Protein 3HM8 (pdb70)

Structure (mmCIF, N/CA/C/O backbone):
data_3HM8
#
_entry.id   3HM8
#
_cell.length_a   83.904
_cell.length_b   83.904
_cell.length_c   323.327
_cell.angle_alpha   90.00
_cell.angle_beta   90.00
_cell.angle_gamma   90.00
#
_symmetry.space_group_name_H-M   'P 41'
#
loop_
_entity.id
_entity.type
_entity.pdbx_description
1 polymer Hexokinase-3
2 non-polymer alpha-D-glucopyranose
3 non-polymer 6-O-phosphono-beta-D-glucopyranose
#
loop_
_atom_site.group_PDB
_atom_site.id
_atom_site.type_symbol
_atom_site.label_atom_id
_atom_site.label_alt_id
_atom_site.label_comp_id
_atom_site.label_asym_id
_atom_site.label_entity_id
_atom_site.label_seq_id
_atom_site.pdbx_PDB_ins_code
_atom_site.Cartn_x
_atom_site.Cartn_y
_atom_site.Cartn_z
_atom_site.occupancy
_atom_site.B_iso_or_equiv
_atom_site.auth_seq_id
_atom_site.auth_comp_id
_atom_site.auth_asym_id
_atom_site.auth_atom_id
_atom_site.pdbx_PDB_model_num
ATOM 1 N N . SER A 1 2 ? 18.463 -33.509 -44.711 1.00 81.56 479 SER A N 1
ATOM 2 C CA . SER A 1 2 ? 19.598 -32.645 -44.234 1.00 80.22 479 SER A CA 1
ATOM 3 C C . SER A 1 2 ? 19.148 -31.187 -44.247 1.00 77.48 479 SER A C 1
ATOM 4 O O . SER A 1 2 ? 18.807 -30.635 -43.195 1.00 76.32 479 SER A O 1
ATOM 6 N N . ARG A 1 3 ? 19.142 -30.563 -45.436 1.00 76.61 480 ARG A N 1
ATOM 7 C CA . ARG A 1 3 ? 18.603 -29.201 -45.579 1.00 74.30 480 ARG A CA 1
ATOM 8 C C . ARG A 1 3 ? 17.061 -29.224 -45.435 1.00 74.13 480 ARG A C 1
ATOM 9 O O . ARG A 1 3 ? 16.446 -28.183 -45.216 1.00 72.39 480 ARG A O 1
ATOM 12 N N . ARG A 1 4 ? 16.452 -30.416 -45.561 1.00 76.15 481 ARG A N 1
ATOM 13 C CA . ARG A 1 4 ? 15.004 -30.581 -45.358 1.00 76.45 481 ARG A CA 1
ATOM 14 C C . ARG A 1 4 ? 14.647 -30.243 -43.916 1.00 75.71 481 ARG A C 1
ATOM 15 O O . ARG A 1 4 ? 13.732 -29.451 -43.666 1.00 74.60 481 ARG A O 1
ATOM 18 N N . LEU A 1 5 ? 15.376 -30.844 -42.968 1.00 76.59 482 LEU A N 1
ATOM 19 C CA . LEU A 1 5 ? 15.178 -30.563 -41.533 1.00 75.91 482 LEU A CA 1
ATOM 20 C C . LEU A 1 5 ? 15.351 -29.068 -41.245 1.00 73.27 482 LEU A C 1
ATOM 21 O O . LEU A 1 5 ? 14.533 -28.472 -40.553 1.00 72.30 482 LEU A O 1
ATOM 26 N N . LEU A 1 6 ? 16.416 -28.469 -41.786 1.00 72.30 483 LEU A N 1
ATOM 27 C CA . LEU A 1 6 ? 16.683 -27.035 -41.586 1.00 70.05 483 LEU A CA 1
ATOM 28 C C . LEU A 1 6 ? 15.484 -26.173 -41.952 1.00 68.80 483 LEU A C 1
ATOM 29 O O . LEU A 1 6 ? 15.135 -25.249 -41.216 1.00 67.41 483 LEU A O 1
ATOM 34 N N . GLU A 1 7 ? 14.862 -26.468 -43.092 1.00 69.47 484 GLU A N 1
ATOM 35 C CA . GLU A 1 7 ? 13.702 -25.698 -43.539 1.00 68.70 484 GLU A CA 1
ATOM 36 C C . GLU A 1 7 ? 12.495 -26.019 -42.676 1.00 69.12 484 GLU A C 1
ATOM 37 O O . GLU A 1 7 ? 11.765 -25.105 -42.275 1.00 67.95 484 GLU A O 1
ATOM 43 N N . GLU A 1 8 ? 12.284 -27.310 -42.379 1.00 71.05 485 GLU A N 1
ATOM 44 C CA . GLU A 1 8 ? 11.196 -27.722 -41.467 1.00 71.97 485 GLU A CA 1
ATOM 45 C C . GLU A 1 8 ? 11.281 -26.911 -40.164 1.00 70.41 485 GLU A C 1
ATOM 46 O O . GLU A 1 8 ? 10.276 -26.360 -39.690 1.00 69.88 485 GLU A O 1
ATOM 52 N N . THR A 1 9 ? 12.491 -26.837 -39.605 1.00 69.86 486 THR A N 1
ATOM 53 C CA . THR A 1 9 ? 12.734 -26.115 -38.365 1.00 68.59 486 THR A CA 1
ATOM 54 C C . THR A 1 9 ? 12.425 -24.634 -38.494 1.00 66.47 486 THR A C 1
ATOM 55 O O . THR A 1 9 ? 11.765 -24.072 -37.628 1.00 65.90 486 THR A O 1
ATOM 59 N N . LEU A 1 10 ? 12.895 -24.004 -39.572 1.00 65.56 487 LEU A N 1
ATOM 60 C CA . LEU A 1 10 ? 12.702 -22.542 -39.769 1.00 63.69 487 LEU A CA 1
ATOM 61 C C . LEU A 1 10 ? 11.307 -22.146 -40.287 1.00 63.44 487 LEU A C 1
ATOM 62 O O . LEU A 1 10 ? 10.975 -20.964 -40.323 1.00 61.78 487 LEU A O 1
ATOM 67 N N . ALA A 1 11 ? 10.508 -23.147 -40.675 1.00 65.03 488 ALA A N 1
ATOM 68 C CA . ALA A 1 11 ? 9.162 -22.930 -41.235 1.00 65.43 488 ALA A CA 1
ATOM 69 C C . ALA A 1 11 ? 8.285 -21.919 -40.440 1.00 64.43 488 ALA A C 1
ATOM 70 O O . ALA A 1 11 ? 7.718 -20.998 -41.030 1.00 63.66 488 ALA A O 1
ATOM 72 N N . PRO A 1 12 ? 8.181 -22.094 -39.104 1.00 64.54 489 PRO A N 1
ATOM 73 C CA . PRO A 1 12 ? 7.364 -21.185 -38.279 1.00 63.75 489 PRO A CA 1
ATOM 74 C C . PRO A 1 12 ? 7.822 -19.724 -38.269 1.00 61.88 489 PRO A C 1
ATOM 75 O O . PRO A 1 12 ? 7.031 -18.843 -37.956 1.00 61.45 489 PRO A O 1
ATOM 79 N N . PHE A 1 13 ? 9.084 -19.475 -38.608 1.00 61.22 490 PHE A N 1
ATOM 80 C CA . PHE A 1 13 ? 9.618 -18.100 -38.654 1.00 59.68 490 PHE A CA 1
ATOM 81 C C . PHE A 1 13 ? 9.318 -17.406 -39.975 1.00 59.56 490 PHE A C 1
ATOM 82 O O . PHE A 1 13 ? 9.666 -16.232 -40.159 1.00 58.79 490 PHE A O 1
ATOM 90 N N . ARG A 1 14 ? 8.680 -18.125 -40.897 1.00 60.58 491 ARG A N 1
ATOM 91 C CA . ARG A 1 14 ? 8.350 -17.579 -42.197 1.00 60.66 491 ARG A CA 1
ATOM 92 C C . ARG A 1 14 ? 6.853 -17.394 -42.266 1.00 61.29 491 ARG A C 1
ATOM 93 O O . ARG A 1 14 ? 6.121 -18.292 -42.653 1.00 62.78 491 ARG A O 1
ATOM 101 N N . LEU A 1 15 ? 6.403 -16.212 -41.874 1.00 60.48 492 LEU A N 1
ATOM 102 C CA . LEU A 1 15 ? 4.976 -15.925 -41.794 1.00 61.22 492 LEU A CA 1
ATOM 103 C C . LEU A 1 15 ? 4.412 -15.415 -43.103 1.00 61.85 492 LEU A C 1
ATOM 104 O O . LEU A 1 15 ? 4.914 -14.451 -43.664 1.00 61.22 492 LEU A O 1
ATOM 109 N N . ASN A 1 16 ? 3.356 -16.066 -43.586 1.00 63.39 493 ASN A N 1
ATOM 110 C CA . ASN A 1 16 ? 2.710 -15.643 -44.819 1.00 64.41 493 ASN A CA 1
ATOM 111 C C . ASN A 1 16 ? 1.825 -14.423 -44.566 1.00 64.27 493 ASN A C 1
ATOM 112 O O . ASN A 1 16 ? 1.630 -14.008 -43.427 1.00 63.35 493 ASN A O 1
ATOM 117 N N . HIS A 1 17 ? 1.293 -13.862 -45.638 1.00 65.32 494 HIS A N 1
ATOM 118 C CA . HIS A 1 17 ? 0.463 -12.663 -45.566 1.00 65.67 494 HIS A CA 1
ATOM 119 C C . HIS A 1 17 ? -0.723 -12.794 -44.618 1.00 66.46 494 HIS A C 1
ATOM 120 O O . HIS A 1 17 ? -0.957 -11.904 -43.799 1.00 65.74 494 HIS A O 1
ATOM 127 N N . ASP A 1 18 ? -1.468 -13.898 -44.731 1.00 68.08 495 ASP A N 1
ATOM 128 C CA . ASP A 1 18 ? -2.665 -14.113 -43.888 1.00 69.28 495 ASP A CA 1
ATOM 129 C C . ASP A 1 18 ? -2.325 -14.147 -42.405 1.00 67.87 495 ASP A C 1
ATOM 130 O O . ASP A 1 18 ? -3.034 -13.548 -41.584 1.00 68.00 495 ASP A O 1
ATOM 135 N N . GLN A 1 19 ? -1.243 -14.850 -42.069 1.00 66.73 496 GLN A N 1
ATOM 136 C CA . GLN A 1 19 ? -0.768 -14.928 -40.692 1.00 65.43 496 GLN A CA 1
ATOM 137 C C . GLN A 1 19 ? -0.459 -13.543 -40.153 1.00 63.85 496 GLN A C 1
ATOM 138 O O . GLN A 1 19 ? -0.947 -13.174 -39.082 1.00 63.73 496 GLN A O 1
ATOM 144 N N . LEU A 1 20 ? 0.346 -12.780 -40.900 1.00 62.87 497 LEU A N 1
ATOM 145 C CA . LEU A 1 20 ? 0.725 -11.415 -40.502 1.00 61.61 497 LEU A CA 1
ATOM 146 C C . LEU A 1 20 ? -0.497 -10.510 -40.345 1.00 62.45 497 LEU A C 1
ATOM 147 O O . LEU A 1 20 ? -0.557 -9.697 -39.414 1.00 61.81 497 LEU A O 1
ATOM 152 N N . ALA A 1 21 ? -1.465 -10.649 -41.248 1.00 64.10 498 ALA A N 1
ATOM 153 C CA . ALA A 1 21 ? -2.706 -9.876 -41.167 1.00 65.26 498 ALA A CA 1
ATOM 154 C C . ALA A 1 21 ? -3.431 -10.173 -39.849 1.00 65.59 498 ALA A C 1
ATOM 155 O O . ALA A 1 21 ? -3.967 -9.253 -39.207 1.00 65.73 498 ALA A O 1
ATOM 157 N N . ALA A 1 22 ? -3.445 -11.456 -39.452 1.00 65.91 499 ALA A N 1
ATOM 158 C CA . ALA A 1 22 ? -4.083 -11.886 -38.189 1.00 66.34 499 ALA A CA 1
ATOM 159 C C . ALA A 1 22 ? -3.423 -11.240 -36.970 1.00 64.58 499 ALA A C 1
ATOM 160 O O . ALA A 1 22 ? -4.103 -10.872 -36.007 1.00 64.85 499 ALA A O 1
ATOM 162 N N . VAL A 1 23 ? -2.096 -11.108 -37.018 1.00 62.94 500 VAL A N 1
ATOM 163 C CA . VAL A 1 23 ? -1.346 -10.456 -35.944 1.00 61.35 500 VAL A CA 1
ATOM 164 C C . VAL A 1 23 ? -1.779 -9.004 -35.833 1.00 61.20 500 VAL A C 1
ATOM 165 O O . VAL A 1 23 ? -2.082 -8.527 -34.755 1.00 61.16 500 VAL A O 1
ATOM 169 N N . GLN A 1 24 ? -1.806 -8.313 -36.960 1.00 61.54 501 GLN A N 1
ATOM 170 C CA . GLN A 1 24 ? -2.321 -6.954 -37.018 1.00 61.93 501 GLN A CA 1
ATOM 171 C C . GLN A 1 24 ? -3.749 -6.909 -36.460 1.00 63.42 501 GLN A C 1
ATOM 172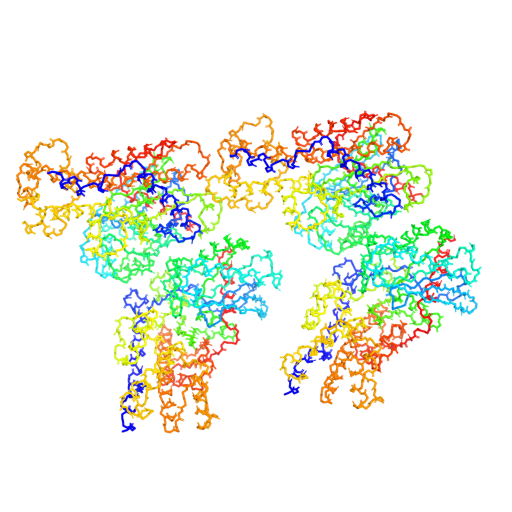 O O . GLN A 1 24 ? -4.067 -6.068 -35.622 1.00 63.23 501 GLN A O 1
ATOM 178 N N . ALA A 1 25 ? -4.595 -7.828 -36.940 1.00 64.97 502 ALA A N 1
ATOM 179 C CA . ALA A 1 25 ? -5.999 -7.921 -36.511 1.00 66.86 502 ALA A CA 1
ATOM 180 C C . ALA A 1 25 ? -6.127 -8.042 -35.002 1.00 66.55 502 ALA A C 1
ATOM 181 O O . ALA A 1 25 ? -6.941 -7.354 -34.365 1.00 67.36 502 ALA A O 1
ATOM 183 N N . GLN A 1 26 ? -5.319 -8.914 -34.429 1.00 65.68 503 GLN A N 1
ATOM 184 C CA . GLN A 1 26 ? -5.382 -9.178 -33.005 1.00 65.56 503 GLN A CA 1
ATOM 185 C C . GLN A 1 26 ? -4.754 -8.074 -32.159 1.00 63.87 503 GLN A C 1
ATOM 186 O O . GLN A 1 26 ? -5.171 -7.880 -31.014 1.00 64.19 503 GLN A O 1
ATOM 192 N N . MET A 1 27 ? -3.773 -7.342 -32.696 1.00 62.32 504 MET A N 1
ATOM 193 C CA . MET A 1 27 ? -3.245 -6.194 -31.956 1.00 61.24 504 MET A CA 1
ATOM 194 C C . MET A 1 27 ? -4.316 -5.084 -31.970 1.00 62.33 504 MET A C 1
ATOM 195 O O . MET A 1 27 ? -4.568 -4.398 -30.977 1.00 62.15 504 MET A O 1
ATOM 200 N N . ARG A 1 28 ? -4.937 -4.933 -33.112 1.00 63.45 505 ARG A N 1
ATOM 201 C CA . ARG A 1 28 ? -5.967 -3.959 -33.294 1.00 64.89 505 ARG A CA 1
ATOM 202 C C . ARG A 1 28 ? -7.095 -4.179 -32.270 1.00 66.11 505 ARG A C 1
ATOM 203 O O . ARG A 1 28 ? -7.674 -3.218 -31.748 1.00 66.60 505 ARG A O 1
ATOM 211 N N . LYS A 1 29 ? -7.392 -5.454 -32.000 1.00 66.62 506 LYS A N 1
ATOM 212 C CA . LYS A 1 29 ? -8.402 -5.848 -31.012 1.00 67.97 506 LYS A CA 1
ATOM 213 C C . LYS A 1 29 ? -7.913 -5.535 -29.598 1.00 66.83 506 LYS A C 1
ATOM 214 O O . LYS A 1 29 ? -8.650 -4.969 -28.784 1.00 67.66 506 LYS A O 1
ATOM 220 N N . ALA A 1 30 ? -6.664 -5.907 -29.317 1.00 65.05 507 ALA A N 1
ATOM 221 C CA . ALA A 1 30 ? -6.039 -5.638 -28.015 1.00 64.01 507 ALA A CA 1
ATOM 222 C C . ALA A 1 30 ? -6.032 -4.142 -27.688 1.00 63.74 507 ALA A C 1
ATOM 223 O O . ALA A 1 30 ? -6.217 -3.753 -26.534 1.00 64.03 507 ALA A O 1
ATOM 225 N N . MET A 1 31 ? -5.811 -3.311 -28.703 1.00 63.51 508 MET A N 1
ATOM 226 C CA . MET A 1 31 ? -5.826 -1.862 -28.522 1.00 63.55 508 MET A CA 1
ATOM 227 C C . MET A 1 31 ? -7.228 -1.400 -28.137 1.00 65.39 508 MET A C 1
ATOM 228 O O . MET A 1 31 ? -7.408 -0.667 -27.163 1.00 65.59 508 MET A O 1
ATOM 233 N N . ALA A 1 32 ? -8.217 -1.835 -28.913 1.00 66.93 509 ALA A N 1
ATOM 234 C CA . ALA A 1 32 ? -9.608 -1.468 -28.668 1.00 68.99 509 ALA A CA 1
ATOM 235 C C . ALA A 1 32 ? -9.989 -1.776 -27.236 1.00 69.37 509 ALA A C 1
ATOM 236 O O . ALA A 1 32 ? -10.435 -0.895 -26.502 1.00 70.05 509 ALA A O 1
ATOM 238 N N . LYS A 1 33 ? -9.799 -3.032 -26.842 1.00 69.03 510 LYS A N 1
ATOM 239 C CA . LYS A 1 33 ? -10.160 -3.480 -25.497 1.00 69.49 510 LYS A CA 1
ATOM 240 C C . LYS A 1 33 ? -9.454 -2.690 -24.394 1.00 68.23 510 LYS A C 1
ATOM 241 O O . LYS A 1 33 ? -10.104 -2.198 -23.479 1.00 69.21 510 LYS A O 1
ATOM 246 N N . GLY A 1 34 ? -8.130 -2.576 -24.489 1.00 66.26 511 GLY A N 1
ATOM 247 C CA . GLY A 1 34 ? -7.343 -1.830 -23.506 1.00 65.25 511 GLY A CA 1
ATOM 248 C C . GLY A 1 34 ? -7.894 -0.436 -23.224 1.00 66.08 511 GLY A C 1
ATOM 249 O O . GLY A 1 34 ? -8.022 -0.028 -22.064 1.00 66.49 511 GLY A O 1
ATOM 250 N N . LEU A 1 35 ? -8.226 0.286 -24.290 1.00 66.62 512 LEU A N 1
ATOM 251 C CA . LEU A 1 35 ? -8.764 1.658 -24.190 1.00 67.67 512 LEU A CA 1
ATOM 252 C C . LEU A 1 35 ? -10.136 1.731 -23.505 1.00 69.63 512 LEU A C 1
ATOM 253 O O . LEU A 1 35 ? -10.404 2.677 -22.759 1.00 70.23 512 LEU A O 1
ATOM 258 N N . ARG A 1 36 ? -10.991 0.733 -23.762 1.00 70.73 513 ARG A N 1
ATOM 259 C CA . ARG A 1 36 ? -12.340 0.675 -23.163 1.00 72.98 513 ARG A CA 1
ATOM 260 C C . ARG A 1 36 ? -12.275 0.154 -21.720 1.00 72.89 513 ARG A C 1
ATOM 261 O O . ARG A 1 36 ? -13.290 0.137 -21.006 1.00 74.71 513 ARG A O 1
ATOM 269 N N . GLY A 1 37 ? -11.078 -0.274 -21.297 1.00 71.03 514 GLY A N 1
ATOM 270 C CA . GLY A 1 37 ? -10.858 -0.760 -19.936 1.00 70.92 514 GLY A CA 1
ATOM 271 C C . GLY A 1 37 ? -11.066 -2.262 -19.776 1.00 71.43 514 GLY A C 1
ATOM 272 O O . GLY A 1 37 ? -11.013 -2.785 -18.661 1.00 71.87 514 GLY A O 1
ATOM 273 N N . GLU A 1 38 ? -11.308 -2.957 -20.877 1.00 71.65 515 GLU A N 1
ATOM 274 C CA . GLU A 1 38 ? -11.447 -4.395 -20.835 1.00 72.27 515 GLU A CA 1
ATOM 275 C C . GLU A 1 38 ? -10.058 -5.041 -20.718 1.00 70.27 515 GLU A C 1
ATOM 276 O O . GLU A 1 38 ? -9.028 -4.348 -20.785 1.00 68.36 515 GLU A O 1
ATOM 282 N N . ALA A 1 39 ? -10.037 -6.363 -20.545 1.00 70.80 516 ALA A N 1
ATOM 283 C CA . ALA A 1 39 ? -8.786 -7.111 -20.382 1.00 69.29 516 ALA A CA 1
ATOM 284 C C . ALA A 1 39 ? -8.003 -7.201 -21.689 1.00 67.84 516 ALA A C 1
ATOM 285 O O . ALA A 1 39 ? -8.439 -7.834 -22.640 1.00 68.63 516 ALA A O 1
ATOM 287 N N . SER A 1 40 ? -6.843 -6.554 -21.714 1.00 65.99 517 SER A N 1
ATOM 288 C CA . SER A 1 40 ? -5.944 -6.571 -22.867 1.00 64.56 517 SER A CA 1
ATOM 289 C C . SER A 1 40 ? -4.548 -6.917 -22.386 1.00 63.08 517 SER A C 1
ATOM 290 O O . SER A 1 40 ? -4.252 -6.772 -21.216 1.00 63.21 517 SER A O 1
ATOM 293 N N . SER A 1 41 ? -3.693 -7.387 -23.284 1.00 62.03 518 SER A N 1
ATOM 294 C CA . SER A 1 41 ? -2.286 -7.605 -22.948 1.00 60.76 518 SER A CA 1
ATOM 295 C C . SER A 1 41 ? -1.493 -6.313 -23.243 1.00 59.56 518 SER A C 1
ATOM 296 O O . SER A 1 41 ? -0.312 -6.188 -22.884 1.00 58.77 518 SER A O 1
ATOM 299 N N . LEU A 1 42 ? -2.154 -5.357 -23.904 1.00 59.77 519 LEU A N 1
ATOM 300 C CA . LEU A 1 42 ? -1.610 -4.022 -24.089 1.00 58.99 519 LEU A CA 1
ATOM 301 C C . LEU A 1 42 ? -2.166 -3.194 -22.968 1.00 59.59 519 LEU A C 1
ATOM 302 O O . LEU A 1 42 ? -3.378 -3.102 -22.816 1.00 60.74 519 LEU A O 1
ATOM 307 N N . ARG A 1 43 ? -1.292 -2.592 -22.168 1.00 59.12 520 ARG A N 1
ATOM 308 C CA . ARG A 1 43 ? -1.751 -1.765 -21.045 1.00 59.82 520 ARG A CA 1
ATOM 309 C C . ARG A 1 43 ? -2.414 -0.471 -21.561 1.00 60.36 520 ARG A C 1
ATOM 310 O O . ARG A 1 43 ? -3.341 0.041 -20.932 1.00 61.52 520 ARG A O 1
ATOM 312 N N . MET A 1 44 ? -1.935 0.037 -22.707 1.00 59.81 521 MET A N 1
ATOM 313 C CA . MET A 1 44 ? -2.488 1.264 -23.328 1.00 60.54 521 MET A CA 1
ATOM 314 C C . MET A 1 44 ? -2.478 2.414 -22.306 1.00 60.92 521 MET A C 1
ATOM 315 O O . MET A 1 44 ? -3.510 2.983 -21.979 1.00 61.89 521 MET A O 1
ATOM 320 N N . LEU A 1 45 ? -1.283 2.730 -21.817 1.00 60.28 522 LEU A N 1
ATOM 321 C CA . LEU A 1 45 ? -1.100 3.687 -20.722 1.00 60.80 522 LEU A CA 1
ATOM 322 C C . LEU A 1 45 ? -1.150 5.130 -21.188 1.00 61.43 522 LEU A C 1
ATOM 323 O O . LEU A 1 45 ? -0.401 5.507 -22.068 1.00 61.16 522 LEU A O 1
ATOM 328 N N . PRO A 1 46 ? -2.039 5.941 -20.603 1.00 62.62 523 PRO A N 1
ATOM 329 C CA . PRO A 1 46 ? -2.045 7.366 -20.921 1.00 63.72 523 PRO A CA 1
ATOM 330 C C . PRO A 1 46 ? -0.755 8.020 -20.489 1.00 63.50 523 PRO A C 1
ATOM 331 O O . PRO A 1 46 ? -0.283 7.738 -19.403 1.00 63.49 523 PRO A O 1
ATOM 335 N N . THR A 1 47 ? -0.194 8.883 -21.330 1.00 63.85 524 THR A N 1
ATOM 336 C CA . THR A 1 47 ? 1.075 9.567 -21.022 1.00 64.01 524 THR A CA 1
ATOM 337 C C . THR A 1 47 ? 0.878 11.017 -20.650 1.00 65.67 524 THR A C 1
ATOM 338 O O . THR A 1 47 ? 1.821 11.678 -20.241 1.00 66.20 524 THR A O 1
ATOM 342 N N . PHE A 1 48 ? -0.349 11.510 -20.811 1.00 66.76 525 PHE A N 1
ATOM 343 C CA . PHE A 1 48 ? -0.692 12.919 -20.560 1.00 68.65 525 PHE A CA 1
ATOM 344 C C . PHE A 1 48 ? 0.120 13.916 -21.381 1.00 69.55 525 PHE A C 1
ATOM 345 O O . PHE A 1 48 ? 0.371 15.028 -20.943 1.00 71.08 525 PHE A O 1
ATOM 353 N N . VAL A 1 49 ? 0.513 13.481 -22.585 1.00 68.85 526 VAL A N 1
ATOM 354 C CA . VAL A 1 49 ? 1.124 14.333 -23.595 1.00 69.77 526 VAL A CA 1
ATOM 355 C C . VAL A 1 49 ? 0.001 14.526 -24.592 1.00 70.68 526 VAL A C 1
ATOM 356 O O . VAL A 1 49 ? -0.326 13.613 -25.346 1.00 69.62 526 VAL A O 1
ATOM 360 N N . ARG A 1 50 ? -0.595 15.720 -24.589 1.00 72.90 527 ARG A N 1
ATOM 361 C CA . ARG A 1 50 ? -1.809 15.991 -25.385 1.00 74.24 527 ARG A CA 1
ATOM 362 C C . ARG A 1 50 ? -1.573 16.652 -26.732 1.00 75.63 527 ARG A C 1
ATOM 363 O O . ARG A 1 50 ? -2.526 16.940 -27.449 1.00 77.16 527 ARG A O 1
ATOM 371 N N . ALA A 1 51 ? -0.316 16.893 -27.081 1.00 75.45 528 ALA A N 1
ATOM 372 C CA . ALA A 1 51 ? 0.010 17.507 -28.364 1.00 76.83 528 ALA A CA 1
ATOM 373 C C . ALA A 1 51 ? 1.476 17.309 -28.708 1.00 76.03 528 ALA A C 1
ATOM 374 O O . ALA A 1 51 ? 2.345 17.316 -27.818 1.00 75.50 528 ALA A O 1
ATOM 376 N N . THR A 1 52 ? 1.748 17.126 -30.002 1.00 76.12 529 THR A N 1
ATOM 377 C CA . THR A 1 52 ? 3.108 17.077 -30.501 1.00 75.73 529 THR A CA 1
ATOM 378 C C . THR A 1 52 ? 3.630 18.518 -30.389 1.00 78.25 529 THR A C 1
ATOM 379 O O . THR A 1 52 ? 2.826 19.450 -30.232 1.00 80.14 529 THR A O 1
ATOM 383 N N . PRO A 1 53 ? 4.965 18.714 -30.463 1.00 78.45 530 PRO A N 1
ATOM 384 C CA . PRO A 1 53 ? 5.541 20.054 -30.249 1.00 81.14 530 PRO A CA 1
ATOM 385 C C . PRO A 1 53 ? 4.749 21.215 -30.899 1.00 84.05 530 PRO A C 1
ATOM 386 O O . PRO A 1 53 ? 4.747 21.372 -32.112 1.00 85.12 530 PRO A O 1
ATOM 390 N N . ASP A 1 54 ? 4.088 22.005 -30.054 1.00 85.56 531 ASP A N 1
ATOM 391 C CA . ASP A 1 54 ? 3.247 23.126 -30.491 1.00 88.50 531 ASP A CA 1
ATOM 392 C C . ASP A 1 54 ? 4.084 24.369 -30.636 1.00 91.41 531 ASP A C 1
ATOM 393 O O . ASP A 1 54 ? 4.263 25.129 -29.667 1.00 92.70 531 ASP A O 1
ATOM 395 N N . GLY A 1 55 ? 4.600 24.575 -31.843 1.00 92.58 532 GLY A N 1
ATOM 396 C CA . GLY A 1 55 ? 5.400 25.751 -32.160 1.00 95.84 532 GLY A CA 1
ATOM 397 C C . GLY A 1 55 ? 6.590 25.946 -31.236 1.00 95.86 532 GLY A C 1
ATOM 398 O O . GLY A 1 55 ? 7.364 25.014 -31.004 1.00 93.46 532 GLY A O 1
ATOM 399 N N . SER A 1 56 ? 6.723 27.161 -30.701 1.00 98.85 533 SER A N 1
ATOM 400 C CA . SER A 1 56 ? 7.856 27.519 -29.842 1.00 99.62 533 SER A CA 1
ATOM 401 C C . SER A 1 56 ? 7.606 27.166 -28.360 1.00 97.82 533 SER A C 1
ATOM 402 O O . SER A 1 56 ? 6.536 27.450 -27.788 1.00 97.89 533 SER A O 1
ATOM 405 N N . GLU A 1 57 ? 8.620 26.541 -27.761 1.00 96.23 534 GLU A N 1
ATOM 406 C CA . GLU A 1 57 ? 8.592 26.076 -26.377 1.00 94.48 534 GLU A CA 1
ATOM 407 C C . GLU A 1 57 ? 10.009 26.202 -25.833 1.00 95.22 534 GLU A C 1
ATOM 408 O O . GLU A 1 57 ? 10.814 25.290 -25.985 1.00 93.24 534 GLU A O 1
ATOM 414 N N . ARG A 1 58 ? 10.317 27.329 -25.204 1.00 98.29 535 ARG A N 1
ATOM 415 C CA . ARG A 1 58 ? 11.689 27.593 -24.741 1.00 99.76 535 ARG A CA 1
ATOM 416 C C . ARG A 1 58 ? 11.993 26.965 -23.359 1.00 98.03 535 ARG A C 1
ATOM 417 O O . ARG A 1 58 ? 11.096 26.416 -22.691 1.00 95.85 535 ARG A O 1
ATOM 419 N N . GLY A 1 59 ? 13.271 27.047 -22.956 1.00 99.20 536 GLY A N 1
ATOM 420 C CA . GLY A 1 59 ? 13.732 26.570 -21.634 1.00 98.19 536 GLY A CA 1
ATOM 421 C C . GLY A 1 59 ? 15.041 25.785 -21.671 1.00 97.29 536 GLY A C 1
ATOM 422 O O . GLY A 1 59 ? 15.395 25.205 -22.688 1.00 96.07 536 GLY A O 1
ATOM 423 N N . ASP A 1 60 ? 15.754 25.785 -20.544 1.00 98.10 537 ASP A N 1
ATOM 424 C CA . ASP A 1 60 ? 16.987 25.010 -20.382 1.00 97.49 537 ASP A CA 1
ATOM 425 C C . ASP A 1 60 ? 16.655 23.882 -19.410 1.00 94.45 537 ASP A C 1
ATOM 426 O O . ASP A 1 60 ? 16.260 24.139 -18.280 1.00 94.95 537 ASP A O 1
ATOM 431 N N . PHE A 1 6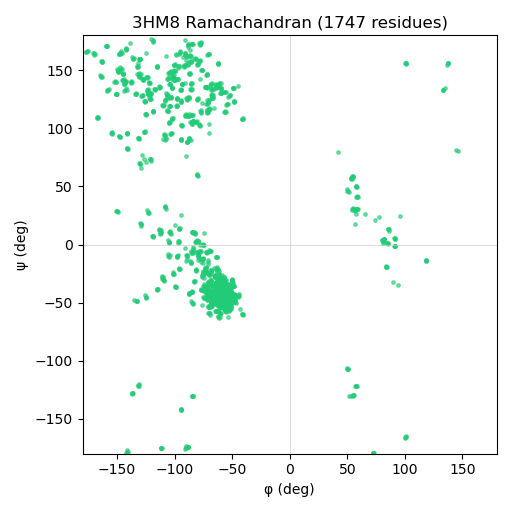1 ? 16.816 22.638 -19.853 1.00 91.61 538 PHE A N 1
ATOM 432 C CA . PHE A 1 61 ? 16.382 21.460 -19.079 1.00 88.65 538 PHE A CA 1
ATOM 433 C C . PHE A 1 61 ? 17.481 20.416 -18.896 1.00 87.65 538 PHE A C 1
ATOM 434 O O . PHE A 1 61 ? 18.273 20.176 -19.806 1.00 87.85 538 PHE A O 1
ATOM 442 N N . LEU A 1 62 ? 17.522 19.796 -17.717 1.00 86.77 539 LEU A N 1
ATOM 443 C CA . LEU A 1 62 ? 18.384 18.646 -17.501 1.00 85.57 539 LEU A CA 1
ATOM 444 C C . LEU A 1 62 ? 17.546 17.483 -17.974 1.00 82.25 539 LEU A C 1
ATOM 445 O O . LEU A 1 62 ? 16.311 17.595 -18.025 1.00 81.11 539 LEU A O 1
ATOM 448 N N . ALA A 1 63 ? 18.182 16.370 -18.330 1.00 80.81 540 ALA A N 1
ATOM 449 C CA . ALA A 1 63 ? 17.436 15.228 -18.855 1.00 77.75 540 ALA A CA 1
ATOM 450 C C . ALA A 1 63 ? 18.094 13.898 -18.560 1.00 76.46 540 ALA A C 1
ATOM 451 O O . ALA A 1 63 ? 19.285 13.711 -18.812 1.00 77.40 540 ALA A O 1
ATOM 453 N N . LEU A 1 64 ? 17.301 12.973 -18.020 1.00 74.46 541 LEU A N 1
ATOM 454 C CA . LEU A 1 64 ? 17.751 11.613 -17.760 1.00 73.09 541 LEU A CA 1
ATOM 455 C C . LEU A 1 64 ? 17.240 10.735 -18.860 1.00 70.87 541 LEU A C 1
ATOM 456 O O . LEU A 1 64 ? 16.174 10.994 -19.429 1.00 69.94 541 LEU A O 1
ATOM 461 N N . ASP A 1 65 ? 18.003 9.691 -19.165 1.00 70.26 542 ASP A N 1
ATOM 462 C CA . ASP A 1 65 ? 17.619 8.729 -20.184 1.00 68.31 542 ASP A CA 1
ATOM 463 C C . ASP A 1 65 ? 18.027 7.344 -19.693 1.00 67.44 542 ASP A C 1
ATOM 464 O O . ASP A 1 65 ? 19.190 6.925 -19.860 1.00 68.25 542 ASP A O 1
ATOM 469 N N . LEU A 1 66 ? 17.065 6.640 -19.087 1.00 66.00 543 LEU A N 1
ATOM 470 C CA . LEU A 1 66 ? 17.330 5.356 -18.460 1.00 65.44 543 LEU A CA 1
ATOM 471 C C . LEU A 1 66 ? 16.474 4.259 -19.034 1.00 63.47 543 LEU A C 1
ATOM 472 O O . LEU A 1 66 ? 15.280 4.461 -19.301 1.00 62.45 543 LEU A O 1
ATOM 477 N N . GLY A 1 67 ? 17.100 3.088 -19.213 1.00 63.14 544 GLY A N 1
ATOM 478 C CA . GLY A 1 67 ? 16.405 1.862 -19.653 1.00 61.54 544 GLY A CA 1
ATOM 479 C C . GLY A 1 67 ? 16.892 1.313 -20.980 1.00 60.88 544 GLY A C 1
ATOM 480 O O . GLY A 1 67 ? 16.571 0.174 -21.349 1.00 59.70 544 GLY A O 1
ATOM 481 N N . GLY A 1 68 ? 17.666 2.123 -21.703 1.00 61.80 545 GLY A N 1
ATOM 482 C CA . GLY A 1 68 ? 18.270 1.689 -22.966 1.00 61.59 545 GLY A CA 1
ATOM 483 C C . GLY A 1 68 ? 19.645 1.084 -22.746 1.00 62.64 545 GLY A C 1
ATOM 484 O O . GLY A 1 68 ? 20.098 0.924 -21.603 1.00 63.51 545 GLY A O 1
ATOM 485 N N . THR A 1 69 ? 20.311 0.743 -23.847 1.00 62.74 546 THR A N 1
ATOM 486 C CA . THR A 1 69 ? 21.686 0.213 -23.791 1.00 64.01 546 THR A CA 1
ATOM 487 C C . THR A 1 69 ? 22.603 1.215 -23.076 1.00 66.10 546 THR A C 1
ATOM 488 O O . THR A 1 69 ? 23.580 0.821 -22.437 1.00 67.58 546 THR A O 1
ATOM 492 N N . ASN A 1 70 ? 22.274 2.508 -23.197 1.00 66.47 547 ASN A N 1
ATOM 493 C CA . ASN A 1 70 ? 23.023 3.576 -22.534 1.00 68.68 547 ASN A CA 1
ATOM 494 C C . ASN A 1 70 ? 22.191 4.343 -21.528 1.00 68.81 547 ASN A C 1
ATOM 495 O O . ASN A 1 70 ? 21.039 4.724 -21.822 1.00 67.91 547 ASN A O 1
ATOM 500 N N . PHE A 1 71 ? 22.763 4.566 -20.341 1.00 70.26 548 PHE A N 1
ATOM 501 C CA . PHE A 1 71 ? 22.193 5.507 -19.393 1.00 70.82 548 PHE A CA 1
ATOM 502 C C . PHE A 1 71 ? 22.929 6.827 -19.638 1.00 73.16 548 PHE A C 1
ATOM 503 O O . PHE A 1 71 ? 24.183 6.853 -19.726 1.00 74.96 548 PHE A O 1
ATOM 511 N N . ARG A 1 72 ? 22.178 7.922 -19.742 1.00 73.23 549 ARG A N 1
ATOM 512 C CA . ARG A 1 72 ? 22.789 9.206 -20.081 1.00 75.40 549 ARG A CA 1
ATOM 513 C C . ARG A 1 72 ? 22.166 10.374 -19.345 1.00 76.37 549 ARG A C 1
ATOM 514 O O . ARG A 1 72 ? 20.943 10.433 -19.160 1.00 74.93 549 ARG A O 1
ATOM 516 N N . VAL A 1 73 ? 23.027 11.299 -18.914 1.00 79.09 550 VAL A N 1
ATOM 517 C CA . VAL A 1 73 ? 22.598 12.577 -18.349 1.00 80.55 550 VAL A CA 1
ATOM 518 C C . VAL A 1 73 ? 22.794 13.599 -19.460 1.00 81.86 550 VAL A C 1
ATOM 519 O O . VAL A 1 73 ? 23.767 13.522 -20.220 1.00 82.78 550 VAL A O 1
ATOM 523 N N . LEU A 1 74 ? 21.868 14.550 -19.551 1.00 82.04 551 LEU A N 1
ATOM 524 C CA . LEU A 1 74 ? 21.800 15.457 -20.682 1.00 83.03 551 LEU A CA 1
ATOM 525 C C . LEU A 1 74 ? 21.398 16.846 -20.280 1.00 85.13 551 LEU A C 1
ATOM 526 O O . LEU A 1 74 ? 20.513 17.013 -19.440 1.00 84.51 551 LEU A O 1
ATOM 531 N N . LEU A 1 75 ? 22.047 17.844 -20.884 1.00 87.80 552 LEU A N 1
ATOM 532 C CA . LEU A 1 75 ? 21.608 19.224 -20.778 1.00 89.99 552 LEU A CA 1
ATOM 533 C C . LEU A 1 75 ? 20.986 19.557 -22.118 1.00 89.49 552 LEU A C 1
ATOM 534 O O . LEU A 1 75 ? 21.605 19.345 -23.149 1.00 89.75 552 LEU A O 1
ATOM 539 N N . VAL A 1 76 ? 19.761 20.075 -22.099 1.00 88.95 553 VAL A N 1
ATOM 540 C CA . VAL A 1 76 ? 19.040 20.405 -23.325 1.00 88.62 553 VAL A CA 1
ATOM 541 C C . VAL A 1 76 ? 18.600 21.868 -23.292 1.00 91.43 553 VAL A C 1
ATOM 542 O O . VAL A 1 76 ? 17.748 22.244 -22.494 1.00 91.35 553 VAL A O 1
ATOM 546 N N . ARG A 1 77 ? 19.189 22.690 -24.161 1.00 94.16 554 ARG A N 1
ATOM 547 C CA . ARG A 1 77 ? 18.843 24.124 -24.242 1.00 97.35 554 ARG A CA 1
ATOM 548 C C . ARG A 1 77 ? 17.936 24.408 -25.433 1.00 97.03 554 ARG A C 1
ATOM 549 O O . ARG A 1 77 ? 18.384 24.375 -26.582 1.00 97.62 554 ARG A O 1
ATOM 557 N N . VAL A 1 78 ? 16.662 24.694 -25.152 1.00 96.34 555 VAL A N 1
ATOM 558 C CA . VAL A 1 78 ? 15.669 24.944 -26.197 1.00 96.11 555 VAL A CA 1
ATOM 559 C C . VAL A 1 78 ? 15.364 26.424 -26.322 1.00 99.76 555 VAL A C 1
ATOM 560 O O . VAL A 1 78 ? 14.894 27.049 -25.376 1.00 100.84 555 VAL A O 1
ATOM 564 N N . THR A 1 79 ? 15.638 26.971 -27.503 1.00 101.86 556 THR A N 1
ATOM 565 C CA . THR A 1 79 ? 15.396 28.385 -27.806 1.00 105.82 556 THR A CA 1
ATOM 566 C C . THR A 1 79 ? 14.783 28.427 -29.213 1.00 105.92 556 THR A C 1
ATOM 567 O O . THR A 1 79 ? 13.798 27.722 -29.470 1.00 103.07 556 THR A O 1
ATOM 571 N N . THR A 1 80 ? 15.347 29.246 -30.116 1.00 109.31 557 THR A N 1
ATOM 572 C CA . THR A 1 80 ? 14.980 29.196 -31.528 1.00 109.51 557 THR A CA 1
ATOM 573 C C . THR A 1 80 ? 15.377 27.794 -32.017 1.00 106.00 557 THR A C 1
ATOM 574 O O . THR A 1 80 ? 14.600 27.112 -32.699 1.00 103.82 557 THR A O 1
ATOM 576 N N . GLY A 1 81 ? 16.595 27.374 -31.645 1.00 105.71 558 GLY A N 1
ATOM 577 C CA . GLY A 1 81 ? 17.097 26.030 -31.935 1.00 102.40 558 GLY A CA 1
ATOM 578 C C . GLY A 1 81 ? 17.230 25.201 -30.661 1.00 99.65 558 GLY A C 1
ATOM 579 O O . GLY A 1 81 ? 16.843 25.644 -29.568 1.00 100.00 558 GLY A O 1
ATOM 580 N N . VAL A 1 82 ? 17.784 23.997 -30.816 1.00 97.03 559 VAL A N 1
ATOM 581 C CA . VAL A 1 82 ? 17.988 23.046 -29.712 1.00 94.39 559 VAL A CA 1
ATOM 582 C C . VAL A 1 82 ? 19.466 22.657 -29.599 1.00 95.08 559 VAL A C 1
ATOM 583 O O . VAL A 1 82 ? 20.084 22.270 -30.591 1.00 95.20 559 VAL A O 1
ATOM 587 N N . GLN A 1 83 ? 20.023 22.756 -28.390 1.00 95.73 560 GLN A N 1
ATOM 588 C CA . GLN A 1 83 ? 21.439 22.438 -28.157 1.00 96.80 560 GLN A CA 1
ATOM 589 C C . GLN A 1 83 ? 21.576 21.421 -27.034 1.00 94.31 560 GLN A C 1
ATOM 590 O O . GLN A 1 83 ? 21.110 21.657 -25.914 1.00 94.10 560 GLN A O 1
ATOM 596 N N . ILE A 1 84 ? 22.225 20.293 -27.340 1.00 92.56 561 ILE A N 1
ATOM 597 C CA . ILE A 1 84 ? 22.356 19.188 -26.399 1.00 90.23 561 ILE A CA 1
ATOM 598 C C . ILE A 1 84 ? 23.790 18.815 -26.085 1.00 91.59 561 ILE A C 1
ATOM 599 O O . ILE A 1 84 ? 24.596 18.603 -26.985 1.00 92.39 561 ILE A O 1
ATOM 604 N N . THR A 1 85 ? 24.091 18.731 -24.793 1.00 92.05 562 THR A N 1
ATOM 605 C CA . THR A 1 85 ? 25.337 18.155 -24.314 1.00 92.96 562 THR A CA 1
ATOM 606 C C . THR A 1 85 ? 24.943 16.911 -23.534 1.00 89.85 562 THR A C 1
ATOM 607 O O . THR A 1 85 ? 23.833 16.836 -23.003 1.00 87.95 562 THR A O 1
ATOM 611 N N . SER A 1 86 ? 25.835 15.934 -23.461 1.00 89.50 563 SER A N 1
ATOM 612 C CA . SER A 1 86 ? 25.511 14.689 -22.763 1.00 86.83 563 SER A CA 1
ATOM 613 C C . SER A 1 86 ? 26.738 13.909 -22.336 1.00 87.81 563 SER A C 1
ATOM 614 O O . SER A 1 86 ? 27.867 14.239 -22.712 1.00 90.40 563 SER A O 1
ATOM 617 N N . GLU A 1 87 ? 26.495 12.871 -21.543 1.00 85.93 564 GLU A N 1
ATOM 618 C CA . GLU A 1 87 ? 27.541 11.973 -21.083 1.00 86.70 564 GLU A CA 1
ATOM 619 C C . GLU A 1 87 ? 26.904 10.644 -20.667 1.00 83.69 564 GLU A C 1
ATOM 620 O O . GLU A 1 87 ? 25.902 10.626 -19.938 1.00 82.24 564 GLU A O 1
ATOM 626 N N . ILE A 1 88 ? 27.483 9.542 -21.144 1.00 82.88 565 ILE A N 1
ATOM 627 C CA . ILE A 1 88 ? 27.000 8.212 -20.814 1.00 80.41 565 ILE A CA 1
ATOM 628 C C . ILE A 1 88 ? 27.650 7.743 -19.517 1.00 81.80 565 ILE A C 1
ATOM 629 O O . ILE A 1 88 ? 28.809 8.088 -19.229 1.00 84.57 565 ILE A O 1
ATOM 634 N N . TYR A 1 89 ? 26.897 6.960 -18.738 1.00 80.02 566 TYR A N 1
ATOM 635 C CA . TYR A 1 89 ? 27.417 6.342 -17.514 1.00 81.15 566 TYR A CA 1
ATOM 636 C C . TYR A 1 89 ? 27.049 4.851 -17.488 1.00 79.00 566 TYR A C 1
ATOM 637 O O . TYR A 1 89 ? 26.047 4.434 -18.088 1.00 76.36 566 TYR A O 1
ATOM 646 N N . SER A 1 90 ? 27.866 4.061 -16.788 1.00 80.36 567 SER A N 1
ATOM 647 C CA . SER A 1 90 ? 27.680 2.610 -16.719 1.00 78.95 567 SER A CA 1
ATOM 648 C C . SER A 1 90 ? 26.703 2.190 -15.611 1.00 77.93 567 SER A C 1
ATOM 649 O O . SER A 1 90 ? 26.736 2.722 -14.508 1.00 79.50 567 SER A O 1
ATOM 651 N N . ILE A 1 91 ? 25.835 1.232 -15.930 1.00 75.59 568 ILE A N 1
ATOM 652 C CA . ILE A 1 91 ? 24.921 0.611 -14.953 1.00 74.65 568 ILE A CA 1
ATOM 653 C C . ILE A 1 91 ? 25.038 -0.913 -15.105 1.00 74.02 568 ILE A C 1
ATOM 654 O O . ILE A 1 91 ? 24.337 -1.510 -15.914 1.00 72.07 568 ILE A O 1
ATOM 659 N N . PRO A 1 92 ? 25.938 -1.541 -14.342 1.00 76.06 569 PRO A N 1
ATOM 660 C CA . PRO A 1 92 ? 26.089 -3.000 -14.431 1.00 75.96 569 PRO A CA 1
ATOM 661 C C . PRO A 1 92 ? 24.819 -3.770 -14.028 1.00 74.27 569 PRO A C 1
ATOM 662 O O . PRO A 1 92 ? 23.994 -3.243 -13.275 1.00 73.88 569 PRO A O 1
ATOM 666 N N . GLU A 1 93 ? 24.682 -5.008 -14.532 1.00 73.48 570 GLU A N 1
ATOM 667 C CA . GLU A 1 93 ? 23.548 -5.900 -14.179 1.00 72.28 570 GLU A CA 1
ATOM 668 C C . GLU A 1 93 ? 23.365 -5.949 -12.656 1.00 73.77 570 GLU A C 1
ATOM 669 O O . GLU A 1 93 ? 22.235 -6.055 -12.159 1.00 72.87 570 GLU A O 1
ATOM 671 N N . THR A 1 94 ? 24.494 -5.878 -11.934 1.00 76.24 571 THR A N 1
ATOM 672 C CA . THR A 1 94 ? 24.515 -5.790 -10.474 1.00 78.10 571 THR A CA 1
ATOM 673 C C . THR A 1 94 ? 23.626 -4.655 -9.990 1.00 77.28 571 THR A C 1
ATOM 674 O O . THR A 1 94 ? 22.764 -4.860 -9.145 1.00 77.31 571 THR A O 1
ATOM 678 N N . VAL A 1 95 ? 23.845 -3.460 -10.536 1.00 76.82 572 VAL A N 1
ATOM 679 C CA . VAL A 1 95 ? 23.078 -2.274 -10.149 1.00 76.16 572 VAL A CA 1
ATOM 680 C C . VAL A 1 95 ? 21.670 -2.320 -10.723 1.00 73.46 572 VAL A C 1
ATOM 681 O O . VAL A 1 95 ? 20.712 -1.948 -10.057 1.00 73.10 572 VAL A O 1
ATOM 685 N N . ALA A 1 96 ? 21.557 -2.779 -11.962 1.00 71.85 573 ALA A N 1
ATOM 686 C CA . ALA A 1 96 ? 20.268 -2.859 -12.649 1.00 69.50 573 ALA A CA 1
ATOM 687 C C . ALA A 1 96 ? 19.292 -3.841 -11.970 1.00 69.14 573 ALA A C 1
ATOM 688 O O . ALA A 1 96 ? 18.071 -3.628 -11.973 1.00 67.79 573 ALA A O 1
ATOM 690 N N . GLN A 1 97 ? 19.838 -4.908 -11.395 1.00 70.47 574 GLN A N 1
ATOM 691 C CA . GLN A 1 97 ? 19.032 -5.935 -10.736 1.00 70.58 574 GLN A CA 1
ATOM 692 C C . GLN A 1 97 ? 19.263 -5.952 -9.215 1.00 72.73 574 GLN A C 1
ATOM 693 O O . GLN A 1 97 ? 18.808 -6.873 -8.513 1.00 73.35 574 GLN A O 1
ATOM 699 N N . GLY A 1 98 ? 19.960 -4.937 -8.711 1.00 73.96 575 GLY A N 1
ATOM 700 C CA . GLY A 1 98 ? 20.285 -4.852 -7.293 1.00 76.30 575 GLY A CA 1
ATOM 701 C C . GLY A 1 98 ? 19.173 -4.238 -6.472 1.00 76.03 575 GLY A C 1
ATOM 702 O O . GLY A 1 98 ? 18.008 -4.654 -6.577 1.00 74.78 575 GLY A O 1
ATOM 703 N N . SER A 1 99 ? 19.532 -3.248 -5.647 1.00 77.48 576 SER A N 1
ATOM 704 C CA . SER A 1 99 ? 18.572 -2.560 -4.791 1.00 77.45 576 SER A CA 1
ATOM 705 C C . SER A 1 99 ? 18.168 -1.241 -5.410 1.00 76.13 576 SER A C 1
ATOM 706 O O . SER A 1 99 ? 19.001 -0.545 -5.997 1.00 76.44 576 SER A O 1
ATOM 709 N N . GLY A 1 100 ? 16.889 -0.897 -5.275 1.00 74.87 577 GLY A N 1
ATOM 710 C CA . GLY A 1 100 ? 16.385 0.383 -5.733 1.00 73.85 577 GLY A CA 1
ATOM 711 C C . GLY A 1 100 ? 17.186 1.530 -5.151 1.00 75.75 577 GLY A C 1
ATOM 712 O O . GLY A 1 100 ? 17.514 2.481 -5.861 1.00 75.42 577 GLY A O 1
ATOM 713 N N . GLN A 1 101 ? 17.506 1.438 -3.852 1.00 77.93 578 GLN A N 1
ATOM 714 C CA . GLN A 1 101 ? 18.312 2.467 -3.176 1.00 80.21 578 GLN A CA 1
ATOM 715 C C . GLN A 1 101 ? 19.631 2.697 -3.929 1.00 80.98 578 GLN A C 1
ATOM 716 O O . GLN A 1 101 ? 19.949 3.832 -4.293 1.00 81.45 578 GLN A O 1
ATOM 718 N N . GLN A 1 102 ? 20.385 1.618 -4.172 1.00 81.29 579 GLN A N 1
ATOM 719 C CA . GLN A 1 102 ? 21.666 1.721 -4.908 1.00 82.21 579 GLN A CA 1
ATOM 720 C C . GLN A 1 102 ? 21.485 2.269 -6.315 1.00 80.13 579 GLN A C 1
ATOM 721 O O . GLN A 1 102 ? 22.276 3.097 -6.766 1.00 81.12 579 GLN A O 1
ATOM 727 N N . LEU A 1 103 ? 20.445 1.802 -7.003 1.00 77.54 580 LEU A N 1
ATOM 728 C CA . LEU A 1 103 ? 20.172 2.225 -8.377 1.00 75.65 580 LEU A CA 1
ATOM 729 C C . LEU A 1 103 ? 20.052 3.745 -8.486 1.00 76.07 580 LEU A C 1
ATOM 730 O O . LEU A 1 103 ? 20.781 4.379 -9.239 1.00 76.53 580 LEU A O 1
ATOM 735 N N . PHE A 1 104 ? 19.134 4.323 -7.725 1.00 76.09 581 PHE A N 1
ATOM 736 C CA . PHE A 1 104 ? 18.906 5.764 -7.790 1.00 76.67 581 PHE A CA 1
ATOM 737 C C . PHE A 1 104 ? 19.995 6.565 -7.090 1.00 79.53 581 PHE A C 1
ATOM 738 O O . PHE A 1 104 ? 20.215 7.727 -7.429 1.00 80.46 581 PHE A O 1
ATOM 746 N N . ASP A 1 105 ? 20.673 5.956 -6.116 1.00 81.19 582 ASP A N 1
ATOM 747 C CA . ASP A 1 105 ? 21.862 6.580 -5.530 1.00 84.23 582 ASP A CA 1
ATOM 748 C C . ASP A 1 105 ? 22.866 6.828 -6.652 1.00 84.61 582 ASP A C 1
ATOM 749 O O . ASP A 1 105 ? 23.390 7.933 -6.807 1.00 86.25 582 ASP A O 1
ATOM 754 N N . HIS A 1 106 ? 23.112 5.782 -7.435 1.00 83.17 583 HIS A N 1
ATOM 755 C CA . HIS A 1 106 ? 24.010 5.851 -8.580 1.00 83.29 583 HIS A CA 1
ATOM 756 C C . HIS A 1 106 ? 23.547 6.911 -9.579 1.00 82.20 583 HIS A C 1
ATOM 757 O O . HIS A 1 106 ? 24.335 7.719 -10.041 1.00 83.69 583 HIS A O 1
ATOM 764 N N . ILE A 1 107 ? 22.257 6.897 -9.898 1.00 79.80 584 ILE A N 1
ATOM 765 C CA . ILE A 1 107 ? 21.677 7.864 -10.837 1.00 78.86 584 ILE A CA 1
ATOM 766 C C . ILE A 1 107 ? 21.961 9.297 -10.396 1.00 81.15 584 ILE A C 1
ATOM 767 O O . ILE A 1 107 ? 22.392 10.125 -11.190 1.00 81.86 584 ILE A O 1
ATOM 772 N N . VAL A 1 108 ? 21.714 9.573 -9.125 1.00 82.41 585 VAL A N 1
ATOM 773 C CA . VAL A 1 108 ? 21.956 10.898 -8.573 1.00 85.00 585 VAL A CA 1
ATOM 774 C C . VAL A 1 108 ? 23.443 11.258 -8.669 1.00 87.87 585 VAL A C 1
ATOM 775 O O . VAL A 1 108 ? 23.793 12.346 -9.134 1.00 89.34 585 VAL A O 1
ATOM 779 N N . ASP A 1 109 ? 24.312 10.336 -8.235 1.00 88.81 586 ASP A N 1
ATOM 780 C CA . ASP A 1 109 ? 25.776 10.542 -8.309 1.00 91.62 586 ASP A CA 1
ATOM 781 C C . ASP A 1 109 ? 26.189 11.040 -9.694 1.00 91.50 586 ASP A C 1
ATOM 782 O O . ASP A 1 109 ? 27.002 11.958 -9.819 1.00 94.31 586 ASP A O 1
ATOM 787 N N . CYS A 1 110 ? 25.622 10.427 -10.728 1.00 88.52 587 CYS A N 1
ATOM 788 C CA . CYS A 1 110 ? 25.907 10.809 -12.102 1.00 88.21 587 CYS A CA 1
ATOM 789 C C . CYS A 1 110 ? 25.447 12.221 -12.398 1.00 88.97 587 CYS A C 1
ATOM 790 O O . CYS A 1 110 ? 26.152 12.973 -13.066 1.00 90.86 587 CYS A O 1
ATOM 793 N N . ILE A 1 111 ? 24.264 12.579 -11.902 1.00 87.73 588 ILE A N 1
ATOM 794 C CA . ILE A 1 111 ? 23.719 13.919 -12.117 1.00 88.53 588 ILE A CA 1
ATOM 795 C C . ILE A 1 111 ? 24.663 14.948 -11.495 1.00 92.40 588 ILE A C 1
ATOM 796 O O . ILE A 1 111 ? 25.063 15.911 -12.150 1.00 94.17 588 ILE A O 1
ATOM 801 N N . VAL A 1 112 ? 25.022 14.729 -10.230 1.00 93.91 589 VAL A N 1
ATOM 802 C CA . VAL A 1 112 ? 25.981 15.586 -9.536 1.00 97.77 589 VAL A CA 1
ATOM 803 C C . VAL A 1 112 ? 27.269 15.688 -10.354 1.00 99.79 589 VAL A C 1
ATOM 804 O O . VAL A 1 112 ? 27.772 16.783 -10.599 1.00 102.65 589 VAL A O 1
ATOM 806 N N . ASP A 1 113 ? 27.791 14.541 -10.780 1.00 98.54 590 ASP A N 1
ATOM 807 C CA . ASP A 1 113 ? 28.999 14.499 -11.606 1.00 100.29 590 ASP A CA 1
ATOM 808 C C . ASP A 1 113 ? 28.825 15.370 -12.850 1.00 100.24 590 ASP A C 1
ATOM 809 O O . ASP A 1 113 ? 29.616 16.272 -13.101 1.00 103.39 590 ASP A O 1
ATOM 814 N N . PHE A 1 114 ? 27.774 15.090 -13.610 1.00 96.91 591 PHE A N 1
ATOM 815 C CA . PHE A 1 114 ? 27.468 15.828 -14.833 1.00 96.64 591 PHE A CA 1
ATOM 816 C C . PHE A 1 114 ? 27.345 17.313 -14.544 1.00 99.34 591 PHE A C 1
ATOM 817 O O . PHE A 1 114 ? 28.036 18.121 -15.152 1.00 101.97 591 PHE A O 1
ATOM 825 N N . GLN A 1 115 ? 26.465 17.661 -13.609 1.00 98.92 592 GLN A N 1
ATOM 826 C CA . GLN A 1 115 ? 26.257 19.058 -13.208 1.00 101.61 592 GLN A CA 1
ATOM 827 C C . GLN A 1 115 ? 27.575 19.760 -12.883 1.00 106.00 592 GLN A C 1
ATOM 828 O O . GLN A 1 115 ? 27.811 20.883 -13.327 1.00 108.52 592 GLN A O 1
ATOM 834 N N . GLN A 1 116 ? 28.423 19.082 -12.105 1.00 107.08 593 GLN A N 1
ATOM 835 C CA . GLN A 1 116 ? 29.740 19.616 -11.716 1.00 111.49 593 GLN A CA 1
ATOM 836 C C . GLN A 1 116 ? 30.644 19.838 -12.932 1.00 113.05 593 GLN A C 1
ATOM 837 O O . GLN A 1 116 ? 31.408 20.804 -12.978 1.00 116.92 593 GLN A O 1
ATOM 839 N N . LYS A 1 117 ? 30.549 18.937 -13.910 1.00 110.13 594 LYS A N 1
ATOM 840 C CA . LYS A 1 117 ? 31.338 19.040 -15.142 1.00 111.30 594 LYS A CA 1
ATOM 841 C C . LYS A 1 117 ? 30.807 20.111 -16.108 1.00 111.75 594 LYS A C 1
ATOM 842 O O . LYS A 1 117 ? 31.556 20.619 -16.942 1.00 114.19 594 LYS A O 1
ATOM 848 N N . GLN A 1 118 ? 29.524 20.451 -15.983 1.00 109.69 595 GLN A N 1
ATOM 849 C CA . GLN A 1 118 ? 28.883 21.433 -16.870 1.00 109.98 595 GLN A CA 1
ATOM 850 C C . GLN A 1 118 ? 28.797 22.843 -16.277 1.00 113.47 595 GLN A C 1
ATOM 851 O O . GLN A 1 118 ? 28.454 23.788 -16.984 1.00 114.70 595 GLN A O 1
ATOM 857 N N . GLY A 1 119 ? 29.104 22.985 -14.987 1.00 115.27 596 GLY A N 1
ATOM 858 C CA . GLY A 1 119 ? 28.974 24.276 -14.301 1.00 118.56 596 GLY A CA 1
ATOM 859 C C . GLY A 1 119 ? 27.542 24.558 -13.855 1.00 116.40 596 GLY A C 1
ATOM 860 O O . GLY A 1 119 ? 27.256 25.645 -13.347 1.00 118.87 596 GLY A O 1
ATOM 861 N N . LEU A 1 120 ? 26.642 23.577 -14.048 1.00 111.99 597 LEU A N 1
ATOM 862 C CA . LEU A 1 120 ? 25.242 23.692 -13.619 1.00 109.75 597 LEU A CA 1
ATOM 863 C C . LEU A 1 120 ? 25.211 23.929 -12.115 1.00 111.34 597 LEU A C 1
ATOM 864 O O . LEU A 1 120 ? 24.579 24.882 -11.644 1.00 112.87 597 LEU A O 1
ATOM 866 N N . SER A 1 121 ? 25.904 23.049 -11.376 1.00 111.20 598 SER A N 1
ATOM 867 C CA . SER A 1 121 ? 26.134 23.191 -9.910 1.00 113.18 598 SER A CA 1
ATOM 868 C C . SER A 1 121 ? 24.871 23.476 -9.049 1.00 112.01 598 SER A C 1
ATOM 869 O O . SER A 1 121 ? 24.045 22.580 -8.823 1.00 108.48 598 SER A O 1
ATOM 871 N N . GLY A 1 122 ? 24.742 24.723 -8.575 1.00 115.10 599 GLY A N 1
ATOM 872 C CA . GLY A 1 122 ? 23.634 25.120 -7.699 1.00 114.67 599 GLY A CA 1
ATOM 873 C C . GLY A 1 122 ? 22.275 25.205 -8.377 1.00 111.79 599 GLY A C 1
ATOM 874 O O . GLY A 1 122 ? 21.256 24.830 -7.783 1.00 109.60 599 GLY A O 1
ATOM 875 N N . GLN A 1 123 ? 22.258 25.704 -9.619 1.00 112.03 600 GLN A N 1
ATOM 876 C CA . GLN A 1 123 ? 21.014 25.836 -10.392 1.00 109.59 600 GLN A CA 1
ATOM 877 C C . GLN A 1 123 ? 20.303 24.490 -10.495 1.00 105.08 600 GLN A C 1
ATOM 878 O O . GLN A 1 123 ? 20.826 23.564 -11.115 1.00 103.42 600 GLN A O 1
ATOM 880 N N . SER A 1 124 ? 19.116 24.383 -9.876 1.00 103.41 601 SER A N 1
ATOM 881 C CA . SER A 1 124 ? 18.303 23.148 -9.942 1.00 99.33 601 SER A CA 1
ATOM 882 C C . SER A 1 124 ? 17.300 23.278 -11.091 1.00 97.43 601 SER A C 1
ATOM 883 O O . SER A 1 124 ? 16.281 23.969 -10.967 1.00 97.73 601 SER A O 1
ATOM 886 N N . LEU A 1 125 ? 17.593 22.614 -12.205 1.00 95.60 602 LEU A N 1
ATOM 887 C CA . LEU A 1 125 ? 16.787 22.750 -13.421 1.00 94.18 602 LEU A CA 1
ATOM 888 C C . LEU A 1 125 ? 15.635 21.749 -13.513 1.00 90.70 602 LEU A C 1
ATOM 889 O O . LEU A 1 125 ? 15.629 20.734 -12.805 1.00 89.03 602 LEU A O 1
ATOM 894 N N . PRO A 1 126 ? 14.642 22.038 -14.386 1.00 89.83 603 PRO A N 1
ATOM 895 C CA . PRO A 1 126 ? 13.584 21.076 -14.591 1.00 86.67 603 PRO A CA 1
ATOM 896 C C . PRO A 1 126 ? 14.146 19.853 -15.281 1.00 84.41 603 PRO A C 1
ATOM 897 O O . PRO A 1 126 ? 14.806 19.978 -16.318 1.00 84.87 603 PRO A O 1
ATOM 901 N N . LEU A 1 127 ? 13.899 18.682 -14.713 1.00 82.23 604 LEU A N 1
ATOM 902 C CA . LEU A 1 127 ? 14.415 17.448 -15.276 1.00 80.17 604 LEU A CA 1
ATOM 903 C C . LEU A 1 127 ? 13.390 16.813 -16.212 1.00 77.74 604 LEU A C 1
ATOM 904 O O . LEU A 1 127 ? 12.201 16.795 -15.920 1.00 76.93 604 LEU A O 1
ATOM 909 N N . GLY A 1 128 ? 13.874 16.306 -17.346 1.00 76.82 605 GLY A N 1
ATOM 910 C CA . GLY A 1 128 ? 13.051 15.568 -18.299 1.00 74.50 605 GLY A CA 1
ATOM 911 C C . GLY A 1 128 ? 13.485 14.130 -18.214 1.00 72.56 605 GLY A C 1
ATOM 912 O O . GLY A 1 128 ? 14.455 13.726 -18.860 1.00 72.46 605 GLY A O 1
ATOM 913 N N . PHE A 1 129 ? 12.773 13.352 -17.407 1.00 71.22 606 PHE A N 1
ATOM 914 C CA . PHE A 1 129 ? 13.159 11.973 -17.150 1.00 69.73 606 PHE A CA 1
ATOM 915 C C . PHE A 1 129 ? 12.620 11.026 -18.209 1.00 67.72 606 PHE A C 1
ATOM 916 O O . PHE A 1 129 ? 11.417 10.719 -18.225 1.00 66.88 606 PHE A O 1
ATOM 924 N N . THR A 1 130 ? 13.500 10.558 -19.096 1.00 67.31 607 THR A N 1
ATOM 925 C CA . THR A 1 130 ? 13.123 9.516 -20.039 1.00 65.41 607 THR A CA 1
ATOM 926 C C . THR A 1 130 ? 13.341 8.208 -19.289 1.00 64.29 607 THR A C 1
ATOM 927 O O . THR A 1 130 ? 14.476 7.834 -18.978 1.00 64.61 607 THR A O 1
ATOM 931 N N . PHE A 1 131 ? 12.243 7.535 -18.989 1.00 63.04 608 PHE A N 1
ATOM 932 C CA . PHE A 1 131 ? 12.265 6.332 -18.185 1.00 62.51 608 PHE A CA 1
ATOM 933 C C . PHE A 1 131 ? 11.549 5.243 -18.961 1.00 60.86 608 PHE A C 1
ATOM 934 O O . PHE A 1 131 ? 10.318 5.142 -18.928 1.00 60.33 608 PHE A O 1
ATOM 942 N N . SER A 1 132 ? 12.329 4.423 -19.655 1.00 60.33 609 SER A N 1
ATOM 943 C CA . SER A 1 132 ? 11.783 3.473 -20.632 1.00 59.11 609 SER A CA 1
ATOM 944 C C . SER A 1 132 ? 11.214 2.169 -20.049 1.00 58.39 609 SER A C 1
ATOM 945 O O . SER A 1 132 ? 11.664 1.066 -20.381 1.00 57.91 609 SER A O 1
ATOM 948 N N . PHE A 1 133 ? 10.212 2.320 -19.188 1.00 58.51 610 PHE A N 1
ATOM 949 C CA . PHE A 1 133 ? 9.517 1.200 -18.575 1.00 58.06 610 PHE A CA 1
ATOM 950 C C . PHE A 1 133 ? 8.066 1.590 -18.372 1.00 58.04 610 PHE A C 1
ATOM 951 O O . PHE A 1 133 ? 7.731 2.760 -18.464 1.00 58.49 610 PHE A O 1
ATOM 959 N N . PRO A 1 134 ? 7.196 0.611 -18.086 1.00 57.82 611 PRO A N 1
ATOM 960 C CA . PRO A 1 134 ? 5.772 0.879 -17.940 1.00 58.00 611 PRO A CA 1
ATOM 961 C C . PRO A 1 134 ? 5.420 1.626 -16.678 1.00 59.02 611 PRO A C 1
ATOM 962 O O . PRO A 1 134 ? 5.757 1.176 -15.584 1.00 59.61 611 PRO A O 1
ATOM 966 N N . CYS A 1 135 ? 4.739 2.763 -16.830 1.00 59.53 612 CYS A N 1
ATOM 967 C CA . CYS A 1 135 ? 4.315 3.574 -15.682 1.00 60.55 612 CYS A CA 1
ATOM 968 C C . CYS A 1 135 ? 2.871 3.950 -15.773 1.00 60.87 612 CYS A C 1
ATOM 969 O O . CYS A 1 135 ? 2.349 4.203 -16.858 1.00 60.67 612 CYS A O 1
ATOM 972 N N . ARG A 1 136 ? 2.222 3.990 -14.627 1.00 61.69 613 ARG A N 1
ATOM 973 C CA . ARG A 1 136 ? 0.895 4.490 -14.539 1.00 62.39 613 ARG A CA 1
ATOM 974 C C . ARG A 1 136 ? 1.040 5.973 -14.257 1.00 63.39 613 ARG A C 1
ATOM 975 O O . ARG A 1 136 ? 1.507 6.363 -13.181 1.00 64.15 613 ARG A O 1
ATOM 983 N N . GLN A 1 137 ? 0.663 6.803 -15.213 1.00 63.58 614 GLN A N 1
ATOM 984 C CA . GLN A 1 137 ? 0.756 8.239 -15.026 1.00 64.82 614 GLN A CA 1
ATOM 985 C C . GLN A 1 137 ? -0.614 8.862 -14.994 1.00 66.02 614 GLN A C 1
ATOM 986 O O . GLN A 1 137 ? -1.464 8.517 -15.804 1.00 65.98 614 GLN A O 1
ATOM 992 N N . LEU A 1 138 ? -0.831 9.778 -14.052 1.00 67.36 615 LEU A N 1
ATOM 993 C CA . LEU A 1 138 ? -2.044 10.589 -14.035 1.00 68.77 615 LEU A CA 1
ATOM 994 C C . LEU A 1 138 ? -1.672 12.054 -14.303 1.00 69.88 615 LEU A C 1
ATOM 995 O O . LEU A 1 138 ? -2.485 12.956 -14.134 1.00 71.53 615 LEU A O 1
ATOM 1000 N N . GLY A 1 139 ? -0.429 12.264 -14.738 1.00 69.31 616 GLY A N 1
ATOM 1001 C CA . GLY A 1 139 ? 0.085 13.582 -15.083 1.00 70.46 616 GLY A CA 1
ATOM 1002 C C . GLY A 1 139 ? 1.489 13.441 -15.641 1.00 69.64 616 GLY A C 1
ATOM 1003 O O . GLY A 1 139 ? 2.102 12.386 -15.520 1.00 68.21 616 GLY A O 1
ATOM 1004 N N . LEU A 1 140 ? 1.998 14.500 -16.258 1.00 70.74 617 LEU A N 1
ATOM 1005 C CA . LEU A 1 140 ? 3.365 14.495 -16.788 1.00 70.37 617 LEU A CA 1
ATOM 1006 C C . LEU A 1 140 ? 4.397 14.369 -15.665 1.00 70.57 617 LEU A C 1
ATOM 1007 O O . LEU A 1 140 ? 5.428 13.702 -15.824 1.00 69.64 617 LEU A O 1
ATOM 1012 N N . ASP A 1 141 ? 4.095 15.009 -14.528 1.00 71.90 618 ASP A N 1
ATOM 1013 C CA . ASP A 1 141 ? 5.014 15.100 -13.382 1.00 72.56 618 ASP A CA 1
ATOM 1014 C C . ASP A 1 141 ? 5.036 13.879 -12.447 1.00 71.37 618 ASP A C 1
ATOM 1015 O O . ASP A 1 141 ? 5.636 13.939 -11.367 1.00 72.16 618 ASP A O 1
ATOM 1020 N N . GLN A 1 142 ? 4.393 12.783 -12.852 1.00 69.74 619 GLN A N 1
ATOM 1021 C CA . GLN A 1 142 ? 4.301 11.586 -12.006 1.00 68.94 619 GLN A CA 1
ATOM 1022 C C . GLN A 1 142 ? 4.240 10.289 -12.820 1.00 67.11 619 GLN A C 1
ATOM 1023 O O . GLN A 1 142 ? 3.718 10.269 -13.932 1.00 66.68 619 GLN A O 1
ATOM 1029 N N . GLY A 1 143 ? 4.768 9.211 -12.254 1.00 66.34 620 GLY A N 1
ATOM 1030 C CA . GLY A 1 143 ? 4.771 7.933 -12.934 1.00 64.77 620 GLY A CA 1
ATOM 1031 C C . GLY A 1 143 ? 5.120 6.787 -12.022 1.00 64.49 620 GLY A C 1
ATOM 1032 O O . GLY A 1 143 ? 6.277 6.649 -11.601 1.00 64.68 620 GLY A O 1
ATOM 1033 N N . ILE A 1 144 ? 4.120 5.959 -11.720 1.00 64.14 621 ILE A N 1
ATOM 1034 C CA . ILE A 1 144 ? 4.308 4.814 -10.853 1.00 64.21 621 ILE A CA 1
ATOM 1035 C C . ILE A 1 144 ? 4.762 3.637 -11.670 1.00 62.99 621 ILE A C 1
ATOM 1036 O O . ILE A 1 144 ? 3.995 3.124 -12.470 1.00 62.38 621 ILE A O 1
ATOM 1041 N N . LEU A 1 145 ? 6.010 3.206 -11.474 1.00 62.93 622 LEU A N 1
ATOM 1042 C CA . LEU A 1 145 ? 6.544 2.029 -12.169 1.00 62.02 622 LEU A CA 1
ATOM 1043 C C . LEU A 1 145 ? 5.642 0.831 -11.927 1.00 61.91 622 LEU A C 1
ATOM 1044 O O . LEU A 1 145 ? 5.432 0.431 -10.783 1.00 62.72 622 LEU A O 1
ATOM 1049 N N . LEU A 1 146 ? 5.104 0.263 -12.999 1.00 61.02 623 LEU A N 1
ATOM 1050 C CA . LEU A 1 146 ? 4.255 -0.912 -12.879 1.00 61.14 623 LEU A CA 1
ATOM 1051 C C . LEU A 1 146 ? 5.132 -2.155 -12.826 1.00 61.17 623 LEU A C 1
ATOM 1052 O O . LEU A 1 146 ? 4.986 -2.986 -11.926 1.00 62.32 623 LEU A O 1
ATOM 1057 N N . ASN A 1 147 ? 6.049 -2.276 -13.782 1.00 60.27 624 ASN A N 1
ATOM 1058 C CA . ASN A 1 147 ? 6.944 -3.429 -13.863 1.00 60.31 624 ASN A CA 1
ATOM 1059 C C . ASN A 1 147 ? 8.265 -3.066 -14.437 1.00 59.93 624 ASN A C 1
ATOM 1060 O O . ASN A 1 147 ? 8.353 -2.178 -15.257 1.00 59.34 624 ASN A O 1
ATOM 1065 N N . TRP A 1 148 ? 9.312 -3.757 -14.008 1.00 60.66 625 TRP A N 1
ATOM 1066 C CA . TRP A 1 148 ? 10.584 -3.671 -14.701 1.00 60.35 625 TRP A CA 1
ATOM 1067 C C . TRP A 1 148 ? 10.443 -4.595 -15.887 1.00 59.57 625 TRP A C 1
ATOM 1068 O O . TRP A 1 148 ? 9.638 -5.539 -15.860 1.00 59.74 625 TRP A O 1
ATOM 1079 N N . THR A 1 149 ? 11.218 -4.325 -16.929 1.00 59.02 626 THR A N 1
ATOM 1080 C CA . THR A 1 149 ? 11.237 -5.146 -18.132 1.00 58.14 626 THR A CA 1
ATOM 1081 C C . THR A 1 149 ? 12.671 -5.213 -18.619 1.00 58.28 626 THR A C 1
ATOM 1082 O O . THR A 1 149 ? 13.561 -4.643 -18.007 1.00 59.21 626 THR A O 1
ATOM 1086 N N . LYS A 1 150 ? 12.896 -5.907 -19.720 1.00 57.74 627 LYS A N 1
ATOM 1087 C CA . LYS A 1 150 ? 14.232 -6.026 -20.288 1.00 58.01 627 LYS A CA 1
ATOM 1088 C C . LYS A 1 150 ? 15.203 -6.651 -19.251 1.00 59.33 627 LYS A C 1
ATOM 1089 O O . LYS A 1 150 ? 14.954 -7.756 -18.771 1.00 59.71 627 LYS A O 1
ATOM 1095 N N . GLY A 1 151 ? 16.282 -5.947 -18.904 1.00 60.24 628 GLY A N 1
ATOM 1096 C CA . GLY A 1 151 ? 17.305 -6.495 -18.005 1.00 61.84 628 GLY A CA 1
ATOM 1097 C C . GLY A 1 151 ? 17.295 -5.967 -16.578 1.00 62.97 628 GLY A C 1
ATOM 1098 O O . GLY A 1 151 ? 18.235 -6.232 -15.809 1.00 64.46 628 GLY A O 1
ATOM 1099 N N . PHE A 1 152 ? 16.240 -5.231 -16.214 1.00 62.35 629 PHE A N 1
ATOM 1100 C CA . PHE A 1 152 ? 16.127 -4.644 -14.874 1.00 63.35 629 PHE A CA 1
ATOM 1101 C C . PHE A 1 152 ? 15.267 -5.492 -13.920 1.00 63.71 629 PHE A C 1
ATOM 1102 O O . PHE A 1 152 ? 14.257 -6.084 -14.324 1.00 62.85 629 PHE A O 1
ATOM 1110 N N . LYS A 1 153 ? 15.693 -5.543 -12.659 1.00 65.26 630 LYS A N 1
ATOM 1111 C CA . LYS A 1 153 ? 14.948 -6.225 -11.590 1.00 65.98 630 LYS A CA 1
ATOM 1112 C C . LYS A 1 153 ? 15.228 -5.544 -10.228 1.00 67.57 630 LYS A C 1
ATOM 1113 O O . LYS A 1 153 ? 15.173 -6.198 -9.187 1.00 69.05 630 LYS A O 1
ATOM 1115 N N . ALA A 1 154 ? 15.523 -4.232 -10.248 1.00 67.52 631 ALA A N 1
ATOM 1116 C CA . ALA A 1 154 ? 15.864 -3.479 -9.021 1.00 69.08 631 ALA A CA 1
ATOM 1117 C C . ALA A 1 154 ? 14.748 -3.585 -7.989 1.00 69.53 631 ALA A C 1
ATOM 1118 O O . ALA A 1 154 ? 13.575 -3.382 -8.303 1.00 68.35 631 ALA A O 1
ATOM 1120 N N . SER A 1 155 ? 15.120 -3.903 -6.755 1.00 71.54 632 SER A N 1
ATOM 1121 C CA . SER A 1 155 ? 14.141 -4.172 -5.696 1.00 72.21 632 SER A CA 1
ATOM 1122 C C . SER A 1 155 ? 13.526 -2.904 -5.107 1.00 72.34 632 SER A C 1
ATOM 1123 O O . SER A 1 155 ? 14.092 -1.822 -5.217 1.00 72.52 632 SER A O 1
ATOM 1126 N N . ASP A 1 156 ? 12.353 -3.071 -4.487 1.00 72.48 633 ASP A N 1
ATOM 1127 C CA . ASP A 1 156 ? 11.630 -1.990 -3.787 1.00 72.91 633 ASP A CA 1
ATOM 1128 C C . ASP A 1 156 ? 11.310 -0.765 -4.677 1.00 71.38 633 ASP A C 1
ATOM 1129 O O . ASP A 1 156 ? 11.201 0.357 -4.182 1.00 71.96 633 ASP A O 1
ATOM 1134 N N . CYS A 1 157 ? 11.151 -1.002 -5.979 1.00 69.57 634 CYS A N 1
ATOM 1135 C CA . CYS A 1 157 ? 10.890 0.067 -6.947 1.00 68.28 634 CYS A CA 1
ATOM 1136 C C . CYS A 1 157 ? 9.526 -0.019 -7.581 1.00 66.87 634 CYS A C 1
ATOM 1137 O O . CYS A 1 157 ? 8.889 0.999 -7.813 1.00 66.34 634 CYS A O 1
ATOM 1140 N N . GLU A 1 158 ? 9.080 -1.238 -7.874 1.00 66.37 635 GLU A N 1
ATOM 1141 C CA . GLU A 1 158 ? 7.786 -1.442 -8.509 1.00 65.30 635 GLU A CA 1
ATOM 1142 C C . GLU A 1 158 ? 6.682 -0.952 -7.586 1.00 65.96 635 GLU A C 1
ATOM 1143 O O . GLU A 1 158 ? 6.707 -1.210 -6.400 1.00 67.33 635 GLU A O 1
ATOM 1149 N N . GLY A 1 159 ? 5.726 -0.227 -8.148 1.00 65.30 636 GLY A N 1
ATOM 1150 C CA . GLY A 1 159 ? 4.638 0.348 -7.381 1.00 66.10 636 GLY A CA 1
ATOM 1151 C C . GLY A 1 159 ? 5.010 1.673 -6.770 1.00 66.91 636 GLY A C 1
ATOM 1152 O O . GLY A 1 159 ? 4.208 2.274 -6.065 1.00 67.87 636 GLY A O 1
ATOM 1153 N N . GLN A 1 160 ? 6.231 2.131 -7.034 1.00 66.87 637 GLN A N 1
ATOM 1154 C CA . GLN A 1 160 ? 6.708 3.413 -6.522 1.00 67.96 637 GLN A CA 1
ATOM 1155 C C . GLN A 1 160 ? 6.645 4.445 -7.599 1.00 67.26 637 GLN A C 1
ATOM 1156 O O . GLN A 1 160 ? 6.879 4.135 -8.752 1.00 66.34 637 GLN A O 1
ATOM 1162 N N . ASP A 1 161 ? 6.328 5.682 -7.229 1.00 68.20 638 ASP A N 1
ATOM 1163 C CA . ASP A 1 161 ? 6.418 6.792 -8.160 1.00 67.90 638 ASP A CA 1
ATOM 1164 C C . ASP A 1 161 ? 7.905 7.036 -8.369 1.00 68.20 638 ASP A C 1
ATOM 1165 O O . ASP A 1 161 ? 8.627 7.281 -7.417 1.00 69.58 638 ASP A O 1
ATOM 1170 N N . VAL A 1 162 ? 8.357 6.962 -9.612 1.00 67.20 639 VAL A N 1
ATOM 1171 C CA . VAL A 1 162 ? 9.788 7.126 -9.918 1.00 67.73 639 VAL A CA 1
ATOM 1172 C C . VAL A 1 162 ? 10.310 8.543 -9.603 1.00 69.37 639 VAL A C 1
ATOM 1173 O O . VAL A 1 162 ? 11.499 8.728 -9.334 1.00 70.55 639 VAL A O 1
ATOM 1177 N N . VAL A 1 163 ? 9.422 9.531 -9.637 1.00 69.73 640 VAL A N 1
ATOM 1178 C CA . VAL A 1 163 ? 9.785 10.883 -9.243 1.00 71.54 640 VAL A CA 1
ATOM 1179 C C . VAL A 1 163 ? 10.149 10.876 -7.750 1.00 73.14 640 VAL A C 1
ATOM 1180 O O . VAL A 1 163 ? 11.110 11.529 -7.338 1.00 74.93 640 VAL A O 1
ATOM 1184 N N . SER A 1 164 ? 9.385 10.130 -6.946 1.00 72.76 641 SER A N 1
ATOM 1185 C CA . SER A 1 164 ? 9.690 9.984 -5.513 1.00 74.32 641 SER A CA 1
ATOM 1186 C C . SER A 1 164 ? 11.000 9.238 -5.330 1.00 74.67 641 SER A C 1
ATOM 1187 O O . SER A 1 164 ? 11.875 9.682 -4.577 1.00 76.61 641 SER A O 1
ATOM 1190 N N . LEU A 1 165 ? 11.135 8.104 -6.024 1.00 72.99 642 LEU A N 1
ATOM 1191 C CA . LEU A 1 165 ? 12.357 7.299 -5.959 1.00 73.23 642 LEU A CA 1
ATOM 1192 C C . LEU A 1 165 ? 13.591 8.166 -6.181 1.00 74.66 642 LEU A C 1
ATOM 1193 O O . LEU A 1 165 ? 14.638 7.937 -5.569 1.00 76.12 642 LEU A O 1
ATOM 1198 N N . LEU A 1 166 ? 13.459 9.165 -7.050 1.00 74.48 643 LEU A N 1
ATOM 1199 C CA . LEU A 1 166 ? 14.543 10.098 -7.317 1.00 76.13 643 LEU A CA 1
ATOM 1200 C C . LEU A 1 166 ? 14.742 11.073 -6.132 1.00 78.59 643 LEU A C 1
ATOM 1201 O O . LEU A 1 166 ? 15.874 11.295 -5.703 1.00 80.47 643 LEU A O 1
ATOM 1206 N N . ARG A 1 167 ? 13.644 11.645 -5.615 1.00 78.76 644 ARG A N 1
ATOM 1207 C CA . ARG A 1 167 ? 13.719 12.559 -4.438 1.00 81.22 644 ARG A CA 1
ATOM 1208 C C . ARG A 1 167 ? 14.456 11.921 -3.292 1.00 82.45 644 ARG A C 1
ATOM 1209 O O . ARG A 1 167 ? 15.426 12.472 -2.776 1.00 84.74 644 ARG A O 1
ATOM 1217 N N . GLU A 1 168 ? 13.977 10.748 -2.898 1.00 81.23 645 GLU A N 1
ATOM 1218 C CA . GLU A 1 168 ? 14.565 9.977 -1.808 1.00 82.45 645 GLU A CA 1
ATOM 1219 C C . GLU A 1 168 ? 16.072 9.784 -2.000 1.00 83.66 645 GLU A C 1
ATOM 1220 O O . GLU A 1 168 ? 16.829 9.861 -1.039 1.00 86.01 645 GLU A O 1
ATOM 1226 N N . ALA A 1 169 ? 16.497 9.545 -3.241 1.00 82.28 646 ALA A N 1
ATOM 1227 C CA . ALA A 1 169 ? 17.920 9.406 -3.558 1.00 83.47 646 ALA A CA 1
ATOM 1228 C C . ALA A 1 169 ? 18.647 10.769 -3.473 1.00 85.96 646 ALA A C 1
ATOM 1229 O O . ALA A 1 169 ? 19.753 10.855 -2.924 1.00 88.24 646 ALA A O 1
ATOM 1231 N N . ILE A 1 170 ? 18.019 11.822 -4.024 1.00 85.61 647 ILE A N 1
ATOM 1232 C CA . ILE A 1 170 ? 18.583 13.188 -3.987 1.00 88.01 647 ILE A CA 1
ATOM 1233 C C . ILE A 1 170 ? 18.830 13.634 -2.563 1.00 90.71 647 ILE A C 1
ATOM 1234 O O . ILE A 1 170 ? 19.896 14.166 -2.245 1.00 93.39 647 ILE A O 1
ATOM 1239 N N . THR A 1 171 ? 17.841 13.421 -1.706 1.00 90.17 648 THR A N 1
ATOM 1240 C CA . THR A 1 171 ? 17.972 13.765 -0.298 1.00 92.72 648 THR A CA 1
ATOM 1241 C C . THR A 1 171 ? 19.081 12.918 0.367 1.00 94.21 648 THR A C 1
ATOM 1242 O O . THR A 1 171 ? 19.895 13.454 1.119 1.00 97.20 648 THR A O 1
ATOM 1246 N N . ARG A 1 172 ? 19.114 11.609 0.074 1.00 92.36 649 ARG A N 1
ATOM 1247 C CA . ARG A 1 172 ? 20.178 10.709 0.601 1.00 93.79 649 ARG A CA 1
ATOM 1248 C C . ARG A 1 172 ? 21.577 11.152 0.168 1.00 95.84 649 ARG A C 1
ATOM 1249 O O . ARG A 1 172 ? 22.425 11.426 1.005 1.00 98.80 649 ARG A O 1
ATOM 1257 N N . ARG A 1 173 ? 21.806 11.215 -1.151 1.00 94.43 650 ARG A N 1
ATOM 1258 C CA . ARG A 1 173 ? 23.096 11.677 -1.698 1.00 96.36 650 ARG A CA 1
ATOM 1259 C C . ARG A 1 173 ? 23.297 13.189 -1.465 1.00 98.91 650 ARG A C 1
ATOM 1260 O O . ARG A 1 173 ? 24.359 13.728 -1.780 1.00 101.19 650 ARG A O 1
ATOM 1262 N N . GLN A 1 174 ? 22.262 13.853 -0.919 1.00 98.69 651 GLN A N 1
ATOM 1263 C CA . GLN A 1 174 ? 22.292 15.278 -0.564 1.00 101.21 651 GLN A CA 1
ATOM 1264 C C . GLN A 1 174 ? 22.629 16.155 -1.752 1.00 101.49 651 GLN A C 1
ATOM 1265 O O . GLN A 1 174 ? 23.505 17.014 -1.679 1.00 104.60 651 GLN A O 1
ATOM 1271 N N . ALA A 1 175 ? 21.913 15.927 -2.849 1.00 98.48 652 ALA A N 1
ATOM 1272 C CA . ALA A 1 175 ? 22.116 16.674 -4.082 1.00 98.49 652 ALA A CA 1
ATOM 1273 C C . ALA A 1 175 ? 21.246 17.920 -4.076 1.00 99.13 652 ALA A C 1
ATOM 1274 O O . ALA A 1 175 ? 20.597 18.230 -3.068 1.00 99.76 652 ALA A O 1
ATOM 1276 N N . VAL A 1 176 ? 21.240 18.638 -5.204 1.00 99.17 653 VAL A N 1
ATOM 1277 C CA . VAL A 1 176 ? 20.429 19.846 -5.349 1.00 99.88 653 VAL A CA 1
ATOM 1278 C C . VAL A 1 176 ? 18.950 19.433 -5.484 1.00 96.67 653 VAL A C 1
ATOM 1279 O O . VAL A 1 176 ? 18.619 18.498 -6.219 1.00 93.62 653 VAL A O 1
ATOM 1283 N N . GLU A 1 177 ? 18.084 20.144 -4.760 1.00 97.51 654 GLU A N 1
ATOM 1284 C CA . GLU A 1 177 ? 16.649 19.853 -4.704 1.00 95.15 654 GLU A CA 1
ATOM 1285 C C . GLU A 1 177 ? 16.040 19.664 -6.087 1.00 92.62 654 GLU A C 1
ATOM 1286 O O . GLU A 1 177 ? 16.308 20.448 -7.000 1.00 93.45 654 GLU A O 1
ATOM 1292 N N . LEU A 1 178 ? 15.222 18.617 -6.238 1.00 89.68 655 LEU A N 1
ATOM 1293 C CA . LEU A 1 178 ? 14.554 18.356 -7.511 1.00 87.40 655 LEU A CA 1
ATOM 1294 C C . LEU A 1 178 ? 13.521 19.458 -7.770 1.00 88.09 655 LEU A C 1
ATOM 1295 O O . LEU A 1 178 ? 12.754 19.822 -6.874 1.00 88.76 655 LEU A O 1
ATOM 1297 N N . ASN A 1 179 ? 13.527 19.989 -8.997 1.00 88.15 656 ASN A N 1
ATOM 1298 C CA . ASN A 1 179 ? 12.578 21.017 -9.428 1.00 88.84 656 ASN A CA 1
ATOM 1299 C C . ASN A 1 179 ? 11.384 20.305 -10.123 1.00 86.01 656 ASN A C 1
ATOM 1300 O O . ASN A 1 179 ? 10.959 19.232 -9.667 1.00 84.04 656 ASN A O 1
ATOM 1305 N N . VAL A 1 180 ? 10.842 20.879 -11.202 1.00 85.91 657 VAL A N 1
ATOM 1306 C CA . VAL A 1 180 ? 9.777 20.231 -11.946 1.00 83.44 657 VAL A CA 1
ATOM 1307 C C . VAL A 1 180 ? 10.368 19.052 -12.705 1.00 81.21 657 VAL A C 1
ATOM 1308 O O . VAL A 1 180 ? 11.211 19.234 -13.567 1.00 81.70 657 VAL A O 1
ATOM 1310 N N . VAL A 1 181 ? 9.929 17.844 -12.361 1.00 79.06 658 VAL A N 1
ATOM 1311 C CA . VAL A 1 181 ? 10.360 16.621 -13.048 1.00 76.94 658 VAL A CA 1
ATOM 1312 C C . VAL A 1 181 ? 9.220 16.103 -13.929 1.00 75.06 658 VAL A C 1
ATOM 1313 O O . VAL A 1 181 ? 8.057 16.187 -13.553 1.00 74.95 658 VAL A O 1
ATOM 1317 N N . ALA A 1 182 ? 9.568 15.574 -15.101 1.00 73.81 659 ALA A N 1
ATOM 1318 C CA . ALA A 1 182 ? 8.588 15.041 -16.042 1.00 72.10 659 ALA A CA 1
ATOM 1319 C C . ALA A 1 182 ? 8.981 13.623 -16.454 1.00 70.02 659 ALA A C 1
ATOM 1320 O O . ALA A 1 182 ? 10.119 13.378 -16.867 1.00 69.91 659 ALA A O 1
ATOM 1322 N N . ILE A 1 183 ? 8.032 12.695 -16.336 1.00 68.50 660 ILE A N 1
ATOM 1323 C CA . ILE A 1 183 ? 8.261 11.306 -16.695 1.00 66.73 660 ILE A CA 1
ATOM 1324 C C . ILE A 1 183 ? 7.738 11.016 -18.084 1.00 65.78 660 ILE A C 1
ATOM 1325 O O . ILE A 1 183 ? 6.557 11.262 -18.377 1.00 65.81 660 ILE A O 1
ATOM 1330 N N . VAL A 1 184 ? 8.625 10.488 -18.938 1.00 65.09 661 VAL A N 1
ATOM 1331 C CA . VAL A 1 184 ? 8.276 10.125 -20.308 1.00 64.15 661 VAL A CA 1
ATOM 1332 C C . VAL A 1 184 ? 8.888 8.780 -20.686 1.00 62.71 661 VAL A C 1
ATOM 1333 O O . VAL A 1 184 ? 10.038 8.477 -20.324 1.00 62.96 661 VAL A O 1
ATOM 1337 N N . ASN A 1 185 ? 8.112 7.971 -21.401 1.00 61.50 662 ASN A N 1
ATOM 1338 C CA . ASN A 1 185 ? 8.599 6.704 -21.932 1.00 60.26 662 ASN A CA 1
ATOM 1339 C C . ASN A 1 185 ? 9.471 7.037 -23.129 1.00 60.46 662 ASN A C 1
ATOM 1340 O O . ASN A 1 185 ? 9.239 8.050 -23.800 1.00 61.52 662 ASN A O 1
ATOM 1345 N N . ASP A 1 186 ? 10.470 6.209 -23.405 1.00 59.82 663 ASP A N 1
ATOM 1346 C CA . ASP A 1 186 ? 11.363 6.469 -24.543 1.00 60.16 663 ASP A CA 1
ATOM 1347 C C . ASP A 1 186 ? 10.611 6.578 -25.870 1.00 59.87 663 ASP A C 1
ATOM 1348 O O . ASP A 1 186 ? 10.991 7.357 -26.726 1.00 60.93 663 ASP A O 1
ATOM 1353 N N . THR A 1 187 ? 9.548 5.797 -26.035 1.00 58.85 664 THR A N 1
ATOM 1354 C CA . THR A 1 187 ? 8.727 5.880 -27.244 1.00 58.68 664 THR A CA 1
ATOM 1355 C C . THR A 1 187 ? 8.207 7.292 -27.382 1.00 60.01 664 THR A C 1
ATOM 1356 O O . THR A 1 187 ? 8.356 7.909 -28.423 1.00 60.72 664 THR A O 1
ATOM 1360 N N . VAL A 1 188 ? 7.597 7.800 -26.308 1.00 60.56 665 VAL A N 1
ATOM 1361 C CA . VAL A 1 188 ? 7.046 9.163 -26.288 1.00 62.07 665 VAL A CA 1
ATOM 1362 C C . VAL A 1 188 ? 8.147 10.181 -26.499 1.00 63.47 665 VAL A C 1
ATOM 1363 O O . VAL A 1 188 ? 7.967 11.143 -27.245 1.00 64.79 665 VAL A O 1
ATOM 1367 N N . GLY A 1 189 ? 9.291 9.966 -25.842 1.00 63.41 666 GLY A N 1
ATOM 1368 C CA . GLY A 1 189 ? 10.453 10.848 -25.996 1.00 64.77 666 GLY A CA 1
ATOM 1369 C C . GLY A 1 189 ? 10.904 10.933 -27.448 1.00 65.11 666 GLY A C 1
ATOM 1370 O O . GLY A 1 189 ? 11.142 12.013 -27.962 1.00 66.84 666 GLY A O 1
ATOM 1371 N N . THR A 1 190 ? 11.010 9.783 -28.110 1.00 63.64 667 THR A N 1
ATOM 1372 C CA . THR A 1 190 ? 11.435 9.744 -29.508 1.00 63.90 667 THR A CA 1
ATOM 1373 C C . THR A 1 190 ? 10.410 10.434 -30.395 1.00 64.70 667 THR A C 1
ATOM 1374 O O . THR A 1 190 ? 10.762 11.285 -31.201 1.00 66.25 667 THR A O 1
ATOM 1378 N N . MET A 1 191 ? 9.139 10.065 -30.239 1.00 63.97 668 MET A N 1
ATOM 1379 C CA . MET A 1 191 ? 8.048 10.687 -31.005 1.00 64.86 668 MET A CA 1
ATOM 1380 C C . MET A 1 191 ? 8.155 12.208 -30.958 1.00 66.99 668 MET A C 1
ATOM 1381 O O . MET A 1 191 ? 8.072 12.871 -31.977 1.00 68.45 668 MET A O 1
ATOM 1386 N N . MET A 1 192 ? 8.339 12.746 -29.764 1.00 67.48 669 MET A N 1
ATOM 1387 C CA . MET A 1 192 ? 8.425 14.190 -29.583 1.00 69.81 669 MET A CA 1
ATOM 1388 C C . MET A 1 192 ? 9.711 14.800 -30.184 1.00 71.29 669 MET A C 1
ATOM 1389 O O . MET A 1 192 ? 9.704 15.951 -30.617 1.00 73.46 669 MET A O 1
ATOM 1394 N N . SER A 1 193 ? 10.801 14.031 -30.206 1.00 70.31 670 SER A N 1
ATOM 1395 C CA . SER A 1 193 ? 12.073 14.509 -30.785 1.00 71.83 670 SER A CA 1
ATOM 1396 C C . SER A 1 193 ? 11.943 14.670 -32.293 1.00 72.61 670 SER A C 1
ATOM 1397 O O . SER A 1 193 ? 12.304 15.709 -32.861 1.00 74.92 670 SER A O 1
ATOM 1400 N N . CYS A 1 194 ? 11.428 13.630 -32.936 1.00 70.86 671 CYS A N 1
ATOM 1401 C CA . CYS A 1 194 ? 11.186 13.656 -34.371 1.00 71.48 671 CYS A CA 1
ATOM 1402 C C . CYS A 1 194 ? 10.021 14.581 -34.703 1.00 72.96 671 CYS A C 1
ATOM 1403 O O . CYS A 1 194 ? 9.941 15.106 -35.806 1.00 74.70 671 CYS A O 1
ATOM 1406 N N . GLY A 1 195 ? 9.121 14.777 -33.739 1.00 72.67 672 GLY A N 1
ATOM 1407 C CA . GLY A 1 195 ? 8.011 15.722 -33.887 1.00 74.35 672 GLY A CA 1
ATOM 1408 C C . GLY A 1 195 ? 8.455 17.190 -33.925 1.00 77.20 672 GLY A C 1
ATOM 1409 O O . GLY A 1 195 ? 7.735 18.037 -34.441 1.00 79.15 672 GLY A O 1
ATOM 1410 N N . TYR A 1 196 ? 9.642 17.481 -33.377 1.00 77.73 673 TYR A N 1
ATOM 1411 C CA . TYR A 1 196 ? 10.180 18.857 -33.329 1.00 80.71 673 TYR A CA 1
ATOM 1412 C C . TYR A 1 196 ? 10.182 19.512 -34.696 1.00 82.98 673 TYR A C 1
ATOM 1413 O O . TYR A 1 196 ? 9.810 20.687 -34.823 1.00 85.65 673 TYR A O 1
ATOM 1422 N N . GLU A 1 197 ? 10.596 18.756 -35.718 1.00 82.10 674 GLU A N 1
ATOM 1423 C CA . GLU A 1 197 ? 10.637 19.278 -37.080 1.00 84.32 674 GLU A CA 1
ATOM 1424 C C . GLU A 1 197 ? 9.829 18.449 -38.093 1.00 83.02 674 GLU A C 1
ATOM 1425 O O . GLU A 1 197 ? 10.166 18.406 -39.270 1.00 84.17 674 GLU A O 1
ATOM 1431 N N . ASP A 1 198 ? 8.757 17.803 -37.624 1.00 81.02 675 ASP A N 1
ATOM 1432 C CA . ASP A 1 198 ? 7.832 17.068 -38.507 1.00 79.99 675 ASP A CA 1
ATOM 1433 C C . ASP A 1 198 ? 6.458 16.966 -37.854 1.00 79.27 675 ASP A C 1
ATOM 1434 O O . ASP A 1 198 ? 6.226 16.067 -37.054 1.00 76.85 675 ASP A O 1
ATOM 1439 N N . PRO A 1 199 ? 5.541 17.891 -38.201 1.00 81.60 676 PRO A N 1
ATOM 1440 C CA . PRO A 1 199 ? 4.177 17.952 -37.635 1.00 81.62 676 PRO A CA 1
ATOM 1441 C C . PRO A 1 199 ? 3.346 16.668 -37.786 1.00 79.51 676 PRO A C 1
ATOM 1442 O O . PRO A 1 199 ? 2.499 16.387 -36.943 1.00 78.70 676 PRO A O 1
ATOM 1446 N N . ARG A 1 200 ? 3.591 15.901 -38.848 1.00 78.91 677 ARG A N 1
ATOM 1447 C CA . ARG A 1 200 ? 2.862 14.640 -39.080 1.00 77.06 677 ARG A CA 1
ATOM 1448 C C . ARG A 1 200 ? 3.419 13.462 -38.241 1.00 74.07 677 ARG A C 1
ATOM 1449 O O . ARG A 1 200 ? 2.959 12.308 -38.389 1.00 72.45 677 ARG A O 1
ATOM 1457 N N . CYS A 1 201 ? 4.399 13.735 -37.371 1.00 73.47 678 CYS A N 1
ATOM 1458 C CA . CYS A 1 201 ? 4.949 12.693 -36.512 1.00 70.99 678 CYS A CA 1
ATOM 1459 C C . CYS A 1 201 ? 4.051 12.494 -35.306 1.00 70.08 678 CYS A C 1
ATOM 1460 O O . CYS A 1 201 ? 4.043 13.317 -34.398 1.00 70.78 678 CYS A O 1
ATOM 1463 N N . GLU A 1 202 ? 3.296 11.391 -35.314 1.00 68.74 679 GLU A N 1
ATOM 1464 C CA . GLU A 1 202 ? 2.351 11.065 -34.248 1.00 68.02 679 GLU A CA 1
ATOM 1465 C C . GLU A 1 202 ? 2.522 9.651 -33.709 1.00 65.73 679 GLU A C 1
ATOM 1466 O O . GLU A 1 202 ? 1.622 9.120 -33.067 1.00 65.23 679 GLU A O 1
ATOM 1472 N N . ILE A 1 203 ? 3.671 9.040 -33.972 1.00 64.57 680 ILE A N 1
ATOM 1473 C CA . ILE A 1 203 ? 3.953 7.704 -33.468 1.00 62.69 680 ILE A CA 1
ATOM 1474 C C . ILE A 1 203 ? 5.410 7.592 -33.086 1.00 61.98 680 ILE A C 1
ATOM 1475 O O . ILE A 1 203 ? 6.289 7.999 -33.832 1.00 62.61 680 ILE A O 1
ATOM 1480 N N . GLY A 1 204 ? 5.660 7.045 -31.917 1.00 60.97 681 GLY A N 1
ATOM 1481 C CA . GLY A 1 204 ? 7.006 6.748 -31.490 1.00 60.29 681 GLY A CA 1
ATOM 1482 C C . GLY A 1 204 ? 7.182 5.252 -31.576 1.00 58.78 681 GLY A C 1
ATOM 1483 O O . GLY A 1 204 ? 6.341 4.497 -31.074 1.00 58.21 681 GLY A O 1
ATOM 1484 N N . LEU A 1 205 ? 8.252 4.811 -32.215 1.00 58.37 682 LEU A N 1
ATOM 1485 C CA . LEU A 1 205 ? 8.569 3.385 -32.279 1.00 57.28 682 LEU A CA 1
ATOM 1486 C C . LEU A 1 205 ? 9.952 3.137 -31.746 1.00 57.13 682 LEU A C 1
ATOM 1487 O O . LEU A 1 205 ? 10.893 3.824 -32.120 1.00 57.99 682 LEU A O 1
ATOM 1492 N N . ILE A 1 206 ? 10.080 2.149 -30.874 1.00 56.39 683 ILE A N 1
ATOM 1493 C CA . ILE A 1 206 ? 11.387 1.732 -30.386 1.00 56.25 683 ILE A CA 1
ATOM 1494 C C . ILE A 1 206 ? 11.624 0.285 -30.731 1.00 55.48 683 ILE A C 1
ATOM 1495 O O . ILE A 1 206 ? 10.762 -0.575 -30.483 1.00 54.96 683 ILE A O 1
ATOM 1500 N N . VAL A 1 207 ? 12.778 0.007 -31.314 1.00 55.57 684 VAL A N 1
ATOM 1501 C CA . VAL A 1 207 ? 13.211 -1.381 -31.530 1.00 55.02 684 VAL A CA 1
ATOM 1502 C C . VAL A 1 207 ? 14.707 -1.432 -31.282 1.00 55.52 684 VAL A C 1
ATOM 1503 O O . VAL A 1 207 ? 15.524 -1.340 -32.222 1.00 55.71 684 VAL A O 1
ATOM 1507 N N . GLY A 1 208 ? 15.054 -1.554 -30.001 1.00 55.59 685 GLY A N 1
ATOM 1508 C CA . GLY A 1 208 ? 16.444 -1.702 -29.566 1.00 56.33 685 GLY A CA 1
ATOM 1509 C C . GLY A 1 208 ? 16.511 -2.858 -28.604 1.00 56.04 685 GLY A C 1
ATOM 1510 O O . GLY A 1 208 ? 16.155 -3.988 -28.962 1.00 55.26 685 GLY A O 1
ATOM 1511 N N . THR A 1 209 ? 16.955 -2.593 -27.373 1.00 56.76 686 THR A N 1
ATOM 1512 C CA . THR A 1 209 ? 17.002 -3.646 -26.346 1.00 56.82 686 THR A CA 1
ATOM 1513 C C . THR A 1 209 ? 15.620 -4.278 -26.234 1.00 55.84 686 THR A C 1
ATOM 1514 O O . THR A 1 209 ? 15.477 -5.489 -26.292 1.00 55.47 686 THR A O 1
ATOM 1518 N N . GLY A 1 210 ? 14.615 -3.417 -26.072 1.00 55.58 687 GLY A N 1
ATOM 1519 C CA . GLY A 1 210 ? 13.234 -3.822 -26.037 1.00 54.91 687 GLY A CA 1
ATOM 1520 C C . GLY A 1 210 ? 12.496 -3.157 -27.173 1.00 54.56 687 GLY A C 1
ATOM 1521 O O . GLY A 1 210 ? 13.072 -2.338 -27.902 1.00 55.03 687 GLY A O 1
ATOM 1522 N N . THR A 1 211 ? 11.223 -3.497 -27.341 1.00 54.13 688 THR A N 1
ATOM 1523 C CA . THR A 1 211 ? 10.414 -2.865 -28.369 1.00 53.91 688 THR A CA 1
ATOM 1524 C C . THR A 1 211 ? 9.094 -2.382 -27.803 1.00 54.03 688 THR A C 1
ATOM 1525 O O . THR A 1 211 ? 8.544 -2.984 -26.876 1.00 54.18 688 THR A O 1
ATOM 1529 N N . ASN A 1 212 ? 8.592 -1.287 -28.368 1.00 54.32 689 ASN A N 1
ATOM 1530 C CA . ASN A 1 212 ? 7.382 -0.658 -27.883 1.00 54.55 689 ASN A CA 1
ATOM 1531 C C . ASN A 1 212 ? 6.979 0.395 -28.857 1.00 55.03 689 ASN A C 1
ATOM 1532 O O . ASN A 1 212 ? 7.776 0.785 -29.707 1.00 55.15 689 ASN A O 1
ATOM 1537 N N . ALA A 1 213 ? 5.738 0.862 -28.747 1.00 55.60 690 ALA A N 1
ATOM 1538 C CA . ALA A 1 213 ? 5.241 1.943 -29.597 1.00 56.41 690 ALA A CA 1
ATOM 1539 C C . ALA A 1 213 ? 4.241 2.818 -28.868 1.00 57.11 690 ALA A C 1
ATOM 1540 O O . ALA A 1 213 ? 3.562 2.371 -27.943 1.00 57.02 690 ALA A O 1
ATOM 1542 N N . CYS A 1 214 ? 4.159 4.072 -29.285 1.00 58.06 691 CYS A N 1
ATOM 1543 C CA . CYS A 1 214 ? 3.142 4.995 -28.759 1.00 59.19 691 CYS A CA 1
ATOM 1544 C C . CYS A 1 214 ? 2.573 5.763 -29.902 1.00 60.14 691 CYS A C 1
ATOM 1545 O O . CYS A 1 214 ? 3.182 5.818 -30.963 1.00 60.25 691 CYS A O 1
ATOM 1548 N N . TYR A 1 215 ? 1.407 6.356 -29.703 1.00 61.17 692 TYR A N 1
ATOM 1549 C CA . TYR A 1 215 ? 0.744 7.091 -30.774 1.00 62.54 692 TYR A CA 1
ATOM 1550 C C . TYR A 1 215 ? -0.335 7.980 -30.241 1.00 63.92 692 TYR A C 1
ATOM 1551 O O . TYR A 1 215 ? -0.847 7.737 -29.162 1.00 63.81 692 TYR A O 1
ATOM 1560 N N . MET A 1 216 ? -0.700 9.008 -31.008 1.00 65.60 693 MET A N 1
ATOM 1561 C CA . MET A 1 216 ? -1.737 9.967 -30.580 1.00 67.33 693 MET A CA 1
ATOM 1562 C C . MET A 1 216 ? -3.132 9.390 -30.774 1.00 67.85 693 MET A C 1
ATOM 1563 O O . MET A 1 216 ? -3.639 9.337 -31.887 1.00 68.90 693 MET A O 1
ATOM 1568 N N . GLU A 1 217 ? -3.747 8.957 -29.687 1.00 67.42 694 GLU A N 1
ATOM 1569 C CA . GLU A 1 217 ? -5.101 8.431 -29.728 1.00 68.35 694 GLU A CA 1
ATOM 1570 C C . GLU A 1 217 ? -6.060 9.582 -29.460 1.00 70.61 694 GLU A C 1
ATOM 1571 O O . GLU A 1 217 ? -5.693 10.559 -28.809 1.00 71.12 694 GLU A O 1
ATOM 1577 N N . GLU A 1 218 ? -7.288 9.468 -29.956 1.00 72.22 695 GLU A N 1
ATOM 1578 C CA . GLU A 1 218 ? -8.297 10.495 -29.734 1.00 74.59 695 GLU A CA 1
ATOM 1579 C C . GLU A 1 218 ? -8.751 10.401 -28.288 1.00 74.49 695 GLU A C 1
ATOM 1580 O O . GLU A 1 218 ? -9.000 9.315 -27.789 1.00 73.56 695 GLU A O 1
ATOM 1586 N N . LEU A 1 219 ? -8.866 11.543 -27.618 1.00 75.71 696 LEU A N 1
ATOM 1587 C CA . LEU A 1 219 ? -9.174 11.556 -26.187 1.00 75.65 696 LEU A CA 1
ATOM 1588 C C . LEU A 1 219 ? -10.512 10.873 -25.872 1.00 76.70 696 LEU A C 1
ATOM 1589 O O . LEU A 1 219 ? -10.650 10.230 -24.828 1.00 76.05 696 LEU A O 1
ATOM 1594 N N . ARG A 1 220 ? -11.490 11.010 -26.771 1.00 78.55 697 ARG A N 1
ATOM 1595 C CA . ARG A 1 220 ? -12.811 10.375 -26.581 1.00 79.91 697 ARG A CA 1
ATOM 1596 C C . ARG A 1 220 ? -12.720 8.855 -26.437 1.00 78.20 697 ARG A C 1
ATOM 1597 O O . ARG A 1 220 ? -13.563 8.242 -25.801 1.00 78.81 697 ARG A O 1
ATOM 1605 N N . ASN A 1 221 ? -11.690 8.265 -27.036 1.00 76.24 698 ASN A N 1
ATOM 1606 C CA . ASN A 1 221 ? -11.507 6.812 -27.030 1.00 74.84 698 ASN A CA 1
ATOM 1607 C C . ASN A 1 221 ? -10.754 6.271 -25.816 1.00 72.92 698 ASN A C 1
ATOM 1608 O O . ASN A 1 221 ? -10.773 5.064 -25.573 1.00 72.12 698 ASN A O 1
ATOM 1613 N N . VAL A 1 222 ? -10.093 7.154 -25.061 1.00 72.40 699 VAL A N 1
ATOM 1614 C CA . VAL A 1 222 ? -9.367 6.748 -23.838 1.00 70.88 699 VAL A CA 1
ATOM 1615 C C . VAL A 1 222 ? -10.314 6.817 -22.616 1.00 72.16 699 VAL A C 1
ATOM 1616 O O . VAL A 1 222 ? -10.389 7.844 -21.923 1.00 72.91 699 VAL A O 1
ATOM 1620 N N . ALA A 1 223 ? -11.026 5.713 -22.369 1.00 72.53 700 ALA A N 1
ATOM 1621 C CA . ALA A 1 223 ? -12.045 5.640 -21.308 1.00 74.04 700 ALA A CA 1
ATOM 1622 C C . ALA A 1 223 ? -11.497 5.870 -19.889 1.00 73.42 700 ALA A C 1
ATOM 1623 O O . ALA A 1 223 ? -12.210 6.381 -19.025 1.00 75.04 700 ALA A O 1
ATOM 1625 N N . GLY A 1 224 ? -10.241 5.497 -19.657 1.00 71.48 701 GLY A N 1
ATOM 1626 C CA . GLY A 1 224 ? -9.611 5.662 -18.336 1.00 70.89 701 GLY A CA 1
ATOM 1627 C C . GLY A 1 224 ? -9.470 7.110 -17.886 1.00 71.64 701 GLY A C 1
ATOM 1628 O O . GLY A 1 224 ? -9.559 7.410 -16.691 1.00 72.37 701 GLY A O 1
ATOM 1629 N N . VAL A 1 225 ? -9.262 8.004 -18.848 1.00 71.79 702 VAL A N 1
ATOM 1630 C CA . VAL A 1 225 ? -9.050 9.427 -18.591 1.00 72.60 702 VAL A CA 1
ATOM 1631 C C . VAL A 1 225 ? -10.361 10.222 -18.826 1.00 74.98 702 VAL A C 1
ATOM 1632 O O . VAL A 1 225 ? -11.227 9.775 -19.578 1.00 75.82 702 VAL A O 1
ATOM 1636 N N . PRO A 1 226 ? -10.514 11.398 -18.171 1.00 76.32 703 PRO A N 1
ATOM 1637 C CA . PRO A 1 226 ? -11.713 12.183 -18.410 1.00 78.70 703 PRO A CA 1
ATOM 1638 C C . PRO A 1 226 ? -11.513 13.082 -19.615 1.00 79.42 703 PRO A C 1
ATOM 1639 O O . PRO A 1 226 ? -10.365 13.294 -20.040 1.00 78.18 703 PRO A O 1
ATOM 1643 N N . GLY A 1 227 ? -12.615 13.602 -20.164 1.00 81.67 704 GLY A N 1
ATOM 1644 C CA . GLY A 1 227 ? -12.567 14.531 -21.315 1.00 82.91 704 GLY A CA 1
ATOM 1645 C C . GLY A 1 227 ? -12.866 13.875 -22.655 1.00 82.84 704 GLY A C 1
ATOM 1646 O O . GLY A 1 227 ? -12.691 12.664 -22.820 1.00 81.29 704 GLY A O 1
ATOM 1647 N N . ASP A 1 228 ? -13.315 14.689 -23.614 1.00 84.87 705 ASP A N 1
ATOM 1648 C CA . ASP A 1 228 ? -13.666 14.208 -24.971 1.00 85.32 705 ASP A CA 1
ATOM 1649 C C . ASP A 1 228 ? -12.931 14.981 -26.073 1.00 85.57 705 ASP A C 1
ATOM 1650 O O . ASP A 1 228 ? -12.448 14.389 -27.023 1.00 84.50 705 ASP A O 1
ATOM 1655 N N . SER A 1 229 ? -12.858 16.305 -25.936 1.00 87.34 706 SER A N 1
ATOM 1656 C CA . SER A 1 229 ? -12.160 17.159 -26.907 1.00 87.99 706 SER A CA 1
ATOM 1657 C C . SER A 1 229 ? -10.641 16.941 -26.874 1.00 85.40 706 SER A C 1
ATOM 1658 O O . SER A 1 229 ? -10.020 16.985 -25.807 1.00 84.30 706 SER A O 1
ATOM 1660 N N . GLY A 1 230 ? -10.055 16.704 -28.045 1.00 84.73 707 GLY A N 1
ATOM 1661 C CA . GLY A 1 230 ? -8.603 16.566 -28.184 1.00 82.60 707 GLY A CA 1
ATOM 1662 C C . GLY A 1 230 ? -8.097 15.148 -28.285 1.00 79.75 707 GLY A C 1
ATOM 1663 O O . GLY A 1 230 ? -8.860 14.212 -28.525 1.00 79.41 707 GLY A O 1
ATOM 1664 N N . ARG A 1 231 ? -6.787 15.005 -28.100 1.00 77.93 708 ARG A N 1
ATOM 1665 C CA . ARG A 1 231 ? -6.109 13.715 -28.186 1.00 75.40 708 ARG A CA 1
ATOM 1666 C C . ARG A 1 231 ? -5.005 13.599 -27.149 1.00 73.70 708 ARG A C 1
ATOM 1667 O O . ARG A 1 231 ? -4.643 14.581 -26.494 1.00 74.57 708 ARG A O 1
ATOM 1675 N N . MET A 1 232 ? -4.478 12.385 -27.003 1.00 71.46 709 MET A N 1
ATOM 1676 C CA . MET A 1 232 ? -3.411 12.117 -26.051 1.00 69.98 709 MET A CA 1
ATOM 1677 C C . MET A 1 232 ? -2.560 10.962 -26.501 1.00 68.09 709 MET A C 1
ATOM 1678 O O . MET A 1 232 ? -3.070 9.955 -27.012 1.00 67.59 709 MET A O 1
ATOM 1683 N N . CYS A 1 233 ? -1.254 11.095 -26.305 1.00 67.29 710 CYS A N 1
ATOM 1684 C CA . CYS A 1 233 ? -0.345 10.040 -26.656 1.00 65.52 710 CYS A CA 1
ATOM 1685 C C . CYS A 1 233 ? -0.589 8.860 -25.739 1.00 64.04 710 CYS A C 1
ATOM 1686 O O . CYS A 1 233 ? -0.810 9.034 -24.546 1.00 64.16 710 CYS A O 1
ATOM 1689 N N . ILE A 1 234 ? -0.554 7.665 -26.300 1.00 62.77 711 ILE A N 1
ATOM 1690 C CA . ILE A 1 234 ? -0.714 6.456 -25.517 1.00 61.81 711 ILE A CA 1
ATOM 1691 C C . ILE A 1 234 ? 0.471 5.523 -25.666 1.00 60.31 711 ILE A C 1
ATOM 1692 O O . ILE A 1 234 ? 0.850 5.163 -26.763 1.00 59.79 711 ILE A O 1
ATOM 1697 N N . ASN A 1 235 ? 1.053 5.142 -24.537 1.00 59.82 712 ASN A N 1
ATOM 1698 C CA . ASN A 1 235 ? 2.104 4.148 -24.521 1.00 58.70 712 ASN A CA 1
ATOM 1699 C C . ASN A 1 235 ? 1.440 2.780 -24.505 1.00 58.20 712 ASN A C 1
ATOM 1700 O O . ASN A 1 235 ? 0.897 2.348 -23.489 1.00 58.29 712 ASN A O 1
ATOM 1705 N N . MET A 1 236 ? 1.496 2.108 -25.641 1.00 57.79 713 MET A N 1
ATOM 1706 C CA . MET A 1 236 ? 0.863 0.812 -25.801 1.00 57.66 713 MET A CA 1
ATOM 1707 C C . MET A 1 236 ? 1.479 -0.243 -24.905 1.00 56.90 713 MET A C 1
ATOM 1708 O O . MET A 1 236 ? 0.777 -1.125 -24.423 1.00 57.13 713 MET A O 1
ATOM 1713 N N . GLU A 1 237 ? 2.794 -0.137 -24.687 1.00 56.27 714 GLU A N 1
ATOM 1714 C CA . GLU A 1 237 ? 3.562 -1.174 -24.016 1.00 55.91 714 GLU A CA 1
ATOM 1715 C C . GLU A 1 237 ? 3.293 -2.490 -24.738 1.00 55.83 714 GLU A C 1
ATOM 1716 O O . GLU A 1 237 ? 2.850 -3.473 -24.132 1.00 56.38 714 GLU A O 1
ATOM 1722 N N . TRP A 1 238 ? 3.552 -2.512 -26.042 1.00 55.54 715 TRP A N 1
ATOM 1723 C CA . TRP A 1 238 ? 3.245 -3.697 -26.822 1.00 55.58 715 TRP A CA 1
ATOM 1724 C C . TRP A 1 238 ? 4.245 -4.828 -26.642 1.00 55.23 715 TRP A C 1
ATOM 1725 O O . TRP A 1 238 ? 4.041 -5.906 -27.172 1.00 55.57 715 TRP A O 1
ATOM 1736 N N . GLY A 1 239 ? 5.324 -4.589 -25.908 1.00 54.87 716 GLY A N 1
ATOM 1737 C CA . GLY A 1 239 ? 6.260 -5.648 -25.626 1.00 54.67 716 GLY A CA 1
ATOM 1738 C C . GLY A 1 239 ? 5.520 -6.797 -24.945 1.00 55.19 716 GLY A C 1
ATOM 1739 O O . GLY A 1 239 ? 5.789 -7.964 -25.210 1.00 55.29 716 GLY A O 1
ATOM 1740 N N . ALA A 1 240 ? 4.577 -6.448 -24.071 1.00 55.59 717 ALA A N 1
ATOM 1741 C CA . ALA A 1 240 ? 3.805 -7.431 -23.311 1.00 56.48 717 ALA A CA 1
ATOM 1742 C C . ALA A 1 240 ? 2.593 -7.963 -24.073 1.00 56.93 717 ALA A C 1
ATOM 1743 O O . ALA A 1 240 ? 1.747 -8.634 -23.499 1.00 57.71 717 ALA A O 1
ATOM 1745 N N . PHE A 1 241 ? 2.517 -7.655 -25.362 1.00 56.50 718 PHE A N 1
ATOM 1746 C CA . PHE A 1 241 ? 1.455 -8.150 -26.214 1.00 57.24 718 PHE A CA 1
ATOM 1747 C C . PHE A 1 241 ? 1.529 -9.667 -26.208 1.00 57.83 718 PHE A C 1
ATOM 1748 O O . PHE A 1 241 ? 2.615 -10.240 -26.302 1.00 57.49 718 PHE A O 1
ATOM 1756 N N . GLY A 1 242 ? 0.379 -10.317 -26.064 1.00 59.06 719 GLY A N 1
ATOM 1757 C CA . GLY A 1 242 ? 0.324 -11.778 -26.041 1.00 60.12 719 GLY A CA 1
ATOM 1758 C C . GLY A 1 242 ? 0.696 -12.434 -24.714 1.00 60.73 719 GLY A C 1
ATOM 1759 O O . GLY A 1 242 ? 0.748 -13.677 -24.626 1.00 61.76 719 GLY A O 1
ATOM 1760 N N . ASP A 1 243 ? 0.957 -11.627 -23.678 1.00 60.26 720 ASP A N 1
ATOM 1761 C CA . ASP A 1 243 ? 1.275 -12.169 -22.348 1.00 60.99 720 ASP A CA 1
ATOM 1762 C C . ASP A 1 243 ? 0.089 -12.931 -21.793 1.00 62.83 720 ASP A C 1
ATOM 1763 O O . ASP A 1 243 ? 0.245 -13.767 -20.922 1.00 63.99 720 ASP A O 1
ATOM 1768 N N . ASP A 1 244 ? -1.103 -12.629 -22.309 1.00 63.42 721 ASP A N 1
ATOM 1769 C CA . ASP A 1 244 ? -2.319 -13.379 -21.971 1.00 65.40 721 ASP A CA 1
ATOM 1770 C C . ASP A 1 244 ? -2.374 -14.762 -22.676 1.00 66.52 721 ASP A C 1
ATOM 1771 O O . ASP A 1 244 ? -3.327 -15.516 -22.483 1.00 68.57 721 ASP A O 1
ATOM 1776 N N . GLY A 1 245 ? -1.355 -15.078 -23.482 1.00 65.44 722 GLY A N 1
ATOM 1777 C CA . GLY A 1 245 ? -1.292 -16.341 -24.212 1.00 66.58 722 GLY A CA 1
ATOM 1778 C C . GLY A 1 245 ? -2.008 -16.290 -25.553 1.00 66.90 722 GLY A C 1
ATOM 1779 O O . GLY A 1 245 ? -2.234 -17.331 -26.197 1.00 68.31 722 GLY A O 1
ATOM 1780 N N . SER A 1 246 ? -2.363 -15.087 -25.986 1.00 65.82 723 SER A N 1
ATOM 1781 C CA . SER A 1 246 ? -3.085 -14.914 -27.235 1.00 66.20 723 SER A CA 1
ATOM 1782 C C . SER A 1 246 ? -2.184 -15.096 -28.474 1.00 65.14 723 SER A C 1
ATOM 1783 O O . SER A 1 246 ? -2.687 -15.189 -29.587 1.00 65.74 723 SER A O 1
ATOM 1786 N N . LEU A 1 247 ? -0.862 -15.143 -28.276 1.00 63.80 724 LEU A N 1
ATOM 1787 C CA . LEU A 1 247 ? 0.076 -15.404 -29.378 1.00 62.96 724 LEU A CA 1
ATOM 1788 C C . LEU A 1 247 ? 0.710 -16.813 -29.288 1.00 63.84 724 LEU A C 1
ATOM 1789 O O . LEU A 1 247 ? 1.864 -17.023 -29.698 1.00 62.78 724 LEU A O 1
ATOM 1794 N N . ALA A 1 248 ? -0.055 -17.772 -28.752 1.00 65.80 725 ALA A N 1
ATOM 1795 C CA . ALA A 1 248 ? 0.386 -19.173 -28.700 1.00 67.08 725 ALA A CA 1
ATOM 1796 C C . ALA A 1 248 ? 0.546 -19.673 -30.135 1.00 67.33 725 ALA A C 1
ATOM 1797 O O . ALA A 1 248 ? 1.434 -20.499 -30.436 1.00 67.40 725 ALA A O 1
ATOM 1799 N N . MET A 1 249 ? -0.323 -19.156 -31.016 1.00 67.48 726 MET A N 1
ATOM 1800 C CA . MET A 1 249 ? -0.270 -19.442 -32.440 1.00 67.69 726 MET A CA 1
ATOM 1801 C C . MET A 1 249 ? 1.161 -19.260 -32.983 1.00 65.96 726 MET A C 1
ATOM 1802 O O . MET A 1 249 ? 1.630 -20.080 -33.763 1.00 66.64 726 MET A O 1
ATOM 1804 N N . LEU A 1 250 ? 1.846 -18.191 -32.550 1.00 64.02 727 LEU A N 1
ATOM 1805 C CA . LEU A 1 250 ? 3.197 -17.853 -33.065 1.00 62.46 727 LEU A CA 1
ATOM 1806 C C . LEU A 1 250 ? 4.381 -18.498 -32.358 1.00 62.31 727 LEU A C 1
ATOM 1807 O O . LEU A 1 250 ? 5.337 -18.911 -33.014 1.00 62.08 727 LEU A O 1
ATOM 1812 N N . SER A 1 251 ? 4.328 -18.562 -31.028 1.00 62.55 728 SER A N 1
ATOM 1813 C CA . SER A 1 251 ? 5.462 -19.044 -30.240 1.00 62.63 728 SER A CA 1
ATOM 1814 C C . SER A 1 251 ? 6.017 -20.341 -30.760 1.00 63.75 728 SER A C 1
ATOM 1815 O O . SER A 1 251 ? 5.294 -21.331 -30.892 1.00 65.57 728 SER A O 1
ATOM 1818 N N . THR A 1 252 ? 7.300 -20.327 -31.067 1.00 62.95 729 THR A N 1
ATOM 1819 C CA . THR A 1 252 ? 8.002 -21.519 -31.434 1.00 64.17 729 THR A CA 1
ATOM 1820 C C . THR A 1 252 ? 8.518 -22.142 -30.141 1.00 65.17 729 THR A C 1
ATOM 1821 O O . THR A 1 252 ? 8.420 -21.539 -29.067 1.00 64.66 729 THR A O 1
ATOM 1825 N N . ARG A 1 253 ? 9.063 -23.344 -30.242 1.00 66.71 730 ARG A N 1
ATOM 1826 C CA . ARG A 1 253 ? 9.702 -23.981 -29.097 1.00 67.99 730 ARG A CA 1
ATOM 1827 C C . ARG A 1 253 ? 10.888 -23.151 -28.631 1.00 66.73 730 ARG A C 1
ATOM 1828 O O . ARG A 1 253 ? 11.227 -23.147 -27.446 1.00 67.41 730 ARG A O 1
ATOM 1836 N N . PHE A 1 254 ? 11.512 -22.448 -29.576 1.00 65.25 731 PHE A N 1
ATOM 1837 C CA . PHE A 1 254 ? 12.697 -21.629 -29.304 1.00 64.21 731 PHE A CA 1
ATOM 1838 C C . PHE A 1 254 ? 12.328 -20.379 -28.555 1.00 62.87 731 PHE A C 1
ATOM 1839 O O . PHE A 1 254 ? 13.070 -19.946 -27.673 1.00 62.76 731 PHE A O 1
ATOM 1847 N N . ASP A 1 255 ? 11.178 -19.800 -28.910 1.00 62.03 732 ASP A N 1
ATOM 1848 C CA . ASP A 1 255 ? 10.620 -18.662 -28.178 1.00 61.15 732 ASP A CA 1
ATOM 1849 C C . ASP A 1 255 ? 10.346 -19.075 -26.723 1.00 62.30 732 ASP A C 1
ATOM 1850 O O . ASP A 1 255 ? 10.661 -18.335 -25.780 1.00 61.86 732 ASP A O 1
ATOM 1855 N N . ALA A 1 256 ? 9.763 -20.264 -26.558 1.00 63.93 733 ALA A N 1
ATOM 1856 C CA . ALA A 1 256 ? 9.477 -20.815 -25.246 1.00 65.32 733 ALA A CA 1
ATOM 1857 C C . ALA A 1 256 ? 10.763 -20.937 -24.428 1.00 65.87 733 ALA A C 1
ATOM 1858 O O . ALA A 1 256 ? 10.842 -20.420 -23.311 1.00 65.95 733 ALA A O 1
ATOM 1860 N N . SER A 1 257 ? 11.768 -21.613 -25.002 1.00 66.47 734 SER A N 1
ATOM 1861 C CA . SER A 1 257 ? 13.070 -21.825 -24.342 1.00 67.23 734 SER A CA 1
ATOM 1862 C C . SER A 1 257 ? 13.670 -20.493 -23.850 1.00 65.83 734 SER A C 1
ATOM 1863 O O . SER A 1 257 ? 14.138 -20.397 -22.710 1.00 66.69 734 SER A O 1
ATOM 1865 N N . VAL A 1 258 ? 13.644 -19.478 -24.710 1.00 63.97 735 VAL A N 1
ATOM 1866 C CA . VAL A 1 258 ? 14.146 -18.136 -24.352 1.00 62.91 735 VAL A CA 1
ATOM 1867 C C . VAL A 1 258 ? 13.380 -17.526 -23.176 1.00 62.94 735 VAL A C 1
ATOM 1868 O O . VAL A 1 258 ? 13.984 -17.043 -22.200 1.00 63.48 735 VAL A O 1
ATOM 1872 N N . ASP A 1 259 ? 12.055 -17.545 -23.277 1.00 62.62 736 ASP A N 1
ATOM 1873 C CA . ASP A 1 259 ? 11.193 -16.934 -22.265 1.00 62.47 736 ASP A CA 1
ATOM 1874 C C . ASP A 1 259 ? 11.445 -17.534 -20.895 1.00 64.08 736 ASP A C 1
ATOM 1875 O O . ASP A 1 259 ? 11.714 -16.815 -19.925 1.00 63.94 736 ASP A O 1
ATOM 1880 N N . GLN A 1 260 ? 11.362 -18.856 -20.826 1.00 65.78 737 GLN A N 1
ATOM 1881 C CA . GLN A 1 260 ? 11.580 -19.586 -19.574 1.00 67.93 737 GLN A CA 1
ATOM 1882 C C . GLN A 1 260 ? 12.967 -19.330 -18.993 1.00 68.19 737 GLN A C 1
ATOM 1883 O O . GLN A 1 260 ? 13.136 -19.298 -17.778 1.00 69.40 737 GLN A O 1
ATOM 1889 N N . ALA A 1 261 ? 13.949 -19.132 -19.867 1.00 67.35 738 ALA A N 1
ATOM 1890 C CA . ALA A 1 261 ? 15.323 -18.849 -19.444 1.00 67.90 738 ALA A CA 1
ATOM 1891 C C . ALA A 1 261 ? 15.577 -17.372 -19.066 1.00 66.61 738 ALA A C 1
ATOM 1892 O O . ALA A 1 261 ? 16.705 -17.007 -18.734 1.00 67.09 738 ALA A O 1
ATOM 1894 N N . SER A 1 262 ? 14.540 -16.532 -19.113 1.00 65.21 739 SER A N 1
ATOM 1895 C CA . SER A 1 262 ? 14.705 -15.100 -18.852 1.00 64.13 739 SER A CA 1
ATOM 1896 C C . SER A 1 262 ? 14.397 -14.690 -17.416 1.00 64.90 739 SER A C 1
ATOM 1897 O O . SER A 1 262 ? 13.778 -15.430 -16.657 1.00 66.02 739 SER A O 1
ATOM 1900 N N . ILE A 1 263 ? 14.856 -13.482 -17.077 1.00 64.50 740 ILE A N 1
ATOM 1901 C CA . ILE A 1 263 ? 14.546 -12.800 -15.815 1.00 64.97 740 ILE A CA 1
ATOM 1902 C C . ILE A 1 263 ? 13.046 -12.790 -15.542 1.00 64.51 740 ILE A C 1
ATOM 1903 O O . ILE A 1 263 ? 12.613 -13.017 -14.419 1.00 65.70 740 ILE A O 1
ATOM 1908 N N . ASN A 1 264 ? 12.267 -12.516 -16.589 1.00 62.97 741 ASN A N 1
ATOM 1909 C CA . ASN A 1 264 ? 10.833 -12.327 -16.475 1.00 62.57 741 ASN A CA 1
ATOM 1910 C C . ASN A 1 264 ? 10.037 -13.324 -17.321 1.00 62.51 741 ASN A C 1
ATOM 1911 O O . ASN A 1 264 ? 9.442 -12.955 -18.344 1.00 61.17 741 ASN A O 1
ATOM 1916 N N . PRO A 1 265 ? 10.016 -14.598 -16.895 1.00 64.11 742 PRO A N 1
ATOM 1917 C CA . PRO A 1 265 ? 9.294 -15.612 -17.654 1.00 64.55 742 PRO A CA 1
ATOM 1918 C C . PRO A 1 265 ? 7.817 -15.281 -17.770 1.00 64.18 742 PRO A C 1
ATOM 1919 O O . PRO A 1 265 ? 7.217 -14.828 -16.805 1.00 64.69 742 PRO A O 1
ATOM 1923 N N . GLY A 1 266 ? 7.248 -15.501 -18.952 1.00 63.54 743 GLY A N 1
ATOM 1924 C CA . GLY A 1 266 ? 5.833 -15.224 -19.196 1.00 63.40 743 GLY A CA 1
ATOM 1925 C C . GLY A 1 266 ? 5.550 -13.780 -19.535 1.00 61.78 743 GLY A C 1
ATOM 1926 O O . GLY A 1 266 ? 4.510 -13.479 -20.084 1.00 61.65 743 GLY A O 1
ATOM 1927 N N . LYS A 1 267 ? 6.491 -12.893 -19.214 1.00 61.03 744 LYS A N 1
ATOM 1928 C CA . LYS A 1 267 ? 6.338 -11.452 -19.425 1.00 59.85 744 LYS A CA 1
ATOM 1929 C C . LYS A 1 267 ? 6.997 -10.971 -20.727 1.00 58.58 744 LYS A C 1
ATOM 1930 O O . LYS A 1 267 ? 7.965 -11.571 -21.202 1.00 58.68 744 LYS A O 1
ATOM 1936 N N . GLN A 1 268 ? 6.465 -9.885 -21.298 1.00 57.71 745 GLN A N 1
ATOM 1937 C CA . GLN A 1 268 ? 7.031 -9.284 -22.513 1.00 56.64 745 GLN A CA 1
ATOM 1938 C C . GLN A 1 268 ? 7.249 -10.314 -23.635 1.00 56.61 745 GLN A C 1
ATOM 1939 O O . GLN A 1 268 ? 8.290 -10.330 -24.259 1.00 56.17 745 GLN A O 1
ATOM 1945 N N . ARG A 1 269 ? 6.247 -11.159 -23.883 1.00 57.26 746 ARG A N 1
ATOM 1946 C CA . ARG A 1 269 ? 6.373 -12.242 -24.882 1.00 57.49 746 ARG A CA 1
ATOM 1947 C C . ARG A 1 269 ? 6.574 -11.743 -26.299 1.00 56.63 746 ARG A C 1
ATOM 1948 O O . ARG A 1 269 ? 7.428 -12.251 -27.022 1.00 56.63 746 ARG A O 1
ATOM 1956 N N . PHE A 1 270 ? 5.786 -10.752 -26.697 1.00 56.21 747 PHE A N 1
ATOM 1957 C CA . PHE A 1 270 ? 5.889 -10.177 -28.050 1.00 55.53 747 PHE A CA 1
ATOM 1958 C C . PHE A 1 270 ? 7.250 -9.516 -28.257 1.00 54.74 747 PHE A C 1
ATOM 1959 O O . PHE A 1 270 ? 7.817 -9.583 -29.340 1.00 54.55 747 PHE A O 1
ATOM 1967 N N . GLU A 1 271 ? 7.757 -8.885 -27.208 1.00 54.51 748 GLU A N 1
ATOM 1968 C CA . GLU A 1 271 ? 9.059 -8.255 -27.234 1.00 54.25 748 GLU A CA 1
ATOM 1969 C C . GLU A 1 271 ? 10.162 -9.277 -27.467 1.00 54.58 748 GLU A C 1
ATOM 1970 O O . GLU A 1 271 ? 11.151 -8.991 -28.159 1.00 54.38 748 GLU A O 1
ATOM 1976 N N . LYS A 1 272 ? 9.989 -10.469 -26.884 1.00 55.17 749 LYS A N 1
ATOM 1977 C CA . LYS A 1 272 ? 11.004 -11.530 -26.943 1.00 55.59 749 LYS A CA 1
ATOM 1978 C C . LYS A 1 272 ? 11.122 -12.175 -28.315 1.00 55.55 749 LYS A C 1
ATOM 1979 O O . LYS A 1 272 ? 12.025 -13.000 -28.536 1.00 56.20 749 LYS A O 1
ATOM 1985 N N . MET A 1 273 ? 10.221 -11.801 -29.234 1.00 54.95 750 MET A N 1
ATOM 1986 C CA . MET A 1 273 ? 10.254 -12.295 -30.607 1.00 55.05 750 MET A CA 1
ATOM 1987 C C . MET A 1 273 ? 10.770 -11.253 -31.577 1.00 54.34 750 MET A C 1
ATOM 1988 O O . MET A 1 273 ? 10.833 -11.509 -32.769 1.00 54.51 750 MET A O 1
ATOM 1993 N N . ILE A 1 274 ? 11.152 -10.086 -31.067 1.00 53.95 751 ILE A N 1
ATOM 1994 C CA . ILE A 1 274 ? 11.492 -8.942 -31.920 1.00 53.59 751 ILE A CA 1
ATOM 1995 C C . ILE A 1 274 ? 12.787 -8.203 -31.560 1.00 53.68 751 ILE A C 1
ATOM 1996 O O . ILE A 1 274 ? 13.594 -7.949 -32.424 1.00 53.86 751 ILE A O 1
ATOM 2001 N N . SER A 1 275 ? 12.969 -7.868 -30.283 1.00 53.79 752 SER A N 1
ATOM 2002 C CA . SER A 1 275 ? 14.021 -6.932 -29.869 1.00 54.13 752 SER A CA 1
ATOM 2003 C C . SER A 1 275 ? 15.437 -7.506 -29.706 1.00 54.85 752 SER A C 1
ATOM 2004 O O . SER A 1 275 ? 15.627 -8.704 -29.543 1.00 55.13 752 SER A O 1
ATOM 2007 N N . GLY A 1 276 ? 16.421 -6.596 -29.737 1.00 55.43 753 GLY A N 1
ATOM 2008 C CA . GLY A 1 276 ? 17.857 -6.933 -29.724 1.00 56.32 753 GLY A CA 1
ATOM 2009 C C . GLY A 1 276 ? 18.340 -7.779 -28.569 1.00 57.10 753 GLY A C 1
ATOM 2010 O O . GLY A 1 276 ? 19.260 -8.609 -28.727 1.00 57.96 753 GLY A O 1
ATOM 2011 N N . MET A 1 277 ? 17.729 -7.579 -27.405 1.00 57.03 754 MET A N 1
ATOM 2012 C CA . MET A 1 277 ? 18.089 -8.329 -26.200 1.00 57.80 754 MET A CA 1
ATOM 2013 C C . MET A 1 277 ? 17.837 -9.817 -26.365 1.00 57.91 754 MET A C 1
ATOM 2014 O O . MET A 1 277 ? 18.576 -10.633 -25.814 1.00 59.06 754 MET A O 1
ATOM 2019 N N . TYR A 1 278 ? 16.800 -10.160 -27.134 1.00 56.95 755 TYR A N 1
ATOM 2020 C CA . TYR A 1 278 ? 16.317 -11.530 -27.209 1.00 57.19 755 TYR A CA 1
ATOM 2021 C C . TYR A 1 278 ? 16.572 -12.291 -28.526 1.00 57.09 755 TYR A C 1
ATOM 2022 O O . TYR A 1 278 ? 16.734 -13.502 -28.500 1.00 57.88 755 TYR A O 1
ATOM 2031 N N . LEU A 1 279 ? 16.611 -11.597 -29.665 1.00 56.42 756 LEU A N 1
ATOM 2032 C CA . LEU A 1 279 ? 16.751 -12.289 -30.976 1.0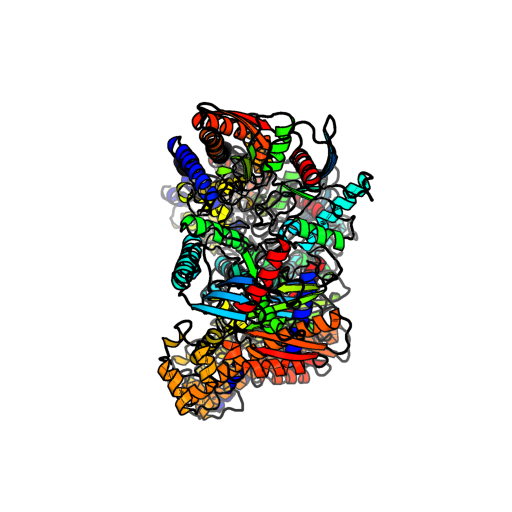0 56.39 756 LEU A CA 1
ATOM 2033 C C . LEU A 1 279 ? 17.957 -13.202 -31.011 1.00 57.41 756 LEU A C 1
ATOM 2034 O O . LEU A 1 279 ? 17.849 -14.364 -31.377 1.00 57.97 756 LEU A O 1
ATOM 2039 N N . GLY A 1 280 ? 19.102 -12.667 -30.619 1.00 57.99 757 GLY A N 1
ATOM 2040 C CA . GLY A 1 280 ? 20.330 -13.427 -30.583 1.00 59.33 757 GLY A CA 1
ATOM 2041 C C . GLY A 1 280 ? 20.195 -14.757 -29.871 1.00 60.23 757 GLY A C 1
ATOM 2042 O O . GLY A 1 280 ? 20.857 -15.721 -30.225 1.00 61.25 757 GLY A O 1
ATOM 2043 N N . GLU A 1 281 ? 19.337 -14.805 -28.861 1.00 60.04 758 GLU A N 1
ATOM 2044 C CA . GLU A 1 281 ? 19.095 -16.042 -28.123 1.00 61.24 758 GLU A CA 1
ATOM 2045 C C . GLU A 1 281 ? 18.192 -16.991 -28.911 1.00 61.08 758 GLU A C 1
ATOM 2046 O O . GLU A 1 281 ? 18.399 -18.209 -28.900 1.00 62.39 758 GLU A O 1
ATOM 2052 N N . ILE A 1 282 ? 17.200 -16.437 -29.599 1.00 59.73 759 ILE A N 1
ATOM 2053 C CA . ILE A 1 282 ? 16.300 -17.253 -30.418 1.00 59.68 759 ILE A CA 1
ATOM 2054 C C . ILE A 1 282 ? 17.147 -18.061 -31.400 1.00 60.40 759 ILE A C 1
ATOM 2055 O O . ILE A 1 282 ? 16.907 -19.250 -31.623 1.00 61.40 759 ILE A O 1
ATOM 2060 N N . VAL A 1 283 ? 18.143 -17.398 -31.978 1.00 60.05 760 VAL A N 1
ATOM 2061 C CA . VAL A 1 283 ? 19.078 -18.036 -32.883 1.00 60.88 760 VAL A CA 1
ATOM 2062 C C . VAL A 1 283 ? 19.835 -19.149 -32.181 1.00 62.56 760 VAL A C 1
ATOM 2063 O O . VAL A 1 283 ? 19.888 -20.267 -32.655 1.00 63.45 760 VAL A O 1
ATOM 2067 N N . ARG A 1 284 ? 20.414 -18.821 -31.038 1.00 63.07 761 ARG A N 1
ATOM 2068 C CA . ARG A 1 284 ? 21.243 -19.752 -30.314 1.00 64.98 761 ARG A CA 1
ATOM 2069 C C . ARG A 1 284 ? 20.526 -21.071 -30.041 1.00 66.09 761 ARG A C 1
ATOM 2070 O O . ARG A 1 284 ? 21.104 -22.138 -30.228 1.00 67.84 761 ARG A O 1
ATOM 2078 N N . HIS A 1 285 ? 19.277 -21.001 -29.602 1.00 65.37 762 HIS A N 1
ATOM 2079 C CA . HIS A 1 285 ? 18.505 -22.220 -29.322 1.00 66.58 762 HIS A CA 1
ATOM 2080 C C . HIS A 1 285 ? 18.262 -23.013 -30.588 1.00 66.85 762 HIS A C 1
ATOM 2081 O O . HIS A 1 285 ? 18.326 -24.254 -30.583 1.00 68.46 762 HIS A O 1
ATOM 2088 N N . ILE A 1 286 ? 17.985 -22.303 -31.675 1.00 65.26 763 ILE A N 1
ATOM 2089 C CA . ILE A 1 286 ? 17.797 -22.949 -32.967 1.00 65.59 763 ILE A CA 1
ATOM 2090 C C . ILE A 1 286 ? 19.052 -23.743 -33.312 1.00 67.02 763 ILE A C 1
ATOM 2091 O O . ILE A 1 286 ? 18.975 -24.912 -33.633 1.00 68.45 763 ILE A O 1
ATOM 2096 N N . LEU A 1 287 ? 20.200 -23.085 -33.219 1.00 66.83 764 LEU A N 1
ATOM 2097 C CA . LEU A 1 287 ? 21.481 -23.708 -33.504 1.00 68.41 764 LEU A CA 1
ATOM 2098 C C . LEU A 1 287 ? 21.699 -24.937 -32.623 1.00 70.64 764 LEU A C 1
ATOM 2099 O O . LEU A 1 287 ? 22.160 -25.974 -33.097 1.00 72.15 764 LEU A O 1
ATOM 2104 N N . LEU A 1 288 ? 21.365 -24.808 -31.342 1.00 70.86 765 LEU A N 1
ATOM 2105 C CA . LEU A 1 288 ? 21.463 -25.927 -30.400 1.00 73.23 765 LEU A CA 1
ATOM 2106 C C . LEU A 1 288 ? 20.572 -27.093 -30.846 1.00 74.27 765 LEU A C 1
ATOM 2107 O O . LEU A 1 288 ? 21.001 -28.242 -30.855 1.00 76.41 765 LEU A O 1
ATOM 2112 N N . HIS A 1 289 ? 19.331 -26.787 -31.209 1.00 72.90 766 HIS A N 1
ATOM 2113 C CA . HIS A 1 289 ? 18.410 -27.816 -31.671 1.00 73.95 766 HIS A CA 1
ATOM 2114 C C . HIS A 1 289 ? 18.965 -28.501 -32.914 1.00 74.77 766 HIS A C 1
ATOM 2115 O O . HIS A 1 289 ? 18.951 -29.726 -33.012 1.00 76.89 766 HIS A O 1
ATOM 2122 N N . LEU A 1 290 ? 19.456 -27.695 -33.853 1.00 73.18 767 LEU A N 1
ATOM 2123 C CA . LEU A 1 290 ? 20.005 -28.194 -35.108 1.00 73.76 767 LEU A CA 1
ATOM 2124 C C . LEU A 1 290 ? 21.198 -29.117 -34.895 1.00 76.11 767 LEU A C 1
ATOM 2125 O O . LEU A 1 290 ? 21.310 -30.153 -35.543 1.00 77.78 767 LEU A O 1
ATOM 2130 N N . THR A 1 291 ? 22.086 -28.738 -33.986 1.00 76.39 768 THR A N 1
ATOM 2131 C CA . THR A 1 291 ? 23.260 -29.549 -33.693 1.00 78.83 768 THR A CA 1
ATOM 2132 C C . THR A 1 291 ? 22.846 -30.909 -33.172 1.00 81.23 768 THR A C 1
ATOM 2133 O O . THR A 1 291 ? 23.399 -31.914 -33.589 1.00 83.37 768 THR A O 1
ATOM 2137 N N . SER A 1 292 ? 21.867 -30.930 -32.261 1.00 81.09 769 SER A N 1
ATOM 2138 C CA . SER A 1 292 ? 21.360 -32.184 -31.677 1.00 83.69 769 SER A CA 1
ATOM 2139 C C . SER A 1 292 ? 20.664 -33.068 -32.723 1.00 84.52 769 SER A C 1
ATOM 2140 O O . SER A 1 292 ? 20.624 -34.292 -32.578 1.00 87.39 769 SER A O 1
ATOM 2143 N N . LEU A 1 293 ? 20.121 -32.450 -33.770 1.00 82.37 770 LEU A N 1
ATOM 2144 C CA . LEU A 1 293 ? 19.517 -33.207 -34.876 1.00 83.14 770 LEU A CA 1
ATOM 2145 C C . LEU A 1 293 ? 20.577 -33.743 -35.841 1.00 84.33 770 LEU A C 1
ATOM 2146 O O . LEU A 1 293 ? 20.262 -34.546 -36.712 1.00 85.61 770 LEU A O 1
ATOM 2151 N N . GLY A 1 294 ? 21.827 -33.288 -35.684 1.00 84.11 771 GLY A N 1
ATOM 2152 C CA . GLY A 1 294 ? 22.949 -33.741 -36.521 1.00 85.46 771 GLY A CA 1
ATOM 2153 C C . GLY A 1 294 ? 23.162 -32.897 -37.763 1.00 83.34 771 GLY A C 1
ATOM 2154 O O . GLY A 1 294 ? 24.079 -33.149 -38.542 1.00 84.28 771 GLY A O 1
ATOM 2155 N N . VAL A 1 295 ? 22.313 -31.894 -37.938 1.00 80.81 772 VAL A N 1
ATOM 2156 C CA . VAL A 1 295 ? 22.371 -30.997 -39.078 1.00 78.91 772 VAL A CA 1
ATOM 2157 C C . VAL A 1 295 ? 23.605 -30.113 -39.046 1.00 78.18 772 VAL A C 1
ATOM 2158 O O . VAL A 1 295 ? 24.357 -30.044 -40.014 1.00 78.41 772 VAL A O 1
ATOM 2162 N N . LEU A 1 296 ? 23.800 -29.441 -37.921 1.00 77.55 773 LEU A N 1
ATOM 2163 C CA . LEU A 1 296 ? 24.870 -28.470 -37.770 1.00 76.88 773 LEU A CA 1
ATOM 2164 C C . LEU A 1 296 ? 26.007 -29.064 -36.949 1.00 79.16 773 LEU A C 1
ATOM 2165 O O . LEU A 1 296 ? 25.778 -29.900 -36.096 1.00 80.70 773 LEU A O 1
ATOM 2170 N N . PHE A 1 297 ? 27.234 -28.637 -37.232 1.00 79.78 774 PHE A N 1
ATOM 2171 C CA . PHE A 1 297 ? 28.446 -29.118 -36.511 1.00 82.42 774 PHE A CA 1
ATOM 2172 C C . PHE A 1 297 ? 28.667 -30.645 -36.529 1.00 85.44 774 PHE A C 1
ATOM 2173 O O . PHE A 1 297 ? 29.441 -31.172 -35.721 1.00 87.60 774 PHE A O 1
ATOM 2181 N N . ARG A 1 298 ? 27.997 -31.340 -37.456 1.00 85.89 775 ARG A N 1
ATOM 2182 C CA . ARG A 1 298 ? 28.091 -32.807 -37.575 1.00 88.97 775 ARG A CA 1
ATOM 2183 C C . ARG A 1 298 ? 27.697 -33.533 -36.285 1.00 90.86 775 ARG A C 1
ATOM 2184 O O . ARG A 1 298 ? 28.161 -34.648 -36.036 1.00 93.86 775 ARG A O 1
ATOM 2186 N N . GLY A 1 299 ? 26.842 -32.901 -35.469 1.00 89.48 776 GLY A N 1
ATOM 2187 C CA . GLY A 1 299 ? 26.453 -33.459 -34.157 1.00 91.21 776 GLY A CA 1
ATOM 2188 C C . GLY A 1 299 ? 27.372 -33.034 -32.995 1.00 92.29 776 GLY A C 1
ATOM 2189 O O . GLY A 1 299 ? 26.908 -32.890 -31.854 1.00 92.31 776 GLY A O 1
ATOM 2190 N N . GLN A 1 300 ? 28.675 -32.840 -33.290 1.00 93.47 777 GLN A N 1
ATOM 2191 C CA . GLN A 1 300 ? 29.702 -32.448 -32.277 1.00 94.66 777 GLN A CA 1
ATOM 2192 C C . GLN A 1 300 ? 29.238 -31.299 -31.319 1.00 92.30 777 GLN A C 1
ATOM 2193 O O . GLN A 1 300 ? 28.637 -30.304 -31.762 1.00 89.32 777 GLN A O 1
ATOM 2195 N N . GLN A 1 301 ? 29.533 -31.466 -30.015 1.00 93.72 778 GLN A N 1
ATOM 2196 C CA . GLN A 1 301 ? 29.103 -30.510 -28.957 1.00 91.66 778 GLN A CA 1
ATOM 2197 C C . GLN A 1 301 ? 30.068 -29.294 -28.721 1.00 90.42 778 GLN A C 1
ATOM 2198 O O . GLN A 1 301 ? 31.162 -29.386 -28.137 1.00 92.62 778 GLN A O 1
ATOM 2201 N N . ILE A 1 302 ? 29.578 -28.191 -29.224 1.00 86.62 779 ILE A N 1
ATOM 2202 C CA . ILE A 1 302 ? 30.090 -26.844 -29.107 1.00 85.12 779 ILE A CA 1
ATOM 2203 C C . ILE A 1 302 ? 29.520 -26.291 -27.809 1.00 84.44 779 ILE A C 1
ATOM 2204 O O . ILE A 1 302 ? 28.436 -25.710 -27.788 1.00 81.99 779 ILE A O 1
ATOM 2206 N N . GLN A 1 303 ? 30.259 -26.495 -26.723 1.00 86.78 780 GLN A N 1
ATOM 2207 C CA . GLN A 1 303 ? 29.862 -26.034 -25.383 1.00 86.76 780 GLN A CA 1
ATOM 2208 C C . GLN A 1 303 ? 29.633 -24.529 -25.387 1.00 84.05 780 GLN A C 1
ATOM 2209 O O . GLN A 1 303 ? 28.731 -24.025 -24.729 1.00 82.58 780 GLN A O 1
ATOM 2215 N N . ARG A 1 304 ? 30.466 -23.828 -26.149 1.00 83.67 781 ARG A N 1
ATOM 2216 C CA . ARG A 1 304 ? 30.347 -22.387 -26.355 1.00 81.44 781 ARG A CA 1
ATOM 2217 C C . ARG A 1 304 ? 28.927 -21.959 -26.752 1.00 78.41 781 ARG A C 1
ATOM 2218 O O . ARG A 1 304 ? 28.493 -20.847 -26.434 1.00 76.67 781 ARG A O 1
ATOM 2226 N N . LEU A 1 305 ? 28.217 -22.847 -27.446 1.00 77.96 782 LEU A N 1
ATOM 2227 C CA . LEU A 1 305 ? 26.842 -22.585 -27.862 1.00 75.50 782 LEU A CA 1
ATOM 2228 C C . LEU A 1 305 ? 25.899 -22.552 -26.643 1.00 75.19 782 LEU A C 1
ATOM 2229 O O . LEU A 1 305 ? 24.829 -21.973 -26.711 1.00 73.23 782 LEU A O 1
ATOM 2234 N N . GLN A 1 306 ? 26.308 -23.180 -25.537 1.00 77.42 783 GLN A N 1
ATOM 2235 C CA . GLN A 1 306 ? 25.548 -23.122 -24.278 1.00 77.60 783 GLN A CA 1
ATOM 2236 C C . GLN A 1 306 ? 25.667 -21.755 -23.586 1.00 76.55 783 GLN A C 1
ATOM 2237 O O . GLN A 1 306 ? 24.832 -21.414 -22.747 1.00 75.97 783 GLN A O 1
ATOM 2243 N N . THR A 1 307 ? 26.699 -20.982 -23.931 1.00 76.55 784 THR A N 1
ATOM 2244 C CA . THR A 1 307 ? 26.913 -19.663 -23.331 1.00 75.88 784 THR A CA 1
ATOM 2245 C C . THR A 1 307 ? 25.829 -18.669 -23.732 1.00 73.13 784 THR A C 1
ATOM 2246 O O . THR A 1 307 ? 25.575 -18.470 -24.913 1.00 71.66 784 THR A O 1
ATOM 2250 N N . ARG A 1 308 ? 25.201 -18.043 -22.737 1.00 72.72 785 ARG A N 1
ATOM 2251 C CA . ARG A 1 308 ? 24.127 -17.071 -22.984 1.00 70.48 785 ARG A CA 1
ATOM 2252 C C . ARG A 1 308 ? 24.644 -15.760 -23.555 1.00 69.34 785 ARG A C 1
ATOM 2253 O O . ARG A 1 308 ? 25.738 -15.312 -23.234 1.00 70.65 785 ARG A O 1
ATOM 2261 N N . ASP A 1 309 ? 23.831 -15.163 -24.412 1.00 67.23 786 ASP A N 1
ATOM 2262 C CA . ASP A 1 309 ? 24.072 -13.822 -24.959 1.00 66.33 786 ASP A CA 1
ATOM 2263 C C . ASP A 1 309 ? 25.393 -13.627 -25.737 1.00 67.29 786 ASP A C 1
ATOM 2264 O O . ASP A 1 309 ? 26.060 -12.601 -25.596 1.00 67.73 786 ASP A O 1
ATOM 2269 N N . ILE A 1 310 ? 25.748 -14.616 -26.556 1.00 67.70 787 ILE A N 1
ATOM 2270 C CA . ILE A 1 310 ? 26.903 -14.498 -27.462 1.00 68.57 787 ILE A CA 1
ATOM 2271 C C . ILE A 1 310 ? 26.522 -13.764 -28.762 1.00 66.99 787 ILE A C 1
ATOM 2272 O O . ILE A 1 310 ? 27.354 -13.068 -29.346 1.00 67.73 787 ILE A O 1
ATOM 2277 N N . PHE A 1 311 ? 25.275 -13.916 -29.211 1.00 65.27 788 PHE A N 1
ATOM 2278 C CA . PHE A 1 311 ? 24.810 -13.240 -30.433 1.00 63.84 788 PHE A CA 1
ATOM 2279 C C . PHE A 1 311 ? 24.116 -11.916 -30.103 1.00 62.79 788 PHE A C 1
ATOM 2280 O O . PHE A 1 311 ? 22.886 -11.860 -29.898 1.00 61.51 788 PHE A O 1
ATOM 2288 N N . LYS A 1 312 ? 24.913 -10.848 -30.061 1.00 63.43 789 LYS A N 1
ATOM 2289 C CA . LYS A 1 312 ? 24.406 -9.515 -29.761 1.00 62.70 789 LYS A CA 1
ATOM 2290 C C . LYS A 1 312 ? 23.993 -8.763 -31.033 1.00 61.65 789 LYS A C 1
ATOM 2291 O O . LYS A 1 312 ? 24.364 -9.153 -32.161 1.00 61.68 789 LYS A O 1
ATOM 2297 N N . THR A 1 313 ? 23.222 -7.688 -30.842 1.00 60.72 790 THR A N 1
ATOM 2298 C CA . THR A 1 313 ? 22.738 -6.865 -31.946 1.00 59.92 790 THR A CA 1
ATOM 2299 C C . THR A 1 313 ? 23.871 -6.452 -32.885 1.00 61.19 790 THR A C 1
ATOM 2300 O O . THR A 1 313 ? 23.761 -6.625 -34.101 1.00 60.99 790 THR A O 1
ATOM 2304 N N . LYS A 1 314 ? 24.956 -5.906 -32.321 1.00 62.69 791 LYS A N 1
ATOM 2305 C CA . LYS A 1 314 ? 26.122 -5.505 -33.126 1.00 64.17 791 LYS A CA 1
ATOM 2306 C C . LYS A 1 314 ? 26.538 -6.656 -34.029 1.00 64.37 791 LYS A C 1
ATOM 2307 O O . LYS A 1 314 ? 26.858 -6.449 -35.198 1.00 64.82 791 LYS A O 1
ATOM 2309 N N . PHE A 1 315 ? 26.521 -7.873 -33.482 1.00 64.25 792 PHE A N 1
ATOM 2310 C CA . PHE A 1 315 ? 26.847 -9.067 -34.262 1.00 64.52 792 PHE A CA 1
ATOM 2311 C C . PHE A 1 315 ? 25.754 -9.417 -35.282 1.00 62.88 792 PHE A C 1
ATOM 2312 O O . PHE A 1 315 ? 26.042 -9.579 -36.463 1.00 63.18 792 PHE A O 1
ATOM 2320 N N . LEU A 1 316 ? 24.512 -9.540 -34.830 1.00 61.37 793 LEU A N 1
ATOM 2321 C CA . LEU A 1 316 ? 23.406 -9.886 -35.752 1.00 60.31 793 LEU A CA 1
ATOM 2322 C C . LEU A 1 316 ? 23.310 -8.933 -36.970 1.00 60.22 793 LEU A C 1
ATOM 2323 O O . LEU A 1 316 ? 22.930 -9.346 -38.078 1.00 59.95 793 LEU A O 1
ATOM 2328 N N . SER A 1 317 ? 23.646 -7.670 -36.754 1.00 60.65 794 SER A N 1
ATOM 2329 C CA . SER A 1 317 ? 23.655 -6.698 -37.826 1.00 60.94 794 SER A CA 1
ATOM 2330 C C . SER A 1 317 ? 24.867 -6.919 -38.748 1.00 62.22 794 SER A C 1
ATOM 2331 O O . SER A 1 317 ? 24.755 -6.764 -39.962 1.00 62.28 794 SER A O 1
ATOM 2334 N N . GLU A 1 318 ? 26.011 -7.287 -38.176 1.00 63.37 795 GLU A N 1
ATOM 2335 C CA . GLU A 1 318 ? 27.226 -7.538 -38.986 1.00 64.99 795 GLU A CA 1
ATOM 2336 C C . GLU A 1 318 ? 27.136 -8.826 -39.810 1.00 64.72 795 GLU A C 1
ATOM 2337 O O . GLU A 1 318 ? 27.487 -8.828 -40.991 1.00 65.31 795 GLU A O 1
ATOM 2343 N N . ILE A 1 319 ? 26.666 -9.913 -39.186 1.00 64.04 796 ILE A N 1
ATOM 2344 C CA . ILE A 1 319 ? 26.570 -11.230 -39.856 1.00 64.00 796 ILE A CA 1
ATOM 2345 C C . ILE A 1 319 ? 25.784 -11.163 -41.160 1.00 63.31 796 ILE A C 1
ATOM 2346 O O . ILE A 1 319 ? 26.172 -11.786 -42.157 1.00 63.93 796 ILE A O 1
ATOM 2348 N N . GLU A 1 320 ? 24.687 -10.395 -41.150 1.00 62.20 797 GLU A N 1
ATOM 2349 C CA . GLU A 1 320 ? 23.786 -10.288 -42.320 1.00 61.62 797 GLU A CA 1
ATOM 2350 C C . GLU A 1 320 ? 24.175 -9.246 -43.382 1.00 62.32 797 GLU A C 1
ATOM 2351 O O . GLU A 1 320 ? 23.536 -9.173 -44.427 1.00 62.16 797 GLU A O 1
ATOM 2357 N N . SER A 1 321 ? 25.218 -8.452 -43.125 1.00 63.43 798 SER A N 1
ATOM 2358 C CA . SER A 1 321 ? 25.707 -7.479 -44.122 1.00 64.53 798 SER A CA 1
ATOM 2359 C C . SER A 1 321 ? 25.988 -8.161 -45.456 1.00 65.25 798 SER A C 1
ATOM 2360 O O . SER A 1 321 ? 26.721 -9.152 -45.509 1.00 65.96 798 SER A O 1
ATOM 2363 N N . ASP A 1 322 ? 25.409 -7.631 -46.534 1.00 65.39 799 ASP A N 1
ATOM 2364 C CA . ASP A 1 322 ? 25.604 -8.217 -47.879 1.00 66.32 799 ASP A CA 1
ATOM 2365 C C . ASP A 1 322 ? 27.026 -7.991 -48.422 1.00 68.14 799 ASP A C 1
ATOM 2366 O O . ASP A 1 322 ? 27.433 -8.641 -49.385 1.00 68.97 799 ASP A O 1
ATOM 2371 N N . SER A 1 323 ? 27.767 -7.072 -47.792 1.00 69.03 800 SER A N 1
ATOM 2372 C CA . SER A 1 323 ? 29.171 -6.803 -48.155 1.00 71.26 800 SER A CA 1
ATOM 2373 C C . SER A 1 323 ? 30.161 -7.865 -47.604 1.00 71.83 800 SER A C 1
ATOM 2374 O O . SER A 1 323 ? 31.378 -7.761 -47.827 1.00 73.59 800 SER A O 1
ATOM 2377 N N . LEU A 1 324 ? 29.642 -8.867 -46.883 1.00 70.30 801 LEU A N 1
ATOM 2378 C CA . LEU A 1 324 ? 30.479 -9.945 -46.358 1.00 70.91 801 LEU A CA 1
ATOM 2379 C C . LEU A 1 324 ? 30.560 -11.108 -47.318 1.00 71.15 801 LEU A C 1
ATOM 2380 O O . LEU A 1 324 ? 29.567 -11.487 -47.933 1.00 70.05 801 LEU A O 1
ATOM 2385 N N . ALA A 1 325 ? 31.759 -11.668 -47.440 1.00 72.85 802 ALA A N 1
ATOM 2386 C CA . ALA A 1 325 ? 31.965 -12.912 -48.159 1.00 73.31 802 ALA A CA 1
ATOM 2387 C C . ALA A 1 325 ? 31.867 -14.002 -47.119 1.00 72.81 802 ALA A C 1
ATOM 2388 O O . ALA A 1 325 ? 31.989 -13.741 -45.920 1.00 72.57 802 ALA A O 1
ATOM 2390 N N . LEU A 1 326 ? 31.650 -15.226 -47.567 1.00 72.84 803 LEU A N 1
ATOM 2391 C CA . LEU A 1 326 ? 31.473 -16.345 -46.644 1.00 72.47 803 LEU A CA 1
ATOM 2392 C C . LEU A 1 326 ? 32.689 -16.528 -45.730 1.00 74.04 803 LEU A C 1
ATOM 2393 O O . LEU A 1 326 ? 32.514 -16.780 -44.546 1.00 73.74 803 LEU A O 1
ATOM 2398 N N . ARG A 1 327 ? 33.911 -16.393 -46.270 1.00 75.97 804 ARG A N 1
ATOM 2399 C CA . ARG A 1 327 ? 35.138 -16.510 -45.434 1.00 77.93 804 ARG A CA 1
ATOM 2400 C C . ARG A 1 327 ? 35.084 -15.511 -44.276 1.00 77.39 804 ARG A C 1
ATOM 2401 O O . ARG A 1 327 ? 35.522 -15.812 -43.166 1.00 78.08 804 ARG A O 1
ATOM 2403 N N . GLN A 1 328 ? 34.531 -14.326 -44.548 1.00 76.29 805 GLN A N 1
ATOM 2404 C CA . GLN A 1 328 ? 34.403 -13.270 -43.539 1.00 75.85 805 GLN A CA 1
ATOM 2405 C C . GLN A 1 328 ? 33.312 -13.577 -42.517 1.00 73.59 805 GLN A C 1
ATOM 2406 O O . GLN A 1 328 ? 33.460 -13.242 -41.352 1.00 73.77 805 GLN A O 1
ATOM 2412 N N . VAL A 1 329 ? 32.215 -14.205 -42.955 1.00 71.78 806 VAL A N 1
ATOM 2413 C CA . VAL A 1 329 ? 31.151 -14.659 -42.023 1.00 69.96 806 VAL A CA 1
ATOM 2414 C C . VAL A 1 329 ? 31.720 -15.681 -41.059 1.00 71.17 806 VAL A C 1
ATOM 2415 O O . VAL A 1 329 ? 31.483 -15.612 -39.857 1.00 70.83 806 VAL A O 1
ATOM 2419 N N . ARG A 1 330 ? 32.478 -16.635 -41.601 1.00 72.75 807 ARG A N 1
ATOM 2420 C CA . ARG A 1 330 ? 33.124 -17.661 -40.796 1.00 74.21 807 ARG A CA 1
ATOM 2421 C C . ARG A 1 330 ? 34.159 -17.049 -39.866 1.00 75.73 807 ARG A C 1
ATOM 2422 O O . ARG A 1 330 ? 34.313 -17.494 -38.732 1.00 76.39 807 ARG A O 1
ATOM 2430 N N . ALA A 1 331 ? 34.876 -16.031 -40.352 1.00 76.50 808 ALA A N 1
ATOM 2431 C CA . ALA A 1 331 ? 35.863 -15.334 -39.530 1.00 78.14 808 ALA A CA 1
ATOM 2432 C C . ALA A 1 331 ? 35.183 -14.816 -38.281 1.00 76.91 808 ALA A C 1
ATOM 2433 O O . ALA A 1 331 ? 35.618 -15.108 -37.182 1.00 78.04 808 ALA A O 1
ATOM 2435 N N . ILE A 1 332 ? 34.095 -14.059 -38.467 1.00 74.72 809 ILE A N 1
ATOM 2436 C CA . ILE A 1 332 ? 33.327 -13.483 -37.348 1.00 73.47 809 ILE A CA 1
ATOM 2437 C C . ILE A 1 332 ? 32.918 -14.535 -36.311 1.00 73.39 809 ILE A C 1
ATOM 2438 O O . ILE A 1 332 ? 33.045 -14.305 -35.103 1.00 74.04 809 ILE A O 1
ATOM 2443 N N . LEU A 1 333 ? 32.423 -15.680 -36.781 1.00 72.98 810 LEU A N 1
ATOM 2444 C CA . LEU A 1 333 ? 32.013 -16.775 -35.875 1.00 73.08 810 LEU A CA 1
ATOM 2445 C C . LEU A 1 333 ? 33.243 -17.497 -35.226 1.00 75.99 810 LEU A C 1
ATOM 2446 O O . LEU A 1 333 ? 33.181 -17.900 -34.062 1.00 76.63 810 LEU A O 1
ATOM 2451 N N . GLU A 1 334 ? 34.345 -17.639 -35.971 1.00 77.97 811 GLU A N 1
ATOM 2452 C CA . GLU A 1 334 ? 35.614 -18.151 -35.383 1.00 81.31 811 GLU A CA 1
ATOM 2453 C C . GLU A 1 334 ? 36.139 -17.129 -34.358 1.00 82.24 811 GLU A C 1
ATOM 2454 O O . GLU A 1 334 ? 36.948 -17.459 -33.490 1.00 84.57 811 GLU A O 1
ATOM 2460 N N . ASP A 1 335 ? 35.657 -15.890 -34.485 1.00 80.67 812 ASP A N 1
ATOM 2461 C CA . ASP A 1 335 ? 36.058 -14.779 -33.637 1.00 81.58 812 ASP A CA 1
ATOM 2462 C C . ASP A 1 335 ? 35.161 -14.654 -32.403 1.00 80.11 812 ASP A C 1
ATOM 2463 O O . ASP A 1 335 ? 35.495 -13.932 -31.458 1.00 80.89 812 ASP A O 1
ATOM 2468 N N . LEU A 1 336 ? 34.018 -15.349 -32.428 1.00 78.09 813 LEU A N 1
ATOM 2469 C CA . LEU A 1 336 ? 33.124 -15.468 -31.263 1.00 76.89 813 LEU A CA 1
ATOM 2470 C C . LEU A 1 336 ? 33.290 -16.833 -30.615 1.00 78.24 813 LEU A C 1
ATOM 2471 O O . LEU A 1 336 ? 32.510 -17.190 -29.747 1.00 77.52 813 LEU A O 1
ATOM 2476 N N . GLY A 1 337 ? 34.301 -17.600 -31.041 1.00 80.36 814 GLY A N 1
ATOM 2477 C CA . GLY A 1 337 ? 34.520 -18.944 -30.512 1.00 81.95 814 GLY A CA 1
ATOM 2478 C C . GLY A 1 337 ? 33.562 -19.980 -31.101 1.00 80.58 814 GLY A C 1
ATOM 2479 O O . GLY A 1 337 ? 33.303 -21.011 -30.488 1.00 81.45 814 GLY A O 1
ATOM 2480 N N . LEU A 1 338 ? 33.035 -19.705 -32.290 1.00 78.60 815 LEU A N 1
ATOM 2481 C CA . LEU A 1 338 ? 32.220 -20.681 -33.017 1.00 77.62 815 LEU A CA 1
ATOM 2482 C C . LEU A 1 338 ? 32.767 -20.888 -34.417 1.00 77.97 815 LEU A C 1
ATOM 2483 O O . LEU A 1 338 ? 32.182 -20.410 -35.387 1.00 76.00 815 LEU A O 1
ATOM 2488 N N . PRO A 1 339 ? 33.905 -21.599 -34.529 1.00 80.42 816 PRO A N 1
ATOM 2489 C CA . PRO A 1 339 ? 34.448 -21.899 -35.830 1.00 81.07 816 PRO A CA 1
ATOM 2490 C C . PRO A 1 339 ? 33.517 -22.792 -36.621 1.00 79.99 816 PRO A C 1
ATOM 2491 O O . PRO A 1 339 ? 32.981 -23.760 -36.083 1.00 80.43 816 PRO A O 1
ATOM 2495 N N . LEU A 1 340 ? 33.334 -22.469 -37.887 1.00 78.83 817 LEU A N 1
ATOM 2496 C CA . LEU A 1 340 ? 32.379 -23.156 -38.715 1.00 77.75 817 LEU A CA 1
ATOM 2497 C C . LEU A 1 340 ? 32.973 -23.548 -39.996 1.00 78.73 817 LEU A C 1
ATOM 2498 O O . LEU A 1 340 ? 33.932 -22.937 -40.445 1.00 79.65 817 LEU A O 1
ATOM 2503 N N . THR A 1 341 ? 32.393 -24.570 -40.612 1.00 78.73 818 THR A N 1
ATOM 2504 C CA . THR A 1 341 ? 32.686 -24.873 -41.989 1.00 79.20 818 THR A CA 1
ATOM 2505 C C . THR A 1 341 ? 31.729 -24.006 -42.791 1.00 76.69 818 THR A C 1
ATOM 2506 O O . THR A 1 341 ? 30.782 -23.424 -42.240 1.00 74.71 818 THR A O 1
ATOM 2510 N N . SER A 1 342 ? 31.971 -23.912 -44.085 1.00 76.84 819 SER A N 1
ATOM 2511 C CA . SER A 1 342 ? 31.139 -23.121 -44.942 1.00 74.91 819 SER A CA 1
ATOM 2512 C C . SER A 1 342 ? 29.675 -23.521 -44.787 1.00 73.52 819 SER A C 1
ATOM 2513 O O . SER A 1 342 ? 28.853 -22.712 -44.346 1.00 71.67 819 SER A O 1
ATOM 2516 N N . ASP A 1 343 ? 29.360 -24.772 -45.130 1.00 74.56 820 ASP A N 1
ATOM 2517 C CA . ASP A 1 343 ? 27.977 -25.285 -45.044 1.00 73.70 820 ASP A CA 1
ATOM 2518 C C . ASP A 1 343 ? 27.283 -24.892 -43.750 1.00 72.35 820 ASP A C 1
ATOM 2519 O O . ASP A 1 343 ? 26.131 -24.488 -43.773 1.00 70.67 820 ASP A O 1
ATOM 2524 N N . ASP A 1 344 ? 27.995 -25.018 -42.626 1.00 73.26 821 ASP A N 1
ATOM 2525 C CA . ASP A 1 344 ? 27.456 -24.630 -41.317 1.00 72.26 821 ASP A CA 1
ATOM 2526 C C . ASP A 1 344 ? 27.232 -23.135 -41.286 1.00 70.24 821 ASP A C 1
ATOM 2527 O O . ASP A 1 344 ? 26.150 -22.661 -40.917 1.00 68.60 821 ASP A O 1
ATOM 2532 N N . ALA A 1 345 ? 28.263 -22.395 -41.680 1.00 70.44 822 ALA A N 1
ATOM 2533 C CA . ALA A 1 345 ? 28.192 -20.954 -41.738 1.00 69.02 822 ALA A CA 1
ATOM 2534 C C . ALA A 1 345 ? 26.962 -20.479 -42.542 1.00 67.21 822 ALA A C 1
ATOM 2535 O O . ALA A 1 345 ? 26.286 -19.537 -42.149 1.00 65.42 822 ALA A O 1
ATOM 2537 N N . LEU A 1 346 ? 26.684 -21.145 -43.657 1.00 67.70 823 LEU A N 1
ATOM 2538 C CA . LEU A 1 346 ? 25.521 -20.820 -44.467 1.00 66.58 823 LEU A CA 1
ATOM 2539 C C . LEU A 1 346 ? 24.227 -21.032 -43.679 1.00 65.76 823 LEU A C 1
ATOM 2540 O O . LEU A 1 346 ? 23.346 -20.157 -43.665 1.00 64.57 823 LEU A O 1
ATOM 2545 N N . MET A 1 347 ? 24.107 -22.177 -43.022 1.00 66.77 824 MET A N 1
ATOM 2546 C CA . MET A 1 347 ? 22.909 -22.462 -42.229 1.00 66.27 824 MET A CA 1
ATOM 2547 C C . MET A 1 347 ? 22.742 -21.450 -41.104 1.00 64.92 824 MET A C 1
ATOM 2548 O O . MET A 1 347 ? 21.625 -20.995 -40.837 1.00 63.73 824 MET A O 1
ATOM 2553 N N . VAL A 1 348 ? 23.845 -21.091 -40.448 1.00 65.27 825 VAL A N 1
ATOM 2554 C CA . VAL A 1 348 ? 23.794 -20.103 -39.363 1.00 64.21 825 VAL A CA 1
ATOM 2555 C C . VAL A 1 348 ? 23.235 -18.795 -39.892 1.00 62.81 825 VAL A C 1
ATOM 2556 O O . VAL A 1 348 ? 22.345 -18.192 -39.294 1.00 61.59 825 VAL A O 1
ATOM 2560 N N . LEU A 1 349 ? 23.762 -18.369 -41.031 1.00 63.12 826 LEU A N 1
ATOM 2561 C CA . LEU A 1 349 ? 23.357 -17.119 -41.629 1.00 62.15 826 LEU A CA 1
ATOM 2562 C C . LEU A 1 349 ? 21.898 -17.158 -42.059 1.00 61.24 826 LEU A C 1
ATOM 2563 O O . LEU A 1 349 ? 21.181 -16.170 -41.938 1.00 60.25 826 LEU A O 1
ATOM 2568 N N . GLU A 1 350 ? 21.460 -18.299 -42.552 1.00 61.97 827 GLU A N 1
ATOM 2569 C CA . GLU A 1 350 ? 20.070 -18.476 -42.900 1.00 61.51 827 GLU A CA 1
ATOM 2570 C C . GLU A 1 350 ? 19.194 -18.322 -41.651 1.00 60.79 827 GLU A C 1
ATOM 2571 O O . GLU A 1 350 ? 18.173 -17.624 -41.680 1.00 59.86 827 GLU A O 1
ATOM 2577 N N . VAL A 1 351 ? 19.607 -18.963 -40.559 1.00 61.41 828 VAL A N 1
ATOM 2578 C CA . VAL A 1 351 ? 18.873 -18.892 -39.280 1.00 60.95 828 VAL A CA 1
ATOM 2579 C C . VAL A 1 351 ? 18.685 -17.445 -38.833 1.00 59.67 828 VAL A C 1
ATOM 2580 O O . VAL A 1 351 ? 17.606 -17.066 -38.407 1.00 59.02 828 VAL A O 1
ATOM 2584 N N . CYS A 1 352 ? 19.744 -16.650 -38.934 1.00 59.67 829 CYS A N 1
ATOM 2585 C CA . CYS A 1 352 ? 19.690 -15.225 -38.562 1.00 58.82 829 CYS A CA 1
ATOM 2586 C C . CYS A 1 352 ? 18.696 -14.445 -39.373 1.00 57.97 829 CYS A C 1
ATOM 2587 O O . CYS A 1 352 ? 17.899 -13.683 -38.829 1.00 57.22 829 CYS A O 1
ATOM 2590 N N . GLN A 1 353 ? 18.752 -14.637 -40.679 1.00 58.27 830 GLN A N 1
ATOM 2591 C CA . GLN A 1 353 ? 17.834 -13.998 -41.574 1.00 57.90 830 GLN A CA 1
ATOM 2592 C C . GLN A 1 353 ? 16.423 -14.373 -41.180 1.00 57.39 830 GLN A C 1
ATOM 2593 O O . GLN A 1 353 ? 15.570 -13.501 -41.020 1.00 56.79 830 GLN A O 1
ATOM 2599 N N . ALA A 1 354 ? 16.184 -15.670 -41.008 1.00 57.87 831 ALA A N 1
ATOM 2600 C CA . ALA A 1 354 ? 14.858 -16.175 -40.648 1.00 57.94 831 ALA A CA 1
ATOM 2601 C C . ALA A 1 354 ? 14.286 -15.475 -39.420 1.00 57.28 831 ALA A C 1
ATOM 2602 O O . ALA A 1 354 ? 13.118 -15.024 -39.425 1.00 56.93 831 ALA A O 1
ATOM 2604 N N . VAL A 1 355 ? 15.108 -15.386 -38.374 1.00 57.16 832 VAL A N 1
ATOM 2605 C CA . VAL A 1 355 ? 14.686 -14.790 -37.103 1.00 56.61 832 VAL A CA 1
ATOM 2606 C C . VAL A 1 355 ? 14.469 -13.288 -37.216 1.00 55.84 832 VAL A C 1
ATOM 2607 O O . VAL A 1 355 ? 13.395 -12.774 -36.834 1.00 55.50 832 VAL A O 1
ATOM 2611 N N . SER A 1 356 ? 15.478 -12.583 -37.735 1.00 55.73 833 SER A N 1
ATOM 2612 C CA . SER A 1 356 ? 15.396 -11.128 -37.887 1.00 55.23 833 SER A CA 1
ATOM 2613 C C . SER A 1 356 ? 14.243 -10.735 -38.835 1.00 55.11 833 SER A C 1
ATOM 2614 O O . SER A 1 356 ? 13.620 -9.673 -38.677 1.00 54.56 833 SER A O 1
ATOM 2617 N N . GLN A 1 357 ? 13.964 -11.597 -39.816 1.00 55.61 834 GLN A N 1
ATOM 2618 C CA . GLN A 1 357 ? 12.870 -11.350 -40.749 1.00 55.83 834 GLN A CA 1
ATOM 2619 C C . GLN A 1 357 ? 11.546 -11.321 -40.004 1.00 55.59 834 GLN A C 1
ATOM 2620 O O . GLN A 1 357 ? 10.808 -10.341 -40.076 1.00 55.57 834 GLN A O 1
ATOM 2626 N N . ARG A 1 358 ? 11.252 -12.399 -39.287 1.00 55.62 835 ARG A N 1
ATOM 2627 C CA . ARG A 1 358 ? 10.036 -12.466 -38.492 1.00 55.60 835 ARG A CA 1
ATOM 2628 C C . ARG A 1 358 ? 9.949 -11.250 -37.570 1.00 54.91 835 ARG A C 1
ATOM 2629 O O . ARG A 1 358 ? 8.886 -10.620 -37.444 1.00 54.90 835 ARG A O 1
ATOM 2637 N N . ALA A 1 359 ? 11.076 -10.923 -36.937 1.00 54.51 836 ALA A N 1
ATOM 2638 C CA . ALA A 1 359 ? 11.161 -9.771 -36.046 1.00 54.02 836 ALA A CA 1
ATOM 2639 C C . ALA A 1 359 ? 10.682 -8.490 -36.742 1.00 53.88 836 ALA A C 1
ATOM 2640 O O . ALA A 1 359 ? 9.825 -7.760 -36.226 1.00 53.63 836 ALA A O 1
ATOM 2642 N N . ALA A 1 360 ? 11.234 -8.235 -37.917 1.00 54.16 837 ALA A N 1
ATOM 2643 C CA . ALA A 1 360 ? 10.859 -7.063 -38.703 1.00 54.43 837 ALA A CA 1
ATOM 2644 C C . ALA A 1 360 ? 9.397 -7.117 -39.111 1.00 54.75 837 ALA A C 1
ATOM 2645 O O . ALA A 1 360 ? 8.692 -6.113 -39.048 1.00 54.75 837 ALA A O 1
ATOM 2647 N N . GLN A 1 361 ? 8.947 -8.295 -39.523 1.00 55.06 838 GLN A N 1
ATOM 2648 C CA . GLN A 1 361 ? 7.583 -8.465 -40.003 1.00 55.84 838 GLN A CA 1
ATOM 2649 C C . GLN A 1 361 ? 6.556 -8.272 -38.908 1.00 55.82 838 GLN A C 1
ATOM 2650 O O . GLN A 1 361 ? 5.529 -7.603 -39.116 1.00 56.07 838 GLN A O 1
ATOM 2656 N N . LEU A 1 362 ? 6.830 -8.854 -37.737 1.00 55.43 839 LEU A N 1
ATOM 2657 C CA . LEU A 1 362 ? 5.922 -8.722 -36.593 1.00 55.47 839 LEU A CA 1
ATOM 2658 C C . LEU A 1 362 ? 5.760 -7.244 -36.249 1.00 55.22 839 LEU A C 1
ATOM 2659 O O . LEU A 1 362 ? 4.638 -6.728 -36.190 1.00 55.74 839 LEU A O 1
ATOM 2664 N N . CYS A 1 363 ? 6.896 -6.580 -36.039 1.00 54.59 840 CYS A N 1
ATOM 2665 C CA . CYS A 1 363 ? 6.945 -5.154 -35.781 1.00 54.47 840 CYS A CA 1
ATOM 2666 C C . CYS A 1 363 ? 6.170 -4.384 -36.842 1.00 55.26 840 CYS A C 1
ATOM 2667 O O . CYS A 1 363 ? 5.452 -3.414 -36.535 1.00 55.54 840 CYS A O 1
ATOM 2670 N N . GLY A 1 364 ? 6.314 -4.822 -38.099 1.00 55.75 841 GLY A N 1
ATOM 2671 C CA . GLY A 1 364 ? 5.588 -4.228 -39.228 1.00 56.68 841 GLY A CA 1
ATOM 2672 C C . GLY A 1 364 ? 4.083 -4.335 -39.032 1.00 57.42 841 GLY A C 1
ATOM 2673 O O . GLY A 1 364 ? 3.368 -3.315 -39.100 1.00 58.15 841 GLY A O 1
ATOM 2674 N N . ALA A 1 365 ? 3.605 -5.568 -38.782 1.00 57.28 842 ALA A N 1
ATOM 2675 C CA . ALA A 1 365 ? 2.187 -5.829 -38.481 1.00 58.06 842 ALA A CA 1
ATOM 2676 C C . ALA A 1 365 ? 1.713 -4.919 -37.358 1.00 58.07 842 ALA A C 1
ATOM 2677 O O . ALA A 1 365 ? 0.566 -4.424 -37.367 1.00 59.03 842 ALA A O 1
ATOM 2679 N N . GLY A 1 366 ? 2.599 -4.698 -36.387 1.00 56.99 843 GLY A N 1
ATOM 2680 C CA . GLY A 1 366 ? 2.316 -3.801 -35.288 1.00 57.00 843 GLY A CA 1
ATOM 2681 C C . GLY A 1 366 ? 2.074 -2.399 -35.795 1.00 57.70 843 GLY A C 1
ATOM 2682 O O . GLY A 1 366 ? 0.965 -1.853 -35.652 1.00 58.62 843 GLY A O 1
ATOM 2683 N N . VAL A 1 367 ? 3.107 -1.819 -36.405 1.00 57.35 844 VAL A N 1
ATOM 2684 C CA . VAL A 1 367 ? 3.018 -0.451 -36.912 1.00 58.17 844 VAL A CA 1
ATOM 2685 C C . VAL A 1 367 ? 1.800 -0.325 -37.817 1.00 59.52 844 VAL A C 1
ATOM 2686 O O . VAL A 1 367 ? 1.134 0.710 -37.831 1.00 60.44 844 VAL A O 1
ATOM 2690 N N . ALA A 1 368 ? 1.519 -1.396 -38.566 1.00 59.67 845 ALA A N 1
ATOM 2691 C CA . ALA A 1 368 ? 0.355 -1.457 -39.445 1.00 61.12 845 ALA A CA 1
ATOM 2692 C C . ALA A 1 368 ? -0.922 -1.214 -38.672 1.00 61.98 845 ALA A C 1
ATOM 2693 O O . ALA A 1 368 ? -1.759 -0.409 -39.084 1.00 63.37 845 ALA A O 1
ATOM 2695 N N . ALA A 1 369 ? -1.073 -1.911 -37.544 1.00 61.29 846 ALA A N 1
ATOM 2696 C CA . ALA A 1 369 ? -2.287 -1.783 -36.727 1.00 62.12 846 ALA A CA 1
ATOM 2697 C C . ALA A 1 369 ? -2.453 -0.361 -36.199 1.00 62.42 846 ALA A C 1
ATOM 2698 O O . ALA A 1 369 ? -3.553 0.170 -36.184 1.00 63.89 846 ALA A O 1
ATOM 2700 N N . VAL A 1 370 ? -1.348 0.246 -35.782 1.00 61.31 847 VAL A N 1
ATOM 2701 C CA . VAL A 1 370 ? -1.373 1.598 -35.231 1.00 61.75 847 VAL A CA 1
ATOM 2702 C C . VAL A 1 370 ? -1.819 2.614 -36.278 1.00 63.43 847 VAL A C 1
ATOM 2703 O O . VAL A 1 370 ? -2.799 3.347 -36.082 1.00 64.65 847 VAL A O 1
ATOM 2707 N N . VAL A 1 371 ? -1.099 2.651 -37.391 1.00 63.44 848 VAL A N 1
ATOM 2708 C CA . VAL A 1 371 ? -1.402 3.595 -38.450 1.00 65.11 848 VAL A CA 1
ATOM 2709 C C . VAL A 1 371 ? -2.840 3.451 -38.912 1.00 66.79 848 VAL A C 1
ATOM 2710 O O . VAL A 1 371 ? -3.500 4.449 -39.217 1.00 68.42 848 VAL A O 1
ATOM 2714 N N . GLU A 1 372 ? -3.325 2.211 -38.956 1.00 66.51 849 GLU A N 1
ATOM 2715 C CA . GLU A 1 372 ? -4.705 1.949 -39.334 1.00 68.36 849 GLU A CA 1
ATOM 2716 C C . GLU A 1 372 ? -5.648 2.476 -38.284 1.00 69.10 849 GLU A C 1
ATOM 2717 O O . GLU A 1 372 ? -6.639 3.133 -38.616 1.00 71.20 849 GLU A O 1
ATOM 2723 N N . LYS A 1 373 ? -5.341 2.196 -37.018 1.00 67.62 850 LYS A N 1
ATOM 2724 C CA . LYS A 1 373 ? -6.153 2.690 -35.908 1.00 68.30 850 LYS A CA 1
ATOM 2725 C C . LYS A 1 373 ? -6.296 4.199 -36.022 1.00 69.57 850 LYS A C 1
ATOM 2726 O O . LYS A 1 373 ? -7.406 4.716 -35.996 1.00 71.52 850 LYS A O 1
ATOM 2732 N N . ILE A 1 374 ? -5.168 4.900 -36.164 1.00 68.70 851 ILE A N 1
ATOM 2733 C CA . ILE A 1 374 ? -5.185 6.369 -36.265 1.00 70.03 851 ILE A CA 1
ATOM 2734 C C . ILE A 1 374 ? -6.044 6.828 -37.443 1.00 72.46 851 ILE A C 1
ATOM 2735 O O . ILE A 1 374 ? -6.833 7.763 -37.317 1.00 74.28 851 ILE A O 1
ATOM 2740 N N . ARG A 1 375 ? -5.877 6.160 -38.585 1.00 72.58 852 ARG A N 1
ATOM 2741 C CA . ARG A 1 375 ? -6.622 6.492 -39.797 1.00 74.93 852 ARG A CA 1
ATOM 2742 C C . ARG A 1 375 ? -8.107 6.287 -39.598 1.00 76.72 852 ARG A C 1
ATOM 2743 O O . ARG A 1 375 ? -8.900 7.171 -39.892 1.00 79.04 852 ARG A O 1
ATOM 2751 N N . GLU A 1 376 ? -8.477 5.111 -39.102 1.00 75.90 853 GLU A N 1
ATOM 2752 C CA . GLU A 1 376 ? -9.873 4.793 -38.851 1.00 77.83 853 GLU A CA 1
ATOM 2753 C C . GLU A 1 376 ? -10.464 5.680 -37.752 1.00 78.52 853 GLU A C 1
ATOM 2754 O O . GLU A 1 376 ? -11.632 6.084 -37.838 1.00 81.00 853 GLU A O 1
ATOM 2760 N N . ASN A 1 377 ? -9.666 5.981 -36.724 1.00 76.57 854 ASN A N 1
ATOM 2761 C CA . ASN A 1 377 ? -10.100 6.888 -35.648 1.00 77.19 854 ASN A CA 1
ATOM 2762 C C . ASN A 1 377 ? -10.562 8.224 -36.184 1.00 79.61 854 ASN A C 1
ATOM 2763 O O . ASN A 1 377 ? -11.534 8.781 -35.703 1.00 81.56 854 ASN A O 1
ATOM 2768 N N . ARG A 1 378 ? -9.854 8.731 -37.186 1.00 79.82 855 ARG A N 1
ATOM 2769 C CA . ARG A 1 378 ? -10.145 10.036 -37.759 1.00 82.31 855 ARG A CA 1
ATOM 2770 C C . ARG A 1 378 ? -11.036 9.953 -39.005 1.00 84.88 855 ARG A C 1
ATOM 2771 O O . ARG A 1 378 ? -11.164 10.931 -39.746 1.00 87.10 855 ARG A O 1
ATOM 2779 N N . GLY A 1 379 ? -11.654 8.784 -39.219 1.00 84.82 856 GLY A N 1
ATOM 2780 C CA . GLY A 1 379 ? -12.577 8.559 -40.339 1.00 87.40 856 GLY A CA 1
ATOM 2781 C C . GLY A 1 379 ? -12.016 8.892 -41.710 1.00 88.25 856 GLY A C 1
ATOM 2782 O O . GLY A 1 379 ? -12.766 9.282 -42.611 1.00 91.16 856 GLY A O 1
ATOM 2783 N N . LEU A 1 380 ? -10.704 8.735 -41.873 1.00 85.93 857 LEU A N 1
ATOM 2784 C CA . LEU A 1 380 ? -10.036 9.084 -43.129 1.00 86.65 857 LEU A CA 1
ATOM 2785 C C . LEU A 1 380 ? -10.029 7.918 -44.109 1.00 86.40 857 LEU A C 1
ATOM 2786 O O . LEU A 1 380 ? -10.127 6.756 -43.703 1.00 84.84 857 LEU A O 1
ATOM 2791 N N . GLU A 1 381 ? -9.919 8.245 -45.401 1.00 88.19 858 GLU A N 1
ATOM 2792 C CA . GLU A 1 381 ? -9.764 7.241 -46.472 1.00 88.18 858 GLU A CA 1
ATOM 2793 C C . GLU A 1 381 ? -8.251 7.067 -46.824 1.00 85.82 858 GLU A C 1
ATOM 2794 O O . GLU A 1 381 ? -7.848 6.042 -47.391 1.00 84.68 858 GLU A O 1
ATOM 2800 N N . GLU A 1 382 ? -7.440 8.077 -46.470 1.00 85.23 859 GLU A N 1
ATOM 2801 C CA . GLU A 1 382 ? -5.982 8.036 -46.618 1.00 83.12 859 GLU A CA 1
ATOM 2802 C C . GLU A 1 382 ? -5.332 8.778 -45.465 1.00 81.70 859 GLU A C 1
ATOM 2803 O O . GLU A 1 382 ? -5.882 9.763 -44.972 1.00 83.09 859 GLU A O 1
ATOM 2809 N N . LEU A 1 383 ? -4.155 8.308 -45.042 1.00 79.12 860 LEU A N 1
ATOM 2810 C CA . LEU A 1 383 ? -3.423 8.939 -43.949 1.00 77.81 860 LEU A CA 1
ATOM 2811 C C . LEU A 1 383 ? -1.959 9.136 -44.277 1.00 76.87 860 LEU A C 1
ATOM 2812 O O . LEU A 1 383 ? -1.292 8.214 -44.720 1.00 75.69 860 LEU A O 1
ATOM 2817 N N . ALA A 1 384 ? -1.473 10.353 -44.065 1.00 77.87 861 ALA A N 1
ATOM 2818 C CA . ALA A 1 384 ? -0.058 10.662 -44.174 1.00 77.15 861 ALA A CA 1
ATOM 2819 C C . ALA A 1 384 ? 0.411 10.839 -42.749 1.00 75.63 861 ALA A C 1
ATOM 2820 O O . ALA A 1 384 ? -0.042 11.750 -42.058 1.00 76.78 861 ALA A O 1
ATOM 2822 N N . VAL A 1 385 ? 1.308 9.961 -42.299 1.00 73.28 862 VAL A N 1
ATOM 2823 C CA . VAL A 1 385 ? 1.801 10.012 -40.928 1.00 71.64 862 VAL A CA 1
ATOM 2824 C C . VAL A 1 385 ? 3.247 9.592 -40.842 1.00 70.17 862 VAL A C 1
ATOM 2825 O O . VAL A 1 385 ? 3.666 8.673 -41.523 1.00 69.31 862 VAL A O 1
ATOM 2829 N N . SER A 1 386 ? 4.002 10.275 -39.990 1.00 70.10 863 SER A N 1
ATOM 2830 C CA . SER A 1 386 ? 5.410 9.972 -39.791 1.00 68.94 863 SER A CA 1
ATOM 2831 C C . SER A 1 386 ? 5.609 9.231 -38.466 1.00 66.79 863 SER A C 1
ATOM 2832 O O . SER A 1 386 ? 4.874 9.441 -37.514 1.00 66.57 863 SER A O 1
ATOM 2835 N N . VAL A 1 387 ? 6.610 8.359 -38.428 1.00 65.34 864 VAL A N 1
ATOM 2836 C CA . VAL A 1 387 ? 6.919 7.570 -37.247 1.00 63.51 864 VAL A CA 1
ATOM 2837 C C . VAL A 1 387 ? 8.323 7.895 -36.758 1.00 63.51 864 VAL A C 1
ATOM 2838 O O . VAL A 1 387 ? 9.289 7.636 -37.457 1.00 63.72 864 VAL A O 1
ATOM 2842 N N . GLY A 1 388 ? 8.427 8.470 -35.561 1.00 63.58 865 GLY A N 1
ATOM 2843 C CA . GLY A 1 388 ? 9.713 8.742 -34.949 1.00 63.61 865 GLY A CA 1
ATOM 2844 C C . GLY A 1 388 ? 10.226 7.434 -34.397 1.00 61.84 865 GLY A C 1
ATOM 2845 O O . GLY A 1 388 ? 9.636 6.879 -33.481 1.00 60.93 865 GLY A O 1
ATOM 2846 N N . VAL A 1 389 ? 11.321 6.931 -34.944 1.00 61.66 866 VAL A N 1
ATOM 2847 C CA . VAL A 1 389 ? 11.827 5.618 -34.548 1.00 60.22 866 VAL A CA 1
ATOM 2848 C C . VAL A 1 389 ? 13.281 5.663 -34.063 1.00 60.53 866 VAL A C 1
ATOM 2849 O O . VAL A 1 389 ? 14.087 6.441 -34.570 1.00 61.92 866 VAL A O 1
ATOM 2853 N N . ASP A 1 390 ? 13.588 4.824 -33.065 1.00 59.55 867 ASP A N 1
ATOM 2854 C CA . ASP A 1 390 ? 14.944 4.693 -32.502 1.00 59.96 867 ASP A CA 1
ATOM 2855 C C . ASP A 1 390 ? 15.185 3.258 -32.024 1.00 58.56 867 ASP A C 1
ATOM 2856 O O . ASP A 1 390 ? 14.249 2.474 -31.851 1.00 57.42 867 ASP A O 1
ATOM 2861 N N . GLY A 1 391 ? 16.443 2.922 -31.809 1.00 58.99 868 GLY A N 1
ATOM 2862 C CA . GLY A 1 391 ? 16.823 1.588 -31.370 1.00 58.19 868 GLY A CA 1
ATOM 2863 C C . GLY A 1 391 ? 17.997 1.131 -32.179 1.00 58.79 868 GLY A C 1
ATOM 2864 O O . GLY A 1 391 ? 18.005 1.294 -33.398 1.00 58.98 868 GLY A O 1
ATOM 2865 N N . THR A 1 392 ? 19.001 0.560 -31.513 1.00 59.29 869 THR A N 1
ATOM 2866 C CA . THR A 1 392 ? 20.223 0.106 -32.205 1.00 60.16 869 THR A CA 1
ATOM 2867 C C . THR A 1 392 ? 19.940 -0.970 -33.246 1.00 59.14 869 THR A C 1
ATOM 2868 O O . THR A 1 392 ? 20.496 -0.925 -34.344 1.00 59.81 869 THR A O 1
ATOM 2872 N N . LEU A 1 393 ? 19.073 -1.930 -32.908 1.00 57.81 870 LEU A N 1
ATOM 2873 C CA . LEU A 1 393 ? 18.685 -2.983 -33.863 1.00 57.03 870 LEU A CA 1
ATOM 2874 C C . LEU A 1 393 ? 18.117 -2.357 -35.121 1.00 56.98 870 LEU A C 1
ATOM 2875 O O . LEU A 1 393 ? 18.600 -2.609 -36.207 1.00 57.37 870 LEU A O 1
ATOM 2880 N N . TYR A 1 394 ? 17.090 -1.527 -34.956 1.00 56.83 871 TYR A N 1
ATOM 2881 C CA . TYR A 1 394 ? 16.480 -0.829 -36.070 1.00 57.05 871 TYR A CA 1
ATOM 2882 C C . TYR A 1 394 ? 17.525 -0.031 -36.811 1.00 58.47 871 TYR A C 1
ATOM 2883 O O . TYR A 1 394 ? 17.669 -0.172 -38.021 1.00 59.06 871 TYR A O 1
ATOM 2892 N N . LYS A 1 395 ? 18.262 0.799 -36.074 1.00 59.43 872 LYS A N 1
ATOM 2893 C CA . LYS A 1 395 ? 19.286 1.693 -36.657 1.00 61.12 872 LYS A CA 1
ATOM 2894 C C . LYS A 1 395 ? 20.409 0.976 -37.396 1.00 61.66 872 LYS A C 1
ATOM 2895 O O . LYS A 1 395 ? 20.867 1.475 -38.414 1.00 62.93 872 LYS A O 1
ATOM 2898 N N . LEU A 1 396 ? 20.847 -0.188 -36.891 1.00 60.98 873 LEU A N 1
ATOM 2899 C CA . LEU A 1 396 ? 22.018 -0.901 -37.468 1.00 61.77 873 LEU A CA 1
ATOM 2900 C C . LEU A 1 396 ? 21.736 -2.059 -38.416 1.00 60.99 873 LEU A C 1
ATOM 2901 O O . LEU A 1 396 ? 22.490 -2.257 -39.372 1.00 61.89 873 LEU A O 1
ATOM 2906 N N . HIS A 1 397 ? 20.673 -2.825 -38.159 1.00 59.54 874 HIS A N 1
ATOM 2907 C CA . HIS A 1 397 ? 20.415 -4.059 -38.930 1.00 58.93 874 HIS A CA 1
ATOM 2908 C C . HIS A 1 397 ? 20.234 -3.822 -40.453 1.00 59.44 874 HIS A C 1
ATOM 2909 O O . HIS A 1 397 ? 19.448 -2.951 -40.863 1.00 59.68 874 HIS A O 1
ATOM 2916 N N . PRO A 1 398 ? 20.961 -4.602 -41.287 1.00 59.83 875 PRO A N 1
ATOM 2917 C CA . PRO A 1 398 ? 20.945 -4.459 -42.742 1.00 60.51 875 PRO A CA 1
ATOM 2918 C C . PRO A 1 398 ? 19.554 -4.406 -43.372 1.00 59.95 875 PRO A C 1
ATOM 2919 O O . PRO A 1 398 ? 19.312 -3.574 -44.233 1.00 60.86 875 PRO A O 1
ATOM 2923 N N . ARG A 1 399 ? 18.654 -5.294 -42.940 1.00 58.85 876 ARG A N 1
ATOM 2924 C CA . ARG A 1 399 ? 17.330 -5.421 -43.566 1.00 58.41 876 ARG A CA 1
ATOM 2925 C C . ARG A 1 399 ? 16.133 -4.939 -42.726 1.00 57.65 876 ARG A C 1
ATOM 2926 O O . ARG A 1 399 ? 15.141 -4.494 -43.293 1.00 57.86 876 ARG A O 1
ATOM 2928 N N . PHE A 1 400 ? 16.239 -5.014 -41.394 1.00 57.01 877 PHE A N 1
ATOM 2929 C CA . PHE A 1 400 ? 15.092 -4.739 -40.482 1.00 56.36 877 PHE A CA 1
ATOM 2930 C C . PHE A 1 400 ? 14.203 -3.549 -40.876 1.00 56.75 877 PHE A C 1
ATOM 2931 O O . PHE A 1 400 ? 12.998 -3.721 -41.118 1.00 56.50 877 PHE A O 1
ATOM 2939 N N . SER A 1 401 ? 14.794 -2.357 -40.940 1.00 57.46 878 SER A N 1
ATOM 2940 C CA . SER A 1 401 ? 14.033 -1.148 -41.225 1.00 58.04 878 SER A CA 1
ATOM 2941 C C . SER A 1 401 ? 13.285 -1.266 -42.539 1.00 58.59 878 SER A C 1
ATOM 2942 O O . SER A 1 401 ? 12.111 -0.913 -42.614 1.00 58.90 878 SER A O 1
ATOM 2945 N N . SER A 1 402 ? 13.971 -1.762 -43.572 1.00 59.08 879 SER A N 1
ATOM 2946 C CA . SER A 1 402 ? 13.354 -1.967 -44.901 1.00 59.84 879 SER A CA 1
ATOM 2947 C C . SER A 1 402 ? 12.204 -2.949 -44.861 1.00 59.18 879 SER A C 1
ATOM 2948 O O . SER A 1 402 ? 11.128 -2.682 -45.396 1.00 59.90 879 SER A O 1
ATOM 2951 N N . LEU A 1 403 ? 12.435 -4.091 -44.227 1.00 58.13 880 LEU A N 1
ATOM 2952 C CA . LEU A 1 403 ? 11.435 -5.148 -44.176 1.00 57.59 880 LEU A CA 1
ATOM 2953 C C . LEU A 1 403 ? 10.189 -4.682 -43.414 1.00 57.36 880 LEU A C 1
ATOM 2954 O O . LEU A 1 403 ? 9.096 -5.162 -43.679 1.00 57.60 880 LEU A O 1
ATOM 2957 N N . VAL A 1 404 ? 10.363 -3.748 -42.474 1.00 57.07 881 VAL A N 1
ATOM 2958 C CA . VAL A 1 404 ? 9.224 -3.169 -41.745 1.00 57.18 881 VAL A CA 1
ATOM 2959 C C . VAL A 1 404 ? 8.403 -2.311 -42.703 1.00 58.37 881 VAL A C 1
ATOM 2960 O O . VAL A 1 404 ? 7.216 -2.581 -42.941 1.00 58.65 881 VAL A O 1
ATOM 2964 N N . ALA A 1 405 ? 9.062 -1.287 -43.250 1.00 59.12 882 ALA A N 1
ATOM 2965 C CA . ALA A 1 405 ? 8.464 -0.370 -44.220 1.00 60.53 882 ALA A CA 1
ATOM 2966 C C . ALA A 1 405 ? 7.651 -1.115 -45.279 1.00 61.13 882 ALA A C 1
ATOM 2967 O O . ALA A 1 405 ? 6.543 -0.696 -45.639 1.00 62.25 882 ALA A O 1
ATOM 2969 N N . ALA A 1 406 ? 8.208 -2.219 -45.765 1.00 60.65 883 ALA A N 1
ATOM 2970 C CA . ALA A 1 406 ? 7.546 -3.069 -46.760 1.00 61.32 883 ALA A CA 1
ATOM 2971 C C . ALA A 1 406 ? 6.265 -3.682 -46.217 1.00 61.11 883 ALA A C 1
ATOM 2972 O O . ALA A 1 406 ? 5.248 -3.760 -46.917 1.00 62.19 883 ALA A O 1
ATOM 2974 N N . THR A 1 407 ? 6.319 -4.118 -44.967 1.00 59.83 884 THR A N 1
ATOM 2975 C CA . THR A 1 407 ? 5.195 -4.774 -44.350 1.00 59.81 884 THR A CA 1
ATOM 2976 C C . THR A 1 407 ? 4.073 -3.791 -44.079 1.00 60.66 884 THR A C 1
ATOM 2977 O O . THR A 1 407 ? 2.891 -4.152 -44.132 1.00 61.34 884 THR A O 1
ATOM 2981 N N . VAL A 1 408 ? 4.448 -2.546 -43.790 1.00 60.74 885 VAL A N 1
ATOM 2982 C CA . VAL A 1 408 ? 3.482 -1.489 -43.519 1.00 61.66 885 VAL A CA 1
ATOM 2983 C C . VAL A 1 408 ? 2.713 -1.151 -44.789 1.00 63.42 885 VAL A C 1
ATOM 2984 O O . VAL A 1 408 ? 1.522 -0.810 -44.731 1.00 64.39 885 VAL A O 1
ATOM 2988 N N . ARG A 1 409 ? 3.397 -1.249 -45.931 1.00 63.85 886 ARG A N 1
ATOM 2989 C CA . ARG A 1 409 ? 2.756 -1.049 -47.231 1.00 65.72 886 ARG A CA 1
ATOM 2990 C C . ARG A 1 409 ? 1.796 -2.197 -47.504 1.00 66.13 886 ARG A C 1
ATOM 2991 O O . ARG A 1 409 ? 0.617 -1.990 -47.787 1.00 67.52 886 ARG A O 1
ATOM 2999 N N . GLU A 1 410 ? 2.319 -3.410 -47.401 1.00 65.11 887 GLU A N 1
ATOM 3000 C CA . GLU A 1 410 ? 1.533 -4.621 -47.607 1.00 65.66 887 GLU A CA 1
ATOM 3001 C C . GLU A 1 410 ? 0.229 -4.618 -46.780 1.00 66.20 887 GLU A C 1
ATOM 3002 O O . GLU A 1 410 ? -0.834 -4.964 -47.291 1.00 67.69 887 GLU A O 1
ATOM 3006 N N . LEU A 1 411 ? 0.329 -4.208 -45.510 1.00 65.11 888 LEU A N 1
ATOM 3007 C CA . LEU A 1 411 ? -0.790 -4.321 -44.546 1.00 65.43 888 LEU A CA 1
ATOM 3008 C C . LEU A 1 411 ? -1.594 -3.024 -44.277 1.00 66.49 888 LEU A C 1
ATOM 3009 O O . LEU A 1 411 ? -2.764 -3.087 -43.861 1.00 67.46 888 LEU A O 1
ATOM 3014 N N . ALA A 1 412 ? -0.979 -1.867 -44.503 1.00 66.40 889 ALA A N 1
ATOM 3015 C CA . ALA A 1 412 ? -1.675 -0.580 -44.355 1.00 67.50 889 ALA A CA 1
ATOM 3016 C C . ALA A 1 412 ? -1.408 0.250 -45.603 1.00 68.96 889 ALA A C 1
ATOM 3017 O O . ALA A 1 412 ? -0.673 1.250 -45.556 1.00 68.81 889 ALA A O 1
ATOM 3019 N N . PRO A 1 413 ? -2.002 -0.166 -46.739 1.00 70.56 890 PRO A N 1
ATOM 3020 C CA . PRO A 1 413 ? -1.759 0.513 -48.000 1.00 72.03 890 PRO A CA 1
ATOM 3021 C C . PRO A 1 413 ? -2.404 1.884 -48.062 1.00 73.95 890 PRO A C 1
ATOM 3022 O O . PRO A 1 413 ? -1.803 2.814 -48.610 1.00 74.71 890 PRO A O 1
ATOM 3026 N N . ARG A 1 414 ? -3.618 2.017 -47.508 1.00 74.89 891 ARG A N 1
ATOM 3027 C CA . ARG A 1 414 ? -4.324 3.301 -47.533 1.00 76.87 891 ARG A CA 1
ATOM 3028 C C . ARG A 1 414 ? -3.561 4.380 -46.722 1.00 75.99 891 ARG A C 1
ATOM 3029 O O . ARG A 1 414 ? -3.889 5.547 -46.806 1.00 77.63 891 ARG A O 1
ATOM 3031 N N . CYS A 1 415 ? -2.540 3.971 -45.950 1.00 73.42 892 CYS A N 1
ATOM 3032 C CA . CYS A 1 415 ? -1.704 4.916 -45.197 1.00 72.62 892 CYS A CA 1
ATOM 3033 C C . CYS A 1 415 ? -0.362 5.120 -45.851 1.00 72.12 892 CYS A C 1
ATOM 3034 O O . CYS A 1 415 ? 0.258 4.152 -46.301 1.00 71.15 892 CYS A O 1
ATOM 3037 N N . VAL A 1 416 ? 0.094 6.377 -45.891 1.00 73.08 893 VAL A N 1
ATOM 3038 C CA . VAL A 1 416 ? 1.424 6.728 -46.394 1.00 72.94 893 VAL A CA 1
ATOM 3039 C C . VAL A 1 416 ? 2.327 6.995 -45.192 1.00 71.32 893 VAL A C 1
ATOM 3040 O O . VAL A 1 416 ? 2.338 8.107 -44.641 1.00 71.96 893 VAL A O 1
ATOM 3044 N N . VAL A 1 417 ? 3.085 5.965 -44.788 1.00 69.21 894 VAL A N 1
ATOM 3045 C CA . VAL A 1 417 ? 3.922 6.037 -43.582 1.00 67.64 894 VAL A CA 1
ATOM 3046 C C . VAL A 1 417 ? 5.373 6.343 -43.862 1.00 67.48 894 VAL A C 1
ATOM 3047 O O . VAL A 1 417 ? 6.036 5.588 -44.540 1.00 67.04 894 VAL A O 1
ATOM 3051 N N . THR A 1 418 ? 5.853 7.460 -43.322 1.00 68.21 895 THR A N 1
ATOM 3052 C CA . THR A 1 418 ? 7.259 7.841 -43.397 1.00 68.39 895 THR A CA 1
ATOM 3053 C C . THR A 1 418 ? 7.911 7.543 -42.066 1.00 66.72 895 THR A C 1
ATOM 3054 O O . THR A 1 418 ? 7.350 7.845 -41.036 1.00 66.39 895 THR A O 1
ATOM 3058 N N . PHE A 1 419 ? 9.102 6.949 -42.094 1.00 65.89 896 PHE A N 1
ATOM 3059 C CA . PHE A 1 419 ? 9.844 6.640 -40.867 1.00 64.47 896 PHE A CA 1
ATOM 3060 C C . PHE A 1 419 ? 10.987 7.615 -40.676 1.00 65.70 896 PHE A C 1
ATOM 3061 O O . PHE A 1 419 ? 11.813 7.802 -41.568 1.00 66.74 896 PHE A O 1
ATOM 3069 N N . LEU A 1 420 ? 11.023 8.235 -39.505 1.00 65.76 897 LEU A N 1
ATOM 3070 C CA . LEU A 1 420 ? 12.049 9.187 -39.160 1.00 67.08 897 LEU A CA 1
ATOM 3071 C C . LEU A 1 420 ? 12.943 8.533 -38.154 1.00 65.84 897 LEU A C 1
ATOM 3072 O O . LEU A 1 420 ? 12.472 8.057 -37.139 1.00 64.85 897 LEU A O 1
ATOM 3077 N N . GLN A 1 421 ? 14.234 8.490 -38.421 1.00 66.43 898 GLN A N 1
ATOM 3078 C CA . GLN A 1 421 ? 15.170 7.952 -37.451 1.00 65.68 898 GLN A CA 1
ATOM 3079 C C . GLN A 1 421 ? 15.648 9.091 -36.563 1.00 67.17 898 GLN A C 1
ATOM 3080 O O . GLN A 1 421 ? 16.137 10.108 -37.058 1.00 69.19 898 GLN A O 1
ATOM 3086 N N . SER A 1 422 ? 15.505 8.920 -35.250 1.00 66.32 899 SER A N 1
ATOM 3087 C CA . SER A 1 422 ? 15.872 9.973 -34.311 1.00 67.88 899 SER A CA 1
ATOM 3088 C C . SER A 1 422 ? 17.380 10.166 -34.245 1.00 69.26 899 SER A C 1
ATOM 3089 O O . SER A 1 422 ? 18.112 9.262 -33.842 1.00 68.51 899 SER A O 1
ATOM 3092 N N . GLU A 1 423 ? 17.837 11.350 -34.644 1.00 71.67 900 GLU A N 1
ATOM 3093 C CA . GLU A 1 423 ? 19.265 11.663 -34.644 1.00 73.46 900 GLU A CA 1
ATOM 3094 C C . GLU A 1 423 ? 19.768 12.077 -33.239 1.00 74.29 900 GLU A C 1
ATOM 3095 O O . GLU A 1 423 ? 20.970 11.980 -32.962 1.00 75.51 900 GLU A O 1
ATOM 3097 N N . ASP A 1 424 ? 18.855 12.521 -32.358 1.00 73.82 901 ASP A N 1
ATOM 3098 C CA . ASP A 1 424 ? 19.257 13.100 -31.043 1.00 74.93 901 ASP A CA 1
ATOM 3099 C C . ASP A 1 424 ? 18.734 12.390 -29.785 1.00 73.02 901 ASP A C 1
ATOM 3100 O O . ASP A 1 424 ? 18.913 12.894 -28.675 1.00 73.83 901 ASP A O 1
ATOM 3105 N N . GLY A 1 425 ? 18.093 11.232 -29.955 1.00 70.69 902 GLY A N 1
ATOM 3106 C CA . GLY A 1 425 ? 17.579 10.460 -28.821 1.00 68.93 902 GLY A CA 1
ATOM 3107 C C . GLY A 1 425 ? 16.355 11.084 -28.164 1.00 68.87 902 GLY A C 1
ATOM 3108 O O . GLY A 1 425 ? 15.871 12.139 -28.589 1.00 70.25 902 GLY A O 1
ATOM 3109 N N . SER A 1 426 ? 15.867 10.424 -27.114 1.00 67.50 903 SER A N 1
ATOM 3110 C CA . SER A 1 426 ? 14.647 10.841 -26.406 1.00 67.08 903 SER A CA 1
ATOM 3111 C C . SER A 1 426 ? 14.797 12.104 -25.561 1.00 68.99 903 SER A C 1
ATOM 3112 O O . SER A 1 426 ? 13.803 12.796 -25.298 1.00 69.30 903 SER A O 1
ATOM 3115 N N . GLY A 1 427 ? 16.024 12.404 -25.134 1.00 70.40 904 GLY A N 1
ATOM 3116 C CA . GLY A 1 427 ? 16.282 13.595 -24.305 1.00 72.67 904 GLY A CA 1
ATOM 3117 C C . GLY A 1 427 ? 15.705 14.887 -24.891 1.00 74.22 904 GLY A C 1
ATOM 3118 O O . GLY A 1 427 ? 15.196 15.750 -24.161 1.00 75.30 904 GLY A O 1
ATOM 3119 N N . LYS A 1 428 ? 15.791 15.004 -26.213 1.00 74.41 905 LYS A N 1
ATOM 3120 C CA . LYS A 1 428 ? 15.272 16.154 -26.943 1.00 76.10 905 LYS A CA 1
ATOM 3121 C C . LYS A 1 428 ? 13.751 16.272 -26.754 1.00 75.16 905 LYS A C 1
ATOM 3122 O O . LYS A 1 428 ? 13.240 17.344 -26.432 1.00 76.74 905 LYS A O 1
ATOM 3128 N N . GLY A 1 429 ? 13.039 15.161 -26.949 1.00 72.70 906 GLY A N 1
ATOM 3129 C CA . GLY A 1 429 ? 11.590 15.139 -26.782 1.00 71.85 906 GLY A CA 1
ATOM 3130 C C . GLY A 1 429 ? 11.191 15.333 -25.334 1.00 71.87 906 GLY A C 1
ATOM 3131 O O . GLY A 1 429 ? 10.271 16.098 -25.027 1.00 72.76 906 GLY A O 1
ATOM 3132 N N . ALA A 1 430 ? 11.887 14.635 -24.440 1.00 71.06 907 ALA A N 1
ATOM 3133 C CA . ALA A 1 430 ? 11.632 14.749 -23.000 1.00 71.19 907 ALA A CA 1
ATOM 3134 C C . ALA A 1 430 ? 11.636 16.230 -22.580 1.00 73.70 907 ALA A C 1
ATOM 3135 O O . ALA A 1 430 ? 10.729 16.692 -21.882 1.00 73.97 907 ALA A O 1
ATOM 3137 N N . ALA A 1 431 ? 12.665 16.955 -23.025 1.00 75.56 908 ALA A N 1
ATOM 3138 C CA . ALA A 1 431 ? 12.817 18.368 -22.712 1.00 78.39 908 ALA A CA 1
ATOM 3139 C C . ALA A 1 431 ? 11.610 19.167 -23.164 1.00 79.25 908 ALA A C 1
ATOM 3140 O O . ALA A 1 431 ? 11.129 20.042 -22.439 1.00 80.80 908 ALA A O 1
ATOM 3142 N N . LEU A 1 432 ? 11.126 18.862 -24.365 1.00 78.44 909 LEU A N 1
ATOM 3143 C CA . LEU A 1 432 ? 9.950 19.538 -24.926 1.00 79.31 909 LEU A CA 1
ATOM 3144 C C . LEU A 1 432 ? 8.704 19.269 -24.107 1.00 78.21 909 LEU A C 1
ATOM 3145 O O . LEU A 1 432 ? 7.866 20.156 -23.939 1.00 79.79 909 LEU A O 1
ATOM 3150 N N . VAL A 1 433 ? 8.577 18.046 -23.602 1.00 75.70 910 VAL A N 1
ATOM 3151 C CA . VAL A 1 433 ? 7.438 17.688 -22.767 1.00 74.73 910 VAL A CA 1
ATOM 3152 C C . VAL A 1 433 ? 7.519 18.445 -21.449 1.00 76.20 910 VAL A C 1
ATOM 3153 O O . VAL A 1 433 ? 6.536 19.038 -21.003 1.00 77.04 910 VAL A O 1
ATOM 3157 N N . THR A 1 434 ? 8.704 18.422 -20.838 1.00 76.66 911 THR A N 1
ATOM 3158 C CA . THR A 1 434 ? 8.957 19.143 -19.578 1.00 78.28 911 THR A CA 1
ATOM 3159 C C . THR A 1 434 ? 8.598 20.625 -19.707 1.00 81.01 911 THR A C 1
ATOM 3160 O O . THR A 1 434 ? 8.086 21.222 -18.764 1.00 82.19 911 THR A O 1
ATOM 3164 N N . ALA A 1 435 ? 8.865 21.205 -20.878 1.00 82.16 912 ALA A N 1
ATOM 3165 C CA . ALA A 1 435 ? 8.496 22.601 -21.159 1.00 85.08 912 ALA A CA 1
ATOM 3166 C C . ALA A 1 435 ? 7.009 22.838 -20.868 1.00 85.13 912 ALA A C 1
ATOM 3167 O O . ALA A 1 435 ? 6.637 23.857 -20.280 1.00 87.31 912 ALA A O 1
ATOM 3169 N N . VAL A 1 436 ? 6.174 21.884 -21.284 1.00 82.89 913 VAL A N 1
ATOM 3170 C CA . VAL A 1 436 ? 4.733 21.941 -21.036 1.00 82.83 913 VAL A CA 1
ATOM 3171 C C . VAL A 1 436 ? 4.456 21.753 -19.557 1.00 82.44 913 VAL A C 1
ATOM 3172 O O . VAL A 1 436 ? 3.625 22.447 -18.984 1.00 83.92 913 VAL A O 1
ATOM 3176 N N . ALA A 1 437 ? 5.161 20.800 -18.945 1.00 80.67 914 ALA A N 1
ATOM 3177 C CA . ALA A 1 437 ? 5.011 20.504 -17.508 1.00 80.27 914 ALA A CA 1
ATOM 3178 C C . ALA A 1 437 ? 5.292 21.737 -16.641 1.00 82.87 914 ALA A C 1
ATOM 3179 O O . ALA A 1 437 ? 4.674 21.907 -15.588 1.00 83.35 914 ALA A O 1
ATOM 3181 N N . CYS A 1 438 ? 6.225 22.582 -17.092 1.00 84.69 915 CYS A N 1
ATOM 3182 C CA . CYS A 1 438 ? 6.540 23.836 -16.408 1.00 87.70 915 CYS A CA 1
ATOM 3183 C C . CYS A 1 438 ? 5.409 24.838 -16.598 1.00 89.63 915 CYS A C 1
ATOM 3184 O O . CYS A 1 438 ? 4.967 25.478 -15.644 1.00 91.15 915 CYS A O 1
ATOM 3187 N N . ARG A 1 439 ? 4.948 24.975 -17.840 1.00 89.79 916 ARG A N 1
ATOM 3188 C CA . ARG A 1 439 ? 3.800 25.829 -18.148 1.00 91.66 916 ARG A CA 1
ATOM 3189 C C . ARG A 1 439 ? 2.599 25.372 -17.312 1.00 90.66 916 ARG A C 1
ATOM 3190 O O . ARG A 1 439 ? 1.878 26.202 -16.744 1.00 92.80 916 ARG A O 1
ATOM 3192 N N . LEU A 1 440 ? 2.405 24.045 -17.237 1.00 87.69 917 LEU A N 1
ATOM 3193 C CA . LEU A 1 440 ? 1.299 23.427 -16.466 1.00 86.59 917 LEU A CA 1
ATOM 3194 C C . LEU A 1 440 ? 1.354 23.730 -14.949 1.00 87.54 917 LEU A C 1
ATOM 3195 O O . LEU A 1 440 ? 0.318 23.698 -14.263 1.00 87.89 917 LEU A O 1
ATOM 3197 N N . ALA A 1 441 ? 2.552 24.014 -14.432 1.00 88.20 918 ALA A N 1
ATOM 3198 C CA . ALA A 1 441 ? 2.721 24.374 -13.021 1.00 89.30 918 ALA A CA 1
ATOM 3199 C C . ALA A 1 441 ? 2.483 25.874 -12.809 1.00 92.69 918 ALA A C 1
ATOM 3200 O O . ALA A 1 441 ? 1.852 26.269 -11.824 1.00 93.99 918 ALA A O 1
ATOM 3202 N N . GLN A 1 442 ? 2.987 26.702 -13.735 1.00 94.41 919 GLN A N 1
ATOM 3203 C CA . GLN A 1 442 ? 2.859 28.174 -13.631 1.00 98.02 919 GLN A CA 1
ATOM 3204 C C . GLN A 1 442 ? 1.414 28.637 -13.865 1.00 99.08 919 GLN A C 1
ATOM 3205 O O . GLN A 1 442 ? 0.658 28.867 -12.909 1.00 99.82 919 GLN A O 1
ATOM 3207 N N . SER B 1 2 ? 27.321 10.446 27.793 1.00 111.29 479 SER B N 1
ATOM 3208 C CA . SER B 1 2 ? 26.338 11.310 27.073 1.00 107.94 479 SER B CA 1
ATOM 3209 C C . SER B 1 2 ? 26.787 12.783 27.080 1.00 103.12 479 SER B C 1
ATOM 3210 O O . SER B 1 2 ? 27.142 13.337 26.034 1.00 101.24 479 SER B O 1
ATOM 3212 N N . ARG B 1 3 ? 26.769 13.405 28.264 1.00 101.34 480 ARG B N 1
ATOM 3213 C CA . ARG B 1 3 ? 27.211 14.800 28.422 1.00 97.31 480 ARG B CA 1
ATOM 3214 C C . ARG B 1 3 ? 28.753 14.914 28.369 1.00 97.56 480 ARG B C 1
ATOM 3215 O O . ARG B 1 3 ? 29.294 16.022 28.197 1.00 94.53 480 ARG B O 1
ATOM 3218 N N . ARG B 1 4 ? 29.451 13.774 28.520 1.00 101.43 481 ARG B N 1
ATOM 3219 C CA . ARG B 1 4 ? 30.923 13.729 28.416 1.00 102.48 481 ARG B CA 1
ATOM 3220 C C . ARG B 1 4 ? 31.349 14.124 27.002 1.00 101.19 481 ARG B C 1
ATOM 3221 O O . ARG B 1 4 ? 32.220 14.999 26.822 1.00 99.30 481 ARG B O 1
ATOM 3223 N N . LEU B 1 5 ? 30.729 13.483 26.004 1.00 102.51 482 LEU B N 1
ATOM 3224 C CA . LEU B 1 5 ? 30.982 13.801 24.594 1.00 101.54 482 LEU B CA 1
ATOM 3225 C C . LEU B 1 5 ? 30.702 15.286 24.301 1.00 96.76 482 LEU B C 1
ATOM 3226 O O . LEU B 1 5 ? 31.514 15.962 23.658 1.00 95.37 482 LEU B O 1
ATOM 3228 N N . LEU B 1 6 ? 29.560 15.788 24.781 1.00 94.60 483 LEU B N 1
ATOM 3229 C CA . LEU B 1 6 ? 29.185 17.198 24.582 1.00 90.40 483 LEU B CA 1
ATOM 3230 C C . LEU B 1 6 ? 30.285 18.152 25.029 1.00 88.54 483 LEU B C 1
ATOM 3231 O O . LEU B 1 6 ? 30.607 19.110 24.317 1.00 86.20 483 LEU B O 1
ATOM 3236 N N . GLU B 1 7 ? 30.855 17.893 26.208 1.00 89.85 484 GLU B N 1
ATOM 3237 C CA . GLU B 1 7 ? 31.922 18.745 26.743 1.00 88.66 484 GLU B CA 1
ATOM 3238 C C . GLU B 1 7 ? 33.214 18.547 25.949 1.00 89.89 484 GLU B C 1
ATOM 3239 O O . GLU B 1 7 ? 33.898 19.529 25.612 1.00 87.96 484 GLU B O 1
ATOM 3245 N N . GLU B 1 8 ? 33.542 17.287 25.648 1.00 93.44 485 GLU B N 1
ATOM 3246 C CA . GLU B 1 8 ? 34.709 16.974 24.804 1.00 95.43 485 GLU B CA 1
ATOM 3247 C C . GLU B 1 8 ? 34.647 17.770 23.494 1.00 93.02 485 GLU B C 1
ATOM 3248 O O . GLU B 1 8 ? 35.637 18.378 23.073 1.00 92.53 485 GLU B O 1
ATOM 3250 N N . THR B 1 9 ? 33.473 17.766 22.868 1.00 91.81 486 THR B N 1
ATOM 3251 C CA . THR B 1 9 ? 33.249 18.499 21.617 1.00 89.67 486 THR B CA 1
ATOM 3252 C C . THR B 1 9 ? 33.410 20.020 21.779 1.00 85.83 486 THR B C 1
ATOM 3253 O O . THR B 1 9 ? 34.060 20.662 20.954 1.00 84.97 486 THR B O 1
ATOM 3257 N N . LEU B 1 10 ? 32.820 20.580 22.838 1.00 83.83 487 LEU B N 1
ATOM 3258 C CA . LEU B 1 10 ? 32.871 22.034 23.074 1.00 80.57 487 LEU B CA 1
ATOM 3259 C C . LEU B 1 10 ? 34.200 22.539 23.696 1.00 80.62 487 LEU B C 1
ATOM 3260 O O . LEU B 1 10 ? 34.427 23.762 23.773 1.00 78.04 487 LEU B O 1
ATOM 3265 N N . ALA B 1 11 ? 35.060 21.606 24.124 1.00 83.54 488 ALA B N 1
ATOM 3266 C CA . ALA B 1 11 ? 36.336 21.936 24.781 1.00 84.34 488 ALA B CA 1
ATOM 3267 C C . ALA B 1 11 ? 37.181 23.013 24.054 1.00 82.93 488 ALA B C 1
ATOM 3268 O O . ALA B 1 11 ? 37.658 23.949 24.693 1.00 81.66 488 ALA B O 1
ATOM 3270 N N . PRO B 1 12 ? 37.366 22.879 22.720 1.00 83.38 489 PRO B N 1
ATOM 3271 C CA . PRO B 1 12 ? 38.153 23.872 21.961 1.00 82.34 489 PRO B CA 1
ATOM 3272 C C . PRO B 1 12 ? 37.571 25.291 21.931 1.00 78.79 489 PRO B C 1
ATOM 3273 O O . PRO B 1 12 ? 38.306 26.237 21.670 1.00 78.18 489 PRO B O 1
ATOM 3277 N N . PHE B 1 13 ? 36.273 25.432 22.189 1.00 77.03 490 PHE B N 1
ATOM 3278 C CA . PHE B 1 13 ? 35.623 26.750 22.206 1.00 74.06 490 PHE B CA 1
ATOM 3279 C C . PHE B 1 13 ? 35.777 27.458 23.549 1.00 73.37 490 PHE B C 1
ATOM 3280 O O . PHE B 1 13 ? 35.345 28.619 23.711 1.00 71.42 490 PHE B O 1
ATOM 3288 N N . ARG B 1 14 ? 36.390 26.767 24.510 1.00 75.27 491 ARG B N 1
ATOM 3289 C CA . ARG B 1 14 ? 36.603 27.312 25.836 1.00 75.11 491 ARG B CA 1
ATOM 3290 C C . ARG B 1 14 ? 38.090 27.633 25.996 1.00 76.52 491 ARG B C 1
ATOM 3291 O O . ARG B 1 14 ? 38.896 26.788 26.405 1.00 79.18 491 ARG B O 1
ATOM 3299 N N . LEU B 1 15 ? 38.445 28.868 25.656 1.00 75.05 492 LEU B N 1
ATOM 3300 C CA . LEU B 1 15 ? 39.833 29.286 25.673 1.00 76.49 492 LEU B CA 1
ATOM 3301 C C . LEU B 1 15 ? 40.250 29.815 27.034 1.00 77.08 492 LEU B C 1
ATOM 3302 O O . LEU B 1 15 ? 39.606 30.707 27.582 1.00 75.44 492 LEU B O 1
ATOM 3307 N N . ASN B 1 16 ? 41.335 29.258 27.574 1.00 79.84 493 ASN B N 1
ATOM 3308 C CA . ASN B 1 16 ? 41.868 29.715 28.847 1.00 81.03 493 ASN B CA 1
ATOM 3309 C C . ASN B 1 16 ? 42.650 31.030 28.663 1.00 80.64 493 ASN B C 1
ATOM 3310 O O . ASN B 1 16 ? 42.870 31.492 27.540 1.00 79.51 493 ASN B O 1
ATOM 3315 N N . HIS B 1 17 ? 43.059 31.614 29.772 1.00 81.77 494 HIS B N 1
ATOM 3316 C CA . HIS B 1 17 ? 43.782 32.876 29.762 1.00 82.05 494 HIS B CA 1
ATOM 3317 C C . HIS B 1 17 ? 45.050 32.860 28.887 1.00 83.83 494 HIS B C 1
ATOM 3318 O O . HIS B 1 17 ? 45.269 33.776 28.099 1.00 82.81 494 HIS B O 1
ATOM 3325 N N . ASP B 1 18 ? 45.875 31.821 29.038 1.00 86.75 495 ASP B N 1
ATOM 3326 C CA . ASP B 1 18 ? 47.140 31.713 28.279 1.00 89.12 495 ASP B CA 1
ATOM 3327 C C . ASP B 1 18 ? 46.904 31.666 26.777 1.00 87.51 495 ASP B C 1
ATOM 3328 O O . ASP B 1 18 ? 47.615 32.325 26.011 1.00 88.03 495 ASP B O 1
ATOM 3333 N N . GLN B 1 19 ? 45.912 30.885 26.362 1.00 85.90 496 GLN B N 1
ATOM 3334 C CA . GLN B 1 19 ? 45.537 30.794 24.958 1.00 84.42 496 GLN B CA 1
ATOM 3335 C C . GLN B 1 19 ? 45.138 32.164 24.415 1.00 81.73 496 GLN B C 1
ATOM 3336 O O . GLN B 1 19 ? 45.643 32.593 23.374 1.00 81.88 496 GLN B O 1
ATOM 3342 N N . LEU B 1 20 ? 44.230 32.842 25.126 1.00 79.58 497 LEU B N 1
ATOM 3343 C CA . LEU B 1 20 ? 43.753 34.181 24.719 1.00 77.29 497 LEU B CA 1
ATOM 3344 C C . LEU B 1 20 ? 44.889 35.206 24.656 1.00 78.67 497 LEU B C 1
ATOM 3345 O O . LEU B 1 20 ? 44.925 36.055 23.757 1.00 77.78 497 LEU B O 1
ATOM 3350 N N . ALA B 1 21 ? 45.812 35.125 25.609 1.00 81.11 498 ALA B N 1
ATOM 3351 C CA . ALA B 1 21 ? 46.987 35.988 25.608 1.00 83.07 498 ALA B CA 1
ATOM 3352 C C . ALA B 1 21 ? 47.820 35.769 24.333 1.00 84.36 498 ALA B C 1
ATOM 3353 O O . ALA B 1 21 ? 48.298 36.731 23.725 1.00 84.67 498 ALA B O 1
ATOM 3355 N N . ALA B 1 22 ? 47.984 34.503 23.938 1.00 85.42 499 ALA B N 1
ATOM 3356 C CA . ALA B 1 22 ? 48.736 34.155 22.720 1.00 87.01 499 ALA B CA 1
ATOM 3357 C C . ALA B 1 22 ? 48.092 34.755 21.466 1.00 84.57 499 ALA B C 1
ATOM 3358 O O . ALA B 1 22 ? 48.791 35.185 20.555 1.00 85.66 499 ALA B O 1
ATOM 3360 N N . VAL B 1 23 ? 46.757 34.772 21.429 1.00 81.57 500 VAL B N 1
ATOM 3361 C CA . VAL B 1 23 ? 46.018 35.374 20.313 1.00 79.29 500 VAL B CA 1
ATOM 3362 C C . VAL B 1 23 ? 46.322 36.853 20.245 1.00 78.95 500 VAL B C 1
ATOM 3363 O O . VAL B 1 23 ? 46.648 37.377 19.180 1.00 79.33 500 VAL B O 1
ATOM 3367 N N . GLN B 1 24 ? 46.216 37.525 21.385 1.00 78.67 501 GLN B N 1
ATOM 3368 C CA . GLN B 1 24 ? 46.610 38.930 21.491 1.00 79.09 501 GLN B CA 1
ATOM 3369 C C . GLN B 1 24 ? 48.073 39.118 21.024 1.00 82.08 501 GLN B C 1
ATOM 3370 O O . GLN B 1 24 ? 48.376 40.007 20.221 1.00 82.21 501 GLN B O 1
ATOM 3376 N N . ALA B 1 25 ? 48.961 38.266 21.540 1.00 84.63 502 ALA B N 1
ATOM 3377 C CA . ALA B 1 25 ? 50.393 38.307 21.200 1.00 88.11 502 ALA B CA 1
ATOM 3378 C C . ALA B 1 25 ? 50.635 38.206 19.698 1.00 88.51 502 ALA B C 1
ATOM 3379 O O . ALA B 1 25 ? 51.437 38.953 19.132 1.00 90.19 502 ALA B O 1
ATOM 3381 N N . GLN B 1 26 ? 49.939 37.277 19.061 1.00 87.29 503 GLN B N 1
ATOM 3382 C CA . GLN B 1 26 ? 50.122 37.032 17.645 1.00 88.00 503 GLN B CA 1
ATOM 3383 C C . GLN B 1 26 ? 49.451 38.095 16.763 1.00 85.62 503 GLN B C 1
ATOM 3384 O O . GLN B 1 26 ? 49.914 38.331 15.640 1.00 86.83 503 GLN B O 1
ATOM 3390 N N . MET B 1 27 ? 48.382 38.740 17.250 1.00 82.56 504 MET B N 1
ATOM 3391 C CA . MET B 1 27 ? 47.799 39.846 16.487 1.00 80.92 504 MET B CA 1
ATOM 3392 C C . MET B 1 27 ? 48.743 41.039 16.585 1.00 82.71 504 MET B C 1
ATOM 3393 O O . MET B 1 27 ? 48.987 41.749 15.614 1.00 83.17 504 MET B O 1
ATOM 3398 N N . ARG B 1 28 ? 49.269 41.240 17.773 1.00 83.88 505 ARG B N 1
ATOM 3399 C CA . ARG B 1 28 ? 50.203 42.302 18.026 1.00 86.12 505 ARG B CA 1
ATOM 3400 C C . ARG B 1 28 ? 51.408 42.196 17.061 1.00 89.08 505 ARG B C 1
ATOM 3401 O O . ARG B 1 28 ? 51.920 43.208 16.562 1.00 90.29 505 ARG B O 1
ATOM 3409 N N . LYS B 1 29 ? 51.841 40.956 16.813 1.00 90.41 506 LYS B N 1
ATOM 3410 C CA . LYS B 1 29 ? 52.945 40.661 15.893 1.00 93.54 506 LYS B CA 1
ATOM 3411 C C . LYS B 1 29 ? 52.522 40.951 14.455 1.00 92.55 506 LYS B C 1
ATOM 3412 O O . LYS B 1 29 ? 53.257 41.583 13.697 1.00 94.59 506 LYS B O 1
ATOM 3418 N N . ALA B 1 30 ? 51.329 40.481 14.091 1.00 89.65 507 ALA B N 1
ATOM 3419 C CA . ALA B 1 30 ? 50.769 40.716 12.757 1.00 88.63 507 ALA B CA 1
ATOM 3420 C C . ALA B 1 30 ? 50.673 42.216 12.446 1.00 88.23 507 ALA B C 1
ATOM 3421 O O . ALA B 1 30 ? 50.929 42.642 11.315 1.00 89.48 507 ALA B O 1
ATOM 3423 N N . MET B 1 31 ? 50.305 43.008 13.449 1.00 86.89 508 MET B N 1
ATOM 3424 C CA . MET B 1 31 ? 50.195 44.449 13.281 1.00 86.83 508 MET B CA 1
ATOM 3425 C C . MET B 1 31 ? 51.560 45.039 12.992 1.00 90.47 508 MET B C 1
ATOM 3426 O O . MET B 1 31 ? 51.734 45.790 12.031 1.00 91.52 508 MET B O 1
ATOM 3431 N N . ALA B 1 32 ? 52.533 44.693 13.830 1.00 92.75 509 ALA B N 1
ATOM 3432 C CA . ALA B 1 32 ? 53.895 45.191 13.674 1.00 96.52 509 ALA B CA 1
ATOM 3433 C C . ALA B 1 32 ? 54.370 44.929 12.263 1.00 98.21 509 ALA B C 1
ATOM 3434 O O . ALA B 1 32 ? 54.732 45.853 11.556 1.00 99.75 509 ALA B O 1
ATOM 3436 N N . LYS B 1 33 ? 54.343 43.660 11.856 1.00 98.17 510 LYS B N 1
ATOM 3437 C CA . LYS B 1 33 ? 54.828 43.261 10.530 1.00 100.24 510 LYS B CA 1
ATOM 3438 C C . LYS B 1 33 ? 54.126 44.010 9.393 1.00 98.84 510 LYS B C 1
ATOM 3439 O O . LYS B 1 33 ? 54.786 44.593 8.531 1.00 101.28 510 LYS B O 1
ATOM 3444 N N . GLY B 1 34 ? 52.797 43.992 9.400 1.00 95.16 511 GLY B N 1
ATOM 3445 C CA . GLY B 1 34 ? 52.017 44.683 8.378 1.00 93.88 511 GLY B CA 1
ATOM 3446 C C . GLY B 1 34 ? 52.470 46.124 8.157 1.00 95.51 511 GLY B C 1
ATOM 3447 O O . GLY B 1 34 ? 52.637 46.561 7.019 1.00 97.03 511 GLY B O 1
ATOM 3448 N N . LEU B 1 35 ? 52.671 46.854 9.253 1.00 95.53 512 LEU B N 1
ATOM 3449 C CA . LEU B 1 35 ? 53.089 48.267 9.198 1.00 97.34 512 LEU B CA 1
ATOM 3450 C C . LEU B 1 35 ? 54.496 48.479 8.610 1.00 101.62 512 LEU B C 1
ATOM 3451 O O . LEU B 1 35 ? 54.741 49.469 7.906 1.00 103.26 512 LEU B O 1
ATOM 3456 N N . ARG B 1 36 ? 55.408 47.552 8.900 1.00 103.59 513 ARG B N 1
ATOM 3457 C CA . ARG B 1 36 ? 56.789 47.636 8.394 1.00 108.09 513 ARG B CA 1
ATOM 3458 C C . ARG B 1 36 ? 56.866 47.149 6.942 1.00 109.23 513 ARG B C 1
ATOM 3459 O O . ARG B 1 36 ? 57.918 47.247 6.310 1.00 113.17 513 ARG B O 1
ATOM 3467 N N . GLY B 1 37 ? 55.751 46.620 6.424 1.00 106.16 514 GLY B N 1
ATOM 3468 C CA . GLY B 1 37 ? 55.673 46.142 5.045 1.00 107.13 514 GLY B CA 1
ATOM 3469 C C . GLY B 1 37 ? 56.022 44.672 4.880 1.00 108.30 514 GLY B C 1
ATOM 3470 O O . GLY B 1 37 ? 56.101 44.175 3.754 1.00 109.88 514 GLY B O 1
ATOM 3471 N N . GLU B 1 38 ? 56.233 43.971 5.998 1.00 107.88 515 GLU B N 1
ATOM 3472 C CA . GLU B 1 38 ? 56.488 42.536 5.963 1.00 109.01 515 GLU B CA 1
ATOM 3473 C C . GLU B 1 38 ? 55.174 41.766 5.762 1.00 105.43 515 GLU B C 1
ATOM 3474 O O . GLU B 1 38 ? 54.089 42.354 5.782 1.00 101.96 515 GLU B O 1
ATOM 3480 N N . ALA B 1 39 ? 55.287 40.453 5.567 1.00 106.56 516 ALA B N 1
ATOM 3481 C CA . ALA B 1 39 ? 54.127 39.607 5.314 1.00 103.91 516 ALA B CA 1
ATOM 3482 C C . ALA B 1 39 ? 53.283 39.432 6.570 1.00 100.30 516 ALA B C 1
ATOM 3483 O O . ALA B 1 39 ? 53.724 38.830 7.549 1.00 101.06 516 ALA B O 1
ATOM 3485 N N . SER B 1 40 ? 52.069 39.972 6.523 1.00 96.74 517 SER B N 1
ATOM 3486 C CA . SER B 1 40 ? 51.101 39.860 7.602 1.00 93.28 517 SER B CA 1
ATOM 3487 C C . SER B 1 40 ? 49.765 39.394 7.017 1.00 90.74 517 SER B C 1
ATOM 3488 O O . SER B 1 40 ? 49.529 39.529 5.815 1.00 91.43 517 SER B O 1
ATOM 3491 N N . SER B 1 41 ? 48.901 38.840 7.859 1.00 88.16 518 SER B N 1
ATOM 3492 C CA . SER B 1 41 ? 47.544 38.499 7.431 1.00 85.75 518 SER B CA 1
ATOM 3493 C C . SER B 1 41 ? 46.618 39.713 7.673 1.00 83.04 518 SER B C 1
ATOM 3494 O O . SER B 1 41 ? 45.457 39.736 7.219 1.00 81.30 518 SER B O 1
ATOM 3497 N N . LEU B 1 42 ? 47.143 40.715 8.392 1.00 83.11 519 LEU B N 1
ATOM 3498 C CA . LEU B 1 42 ? 46.471 41.996 8.557 1.00 81.27 519 LEU B CA 1
ATOM 3499 C C . LEU B 1 42 ? 47.039 42.889 7.480 1.00 83.19 519 LEU B C 1
ATOM 3500 O O . LEU B 1 42 ? 48.257 43.085 7.414 1.00 85.61 519 LEU B O 1
ATOM 3505 N N . ARG B 1 43 ? 46.171 43.430 6.626 1.00 82.35 520 ARG B N 1
ATOM 3506 C CA . ARG B 1 43 ? 46.626 44.316 5.547 1.00 84.35 520 ARG B CA 1
ATOM 3507 C C . ARG B 1 43 ? 47.140 45.650 6.127 1.00 85.01 520 ARG B C 1
ATOM 3508 O O . ARG B 1 43 ? 48.060 46.244 5.577 1.00 87.68 520 ARG B O 1
ATOM 3510 N N . MET B 1 44 ? 46.538 46.098 7.240 1.00 83.01 521 MET B N 1
ATOM 3511 C CA . MET B 1 44 ? 46.931 47.350 7.911 1.00 83.77 521 MET B CA 1
ATOM 3512 C C . MET B 1 44 ? 46.877 48.513 6.909 1.00 85.08 521 MET B C 1
ATOM 3513 O O . MET B 1 44 ? 47.875 49.199 6.667 1.00 87.57 521 MET B O 1
ATOM 3518 N N . LEU B 1 45 ? 45.695 48.720 6.340 1.00 83.59 522 LEU B N 1
ATOM 3519 C CA . LEU B 1 45 ? 45.505 49.675 5.248 1.00 84.98 522 LEU B CA 1
ATOM 3520 C C . LEU B 1 45 ? 45.404 51.112 5.743 1.00 85.63 522 LEU B C 1
ATOM 3521 O O . LEU B 1 45 ? 44.575 51.410 6.598 1.00 83.98 522 LEU B O 1
ATOM 3526 N N . PRO B 1 46 ? 46.257 52.012 5.215 1.00 88.47 523 PRO B N 1
ATOM 3527 C CA . PRO B 1 46 ? 46.114 53.435 5.542 1.00 89.70 523 PRO B CA 1
ATOM 3528 C C . PRO B 1 46 ? 44.792 53.995 5.030 1.00 88.79 523 PRO B C 1
ATOM 3529 O O . PRO B 1 46 ? 44.409 53.711 3.895 1.00 89.09 523 PRO B O 1
ATOM 3533 N N . THR B 1 47 ? 44.108 54.781 5.851 1.00 88.19 524 THR B N 1
ATOM 3534 C CA . THR B 1 47 ? 42.814 55.350 5.470 1.00 87.70 524 THR B CA 1
ATOM 3535 C C . THR B 1 47 ? 42.905 56.811 5.108 1.00 90.56 524 THR B C 1
ATOM 3536 O O . THR B 1 47 ? 41.935 57.386 4.619 1.00 90.90 524 THR B O 1
ATOM 3540 N N . PHE B 1 48 ? 44.070 57.410 5.362 1.00 92.91 525 PHE B N 1
ATOM 3541 C CA . PHE B 1 48 ? 44.302 58.844 5.152 1.00 96.16 525 PHE B CA 1
ATOM 3542 C C . PHE B 1 48 ? 43.347 59.763 5.943 1.00 96.31 525 PHE B C 1
ATOM 3543 O O . PHE B 1 48 ? 43.021 60.869 5.512 1.00 98.70 525 PHE B O 1
ATOM 3551 N N . VAL B 1 49 ? 42.920 59.273 7.107 1.00 93.99 526 VAL B N 1
ATOM 3552 C CA . VAL B 1 49 ? 42.175 60.051 8.072 1.00 94.28 526 VAL B CA 1
ATOM 3553 C C . VAL B 1 49 ? 43.200 60.336 9.156 1.00 95.71 526 VAL B C 1
ATOM 3554 O O . VAL B 1 49 ? 43.540 59.451 9.941 1.00 93.87 526 VAL B O 1
ATOM 3558 N N . ARG B 1 50 ? 43.695 61.570 9.194 1.00 99.32 527 ARG B N 1
ATOM 3559 C CA . ARG B 1 50 ? 44.826 61.932 10.071 1.00 101.50 527 ARG B CA 1
ATOM 3560 C C . ARG B 1 50 ? 44.446 62.563 11.408 1.00 102.41 527 ARG B C 1
ATOM 3561 O O . ARG B 1 50 ? 45.325 62.941 12.188 1.00 104.71 527 ARG B O 1
ATOM 3569 N N . ALA B 1 51 ? 43.151 62.678 11.677 1.00 101.07 528 ALA B N 1
ATOM 3570 C CA . ALA B 1 51 ? 42.687 63.241 12.939 1.00 102.02 528 ALA B CA 1
ATOM 3571 C C . ALA B 1 51 ? 41.225 62.907 13.182 1.00 99.61 528 ALA B C 1
ATOM 3572 O O . ALA B 1 51 ? 40.419 62.850 12.243 1.00 98.79 528 ALA B O 1
ATOM 3574 N N . THR B 1 52 ? 40.889 62.678 14.449 1.00 98.78 529 THR B N 1
ATOM 3575 C CA . THR B 1 52 ? 39.509 62.500 14.856 1.00 97.11 529 THR B CA 1
ATOM 3576 C C . THR B 1 52 ? 38.869 63.888 14.715 1.00 100.59 529 THR B C 1
ATOM 3577 O O . THR B 1 52 ? 39.596 64.894 14.605 1.00 104.07 529 THR B O 1
ATOM 3581 N N . PRO B 1 53 ? 37.522 63.961 14.711 1.00 100.01 530 PRO B N 1
ATOM 3582 C CA . PRO B 1 53 ? 36.846 65.250 14.471 1.00 103.69 530 PRO B CA 1
ATOM 3583 C C . PRO B 1 53 ? 37.498 66.464 15.173 1.00 108.13 530 PRO B C 1
ATOM 3584 O O . PRO B 1 53 ? 37.416 66.605 16.391 1.00 109.04 530 PRO B O 1
ATOM 3588 N N . ASP B 1 54 ? 38.138 67.319 14.376 1.00 111.21 531 ASP B N 1
ATOM 3589 C CA . ASP B 1 54 ? 38.846 68.499 14.881 1.00 115.89 531 ASP B CA 1
ATOM 3590 C C . ASP B 1 54 ? 37.899 69.678 14.997 1.00 119.74 531 ASP B C 1
ATOM 3591 O O . ASP B 1 54 ? 37.731 70.456 14.038 1.00 122.28 531 ASP B O 1
ATOM 3593 N N . GLY B 1 55 ? 37.281 69.807 16.174 1.00 120.39 532 GLY B N 1
ATOM 3594 C CA . GLY B 1 55 ? 36.360 70.904 16.459 1.00 124.55 532 GLY B CA 1
ATOM 3595 C C . GLY B 1 55 ? 35.220 71.011 15.458 1.00 124.34 532 GLY B C 1
ATOM 3596 O O . GLY B 1 55 ? 34.544 70.015 15.163 1.00 120.25 532 GLY B O 1
ATOM 3597 N N . SER B 1 56 ? 35.020 72.226 14.932 1.00 129.08 533 SER B N 1
ATOM 3598 C CA . SER B 1 56 ? 33.925 72.512 13.997 1.00 129.98 533 SER B CA 1
ATOM 3599 C C . SER B 1 56 ? 34.296 72.189 12.538 1.00 128.29 533 SER B C 1
ATOM 3600 O O . SER B 1 56 ? 35.375 72.562 12.046 1.00 129.64 533 SER B O 1
ATOM 3602 N N . GLU B 1 57 ? 33.378 71.490 11.866 1.00 125.46 534 GLU B N 1
ATOM 3603 C CA . GLU B 1 57 ? 33.539 71.054 10.482 1.00 123.73 534 GLU B CA 1
ATOM 3604 C C . GLU B 1 57 ? 32.155 71.052 9.840 1.00 124.06 534 GLU B C 1
ATOM 3605 O O . GLU B 1 57 ? 31.432 70.061 9.915 1.00 120.38 534 GLU B O 1
ATOM 3611 N N . ARG B 1 58 ? 31.787 72.162 9.211 1.00 128.77 535 ARG B N 1
ATOM 3612 C CA . ARG B 1 58 ? 30.433 72.316 8.658 1.00 130.13 535 ARG B CA 1
ATOM 3613 C C . ARG B 1 58 ? 30.272 71.709 7.248 1.00 128.18 535 ARG B C 1
ATOM 3614 O O . ARG B 1 58 ? 31.252 71.279 6.624 1.00 126.24 535 ARG B O 1
ATOM 3616 N N . GLY B 1 59 ? 29.020 71.681 6.768 1.00 129.01 536 GLY B N 1
ATOM 3617 C CA . GLY B 1 59 ? 28.686 71.199 5.416 1.00 127.97 536 GLY B CA 1
ATOM 3618 C C . GLY B 1 59 ? 27.445 70.316 5.363 1.00 125.55 536 GLY B C 1
ATOM 3619 O O . GLY B 1 59 ? 27.059 69.708 6.368 1.00 122.98 536 GLY B O 1
ATOM 3620 N N . ASP B 1 60 ? 26.822 70.254 4.180 1.00 126.64 537 ASP B N 1
ATOM 3621 C CA . ASP B 1 60 ? 25.679 69.367 3.919 1.00 124.64 537 ASP B CA 1
ATOM 3622 C C . ASP B 1 60 ? 26.167 68.269 2.958 1.00 120.91 537 ASP B C 1
ATOM 3623 O O . ASP B 1 60 ? 26.605 68.567 1.848 1.00 122.58 537 ASP B O 1
ATOM 3625 N N . PHE B 1 61 ? 26.088 67.008 3.391 1.00 116.23 538 PHE B N 1
ATOM 3626 C CA . PHE B 1 61 ? 26.670 65.885 2.639 1.00 112.65 538 PHE B CA 1
ATOM 3627 C C . PHE B 1 61 ? 25.687 64.755 2.383 1.00 110.23 538 PHE B C 1
ATOM 3628 O O . PHE B 1 61 ? 24.872 64.427 3.243 1.00 109.23 538 PHE B O 1
ATOM 3636 N N . LEU B 1 62 ? 25.771 64.156 1.196 1.00 109.61 539 LEU B N 1
ATOM 3637 C CA . LEU B 1 62 ? 25.036 62.934 0.911 1.00 107.10 539 LEU B CA 1
ATOM 3638 C C . LEU B 1 62 ? 25.950 61.829 1.422 1.00 102.65 539 LEU B C 1
ATOM 3639 O O . LEU B 1 62 ? 27.163 62.034 1.543 1.00 102.06 539 LEU B O 1
ATOM 3642 N N . ALA B 1 63 ? 25.392 60.666 1.730 1.00 99.79 540 ALA B N 1
ATOM 3643 C CA . ALA B 1 63 ? 26.199 59.585 2.288 1.00 95.72 540 ALA B CA 1
ATOM 3644 C C . ALA B 1 63 ? 25.670 58.208 1.938 1.00 93.40 540 ALA B C 1
ATOM 3645 O O . ALA B 1 63 ? 24.486 57.918 2.117 1.00 93.61 540 ALA B O 1
ATOM 3647 N N . LEU B 1 64 ? 26.565 57.366 1.433 1.00 91.51 541 LEU B N 1
ATOM 3648 C CA . LEU B 1 64 ? 26.250 55.978 1.131 1.00 89.34 541 LEU B CA 1
ATOM 3649 C C . LEU B 1 64 ? 26.765 55.131 2.254 1.00 86.03 541 LEU B C 1
ATOM 3650 O O . LEU B 1 64 ? 27.767 55.474 2.897 1.00 85.31 541 LEU B O 1
ATOM 3655 N N . ASP B 1 65 ? 26.085 54.020 2.498 1.00 84.35 542 ASP B N 1
ATOM 3656 C CA . ASP B 1 65 ? 26.495 53.075 3.534 1.00 81.34 542 ASP B CA 1
ATOM 3657 C C . ASP B 1 65 ? 26.246 51.665 3.003 1.00 80.04 542 ASP B C 1
ATOM 3658 O O . ASP B 1 65 ? 25.127 51.139 3.090 1.00 80.10 542 ASP B O 1
ATOM 3663 N N . LEU B 1 66 ? 27.298 51.064 2.448 1.00 79.19 543 LEU B N 1
ATOM 3664 C CA . LEU B 1 66 ? 27.189 49.775 1.790 1.00 78.63 543 LEU B CA 1
ATOM 3665 C C . LEU B 1 66 ? 28.099 48.740 2.405 1.00 76.35 543 LEU B C 1
ATOM 3666 O O . LEU B 1 66 ? 29.254 49.032 2.742 1.00 75.78 543 LEU B O 1
ATOM 3671 N N . GLY B 1 67 ? 27.567 47.521 2.541 1.00 75.33 544 GLY B N 1
ATOM 3672 C CA . GLY B 1 67 ? 28.336 46.363 3.022 1.00 73.58 544 GLY B CA 1
ATOM 3673 C C . GLY B 1 67 ? 27.828 45.749 4.314 1.00 71.69 544 GLY B C 1
ATOM 3674 O O . GLY B 1 67 ? 28.236 44.644 4.687 1.00 70.39 544 GLY B O 1
ATOM 3675 N N . GLY B 1 68 ? 26.941 46.462 4.999 1.00 71.80 545 GLY B N 1
ATOM 3676 C CA . GLY B 1 68 ? 26.309 45.946 6.201 1.00 70.47 545 GLY B CA 1
ATOM 3677 C C . GLY B 1 68 ? 25.022 45.205 5.874 1.00 71.13 545 GLY B C 1
ATOM 3678 O O . GLY B 1 68 ? 24.689 44.988 4.707 1.00 72.42 545 GLY B O 1
ATOM 3679 N N . THR B 1 69 ? 24.300 44.815 6.922 1.00 70.46 546 THR B N 1
ATOM 3680 C CA . THR B 1 69 ? 22.983 44.180 6.778 1.00 71.33 546 THR B CA 1
ATOM 3681 C C . THR B 1 69 ? 22.022 45.109 6.022 1.00 73.70 546 THR B C 1
ATOM 3682 O O . THR B 1 69 ? 21.115 44.637 5.326 1.00 75.38 546 THR B O 1
ATOM 3686 N N . ASN B 1 70 ? 22.227 46.427 6.171 1.00 74.27 547 ASN B N 1
ATOM 3687 C CA . ASN B 1 70 ? 21.427 47.434 5.469 1.00 76.84 547 ASN B CA 1
ATOM 3688 C C . ASN B 1 70 ? 22.252 48.294 4.533 1.00 77.91 547 ASN B C 1
ATOM 3689 O O . ASN B 1 70 ? 23.336 48.781 4.911 1.00 77.16 547 ASN B O 1
ATOM 3694 N N . PHE B 1 71 ? 21.744 48.481 3.313 1.00 80.05 548 PHE B N 1
ATOM 3695 C CA . PHE B 1 71 ? 22.286 49.483 2.411 1.00 81.67 548 PHE B CA 1
ATOM 3696 C C . PHE B 1 71 ? 21.429 50.724 2.610 1.00 84.03 548 PHE B C 1
ATOM 3697 O O . PHE B 1 71 ? 20.186 50.635 2.621 1.00 85.48 548 PHE B O 1
ATOM 3705 N N . ARG B 1 72 ? 22.074 51.881 2.758 1.00 84.69 549 ARG B N 1
ATOM 3706 C CA . ARG B 1 72 ? 21.346 53.095 3.090 1.00 87.10 549 ARG B CA 1
ATOM 3707 C C . ARG B 1 72 ? 21.903 54.337 2.421 1.00 89.26 549 ARG B C 1
ATOM 3708 O O . ARG B 1 72 ? 23.125 54.520 2.345 1.00 88.26 549 ARG B O 1
ATOM 3716 N N . VAL B 1 73 ? 20.990 55.183 1.934 1.00 92.55 550 VAL B N 1
ATOM 3717 C CA . VAL B 1 73 ? 21.339 56.495 1.415 1.00 95.26 550 VAL B CA 1
ATOM 3718 C C . VAL B 1 73 ? 20.986 57.471 2.524 1.00 96.47 550 VAL B C 1
ATOM 3719 O O . VAL B 1 73 ? 19.980 57.286 3.226 1.00 96.66 550 VAL B O 1
ATOM 3723 N N . LEU B 1 74 ? 21.810 58.505 2.682 1.00 97.53 551 LEU B N 1
ATOM 3724 C CA . LEU B 1 74 ? 21.711 59.405 3.826 1.00 98.58 551 LEU B CA 1
ATOM 3725 C C . LEU B 1 74 ? 22.007 60.839 3.468 1.00 102.20 551 LEU B C 1
ATOM 3726 O O . LEU B 1 74 ? 22.919 61.107 2.691 1.00 102.54 551 LEU B O 1
ATOM 3731 N N . LEU B 1 75 ? 21.235 61.759 4.041 1.00 105.22 552 LEU B N 1
ATOM 3732 C CA . LEU B 1 75 ? 21.548 63.183 3.975 1.00 108.99 552 LEU B CA 1
ATOM 3733 C C . LEU B 1 75 ? 22.060 63.550 5.357 1.00 108.20 552 LEU B C 1
ATOM 3734 O O . LEU B 1 75 ? 21.394 63.271 6.353 1.00 107.57 552 LEU B O 1
ATOM 3736 N N . VAL B 1 76 ? 23.240 64.165 5.419 1.00 108.48 553 VAL B N 1
ATOM 3737 C CA . VAL B 1 76 ? 23.853 64.534 6.692 1.00 108.02 553 VAL B CA 1
ATOM 3738 C C . VAL B 1 76 ? 24.173 66.029 6.704 1.00 112.55 553 VAL B C 1
ATOM 3739 O O . VAL B 1 76 ? 25.054 66.484 5.975 1.00 113.54 553 VAL B O 1
ATOM 3743 N N . ARG B 1 77 ? 23.452 66.784 7.534 1.00 115.61 554 ARG B N 1
ATOM 3744 C CA . ARG B 1 77 ? 23.664 68.235 7.656 1.00 120.55 554 ARG B CA 1
ATOM 3745 C C . ARG B 1 77 ? 24.472 68.563 8.906 1.00 120.28 554 ARG B C 1
ATOM 3746 O O . ARG B 1 77 ? 23.968 68.449 10.023 1.00 120.18 554 ARG B O 1
ATOM 3754 N N . VAL B 1 78 ? 25.724 68.976 8.713 1.00 120.51 555 VAL B N 1
ATOM 3755 C CA . VAL B 1 78 ? 26.612 69.296 9.829 1.00 120.55 555 VAL B CA 1
ATOM 3756 C C . VAL B 1 78 ? 26.776 70.803 9.987 1.00 126.25 555 VAL B C 1
ATOM 3757 O O . VAL B 1 78 ? 27.259 71.478 9.081 1.00 128.73 555 VAL B O 1
ATOM 3761 N N . THR B 1 79 ? 26.370 71.312 11.150 1.00 128.58 556 THR B N 1
ATOM 3762 C CA . THR B 1 79 ? 26.466 72.738 11.485 1.00 134.52 556 THR B CA 1
ATOM 3763 C C . THR B 1 79 ? 26.983 72.817 12.927 1.00 134.49 556 THR B C 1
ATOM 3764 O O . THR B 1 79 ? 28.010 72.209 13.240 1.00 131.04 556 THR B O 1
ATOM 3768 N N . THR B 1 80 ? 26.290 73.562 13.799 1.00 138.62 557 THR B N 1
ATOM 3769 C CA . THR B 1 80 ? 26.571 73.517 15.229 1.00 138.56 557 THR B CA 1
ATOM 3770 C C . THR B 1 80 ? 26.261 72.071 15.685 1.00 132.71 557 THR B C 1
ATOM 3771 O O . THR B 1 80 ? 27.036 71.455 16.418 1.00 129.73 557 THR B O 1
ATOM 3773 N N . GLY B 1 81 ? 25.118 71.553 15.227 1.00 131.50 558 GLY B N 1
ATOM 3774 C CA . GLY B 1 81 ? 24.718 70.170 15.480 1.00 126.21 558 GLY B CA 1
ATOM 3775 C C . GLY B 1 81 ? 24.736 69.354 14.198 1.00 122.59 558 GLY B C 1
ATOM 3776 O O . GLY B 1 81 ? 25.146 69.849 13.138 1.00 123.97 558 GLY B O 1
ATOM 3777 N N . VAL B 1 82 ? 24.288 68.102 14.301 1.00 118.22 559 VAL B N 1
ATOM 3778 C CA . VAL B 1 82 ? 24.246 67.161 13.169 1.00 114.64 559 VAL B CA 1
ATOM 3779 C C . VAL B 1 82 ? 22.821 66.640 12.954 1.00 114.52 559 VAL B C 1
ATOM 3780 O O . VAL B 1 82 ? 22.183 66.174 13.897 1.00 113.79 559 VAL B O 1
ATOM 3784 N N . GLN B 1 83 ? 22.330 66.716 11.713 1.00 115.51 560 GLN B N 1
ATOM 3785 C CA . GLN B 1 83 ? 20.963 66.274 11.381 1.00 115.94 560 GLN B CA 1
ATOM 3786 C C . GLN B 1 83 ? 20.995 65.264 10.246 1.00 112.63 560 GLN B C 1
ATOM 3787 O O . GLN B 1 83 ? 21.511 65.553 9.166 1.00 113.20 560 GLN B O 1
ATOM 3789 N N . ILE B 1 84 ? 20.436 64.080 10.498 1.00 109.47 561 ILE B N 1
ATOM 3790 C CA . ILE B 1 84 ? 20.470 62.981 9.534 1.00 106.28 561 ILE B CA 1
ATOM 3791 C C . ILE B 1 84 ? 19.093 62.483 9.124 1.00 107.17 561 ILE B C 1
ATOM 3792 O O . ILE B 1 84 ? 18.248 62.192 9.971 1.00 107.36 561 ILE B O 1
ATOM 3797 N N . THR B 1 85 ? 18.884 62.392 7.813 1.00 107.98 562 THR B N 1
ATOM 3798 C CA . THR B 1 85 ? 17.725 61.722 7.250 1.00 108.40 562 THR B CA 1
ATOM 3799 C C . THR B 1 85 ? 18.285 60.534 6.487 1.00 104.54 562 THR B C 1
ATOM 3800 O O . THR B 1 85 ? 19.441 60.568 6.038 1.00 102.97 562 THR B O 1
ATOM 3804 N N . SER B 1 86 ? 17.488 59.482 6.339 1.00 103.27 563 SER B N 1
ATOM 3805 C CA . SER B 1 86 ? 17.958 58.287 5.648 1.00 99.96 563 SER B CA 1
ATOM 3806 C C . SER B 1 86 ? 16.838 57.403 5.139 1.00 100.39 563 SER B C 1
ATOM 3807 O O . SER B 1 86 ? 15.664 57.604 5.459 1.00 102.87 563 SER B O 1
ATOM 3810 N N . GLU B 1 87 ? 17.223 56.418 4.341 1.00 98.28 564 GLU B N 1
ATOM 3811 C CA . GLU B 1 87 ? 16.294 55.424 3.832 1.00 98.57 564 GLU B CA 1
ATOM 3812 C C . GLU B 1 87 ? 17.070 54.167 3.445 1.00 95.04 564 GLU B C 1
ATOM 3813 O O . GLU B 1 87 ? 18.118 54.249 2.788 1.00 94.15 564 GLU B O 1
ATOM 3819 N N . ILE B 1 88 ? 16.552 53.012 3.859 1.00 93.34 565 ILE B N 1
ATOM 3820 C CA . ILE B 1 88 ? 17.173 51.733 3.543 1.00 90.47 565 ILE B CA 1
ATOM 3821 C C . ILE B 1 88 ? 16.656 51.233 2.202 1.00 92.37 565 ILE B C 1
ATOM 3822 O O . ILE B 1 88 ? 15.500 51.497 1.834 1.00 95.42 565 ILE B O 1
ATOM 3827 N N . TYR B 1 89 ? 17.517 50.519 1.471 1.00 90.83 566 TYR B N 1
ATOM 3828 C CA . TYR B 1 89 ? 17.132 49.881 0.211 1.00 92.55 566 TYR B CA 1
ATOM 3829 C C . TYR B 1 89 ? 17.619 48.434 0.202 1.00 89.98 566 TYR B C 1
ATOM 3830 O O . TYR B 1 89 ? 18.590 48.095 0.866 1.00 87.00 566 TYR B O 1
ATOM 3839 N N . SER B 1 90 ? 16.933 47.591 -0.562 1.00 91.59 567 SER B N 1
ATOM 3840 C CA . SER B 1 90 ? 17.249 46.168 -0.633 1.00 89.98 567 SER B CA 1
ATOM 3841 C C . SER B 1 90 ? 18.339 45.860 -1.672 1.00 89.90 567 SER B C 1
ATOM 3842 O O . SER B 1 90 ? 18.340 46.426 -2.772 1.00 92.49 567 SER B O 1
ATOM 3844 N N . ILE B 1 91 ? 19.263 44.965 -1.307 1.00 87.30 568 ILE B N 1
ATOM 3845 C CA . ILE B 1 91 ? 20.289 44.440 -2.230 1.00 87.37 568 ILE B CA 1
ATOM 3846 C C . ILE B 1 91 ? 20.298 42.908 -2.096 1.00 86.58 568 ILE B C 1
ATOM 3847 O O . ILE B 1 91 ? 21.005 42.356 -1.243 1.00 84.04 568 ILE B O 1
ATOM 3852 N N . PRO B 1 92 ? 19.502 42.216 -2.927 1.00 89.13 569 PRO B N 1
ATOM 3853 C CA . PRO B 1 92 ? 19.478 40.745 -2.874 1.00 89.07 569 PRO B CA 1
ATOM 3854 C C . PRO B 1 92 ? 20.836 40.090 -3.205 1.00 88.15 569 PRO B C 1
ATOM 3855 O O . PRO B 1 92 ? 21.659 40.691 -3.904 1.00 88.66 569 PRO B O 1
ATOM 3859 N N . GLU B 1 93 ? 21.049 38.866 -2.704 1.00 87.17 570 GLU B N 1
ATOM 3860 C CA . GLU B 1 93 ? 22.277 38.088 -2.988 1.00 86.83 570 GLU B CA 1
ATOM 3861 C C . GLU B 1 93 ? 22.560 38.087 -4.492 1.00 89.83 570 GLU B C 1
ATOM 3862 O O . GLU B 1 93 ? 23.722 38.114 -4.913 1.00 89.84 570 GLU B O 1
ATOM 3864 N N . THR B 1 94 ? 21.481 38.057 -5.286 1.00 92.66 571 THR B N 1
ATOM 3865 C CA . THR B 1 94 ? 21.549 38.172 -6.737 1.00 96.01 571 THR B CA 1
ATOM 3866 C C . THR B 1 94 ? 22.373 39.393 -7.147 1.00 95.70 571 THR B C 1
ATOM 3867 O O . THR B 1 94 ? 23.323 39.276 -7.928 1.00 96.96 571 THR B O 1
ATOM 3871 N N . VAL B 1 95 ? 22.002 40.559 -6.613 1.00 94.36 572 VAL B N 1
ATOM 3872 C CA . VAL B 1 95 ? 22.682 41.818 -6.939 1.00 94.21 572 VAL B CA 1
ATOM 3873 C C . VAL B 1 95 ? 24.045 41.887 -6.273 1.00 91.40 572 VAL B C 1
ATOM 3874 O O . VAL B 1 95 ? 25.003 42.365 -6.863 1.00 92.08 572 VAL B O 1
ATOM 3878 N N . ALA B 1 96 ? 24.119 41.405 -5.040 1.00 88.62 573 ALA B N 1
ATOM 3879 C CA . ALA B 1 96 ? 25.360 41.424 -4.268 1.00 86.08 573 ALA B CA 1
ATOM 3880 C C . ALA B 1 96 ? 26.449 40.549 -4.886 1.00 86.99 573 ALA B C 1
ATOM 3881 O O . ALA B 1 96 ? 27.642 40.877 -4.794 1.00 86.17 573 ALA B O 1
ATOM 3883 N N . GLN B 1 97 ? 26.038 39.445 -5.514 1.00 88.93 574 GLN B N 1
ATOM 3884 C CA . GLN B 1 97 ? 26.976 38.502 -6.139 1.00 90.44 574 GLN B CA 1
ATOM 3885 C C . GLN B 1 97 ? 26.858 38.490 -7.674 1.00 94.19 574 GLN B C 1
ATOM 3886 O O . GLN B 1 97 ? 27.448 37.630 -8.349 1.00 96.12 574 GLN B O 1
ATOM 3892 N N . GLY B 1 98 ? 26.107 39.448 -8.215 1.00 95.39 575 GLY B N 1
ATOM 3893 C CA . GLY B 1 98 ? 25.872 39.529 -9.645 1.00 99.23 575 GLY B CA 1
ATOM 3894 C C . GLY B 1 98 ? 26.972 40.260 -10.373 1.00 100.33 575 GLY B C 1
ATOM 3895 O O . GLY B 1 98 ? 28.154 39.962 -10.187 1.00 99.63 575 GLY B O 1
ATOM 3896 N N . SER B 1 99 ? 26.581 41.221 -11.211 1.00 102.45 576 SER B N 1
ATOM 3897 C CA . SER B 1 99 ? 27.528 41.998 -11.995 1.00 103.95 576 SER B CA 1
ATOM 3898 C C . SER B 1 99 ? 27.770 43.335 -11.347 1.00 101.87 576 SER B C 1
ATOM 3899 O O . SER B 1 99 ? 26.844 43.943 -10.813 1.00 100.89 576 SER B O 1
ATOM 3902 N N . GLY B 1 100 ? 29.019 43.796 -11.400 1.00 101.51 577 GLY B N 1
ATOM 3903 C CA . GLY B 1 100 ? 29.376 45.110 -10.896 1.00 100.14 577 GLY B CA 1
ATOM 3904 C C . GLY B 1 100 ? 28.512 46.190 -11.515 1.00 102.30 577 GLY B C 1
ATOM 3905 O O . GLY B 1 100 ? 28.048 47.092 -10.822 1.00 100.95 577 GLY B O 1
ATOM 3906 N N . GLN B 1 101 ? 28.292 46.095 -12.826 1.00 106.00 578 GLN B N 1
ATOM 3907 C CA . GLN B 1 101 ? 27.448 47.059 -13.539 1.00 108.79 578 GLN B CA 1
ATOM 3908 C C . GLN B 1 101 ? 26.080 47.162 -12.871 1.00 107.84 578 GLN B C 1
ATOM 3909 O O . GLN B 1 101 ? 25.647 48.252 -12.522 1.00 107.83 578 GLN B O 1
ATOM 3911 N N . GLN B 1 102 ? 25.410 46.020 -12.686 1.00 107.41 579 GLN B N 1
ATOM 3912 C CA . GLN B 1 102 ? 24.072 45.990 -12.043 1.00 106.76 579 GLN B CA 1
ATOM 3913 C C . GLN B 1 102 ? 24.106 46.523 -10.612 1.00 103.05 579 GLN B C 1
ATOM 3914 O O . GLN B 1 102 ? 23.218 47.264 -10.199 1.00 103.20 579 GLN B O 1
ATOM 3916 N N . LEU B 1 103 ? 25.139 46.141 -9.865 1.00 100.10 580 LEU B N 1
ATOM 3917 C CA . LEU B 1 103 ? 25.287 46.561 -8.473 1.00 96.70 580 LEU B CA 1
ATOM 3918 C C . LEU B 1 103 ? 25.265 48.077 -8.345 1.00 97.26 580 LEU B C 1
ATOM 3919 O O . LEU B 1 103 ? 24.429 48.624 -7.639 1.00 96.69 580 LEU B O 1
ATOM 3924 N N . PHE B 1 104 ? 26.181 48.750 -9.037 1.00 98.67 581 PHE B N 1
ATOM 3925 C CA . PHE B 1 104 ? 26.277 50.214 -8.950 1.00 99.63 581 PHE B CA 1
ATOM 3926 C C . PHE B 1 104 ? 25.172 50.939 -9.709 1.00 103.04 581 PHE B C 1
ATOM 3927 O O . PHE B 1 104 ? 24.841 52.080 -9.376 1.00 103.81 581 PHE B O 1
ATOM 3935 N N . ASP B 1 105 ? 24.605 50.287 -10.726 1.00 105.46 582 ASP B N 1
ATOM 3936 C CA . ASP B 1 105 ? 23.405 50.809 -11.384 1.00 108.87 582 ASP B CA 1
ATOM 3937 C C . ASP B 1 105 ? 22.319 50.943 -10.323 1.00 107.55 582 ASP B C 1
ATOM 3938 O O . ASP B 1 105 ? 21.689 51.990 -10.189 1.00 109.23 582 ASP B O 1
ATOM 3943 N N . HIS B 1 106 ? 22.120 49.867 -9.568 1.00 104.77 583 HIS B N 1
ATOM 3944 C CA . HIS B 1 106 ? 21.147 49.838 -8.486 1.00 103.35 583 HIS B CA 1
ATOM 3945 C C . HIS B 1 106 ? 21.440 50.910 -7.436 1.00 101.62 583 HIS B C 1
ATOM 3946 O O . HIS B 1 106 ? 20.544 51.617 -6.997 1.00 102.64 583 HIS B O 1
ATOM 3953 N N . ILE B 1 107 ? 22.703 51.016 -7.046 1.00 99.33 584 ILE B N 1
ATOM 3954 C CA . ILE B 1 107 ? 23.132 52.015 -6.062 1.00 97.97 584 ILE B CA 1
ATOM 3955 C C . ILE B 1 107 ? 22.756 53.422 -6.514 1.00 101.28 584 ILE B C 1
ATOM 3956 O O . ILE B 1 107 ? 22.192 54.198 -5.747 1.00 101.49 584 ILE B O 1
ATOM 3961 N N . VAL B 1 108 ? 23.070 53.738 -7.766 1.00 104.08 585 VAL B N 1
ATOM 3962 C CA . VAL B 1 108 ? 22.745 55.037 -8.325 1.00 107.81 585 VAL B CA 1
ATOM 3963 C C . VAL B 1 108 ? 21.228 55.255 -8.310 1.00 110.20 585 VAL B C 1
ATOM 3964 O O . VAL B 1 108 ? 20.757 56.288 -7.843 1.00 111.72 585 VAL B O 1
ATOM 3966 N N . ASP B 1 109 ? 20.472 54.273 -8.813 1.00 110.87 586 ASP B N 1
ATOM 3967 C CA . ASP B 1 109 ? 18.991 54.353 -8.835 1.00 113.37 586 ASP B CA 1
ATOM 3968 C C . ASP B 1 109 ? 18.444 54.793 -7.475 1.00 111.97 586 ASP B C 1
ATOM 3969 O O . ASP B 1 109 ? 17.540 55.628 -7.395 1.00 114.96 586 ASP B O 1
ATOM 3974 N N . CYS B 1 110 ? 19.002 54.224 -6.412 1.00 107.78 587 CYS B N 1
ATOM 3975 C CA . CYS B 1 110 ? 18.592 54.559 -5.053 1.00 106.31 587 CYS B CA 1
ATOM 3976 C C . CYS B 1 110 ? 18.904 56.002 -4.710 1.00 107.69 587 CYS B C 1
ATOM 3977 O O . CYS B 1 110 ? 18.096 56.681 -4.083 1.00 109.30 587 CYS B O 1
ATOM 3980 N N . ILE B 1 111 ? 20.079 56.467 -5.120 1.00 107.40 588 ILE B N 1
ATOM 3981 C CA . ILE B 1 111 ? 20.489 57.846 -4.855 1.00 109.04 588 ILE B CA 1
ATOM 3982 C C . ILE B 1 111 ? 19.499 58.807 -5.532 1.00 114.00 588 ILE B C 1
ATOM 3983 O O . ILE B 1 111 ? 18.972 59.724 -4.897 1.00 115.80 588 ILE B O 1
ATOM 3988 N N . VAL B 1 112 ? 19.249 58.580 -6.819 1.00 116.47 589 VAL B N 1
ATOM 3989 C CA . VAL B 1 112 ? 18.268 59.365 -7.566 1.00 121.48 589 VAL B CA 1
ATOM 3990 C C . VAL B 1 112 ? 16.923 59.343 -6.838 1.00 122.54 589 VAL B C 1
ATOM 3991 O O . VAL B 1 112 ? 16.309 60.387 -6.628 1.00 125.97 589 VAL B O 1
ATOM 3993 N N . ASP B 1 113 ? 16.481 58.143 -6.452 1.00 119.95 590 ASP B N 1
ATOM 3994 C CA . ASP B 1 113 ? 15.226 57.971 -5.708 1.00 120.71 590 ASP B CA 1
ATOM 3995 C C . ASP B 1 113 ? 15.239 58.830 -4.449 1.00 120.25 590 ASP B C 1
ATOM 3996 O O . ASP B 1 113 ? 14.349 59.651 -4.242 1.00 123.87 590 ASP B O 1
ATOM 4001 N N . PHE B 1 114 ? 16.261 58.633 -3.625 1.00 116.16 591 PHE B N 1
ATOM 4002 C CA . PHE B 1 114 ? 16.423 59.376 -2.375 1.00 115.52 591 PHE B CA 1
ATOM 4003 C C . PHE B 1 114 ? 16.440 60.875 -2.638 1.00 119.73 591 PHE B C 1
ATOM 4004 O O . PHE B 1 114 ? 15.647 61.621 -2.058 1.00 122.56 591 PHE B O 1
ATOM 4012 N N . GLN B 1 115 ? 17.343 61.308 -3.517 1.00 120.47 592 GLN B N 1
ATOM 4013 C CA . GLN B 1 115 ? 17.452 62.722 -3.887 1.00 124.81 592 GLN B CA 1
ATOM 4014 C C . GLN B 1 115 ? 16.096 63.305 -4.278 1.00 129.94 592 GLN B C 1
ATOM 4015 O O . GLN B 1 115 ? 15.727 64.385 -3.819 1.00 133.18 592 GLN B O 1
ATOM 4021 N N . GLN B 1 116 ? 15.365 62.576 -5.127 1.00 130.95 593 GLN B N 1
ATOM 4022 C CA . GLN B 1 116 ? 14.035 62.999 -5.593 1.00 136.10 593 GLN B CA 1
ATOM 4023 C C . GLN B 1 116 ? 13.033 63.119 -4.436 1.00 136.82 593 GLN B C 1
ATOM 4024 O O . GLN B 1 116 ? 12.179 64.013 -4.430 1.00 141.70 593 GLN B O 1
ATOM 4026 N N . LYS B 1 117 ? 13.144 62.215 -3.466 1.00 132.24 594 LYS B N 1
ATOM 4027 C CA . LYS B 1 117 ? 12.270 62.225 -2.282 1.00 132.58 594 LYS B CA 1
ATOM 4028 C C . LYS B 1 117 ? 12.640 63.333 -1.283 1.00 133.46 594 LYS B C 1
ATOM 4029 O O . LYS B 1 117 ? 11.791 63.768 -0.502 1.00 135.94 594 LYS B O 1
ATOM 4035 N N . GLN B 1 118 ? 13.899 63.782 -1.314 1.00 131.80 595 GLN B N 1
ATOM 4036 C CA . GLN B 1 118 ? 14.395 64.799 -0.373 1.00 132.54 595 GLN B CA 1
ATOM 4037 C C . GLN B 1 118 ? 14.397 66.223 -0.939 1.00 138.04 595 GLN B C 1
ATOM 4038 O O . GLN B 1 118 ? 14.615 67.180 -0.196 1.00 139.89 595 GLN B O 1
ATOM 4040 N N . GLY B 1 119 ? 14.155 66.363 -2.247 1.00 140.94 596 GLY B N 1
ATOM 4041 C CA . GLY B 1 119 ? 14.214 67.669 -2.913 1.00 146.28 596 GLY B CA 1
ATOM 4042 C C . GLY B 1 119 ? 15.642 68.078 -3.268 1.00 144.93 596 GLY B C 1
ATOM 4043 O O . GLY B 1 119 ? 15.864 69.190 -3.754 1.00 149.22 596 GLY B O 1
ATOM 4044 N N . LEU B 1 120 ? 16.611 67.178 -3.024 1.00 139.29 597 LEU B N 1
ATOM 4045 C CA . LEU B 1 120 ? 18.019 67.425 -3.363 1.00 137.77 597 LEU B CA 1
ATOM 4046 C C . LEU B 1 120 ? 18.125 67.688 -4.865 1.00 140.93 597 LEU B C 1
ATOM 4047 O O . LEU B 1 120 ? 18.701 68.699 -5.288 1.00 144.14 597 LEU B O 1
ATOM 4049 N N . SER B 1 121 ? 17.558 66.765 -5.654 1.00 140.30 598 SER B N 1
ATOM 4050 C CA . SER B 1 121 ? 17.411 66.908 -7.128 1.00 143.76 598 SER B CA 1
ATOM 4051 C C . SER B 1 121 ? 18.697 67.318 -7.895 1.00 144.04 598 SER B C 1
ATOM 4052 O O . SER B 1 121 ? 19.616 66.499 -8.059 1.00 139.93 598 SER B O 1
ATOM 4054 N N . GLY B 1 122 ? 18.744 68.580 -8.357 1.00 149.14 599 GLY B N 1
ATOM 4055 C CA . GLY B 1 122 ? 19.869 69.098 -9.156 1.00 150.42 599 GLY B CA 1
ATOM 4056 C C . GLY B 1 122 ? 21.173 69.310 -8.386 1.00 147.41 599 GLY B C 1
ATOM 4057 O O . GLY B 1 122 ? 22.264 69.063 -8.920 1.00 145.86 599 GLY B O 1
ATOM 4058 N N . GLN B 1 123 ? 21.067 69.772 -7.138 1.00 146.91 600 GLN B N 1
ATOM 4059 C CA . GLN B 1 123 ? 22.245 69.992 -6.288 1.00 144.27 600 GLN B CA 1
ATOM 4060 C C . GLN B 1 123 ? 23.065 68.702 -6.147 1.00 138.22 600 GLN B C 1
ATOM 4061 O O . GLN B 1 123 ? 22.584 67.719 -5.571 1.00 134.64 600 GLN B O 1
ATOM 4063 N N . SER B 1 124 ? 24.294 68.708 -6.682 1.00 137.50 601 SER B N 1
ATOM 4064 C CA . SER B 1 124 ? 25.206 67.541 -6.578 1.00 132.26 601 SER B CA 1
ATOM 4065 C C . SER B 1 124 ? 26.115 67.730 -5.357 1.00 129.71 601 SER B C 1
ATOM 4066 O O . SER B 1 124 ? 27.086 68.489 -5.404 1.00 131.36 601 SER B O 1
ATOM 4069 N N . LEU B 1 125 ? 25.796 67.038 -4.271 1.00 125.97 602 LEU B N 1
ATOM 4070 C CA . LEU B 1 125 ? 26.504 67.231 -3.005 1.00 124.00 602 LEU B CA 1
ATOM 4071 C C . LEU B 1 125 ? 27.737 66.330 -2.859 1.00 119.88 602 LEU B C 1
ATOM 4072 O O . LEU B 1 125 ? 27.870 65.327 -3.577 1.00 117.80 602 LEU B O 1
ATOM 4074 N N . PRO B 1 126 ? 28.653 66.691 -1.926 1.00 119.02 603 PRO B N 1
ATOM 4075 C CA . PRO B 1 126 ? 29.782 65.822 -1.661 1.00 115.22 603 PRO B CA 1
ATOM 4076 C C . PRO B 1 126 ? 29.285 64.547 -1.021 1.00 110.85 603 PRO B C 1
ATOM 4077 O O . PRO B 1 126 ? 28.551 64.606 -0.027 1.00 110.26 603 PRO B O 1
ATOM 4081 N N . LEU B 1 127 ? 29.667 63.406 -1.583 1.00 108.16 604 LEU B N 1
ATOM 4082 C CA . LEU B 1 127 ? 29.221 62.125 -1.065 1.00 104.24 604 LEU B CA 1
ATOM 4083 C C . LEU B 1 127 ? 30.228 61.563 -0.068 1.00 101.01 604 LEU B C 1
ATOM 4084 O O . LEU B 1 127 ? 31.434 61.639 -0.285 1.00 101.08 604 LEU B O 1
ATOM 4089 N N . GLY B 1 128 ? 29.714 61.008 1.026 1.00 98.47 605 GLY B N 1
ATOM 4090 C CA . GLY B 1 128 ? 30.535 60.322 2.021 1.00 95.32 605 GLY B CA 1
ATOM 4091 C C . GLY B 1 128 ? 30.248 58.842 1.900 1.00 92.11 605 GLY B C 1
ATOM 4092 O O . GLY B 1 128 ? 29.292 58.334 2.496 1.00 90.69 605 GLY B O 1
ATOM 4093 N N . PHE B 1 129 ? 31.072 58.147 1.123 1.00 91.27 606 PHE B N 1
ATOM 4094 C CA . PHE B 1 129 ? 30.831 56.746 0.825 1.00 88.90 606 PHE B CA 1
ATOM 4095 C C . PHE B 1 129 ? 31.380 55.819 1.895 1.00 85.76 606 PHE B C 1
ATOM 4096 O O . PHE B 1 129 ? 32.586 55.585 1.958 1.00 85.33 606 PHE B O 1
ATOM 4104 N N . THR B 1 130 ? 30.496 55.284 2.732 1.00 83.98 607 THR B N 1
ATOM 4105 C CA . THR B 1 130 ? 30.900 54.268 3.685 1.00 81.08 607 THR B CA 1
ATOM 4106 C C . THR B 1 130 ? 30.841 52.953 2.913 1.00 79.79 607 THR B C 1
ATOM 4107 O O . THR B 1 130 ? 29.765 52.487 2.531 1.00 79.61 607 THR B O 1
ATOM 4111 N N . PHE B 1 131 ? 32.011 52.378 2.676 1.00 79.17 608 PHE B N 1
ATOM 4112 C CA . PHE B 1 131 ? 32.153 51.182 1.864 1.00 78.78 608 PHE B CA 1
ATOM 4113 C C . PHE B 1 131 ? 32.910 50.150 2.683 1.00 76.61 608 PHE B C 1
ATOM 4114 O O . PHE B 1 131 ? 34.138 50.147 2.736 1.00 76.85 608 PHE B O 1
ATOM 4122 N N . SER B 1 132 ? 32.164 49.266 3.316 1.00 74.91 609 SER B N 1
ATOM 4123 C CA . SER B 1 132 ? 32.725 48.347 4.313 1.00 73.11 609 SER B CA 1
ATOM 4124 C C . SER B 1 132 ? 33.452 47.113 3.753 1.00 72.98 609 SER B C 1
ATOM 4125 O O . SER B 1 132 ? 33.093 45.961 4.051 1.00 71.81 609 SER B O 1
ATOM 4128 N N . PHE B 1 133 ? 34.482 47.373 2.951 1.00 74.48 610 PHE B N 1
ATOM 4129 C CA . PHE B 1 133 ? 35.318 46.327 2.369 1.00 74.95 610 PHE B CA 1
ATOM 4130 C C . PHE B 1 133 ? 36.746 46.843 2.269 1.00 76.17 610 PHE B C 1
ATOM 4131 O O . PHE B 1 133 ? 36.975 48.047 2.375 1.00 76.88 610 PHE B O 1
ATOM 4139 N N . PRO B 1 134 ? 37.713 45.937 2.058 1.00 76.77 611 PRO B N 1
ATOM 4140 C CA . PRO B 1 134 ? 39.114 46.330 2.002 1.00 78.22 611 PRO B CA 1
ATOM 4141 C C . PRO B 1 134 ? 39.474 47.134 0.756 1.00 80.76 611 PRO B C 1
ATOM 4142 O O . PRO B 1 134 ? 39.250 46.680 -0.364 1.00 82.10 611 PRO B O 1
ATOM 4146 N N . CYS B 1 135 ? 40.036 48.322 0.961 1.00 81.78 612 CYS B N 1
ATOM 4147 C CA . CYS B 1 135 ? 40.457 49.178 -0.141 1.00 84.35 612 CYS B CA 1
ATOM 4148 C C . CYS B 1 135 ? 41.852 49.678 0.054 1.00 85.92 612 CYS B C 1
ATOM 4149 O O . CYS B 1 135 ? 42.284 49.950 1.174 1.00 85.07 612 CYS B O 1
ATOM 4152 N N . ARG B 1 136 ? 42.562 49.799 -1.053 1.00 88.61 613 ARG B N 1
ATOM 4153 C CA . ARG B 1 136 ? 43.851 50.421 -1.056 1.00 90.82 613 ARG B CA 1
ATOM 4154 C C . ARG B 1 136 ? 43.599 51.888 -1.334 1.00 92.25 613 ARG B C 1
ATOM 4155 O O . ARG B 1 136 ? 43.181 52.257 -2.438 1.00 93.83 613 ARG B O 1
ATOM 4163 N N . GLN B 1 137 ? 43.833 52.729 -0.343 1.00 92.04 614 GLN B N 1
ATOM 4164 C CA . GLN B 1 137 ? 43.630 54.156 -0.517 1.00 93.85 614 GLN B CA 1
ATOM 4165 C C . GLN B 1 137 ? 44.953 54.897 -0.460 1.00 96.70 614 GLN B C 1
ATOM 4166 O O . GLN B 1 137 ? 45.792 54.618 0.399 1.00 96.57 614 GLN B O 1
ATOM 4172 N N . LEU B 1 138 ? 45.141 55.833 -1.381 1.00 99.62 615 LEU B N 1
ATOM 4173 C CA . LEU B 1 138 ? 46.274 56.755 -1.318 1.00 102.75 615 LEU B CA 1
ATOM 4174 C C . LEU B 1 138 ? 45.745 58.181 -1.058 1.00 103.93 615 LEU B C 1
ATOM 4175 O O . LEU B 1 138 ? 46.474 59.165 -1.192 1.00 107.14 615 LEU B O 1
ATOM 4177 N N . GLY B 1 139 ? 44.470 58.268 -0.682 1.00 101.67 616 GLY B N 1
ATOM 4178 C CA . GLY B 1 139 ? 43.822 59.531 -0.363 1.00 102.72 616 GLY B CA 1
ATOM 4179 C C . GLY B 1 139 ? 42.403 59.250 0.089 1.00 99.91 616 GLY B C 1
ATOM 4180 O O . GLY B 1 139 ? 41.893 58.134 -0.098 1.00 97.37 616 GLY B O 1
ATOM 4181 N N . LEU B 1 140 ? 41.763 60.250 0.689 1.00 100.60 617 LEU B N 1
ATOM 4182 C CA . LEU B 1 140 ? 40.367 60.117 1.133 1.00 98.49 617 LEU B CA 1
ATOM 4183 C C . LEU B 1 140 ? 39.426 59.919 -0.059 1.00 98.74 617 LEU B C 1
ATOM 4184 O O . LEU B 1 140 ? 38.449 59.170 0.024 1.00 96.39 617 LEU B O 1
ATOM 4189 N N . ASP B 1 141 ? 39.748 60.594 -1.166 1.00 101.89 618 ASP B N 1
ATOM 4190 C CA . ASP B 1 141 ? 38.900 60.624 -2.377 1.00 103.06 618 ASP B CA 1
ATOM 4191 C C . ASP B 1 141 ? 39.041 59.421 -3.336 1.00 102.03 618 ASP B C 1
ATOM 4192 O O . ASP B 1 141 ? 38.501 59.446 -4.447 1.00 103.48 618 ASP B O 1
ATOM 4197 N N . GLN B 1 142 ? 39.753 58.382 -2.908 1.00 99.90 619 GLN B N 1
ATOM 4198 C CA . GLN B 1 142 ? 40.003 57.220 -3.760 1.00 99.40 619 GLN B CA 1
ATOM 4199 C C . GLN B 1 142 ? 40.134 55.941 -2.952 1.00 96.16 619 GLN B C 1
ATOM 4200 O O . GLN B 1 142 ? 40.595 55.963 -1.802 1.00 95.06 619 GLN B O 1
ATOM 4206 N N . GLY B 1 143 ? 39.739 54.825 -3.555 1.00 95.07 620 GLY B N 1
ATOM 4207 C CA . GLY B 1 143 ? 39.807 53.535 -2.882 1.00 92.24 620 GLY B CA 1
ATOM 4208 C C . GLY B 1 143 ? 39.628 52.379 -3.835 1.00 92.30 620 GLY B C 1
ATOM 4209 O O . GLY B 1 143 ? 38.525 52.155 -4.346 1.00 92.05 620 GLY B O 1
ATOM 4210 N N . ILE B 1 144 ? 40.713 51.640 -4.070 1.00 92.95 621 ILE B N 1
ATOM 4211 C CA . ILE B 1 144 ? 40.686 50.484 -4.962 1.00 93.62 621 ILE B CA 1
ATOM 4212 C C . ILE B 1 144 ? 40.299 49.243 -4.187 1.00 90.87 621 ILE B C 1
ATOM 4213 O O . ILE B 1 144 ? 41.078 48.770 -3.360 1.00 89.94 621 ILE B O 1
ATOM 4218 N N . LEU B 1 145 ? 39.094 48.718 -4.453 1.00 89.87 622 LEU B N 1
ATOM 4219 C CA . LEU B 1 145 ? 38.613 47.496 -3.804 1.00 87.53 622 LEU B CA 1
ATOM 4220 C C . LEU B 1 145 ? 39.625 46.393 -4.003 1.00 88.41 622 LEU B C 1
ATOM 4221 O O . LEU B 1 145 ? 39.937 46.039 -5.134 1.00 90.78 622 LEU B O 1
ATOM 4226 N N . LEU B 1 146 ? 40.144 45.853 -2.907 1.00 86.77 623 LEU B N 1
ATOM 4227 C CA . LEU B 1 146 ? 41.102 44.760 -2.985 1.00 87.89 623 LEU B CA 1
ATOM 4228 C C . LEU B 1 146 ? 40.352 43.447 -3.111 1.00 87.33 623 LEU B C 1
ATOM 4229 O O . LEU B 1 146 ? 40.639 42.652 -3.991 1.00 89.69 623 LEU B O 1
ATOM 4234 N N . ASN B 1 147 ? 39.383 43.230 -2.225 1.00 84.68 624 ASN B N 1
ATOM 4235 C CA . ASN B 1 147 ? 38.586 42.000 -2.214 1.00 84.07 624 ASN B CA 1
ATOM 4236 C C . ASN B 1 147 ? 37.194 42.251 -1.735 1.00 81.94 624 ASN B C 1
ATOM 4237 O O . ASN B 1 147 ? 36.973 43.135 -0.929 1.00 80.30 624 ASN B O 1
ATOM 4242 N N . TRP B 1 148 ? 36.243 41.468 -2.230 1.00 82.36 625 TRP B N 1
ATOM 4243 C CA . TRP B 1 148 ? 34.936 41.428 -1.618 1.00 80.41 625 TRP B CA 1
ATOM 4244 C C . TRP B 1 148 ? 35.083 40.514 -0.427 1.00 78.72 625 TRP B C 1
ATOM 4245 O O . TRP B 1 148 ? 35.960 39.649 -0.411 1.00 79.70 625 TRP B O 1
ATOM 4256 N N . THR B 1 149 ? 34.227 40.706 0.570 1.00 76.59 626 THR B N 1
ATOM 4257 C CA . THR B 1 149 ? 34.208 39.865 1.759 1.00 74.87 626 THR B CA 1
ATOM 4258 C C . THR B 1 149 ? 32.758 39.646 2.145 1.00 73.73 626 THR B C 1
ATOM 4259 O O . THR B 1 149 ? 31.861 40.122 1.456 1.00 74.50 626 THR B O 1
ATOM 4263 N N . LYS B 1 150 ? 32.524 38.923 3.235 1.00 72.31 627 LYS B N 1
ATOM 4264 C CA . LYS B 1 150 ? 31.165 38.675 3.714 1.00 71.40 627 LYS B CA 1
ATOM 4265 C C . LYS B 1 150 ? 30.325 37.989 2.611 1.00 73.16 627 LYS B C 1
ATOM 4266 O O . LYS B 1 150 ? 30.708 36.917 2.140 1.00 74.45 627 LYS B O 1
ATOM 4272 N N . GLY B 1 151 ? 29.209 38.604 2.196 1.00 73.56 628 GLY B N 1
ATOM 4273 C CA . GLY B 1 151 ? 28.295 37.981 1.222 1.00 75.63 628 GLY B CA 1
ATOM 4274 C C . GLY B 1 151 ? 2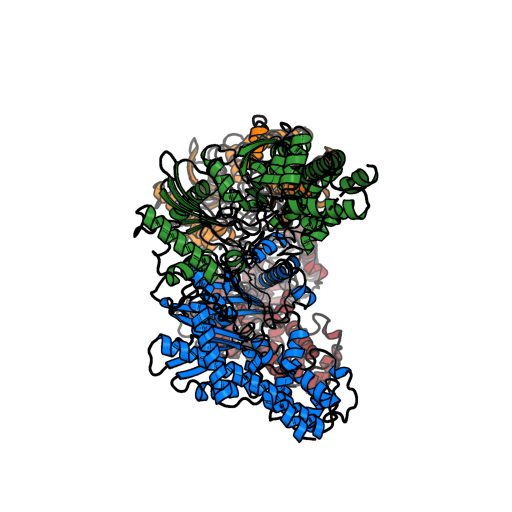8.355 38.514 -0.195 1.00 77.79 628 GLY B C 1
ATOM 4275 O O . GLY B 1 151 ? 27.508 38.171 -1.018 1.00 79.59 628 GLY B O 1
ATOM 4276 N N . PHE B 1 152 ? 29.357 39.345 -0.485 1.00 77.87 629 PHE B N 1
ATOM 4277 C CA . PHE B 1 152 ? 29.500 39.962 -1.810 1.00 80.04 629 PHE B CA 1
ATOM 4278 C C . PHE B 1 152 ? 30.479 39.205 -2.709 1.00 82.00 629 PHE B C 1
ATOM 4279 O O . PHE B 1 152 ? 31.499 38.694 -2.246 1.00 81.46 629 PHE B O 1
ATOM 4287 N N . LYS B 1 153 ? 30.140 39.138 -3.995 1.00 84.62 630 LYS B N 1
ATOM 4288 C CA . LYS B 1 153 ? 31.006 38.549 -5.018 1.00 87.16 630 LYS B CA 1
ATOM 4289 C C . LYS B 1 153 ? 30.770 39.221 -6.391 1.00 89.92 630 LYS B C 1
ATOM 4290 O O . LYS B 1 153 ? 30.971 38.595 -7.433 1.00 92.85 630 LYS B O 1
ATOM 4292 N N . ALA B 1 154 ? 30.357 40.500 -6.377 1.00 89.34 631 ALA B N 1
ATOM 4293 C CA . ALA B 1 154 ? 30.043 41.245 -7.610 1.00 91.98 631 ALA B CA 1
ATOM 4294 C C . ALA B 1 154 ? 31.234 41.246 -8.574 1.00 94.40 631 ALA B C 1
ATOM 4295 O O . ALA B 1 154 ? 32.371 41.541 -8.181 1.00 93.53 631 ALA B O 1
ATOM 4297 N N . SER B 1 155 ? 30.965 40.917 -9.835 1.00 97.77 632 SER B N 1
ATOM 4298 C CA . SER B 1 155 ? 32.025 40.753 -10.829 1.00 100.55 632 SER B CA 1
ATOM 4299 C C . SER B 1 155 ? 32.555 42.079 -11.374 1.00 101.67 632 SER B C 1
ATOM 4300 O O . SER B 1 155 ? 31.878 43.107 -11.308 1.00 101.20 632 SER B O 1
ATOM 4303 N N . ASP B 1 156 ? 33.778 42.028 -11.912 1.00 103.51 633 ASP B N 1
ATOM 4304 C CA . ASP B 1 156 ? 34.440 43.189 -12.551 1.00 105.22 633 ASP B CA 1
ATOM 4305 C C . ASP B 1 156 ? 34.570 44.420 -11.634 1.00 102.57 633 ASP B C 1
ATOM 4306 O O . ASP B 1 156 ? 34.579 45.560 -12.112 1.00 103.89 633 ASP B O 1
ATOM 4308 N N . CYS B 1 157 ? 34.681 44.175 -10.323 1.00 99.16 634 CYS B N 1
ATOM 4309 C CA . CYS B 1 157 ? 34.788 45.245 -9.321 1.00 96.68 634 CYS B CA 1
ATOM 4310 C C . CYS B 1 157 ? 36.118 45.256 -8.591 1.00 95.47 634 CYS B C 1
ATOM 4311 O O . CYS B 1 157 ? 36.642 46.317 -8.286 1.00 95.12 634 CYS B O 1
ATOM 4314 N N . GLU B 1 158 ? 36.653 44.075 -8.296 1.00 95.03 635 GLU B N 1
ATOM 4315 C CA . GLU B 1 158 ? 37.916 43.975 -7.580 1.00 94.30 635 GLU B CA 1
ATOM 4316 C C . GLU B 1 158 ? 39.041 44.567 -8.426 1.00 97.12 635 GLU B C 1
ATOM 4317 O O . GLU B 1 158 ? 39.126 44.309 -9.617 1.00 100.08 635 GLU B O 1
ATOM 4323 N N . GLY B 1 159 ? 39.890 45.374 -7.794 1.00 96.49 636 GLY B N 1
ATOM 4324 C CA . GLY B 1 159 ? 40.972 46.061 -8.490 1.00 99.30 636 GLY B CA 1
ATOM 4325 C C . GLY B 1 159 ? 40.527 47.375 -9.113 1.00 100.58 636 GLY B C 1
ATOM 4326 O O . GLY B 1 159 ? 41.324 48.061 -9.752 1.00 103.21 636 GLY B O 1
ATOM 4327 N N . GLN B 1 160 ? 39.253 47.723 -8.923 1.00 99.05 637 GLN B N 1
ATOM 4328 C CA . GLN B 1 160 ? 38.693 48.964 -9.437 1.00 100.42 637 GLN B CA 1
ATOM 4329 C C . GLN B 1 160 ? 38.588 49.978 -8.333 1.00 98.43 637 GLN B C 1
ATOM 4330 O O . GLN B 1 160 ? 38.305 49.629 -7.196 1.00 95.66 637 GLN B O 1
ATOM 4336 N N . ASP B 1 161 ? 38.814 51.240 -8.672 1.00 100.35 638 ASP B N 1
ATOM 4337 C CA . ASP B 1 161 ? 38.561 52.325 -7.748 1.00 99.12 638 ASP B CA 1
ATOM 4338 C C . ASP B 1 161 ? 37.047 52.426 -7.640 1.00 97.96 638 ASP B C 1
ATOM 4339 O O . ASP B 1 161 ? 36.368 52.624 -8.631 1.00 99.93 638 ASP B O 1
ATOM 4344 N N . VAL B 1 162 ? 36.525 52.283 -6.433 1.00 95.04 639 VAL B N 1
ATOM 4345 C CA . VAL B 1 162 ? 35.079 52.308 -6.229 1.00 94.17 639 VAL B CA 1
ATOM 4346 C C . VAL B 1 162 ? 34.465 53.676 -6.570 1.00 96.29 639 VAL B C 1
ATOM 4347 O O . VAL B 1 162 ? 33.291 53.752 -6.930 1.00 97.01 639 VAL B O 1
ATOM 4351 N N . VAL B 1 163 ? 35.257 54.744 -6.452 1.00 97.66 640 VAL B N 1
ATOM 4352 C CA . VAL B 1 163 ? 34.803 56.073 -6.848 1.00 100.29 640 VAL B CA 1
ATOM 4353 C C . VAL B 1 163 ? 34.537 56.072 -8.362 1.00 103.45 640 VAL B C 1
ATOM 4354 O O . VAL B 1 163 ? 33.554 56.657 -8.825 1.00 105.38 640 VAL B O 1
ATOM 4358 N N . SER B 1 164 ? 35.410 55.408 -9.126 1.00 104.36 641 SER B N 1
ATOM 4359 C CA . SER B 1 164 ? 35.209 55.262 -10.580 1.00 107.46 641 SER B CA 1
ATOM 4360 C C . SER B 1 164 ? 33.986 54.404 -10.856 1.00 106.71 641 SER B C 1
ATOM 4361 O O . SER B 1 164 ? 33.131 54.780 -11.657 1.00 109.21 641 SER B O 1
ATOM 4364 N N . LEU B 1 165 ? 33.904 53.250 -10.184 1.00 103.61 642 LEU B N 1
ATOM 4365 C CA . LEU B 1 165 ? 32.761 52.339 -10.338 1.00 102.80 642 LEU B CA 1
ATOM 4366 C C . LEU B 1 165 ? 31.442 53.084 -10.178 1.00 103.34 642 LEU B C 1
ATOM 4367 O O . LEU B 1 165 ? 30.458 52.759 -10.840 1.00 104.76 642 LEU B O 1
ATOM 4372 N N . LEU B 1 166 ? 31.432 54.085 -9.298 1.00 102.56 643 LEU B N 1
ATOM 4373 C CA . LEU B 1 166 ? 30.251 54.919 -9.087 1.00 103.61 643 LEU B CA 1
ATOM 4374 C C . LEU B 1 166 ? 30.037 55.905 -10.267 1.00 107.94 643 LEU B C 1
ATOM 4375 O O . LEU B 1 166 ? 28.915 56.045 -10.760 1.00 109.83 643 LEU B O 1
ATOM 4380 N N . ARG B 1 167 ? 31.113 56.578 -10.708 1.00 109.76 644 ARG B N 1
ATOM 4381 C CA . ARG B 1 167 ? 31.042 57.510 -11.861 1.00 114.12 644 ARG B CA 1
ATOM 4382 C C . ARG B 1 167 ? 30.446 56.816 -13.077 1.00 116.14 644 ARG B C 1
ATOM 4383 O O . ARG B 1 167 ? 29.466 57.287 -13.658 1.00 118.83 644 ARG B O 1
ATOM 4385 N N . GLU B 1 168 ? 31.050 55.689 -13.448 1.00 115.15 645 GLU B N 1
ATOM 4386 C CA . GLU B 1 168 ? 30.600 54.882 -14.584 1.00 117.19 645 GLU B CA 1
ATOM 4387 C C . GLU B 1 168 ? 29.106 54.556 -14.496 1.00 117.08 645 GLU B C 1
ATOM 4388 O O . GLU B 1 168 ? 28.410 54.577 -15.504 1.00 120.36 645 GLU B O 1
ATOM 4394 N N . ALA B 1 169 ? 28.625 54.265 -13.289 1.00 113.61 646 ALA B N 1
ATOM 4395 C CA . ALA B 1 169 ? 27.202 53.997 -13.067 1.00 113.51 646 ALA B CA 1
ATOM 4396 C C . ALA B 1 169 ? 26.367 55.280 -13.180 1.00 116.27 646 ALA B C 1
ATOM 4397 O O . ALA B 1 169 ? 25.297 55.275 -13.793 1.00 118.81 646 ALA B O 1
ATOM 4399 N N . ILE B 1 170 ? 26.860 56.372 -12.581 1.00 116.08 647 ILE B N 1
ATOM 4400 C CA . ILE B 1 170 ? 26.176 57.689 -12.643 1.00 119.11 647 ILE B CA 1
ATOM 4401 C C . ILE B 1 170 ? 25.974 58.130 -14.079 1.00 123.84 647 ILE B C 1
ATOM 4402 O O . ILE B 1 170 ? 24.886 58.552 -14.459 1.00 126.68 647 ILE B O 1
ATOM 4407 N N . THR B 1 171 ? 27.035 58.030 -14.872 1.00 124.91 648 THR B N 1
ATOM 4408 C CA . THR B 1 171 ? 26.969 58.381 -16.279 1.00 129.56 648 THR B CA 1
ATOM 4409 C C . THR B 1 171 ? 25.985 57.448 -17.015 1.00 130.86 648 THR B C 1
ATOM 4410 O O . THR B 1 171 ? 25.187 57.914 -17.822 1.00 134.90 648 THR B O 1
ATOM 4414 N N . ARG B 1 172 ? 26.044 56.140 -16.725 1.00 127.81 649 ARG B N 1
ATOM 4415 C CA . ARG B 1 172 ? 25.103 55.158 -17.329 1.00 129.04 649 ARG B CA 1
ATOM 4416 C C . ARG B 1 172 ? 23.648 55.466 -16.984 1.00 129.99 649 ARG B C 1
ATOM 4417 O O . ARG B 1 172 ? 22.821 55.670 -17.872 1.00 133.97 649 ARG B O 1
ATOM 4425 N N . ARG B 1 173 ? 23.341 55.496 -15.692 1.00 126.62 650 ARG B N 1
ATOM 4426 C CA . ARG B 1 173 ? 21.984 55.831 -15.233 1.00 127.57 650 ARG B CA 1
ATOM 4427 C C . ARG B 1 173 ? 21.656 57.321 -15.481 1.00 131.27 650 ARG B C 1
ATOM 4428 O O . ARG B 1 173 ? 20.530 57.755 -15.255 1.00 133.12 650 ARG B O 1
ATOM 4430 N N . GLN B 1 174 ? 22.659 58.082 -15.941 1.00 132.63 651 GLN B N 1
ATOM 4431 C CA . GLN B 1 174 ? 22.514 59.506 -16.290 1.00 136.63 651 GLN B CA 1
ATOM 4432 C C . GLN B 1 174 ? 22.030 60.339 -15.108 1.00 135.77 651 GLN B C 1
ATOM 4433 O O . GLN B 1 174 ? 21.088 61.122 -15.224 1.00 139.27 651 GLN B O 1
ATOM 4435 N N . ALA B 1 175 ? 22.697 60.159 -13.972 1.00 131.44 652 ALA B N 1
ATOM 4436 C CA . ALA B 1 175 ? 22.358 60.865 -12.745 1.00 130.35 652 ALA B CA 1
ATOM 4437 C C . ALA B 1 175 ? 23.107 62.187 -12.681 1.00 132.38 652 ALA B C 1
ATOM 4438 O O . ALA B 1 175 ? 23.789 62.572 -13.638 1.00 134.83 652 ALA B O 1
ATOM 4440 N N . VAL B 1 176 ? 22.978 62.882 -11.551 1.00 131.62 653 VAL B N 1
ATOM 4441 C CA . VAL B 1 176 ? 23.669 64.150 -11.343 1.00 133.62 653 VAL B CA 1
ATOM 4442 C C . VAL B 1 176 ? 25.158 63.866 -11.122 1.00 130.55 653 VAL B C 1
ATOM 4443 O O . VAL B 1 176 ? 25.515 62.948 -10.379 1.00 125.99 653 VAL B O 1
ATOM 4447 N N . GLU B 1 177 ? 26.011 64.662 -11.779 1.00 133.35 654 GLU B N 1
ATOM 4448 C CA . GLU B 1 177 ? 27.476 64.487 -11.737 1.00 131.44 654 GLU B CA 1
ATOM 4449 C C . GLU B 1 177 ? 28.014 64.334 -10.311 1.00 127.41 654 GLU B C 1
ATOM 4450 O O . GLU B 1 177 ? 27.631 65.085 -9.412 1.00 127.83 654 GLU B O 1
ATOM 4452 N N . LEU B 1 178 ? 28.900 63.356 -10.111 1.00 123.76 655 LEU B N 1
ATOM 4453 C CA . LEU B 1 178 ? 29.500 63.134 -8.803 1.00 120.11 655 LEU B CA 1
ATOM 4454 C C . LEU B 1 178 ? 30.414 64.322 -8.465 1.00 122.12 655 LEU B C 1
ATOM 4455 O O . LEU B 1 178 ? 31.203 64.769 -9.304 1.00 124.69 655 LEU B O 1
ATOM 4457 N N . ASN B 1 179 ? 30.287 64.828 -7.239 1.00 121.27 656 ASN B N 1
ATOM 4458 C CA . ASN B 1 179 ? 31.115 65.931 -6.747 1.00 123.10 656 ASN B CA 1
ATOM 4459 C C . ASN B 1 179 ? 32.313 65.306 -5.982 1.00 119.52 656 ASN B C 1
ATOM 4460 O O . ASN B 1 179 ? 32.843 64.267 -6.406 1.00 117.27 656 ASN B O 1
ATOM 4465 N N . VAL B 1 180 ? 32.740 65.920 -4.874 1.00 119.25 657 VAL B N 1
ATOM 4466 C CA . VAL B 1 180 ? 33.802 65.362 -4.065 1.00 116.14 657 VAL B CA 1
ATOM 4467 C C . VAL B 1 180 ? 33.270 64.124 -3.355 1.00 111.61 657 VAL B C 1
ATOM 4468 O O . VAL B 1 180 ? 32.358 64.223 -2.537 1.00 110.83 657 VAL B O 1
ATOM 4470 N N . VAL B 1 181 ? 33.836 62.960 -3.686 1.00 109.03 658 VAL B N 1
ATOM 4471 C CA . VAL B 1 181 ? 33.470 61.692 -3.041 1.00 104.88 658 VAL B CA 1
ATOM 4472 C C . VAL B 1 181 ? 34.594 61.273 -2.087 1.00 102.53 658 VAL B C 1
ATOM 4473 O O . VAL B 1 181 ? 35.776 61.484 -2.385 1.00 103.69 658 VAL B O 1
ATOM 4477 N N . ALA B 1 182 ? 34.215 60.690 -0.944 1.00 99.48 659 ALA B N 1
ATOM 4478 C CA . ALA B 1 182 ? 35.173 60.228 0.066 1.00 97.22 659 ALA B CA 1
ATOM 4479 C C . ALA B 1 182 ? 34.885 58.773 0.443 1.00 93.47 659 ALA B C 1
ATOM 4480 O O . ALA B 1 182 ? 33.751 58.429 0.787 1.00 92.09 659 ALA B O 1
ATOM 4482 N N . ILE B 1 183 ? 35.916 57.931 0.373 1.00 92.14 660 ILE B N 1
ATOM 4483 C CA . ILE B 1 183 ? 35.786 56.521 0.703 1.00 89.08 660 ILE B CA 1
ATOM 4484 C C . ILE B 1 183 ? 36.241 56.257 2.118 1.00 87.09 660 ILE B C 1
ATOM 4485 O O . ILE B 1 183 ? 37.355 56.602 2.489 1.00 87.89 660 ILE B O 1
ATOM 4490 N N . VAL B 1 184 ? 35.366 55.635 2.904 1.00 84.84 661 VAL B N 1
ATOM 4491 C CA . VAL B 1 184 ? 35.666 55.283 4.293 1.00 82.84 661 VAL B CA 1
ATOM 4492 C C . VAL B 1 184 ? 35.155 53.887 4.610 1.00 80.02 661 VAL B C 1
ATOM 4493 O O . VAL B 1 184 ? 34.075 53.504 4.175 1.00 79.67 661 VAL B O 1
ATOM 4497 N N . ASN B 1 185 ? 35.945 53.131 5.359 1.00 78.48 662 ASN B N 1
ATOM 4498 C CA . ASN B 1 185 ? 35.534 51.819 5.838 1.00 76.09 662 ASN B CA 1
ATOM 4499 C C . ASN B 1 185 ? 34.563 52.054 6.991 1.00 75.03 662 ASN B C 1
ATOM 4500 O O . ASN B 1 185 ? 34.668 53.059 7.696 1.00 76.13 662 ASN B O 1
ATOM 4505 N N . ASP B 1 186 ? 33.617 51.143 7.187 1.00 73.38 663 ASP B N 1
ATOM 4506 C CA . ASP B 1 186 ? 32.633 51.306 8.265 1.00 72.60 663 ASP B CA 1
ATOM 4507 C C . ASP B 1 186 ? 33.290 51.460 9.630 1.00 72.08 663 ASP B C 1
ATOM 4508 O O . ASP B 1 186 ? 32.789 52.213 10.469 1.00 72.80 663 ASP B O 1
ATOM 4513 N N . THR B 1 187 ? 34.408 50.759 9.858 1.00 71.27 664 THR B N 1
ATOM 4514 C CA . THR B 1 187 ? 35.144 50.895 11.122 1.00 71.02 664 THR B CA 1
ATOM 4515 C C . THR B 1 187 ? 35.533 52.352 11.313 1.00 73.10 664 THR B C 1
ATOM 4516 O O . THR B 1 187 ? 35.266 52.941 12.356 1.00 73.47 664 THR B O 1
ATOM 4520 N N . VAL B 1 188 ? 36.159 52.925 10.289 1.00 74.73 665 VAL B N 1
ATOM 4521 C CA . VAL B 1 188 ? 36.580 54.324 10.321 1.00 77.26 665 VAL B CA 1
ATOM 4522 C C . VAL B 1 188 ? 35.367 55.247 10.467 1.00 78.35 665 VAL B C 1
ATOM 4523 O O . VAL B 1 188 ? 35.408 56.220 11.234 1.00 80.00 665 VAL B O 1
ATOM 4527 N N . GLY B 1 189 ? 34.295 54.942 9.735 1.00 77.77 666 GLY B N 1
ATOM 4528 C CA . GLY B 1 189 ? 33.059 55.718 9.822 1.00 78.91 666 GLY B CA 1
ATOM 4529 C C . GLY B 1 189 ? 32.518 55.739 11.243 1.00 78.29 666 GLY B C 1
ATOM 4530 O O . GLY B 1 189 ? 32.149 56.785 11.754 1.00 80.31 666 GLY B O 1
ATOM 4531 N N . THR B 1 190 ? 32.477 54.575 11.883 1.00 75.86 667 THR B N 1
ATOM 4532 C CA . THR B 1 190 ? 31.963 54.476 13.248 1.00 75.35 667 THR B CA 1
ATOM 4533 C C . THR B 1 190 ? 32.854 55.242 14.207 1.00 76.68 667 THR B C 1
ATOM 4534 O O . THR B 1 190 ? 32.369 56.040 15.001 1.00 78.22 667 THR B O 1
ATOM 4538 N N . MET B 1 191 ? 34.159 54.992 14.128 1.00 76.50 668 MET B N 1
ATOM 4539 C CA . MET B 1 191 ? 35.135 55.693 14.975 1.00 78.16 668 MET B CA 1
ATOM 4540 C C . MET B 1 191 ? 34.890 57.194 14.951 1.00 81.12 668 MET B C 1
ATOM 4541 O O . MET B 1 191 ? 34.831 57.834 15.992 1.00 82.62 668 MET B O 1
ATOM 4546 N N . MET B 1 192 ? 34.744 57.739 13.750 1.00 82.29 669 MET B N 1
ATOM 4547 C CA . MET B 1 192 ? 34.541 59.171 13.573 1.00 85.64 669 MET B CA 1
ATOM 4548 C C . MET B 1 192 ? 33.175 59.659 14.093 1.00 86.64 669 MET B C 1
ATOM 4549 O O . MET B 1 192 ? 33.059 60.803 14.539 1.00 89.66 669 MET B O 1
ATOM 4554 N N . SER B 1 193 ? 32.153 58.799 14.033 1.00 84.49 670 SER B N 1
ATOM 4555 C CA . SER B 1 193 ? 30.813 59.152 14.530 1.00 85.52 670 SER B CA 1
ATOM 4556 C C . SER B 1 193 ? 30.842 59.303 16.038 1.00 86.10 670 SER B C 1
ATOM 4557 O O . SER B 1 193 ? 30.372 60.303 16.587 1.00 89.05 670 SER B O 1
ATOM 4560 N N . CYS B 1 194 ? 31.398 58.301 16.706 1.00 83.70 671 CYS B N 1
ATOM 4561 C CA . CYS B 1 194 ? 31.535 58.318 18.151 1.00 84.13 671 CYS B CA 1
ATOM 4562 C C . CYS B 1 194 ? 32.587 59.344 18.570 1.00 86.86 671 CYS B C 1
ATOM 4563 O O . CYS B 1 194 ? 32.543 59.859 19.686 1.00 88.90 671 CYS B O 1
ATOM 4566 N N . GLY B 1 195 ? 33.528 59.637 17.668 1.00 87.35 672 GLY B N 1
ATOM 4567 C CA . GLY B 1 195 ? 34.542 60.667 17.902 1.00 90.29 672 GLY B CA 1
ATOM 4568 C C . GLY B 1 195 ? 33.971 62.074 17.931 1.00 94.16 672 GLY B C 1
ATOM 4569 O O . GLY B 1 195 ? 34.578 62.967 18.512 1.00 97.26 672 GLY B O 1
ATOM 4570 N N . TYR B 1 196 ? 32.800 62.272 17.306 1.00 94.42 673 TYR B N 1
ATOM 4571 C CA . TYR B 1 196 ? 32.146 63.596 17.239 1.00 98.49 673 TYR B CA 1
ATOM 4572 C C . TYR B 1 196 ? 31.992 64.239 18.612 1.00 101.21 673 TYR B C 1
ATOM 4573 O O . TYR B 1 196 ? 32.237 65.442 18.768 1.00 105.27 673 TYR B O 1
ATOM 4582 N N . GLU B 1 197 ? 31.587 63.442 19.601 1.00 99.28 674 GLU B N 1
ATOM 4583 C CA . GLU B 1 197 ? 31.400 63.948 20.964 1.00 101.92 674 GLU B CA 1
ATOM 4584 C C . GLU B 1 197 ? 32.234 63.190 22.020 1.00 100.20 674 GLU B C 1
ATOM 4585 O O . GLU B 1 197 ? 31.843 63.123 23.187 1.00 101.22 674 GLU B O 1
ATOM 4587 N N . ASP B 1 198 ? 33.376 62.627 21.605 1.00 98.05 675 ASP B N 1
ATOM 4588 C CA . ASP B 1 198 ? 34.306 61.950 22.534 1.00 96.77 675 ASP B CA 1
ATOM 4589 C C . ASP B 1 198 ? 35.725 61.980 21.955 1.00 96.74 675 ASP B C 1
ATOM 4590 O O . ASP B 1 198 ? 36.087 61.117 21.155 1.00 93.64 675 ASP B O 1
ATOM 4595 N N . PRO B 1 199 ? 36.531 62.985 22.367 1.00 100.49 676 PRO B N 1
ATOM 4596 C CA . PRO B 1 199 ? 37.914 63.172 21.899 1.00 101.40 676 PRO B CA 1
ATOM 4597 C C . PRO B 1 199 ? 38.838 61.956 22.095 1.00 98.63 676 PRO B C 1
ATOM 4598 O O . PRO B 1 199 ? 39.759 61.762 21.303 1.00 98.24 676 PRO B O 1
ATOM 4602 N N . ARG B 1 200 ? 38.594 61.153 23.138 1.00 97.10 677 ARG B N 1
ATOM 4603 C CA . ARG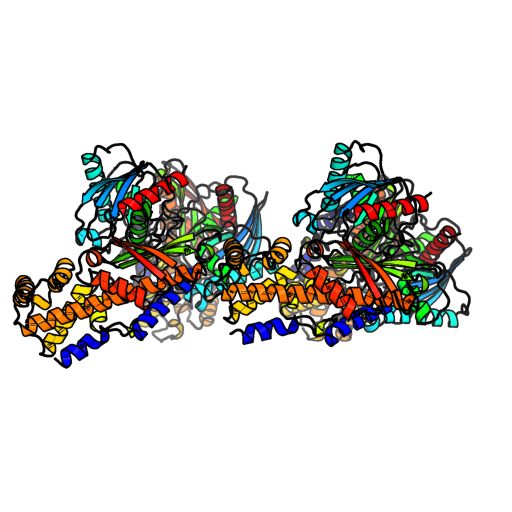 B 1 200 ? 39.418 59.958 23.409 1.00 94.74 677 ARG B CA 1
ATOM 4604 C C . ARG B 1 200 ? 39.037 58.756 22.518 1.00 90.54 677 ARG B C 1
ATOM 4605 O O . ARG B 1 200 ? 39.599 57.666 22.671 1.00 88.49 677 ARG B O 1
ATOM 4613 N N . CYS B 1 201 ? 38.091 58.948 21.596 1.00 89.57 678 CYS B N 1
ATOM 4614 C CA . CYS B 1 201 ? 37.689 57.872 20.700 1.00 86.10 678 CYS B CA 1
ATOM 4615 C C . CYS B 1 201 ? 38.673 57.769 19.556 1.00 85.88 678 CYS B C 1
ATOM 4616 O O . CYS B 1 201 ? 38.667 58.602 18.650 1.00 87.28 678 CYS B O 1
ATOM 4619 N N . GLU B 1 202 ? 39.519 56.734 19.606 1.00 84.37 679 GLU B N 1
ATOM 4620 C CA . GLU B 1 202 ? 40.560 56.514 18.590 1.00 84.43 679 GLU B CA 1
ATOM 4621 C C . GLU B 1 202 ? 40.559 55.108 18.018 1.00 81.40 679 GLU B C 1
ATOM 4622 O O . GLU B 1 202 ? 41.548 54.682 17.414 1.00 81.47 679 GLU B O 1
ATOM 4628 N N . ILE B 1 203 ? 39.456 54.386 18.206 1.00 79.00 680 ILE B N 1
ATOM 4629 C CA . ILE B 1 203 ? 39.328 53.050 17.676 1.00 76.45 680 ILE B CA 1
ATOM 4630 C C . ILE B 1 203 ? 37.918 52.841 17.203 1.00 74.85 680 ILE B C 1
ATOM 4631 O O . ILE B 1 203 ? 36.966 53.203 17.892 1.00 74.92 680 ILE B O 1
ATOM 4636 N N . GLY B 1 204 ? 37.787 52.266 16.017 1.00 73.80 681 GLY B N 1
ATOM 4637 C CA . GLY B 1 204 ? 36.501 51.853 15.497 1.00 72.26 681 GLY B CA 1
ATOM 4638 C C . GLY B 1 204 ? 36.460 50.345 15.557 1.00 70.05 681 GLY B C 1
ATOM 4639 O O . GLY B 1 204 ? 37.399 49.691 15.121 1.00 69.91 681 GLY B O 1
ATOM 4640 N N . LEU B 1 205 ? 35.386 49.795 16.112 1.00 68.70 682 LEU B N 1
ATOM 4641 C CA . LEU B 1 205 ? 35.192 48.348 16.139 1.00 66.99 682 LEU B CA 1
ATOM 4642 C C . LEU B 1 205 ? 33.880 48.001 15.501 1.00 66.22 682 LEU B C 1
ATOM 4643 O O . LEU B 1 205 ? 32.857 48.616 15.804 1.00 66.68 682 LEU B O 1
ATOM 4648 N N . ILE B 1 206 ? 33.894 47.012 14.616 1.00 65.49 683 ILE B N 1
ATOM 4649 C CA . ILE B 1 206 ? 32.658 46.493 14.041 1.00 64.76 683 ILE B CA 1
ATOM 4650 C C . ILE B 1 206 ? 32.529 45.022 14.364 1.00 63.57 683 ILE B C 1
ATOM 4651 O O . ILE B 1 206 ? 33.471 44.247 14.151 1.00 63.49 683 ILE B O 1
ATOM 4656 N N . VAL B 1 207 ? 31.369 44.638 14.889 1.00 62.92 684 VAL B N 1
ATOM 4657 C CA . VAL B 1 207 ? 31.036 43.216 15.071 1.00 62.04 684 VAL B CA 1
ATOM 4658 C C . VAL B 1 207 ? 29.560 43.025 14.718 1.00 61.93 684 VAL B C 1
ATOM 4659 O O . VAL B 1 207 ? 28.692 43.014 15.591 1.00 61.57 684 VAL B O 1
ATOM 4663 N N . GLY B 1 208 ? 29.306 42.901 13.414 1.00 62.34 685 GLY B N 1
ATOM 4664 C CA . GLY B 1 208 ? 27.972 42.646 12.870 1.00 62.72 685 GLY B CA 1
ATOM 4665 C C . GLY B 1 208 ? 28.084 41.513 11.878 1.00 62.87 685 GLY B C 1
ATOM 4666 O O . GLY B 1 208 ? 28.535 40.419 12.243 1.00 62.28 685 GLY B O 1
ATOM 4667 N N . THR B 1 209 ? 27.692 41.756 10.622 1.00 63.84 686 THR B N 1
ATOM 4668 C CA . THR B 1 209 ? 27.804 40.718 9.591 1.00 64.52 686 THR B CA 1
ATOM 4669 C C . THR B 1 209 ? 29.233 40.223 9.579 1.00 64.29 686 THR B C 1
ATOM 4670 O O . THR B 1 209 ? 29.489 39.026 9.656 1.00 64.24 686 THR B O 1
ATOM 4674 N N . GLY B 1 210 ? 30.160 41.172 9.482 1.00 64.48 687 GLY B N 1
ATOM 4675 C CA . GLY B 1 210 ? 31.582 40.889 9.534 1.00 64.57 687 GLY B CA 1
ATOM 4676 C C . GLY B 1 210 ? 32.184 41.611 10.715 1.00 63.88 687 GLY B C 1
ATOM 4677 O O . GLY B 1 210 ? 31.502 42.394 11.389 1.00 63.48 687 GLY B O 1
ATOM 4678 N N . THR B 1 211 ? 33.463 41.359 10.976 1.00 64.13 688 THR B N 1
ATOM 4679 C CA . THR B 1 211 ? 34.150 42.031 12.061 1.00 63.76 688 THR B CA 1
ATOM 4680 C C . THR B 1 211 ? 35.450 42.630 11.583 1.00 64.91 688 THR B C 1
ATOM 4681 O O . THR B 1 211 ? 36.110 42.089 10.693 1.00 65.97 688 THR B O 1
ATOM 4685 N N . ASN B 1 212 ? 35.812 43.757 12.182 1.00 65.16 689 ASN B N 1
ATOM 4686 C CA . ASN B 1 212 ? 36.999 44.500 11.790 1.00 66.49 689 ASN B CA 1
ATOM 4687 C C . ASN B 1 212 ? 37.272 45.589 12.818 1.00 66.76 689 ASN B C 1
ATOM 4688 O O . ASN B 1 212 ? 36.409 45.910 13.639 1.00 66.01 689 ASN B O 1
ATOM 4693 N N . ALA B 1 213 ? 38.468 46.149 12.780 1.00 68.20 690 ALA B N 1
ATOM 4694 C CA . ALA B 1 213 ? 38.812 47.243 13.665 1.00 69.11 690 ALA B CA 1
ATOM 4695 C C . ALA B 1 213 ? 39.797 48.222 13.018 1.00 71.11 690 ALA B C 1
ATOM 4696 O O . ALA B 1 213 ? 40.600 47.851 12.157 1.00 72.00 690 ALA B O 1
ATOM 4698 N N . CYS B 1 214 ? 39.719 49.476 13.435 1.00 72.13 691 CYS B N 1
ATOM 4699 C CA . CYS B 1 214 ? 40.660 50.492 12.985 1.00 74.44 691 CYS B CA 1
ATOM 4700 C C . CYS B 1 214 ? 41.079 51.310 14.177 1.00 75.61 691 CYS B C 1
ATOM 4701 O O . CYS B 1 214 ? 40.384 51.331 15.192 1.00 74.83 691 CYS B O 1
ATOM 4704 N N . TYR B 1 215 ? 42.211 51.984 14.069 1.00 77.83 692 TYR B N 1
ATOM 4705 C CA . TYR B 1 215 ? 42.732 52.751 15.190 1.00 79.54 692 TYR B CA 1
ATOM 4706 C C . TYR B 1 215 ? 43.765 53.746 14.733 1.00 82.45 692 TYR B C 1
ATOM 4707 O O . TYR B 1 215 ? 44.370 53.570 13.678 1.00 83.12 692 TYR B O 1
ATOM 4716 N N . MET B 1 216 ? 43.981 54.787 15.537 1.00 84.55 693 MET B N 1
ATOM 4717 C CA . MET B 1 216 ? 44.955 55.846 15.193 1.00 87.87 693 MET B CA 1
ATOM 4718 C C . MET B 1 216 ? 46.384 55.397 15.471 1.00 89.34 693 MET B C 1
ATOM 4719 O O . MET B 1 216 ? 46.829 55.390 16.611 1.00 90.38 693 MET B O 1
ATOM 4724 N N . GLU B 1 217 ? 47.096 55.021 14.419 1.00 89.83 694 GLU B N 1
ATOM 4725 C CA . GLU B 1 217 ? 48.490 54.616 14.537 1.00 91.90 694 GLU B CA 1
ATOM 4726 C C . GLU B 1 217 ? 49.359 55.850 14.349 1.00 95.77 694 GLU B C 1
ATOM 4727 O O . GLU B 1 217 ? 48.950 56.800 13.683 1.00 96.69 694 GLU B O 1
ATOM 4733 N N . GLU B 1 218 ? 50.557 55.838 14.932 1.00 98.41 695 GLU B N 1
ATOM 4734 C CA . GLU B 1 218 ? 51.492 56.958 14.786 1.00 102.55 695 GLU B CA 1
ATOM 4735 C C . GLU B 1 218 ? 52.040 56.929 13.364 1.00 103.73 695 GLU B C 1
ATOM 4736 O O . GLU B 1 218 ? 52.411 55.867 12.858 1.00 102.87 695 GLU B O 1
ATOM 4742 N N . LEU B 1 219 ? 52.094 58.090 12.720 1.00 106.05 696 LEU B N 1
ATOM 4743 C CA . LEU B 1 219 ? 52.491 58.156 11.319 1.00 107.32 696 LEU B CA 1
ATOM 4744 C C . LEU B 1 219 ? 53.896 57.589 11.083 1.00 109.83 696 LEU B C 1
ATOM 4745 O O . LEU B 1 219 ? 54.143 56.964 10.049 1.00 109.77 696 LEU B O 1
ATOM 4750 N N . ARG B 1 220 ? 54.806 57.802 12.040 1.00 112.39 697 ARG B N 1
ATOM 4751 C CA . ARG B 1 220 ? 56.186 57.288 11.932 1.00 115.25 697 ARG B CA 1
ATOM 4752 C C . ARG B 1 220 ? 56.242 55.768 11.760 1.00 112.89 697 ARG B C 1
ATOM 4753 O O . ARG B 1 220 ? 57.177 55.241 11.156 1.00 114.84 697 ARG B O 1
ATOM 4761 N N . ASN B 1 221 ? 55.233 55.075 12.294 1.00 108.98 698 ASN B N 1
ATOM 4762 C CA . ASN B 1 221 ? 55.175 53.610 12.257 1.00 106.78 698 ASN B CA 1
ATOM 4763 C C . ASN B 1 221 ? 54.565 53.027 10.974 1.00 104.62 698 ASN B C 1
ATOM 4764 O O . ASN B 1 221 ? 54.732 51.835 10.703 1.00 103.80 698 ASN B O 1
ATOM 4769 N N . VAL B 1 222 ? 53.864 53.859 10.194 1.00 104.05 699 VAL B N 1
ATOM 4770 C CA . VAL B 1 222 ? 53.261 53.411 8.922 1.00 102.47 699 VAL B CA 1
ATOM 4771 C C . VAL B 1 222 ? 54.287 53.589 7.787 1.00 106.04 699 VAL B C 1
ATOM 4772 O O . VAL B 1 222 ? 54.333 54.636 7.129 1.00 107.88 699 VAL B O 1
ATOM 4776 N N . ALA B 1 223 ? 55.103 52.551 7.569 1.00 107.25 700 ALA B N 1
ATOM 4777 C CA . ALA B 1 223 ? 56.193 52.588 6.574 1.00 111.01 700 ALA B CA 1
ATOM 4778 C C . ALA B 1 223 ? 55.720 52.783 5.127 1.00 111.00 700 ALA B C 1
ATOM 4779 O O . ALA B 1 223 ? 56.441 53.358 4.320 1.00 114.51 700 ALA B O 1
ATOM 4781 N N . GLY B 1 224 ? 54.517 52.303 4.807 1.00 107.54 701 GLY B N 1
ATOM 4782 C CA . GLY B 1 224 ? 53.959 52.430 3.446 1.00 107.54 701 GLY B CA 1
ATOM 4783 C C . GLY B 1 224 ? 53.710 53.873 2.996 1.00 108.93 701 GLY B C 1
ATOM 4784 O O . GLY B 1 224 ? 53.832 54.197 1.809 1.00 111.00 701 GLY B O 1
ATOM 4785 N N . VAL B 1 225 ? 53.366 54.731 3.954 1.00 108.15 702 VAL B N 1
ATOM 4786 C CA . VAL B 1 225 ? 53.041 56.138 3.698 1.00 109.45 702 VAL B CA 1
ATOM 4787 C C . VAL B 1 225 ? 54.246 57.037 4.032 1.00 113.56 702 VAL B C 1
ATOM 4788 O O . VAL B 1 225 ? 55.084 56.659 4.852 1.00 114.54 702 VAL B O 1
ATOM 4792 N N . PRO B 1 226 ? 54.343 58.230 3.391 1.00 116.35 703 PRO B N 1
ATOM 4793 C CA . PRO B 1 226 ? 55.449 59.125 3.720 1.00 120.52 703 PRO B CA 1
ATOM 4794 C C . PRO B 1 226 ? 55.098 60.000 4.922 1.00 120.32 703 PRO B C 1
ATOM 4795 O O . PRO B 1 226 ? 53.922 60.131 5.265 1.00 117.42 703 PRO B O 1
ATOM 4799 N N . GLY B 1 227 ? 56.109 60.584 5.557 1.00 123.75 704 GLY B N 1
ATOM 4800 C CA . GLY B 1 227 ? 55.897 61.478 6.706 1.00 124.41 704 GLY B CA 1
ATOM 4801 C C . GLY B 1 227 ? 56.157 60.826 8.053 1.00 123.14 704 GLY B C 1
ATOM 4802 O O . GLY B 1 227 ? 56.064 59.603 8.196 1.00 120.42 704 GLY B O 1
ATOM 4803 N N . ASP B 1 228 ? 56.483 61.657 9.043 1.00 125.58 705 ASP B N 1
ATOM 4804 C CA . ASP B 1 228 ? 56.794 61.192 10.410 1.00 125.16 705 ASP B CA 1
ATOM 4805 C C . ASP B 1 228 ? 55.914 61.878 11.463 1.00 124.15 705 ASP B C 1
ATOM 4806 O O . ASP B 1 228 ? 55.391 61.213 12.361 1.00 121.27 705 ASP B O 1
ATOM 4811 N N . SER B 1 229 ? 55.756 63.204 11.351 1.00 126.95 706 SER B N 1
ATOM 4812 C CA . SER B 1 229 ? 54.928 63.981 12.289 1.00 126.74 706 SER B CA 1
ATOM 4813 C C . SER B 1 229 ? 53.431 63.628 12.158 1.00 122.07 706 SER B C 1
ATOM 4814 O O . SER B 1 229 ? 52.877 63.629 11.051 1.00 120.94 706 SER B O 1
ATOM 4816 N N . GLY B 1 230 ? 52.792 63.322 13.291 1.00 119.73 707 GLY B N 1
ATOM 4817 C CA . GLY B 1 230 ? 51.350 63.055 13.331 1.00 115.74 707 GLY B CA 1
ATOM 4818 C C . GLY B 1 230 ? 50.955 61.592 13.364 1.00 111.14 707 GLY B C 1
ATOM 4819 O O . GLY B 1 230 ? 51.777 60.711 13.622 1.00 110.85 707 GLY B O 1
ATOM 4820 N N . ARG B 1 231 ? 49.677 61.348 13.097 1.00 107.86 708 ARG B N 1
ATOM 4821 C CA . ARG B 1 231 ? 49.102 59.997 13.125 1.00 103.67 708 ARG B CA 1
ATOM 4822 C C . ARG B 1 231 ? 48.081 59.795 12.013 1.00 101.30 708 ARG B C 1
ATOM 4823 O O . ARG B 1 231 ? 47.666 60.749 11.347 1.00 102.84 708 ARG B O 1
ATOM 4831 N N . MET B 1 232 ? 47.686 58.544 11.816 1.00 97.84 709 MET B N 1
ATOM 4832 C CA . MET B 1 232 ? 46.718 58.204 10.798 1.00 95.72 709 MET B CA 1
ATOM 4833 C C . MET B 1 232 ? 45.939 56.976 11.184 1.00 92.00 709 MET B C 1
ATOM 4834 O O . MET B 1 232 ? 46.495 56.020 11.723 1.00 91.20 709 MET B O 1
ATOM 4839 N N . CYS B 1 233 ? 44.647 56.994 10.899 1.00 90.13 710 CYS B N 1
ATOM 4840 C CA . CYS B 1 233 ? 43.812 55.855 11.175 1.00 86.81 710 CYS B CA 1
ATOM 4841 C C . CYS B 1 233 ? 44.192 54.718 10.247 1.00 85.57 710 CYS B C 1
ATOM 4842 O O . CYS B 1 233 ? 44.428 54.933 9.055 1.00 86.67 710 CYS B O 1
ATOM 4845 N N . ILE B 1 234 ? 44.252 53.510 10.798 1.00 83.52 711 ILE B N 1
ATOM 4846 C CA . ILE B 1 234 ? 44.577 52.325 10.018 1.00 82.71 711 ILE B CA 1
ATOM 4847 C C . ILE B 1 234 ? 43.483 51.298 10.083 1.00 79.79 711 ILE B C 1
ATOM 4848 O O . ILE B 1 234 ? 43.071 50.895 11.160 1.00 78.26 711 ILE B O 1
ATOM 4853 N N . ASN B 1 235 ? 43.007 50.881 8.914 1.00 79.37 712 ASN B N 1
ATOM 4854 C CA . ASN B 1 235 ? 42.046 49.796 8.826 1.00 77.13 712 ASN B CA 1
ATOM 4855 C C . ASN B 1 235 ? 42.821 48.489 8.851 1.00 76.96 712 ASN B C 1
ATOM 4856 O O . ASN B 1 235 ? 43.471 48.118 7.870 1.00 78.29 712 ASN B O 1
ATOM 4861 N N . MET B 1 236 ? 42.748 47.799 9.976 1.00 75.59 713 MET B N 1
ATOM 4862 C CA . MET B 1 236 ? 43.495 46.571 10.163 1.00 75.87 713 MET B CA 1
ATOM 4863 C C . MET B 1 236 ? 43.046 45.483 9.223 1.00 75.21 713 MET B C 1
ATOM 4864 O O . MET B 1 236 ? 43.862 44.681 8.774 1.00 76.40 713 MET B O 1
ATOM 4869 N N . GLU B 1 237 ? 41.737 45.468 8.925 1.00 73.64 714 GLU B N 1
ATOM 4870 C CA . GLU B 1 237 ? 41.104 44.377 8.186 1.00 73.09 714 GLU B CA 1
ATOM 4871 C C . GLU B 1 237 ? 41.454 43.091 8.908 1.00 72.83 714 GLU B C 1
ATOM 4872 O O . GLU B 1 237 ? 42.045 42.170 8.331 1.00 74.29 714 GLU B O 1
ATOM 4878 N N . TRP B 1 238 ? 41.100 43.024 10.186 1.00 71.48 715 TRP B N 1
ATOM 4879 C CA . TRP B 1 238 ? 41.464 41.855 10.973 1.00 71.49 715 TRP B CA 1
ATOM 4880 C C . TRP B 1 238 ? 40.582 40.637 10.710 1.00 70.67 715 TRP B C 1
ATOM 4881 O O . TRP B 1 238 ? 40.861 39.564 11.228 1.00 71.17 715 TRP B O 1
ATOM 4892 N N . GLY B 1 239 ? 39.524 40.795 9.915 1.00 69.83 716 GLY B N 1
ATOM 4893 C CA . GLY B 1 239 ? 38.701 39.662 9.556 1.00 69.35 716 GLY B CA 1
ATOM 4894 C C . GLY B 1 239 ? 39.571 38.589 8.915 1.00 71.28 716 GLY B C 1
ATOM 4895 O O . GLY B 1 239 ? 39.386 37.384 9.160 1.00 71.40 716 GLY B O 1
ATOM 4896 N N . ALA B 1 240 ? 40.538 39.039 8.103 1.00 73.00 717 ALA B N 1
ATOM 4897 C CA . ALA B 1 240 ? 41.460 38.145 7.383 1.00 75.35 717 ALA B CA 1
ATOM 4898 C C . ALA B 1 240 ? 42.657 37.717 8.226 1.00 76.49 717 ALA B C 1
ATOM 4899 O O . ALA B 1 240 ? 43.598 37.124 7.705 1.00 78.83 717 ALA B O 1
ATOM 4901 N N . PHE B 1 241 ? 42.620 38.016 9.521 1.00 75.04 718 PHE B N 1
ATOM 4902 C CA . PHE B 1 241 ? 43.663 37.589 10.437 1.00 76.35 718 PHE B CA 1
ATOM 4903 C C . PHE B 1 241 ? 43.726 36.050 10.406 1.00 77.59 718 PHE B C 1
ATOM 4904 O O . PHE B 1 241 ? 42.693 35.373 10.418 1.00 76.56 718 PHE B O 1
ATOM 4912 N N . GLY B 1 242 ? 44.933 35.509 10.335 1.00 80.26 719 GLY B N 1
ATOM 4913 C CA . GLY B 1 242 ? 45.116 34.063 10.304 1.00 82.17 719 GLY B CA 1
ATOM 4914 C C . GLY B 1 242 ? 44.906 33.402 8.950 1.00 83.78 719 GLY B C 1
ATOM 4915 O O . GLY B 1 242 ? 45.019 32.174 8.834 1.00 85.69 719 GLY B O 1
ATOM 4916 N N . ASP B 1 243 ? 44.611 34.197 7.918 1.00 83.34 720 ASP B N 1
ATOM 4917 C CA . ASP B 1 243 ? 44.434 33.652 6.565 1.00 85.22 720 ASP B CA 1
ATOM 4918 C C . ASP B 1 243 ? 45.718 32.994 6.080 1.00 89.13 720 ASP B C 1
ATOM 4919 O O . ASP B 1 243 ? 45.687 32.147 5.193 1.00 91.45 720 ASP B O 1
ATOM 4924 N N . ASP B 1 244 ? 46.846 33.397 6.671 1.00 90.28 721 ASP B N 1
ATOM 4925 C CA . ASP B 1 244 ? 48.153 32.760 6.405 1.00 94.39 721 ASP B CA 1
ATOM 4926 C C . ASP B 1 244 ? 48.286 31.376 7.088 1.00 95.95 721 ASP B C 1
ATOM 4927 O O . ASP B 1 244 ? 49.313 30.715 6.953 1.00 99.68 721 ASP B O 1
ATOM 4932 N N . GLY B 1 245 ? 47.240 30.956 7.813 1.00 93.44 722 GLY B N 1
ATOM 4933 C CA . GLY B 1 245 ? 47.231 29.679 8.524 1.00 94.85 722 GLY B CA 1
ATOM 4934 C C . GLY B 1 245 ? 47.858 29.771 9.914 1.00 94.85 722 GLY B C 1
ATOM 4935 O O . GLY B 1 245 ? 48.140 28.739 10.547 1.00 96.90 722 GLY B O 1
ATOM 4936 N N . SER B 1 246 ? 48.073 31.001 10.395 1.00 92.84 723 SER B N 1
ATOM 4937 C CA . SER B 1 246 ? 48.700 31.220 11.702 1.00 92.91 723 SER B CA 1
ATOM 4938 C C . SER B 1 246 ? 47.743 30.934 12.877 1.00 90.28 723 SER B C 1
ATOM 4939 O O . SER B 1 246 ? 48.186 30.850 14.026 1.00 90.79 723 SER B O 1
ATOM 4942 N N . LEU B 1 247 ? 46.441 30.784 12.591 1.00 87.76 724 LEU B N 1
ATOM 4943 C CA . LEU B 1 247 ? 45.460 30.426 13.626 1.00 85.54 724 LEU B CA 1
ATOM 4944 C C . LEU B 1 247 ? 44.956 28.988 13.468 1.00 86.94 724 LEU B C 1
ATOM 4945 O O . LEU B 1 247 ? 43.805 28.686 13.782 1.00 84.81 724 LEU B O 1
ATOM 4950 N N . ALA B 1 248 ? 45.835 28.103 12.978 1.00 90.80 725 ALA B N 1
ATOM 4951 C CA . ALA B 1 248 ? 45.533 26.665 12.890 1.00 92.98 725 ALA B CA 1
ATOM 4952 C C . ALA B 1 248 ? 45.332 26.127 14.308 1.00 92.70 725 ALA B C 1
ATOM 4953 O O . ALA B 1 248 ? 44.521 25.221 14.538 1.00 92.70 725 ALA B O 1
ATOM 4955 N N . MET B 1 249 ? 46.086 26.706 15.252 1.00 92.66 726 MET B N 1
ATOM 4956 C CA . MET B 1 249 ? 45.962 26.394 16.664 1.00 92.33 726 MET B CA 1
ATOM 4957 C C . MET B 1 249 ? 44.498 26.428 17.111 1.00 88.93 726 MET B C 1
ATOM 4958 O O . MET B 1 249 ? 44.059 25.555 17.850 1.00 89.63 726 MET B O 1
ATOM 4960 N N . LEU B 1 250 ? 43.750 27.434 16.642 1.00 85.68 727 LEU B N 1
ATOM 4961 C CA . LEU B 1 250 ? 42.339 27.649 17.071 1.00 82.49 727 LEU B CA 1
ATOM 4962 C C . LEU B 1 250 ? 41.261 26.914 16.282 1.00 82.29 727 LEU B C 1
ATOM 4963 O O . LEU B 1 250 ? 40.303 26.398 16.872 1.00 81.44 727 LEU B O 1
ATOM 4968 N N . SER B 1 251 ? 41.403 26.884 14.956 1.00 83.28 728 SER B N 1
ATOM 4969 C CA . SER B 1 251 ? 40.370 26.312 14.080 1.00 83.29 728 SER B CA 1
ATOM 4970 C C . SER B 1 251 ? 39.909 24.960 14.540 1.00 84.97 728 SER B C 1
ATOM 4971 O O . SER B 1 251 ? 40.713 24.028 14.683 1.00 88.25 728 SER B O 1
ATOM 4974 N N . THR B 1 252 ? 38.610 24.858 14.778 1.00 83.08 729 THR B N 1
ATOM 4975 C CA . THR B 1 252 ? 37.995 23.602 15.087 1.00 84.80 729 THR B CA 1
ATOM 4976 C C . THR B 1 252 ? 37.627 22.960 13.755 1.00 86.77 729 THR B C 1
ATOM 4977 O O . THR B 1 252 ? 37.751 23.589 12.695 1.00 86.26 729 THR B O 1
ATOM 4981 N N . ARG B 1 253 ? 37.178 21.710 13.801 1.00 89.23 730 ARG B N 1
ATOM 4982 C CA . ARG B 1 253 ? 36.670 21.043 12.601 1.00 91.35 730 ARG B CA 1
ATOM 4983 C C . ARG B 1 253 ? 35.448 21.788 12.056 1.00 88.61 730 ARG B C 1
ATOM 4984 O O . ARG B 1 253 ? 35.199 21.795 10.853 1.00 89.66 730 ARG B O 1
ATOM 4992 N N . PHE B 1 254 ? 34.700 22.416 12.965 1.00 85.49 731 PHE B N 1
ATOM 4993 C CA . PHE B 1 254 ? 33.472 23.132 12.629 1.00 83.04 731 PHE B CA 1
ATOM 4994 C C . PHE B 1 254 ? 33.786 24.425 11.922 1.00 81.03 731 PHE B C 1
ATOM 4995 O O . PHE B 1 254 ? 33.084 24.817 10.996 1.00 80.53 731 PHE B O 1
ATOM 5003 N N . ASP B 1 255 ? 34.847 25.091 12.364 1.00 80.17 732 ASP B N 1
ATOM 5004 C CA . ASP B 1 255 ? 35.345 26.289 11.683 1.00 78.93 732 ASP B CA 1
ATOM 5005 C C . ASP B 1 255 ? 35.742 25.931 10.254 1.00 81.42 732 ASP B C 1
ATOM 5006 O O . ASP B 1 255 ? 35.428 26.664 9.312 1.00 80.65 732 ASP B O 1
ATOM 5011 N N . ALA B 1 256 ? 36.430 24.790 10.109 1.00 84.69 733 ALA B N 1
ATOM 5012 C CA . ALA B 1 256 ? 36.852 24.277 8.807 1.00 87.70 733 ALA B CA 1
ATOM 5013 C C . ALA B 1 256 ? 35.643 24.038 7.897 1.00 88.14 733 ALA B C 1
ATOM 5014 O O . ALA B 1 256 ? 35.601 24.532 6.763 1.00 88.53 733 ALA B O 1
ATOM 5016 N N . SER B 1 257 ? 34.663 23.283 8.406 1.00 88.33 734 SER B N 1
ATOM 5017 C CA . SER B 1 257 ? 33.435 22.974 7.654 1.00 88.98 734 SER B CA 1
ATOM 5018 C C . SER B 1 257 ? 32.765 24.265 7.137 1.00 86.21 734 SER B C 1
ATOM 5019 O O . SER B 1 257 ? 32.391 24.345 5.970 1.00 87.55 734 SER B O 1
ATOM 5021 N N . VAL B 1 258 ? 32.635 25.266 8.011 1.00 82.79 735 VAL B N 1
ATOM 5022 C CA . VAL B 1 258 ? 32.044 26.565 7.640 1.00 80.42 735 VAL B CA 1
ATOM 5023 C C . VAL B 1 258 ? 32.818 27.265 6.527 1.00 81.11 735 VAL B C 1
ATOM 5024 O O . VAL B 1 258 ? 32.236 27.715 5.533 1.00 81.54 735 VAL B O 1
ATOM 5028 N N . ASP B 1 259 ? 34.131 27.356 6.709 1.00 81.57 736 ASP B N 1
ATOM 5029 C CA . ASP B 1 259 ? 35.007 28.051 5.763 1.00 82.21 736 ASP B CA 1
ATOM 5030 C C . ASP B 1 259 ? 34.907 27.447 4.373 1.00 85.28 736 ASP B C 1
ATOM 5031 O O . ASP B 1 259 ? 34.648 28.149 3.393 1.00 85.17 736 ASP B O 1
ATOM 5036 N N . GLN B 1 260 ? 35.110 26.135 4.301 1.00 88.31 737 GLN B N 1
ATOM 5037 C CA . GLN B 1 260 ? 35.044 25.401 3.036 1.00 91.98 737 GLN B CA 1
ATOM 5038 C C . GLN B 1 260 ? 33.681 25.568 2.366 1.00 91.69 737 GLN B C 1
ATOM 5039 O O . GLN B 1 260 ? 33.598 25.627 1.145 1.00 93.85 737 GLN B O 1
ATOM 5041 N N . ALA B 1 261 ? 32.621 25.656 3.173 1.00 89.34 738 ALA B N 1
ATOM 5042 C CA . ALA B 1 261 ? 31.257 25.820 2.656 1.00 89.17 738 ALA B CA 1
ATOM 5043 C C . ALA B 1 261 ? 30.898 27.276 2.295 1.00 86.70 738 ALA B C 1
ATOM 5044 O O . ALA B 1 261 ? 29.769 27.544 1.903 1.00 86.59 738 ALA B O 1
ATOM 5046 N N . SER B 1 262 ? 31.848 28.204 2.418 1.00 85.12 739 SER B N 1
ATOM 5047 C CA . SER B 1 262 ? 31.569 29.627 2.159 1.00 83.07 739 SER B CA 1
ATOM 5048 C C . SER B 1 262 ? 31.925 30.089 0.750 1.00 84.99 739 SER B C 1
ATOM 5049 O O . SER B 1 262 ? 32.632 29.409 0.015 1.00 87.78 739 SER B O 1
ATOM 5052 N N . ILE B 1 263 ? 31.404 31.267 0.404 1.00 83.72 740 ILE B N 1
ATOM 5053 C CA . ILE B 1 263 ? 31.732 31.987 -0.832 1.00 85.18 740 ILE B CA 1
ATOM 5054 C C . ILE B 1 263 ? 33.227 32.153 -1.014 1.00 85.93 740 ILE B C 1
ATOM 5055 O O . ILE B 1 263 ? 33.750 32.007 -2.124 1.00 88.77 740 ILE B O 1
ATOM 5060 N N . ASN B 1 264 ? 33.912 32.462 0.085 1.00 83.68 741 ASN B N 1
ATOM 5061 C CA . ASN B 1 264 ? 35.336 32.769 0.059 1.00 84.25 741 ASN B CA 1
ATOM 5062 C C . ASN B 1 264 ? 36.148 31.830 0.955 1.00 84.59 741 ASN B C 1
ATOM 5063 O O . ASN B 1 264 ? 36.620 32.235 2.030 1.00 82.44 741 ASN B O 1
ATOM 5068 N N . PRO B 1 265 ? 36.323 30.564 0.514 1.00 87.54 742 PRO B N 1
ATOM 5069 C CA . PRO B 1 265 ? 37.079 29.600 1.312 1.00 88.51 742 PRO B CA 1
ATOM 5070 C C . PRO B 1 265 ? 38.512 30.049 1.521 1.00 88.97 742 PRO B C 1
ATOM 5071 O O . PRO B 1 265 ? 39.139 30.559 0.594 1.00 90.60 742 PRO B O 1
ATOM 5075 N N . GLY B 1 266 ? 39.020 29.866 2.737 1.00 87.86 743 GLY B N 1
ATOM 5076 C CA . GLY B 1 266 ? 40.384 30.270 3.082 1.00 88.40 743 GLY B CA 1
ATOM 5077 C C . GLY B 1 266 ? 40.507 31.741 3.468 1.00 85.64 743 GLY B C 1
ATOM 5078 O O . GLY B 1 266 ? 41.479 32.132 4.112 1.00 85.62 743 GLY B O 1
ATOM 5079 N N . LYS B 1 267 ? 39.521 32.552 3.083 1.00 83.74 744 LYS B N 1
ATOM 5080 C CA . LYS B 1 267 ? 39.557 33.988 3.319 1.00 81.59 744 LYS B CA 1
ATOM 5081 C C . LYS B 1 267 ? 38.770 34.371 4.573 1.00 78.46 744 LYS B C 1
ATOM 5082 O O . LYS B 1 267 ? 37.844 33.668 4.970 1.00 77.77 744 LYS B O 1
ATOM 5084 N N . GLN B 1 268 ? 39.151 35.490 5.188 1.00 76.95 745 GLN B N 1
ATOM 5085 C CA . GLN B 1 268 ? 38.456 36.021 6.373 1.00 74.22 745 GLN B CA 1
ATOM 5086 C C . GLN B 1 268 ? 38.268 34.964 7.482 1.00 73.68 745 GLN B C 1
ATOM 5087 O O . GLN B 1 268 ? 37.204 34.854 8.065 1.00 72.04 745 GLN B O 1
ATOM 5093 N N . ARG B 1 269 ? 39.316 34.204 7.770 1.00 75.37 746 ARG B N 1
ATOM 5094 C CA . ARG B 1 269 ? 39.221 33.100 8.745 1.00 75.46 746 ARG B CA 1
ATOM 5095 C C . ARG B 1 269 ? 38.869 33.562 10.154 1.00 73.22 746 ARG B C 1
ATOM 5096 O O . ARG B 1 269 ? 38.002 32.972 10.812 1.00 72.41 746 ARG B O 1
ATOM 5104 N N . PHE B 1 270 ? 39.541 34.614 10.613 1.00 72.60 747 PHE B N 1
ATOM 5105 C CA . PHE B 1 270 ? 39.311 35.157 11.957 1.00 70.73 747 PHE B CA 1
ATOM 5106 C C . PHE B 1 270 ? 37.895 35.689 12.091 1.00 68.53 747 PHE B C 1
ATOM 5107 O O . PHE B 1 270 ? 37.277 35.556 13.140 1.00 67.38 747 PHE B O 1
ATOM 5115 N N . GLU B 1 271 ? 37.397 36.289 11.015 1.00 68.31 748 GLU B N 1
ATOM 5116 C CA . GLU B 1 271 ? 36.029 36.796 10.950 1.00 66.88 748 GLU B CA 1
ATOM 5117 C C . GLU B 1 271 ? 35.002 35.668 11.084 1.00 66.76 748 GLU B C 1
ATOM 5118 O O . GLU B 1 271 ? 33.946 35.840 11.684 1.00 65.51 748 GLU B O 1
ATOM 5124 N N . LYS B 1 272 ? 35.329 34.513 10.518 1.00 68.36 749 LYS B N 1
ATOM 5125 C CA . LYS B 1 272 ? 34.423 33.371 10.507 1.00 68.74 749 LYS B CA 1
ATOM 5126 C C . LYS B 1 272 ? 34.285 32.696 11.873 1.00 68.23 749 LYS B C 1
ATOM 5127 O O . LYS B 1 272 ? 33.440 31.789 12.043 1.00 68.73 749 LYS B O 1
ATOM 5133 N N . MET B 1 273 ? 35.095 33.132 12.843 1.00 67.47 750 MET B N 1
ATOM 5134 C CA . MET B 1 273 ? 35.010 32.618 14.208 1.00 67.22 750 MET B CA 1
ATOM 5135 C C . MET B 1 273 ? 34.356 33.621 15.165 1.00 65.26 750 MET B C 1
ATOM 5136 O O . MET B 1 273 ? 34.273 33.368 16.360 1.00 65.09 750 MET B O 1
ATOM 5141 N N . ILE B 1 274 ? 33.885 34.748 14.640 1.00 64.27 751 ILE B N 1
ATOM 5142 C CA . ILE B 1 274 ? 33.395 35.840 15.478 1.00 62.90 751 ILE B CA 1
ATOM 5143 C C . ILE B 1 274 ? 32.074 36.479 15.047 1.00 62.21 751 ILE B C 1
ATOM 5144 O O . ILE B 1 274 ? 31.192 36.657 15.873 1.00 61.62 751 ILE B O 1
ATOM 5149 N N . SER B 1 275 ? 31.945 36.819 13.758 1.00 62.61 752 SER B N 1
ATOM 5150 C CA . SER B 1 275 ? 30.833 37.671 13.276 1.00 62.32 752 SER B CA 1
ATOM 5151 C C . SER B 1 275 ? 29.490 36.964 13.017 1.00 62.68 752 SER B C 1
ATOM 5152 O O . SER B 1 275 ? 29.426 35.746 12.829 1.00 63.45 752 SER B O 1
ATOM 5155 N N . GLY B 1 276 ? 28.425 37.775 12.997 1.00 62.54 753 GLY B N 1
ATOM 5156 C CA . GLY B 1 276 ? 27.024 37.302 12.879 1.00 62.98 753 GLY B CA 1
ATOM 5157 C C . GLY B 1 276 ? 26.705 36.431 11.689 1.00 64.26 753 GLY B C 1
ATOM 5158 O O . GLY B 1 276 ? 25.872 35.511 11.785 1.00 65.13 753 GLY B O 1
ATOM 5159 N N . MET B 1 277 ? 27.359 36.708 10.568 1.00 64.82 754 MET B N 1
ATOM 5160 C CA . MET B 1 277 ? 27.145 35.954 9.345 1.00 66.35 754 MET B CA 1
ATOM 5161 C C . MET B 1 277 ? 27.521 34.490 9.519 1.00 67.08 754 MET B C 1
ATOM 5162 O O . MET B 1 277 ? 26.901 33.612 8.914 1.00 68.74 754 MET B O 1
ATOM 5167 N N . TYR B 1 278 ? 28.525 34.228 10.350 1.00 66.27 755 TYR B N 1
ATOM 5168 C CA . TYR B 1 278 ? 29.122 32.899 10.434 1.00 67.42 755 TYR B CA 1
ATOM 5169 C C . TYR B 1 278 ? 28.845 32.096 11.716 1.00 67.02 755 TYR B C 1
ATOM 5170 O O . TYR B 1 278 ? 28.784 30.872 11.663 1.00 68.43 755 TYR B O 1
ATOM 5179 N N . LEU B 1 279 ? 28.677 32.769 12.856 1.00 65.45 756 LEU B N 1
ATOM 5180 C CA . LEU B 1 279 ? 28.512 32.054 14.143 1.00 65.23 756 LEU B CA 1
ATOM 5181 C C . LEU B 1 279 ? 27.390 31.046 14.082 1.00 66.33 756 LEU B C 1
ATOM 5182 O O . LEU B 1 279 ? 27.574 29.895 14.437 1.00 67.56 756 LEU B O 1
ATOM 5187 N N . GLY B 1 280 ? 26.230 31.485 13.619 1.00 66.38 757 GLY B N 1
ATOM 5188 C CA . GLY B 1 280 ? 25.075 30.617 13.493 1.00 67.81 757 GLY B CA 1
ATOM 5189 C C . GLY B 1 280 ? 25.360 29.319 12.772 1.00 69.86 757 GLY B C 1
ATOM 5190 O O . GLY B 1 280 ? 24.745 28.299 13.055 1.00 71.22 757 GLY B O 1
ATOM 5191 N N . GLU B 1 281 ? 26.292 29.357 11.831 1.00 70.39 758 GLU B N 1
ATOM 5192 C CA . GLU B 1 281 ? 26.685 28.151 11.100 1.00 72.86 758 GLU B CA 1
ATOM 5193 C C . GLU B 1 281 ? 27.598 27.268 11.943 1.00 73.38 758 GLU B C 1
ATOM 5194 O O . GLU B 1 281 ? 27.476 26.033 11.913 1.00 75.58 758 GLU B O 1
ATOM 5200 N N . ILE B 1 282 ? 28.505 27.897 12.696 1.00 71.65 759 ILE B N 1
ATOM 5201 C CA . ILE B 1 282 ? 29.427 27.155 13.568 1.00 72.28 759 ILE B CA 1
ATOM 5202 C C . ILE B 1 282 ? 28.603 26.266 14.483 1.00 72.97 759 ILE B C 1
ATOM 5203 O O . ILE B 1 282 ? 28.941 25.103 14.713 1.00 75.01 759 ILE B O 1
ATOM 5208 N N . VAL B 1 283 ? 27.515 26.831 14.998 1.00 71.55 760 VAL B N 1
ATOM 5209 C CA . VAL B 1 283 ? 26.579 26.101 15.835 1.00 72.34 760 VAL B CA 1
ATOM 5210 C C . VAL B 1 283 ? 25.962 24.926 15.078 1.00 74.96 760 VAL B C 1
ATOM 5211 O O . VAL B 1 283 ? 25.966 23.794 15.554 1.00 76.71 760 VAL B O 1
ATOM 5215 N N . ARG B 1 284 ? 25.439 25.218 13.894 1.00 75.39 761 ARG B N 1
ATOM 5216 C CA . ARG B 1 284 ? 24.739 24.227 13.096 1.00 78.18 761 ARG B CA 1
ATOM 5217 C C . ARG B 1 284 ? 25.574 22.971 12.854 1.00 80.86 761 ARG B C 1
ATOM 5218 O O . ARG B 1 284 ? 25.074 21.847 12.990 1.00 83.46 761 ARG B O 1
ATOM 5226 N N . HIS B 1 285 ? 26.839 23.157 12.502 1.00 80.66 762 HIS B N 1
ATOM 5227 C CA . HIS B 1 285 ? 27.734 22.020 12.264 1.00 83.46 762 HIS B CA 1
ATOM 5228 C C . HIS B 1 285 ? 27.962 21.227 13.548 1.00 84.12 762 HIS B C 1
ATOM 5229 O O . HIS B 1 285 ? 28.012 19.987 13.528 1.00 87.06 762 HIS B O 1
ATOM 5236 N N . ILE B 1 286 ? 28.105 21.944 14.661 1.00 81.46 763 ILE B N 1
ATOM 5237 C CA . ILE B 1 286 ? 28.270 21.304 15.955 1.00 82.09 763 ILE B CA 1
ATOM 5238 C C . ILE B 1 286 ? 27.071 20.402 16.203 1.00 83.90 763 ILE B C 1
ATOM 5239 O O . ILE B 1 286 ? 27.226 19.223 16.510 1.00 86.63 763 ILE B O 1
ATOM 5244 N N . LEU B 1 287 ? 25.879 20.967 16.045 1.00 82.65 764 LEU B N 1
ATOM 5245 C CA . LEU B 1 287 ? 24.639 20.227 16.236 1.00 84.49 764 LEU B CA 1
ATOM 5246 C C . LEU B 1 287 ? 24.590 19.009 15.328 1.00 88.30 764 LEU B C 1
ATOM 5247 O O . LEU B 1 287 ? 24.186 17.920 15.761 1.00 90.91 764 LEU B O 1
ATOM 5252 N N . LEU B 1 288 ? 25.000 19.190 14.069 1.00 88.82 765 LEU B N 1
ATOM 5253 C CA . LEU B 1 288 ? 25.064 18.073 13.112 1.00 92.83 765 LEU B CA 1
ATOM 5254 C C . LEU B 1 288 ? 26.015 16.979 13.615 1.00 95.41 765 LEU B C 1
ATOM 5255 O O . LEU B 1 288 ? 25.674 15.801 13.612 1.00 98.92 765 LEU B O 1
ATOM 5260 N N . HIS B 1 289 ? 27.204 17.380 14.049 1.00 93.95 766 HIS B N 1
ATOM 5261 C CA . HIS B 1 289 ? 28.176 16.429 14.565 1.00 96.48 766 HIS B CA 1
ATOM 5262 C C . HIS B 1 289 ? 27.592 15.677 15.763 1.00 97.59 766 HIS B C 1
ATOM 5263 O O . HIS B 1 289 ? 27.693 14.451 15.848 1.00 101.35 766 HIS B O 1
ATOM 5270 N N . LEU B 1 290 ? 26.979 16.430 16.676 1.00 94.49 767 LEU B N 1
ATOM 5271 C CA . LEU B 1 290 ? 26.384 15.870 17.888 1.00 95.27 767 LEU B CA 1
ATOM 5272 C C . LEU B 1 290 ? 25.324 14.838 17.579 1.00 98.57 767 LEU B C 1
ATOM 5273 O O . LEU B 1 290 ? 25.277 13.776 18.203 1.00 101.60 767 LEU B O 1
ATOM 5278 N N . THR B 1 291 ? 24.466 15.154 16.619 1.00 98.33 768 THR B N 1
ATOM 5279 C CA . THR B 1 291 ? 23.387 14.244 16.235 1.00 101.77 768 THR B CA 1
ATOM 5280 C C . THR B 1 291 ? 23.943 12.914 15.718 1.00 106.40 768 THR B C 1
ATOM 5281 O O . THR B 1 291 ? 23.458 11.846 16.091 1.00 109.77 768 THR B O 1
ATOM 5285 N N . SER B 1 292 ? 24.969 12.995 14.870 1.00 106.80 769 SER B N 1
ATOM 5286 C CA . SER B 1 292 ? 25.616 11.806 14.311 1.00 111.52 769 SER B CA 1
ATOM 5287 C C . SER B 1 292 ? 26.303 10.973 15.399 1.00 113.54 769 SER B C 1
ATOM 5288 O O . SER B 1 292 ? 26.437 9.763 15.255 1.00 118.37 769 SER B O 1
ATOM 5291 N N . LEU B 1 293 ? 26.736 11.623 16.482 1.00 110.28 770 LEU B N 1
ATOM 5292 C CA . LEU B 1 293 ? 27.329 10.909 17.615 1.00 112.11 770 LEU B CA 1
ATOM 5293 C C . LEU B 1 293 ? 26.250 10.241 18.494 1.00 113.76 770 LEU B C 1
ATOM 5294 O O . LEU B 1 293 ? 26.571 9.416 19.360 1.00 116.41 770 LEU B O 1
ATOM 5299 N N . GLY B 1 294 ? 24.981 10.599 18.266 1.00 112.47 771 GLY B N 1
ATOM 5300 C CA . GLY B 1 294 ? 23.857 10.036 19.020 1.00 114.10 771 GLY B CA 1
ATOM 5301 C C . GLY B 1 294 ? 23.495 10.848 20.255 1.00 110.50 771 GLY B C 1
ATOM 5302 O O . GLY B 1 294 ? 22.548 10.507 20.974 1.00 111.56 771 GLY B O 1
ATOM 5303 N N . VAL B 1 295 ? 24.249 11.921 20.500 1.00 106.58 772 VAL B N 1
ATOM 5304 C CA . VAL B 1 295 ? 24.027 12.794 21.657 1.00 103.28 772 VAL B CA 1
ATOM 5305 C C . VAL B 1 295 ? 22.723 13.569 21.546 1.00 101.08 772 VAL B C 1
ATOM 5306 O O . VAL B 1 295 ? 21.893 13.551 22.461 1.00 101.13 772 VAL B O 1
ATOM 5310 N N . LEU B 1 296 ? 22.552 14.244 20.418 1.00 99.50 773 LEU B N 1
ATOM 5311 C CA . LEU B 1 296 ? 21.413 15.125 20.210 1.00 97.42 773 LEU B CA 1
ATOM 5312 C C . LEU B 1 296 ? 20.410 14.532 19.223 1.00 100.28 773 LEU B C 1
ATOM 5313 O O . LEU B 1 296 ? 20.749 13.629 18.466 1.00 103.32 773 LEU B O 1
ATOM 5318 N N . PHE B 1 297 ? 19.180 15.065 19.231 1.00 99.69 774 PHE B N 1
ATOM 5319 C CA . PHE B 1 297 ? 18.085 14.634 18.305 1.00 102.50 774 PHE B CA 1
ATOM 5320 C C . PHE B 1 297 ? 17.987 13.111 18.105 1.00 107.46 774 PHE B C 1
ATOM 5321 O O . PHE B 1 297 ? 18.439 12.569 17.088 1.00 109.59 774 PHE B O 1
ATOM 5329 N N . ARG B 1 298 ? 17.378 12.438 19.073 1.00 109.57 775 ARG B N 1
ATOM 5330 C CA . ARG B 1 298 ? 17.299 10.989 19.066 1.00 114.62 775 ARG B CA 1
ATOM 5331 C C . ARG B 1 298 ? 16.364 10.399 17.977 1.00 118.50 775 ARG B C 1
ATOM 5332 O O . ARG B 1 298 ? 15.153 10.303 18.183 1.00 120.31 775 ARG B O 1
ATOM 5334 N N . GLY B 1 299 ? 16.935 10.014 16.825 1.00 120.21 776 GLY B N 1
ATOM 5335 C CA . GLY B 1 299 ? 16.188 9.238 15.793 1.00 124.67 776 GLY B CA 1
ATOM 5336 C C . GLY B 1 299 ? 15.489 9.959 14.638 1.00 123.91 776 GLY B C 1
ATOM 5337 O O . GLY B 1 299 ? 15.425 9.418 13.523 1.00 127.12 776 GLY B O 1
ATOM 5338 N N . GLN B 1 300 ? 14.952 11.158 14.887 1.00 119.95 777 GLN B N 1
ATOM 5339 C CA . GLN B 1 300 ? 14.280 11.927 13.825 1.00 119.23 777 GLN B CA 1
ATOM 5340 C C . GLN B 1 300 ? 15.350 12.526 12.928 1.00 116.90 777 GLN B C 1
ATOM 5341 O O . GLN B 1 300 ? 16.214 13.260 13.402 1.00 112.96 777 GLN B O 1
ATOM 5343 N N . GLN B 1 301 ? 15.301 12.197 11.637 1.00 119.68 778 GLN B N 1
ATOM 5344 C CA . GLN B 1 301 ? 16.285 12.693 10.675 1.00 118.18 778 GLN B CA 1
ATOM 5345 C C . GLN B 1 301 ? 16.039 14.180 10.470 1.00 113.85 778 GLN B C 1
ATOM 5346 O O . GLN B 1 301 ? 15.083 14.551 9.770 1.00 114.92 778 GLN B O 1
ATOM 5348 N N . ILE B 1 302 ? 16.879 15.053 11.063 1.00 109.25 779 ILE B N 1
ATOM 5349 C CA . ILE B 1 302 ? 16.563 16.461 11.006 1.00 105.38 779 ILE B CA 1
ATOM 5350 C C . ILE B 1 302 ? 17.192 17.067 9.771 1.00 104.60 779 ILE B C 1
ATOM 5351 O O . ILE B 1 302 ? 18.219 17.757 9.847 1.00 101.49 779 ILE B O 1
ATOM 5353 N N . GLN B 1 303 ? 16.566 16.803 8.624 1.00 107.65 780 GLN B N 1
ATOM 5354 C CA . GLN B 1 303 ? 17.033 17.337 7.340 1.00 107.63 780 GLN B CA 1
ATOM 5355 C C . GLN B 1 303 ? 17.142 18.870 7.413 1.00 103.11 780 GLN B C 1
ATOM 5356 O O . GLN B 1 303 ? 18.061 19.472 6.861 1.00 101.35 780 GLN B O 1
ATOM 5358 N N . ARG B 1 304 ? 16.190 19.479 8.110 1.00 101.57 781 ARG B N 1
ATOM 5359 C CA . ARG B 1 304 ? 16.167 20.916 8.343 1.00 97.68 781 ARG B CA 1
ATOM 5360 C C . ARG B 1 304 ? 17.503 21.452 8.869 1.00 94.10 781 ARG B C 1
ATOM 5361 O O . ARG B 1 304 ? 17.868 22.623 8.625 1.00 91.38 781 ARG B O 1
ATOM 5369 N N . LEU B 1 305 ? 18.230 20.603 9.594 1.00 94.34 782 LEU B N 1
ATOM 5370 C CA . LEU B 1 305 ? 19.544 20.979 10.123 1.00 91.56 782 LEU B CA 1
ATOM 5371 C C . LEU B 1 305 ? 20.568 21.141 8.979 1.00 91.83 782 LEU B C 1
ATOM 5372 O O . LEU B 1 305 ? 21.566 21.836 9.139 1.00 89.26 782 LEU B O 1
ATOM 5377 N N . GLN B 1 306 ? 20.306 20.490 7.833 1.00 95.25 783 GLN B N 1
ATOM 5378 C CA . GLN B 1 306 ? 21.156 20.632 6.636 1.00 96.15 783 GLN B CA 1
ATOM 5379 C C . GLN B 1 306 ? 20.978 21.996 5.968 1.00 93.94 783 GLN B C 1
ATOM 5380 O O . GLN B 1 306 ? 21.840 22.424 5.204 1.00 93.69 783 GLN B O 1
ATOM 5386 N N . THR B 1 307 ? 19.862 22.673 6.251 1.00 92.80 784 THR B N 1
ATOM 5387 C CA . THR B 1 307 ? 19.579 23.993 5.660 1.00 91.19 784 THR B CA 1
ATOM 5388 C C . THR B 1 307 ? 20.550 25.071 6.149 1.00 87.45 784 THR B C 1
ATOM 5389 O O . THR B 1 307 ? 20.709 25.276 7.350 1.00 85.20 784 THR B O 1
ATOM 5393 N N . ARG B 1 308 ? 21.189 25.758 5.211 1.00 87.15 785 ARG B N 1
ATOM 5394 C CA . ARG B 1 308 ? 22.161 26.801 5.557 1.00 84.29 785 ARG B CA 1
ATOM 5395 C C . ARG B 1 308 ? 21.491 28.058 6.128 1.00 81.64 785 ARG B C 1
ATOM 5396 O O . ARG B 1 308 ? 20.378 28.416 5.746 1.00 82.65 785 ARG B O 1
ATOM 5404 N N . ASP B 1 309 ? 22.190 28.705 7.048 1.00 78.73 786 ASP B N 1
ATOM 5405 C CA . ASP B 1 309 ? 21.791 30.006 7.603 1.00 76.57 786 ASP B CA 1
ATOM 5406 C C . ASP B 1 309 ? 20.397 30.076 8.277 1.00 76.83 786 ASP B C 1
ATOM 5407 O O . ASP B 1 309 ? 19.660 31.057 8.102 1.00 76.58 786 ASP B O 1
ATOM 5412 N N . ILE B 1 310 ? 20.057 29.033 9.044 1.00 77.51 787 ILE B N 1
ATOM 5413 C CA . ILE B 1 310 ? 18.822 29.028 9.860 1.00 77.79 787 ILE B CA 1
ATOM 5414 C C . ILE B 1 310 ? 19.043 29.753 11.211 1.00 75.31 787 ILE B C 1
ATOM 5415 O O . ILE B 1 310 ? 18.112 30.358 11.759 1.00 75.27 787 ILE B O 1
ATOM 5420 N N . PHE B 1 311 ? 20.269 29.696 11.740 1.00 73.65 788 PHE B N 1
ATOM 5421 C CA . PHE B 1 311 ? 20.588 30.385 12.996 1.00 71.48 788 PHE B CA 1
ATOM 5422 C C . PHE B 1 311 ? 21.188 31.773 12.723 1.00 69.82 788 PHE B C 1
ATOM 5423 O O . PHE B 1 311 ? 22.403 31.935 12.592 1.00 68.72 788 PHE B O 1
ATOM 5431 N N . LYS B 1 312 ? 20.308 32.771 12.645 1.00 69.89 789 LYS B N 1
ATOM 5432 C CA . LYS B 1 312 ? 20.717 34.155 12.406 1.00 68.75 789 LYS B CA 1
ATOM 5433 C C . LYS B 1 312 ? 20.957 34.909 13.721 1.00 67.10 789 LYS B C 1
ATOM 5434 O O . LYS B 1 312 ? 20.525 34.462 14.800 1.00 67.09 789 LYS B O 1
ATOM 5440 N N . THR B 1 313 ? 21.652 36.045 13.621 1.00 65.91 790 THR B N 1
ATOM 5441 C CA . THR B 1 313 ? 21.982 36.873 14.781 1.00 64.67 790 THR B CA 1
ATOM 5442 C C . THR B 1 313 ? 20.758 37.185 15.637 1.00 65.47 790 THR B C 1
ATOM 5443 O O . THR B 1 313 ? 20.798 37.009 16.858 1.00 65.13 790 THR B O 1
ATOM 5447 N N . LYS B 1 314 ? 19.672 37.647 14.997 1.00 66.87 791 LYS B N 1
ATOM 5448 C CA . LYS B 1 314 ? 18.414 37.934 15.712 1.00 68.05 791 LYS B CA 1
ATOM 5449 C C . LYS B 1 314 ? 18.022 36.724 16.560 1.00 68.43 791 LYS B C 1
ATOM 5450 O O . LYS B 1 314 ? 17.608 36.875 17.715 1.00 68.76 791 LYS B O 1
ATOM 5452 N N . PHE B 1 315 ? 18.171 35.524 15.988 1.00 68.75 792 PHE B N 1
ATOM 5453 C CA . PHE B 1 315 ? 17.889 34.280 16.720 1.00 69.30 792 PHE B CA 1
ATOM 5454 C C . PHE B 1 315 ? 18.926 33.996 17.828 1.00 67.77 792 PHE B C 1
ATOM 5455 O O . PHE B 1 315 ? 18.549 33.782 18.985 1.00 68.13 792 PHE B O 1
ATOM 5463 N N . LEU B 1 316 ? 20.215 33.986 17.479 1.00 66.39 793 LEU B N 1
ATOM 5464 C CA . LEU B 1 316 ? 21.266 33.709 18.477 1.00 65.46 793 LEU B CA 1
ATOM 5465 C C . LEU B 1 316 ? 21.160 34.629 19.709 1.00 64.97 793 LEU B C 1
ATOM 5466 O O . LEU B 1 316 ? 21.448 34.207 20.841 1.00 64.90 793 LEU B O 1
ATOM 5471 N N . SER B 1 317 ? 20.752 35.876 19.483 1.00 64.93 794 SER B N 1
ATOM 5472 C CA . SER B 1 317 ? 20.582 36.830 20.569 1.00 64.95 794 SER B CA 1
ATOM 5473 C C . SER B 1 317 ? 19.319 36.534 21.375 1.00 66.26 794 SER B C 1
ATOM 5474 O O . SER B 1 317 ? 19.297 36.743 22.586 1.00 66.40 794 SER B O 1
ATOM 5477 N N . GLU B 1 318 ? 18.276 36.046 20.712 1.00 67.42 795 GLU B N 1
ATOM 5478 C CA . GLU B 1 318 ? 17.036 35.669 21.419 1.00 69.19 795 GLU B CA 1
ATOM 5479 C C . GLU B 1 318 ? 17.160 34.379 22.215 1.00 69.40 795 GLU B C 1
ATOM 5480 O O . GLU B 1 318 ? 16.724 34.329 23.363 1.00 70.18 795 GLU B O 1
ATOM 5486 N N . ILE B 1 319 ? 17.757 33.344 21.610 1.00 69.08 796 ILE B N 1
ATOM 5487 C CA . ILE B 1 319 ? 17.906 32.017 22.263 1.00 69.68 796 ILE B CA 1
ATOM 5488 C C . ILE B 1 319 ? 18.615 32.104 23.622 1.00 69.11 796 ILE B C 1
ATOM 5489 O O . ILE B 1 319 ? 18.210 31.407 24.573 1.00 70.26 796 ILE B O 1
ATOM 5491 N N . GLU B 1 320 ? 19.651 32.959 23.718 1.00 67.53 797 GLU B N 1
ATOM 5492 C CA . GLU B 1 320 ? 20.441 33.091 24.950 1.00 67.10 797 GLU B CA 1
ATOM 5493 C C . GLU B 1 320 ? 19.848 34.036 26.014 1.00 67.75 797 GLU B C 1
ATOM 5494 O O . GLU B 1 320 ? 20.369 34.094 27.120 1.00 67.97 797 GLU B O 1
ATOM 5496 N N . SER B 1 321 ? 18.775 34.770 25.693 1.00 68.51 798 SER B N 1
ATOM 5497 C CA . SER B 1 321 ? 18.148 35.682 26.674 1.00 69.62 798 SER B CA 1
ATOM 5498 C C . SER B 1 321 ? 17.841 34.927 27.973 1.00 70.93 798 SER B C 1
ATOM 5499 O O . SER B 1 321 ? 17.213 33.869 27.948 1.00 71.91 798 SER B O 1
ATOM 5502 N N . ASP B 1 322 ? 18.292 35.480 29.105 1.00 71.28 799 ASP B N 1
ATOM 5503 C CA . ASP B 1 322 ? 18.055 34.866 30.413 1.00 72.70 799 ASP B CA 1
ATOM 5504 C C . ASP B 1 322 ? 16.572 34.993 30.789 1.00 74.93 799 ASP B C 1
ATOM 5505 O O . ASP B 1 322 ? 16.105 34.324 31.723 1.00 76.54 799 ASP B O 1
ATOM 5507 N N . SER B 1 323 ? 15.848 35.852 30.035 1.00 75.23 800 SER B N 1
ATOM 5508 C CA . SER B 1 323 ? 14.409 36.091 30.211 1.00 77.65 800 SER B CA 1
ATOM 5509 C C . SER B 1 323 ? 13.522 35.157 29.342 1.00 78.24 800 SER B C 1
ATOM 5510 O O . SER B 1 323 ? 12.286 35.208 29.430 1.00 80.25 800 SER B O 1
ATOM 5513 N N . LEU B 1 324 ? 14.156 34.322 28.510 1.00 76.54 801 LEU B N 1
ATOM 5514 C CA . LEU B 1 324 ? 13.433 33.282 27.758 1.00 77.38 801 LEU B CA 1
ATOM 5515 C C . LEU B 1 324 ? 13.336 32.004 28.559 1.00 78.47 801 LEU B C 1
ATOM 5516 O O . LEU B 1 324 ? 14.356 31.473 29.014 1.00 77.35 801 LEU B O 1
ATOM 5521 N N . ALA B 1 325 ? 12.106 31.509 28.725 1.00 80.90 802 ALA B N 1
ATOM 5522 C CA . ALA B 1 325 ? 11.869 30.242 29.392 1.00 82.30 802 ALA B CA 1
ATOM 5523 C C . ALA B 1 325 ? 12.197 29.125 28.414 1.00 81.80 802 ALA B C 1
ATOM 5524 O O . ALA B 1 325 ? 11.927 29.246 27.221 1.00 81.53 802 ALA B O 1
ATOM 5526 N N . LEU B 1 326 ? 12.780 28.040 28.924 1.00 81.98 803 LEU B N 1
ATOM 5527 C CA . LEU B 1 326 ? 13.168 26.891 28.089 1.00 81.96 803 LEU B CA 1
ATOM 5528 C C . LEU B 1 326 ? 11.998 26.401 27.219 1.00 84.06 803 LEU B C 1
ATOM 5529 O O . LEU B 1 326 ? 12.209 26.017 26.076 1.00 83.76 803 LEU B O 1
ATOM 5534 N N . ARG B 1 327 ? 10.774 26.419 27.767 1.00 86.47 804 ARG B N 1
ATOM 5535 C CA . ARG B 1 327 ? 9.578 26.020 27.003 1.00 88.98 804 ARG B CA 1
ATOM 5536 C C . ARG B 1 327 ? 9.436 26.890 25.750 1.00 87.91 804 ARG B C 1
ATOM 5537 O O . ARG B 1 327 ? 9.131 26.378 24.672 1.00 89.00 804 ARG B O 1
ATOM 5539 N N . GLN B 1 328 ? 9.662 28.200 25.897 1.00 86.09 805 GLN B N 1
ATOM 5540 C CA . GLN B 1 328 ? 9.601 29.121 24.764 1.00 85.02 805 GLN B CA 1
ATOM 5541 C C . GLN B 1 328 ? 10.755 28.833 23.783 1.00 82.70 805 GLN B C 1
ATOM 5542 O O . GLN B 1 328 ? 10.547 28.835 22.577 1.00 82.94 805 GLN B O 1
ATOM 5544 N N . VAL B 1 329 ? 11.963 28.577 24.306 1.00 80.75 806 VAL B N 1
ATOM 5545 C CA . VAL B 1 329 ? 13.126 28.209 23.447 1.00 78.92 806 VAL B CA 1
ATOM 5546 C C . VAL B 1 329 ? 12.829 26.925 22.642 1.00 80.80 806 VAL B C 1
ATOM 5547 O O . VAL B 1 329 ? 13.212 26.812 21.488 1.00 80.45 806 VAL B O 1
ATOM 5549 N N . ARG B 1 330 ? 12.143 25.971 23.264 1.00 83.23 807 ARG B N 1
ATOM 5550 C CA . ARG B 1 330 ? 11.762 24.720 22.585 1.00 85.65 807 ARG B CA 1
ATOM 5551 C C . ARG B 1 330 ? 10.720 24.965 21.499 1.00 87.32 807 ARG B C 1
ATOM 5552 O O . ARG B 1 330 ? 10.729 24.296 20.468 1.00 88.56 807 ARG B O 1
ATOM 5560 N N . ALA B 1 331 ? 9.817 25.920 21.742 1.00 87.77 808 ALA B N 1
ATOM 5561 C CA . ALA B 1 331 ? 8.783 26.277 20.762 1.00 89.58 808 ALA B CA 1
ATOM 5562 C C . ALA B 1 331 ? 9.433 26.949 19.558 1.00 87.67 808 ALA B C 1
ATOM 5563 O O . ALA B 1 331 ? 9.190 26.541 18.434 1.00 88.99 808 ALA B O 1
ATOM 5565 N N . ILE B 1 332 ? 10.264 27.976 19.807 1.00 84.63 809 ILE B N 1
ATOM 5566 C CA . ILE B 1 332 ? 11.033 28.645 18.744 1.00 82.61 809 ILE B CA 1
ATOM 5567 C C . ILE B 1 332 ? 11.633 27.613 17.800 1.00 82.98 809 ILE B C 1
ATOM 5568 O O . ILE B 1 332 ? 11.402 27.661 16.606 1.00 83.93 809 ILE B O 1
ATOM 5573 N N . LEU B 1 333 ? 12.399 26.671 18.354 1.00 82.53 810 LEU B N 1
ATOM 5574 C CA . LEU B 1 333 ? 13.071 25.653 17.544 1.00 83.08 810 LEU B CA 1
ATOM 5575 C C . LEU B 1 333 ? 12.108 24.681 16.857 1.00 86.82 810 LEU B C 1
ATOM 5576 O O . LEU B 1 333 ? 12.374 24.275 15.744 1.00 87.76 810 LEU B O 1
ATOM 5581 N N . GLU B 1 334 ? 11.000 24.307 17.506 1.00 89.36 811 GLU B N 1
ATOM 5582 C CA . GLU B 1 334 ? 9.959 23.504 16.821 1.00 93.38 811 GLU B CA 1
ATOM 5583 C C . GLU B 1 334 ? 9.327 24.391 15.748 1.00 94.22 811 GLU B C 1
ATOM 5584 O O . GLU B 1 334 ? 8.964 23.924 14.673 1.00 96.31 811 GLU B O 1
ATOM 5586 N N . ASP B 1 335 ? 9.218 25.687 16.060 1.00 92.76 812 ASP B N 1
ATOM 5587 C CA . ASP B 1 335 ? 8.717 26.697 15.113 1.00 93.42 812 ASP B CA 1
ATOM 5588 C C . ASP B 1 335 ? 9.612 26.704 13.867 1.00 92.34 812 ASP B C 1
ATOM 5589 O O . ASP B 1 335 ? 9.129 26.944 12.769 1.00 94.31 812 ASP B O 1
ATOM 5594 N N . LEU B 1 336 ? 10.919 26.433 14.054 1.00 89.69 813 LEU B N 1
ATOM 5595 C CA . LEU B 1 336 ? 11.869 26.274 12.928 1.00 88.87 813 LEU B CA 1
ATOM 5596 C C . LEU B 1 336 ? 12.044 24.800 12.522 1.00 91.07 813 LEU B C 1
ATOM 5597 O O . LEU B 1 336 ? 13.079 24.438 11.971 1.00 90.31 813 LEU B O 1
ATOM 5602 N N . GLY B 1 337 ? 11.042 23.957 12.792 1.00 93.93 814 GLY B N 1
ATOM 5603 C CA . GLY B 1 337 ? 11.112 22.531 12.427 1.00 96.72 814 GLY B CA 1
ATOM 5604 C C . GLY B 1 337 ? 12.183 21.698 13.149 1.00 95.65 814 GLY B C 1
ATOM 5605 O O . GLY B 1 337 ? 12.657 20.684 12.615 1.00 97.39 814 GLY B O 1
ATOM 5606 N N . LEU B 1 338 ? 12.560 22.124 14.361 1.00 92.95 815 LEU B N 1
ATOM 5607 C CA . LEU B 1 338 ? 13.527 21.396 15.201 1.00 91.95 815 LEU B CA 1
ATOM 5608 C C . LEU B 1 338 ? 12.968 21.179 16.608 1.00 92.34 815 LEU B C 1
ATOM 5609 O O . LEU B 1 338 ? 13.492 21.733 17.578 1.00 89.74 815 LEU B O 1
ATOM 5614 N N . PRO B 1 339 ? 11.892 20.377 16.731 1.00 95.86 816 PRO B N 1
ATOM 5615 C CA . PRO B 1 339 ? 11.386 20.082 18.070 1.00 96.49 816 PRO B CA 1
ATOM 5616 C C . PRO B 1 339 ? 12.438 19.342 18.923 1.00 95.73 816 PRO B C 1
ATOM 5617 O O . PRO B 1 339 ? 13.107 18.420 18.434 1.00 97.06 816 PRO B O 1
ATOM 5621 N N . LEU B 1 340 ? 12.569 19.759 20.179 1.00 93.84 817 LEU B N 1
ATOM 5622 C CA . LEU B 1 340 ? 13.575 19.227 21.090 1.00 92.93 817 LEU B CA 1
ATOM 5623 C C . LEU B 1 340 ? 12.969 18.839 22.385 1.00 94.28 817 LEU B C 1
ATOM 5624 O O . LEU B 1 340 ? 11.891 19.305 22.726 1.00 94.80 817 LEU B O 1
ATOM 5629 N N . THR B 1 341 ? 13.670 17.982 23.121 1.00 95.06 818 THR B N 1
ATOM 5630 C CA . THR B 1 341 ? 13.323 17.713 24.509 1.00 96.03 818 THR B CA 1
ATOM 5631 C C . THR B 1 341 ? 14.123 18.746 25.319 1.00 92.64 818 THR B C 1
ATOM 5632 O O . THR B 1 341 ? 15.119 19.290 24.827 1.00 89.98 818 THR B O 1
ATOM 5636 N N . SER B 1 342 ? 13.685 19.014 26.546 1.00 92.87 819 SER B N 1
ATOM 5637 C CA . SER B 1 342 ? 14.338 20.013 27.407 1.00 89.91 819 SER B CA 1
ATOM 5638 C C . SER B 1 342 ? 15.817 19.772 27.528 1.00 88.47 819 SER B C 1
ATOM 5639 O O . SER B 1 342 ? 16.605 20.684 27.334 1.00 85.58 819 SER B O 1
ATOM 5642 N N . ASP B 1 343 ? 16.193 18.539 27.848 1.00 90.82 820 ASP B N 1
ATOM 5643 C CA . ASP B 1 343 ? 17.604 18.173 27.958 1.00 90.42 820 ASP B CA 1
ATOM 5644 C C . ASP B 1 343 ? 18.348 18.552 26.692 1.00 88.51 820 ASP B C 1
ATOM 5645 O O . ASP B 1 343 ? 19.431 19.144 26.746 1.00 86.16 820 ASP B O 1
ATOM 5650 N N . ASP B 1 344 ? 17.756 18.211 25.549 1.00 89.72 821 ASP B N 1
ATOM 5651 C CA . ASP B 1 344 ? 18.347 18.528 24.253 1.00 88.37 821 ASP B CA 1
ATOM 5652 C C . ASP B 1 344 ? 18.441 20.034 24.070 1.00 84.63 821 ASP B C 1
ATOM 5653 O O . ASP B 1 344 ? 19.480 20.544 23.706 1.00 82.53 821 ASP B O 1
ATOM 5658 N N . ALA B 1 345 ? 17.338 20.729 24.339 1.00 84.13 822 ALA B N 1
ATOM 5659 C CA . ALA B 1 345 ? 17.276 22.180 24.236 1.00 81.20 822 ALA B CA 1
ATOM 5660 C C . ALA B 1 345 ? 18.357 22.833 25.084 1.00 79.07 822 ALA B C 1
ATOM 5661 O O . ALA B 1 345 ? 19.033 23.759 24.632 1.00 76.80 822 ALA B O 1
ATOM 5663 N N . LEU B 1 346 ? 18.527 22.354 26.313 1.00 80.01 823 LEU B N 1
ATOM 5664 C CA . LEU B 1 346 ? 19.570 22.887 27.181 1.00 78.35 823 LEU B CA 1
ATOM 5665 C C . LEU B 1 346 ? 20.945 22.732 26.525 1.00 77.46 823 LEU B C 1
ATOM 5666 O O . LEU B 1 346 ? 21.773 23.644 26.599 1.00 75.39 823 LEU B O 1
ATOM 5671 N N . MET B 1 347 ? 21.179 21.581 25.881 1.00 79.41 824 MET B N 1
ATOM 5672 C CA . MET B 1 347 ? 22.450 21.329 25.174 1.00 79.13 824 MET B CA 1
ATOM 5673 C C . MET B 1 347 ? 22.644 22.298 24.000 1.00 77.03 824 MET B C 1
ATOM 5674 O O . MET B 1 347 ? 23.719 22.885 23.839 1.00 75.36 824 MET B O 1
ATOM 5679 N N . VAL B 1 348 ? 21.600 22.461 23.188 1.00 77.20 825 VAL B N 1
ATOM 5680 C CA . VAL B 1 348 ? 21.623 23.423 22.083 1.00 75.43 825 VAL B CA 1
ATOM 5681 C C . VAL B 1 348 ? 22.005 24.795 22.617 1.00 72.82 825 VAL B C 1
ATOM 5682 O O . VAL B 1 348 ? 22.832 25.500 22.049 1.00 71.03 825 VAL B O 1
ATOM 5686 N N . LEU B 1 349 ? 21.393 25.145 23.729 1.00 72.83 826 LEU B N 1
ATOM 5687 C CA . LEU B 1 349 ? 21.588 26.428 24.342 1.00 71.13 826 LEU B CA 1
ATOM 5688 C C . LEU B 1 349 ? 23.043 26.577 24.865 1.00 70.46 826 LEU B C 1
ATOM 5689 O O . LEU B 1 349 ? 23.631 27.666 24.816 1.00 68.55 826 LEU B O 1
ATOM 5694 N N . GLU B 1 350 ? 23.605 25.470 25.353 1.00 72.38 827 GLU B N 1
ATOM 5695 C CA . GLU B 1 350 ? 25.001 25.418 25.796 1.00 72.33 827 GLU B CA 1
ATOM 5696 C C . GLU B 1 350 ? 25.953 25.648 24.617 1.00 71.56 827 GLU B C 1
ATOM 5697 O O . GLU B 1 350 ? 26.920 26.394 24.731 1.00 70.40 827 GLU B O 1
ATOM 5703 N N . VAL B 1 351 ? 25.663 24.998 23.488 1.00 72.58 828 VAL B N 1
ATOM 5704 C CA . VAL B 1 351 ? 26.468 25.144 22.264 1.00 72.18 828 VAL B CA 1
ATOM 5705 C C . VAL B 1 351 ? 26.569 26.606 21.860 1.00 69.88 828 VAL B C 1
ATOM 5706 O O . VAL B 1 351 ? 27.661 27.096 21.539 1.00 69.19 828 VAL B O 1
ATOM 5710 N N . CYS B 1 352 ? 25.429 27.301 21.882 1.00 69.02 829 CYS B N 1
ATOM 5711 C CA . CYS B 1 352 ? 25.374 28.723 21.527 1.00 67.15 829 CYS B CA 1
ATOM 5712 C C . CYS B 1 352 ? 26.241 29.560 22.412 1.00 66.06 829 CYS B C 1
ATOM 5713 O O . CYS B 1 352 ? 27.003 30.392 21.926 1.00 65.18 829 CYS B O 1
ATOM 5716 N N . GLN B 1 353 ? 26.118 29.348 23.722 1.00 66.49 830 GLN B N 1
ATOM 5717 C CA . GLN B 1 353 ? 26.923 30.073 24.689 1.00 65.89 830 GLN B CA 1
ATOM 5718 C C . GLN B 1 353 ? 28.389 29.838 24.393 1.00 65.97 830 GLN B C 1
ATOM 5719 O O . GLN B 1 353 ? 29.165 30.769 24.332 1.00 65.08 830 GLN B O 1
ATOM 5721 N N . ALA B 1 354 ? 28.749 28.577 24.194 1.00 67.43 831 ALA B N 1
ATOM 5722 C CA . ALA B 1 354 ? 30.130 28.189 23.900 1.00 68.30 831 ALA B CA 1
ATOM 5723 C C . ALA B 1 354 ? 30.718 28.948 22.716 1.00 67.37 831 ALA B C 1
ATOM 5724 O O . ALA B 1 354 ? 31.828 29.495 22.790 1.00 67.22 831 ALA B O 1
ATOM 5726 N N . VAL B 1 355 ? 29.966 28.974 21.627 1.00 67.00 832 VAL B N 1
ATOM 5727 C CA . VAL B 1 355 ? 30.408 29.620 20.396 1.00 66.33 832 VAL B CA 1
ATOM 5728 C C . VAL B 1 355 ? 30.483 31.126 20.543 1.00 64.68 832 VAL B C 1
ATOM 5729 O O . VAL B 1 355 ? 31.529 31.723 20.256 1.00 64.61 832 VAL B O 1
ATOM 5733 N N . SER B 1 356 ? 29.381 31.739 20.993 1.00 63.71 833 SER B N 1
ATOM 5734 C CA . SER B 1 356 ? 29.318 33.189 21.165 1.00 62.48 833 SER B CA 1
ATOM 5735 C C . SER B 1 356 ? 30.365 33.670 22.190 1.00 62.58 833 SER B C 1
ATOM 5736 O O . SER B 1 356 ? 30.901 34.774 22.067 1.00 61.93 833 SER B O 1
ATOM 5739 N N . GLN B 1 357 ? 30.655 32.834 23.189 1.00 63.52 834 GLN B N 1
ATOM 5740 C CA . GLN B 1 357 ? 31.656 33.164 24.188 1.00 64.02 834 GLN B CA 1
ATOM 5741 C C . GLN B 1 357 ? 33.002 33.325 23.523 1.00 64.36 834 GLN B C 1
ATOM 5742 O O . GLN B 1 357 ? 33.628 34.383 23.632 1.00 64.23 834 GLN B O 1
ATOM 5748 N N . ARG B 1 358 ? 33.447 32.282 22.829 1.00 65.14 835 ARG B N 1
ATOM 5749 C CA . ARG B 1 358 ? 34.719 32.333 22.120 1.00 65.87 835 ARG B CA 1
ATOM 5750 C C . ARG B 1 358 ? 34.768 33.561 21.223 1.00 64.71 835 ARG B C 1
ATOM 5751 O O . ARG B 1 358 ? 35.776 34.272 21.172 1.00 64.97 835 ARG B O 1
ATOM 5759 N N . ALA B 1 359 ? 33.663 33.801 20.523 1.00 63.69 836 ALA B N 1
ATOM 5760 C CA . ALA B 1 359 ? 33.534 34.954 19.642 1.00 62.80 836 ALA B CA 1
ATOM 5761 C C . ALA B 1 359 ? 33.856 36.251 20.374 1.00 62.24 836 ALA B C 1
ATOM 5762 O O . ALA B 1 359 ? 34.675 37.037 19.921 1.00 62.33 836 ALA B O 1
ATOM 5764 N N . ALA B 1 360 ? 33.206 36.453 21.511 1.00 61.97 837 ALA B N 1
ATOM 5765 C CA . ALA B 1 360 ? 33.419 37.645 22.325 1.00 61.99 837 ALA B CA 1
ATOM 5766 C C . ALA B 1 360 ? 34.859 37.725 22.831 1.00 63.06 837 ALA B C 1
ATOM 5767 O O . ALA B 1 360 ? 35.477 38.795 22.835 1.00 63.06 837 ALA B O 1
ATOM 5769 N N . GLN B 1 361 ? 35.383 36.583 23.252 1.00 64.03 838 GLN B N 1
ATOM 5770 C CA . GLN B 1 361 ? 36.719 36.516 23.819 1.00 65.57 838 GLN B CA 1
ATOM 5771 C C . GLN B 1 361 ? 37.795 36.808 22.794 1.00 66.19 838 GLN B C 1
ATOM 5772 O O . GLN B 1 361 ? 38.745 37.556 23.080 1.00 66.97 838 GLN B O 1
ATOM 5778 N N . LEU B 1 362 ? 37.653 36.227 21.601 1.00 65.95 839 LEU B N 1
ATOM 5779 C CA . LEU B 1 362 ? 38.618 36.460 20.526 1.00 66.73 839 LEU B CA 1
ATOM 5780 C C . LEU B 1 362 ? 38.651 37.953 20.205 1.00 66.12 839 LEU B C 1
ATOM 5781 O O . LEU B 1 362 ? 39.709 38.584 20.216 1.00 67.24 839 LEU B O 1
ATOM 5786 N N . CYS B 1 363 ? 37.480 38.502 19.934 1.00 64.61 840 CYS B N 1
ATOM 5787 C CA . CYS B 1 363 ? 37.320 39.922 19.690 1.00 64.30 840 CYS B CA 1
ATOM 5788 C C . CYS B 1 363 ? 37.947 40.751 20.818 1.00 65.20 840 CYS B C 1
ATOM 5789 O O . CYS B 1 363 ? 38.576 41.786 20.578 1.00 65.92 840 CYS B O 1
ATOM 5792 N N . GLY B 1 364 ? 37.767 40.288 22.050 1.00 65.46 841 GLY B N 1
ATOM 5793 C CA . GLY B 1 364 ? 38.367 40.933 23.216 1.00 66.61 841 GLY B CA 1
ATOM 5794 C C . GLY B 1 364 ? 39.881 40.959 23.114 1.00 68.36 841 GLY B C 1
ATOM 5795 O O . GLY B 1 364 ? 40.502 42.028 23.234 1.00 69.41 841 GLY B O 1
ATOM 5796 N N . ALA B 1 365 ? 40.475 39.776 22.886 1.00 68.86 842 ALA B N 1
ATOM 5797 C CA . ALA B 1 365 ? 41.932 39.648 22.686 1.00 70.85 842 ALA B CA 1
ATOM 5798 C C . ALA B 1 365 ? 42.402 40.625 21.611 1.00 71.17 842 ALA B C 1
ATOM 5799 O O . ALA B 1 365 ? 43.490 41.221 21.711 1.00 72.93 842 ALA B O 1
ATOM 5801 N N . GLY B 1 366 ? 41.570 40.780 20.582 1.00 69.58 843 GLY B N 1
ATOM 5802 C CA . GLY B 1 366 ? 41.841 41.704 19.508 1.00 69.88 843 GLY B CA 1
ATOM 5803 C C . GLY B 1 366 ? 41.908 43.115 20.019 1.00 70.47 843 GLY B C 1
ATOM 5804 O O . GLY B 1 366 ? 42.958 43.778 19.921 1.00 72.37 843 GLY B O 1
ATOM 5805 N N . VAL B 1 367 ? 40.797 43.583 20.580 1.00 69.16 844 VAL B N 1
ATOM 5806 C CA . VAL B 1 367 ? 40.736 44.942 21.105 1.00 69.95 844 VAL B CA 1
ATOM 5807 C C . VAL B 1 367 ? 41.871 45.162 22.098 1.00 72.07 844 VAL B C 1
ATOM 5808 O O . VAL B 1 367 ? 42.426 46.252 22.180 1.00 73.61 844 VAL B O 1
ATOM 5812 N N . ALA B 1 368 ? 42.207 44.108 22.845 1.00 72.32 845 ALA B N 1
ATOM 5813 C CA . ALA B 1 368 ? 43.310 44.140 23.796 1.00 74.56 845 ALA B CA 1
ATOM 5814 C C . ALA B 1 368 ? 44.608 44.509 23.121 1.00 76.56 845 ALA B C 1
ATOM 5815 O O . ALA B 1 368 ? 45.336 45.374 23.599 1.00 78.56 845 ALA B O 1
ATOM 5817 N N . ALA B 1 369 ? 44.896 43.846 22.004 1.00 76.21 846 ALA B N 1
ATOM 5818 C CA . ALA B 1 369 ? 46.135 44.089 21.269 1.00 78.31 846 ALA B CA 1
ATOM 5819 C C . ALA B 1 369 ? 46.208 45.517 20.751 1.00 78.90 846 ALA B C 1
ATOM 5820 O O . ALA B 1 369 ? 47.267 46.138 20.783 1.00 81.48 846 ALA B O 1
ATOM 5822 N N . VAL B 1 370 ? 45.080 46.032 20.275 1.00 76.94 847 VAL B N 1
ATOM 5823 C CA . VAL B 1 370 ? 45.019 47.394 19.737 1.00 77.66 847 VAL B CA 1
ATOM 5824 C C . VAL B 1 370 ? 45.301 48.430 20.817 1.00 79.51 847 VAL B C 1
ATOM 5825 O O . VAL B 1 370 ? 46.217 49.243 20.690 1.00 81.79 847 VAL B O 1
ATOM 5829 N N . VAL B 1 371 ? 44.511 48.391 21.883 1.00 78.66 848 VAL B N 1
ATOM 5830 C CA . VAL B 1 371 ? 44.670 49.349 22.981 1.00 80.68 848 VAL B CA 1
ATOM 5831 C C . VAL B 1 371 ? 46.090 49.331 23.550 1.00 83.52 848 VAL B C 1
ATOM 5832 O O . VAL B 1 371 ? 46.620 50.367 23.919 1.00 85.90 848 VAL B O 1
ATOM 5836 N N . GLU B 1 372 ? 46.690 48.144 23.611 1.00 83.50 849 GLU B N 1
ATOM 5837 C CA . GLU B 1 372 ? 48.066 47.996 24.073 1.00 86.49 849 GLU B CA 1
ATOM 5838 C C . GLU B 1 372 ? 49.028 48.607 23.074 1.00 88.40 849 GLU B C 1
ATOM 5839 O O . GLU B 1 372 ? 49.946 49.328 23.460 1.00 91.58 849 GLU B O 1
ATOM 5845 N N . LYS B 1 373 ? 48.818 48.323 21.791 1.00 86.82 850 LYS B N 1
ATOM 5846 C CA . LYS B 1 373 ? 49.647 48.901 20.739 1.00 88.70 850 LYS B CA 1
ATOM 5847 C C . LYS B 1 373 ? 49.640 50.408 20.861 1.00 90.32 850 LYS B C 1
ATOM 5848 O O . LYS B 1 373 ? 50.689 51.016 20.888 1.00 93.55 850 LYS B O 1
ATOM 5854 N N . ILE B 1 374 ? 48.451 51.004 20.947 1.00 88.49 851 ILE B N 1
ATOM 5855 C CA . ILE B 1 374 ? 48.327 52.470 21.067 1.00 90.27 851 ILE B CA 1
ATOM 5856 C C . ILE B 1 374 ? 49.059 52.983 22.311 1.00 93.45 851 ILE B C 1
ATOM 5857 O O . ILE B 1 374 ? 49.778 53.992 22.255 1.00 96.54 851 ILE B O 1
ATOM 5862 N N . ARG B 1 375 ? 48.874 52.284 23.430 1.00 92.87 852 ARG B N 1
ATOM 5863 C CA . ARG B 1 375 ? 49.507 52.666 24.687 1.00 95.91 852 ARG B CA 1
ATOM 5864 C C . ARG B 1 375 ? 51.024 52.602 24.567 1.00 99.22 852 ARG B C 1
ATOM 5865 O O . ARG B 1 375 ? 51.725 53.570 24.880 1.00 102.54 852 ARG B O 1
ATOM 5873 N N . GLU B 1 376 ? 51.522 51.457 24.111 1.00 98.48 853 GLU B N 1
ATOM 5874 C CA . GLU B 1 376 ? 52.958 51.258 23.944 1.00 101.86 853 GLU B CA 1
ATOM 5875 C C . GLU B 1 376 ? 53.545 52.223 22.891 1.00 103.74 853 GLU B C 1
ATOM 5876 O O . GLU B 1 376 ? 54.657 52.719 23.058 1.00 107.61 853 GLU B O 1
ATOM 5882 N N . ASN B 1 377 ? 52.791 52.478 21.817 1.00 101.28 854 ASN B N 1
ATOM 5883 C CA . ASN B 1 377 ? 53.209 53.435 20.783 1.00 103.05 854 ASN B CA 1
ATOM 5884 C C . ASN B 1 377 ? 53.524 54.809 21.352 1.00 106.43 854 ASN B C 1
ATOM 5885 O O . ASN B 1 377 ? 54.483 55.465 20.931 1.00 109.88 854 ASN B O 1
ATOM 5890 N N . ARG B 1 378 ? 52.712 55.236 22.312 1.00 105.77 855 ARG B N 1
ATOM 5891 C CA . ARG B 1 378 ? 52.849 56.559 22.917 1.00 109.04 855 ARG B CA 1
ATOM 5892 C C . ARG B 1 378 ? 53.652 56.531 24.221 1.00 112.22 855 ARG B C 1
ATOM 5893 O O . ARG B 1 378 ? 53.630 57.491 24.977 1.00 114.87 855 ARG B O 1
ATOM 5901 N N . GLY B 1 379 ? 54.356 55.419 24.467 1.00 112.27 856 GLY B N 1
ATOM 5902 C CA . GLY B 1 379 ? 55.212 55.252 25.653 1.00 115.61 856 GLY B CA 1
ATOM 5903 C C . GLY B 1 379 ? 54.536 55.503 26.993 1.00 115.75 856 GLY B C 1
ATOM 5904 O O . GLY B 1 379 ? 55.183 55.923 27.952 1.00 119.57 856 GLY B O 1
ATOM 5905 N N . LEU B 1 380 ? 53.236 55.237 27.062 1.00 111.94 857 LEU B N 1
ATOM 5906 C CA . LEU B 1 380 ? 52.454 55.501 28.272 1.00 111.98 857 LEU B CA 1
ATOM 5907 C C . LEU B 1 380 ? 52.479 54.320 29.238 1.00 111.14 857 LEU B C 1
ATOM 5908 O O . LEU B 1 380 ? 52.700 53.181 28.832 1.00 109.18 857 LEU B O 1
ATOM 5913 N N . GLU B 1 381 ? 52.256 54.616 30.520 1.00 112.99 858 GLU B N 1
ATOM 5914 C CA . GLU B 1 381 ? 52.121 53.586 31.560 1.00 112.40 858 GLU B CA 1
ATOM 5915 C C . GLU B 1 381 ? 50.622 53.275 31.807 1.00 108.52 858 GLU B C 1
ATOM 5916 O O . GLU B 1 381 ? 50.284 52.222 32.330 1.00 106.77 858 GLU B O 1
ATOM 5918 N N . GLU B 1 382 ? 49.748 54.210 31.423 1.00 107.55 859 GLU B N 1
ATOM 5919 C CA . GLU B 1 382 ? 48.300 54.028 31.494 1.00 104.10 859 GLU B CA 1
ATOM 5920 C C . GLU B 1 382 ? 47.650 54.725 30.310 1.00 102.32 859 GLU B C 1
ATOM 5921 O O . GLU B 1 382 ? 48.140 55.758 29.856 1.00 104.69 859 GLU B O 1
ATOM 5923 N N . LEU B 1 383 ? 46.551 54.161 29.803 1.00 98.43 860 LEU B N 1
ATOM 5924 C CA . LEU B 1 383 ? 45.841 54.751 28.658 1.00 96.75 860 LEU B CA 1
ATOM 5925 C C . LEU B 1 383 ? 44.346 54.809 28.882 1.00 94.66 860 LEU B C 1
ATOM 5926 O O . LEU B 1 383 ? 43.734 53.819 29.258 1.00 92.40 860 LEU B O 1
ATOM 5931 N N . ALA B 1 384 ? 43.771 55.987 28.649 1.00 95.95 861 ALA B N 1
ATOM 5932 C CA . ALA B 1 384 ? 42.333 56.177 28.668 1.00 94.37 861 ALA B CA 1
ATOM 5933 C C . ALA B 1 384 ? 41.940 56.335 27.218 1.00 92.47 861 ALA B C 1
ATOM 5934 O O . ALA B 1 384 ? 42.347 57.302 26.571 1.00 94.52 861 ALA B O 1
ATOM 5936 N N . VAL B 1 385 ? 41.163 55.384 26.698 1.00 88.88 862 VAL B N 1
ATOM 5937 C CA . VAL B 1 385 ? 40.760 55.413 25.297 1.00 86.94 862 VAL B CA 1
ATOM 5938 C C . VAL B 1 385 ? 39.357 54.874 25.118 1.00 84.28 862 VAL B C 1
ATOM 5939 O O . VAL B 1 385 ? 38.963 53.918 25.783 1.00 82.70 862 VAL B O 1
ATOM 5943 N N . SER B 1 386 ? 38.606 55.497 24.212 1.00 84.10 863 SER B N 1
ATOM 5944 C CA . SER B 1 386 ? 37.244 55.083 23.912 1.00 81.87 863 SER B CA 1
ATOM 5945 C C . SER B 1 386 ? 37.206 54.349 22.565 1.00 79.30 863 SER B C 1
ATOM 5946 O O . SER B 1 386 ? 37.993 54.648 21.654 1.00 79.71 863 SER B O 1
ATOM 5949 N N . VAL B 1 387 ? 36.287 53.386 22.456 1.00 76.80 864 VAL B N 1
ATOM 5950 C CA . VAL B 1 387 ? 36.132 52.586 21.253 1.00 74.48 864 VAL B CA 1
ATOM 5951 C C . VAL B 1 387 ? 34.748 52.788 20.680 1.00 73.86 864 VAL B C 1
ATOM 5952 O O . VAL B 1 387 ? 33.767 52.435 21.306 1.00 73.38 864 VAL B O 1
ATOM 5956 N N . GLY B 1 388 ? 34.673 53.367 19.487 1.00 74.37 865 GLY B N 1
ATOM 5957 C CA . GLY B 1 388 ? 33.402 53.526 18.786 1.00 73.95 865 GLY B CA 1
ATOM 5958 C C . GLY B 1 388 ? 33.050 52.182 18.191 1.00 71.34 865 GLY B C 1
ATOM 5959 O O . GLY B 1 388 ? 33.756 51.685 17.329 1.00 70.57 865 GLY B O 1
ATOM 5960 N N . VAL B 1 389 ? 31.960 51.588 18.654 1.00 70.36 866 VAL B N 1
ATOM 5961 C CA . VAL B 1 389 ? 31.589 50.241 18.219 1.00 68.28 866 VAL B CA 1
ATOM 5962 C C . VAL B 1 389 ? 30.167 50.159 17.648 1.00 68.04 866 VAL B C 1
ATOM 5963 O O . VAL B 1 389 ? 29.258 50.842 18.117 1.00 69.23 866 VAL B O 1
ATOM 5967 N N . ASP B 1 390 ? 30.004 49.315 16.624 1.00 66.89 867 ASP B N 1
ATOM 5968 C CA . ASP B 1 390 ? 28.704 49.077 15.981 1.00 66.85 867 ASP B CA 1
ATOM 5969 C C . ASP B 1 390 ? 28.630 47.632 15.489 1.00 65.07 867 ASP B C 1
ATOM 5970 O O . ASP B 1 390 ? 29.639 46.939 15.404 1.00 64.15 867 ASP B O 1
ATOM 5975 N N . GLY B 1 391 ? 27.431 47.189 15.170 1.00 65.02 868 GLY B N 1
ATOM 5976 C CA . GLY B 1 391 ? 27.208 45.833 14.702 1.00 63.98 868 GLY B CA 1
ATOM 5977 C C . GLY B 1 391 ? 26.045 45.239 15.434 1.00 63.86 868 GLY B C 1
ATOM 5978 O O . GLY B 1 391 ? 25.971 45.340 16.647 1.00 63.71 868 GLY B O 1
ATOM 5979 N N . THR B 1 392 ? 25.128 44.619 14.695 1.00 64.25 869 THR B N 1
ATOM 5980 C CA . THR B 1 392 ? 23.907 44.045 15.294 1.00 64.69 869 THR B CA 1
ATOM 5981 C C . THR B 1 392 ? 24.227 42.974 16.338 1.00 63.45 869 THR B C 1
ATOM 5982 O O . THR B 1 392 ? 23.603 42.943 17.406 1.00 63.86 869 THR B O 1
ATOM 5986 N N . LEU B 1 393 ? 25.191 42.107 16.039 1.00 62.29 870 LEU B N 1
ATOM 5987 C CA . LEU B 1 393 ? 25.602 41.083 16.993 1.00 61.53 870 LEU B CA 1
ATOM 5988 C C . LEU B 1 393 ? 26.019 41.728 18.292 1.00 61.44 870 LEU B C 1
ATOM 5989 O O . LEU B 1 393 ? 25.495 41.401 19.334 1.00 61.60 870 LEU B O 1
ATOM 5994 N N . TYR B 1 394 ? 26.971 42.656 18.215 1.00 61.64 871 TYR B N 1
ATOM 5995 C CA . TYR B 1 394 ? 27.449 43.383 19.390 1.00 61.91 871 TYR B CA 1
ATOM 5996 C C . TYR B 1 394 ? 26.286 44.095 20.080 1.00 62.99 871 TYR B C 1
ATOM 5997 O O . TYR B 1 394 ? 26.084 43.946 21.281 1.00 63.39 871 TYR B O 1
ATOM 6006 N N . LYS B 1 395 ? 25.530 44.864 19.298 1.00 63.82 872 LYS B N 1
ATOM 6007 C CA . LYS B 1 395 ? 24.415 45.643 19.810 1.00 65.37 872 LYS B CA 1
ATOM 6008 C C . LYS B 1 395 ? 23.323 44.802 20.476 1.00 65.58 872 LYS B C 1
ATOM 6009 O O . LYS B 1 395 ? 22.770 45.222 21.486 1.00 66.88 872 LYS B O 1
ATOM 6012 N N . LEU B 1 396 ? 23.015 43.624 19.920 1.00 64.73 873 LEU B N 1
ATOM 6013 C CA . LEU B 1 396 ? 21.869 42.808 20.411 1.00 65.31 873 LEU B CA 1
ATOM 6014 C C . LEU B 1 396 ? 22.193 41.673 21.365 1.00 64.55 873 LEU B C 1
ATOM 6015 O O . LEU B 1 396 ? 21.415 41.404 22.271 1.00 65.46 873 LEU B O 1
ATOM 6020 N N . HIS B 1 397 ? 23.324 41.000 21.165 1.00 63.30 874 HIS B N 1
ATOM 6021 C CA . HIS B 1 397 ? 23.631 39.771 21.928 1.00 62.78 874 HIS B CA 1
ATOM 6022 C C . HIS B 1 397 ? 23.711 40.000 23.445 1.00 63.37 874 HIS B C 1
ATOM 6023 O O . HIS B 1 397 ? 24.408 40.922 23.898 1.00 63.76 874 HIS B O 1
ATOM 6030 N N . PRO B 1 398 ? 23.002 39.154 24.235 1.00 63.91 875 PRO B N 1
ATOM 6031 C CA . PRO B 1 398 ? 22.912 39.273 25.703 1.00 64.81 875 PRO B CA 1
ATOM 6032 C C . PRO B 1 398 ? 24.250 39.433 26.437 1.00 64.53 875 PRO B C 1
ATOM 6033 O O . PRO B 1 398 ? 24.364 40.276 27.331 1.00 65.69 875 PRO B O 1
ATOM 6037 N N . ARG B 1 399 ? 25.244 38.641 26.062 1.00 63.54 876 ARG B N 1
ATOM 6038 C CA . ARG B 1 399 ? 26.519 38.652 26.770 1.00 63.57 876 ARG B CA 1
ATOM 6039 C C . ARG B 1 399 ? 27.718 39.248 26.007 1.00 62.94 876 ARG B C 1
ATOM 6040 O O . ARG B 1 399 ? 28.619 39.778 26.638 1.00 63.51 876 ARG B O 1
ATOM 6043 N N . PHE B 1 400 ? 27.710 39.176 24.672 1.00 62.09 877 PHE B N 1
ATOM 6044 C CA . PHE B 1 400 ? 28.882 39.553 23.847 1.00 61.73 877 PHE B CA 1
ATOM 6045 C C . PHE B 1 400 ? 29.642 40.819 24.320 1.00 62.33 877 PHE B C 1
ATOM 6046 O O . PHE B 1 400 ? 30.849 40.756 24.643 1.00 62.49 877 PHE B O 1
ATOM 6054 N N . SER B 1 401 ? 28.941 41.948 24.354 1.00 62.79 878 SER B N 1
ATOM 6055 C CA . SER B 1 401 ? 29.567 43.215 24.700 1.00 63.63 878 SER B CA 1
ATOM 6056 C C . SER B 1 401 ? 30.239 43.141 26.062 1.00 64.55 878 SER B C 1
ATOM 6057 O O . SER B 1 401 ? 31.379 43.578 26.219 1.00 65.41 878 SER B O 1
ATOM 6060 N N . SER B 1 402 ? 29.535 42.585 27.038 1.00 64.90 879 SER B N 1
ATOM 6061 C CA . SER B 1 402 ? 30.084 42.417 28.393 1.00 66.12 879 SER B CA 1
ATOM 6062 C C . SER B 1 402 ? 31.319 41.543 28.399 1.00 65.87 879 SER B C 1
ATOM 6063 O O . SER B 1 402 ? 32.344 41.909 28.970 1.00 67.07 879 SER B O 1
ATOM 6066 N N . LEU B 1 403 ? 31.222 40.381 27.756 1.00 64.75 880 LEU B N 1
ATOM 6067 C CA . LEU B 1 403 ? 32.320 39.417 27.759 1.00 64.73 880 LEU B CA 1
ATOM 6068 C C . LEU B 1 403 ? 33.572 40.006 27.087 1.00 64.89 880 LEU B C 1
ATOM 6069 O O . LEU B 1 403 ? 34.680 39.620 27.423 1.00 65.74 880 LEU B O 1
ATOM 6072 N N . VAL B 1 404 ? 33.381 40.939 26.144 1.00 64.30 881 VAL B N 1
ATOM 6073 C CA . VAL B 1 404 ? 34.507 41.616 25.492 1.00 64.78 881 VAL B CA 1
ATOM 6074 C C . VAL B 1 404 ? 35.184 42.532 26.487 1.00 66.42 881 VAL B C 1
ATOM 6075 O O . VAL B 1 404 ? 36.381 42.383 26.773 1.00 67.35 881 VAL B O 1
ATOM 6079 N N . ALA B 1 405 ? 34.398 43.480 27.014 1.00 66.94 882 ALA B N 1
ATOM 6080 C CA . ALA B 1 405 ? 34.849 44.428 28.031 1.00 68.77 882 ALA B CA 1
ATOM 6081 C C . ALA B 1 405 ? 35.659 43.731 29.128 1.00 69.90 882 ALA B C 1
ATOM 6082 O O . ALA B 1 405 ? 36.708 44.213 29.540 1.00 71.64 882 ALA B O 1
ATOM 6084 N N . ALA B 1 406 ? 35.160 42.592 29.585 1.00 69.26 883 ALA B N 1
ATOM 6085 C CA . ALA B 1 406 ? 35.832 41.797 30.611 1.00 70.50 883 ALA B CA 1
ATOM 6086 C C . ALA B 1 406 ? 37.202 41.302 30.149 1.00 70.92 883 ALA B C 1
ATOM 6087 O O . ALA B 1 406 ? 38.163 41.293 30.910 1.00 72.67 883 ALA B O 1
ATOM 6089 N N . THR B 1 407 ? 37.274 40.883 28.899 1.00 69.47 884 THR B N 1
ATOM 6090 C CA . THR B 1 407 ? 38.486 40.342 28.354 1.00 70.11 884 THR B CA 1
ATOM 6091 C C . THR B 1 407 ? 39.530 41.437 28.164 1.00 71.53 884 THR B C 1
ATOM 6092 O O . THR B 1 407 ? 40.736 41.195 28.299 1.00 73.08 884 THR B O 1
ATOM 6096 N N . VAL B 1 408 ? 39.063 42.640 27.854 1.00 71.18 885 VAL B N 1
ATOM 6097 C CA . VAL B 1 408 ? 39.949 43.773 27.658 1.00 72.66 885 VAL B CA 1
ATOM 6098 C C . VAL B 1 408 ? 40.609 44.155 28.986 1.00 75.12 885 VAL B C 1
ATOM 6099 O O . VAL B 1 408 ? 41.764 44.572 29.016 1.00 76.93 885 VAL B O 1
ATOM 6103 N N . ARG B 1 409 ? 39.863 44.004 30.080 1.00 75.31 886 ARG B N 1
ATOM 6104 C CA . ARG B 1 409 ? 40.399 44.251 31.415 1.00 77.78 886 ARG B CA 1
ATOM 6105 C C . ARG B 1 409 ? 41.431 43.186 31.741 1.00 78.91 886 ARG B C 1
ATOM 6106 O O . ARG B 1 409 ? 42.554 43.491 32.107 1.00 81.22 886 ARG B O 1
ATOM 6114 N N . GLU B 1 410 ? 41.027 41.928 31.591 1.00 77.64 887 GLU B N 1
ATOM 6115 C CA . GLU B 1 410 ? 41.902 40.772 31.840 1.00 78.89 887 GLU B CA 1
ATOM 6116 C C . GLU B 1 410 ? 43.247 40.881 31.103 1.00 80.18 887 GLU B C 1
ATOM 6117 O O . GLU B 1 410 ? 44.298 40.588 31.678 1.00 82.62 887 GLU B O 1
ATOM 6123 N N . LEU B 1 411 ? 43.199 41.313 29.837 1.00 78.76 888 LEU B N 1
ATOM 6124 C CA . LEU B 1 411 ? 44.383 41.308 28.959 1.00 79.87 888 LEU B CA 1
ATOM 6125 C C . LEU B 1 411 ? 45.087 42.667 28.784 1.00 81.44 888 LEU B C 1
ATOM 6126 O O . LEU B 1 411 ? 46.288 42.711 28.491 1.00 83.44 888 LEU B O 1
ATOM 6131 N N . ALA B 1 412 ? 44.351 43.763 28.959 1.00 80.80 889 ALA B N 1
ATOM 6132 C CA . ALA B 1 412 ? 44.932 45.119 28.867 1.00 82.49 889 ALA B CA 1
ATOM 6133 C C . ALA B 1 412 ? 44.509 45.898 30.097 1.00 83.84 889 ALA B C 1
ATOM 6134 O O . ALA B 1 412 ? 43.685 46.825 30.006 1.00 83.15 889 ALA B O 1
ATOM 6136 N N . PRO B 1 413 ? 45.068 45.526 31.266 1.00 86.04 890 PRO B N 1
ATOM 6137 C CA . PRO B 1 413 ? 44.689 46.162 32.513 1.00 87.62 890 PRO B CA 1
ATOM 6138 C C . PRO B 1 413 ? 45.212 47.576 32.629 1.00 90.19 890 PRO B C 1
ATOM 6139 O O . PRO B 1 413 ? 44.511 48.443 33.138 1.00 90.75 890 PRO B O 1
ATOM 6143 N N . ARG B 1 414 ? 46.433 47.818 32.158 1.00 92.06 891 ARG B N 1
ATOM 6144 C CA . ARG B 1 414 ? 47.012 49.161 32.236 1.00 94.97 891 ARG B CA 1
ATOM 6145 C C . ARG B 1 414 ? 46.215 50.187 31.390 1.00 93.59 891 ARG B C 1
ATOM 6146 O O . ARG B 1 414 ? 46.450 51.386 31.512 1.00 96.00 891 ARG B O 1
ATOM 6148 N N . CYS B 1 415 ? 45.283 49.709 30.545 1.00 89.95 892 CYS B N 1
ATOM 6149 C CA . CYS B 1 415 ? 44.417 50.594 29.742 1.00 88.63 892 CYS B CA 1
ATOM 6150 C C . CYS B 1 415 ? 43.014 50.664 30.314 1.00 87.23 892 CYS B C 1
ATOM 6151 O O . CYS B 1 415 ? 42.460 49.642 30.725 1.00 85.60 892 CYS B O 1
ATOM 6154 N N . VAL B 1 416 ? 42.442 51.869 30.331 1.00 88.27 893 VAL B N 1
ATOM 6155 C CA . VAL B 1 416 ? 41.053 52.084 30.753 1.00 87.39 893 VAL B CA 1
ATOM 6156 C C . VAL B 1 416 ? 40.214 52.292 29.491 1.00 85.09 893 VAL B C 1
ATOM 6157 O O . VAL B 1 416 ? 40.136 53.410 28.957 1.00 86.21 893 VAL B O 1
ATOM 6161 N N . VAL B 1 417 ? 39.589 51.209 29.017 1.00 82.01 894 VAL B N 1
ATOM 6162 C CA . VAL B 1 417 ? 38.836 51.230 27.752 1.00 79.80 894 VAL B CA 1
ATOM 6163 C C . VAL B 1 417 ? 37.333 51.403 27.928 1.00 78.91 894 VAL B C 1
ATOM 6164 O O . VAL B 1 417 ? 36.675 50.565 28.547 1.00 77.85 894 VAL B O 1
ATOM 6168 N N . THR B 1 418 ? 36.800 52.491 27.373 1.00 79.76 895 THR B N 1
ATOM 6169 C CA . THR B 1 418 ? 35.361 52.745 27.361 1.00 79.37 895 THR B CA 1
ATOM 6170 C C . THR B 1 418 ? 34.829 52.415 25.986 1.00 77.12 895 THR B C 1
ATOM 6171 O O . THR B 1 418 ? 35.429 52.799 24.987 1.00 77.11 895 THR B O 1
ATOM 6175 N N . PHE B 1 419 ? 33.698 51.703 25.932 1.00 75.39 896 PHE B N 1
ATOM 6176 C CA . PHE B 1 419 ? 33.072 51.352 24.662 1.00 73.36 896 PHE B CA 1
ATOM 6177 C C . PHE B 1 419 ? 31.868 52.237 24.412 1.00 74.54 896 PHE B C 1
ATOM 6178 O O . PHE B 1 419 ? 30.987 52.347 25.250 1.00 75.45 896 PHE B O 1
ATOM 6186 N N . LEU B 1 420 ? 31.849 52.868 23.245 1.00 74.88 897 LEU B N 1
ATOM 6187 C CA . LEU B 1 420 ? 30.764 53.731 22.833 1.00 76.21 897 LEU B CA 1
ATOM 6188 C C . LEU B 1 420 ? 29.997 53.030 21.742 1.00 74.32 897 LEU B C 1
ATOM 6189 O O . LEU B 1 420 ? 30.568 52.654 20.729 1.00 73.26 897 LEU B O 1
ATOM 6194 N N . GLN B 1 421 ? 28.703 52.842 21.939 1.00 74.38 898 GLN B N 1
ATOM 6195 C CA . GLN B 1 421 ? 27.880 52.239 20.911 1.00 73.05 898 GLN B CA 1
ATOM 6196 C C . GLN B 1 421 ? 27.347 53.334 20.015 1.00 74.97 898 GLN B C 1
ATOM 6197 O O . GLN B 1 421 ? 26.708 54.284 20.495 1.00 77.40 898 GLN B O 1
ATOM 6203 N N . SER B 1 422 ? 27.604 53.205 18.715 1.00 74.18 899 SER B N 1
ATOM 6204 C CA . SER B 1 422 ? 27.208 54.226 17.758 1.00 76.28 899 SER B CA 1
ATOM 6205 C C . SER B 1 422 ? 25.693 54.280 17.593 1.00 77.30 899 SER B C 1
ATOM 6206 O O . SER B 1 422 ? 25.073 53.315 17.134 1.00 75.87 899 SER B O 1
ATOM 6209 N N . GLU B 1 423 ? 25.107 55.415 17.970 1.00 80.25 900 GLU B N 1
ATOM 6210 C CA . GLU B 1 423 ? 23.664 55.604 17.880 1.00 81.94 900 GLU B CA 1
ATOM 6211 C C . GLU B 1 423 ? 23.216 55.999 16.455 1.00 83.10 900 GLU B C 1
ATOM 6212 O O . GLU B 1 423 ? 22.051 55.797 16.103 1.00 84.02 900 GLU B O 1
ATOM 6214 N N . ASP B 1 424 ? 24.139 56.543 15.641 1.00 83.33 901 ASP B N 1
ATOM 6215 C CA . ASP B 1 424 ? 23.776 57.098 14.315 1.00 84.97 901 ASP B CA 1
ATOM 6216 C C . ASP B 1 424 ? 24.434 56.444 13.093 1.00 83.00 901 ASP B C 1
ATOM 6217 O O . ASP B 1 424 ? 24.273 56.936 11.973 1.00 84.51 901 ASP B O 1
ATOM 6222 N N . GLY B 1 425 ? 25.165 55.350 13.294 1.00 80.04 902 GLY B N 1
ATOM 6223 C CA . GLY B 1 425 ? 25.820 54.646 12.179 1.00 78.41 902 GLY B CA 1
ATOM 6224 C C . GLY B 1 425 ? 27.035 55.382 11.602 1.00 79.36 902 GLY B C 1
ATOM 6225 O O . GLY B 1 425 ? 27.413 56.481 12.076 1.00 81.41 902 GLY B O 1
ATOM 6226 N N . SER B 1 426 ? 27.641 54.777 10.571 1.00 78.17 903 SER B N 1
ATOM 6227 C CA . SER B 1 426 ? 28.869 55.307 9.940 1.00 78.83 903 SER B CA 1
ATOM 6228 C C . SER B 1 426 ? 28.670 56.559 9.075 1.00 81.84 903 SER B C 1
ATOM 6229 O O . SER B 1 426 ? 29.626 57.310 8.846 1.00 83.13 903 SER B O 1
ATOM 6232 N N . GLY B 1 427 ? 27.444 56.773 8.593 1.00 83.14 904 GLY B N 1
ATOM 6233 C CA . GLY B 1 427 ? 27.134 57.939 7.770 1.00 86.44 904 GLY B CA 1
ATOM 6234 C C . GLY B 1 427 ? 27.555 59.254 8.412 1.00 88.88 904 GLY B C 1
ATOM 6235 O O . GLY B 1 427 ? 28.047 60.162 7.726 1.00 91.31 904 GLY B O 1
ATOM 6236 N N . LYS B 1 428 ? 27.362 59.352 9.729 1.00 88.51 905 LYS B N 1
ATOM 6237 C CA . LYS B 1 428 ? 27.731 60.545 10.495 1.00 91.04 905 LYS B CA 1
ATOM 6238 C C . LYS B 1 428 ? 29.246 60.804 10.403 1.00 90.96 905 LYS B C 1
ATOM 6239 O O . LYS B 1 428 ? 29.677 61.925 10.122 1.00 93.83 905 LYS B O 1
ATOM 6245 N N . GLY B 1 429 ? 30.041 59.756 10.635 1.00 87.87 906 GLY B N 1
ATOM 6246 C CA . GLY B 1 429 ? 31.499 59.851 10.565 1.00 87.73 906 GLY B CA 1
ATOM 6247 C C . GLY B 1 429 ? 31.987 60.079 9.153 1.00 88.77 906 GLY B C 1
ATOM 6248 O O . GLY B 1 429 ? 32.886 60.893 8.919 1.00 90.92 906 GLY B O 1
ATOM 6249 N N . ALA B 1 430 ? 31.395 59.358 8.206 1.00 87.54 907 ALA B N 1
ATOM 6250 C CA . ALA B 1 430 ? 31.722 59.522 6.791 1.00 88.75 907 ALA B CA 1
ATOM 6251 C C . ALA B 1 430 ? 31.613 60.993 6.385 1.00 92.66 907 ALA B C 1
ATOM 6252 O O . ALA B 1 430 ? 32.518 61.542 5.757 1.00 94.30 907 ALA B O 1
ATOM 6254 N N . ALA B 1 431 ? 30.497 61.618 6.762 1.00 94.34 908 ALA B N 1
ATOM 6255 C CA . ALA B 1 431 ? 30.241 63.025 6.460 1.00 98.53 908 ALA B CA 1
ATOM 6256 C C . ALA B 1 431 ? 31.346 63.926 7.001 1.00 100.51 908 ALA B C 1
ATOM 6257 O O . ALA B 1 431 ? 31.797 64.844 6.318 1.00 103.60 908 ALA B O 1
ATOM 6259 N N . LEU B 1 432 ? 31.776 63.653 8.230 1.00 99.01 909 LEU B N 1
ATOM 6260 C CA . LEU B 1 432 ? 32.851 64.419 8.870 1.00 100.90 909 LEU B CA 1
ATOM 6261 C C . LEU B 1 432 ? 34.171 64.280 8.127 1.00 100.76 909 LEU B C 1
ATOM 6262 O O . LEU B 1 432 ? 34.933 65.245 8.017 1.00 103.79 909 LEU B O 1
ATOM 6267 N N . VAL B 1 433 ? 34.440 63.077 7.623 1.00 97.51 910 VAL B N 1
ATOM 6268 C CA . VAL B 1 433 ? 35.657 62.825 6.860 1.00 97.44 910 VAL B CA 1
ATOM 6269 C C . VAL B 1 433 ? 35.588 63.583 5.546 1.00 100.38 910 VAL B C 1
ATOM 6270 O O . VAL B 1 433 ? 36.543 64.262 5.163 1.00 102.84 910 VAL B O 1
ATOM 6274 N N . THR B 1 434 ? 34.448 63.468 4.863 1.00 100.40 911 THR B N 1
ATOM 6275 C CA . THR B 1 434 ? 34.215 64.185 3.602 1.00 103.46 911 THR B CA 1
ATOM 6276 C C . THR B 1 434 ? 34.444 65.690 3.770 1.00 107.81 911 THR B C 1
ATOM 6277 O O . THR B 1 434 ? 34.978 66.343 2.869 1.00 110.69 911 THR B O 1
ATOM 6281 N N . ALA B 1 435 ? 34.044 66.230 4.923 1.00 108.57 912 ALA B N 1
ATOM 6282 C CA . ALA B 1 435 ? 34.269 67.648 5.239 1.00 113.05 912 ALA B CA 1
ATOM 6283 C C . ALA B 1 435 ? 35.745 68.027 5.046 1.00 114.58 912 ALA B C 1
ATOM 6284 O O . ALA B 1 435 ? 36.061 69.090 4.496 1.00 118.61 912 ALA B O 1
ATOM 6286 N N . VAL B 1 436 ? 36.635 67.144 5.502 1.00 111.59 913 VAL B N 1
ATOM 6287 C CA . VAL B 1 436 ? 38.078 67.332 5.352 1.00 112.87 913 VAL B CA 1
ATOM 6288 C C . VAL B 1 436 ? 38.472 67.194 3.888 1.00 113.61 913 VAL B C 1
ATOM 6289 O O . VAL B 1 436 ? 39.282 67.974 3.378 1.00 116.92 913 VAL B O 1
ATOM 6293 N N . ALA B 1 437 ? 37.893 66.189 3.221 1.00 110.74 914 ALA B N 1
ATOM 6294 C CA . ALA B 1 437 ? 38.158 65.930 1.797 1.00 111.35 914 ALA B CA 1
ATOM 6295 C C . ALA B 1 437 ? 37.828 67.141 0.931 1.00 115.74 914 ALA B C 1
ATOM 6296 O O . ALA B 1 437 ? 38.497 67.389 -0.073 1.00 117.87 914 ALA B O 1
ATOM 6298 N N . CYS B 1 438 ? 36.792 67.887 1.327 1.00 117.37 915 CYS B N 1
ATOM 6299 C CA . CYS B 1 438 ? 36.404 69.124 0.636 1.00 122.14 915 CYS B CA 1
ATOM 6300 C C . CYS B 1 438 ? 37.423 70.227 0.907 1.00 125.99 915 CYS B C 1
ATOM 6301 O O . CYS B 1 438 ? 37.855 70.927 -0.019 1.00 129.53 915 CYS B O 1
ATOM 6304 N N . ARG B 1 439 ? 37.797 70.380 2.182 1.00 125.55 916 ARG B N 1
ATOM 6305 C CA . ARG B 1 439 ? 38.847 71.321 2.578 1.00 129.11 916 ARG B CA 1
ATOM 6306 C C . ARG B 1 439 ? 40.145 70.985 1.831 1.00 129.26 916 ARG B C 1
ATOM 6307 O O . ARG B 1 439 ? 40.838 71.882 1.336 1.00 133.48 916 ARG B O 1
ATOM 6309 N N . LEU B 1 440 ? 40.451 69.680 1.750 1.00 124.97 917 LEU B N 1
ATOM 6310 C CA . LEU B 1 440 ? 41.645 69.171 1.045 1.00 124.82 917 LEU B CA 1
ATOM 6311 C C . LEU B 1 440 ? 41.659 69.493 -0.471 1.00 127.52 917 LEU B C 1
ATOM 6312 O O . LEU B 1 440 ? 42.733 69.565 -1.080 1.00 129.52 917 LEU B O 1
ATOM 6314 N N . ALA B 1 441 ? 40.475 69.680 -1.067 1.00 127.91 918 ALA B N 1
ATOM 6315 C CA . ALA B 1 441 ? 40.363 70.052 -2.490 1.00 130.76 918 ALA B CA 1
ATOM 6316 C C . ALA B 1 441 ? 40.482 71.573 -2.684 1.00 136.41 918 ALA B C 1
ATOM 6317 O O . ALA B 1 441 ? 41.130 72.036 -3.631 1.00 139.81 918 ALA B O 1
ATOM 6319 N N . GLN B 1 442 ? 39.857 72.341 -1.785 1.00 137.77 919 GLN B N 1
ATOM 6320 C CA . GLN B 1 442 ? 39.865 73.813 -1.868 1.00 143.48 919 GLN B CA 1
ATOM 6321 C C . GLN B 1 442 ? 41.243 74.394 -1.542 1.00 146.23 919 GLN B C 1
ATOM 6322 O O . GLN B 1 442 ? 42.027 74.704 -2.445 1.00 148.96 919 GLN B O 1
ATOM 6324 N N . ARG C 1 3 ? -1.570 -32.074 30.042 1.00 143.89 480 ARG C N 1
ATOM 6325 C CA . ARG C 1 3 ? -1.609 -30.581 30.043 1.00 138.12 480 ARG C CA 1
ATOM 6326 C C . ARG C 1 3 ? -0.199 -29.950 29.859 1.00 134.52 480 ARG C C 1
ATOM 6327 O O . ARG C 1 3 ? -0.080 -28.751 29.554 1.00 129.42 480 ARG C O 1
ATOM 6330 N N . ARG C 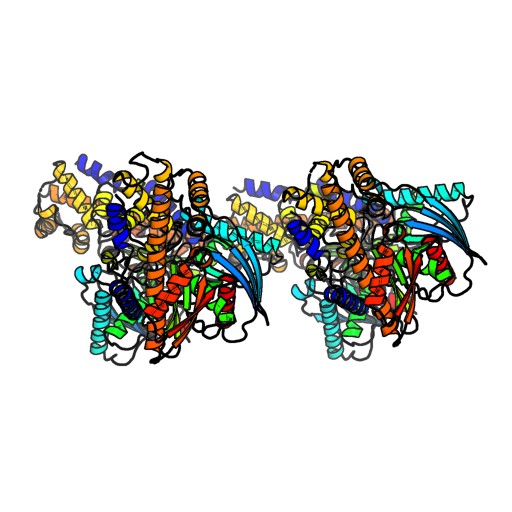1 4 ? 0.854 -30.756 30.049 1.00 137.42 481 ARG C N 1
ATOM 6331 C CA . ARG C 1 4 ? 2.230 -30.303 29.818 1.00 134.75 481 ARG C CA 1
ATOM 6332 C C . ARG C 1 4 ? 2.414 -29.977 28.340 1.00 131.05 481 ARG C C 1
ATOM 6333 O O . ARG C 1 4 ? 2.901 -28.898 28.000 1.00 126.56 481 ARG C O 1
ATOM 6335 N N . LEU C 1 5 ? 2.015 -30.915 27.467 1.00 133.32 482 LEU C N 1
ATOM 6336 C CA . LEU C 1 5 ? 2.074 -30.715 26.008 1.00 130.30 482 LEU C CA 1
ATOM 6337 C C . LEU C 1 5 ? 1.281 -29.463 25.582 1.00 125.11 482 LEU C C 1
ATOM 6338 O O . LEU C 1 5 ? 1.771 -28.648 24.794 1.00 120.93 482 LEU C O 1
ATOM 6340 N N . LEU C 1 6 ? 0.065 -29.319 26.113 1.00 125.75 483 LEU C N 1
ATOM 6341 C CA . LEU C 1 6 ? -0.787 -28.156 25.814 1.00 121.49 483 LEU C CA 1
ATOM 6342 C C . LEU C 1 6 ? -0.068 -26.834 26.067 1.00 117.02 483 LEU C C 1
ATOM 6343 O O . LEU C 1 6 ? -0.127 -25.918 25.243 1.00 112.83 483 LEU C O 1
ATOM 6348 N N . GLU C 1 7 ? 0.606 -26.730 27.207 1.00 118.21 484 GLU C N 1
ATOM 6349 C CA . GLU C 1 7 ? 1.333 -25.498 27.539 1.00 114.53 484 GLU C CA 1
ATOM 6350 C C . GLU C 1 7 ? 2.565 -25.352 26.658 1.00 112.28 484 GLU C C 1
ATOM 6351 O O . GLU C 1 7 ? 2.843 -24.260 26.166 1.00 108.13 484 GLU C O 1
ATOM 6357 N N . GLU C 1 8 ? 3.301 -26.451 26.459 1.00 115.45 485 GLU C N 1
ATOM 6358 C CA . GLU C 1 8 ? 4.464 -26.449 25.559 1.00 114.24 485 GLU C CA 1
ATOM 6359 C C . GLU C 1 8 ? 4.059 -25.892 24.191 1.00 110.57 485 GLU C C 1
ATOM 6360 O O . GLU C 1 8 ? 4.748 -25.036 23.627 1.00 107.27 485 GLU C O 1
ATOM 6366 N N . THR C 1 9 ? 2.933 -26.383 23.673 1.00 111.48 486 THR C N 1
ATOM 6367 C CA . THR C 1 9 ? 2.406 -25.943 22.383 1.00 108.45 486 THR C CA 1
ATOM 6368 C C . THR C 1 9 ? 2.033 -24.456 22.375 1.00 103.74 486 THR C C 1
ATOM 6369 O O . THR C 1 9 ? 2.378 -23.740 21.437 1.00 100.58 486 THR C O 1
ATOM 6373 N N . LEU C 1 10 ? 1.336 -23.997 23.418 1.00 103.66 487 LEU C N 1
ATOM 6374 C CA . LEU C 1 10 ? 0.887 -22.586 23.497 1.00 99.70 487 LEU C CA 1
ATOM 6375 C C . LEU C 1 10 ? 1.983 -21.591 23.945 1.00 97.15 487 LEU C C 1
ATOM 6376 O O . LEU C 1 10 ? 1.777 -20.377 23.892 1.00 93.68 487 LEU C O 1
ATOM 6381 N N . ALA C 1 11 ? 3.134 -22.112 24.376 1.00 99.01 488 ALA C N 1
ATOM 6382 C CA . ALA C 1 11 ? 4.249 -21.284 24.871 1.00 97.34 488 ALA C CA 1
ATOM 6383 C C . ALA C 1 11 ? 4.611 -20.078 23.968 1.00 93.08 488 ALA C C 1
ATOM 6384 O O . ALA C 1 11 ? 4.731 -18.958 24.462 1.00 90.79 488 ALA C O 1
ATOM 6386 N N . PRO C 1 12 ? 4.783 -20.308 22.645 1.00 92.29 489 PRO C N 1
ATOM 6387 C CA . PRO C 1 12 ? 5.131 -19.210 21.712 1.00 88.65 489 PRO C CA 1
ATOM 6388 C C . PRO C 1 12 ? 4.077 -18.094 21.576 1.00 85.69 489 PRO C C 1
ATOM 6389 O O . PRO C 1 12 ? 4.403 -17.005 21.134 1.00 83.01 489 PRO C O 1
ATOM 6393 N N . PHE C 1 13 ? 2.837 -18.372 21.948 1.00 86.75 490 PHE C N 1
ATOM 6394 C CA . PHE C 1 13 ? 1.770 -17.370 21.893 1.00 84.56 490 PHE C CA 1
ATOM 6395 C C . PHE C 1 13 ? 1.739 -16.479 23.122 1.00 84.16 490 PHE C C 1
ATOM 6396 O O . PHE C 1 13 ? 0.958 -15.519 23.178 1.00 82.63 490 PHE C O 1
ATOM 6404 N N . ARG C 1 14 ? 2.589 -16.796 24.103 1.00 85.83 491 ARG C N 1
ATOM 6405 C CA . ARG C 1 14 ? 2.663 -16.051 25.342 1.00 85.83 491 ARG C CA 1
ATOM 6406 C C . ARG C 1 14 ? 3.949 -15.239 25.342 1.00 84.03 491 ARG C C 1
ATOM 6407 O O . ARG C 1 14 ? 5.011 -15.708 25.777 1.00 85.60 491 ARG C O 1
ATOM 6415 N N . LEU C 1 15 ? 3.844 -14.014 24.841 1.00 81.09 492 LEU C N 1
ATOM 6416 C CA . LEU C 1 15 ? 5.008 -13.140 24.693 1.00 79.42 492 LEU C CA 1
ATOM 6417 C C . LEU C 1 15 ? 5.285 -12.321 25.940 1.00 79.61 492 LEU C C 1
ATOM 6418 O O . LEU C 1 15 ? 4.408 -11.621 26.446 1.00 79.21 492 LEU C O 1
ATOM 6423 N N . ASN C 1 16 ? 6.512 -12.411 26.435 1.00 80.61 493 ASN C N 1
ATOM 6424 C CA . ASN C 1 16 ? 6.910 -11.640 27.601 1.00 81.14 493 ASN C CA 1
ATOM 6425 C C . ASN C 1 16 ? 7.192 -10.179 27.211 1.00 78.42 493 ASN C C 1
ATOM 6426 O O . ASN C 1 16 ? 7.212 -9.826 26.033 1.00 76.06 493 ASN C O 1
ATOM 6431 N N . HIS C 1 17 ? 7.410 -9.353 28.223 1.00 78.98 494 HIS C N 1
ATOM 6432 C CA . HIS C 1 17 ? 7.647 -7.928 28.033 1.00 77.25 494 HIS C CA 1
ATOM 6433 C C . HIS C 1 17 ? 8.799 -7.617 27.058 1.00 76.03 494 HIS C C 1
ATOM 6434 O O . HIS C 1 17 ? 8.651 -6.777 26.155 1.00 73.92 494 HIS C O 1
ATOM 6441 N N . ASP C 1 18 ? 9.934 -8.288 27.243 1.00 77.56 495 ASP C N 1
ATOM 6442 C CA . ASP C 1 18 ? 11.105 -8.059 26.388 1.00 77.01 495 ASP C CA 1
ATOM 6443 C C . ASP C 1 18 ? 10.827 -8.372 24.929 1.00 75.37 495 ASP C C 1
ATOM 6444 O O . ASP C 1 18 ? 11.219 -7.627 24.052 1.00 73.98 495 ASP C O 1
ATOM 6449 N N . GLN C 1 19 ? 10.149 -9.484 24.685 1.00 76.02 496 GLN C N 1
ATOM 6450 C CA . GLN C 1 19 ? 9.754 -9.874 23.328 1.00 74.75 496 GLN C CA 1
ATOM 6451 C C . GLN C 1 19 ? 8.872 -8.813 22.687 1.00 72.21 496 GLN C C 1
ATOM 6452 O O . GLN C 1 19 ? 9.138 -8.372 21.568 1.00 70.80 496 GLN C O 1
ATOM 6458 N N . LEU C 1 20 ? 7.824 -8.404 23.403 1.00 71.94 497 LEU C N 1
ATOM 6459 C CA . LEU C 1 20 ? 6.897 -7.370 22.906 1.00 69.93 497 LEU C CA 1
ATOM 6460 C C . LEU C 1 20 ? 7.596 -6.055 22.639 1.00 68.66 497 LEU C C 1
ATOM 6461 O O . LEU C 1 20 ? 7.294 -5.397 21.667 1.00 67.14 497 LEU C O 1
ATOM 6466 N N . ALA C 1 21 ? 8.530 -5.679 23.510 1.00 69.73 498 ALA C N 1
ATOM 6467 C CA . ALA C 1 21 ? 9.334 -4.458 23.314 1.00 69.05 498 ALA C CA 1
ATOM 6468 C C . ALA C 1 21 ? 10.137 -4.534 22.011 1.00 68.40 498 ALA C C 1
ATOM 6469 O O . ALA C 1 21 ? 10.236 -3.552 21.286 1.00 67.39 498 ALA C O 1
ATOM 6471 N N . ALA C 1 22 ? 10.703 -5.710 21.725 1.00 69.39 499 ALA C N 1
ATOM 6472 C CA . ALA C 1 22 ? 11.467 -5.932 20.494 1.00 69.22 499 ALA C CA 1
ATOM 6473 C C . ALA C 1 22 ? 10.593 -5.732 19.261 1.00 67.46 499 ALA C C 1
ATOM 6474 O O . ALA C 1 22 ? 11.039 -5.168 18.276 1.00 66.85 499 ALA C O 1
ATOM 6476 N N . VAL C 1 23 ? 9.346 -6.198 19.325 1.00 66.96 500 VAL C N 1
ATOM 6477 C CA . VAL C 1 23 ? 8.395 -6.024 18.220 1.00 65.45 500 VAL C CA 1
ATOM 6478 C C . VAL C 1 23 ? 8.163 -4.542 17.980 1.00 64.03 500 VAL C C 1
ATOM 6479 O O . VAL C 1 23 ? 8.246 -4.075 16.860 1.00 63.29 500 VAL C O 1
ATOM 6483 N N . GLN C 1 24 ? 7.873 -3.812 19.043 1.00 64.16 501 GLN C N 1
ATOM 6484 C CA . GLN C 1 24 ? 7.748 -2.367 18.972 1.00 63.51 501 GLN C CA 1
ATOM 6485 C C . GLN C 1 24 ? 9.030 -1.753 18.361 1.00 63.75 501 GLN C C 1
ATOM 6486 O O . GLN C 1 24 ? 8.964 -0.929 17.444 1.00 62.88 501 GLN C O 1
ATOM 6492 N N . ALA C 1 25 ? 10.184 -2.171 18.879 1.00 65.06 502 ALA C N 1
ATOM 6493 C CA . ALA C 1 25 ? 11.483 -1.687 18.406 1.00 65.77 502 ALA C CA 1
ATOM 6494 C C . ALA C 1 25 ? 11.651 -1.874 16.903 1.00 65.38 502 ALA C C 1
ATOM 6495 O O . ALA C 1 25 ? 12.085 -0.968 16.184 1.00 65.37 502 ALA C O 1
ATOM 6497 N N . GLN C 1 26 ? 11.309 -3.059 16.433 1.00 65.52 503 GLN C N 1
ATOM 6498 C CA . GLN C 1 26 ? 11.490 -3.407 15.028 1.00 65.50 503 GLN C CA 1
ATOM 6499 C C . GLN C 1 26 ? 10.459 -2.741 14.120 1.00 63.70 503 GLN C C 1
ATOM 6500 O O . GLN C 1 26 ? 10.754 -2.474 12.957 1.00 63.70 503 GLN C O 1
ATOM 6506 N N . MET C 1 27 ? 9.263 -2.457 14.635 1.00 62.50 504 MET C N 1
ATOM 6507 C CA . MET C 1 27 ? 8.293 -1.712 13.825 1.00 61.30 504 MET C CA 1
ATOM 6508 C C . MET C 1 27 ? 8.753 -0.263 13.716 1.00 61.15 504 MET C C 1
ATOM 6509 O O . MET C 1 27 ? 8.657 0.375 12.689 1.00 60.56 504 MET C O 1
ATOM 6514 N N . ARG C 1 28 ? 9.253 0.234 14.809 1.00 61.91 505 ARG C N 1
ATOM 6515 C CA . ARG C 1 28 ? 9.779 1.573 14.870 1.00 62.47 505 ARG C CA 1
ATOM 6516 C C . ARG C 1 28 ? 10.913 1.771 13.828 1.00 63.23 505 ARG C C 1
ATOM 6517 O O . ARG C 1 28 ? 11.028 2.827 13.198 1.00 63.26 505 ARG C O 1
ATOM 6525 N N . LYS C 1 29 ? 11.730 0.733 13.665 1.00 64.01 506 LYS C N 1
ATOM 6526 C CA . LYS C 1 29 ? 12.812 0.718 12.682 1.00 65.15 506 LYS C CA 1
ATOM 6527 C C . LYS C 1 29 ? 12.245 0.649 11.271 1.00 64.50 506 LYS C C 1
ATOM 6528 O O . LYS C 1 29 ? 12.673 1.388 10.391 1.00 65.10 506 LYS C O 1
ATOM 6534 N N . ALA C 1 30 ? 11.274 -0.252 11.065 1.00 63.48 507 ALA C N 1
ATOM 6535 C CA . ALA C 1 30 ? 10.602 -0.398 9.767 1.00 62.82 507 ALA C CA 1
ATOM 6536 C C . ALA C 1 30 ? 9.952 0.922 9.316 1.00 62.19 507 ALA C C 1
ATOM 6537 O O . ALA C 1 30 ? 9.971 1.250 8.143 1.00 62.63 507 ALA C O 1
ATOM 6539 N N . MET C 1 31 ? 9.383 1.665 10.257 1.00 61.58 508 MET C N 1
ATOM 6540 C CA . MET C 1 31 ? 8.771 2.951 9.951 1.00 61.36 508 MET C CA 1
ATOM 6541 C C . MET C 1 31 ? 9.830 3.939 9.510 1.00 62.77 508 MET C C 1
ATOM 6542 O O . MET C 1 31 ? 9.679 4.599 8.489 1.00 63.25 508 MET C O 1
ATOM 6547 N N . ALA C 1 32 ? 10.906 4.047 10.286 1.00 63.84 509 ALA C N 1
ATOM 6548 C CA . ALA C 1 32 ? 12.003 4.970 9.945 1.00 65.56 509 ALA C CA 1
ATOM 6549 C C . ALA C 1 32 ? 12.476 4.708 8.532 1.00 66.39 509 ALA C C 1
ATOM 6550 O O . ALA C 1 32 ? 12.464 5.599 7.707 1.00 67.21 509 ALA C O 1
ATOM 6552 N N . LYS C 1 33 ? 12.874 3.464 8.258 1.00 66.47 510 LYS C N 1
ATOM 6553 C CA . LYS C 1 33 ? 13.402 3.096 6.944 1.00 67.56 510 LYS C CA 1
ATOM 6554 C C . LYS C 1 33 ? 12.427 3.413 5.806 1.00 66.82 510 LYS C C 1
ATOM 6555 O O . LYS C 1 33 ? 12.794 4.077 4.846 1.00 68.17 510 LYS C O 1
ATOM 6560 N N . GLY C 1 34 ? 11.188 2.935 5.923 1.00 65.03 511 GLY C N 1
ATOM 6561 C CA . GLY C 1 34 ? 10.156 3.180 4.904 1.00 64.38 511 GLY C CA 1
ATOM 6562 C C . GLY C 1 34 ? 10.064 4.651 4.504 1.00 65.14 511 GLY C C 1
ATOM 6563 O O . GLY C 1 34 ? 10.010 4.972 3.321 1.00 66.11 511 GLY C O 1
ATOM 6564 N N . LEU C 1 35 ? 10.056 5.539 5.499 1.00 65.04 512 LEU C N 1
ATOM 6565 C CA . LEU C 1 35 ? 9.949 6.989 5.266 1.00 66.11 512 LEU C CA 1
ATOM 6566 C C . LEU C 1 35 ? 11.161 7.602 4.540 1.00 68.42 512 LEU C C 1
ATOM 6567 O O . LEU C 1 35 ? 11.012 8.534 3.742 1.00 69.51 512 LEU C O 1
ATOM 6572 N N . ARG C 1 36 ? 12.350 7.077 4.827 1.00 69.36 513 ARG C N 1
ATOM 6573 C CA . ARG C 1 36 ? 13.588 7.555 4.194 1.00 71.99 513 ARG C CA 1
ATOM 6574 C C . ARG C 1 36 ? 13.756 6.932 2.806 1.00 72.83 513 ARG C C 1
ATOM 6575 O O . ARG C 1 36 ? 14.679 7.287 2.071 1.00 75.38 513 ARG C O 1
ATOM 6583 N N . GLY C 1 37 ? 12.870 5.999 2.454 1.00 71.09 514 GLY C N 1
ATOM 6584 C CA . GLY C 1 37 ? 12.893 5.357 1.142 1.00 71.92 514 GLY C CA 1
ATOM 6585 C C . GLY C 1 37 ? 13.723 4.089 1.094 1.00 72.71 514 GLY C C 1
ATOM 6586 O O . GLY C 1 37 ? 13.898 3.507 0.026 1.00 73.90 514 GLY C O 1
ATOM 6587 N N . GLU C 1 38 ? 14.236 3.659 2.251 1.00 72.36 515 GLU C N 1
ATOM 6588 C CA . GLU C 1 38 ? 14.983 2.408 2.344 1.00 73.23 515 GLU C CA 1
ATOM 6589 C C . GLU C 1 38 ? 14.000 1.208 2.349 1.00 71.35 515 GLU C C 1
ATOM 6590 O O . GLU C 1 38 ? 12.772 1.383 2.429 1.00 69.23 515 GLU C O 1
ATOM 6593 N N . ALA C 1 39 ? 14.552 -0.001 2.265 1.00 72.37 516 ALA C N 1
ATOM 6594 C CA . ALA C 1 39 ? 13.749 -1.217 2.193 1.00 71.23 516 ALA C CA 1
ATOM 6595 C C . ALA C 1 39 ? 13.072 -1.514 3.524 1.00 69.17 516 ALA C C 1
ATOM 6596 O O . ALA C 1 39 ? 13.732 -1.798 4.513 1.00 69.72 516 ALA C O 1
ATOM 6598 N N . SER C 1 40 ? 11.747 -1.435 3.531 1.00 67.19 517 SER C N 1
ATOM 6599 C CA . SER C 1 40 ? 10.940 -1.729 4.706 1.00 65.42 517 SER C CA 1
ATOM 6600 C C . SER C 1 40 ? 9.822 -2.691 4.300 1.00 64.59 517 SER C C 1
ATOM 6601 O O . SER C 1 40 ? 9.489 -2.796 3.121 1.00 65.06 517 SER C O 1
ATOM 6604 N N . SER C 1 41 ? 9.253 -3.394 5.270 1.00 63.66 518 SER C N 1
ATOM 6605 C CA . SER C 1 41 ? 8.084 -4.226 5.011 1.00 63.07 518 SER C CA 1
ATOM 6606 C C . SER C 1 41 ? 6.809 -3.385 5.215 1.00 61.52 518 SER C C 1
ATOM 6607 O O . SER C 1 41 ? 5.691 -3.818 4.867 1.00 61.21 518 SER C O 1
ATOM 6610 N N . LEU C 1 42 ? 6.985 -2.184 5.774 1.00 60.93 519 LEU C N 1
ATOM 6611 C CA . LEU C 1 42 ? 5.918 -1.199 5.860 1.00 59.90 519 LEU C CA 1
ATOM 6612 C C . LEU C 1 42 ? 6.087 -0.311 4.651 1.00 60.34 519 LEU C C 1
ATOM 6613 O O . LEU C 1 42 ? 7.163 0.272 4.454 1.00 61.08 519 LEU C O 1
ATOM 6618 N N . ARG C 1 43 ? 5.040 -0.205 3.831 1.00 60.12 520 ARG C N 1
ATOM 6619 C CA . ARG C 1 43 ? 5.099 0.635 2.637 1.00 60.80 520 ARG C CA 1
ATOM 6620 C C . ARG C 1 43 ? 5.128 2.124 3.035 1.00 60.83 520 ARG C C 1
ATOM 6621 O O . ARG C 1 43 ? 5.763 2.934 2.358 1.00 62.04 520 ARG C O 1
ATOM 6623 N N . MET C 1 44 ? 4.461 2.471 4.139 1.00 60.00 521 MET C N 1
ATOM 6624 C CA . MET C 1 44 ? 4.431 3.864 4.642 1.00 60.28 521 MET C CA 1
ATOM 6625 C C . MET C 1 44 ? 3.928 4.797 3.535 1.00 60.91 521 MET C C 1
ATOM 6626 O O . MET C 1 44 ? 4.605 5.726 3.130 1.00 61.92 521 MET C O 1
ATOM 6631 N N . LEU C 1 45 ? 2.725 4.520 3.060 1.00 60.60 522 LEU C N 1
ATOM 6632 C CA . LEU C 1 45 ? 2.164 5.208 1.897 1.00 61.53 522 LEU C CA 1
ATOM 6633 C C . LEU C 1 45 ? 1.594 6.575 2.250 1.00 62.14 522 LEU C C 1
ATOM 6634 O O . LEU C 1 45 ? 0.770 6.678 3.148 1.00 61.73 522 LEU C O 1
ATOM 6639 N N . PRO C 1 46 ? 2.041 7.636 1.548 1.00 63.51 523 PRO C N 1
ATOM 6640 C CA . PRO C 1 46 ? 1.426 8.949 1.739 1.00 64.69 523 PRO C CA 1
ATOM 6641 C C . PRO C 1 46 ? -0.027 8.926 1.301 1.00 64.84 523 PRO C C 1
ATOM 6642 O O . PRO C 1 46 ? -0.339 8.333 0.279 1.00 65.03 523 PRO C O 1
ATOM 6646 N N . THR C 1 47 ? -0.902 9.557 2.076 1.00 65.29 524 THR C N 1
ATOM 6647 C CA . THR C 1 47 ? -2.335 9.604 1.763 1.00 65.86 524 THR C CA 1
ATOM 6648 C C . THR C 1 47 ? -2.773 10.960 1.257 1.00 67.98 524 THR C C 1
ATOM 6649 O O . THR C 1 47 ? -3.899 11.113 0.800 1.00 68.98 524 THR C O 1
ATOM 6653 N N . PHE C 1 48 ? -1.883 11.942 1.352 1.00 68.98 525 PHE C N 1
ATOM 6654 C CA . PHE C 1 48 ? -2.181 13.325 0.977 1.00 71.49 525 PHE C CA 1
ATOM 6655 C C . PHE C 1 48 ? -3.359 13.946 1.748 1.00 72.66 525 PHE C C 1
ATOM 6656 O O . PHE C 1 48 ? -4.067 14.807 1.246 1.00 74.82 525 PHE C O 1
ATOM 6664 N N . VAL C 1 49 ? -3.529 13.486 2.985 1.00 71.52 526 VAL C N 1
ATOM 6665 C CA . VAL C 1 49 ? -4.445 14.079 3.938 1.00 72.78 526 VAL C CA 1
ATOM 6666 C C . VAL C 1 49 ? -3.527 14.835 4.884 1.00 73.45 526 VAL C C 1
ATOM 6667 O O . VAL C 1 49 ? -2.848 14.222 5.716 1.00 71.83 526 VAL C O 1
ATOM 6671 N N . ARG C 1 50 ? -3.499 16.162 4.754 1.00 76.11 527 ARG C N 1
ATOM 6672 C CA . ARG C 1 50 ? -2.520 16.999 5.484 1.00 77.24 527 ARG C CA 1
ATOM 6673 C C . ARG C 1 50 ? -3.023 17.623 6.781 1.00 78.84 527 ARG C C 1
ATOM 6674 O O . ARG C 1 50 ? -2.291 18.392 7.428 1.00 80.27 527 ARG C O 1
ATOM 6682 N N . ALA C 1 51 ? -4.256 17.307 7.163 1.00 78.99 528 ALA C N 1
ATOM 6683 C CA . ALA C 1 51 ? -4.823 17.830 8.399 1.00 80.71 528 ALA C CA 1
ATOM 6684 C C . ALA C 1 51 ? -6.062 17.047 8.799 1.00 80.29 528 ALA C C 1
ATOM 6685 O O . ALA C 1 51 ? -6.830 16.582 7.939 1.00 80.03 528 ALA C O 1
ATOM 6687 N N . THR C 1 52 ? -6.249 16.896 10.109 1.00 80.51 529 THR C N 1
ATOM 6688 C CA . THR C 1 52 ? -7.463 16.317 10.652 1.00 80.83 529 THR C CA 1
ATOM 6689 C C . THR C 1 52 ? -8.560 17.379 10.444 1.00 84.40 529 THR C C 1
ATOM 6690 O O . THR C 1 52 ? -8.241 18.551 10.199 1.00 86.47 529 THR C O 1
ATOM 6694 N N . PRO C 1 53 ? -9.845 16.982 10.537 1.00 85.42 530 PRO C N 1
ATOM 6695 C CA . PRO C 1 53 ? -10.937 17.918 10.233 1.00 89.17 530 PRO C CA 1
ATOM 6696 C C . PRO C 1 53 ? -10.721 19.351 10.754 1.00 92.56 530 PRO C C 1
ATOM 6697 O O . PRO C 1 53 ? -10.788 19.597 11.957 1.00 93.97 530 PRO C O 1
ATOM 6701 N N . ASP C 1 54 ? -10.463 20.272 9.817 1.00 94.13 531 ASP C N 1
ATOM 6702 C CA . ASP C 1 54 ? -10.190 21.675 10.125 1.00 97.58 531 ASP C CA 1
ATOM 6703 C C . ASP C 1 54 ? -11.484 22.447 10.202 1.00 101.91 531 ASP C C 1
ATOM 6704 O O . ASP C 1 54 ? -11.969 22.967 9.190 1.00 103.81 531 ASP C O 1
ATOM 6706 N N . GLY C 1 55 ? -12.044 22.518 11.407 1.00 103.76 532 GLY C N 1
ATOM 6707 C CA . GLY C 1 55 ? -13.272 23.266 11.655 1.00 108.56 532 GLY C CA 1
ATOM 6708 C C . GLY C 1 55 ? -14.418 22.851 10.750 1.00 109.12 532 GLY C C 1
ATOM 6709 O O . GLY C 1 55 ? -14.704 21.656 10.611 1.00 106.21 532 GLY C O 1
ATOM 6710 N N . SER C 1 56 ? -15.064 23.846 10.126 1.00 113.13 533 SER C N 1
ATOM 6711 C CA . SER C 1 56 ? -16.232 23.616 9.272 1.00 114.55 533 SER C CA 1
ATOM 6712 C C . SER C 1 56 ? -15.840 23.257 7.834 1.00 111.84 533 SER C C 1
ATOM 6713 O O . SER C 1 56 ? -14.980 23.900 7.222 1.00 111.56 533 SER C O 1
ATOM 6715 N N . GLU C 1 57 ? -16.491 22.217 7.317 1.00 110.02 534 GLU C N 1
ATOM 6716 C CA . GLU C 1 57 ? -16.256 21.695 5.979 1.00 107.57 534 GLU C CA 1
ATOM 6717 C C . GLU C 1 57 ? -17.582 21.139 5.477 1.00 108.88 534 GLU C C 1
ATOM 6718 O O . GLU C 1 57 ? -17.919 19.991 5.743 1.00 106.57 534 GLU C O 1
ATOM 6724 N N . ARG C 1 58 ? -18.337 21.959 4.756 1.00 112.91 535 ARG C N 1
ATOM 6725 C CA . ARG C 1 58 ? -19.687 21.571 4.312 1.00 115.08 535 ARG C CA 1
ATOM 6726 C C . ARG C 1 58 ? -19.691 20.767 2.999 1.00 112.59 535 ARG C C 1
ATOM 6727 O O . ARG C 1 58 ? -18.653 20.615 2.347 1.00 109.53 535 ARG C O 1
ATOM 6729 N N . GLY C 1 59 ? -20.875 20.252 2.638 1.00 114.23 536 GLY C N 1
ATOM 6730 C CA . GLY C 1 59 ? -21.083 19.514 1.378 1.00 112.74 536 GLY C CA 1
ATOM 6731 C C . GLY C 1 59 ? -21.935 18.256 1.524 1.00 111.87 536 GLY C C 1
ATOM 6732 O O . GLY C 1 59 ? -22.035 17.684 2.613 1.00 110.81 536 GLY C O 1
ATOM 6733 N N . ASP C 1 60 ? -22.557 17.838 0.415 1.00 112.59 537 ASP C N 1
ATOM 6734 C CA . ASP C 1 60 ? -23.327 16.587 0.351 1.00 111.87 537 ASP C CA 1
ATOM 6735 C C . ASP C 1 60 ? -22.550 15.623 -0.543 1.00 107.62 537 ASP C C 1
ATOM 6736 O O . ASP C 1 60 ? -22.313 15.914 -1.711 1.00 107.79 537 ASP C O 1
ATOM 6741 N N . PHE C 1 61 ? -22.158 14.478 0.014 1.00 104.17 538 PHE C N 1
ATOM 6742 C CA . PHE C 1 61 ? -21.262 13.540 -0.672 1.00 100.09 538 PHE C CA 1
ATOM 6743 C C . PHE C 1 61 ? -21.807 12.127 -0.728 1.00 99.02 538 PHE C C 1
ATOM 6744 O O . PHE C 1 61 ? -22.428 11.658 0.217 1.00 99.88 538 PHE C O 1
ATOM 6752 N N . LEU C 1 62 ? -21.568 11.446 -1.841 1.00 97.53 539 LEU C N 1
ATOM 6753 C CA . LEU C 1 62 ? -21.846 10.020 -1.928 1.00 96.16 539 LEU C CA 1
ATOM 6754 C C . LEU C 1 62 ? -20.576 9.366 -1.388 1.00 91.98 539 LEU C C 1
ATOM 6755 O O . LEU C 1 62 ? -19.512 9.994 -1.394 1.00 90.28 539 LEU C O 1
ATOM 6758 N N . ALA C 1 63 ? -20.673 8.126 -0.918 1.00 90.60 540 ALA C N 1
ATOM 6759 C CA . ALA C 1 63 ? -19.515 7.461 -0.324 1.00 86.93 540 ALA C CA 1
ATOM 6760 C C . ALA C 1 63 ? -19.542 5.956 -0.488 1.00 85.57 540 ALA C C 1
ATOM 6761 O O . ALA C 1 63 ? -20.534 5.307 -0.190 1.00 87.37 540 ALA C O 1
ATOM 6763 N N . LEU C 1 64 ? -18.435 5.413 -0.968 1.00 82.76 541 LEU C N 1
ATOM 6764 C CA . LEU C 1 64 ? -18.262 3.974 -1.095 1.00 81.41 541 LEU C CA 1
ATOM 6765 C C . LEU C 1 64 ? -17.435 3.494 0.059 1.00 79.14 541 LEU C C 1
ATOM 6766 O O . LEU C 1 64 ? -16.592 4.231 0.582 1.00 77.88 541 LEU C O 1
ATOM 6771 N N . ASP C 1 65 ? -17.664 2.259 0.464 1.00 78.99 542 ASP C N 1
ATOM 6772 C CA . ASP C 1 65 ? -16.895 1.658 1.542 1.00 77.11 542 ASP C CA 1
ATOM 6773 C C . ASP C 1 65 ? -16.650 0.206 1.185 1.00 76.33 542 ASP C C 1
ATOM 6774 O O . ASP C 1 65 ? -17.496 -0.648 1.430 1.00 78.07 542 ASP C O 1
ATOM 6779 N N . LEU C 1 66 ? -15.485 -0.066 0.602 1.00 74.04 543 LEU C N 1
ATOM 6780 C CA . LEU C 1 66 ? -15.168 -1.390 0.098 1.00 73.66 543 LEU C CA 1
ATOM 6781 C C . LEU C 1 66 ? -13.922 -1.975 0.725 1.00 71.50 543 LEU C C 1
ATOM 6782 O O . LEU C 1 66 ? -12.930 -1.277 0.919 1.00 69.85 543 LEU C O 1
ATOM 6787 N N . GLY C 1 67 ? -13.986 -3.273 1.027 1.00 71.87 544 GLY C N 1
ATOM 6788 C CA . GLY C 1 67 ? -12.846 -4.030 1.547 1.00 70.27 544 GLY C CA 1
ATOM 6789 C C . GLY C 1 67 ? -13.061 -4.619 2.927 1.00 70.65 544 GLY C C 1
ATOM 6790 O O . GLY C 1 67 ? -12.296 -5.487 3.360 1.00 69.80 544 GLY C O 1
ATOM 6791 N N . GLY C 1 68 ? -14.098 -4.152 3.619 1.00 72.18 545 GLY C N 1
ATOM 6792 C CA . GLY C 1 68 ? -14.461 -4.690 4.927 1.00 73.18 545 GLY C CA 1
ATOM 6793 C C . GLY C 1 68 ? -15.438 -5.844 4.792 1.00 75.62 545 GLY C C 1
ATOM 6794 O O . GLY C 1 68 ? -15.762 -6.274 3.679 1.00 76.28 545 GLY C O 1
ATOM 6795 N N . THR C 1 69 ? -15.908 -6.347 5.936 1.00 77.19 546 THR C N 1
ATOM 6796 C CA . THR C 1 69 ? -16.915 -7.422 5.971 1.00 80.02 546 THR C CA 1
ATOM 6797 C C . THR C 1 69 ? -18.165 -6.981 5.208 1.00 82.25 546 THR C C 1
ATOM 6798 O O . THR C 1 69 ? -18.864 -7.815 4.624 1.00 84.56 546 THR C O 1
ATOM 6802 N N . ASN C 1 70 ? -18.438 -5.665 5.221 1.00 81.98 547 ASN C N 1
ATOM 6803 C CA . ASN C 1 70 ? -19.579 -5.078 4.497 1.00 84.15 547 ASN C CA 1
ATOM 6804 C C . ASN C 1 70 ? -19.155 -4.110 3.408 1.00 82.63 547 ASN C C 1
ATOM 6805 O O . ASN C 1 70 ? -18.291 -3.247 3.642 1.00 80.75 547 ASN C O 1
ATOM 6810 N N . PHE C 1 71 ? -19.750 -4.259 2.220 1.00 83.85 548 PHE C N 1
ATOM 6811 C CA . PHE C 1 71 ? -19.629 -3.261 1.175 1.00 83.15 548 PHE C CA 1
ATOM 6812 C C . PHE C 1 71 ? -20.852 -2.382 1.326 1.00 85.94 548 PHE C C 1
ATOM 6813 O O . PHE C 1 71 ? -21.971 -2.889 1.463 1.00 88.87 548 PHE C O 1
ATOM 6821 N N . ARG C 1 72 ? -20.655 -1.069 1.294 1.00 85.34 549 ARG C N 1
ATOM 6822 C CA . ARG C 1 72 ? -21.742 -0.148 1.573 1.00 88.12 549 ARG C CA 1
ATOM 6823 C C . ARG C 1 72 ? -21.692 1.119 0.724 1.00 88.21 549 ARG C C 1
ATOM 6824 O O . ARG C 1 72 ? -20.617 1.694 0.502 1.00 85.79 549 ARG C O 1
ATOM 6832 N N . VAL C 1 73 ? -22.862 1.540 0.246 1.00 91.39 550 VAL C N 1
ATOM 6833 C CA . VAL C 1 73 ? -23.015 2.820 -0.432 1.00 92.30 550 VAL C CA 1
ATOM 6834 C C . VAL C 1 73 ? -23.633 3.750 0.597 1.00 94.45 550 VAL C C 1
ATOM 6835 O O . VAL C 1 73 ? -24.476 3.331 1.394 1.00 96.65 550 VAL C O 1
ATOM 6839 N N . LEU C 1 74 ? -23.215 5.008 0.578 1.00 94.17 551 LEU C N 1
ATOM 6840 C CA . LEU C 1 74 ? -23.567 5.955 1.625 1.00 95.97 551 LEU C CA 1
ATOM 6841 C C . LEU C 1 74 ? -23.819 7.347 1.094 1.00 98.00 551 LEU C C 1
ATOM 6842 O O . LEU C 1 74 ? -23.114 7.811 0.203 1.00 96.52 551 LEU C O 1
ATOM 6847 N N . LEU C 1 75 ? -24.827 8.010 1.644 1.00 101.75 552 LEU C N 1
ATOM 6848 C CA . LEU C 1 75 ? -25.027 9.431 1.412 1.00 104.13 552 LEU C CA 1
ATOM 6849 C C . LEU C 1 75 ? -24.601 10.115 2.690 1.00 103.99 552 LEU C C 1
ATOM 6850 O O . LEU C 1 75 ? -25.063 9.744 3.764 1.00 105.23 552 LEU C O 1
ATOM 6855 N N . VAL C 1 76 ? -23.724 11.110 2.578 1.00 102.81 553 VAL C N 1
ATOM 6856 C CA . VAL C 1 76 ? -23.220 11.833 3.746 1.00 102.73 553 VAL C CA 1
ATOM 6857 C C . VAL C 1 76 ? -23.457 13.340 3.571 1.00 106.01 553 VAL C C 1
ATOM 6858 O O . VAL C 1 76 ? -22.848 13.969 2.706 1.00 105.23 553 VAL C O 1
ATOM 6862 N N . ARG C 1 77 ? -24.347 13.904 4.390 1.00 110.03 554 ARG C N 1
ATOM 6863 C CA . ARG C 1 77 ? -24.657 15.338 4.338 1.00 113.85 554 ARG C CA 1
ATOM 6864 C C . ARG C 1 77 ? -23.958 16.072 5.470 1.00 113.67 554 ARG C C 1
ATOM 6865 O O . ARG C 1 77 ? -24.341 15.932 6.632 1.00 115.16 554 ARG C O 1
ATOM 6868 N N . VAL C 1 78 ? -22.933 16.856 5.128 1.00 112.17 555 VAL C N 1
ATOM 6869 C CA . VAL C 1 78 ? -22.155 17.605 6.126 1.00 112.01 555 VAL C CA 1
ATOM 6870 C C . VAL C 1 78 ? -22.524 19.085 6.119 1.00 116.73 555 VAL C C 1
ATOM 6871 O O . VAL C 1 78 ? -22.366 19.765 5.109 1.00 117.66 555 VAL C O 1
ATOM 6875 N N . THR C 1 79 ? -23.016 19.567 7.258 1.00 120.00 556 THR C N 1
ATOM 6876 C CA . THR C 1 79 ? -23.409 20.963 7.431 1.00 125.09 556 THR C CA 1
ATOM 6877 C C . THR C 1 79 ? -22.884 21.397 8.804 1.00 125.57 556 THR C C 1
ATOM 6878 O O . THR C 1 79 ? -21.692 21.232 9.078 1.00 121.66 556 THR C O 1
ATOM 6882 N N . THR C 1 80 ? -23.754 21.958 9.658 1.00 130.58 557 THR C N 1
ATOM 6883 C CA . THR C 1 80 ? -23.406 22.198 11.054 1.00 131.32 557 THR C CA 1
ATOM 6884 C C . THR C 1 80 ? -23.167 20.811 11.680 1.00 127.20 557 THR C C 1
ATOM 6885 O O . THR C 1 80 ? -22.184 20.596 12.401 1.00 124.27 557 THR C O 1
ATOM 6887 N N . GLY C 1 81 ? -24.077 19.880 11.380 1.00 127.33 558 GLY C N 1
ATOM 6888 C CA . GLY C 1 81 ? -23.953 18.485 11.805 1.00 123.69 558 GLY C CA 1
ATOM 6889 C C . GLY C 1 81 ? -23.705 17.566 10.617 1.00 119.58 558 GLY C C 1
ATOM 6890 O O . GLY C 1 81 ? -23.540 18.029 9.480 1.00 119.26 558 GLY C O 1
ATOM 6891 N N . VAL C 1 82 ? -23.685 16.260 10.889 1.00 116.74 559 VAL C N 1
ATOM 6892 C CA . VAL C 1 82 ? -23.452 15.229 9.870 1.00 112.91 559 VAL C CA 1
ATOM 6893 C C . VAL C 1 82 ? -24.619 14.234 9.839 1.00 114.64 559 VAL C C 1
ATOM 6894 O O . VAL C 1 82 ? -25.012 13.711 10.877 1.00 115.89 559 VAL C O 1
ATOM 6898 N N . GLN C 1 83 ? -25.162 13.977 8.647 1.00 115.02 560 GLN C N 1
ATOM 6899 C CA . GLN C 1 83 ? -26.300 13.058 8.486 1.00 117.01 560 GLN C CA 1
ATOM 6900 C C . GLN C 1 83 ? -25.968 11.978 7.456 1.00 113.29 560 GLN C C 1
ATOM 6901 O O . GLN C 1 83 ? -25.635 12.288 6.308 1.00 112.04 560 GLN C O 1
ATOM 6907 N N . ILE C 1 84 ? -26.068 10.713 7.873 1.00 111.87 561 ILE C N 1
ATOM 6908 C CA . ILE C 1 84 ? -25.701 9.576 7.025 1.00 108.45 561 ILE C CA 1
ATOM 6909 C C . ILE C 1 84 ? -26.837 8.588 6.786 1.00 110.87 561 ILE C C 1
ATOM 6910 O O . ILE C 1 84 ? -27.486 8.130 7.725 1.00 113.19 561 ILE C O 1
ATOM 6915 N N . THR C 1 85 ? -27.066 8.271 5.516 1.00 110.59 562 THR C N 1
ATOM 6916 C CA . THR C 1 85 ? -27.944 7.185 5.131 1.00 112.15 562 THR C CA 1
ATOM 6917 C C . THR C 1 85 ? -27.049 6.175 4.450 1.00 107.74 562 THR C C 1
ATOM 6918 O O . THR C 1 85 ? -26.007 6.543 3.896 1.00 104.42 562 THR C O 1
ATOM 6922 N N . SER C 1 86 ? -27.431 4.905 4.487 1.00 107.97 563 SER C N 1
ATOM 6923 C CA . SER C 1 86 ? -26.600 3.863 3.882 1.00 104.21 563 SER C CA 1
ATOM 6924 C C . SER C 1 86 ? -27.374 2.597 3.558 1.00 105.97 563 SER C C 1
ATOM 6925 O O . SER C 1 86 ? -28.540 2.441 3.940 1.00 110.03 563 SER C O 1
ATOM 6928 N N . GLU C 1 87 ? -26.703 1.699 2.844 1.00 103.15 564 GLU C N 1
ATOM 6929 C CA . GLU C 1 87 ? -27.254 0.398 2.508 1.00 104.56 564 GLU C CA 1
ATOM 6930 C C . GLU C 1 87 ? -26.114 -0.555 2.183 1.00 100.63 564 GLU C C 1
ATOM 6931 O O . GLU C 1 87 ? -25.209 -0.203 1.425 1.00 97.81 564 GLU C O 1
ATOM 6937 N N . ILE C 1 88 ? -26.161 -1.755 2.765 1.00 100.84 565 ILE C N 1
ATOM 6938 C CA . ILE C 1 88 ? -25.147 -2.779 2.526 1.00 97.73 565 ILE C CA 1
ATOM 6939 C C . ILE C 1 88 ? -25.520 -3.593 1.288 1.00 98.88 565 ILE C C 1
ATOM 6940 O O . ILE C 1 88 ? -26.700 -3.789 1.004 1.00 102.57 565 ILE C O 1
ATOM 6945 N N . TYR C 1 89 ? -24.506 -4.050 0.554 1.00 95.96 566 TYR C N 1
ATOM 6946 C CA . TYR C 1 89 ? -24.702 -4.932 -0.601 1.00 96.89 566 TYR C CA 1
ATOM 6947 C C . TYR C 1 89 ? -23.727 -6.108 -0.518 1.00 94.76 566 TYR C C 1
ATOM 6948 O O . TYR C 1 89 ? -22.652 -5.997 0.073 1.00 91.69 566 TYR C O 1
ATOM 6957 N N . SER C 1 90 ? -24.113 -7.231 -1.117 1.00 96.70 567 SER C N 1
ATOM 6958 C CA . SER C 1 90 ? -23.317 -8.459 -1.063 1.00 95.56 567 SER C CA 1
ATOM 6959 C C . SER C 1 90 ? -22.246 -8.510 -2.150 1.00 93.07 567 SER C C 1
ATOM 6960 O O . SER C 1 90 ? -22.495 -8.127 -3.284 1.00 93.81 567 SER C O 1
ATOM 6962 N N . ILE C 1 91 ? -21.054 -8.981 -1.780 1.00 90.49 568 ILE C N 1
ATOM 6963 C CA . ILE C 1 91 ? -19.959 -9.236 -2.733 1.00 88.55 568 ILE C CA 1
ATOM 6964 C C . ILE C 1 91 ? -19.413 -10.637 -2.460 1.00 88.81 568 ILE C C 1
ATOM 6965 O O . ILE C 1 91 ? -18.529 -10.803 -1.637 1.00 86.96 568 ILE C O 1
ATOM 6970 N N . PRO C 1 92 ? -19.952 -11.654 -3.142 1.00 91.60 569 PRO C N 1
ATOM 6971 C CA . PRO C 1 92 ? -19.458 -13.024 -2.934 1.00 92.49 569 PRO C CA 1
ATOM 6972 C C . PRO C 1 92 ? -17.982 -13.210 -3.316 1.00 89.97 569 PRO C C 1
ATOM 6973 O O . PRO C 1 92 ? -17.459 -12.448 -4.134 1.00 88.25 569 PRO C O 1
ATOM 6977 N N . GLU C 1 93 ? -17.330 -14.225 -2.717 1.00 90.12 570 GLU C N 1
ATOM 6978 C CA . GLU C 1 93 ? -15.922 -14.578 -3.029 1.00 88.38 570 GLU C CA 1
ATOM 6979 C C . GLU C 1 93 ? -15.729 -14.678 -4.546 1.00 89.13 570 GLU C C 1
ATOM 6980 O O . GLU C 1 93 ? -14.674 -14.319 -5.076 1.00 87.30 570 GLU C O 1
ATOM 6982 N N . THR C 1 94 ? -16.763 -15.167 -5.227 1.00 92.16 571 THR C N 1
ATOM 6983 C CA . THR C 1 94 ? -16.807 -15.213 -6.684 1.00 93.45 571 THR C CA 1
ATOM 6984 C C . THR C 1 94 ? -16.485 -13.852 -7.293 1.00 91.06 571 THR C C 1
ATOM 6985 O O . THR C 1 94 ? -15.608 -13.744 -8.137 1.00 90.36 571 THR C O 1
ATOM 6989 N N . VAL C 1 95 ? -17.207 -12.822 -6.851 1.00 90.22 572 VAL C N 1
ATOM 6990 C CA . VAL C 1 95 ? -17.028 -11.462 -7.365 1.00 88.30 572 VAL C CA 1
ATOM 6991 C C . VAL C 1 95 ? -15.736 -10.840 -6.838 1.00 84.92 572 VAL C C 1
ATOM 6992 O O . VAL C 1 95 ? -15.024 -10.150 -7.572 1.00 83.61 572 VAL C O 1
ATOM 6996 N N . ALA C 1 96 ? -15.444 -11.094 -5.561 1.00 83.80 573 ALA C N 1
ATOM 6997 C CA . ALA C 1 96 ? -14.253 -10.558 -4.905 1.00 80.75 573 ALA C CA 1
ATOM 6998 C C . ALA C 1 96 ? -12.955 -11.086 -5.525 1.00 80.14 573 ALA C C 1
ATOM 6999 O O . ALA C 1 96 ? -11.963 -10.375 -5.580 1.00 78.07 573 ALA C O 1
ATOM 7001 N N . GLN C 1 97 ? -12.975 -12.331 -5.989 1.00 82.32 574 GLN C N 1
ATOM 7002 C CA . GLN C 1 97 ? -11.797 -12.962 -6.588 1.00 82.43 574 GLN C CA 1
ATOM 7003 C C . GLN C 1 97 ? -11.980 -13.206 -8.090 1.00 84.54 574 GLN C C 1
ATOM 7004 O O . GLN C 1 97 ? -11.165 -13.897 -8.715 1.00 85.46 574 GLN C O 1
ATOM 7010 N N . GLY C 1 98 ? -13.043 -12.636 -8.665 1.00 85.51 575 GLY C N 1
ATOM 7011 C CA . GLY C 1 98 ? -13.363 -12.826 -10.082 1.00 87.82 575 GLY C CA 1
ATOM 7012 C C . GLY C 1 98 ? -12.628 -11.864 -10.986 1.00 86.64 575 GLY C C 1
ATOM 7013 O O . GLY C 1 98 ? -11.418 -11.711 -10.882 1.00 85.14 575 GLY C O 1
ATOM 7014 N N . SER C 1 99 ? -13.369 -11.214 -11.877 1.00 87.75 576 SER C N 1
ATOM 7015 C CA . SER C 1 99 ? -12.792 -10.266 -12.815 1.00 87.14 576 SER C CA 1
ATOM 7016 C C . SER C 1 99 ? -13.007 -8.854 -12.322 1.00 85.10 576 SER C C 1
ATOM 7017 O O . SER C 1 99 ? -14.072 -8.541 -11.769 1.00 85.37 576 SER C O 1
ATOM 7020 N N . GLY C 1 100 ? -11.999 -8.000 -12.527 1.00 83.38 577 GLY C N 1
ATOM 7021 C CA . GLY C 1 100 ? -12.101 -6.584 -12.194 1.00 81.73 577 GLY C CA 1
ATOM 7022 C C . GLY C 1 100 ? -13.312 -5.935 -12.854 1.00 83.54 577 GLY C C 1
ATOM 7023 O O . GLY C 1 100 ? -14.022 -5.151 -12.231 1.00 82.99 577 GLY C O 1
ATOM 7024 N N . GLN C 1 101 ? -13.551 -6.273 -14.123 1.00 86.02 578 GLN C N 1
ATOM 7025 C CA . GLN C 1 101 ? -14.713 -5.759 -14.853 1.00 88.22 578 GLN C CA 1
ATOM 7026 C C . GLN C 1 101 ? -16.011 -6.056 -14.082 1.00 89.09 578 GLN C C 1
ATOM 7027 O O . GLN C 1 101 ? -16.786 -5.147 -13.818 1.00 89.38 578 GLN C O 1
ATOM 7029 N N . GLN C 1 102 ? -16.227 -7.327 -13.717 1.00 89.85 579 GLN C N 1
ATOM 7030 C CA . GLN C 1 102 ? -17.428 -7.726 -12.950 1.00 91.09 579 GLN C CA 1
ATOM 7031 C C . GLN C 1 102 ? -17.504 -7.029 -11.597 1.00 88.83 579 GLN C C 1
ATOM 7032 O O . GLN C 1 102 ? -18.571 -6.587 -11.179 1.00 89.88 579 GLN C O 1
ATOM 7038 N N . LEU C 1 103 ? -16.370 -6.941 -10.917 1.00 86.07 580 LEU C N 1
ATOM 7039 C CA . LEU C 1 103 ? -16.317 -6.327 -9.594 1.00 84.07 580 LEU C CA 1
ATOM 7040 C C . LEU C 1 103 ? -16.858 -4.903 -9.613 1.00 84.08 580 LEU C C 1
ATOM 7041 O O . LEU C 1 103 ? -17.790 -4.579 -8.884 1.00 84.83 580 LEU C O 1
ATOM 7046 N N . PHE C 1 104 ? -16.278 -4.058 -10.452 1.00 83.60 581 PHE C N 1
ATOM 7047 C CA . PHE C 1 104 ? -16.696 -2.657 -10.512 1.00 83.89 581 PHE C CA 1
ATOM 7048 C C . PHE C 1 104 ? -18.027 -2.465 -11.231 1.00 86.99 581 PHE C C 1
ATOM 7049 O O . PHE C 1 104 ? -18.727 -1.490 -10.967 1.00 87.90 581 PHE C O 1
ATOM 7057 N N . ASP C 1 105 ? -18.375 -3.387 -12.132 1.00 88.93 582 ASP C N 1
ATOM 7058 C CA . ASP C 1 105 ? -19.714 -3.389 -12.731 1.00 92.19 582 ASP C CA 1
ATOM 7059 C C . ASP C 1 105 ? -20.731 -3.497 -11.602 1.00 92.98 582 ASP C C 1
ATOM 7060 O O . ASP C 1 105 ? -21.687 -2.713 -11.527 1.00 94.74 582 ASP C O 1
ATOM 7065 N N . HIS C 1 106 ? -20.504 -4.473 -10.723 1.00 91.88 583 HIS C N 1
ATOM 7066 C CA . HIS C 1 106 ? -21.347 -4.701 -9.559 1.00 92.62 583 HIS C CA 1
ATOM 7067 C C . HIS C 1 106 ? -21.392 -3.466 -8.657 1.00 91.39 583 HIS C C 1
ATOM 7068 O O . HIS C 1 106 ? -22.466 -3.047 -8.219 1.00 93.37 583 HIS C O 1
ATOM 7075 N N . ILE C 1 107 ? -20.222 -2.889 -8.390 1.00 88.37 584 ILE C N 1
ATOM 7076 C CA . ILE C 1 107 ? -20.122 -1.688 -7.556 1.00 87.28 584 ILE C CA 1
ATOM 7077 C C . ILE C 1 107 ? -20.994 -0.565 -8.112 1.00 89.65 584 ILE C C 1
ATOM 7078 O O . ILE C 1 107 ? -21.765 0.058 -7.382 1.00 90.83 584 ILE C O 1
ATOM 7083 N N . VAL C 1 108 ? -20.870 -0.322 -9.408 1.00 90.55 585 VAL C N 1
ATOM 7084 C CA . VAL C 1 108 ? -21.654 0.700 -10.075 1.00 93.16 585 VAL C CA 1
ATOM 7085 C C . VAL C 1 108 ? -23.150 0.391 -9.951 1.00 96.64 585 VAL C C 1
ATOM 7086 O O . VAL C 1 108 ? -23.937 1.265 -9.563 1.00 98.57 585 VAL C O 1
ATOM 7090 N N . ASP C 1 109 ? -23.537 -0.850 -10.277 1.00 97.77 586 ASP C N 1
ATOM 7091 C CA . ASP C 1 109 ? -24.949 -1.280 -10.172 1.00 101.36 586 ASP C CA 1
ATOM 7092 C C . ASP C 1 109 ? -25.554 -0.881 -8.815 1.00 101.94 586 ASP C C 1
ATOM 7093 O O . ASP C 1 109 ? -26.697 -0.390 -8.748 1.00 105.28 586 ASP C O 1
ATOM 7098 N N . CYS C 1 110 ? -24.785 -1.093 -7.747 1.00 98.95 587 CYS C N 1
ATOM 7099 C CA . CYS C 1 110 ? -25.221 -0.749 -6.403 1.00 99.35 587 CYS C CA 1
ATOM 7100 C C . CYS C 1 110 ? -25.419 0.744 -6.239 1.00 100.02 587 CYS C C 1
ATOM 7101 O O . CYS C 1 110 ? -26.389 1.182 -5.617 1.00 102.73 587 CYS C O 1
ATOM 7104 N N . ILE C 1 111 ? -24.502 1.527 -6.799 1.00 97.91 588 ILE C N 1
ATOM 7105 C CA . ILE C 1 111 ? -24.591 2.981 -6.717 1.00 98.71 588 ILE C CA 1
ATOM 7106 C C . ILE C 1 111 ? -25.886 3.443 -7.390 1.00 103.02 588 ILE C C 1
ATOM 7107 O O . ILE C 1 111 ? -26.676 4.179 -6.799 1.00 105.45 588 ILE C O 1
ATOM 7112 N N . VAL C 1 112 ? -26.096 2.994 -8.622 1.00 104.21 589 VAL C N 1
ATOM 7113 C CA . VAL C 1 112 ? -27.322 3.290 -9.352 1.00 108.54 589 VAL C CA 1
ATOM 7114 C C . VAL C 1 112 ? -28.541 2.906 -8.507 1.00 111.56 589 VAL C C 1
ATOM 7115 O O . VAL C 1 112 ? -29.469 3.701 -8.349 1.00 115.01 589 VAL C O 1
ATOM 7117 N N . ASP C 1 113 ? -28.521 1.687 -7.965 1.00 110.62 590 ASP C N 1
ATOM 7118 C CA . ASP C 1 113 ? -29.597 1.196 -7.102 1.00 113.49 590 ASP C CA 1
ATOM 7119 C C . ASP C 1 113 ? -29.820 2.161 -5.938 1.00 114.11 590 ASP C C 1
ATOM 7120 O O . ASP C 1 113 ? -30.936 2.649 -5.729 1.00 118.18 590 ASP C O 1
ATOM 7125 N N . PHE C 1 114 ? -28.752 2.433 -5.195 1.00 110.36 591 PHE C N 1
ATOM 7126 C CA . PHE C 1 114 ? -28.804 3.337 -4.049 1.00 110.69 591 PHE C CA 1
ATOM 7127 C C . PHE C 1 114 ? -29.333 4.700 -4.470 1.00 113.51 591 PHE C C 1
ATOM 7128 O O . PHE C 1 114 ? -30.321 5.183 -3.921 1.00 117.23 591 PHE C O 1
ATOM 7136 N N . GLN C 1 115 ? -28.676 5.308 -5.456 1.00 112.10 592 GLN C N 1
ATOM 7137 C CA . GLN C 1 115 ? -29.093 6.615 -5.979 1.00 114.92 592 GLN C CA 1
ATOM 7138 C C . GLN C 1 115 ? -30.581 6.641 -6.308 1.00 120.16 592 GLN C C 1
ATOM 7139 O O . GLN C 1 115 ? -31.279 7.575 -5.935 1.00 123.49 592 GLN C O 1
ATOM 7145 N N . GLN C 1 116 ? -31.050 5.603 -7.004 1.00 121.12 593 GLN C N 1
ATOM 7146 C CA . GLN C 1 116 ? -32.462 5.480 -7.384 1.00 126.33 593 GLN C CA 1
ATOM 7147 C C . GLN C 1 116 ? -33.378 5.406 -6.158 1.00 129.28 593 GLN C C 1
ATOM 7148 O O . GLN C 1 116 ? -34.482 5.962 -6.159 1.00 134.11 593 GLN C O 1
ATOM 7150 N N . LYS C 1 117 ? -32.913 4.722 -5.120 1.00 126.62 594 LYS C N 1
ATOM 7151 C CA . LYS C 1 117 ? -33.675 4.586 -3.873 1.00 129.30 594 LYS C CA 1
ATOM 7152 C C . LYS C 1 117 ? -33.676 5.865 -3.031 1.00 130.38 594 LYS C C 1
ATOM 7153 O O . LYS C 1 117 ? -34.579 6.070 -2.220 1.00 134.27 594 LYS C O 1
ATOM 7159 N N . GLN C 1 118 ? -32.666 6.713 -3.224 1.00 127.33 595 GLN C N 1
ATOM 7160 C CA . GLN C 1 118 ? -32.518 7.948 -2.440 1.00 128.10 595 GLN C CA 1
ATOM 7161 C C . GLN C 1 118 ? -33.054 9.202 -3.153 1.00 131.80 595 GLN C C 1
ATOM 7162 O O . GLN C 1 118 ? -33.164 10.263 -2.539 1.00 133.74 595 GLN C O 1
ATOM 7168 N N . GLY C 1 119 ? -33.381 9.081 -4.440 1.00 133.03 596 GLY C N 1
ATOM 7169 C CA . GLY C 1 119 ? -33.811 10.232 -5.233 1.00 136.49 596 GLY C CA 1
ATOM 7170 C C . GLY C 1 119 ? -32.639 11.059 -5.755 1.00 133.37 596 GLY C C 1
ATOM 7171 O O . GLY C 1 119 ? -32.849 12.106 -6.377 1.00 136.11 596 GLY C O 1
ATOM 7172 N N . LEU C 1 120 ? -31.404 10.589 -5.501 1.00 127.99 597 LEU C N 1
ATOM 7173 C CA . LEU C 1 120 ? -30.189 11.258 -5.982 1.00 124.87 597 LEU C CA 1
ATOM 7174 C C . LEU C 1 120 ? -30.262 11.351 -7.502 1.00 126.03 597 LEU C C 1
ATOM 7175 O O . LEU C 1 120 ? -30.115 12.438 -8.072 1.00 127.77 597 LEU C O 1
ATOM 7177 N N . SER C 1 121 ? -30.495 10.196 -8.142 1.00 125.43 598 SER C N 1
ATOM 7178 C CA . SER C 1 121 ? -30.756 10.093 -9.604 1.00 127.04 598 SER C CA 1
ATOM 7179 C C . SER C 1 121 ? -29.731 10.815 -10.522 1.00 125.30 598 SER C C 1
ATOM 7180 O O . SER C 1 121 ? -28.593 10.347 -10.681 1.00 121.00 598 SER C O 1
ATOM 7182 N N . GLY C 1 122 ? -30.145 11.946 -11.111 1.00 128.96 599 GLY C N 1
ATOM 7183 C CA . GLY C 1 122 ? -29.307 12.704 -12.055 1.00 128.32 599 GLY C CA 1
ATOM 7184 C C . GLY C 1 122 ? -28.123 13.435 -11.432 1.00 125.36 599 GLY C C 1
ATOM 7185 O O . GLY C 1 122 ? -27.040 13.495 -12.027 1.00 122.73 599 GLY C O 1
ATOM 7186 N N . GLN C 1 123 ? -28.326 13.998 -10.238 1.00 126.09 600 GLN C N 1
ATOM 7187 C CA . GLN C 1 123 ? -27.259 14.714 -9.527 1.00 123.58 600 GLN C CA 1
ATOM 7188 C C . GLN C 1 123 ? -26.034 13.803 -9.340 1.00 117.95 600 GLN C C 1
ATOM 7189 O O . GLN C 1 123 ? -26.115 12.791 -8.646 1.00 115.89 600 GLN C O 1
ATOM 7191 N N . SER C 1 124 ? -24.912 14.165 -9.972 1.00 115.93 601 SER C N 1
ATOM 7192 C CA . SER C 1 124 ? -23.655 13.408 -9.830 1.00 110.92 601 SER C CA 1
ATOM 7193 C C . SER C 1 124 ? -22.816 14.059 -8.728 1.00 108.99 601 SER C C 1
ATOM 7194 O O . SER C 1 124 ? -22.186 15.094 -8.944 1.00 109.57 601 SER C O 1
ATOM 7197 N N . LEU C 1 125 ? -22.810 13.445 -7.550 1.00 106.93 602 LEU C N 1
ATOM 7198 C CA . LEU C 1 125 ? -22.151 14.022 -6.376 1.00 105.55 602 LEU C CA 1
ATOM 7199 C C . LEU C 1 125 ? -20.680 13.630 -6.252 1.00 101.14 602 LEU C C 1
ATOM 7200 O O . LEU C 1 125 ? -20.239 12.662 -6.870 1.00 98.83 602 LEU C O 1
ATOM 7205 N N . PRO C 1 126 ? -19.911 14.392 -5.445 1.00 100.30 603 PRO C N 1
ATOM 7206 C CA . PRO C 1 126 ? -18.542 13.997 -5.188 1.00 96.36 603 PRO C CA 1
ATOM 7207 C C . PRO C 1 126 ? -18.524 12.720 -4.374 1.00 93.54 603 PRO C C 1
ATOM 7208 O O . PRO C 1 126 ? -19.171 12.649 -3.326 1.00 94.35 603 PRO C O 1
ATOM 7212 N N . LEU C 1 127 ? -17.794 11.721 -4.850 1.00 90.65 604 LEU C N 1
ATOM 7213 C CA . LEU C 1 127 ? -17.736 10.439 -4.174 1.00 88.24 604 LEU C CA 1
ATOM 7214 C C . LEU C 1 127 ? -16.544 10.380 -3.216 1.00 85.29 604 LEU C C 1
ATOM 7215 O O . LEU C 1 127 ? -15.457 10.838 -3.543 1.00 84.14 604 LEU C O 1
ATOM 7220 N N . GLY C 1 128 ? -16.774 9.819 -2.032 1.00 84.40 605 GLY C N 1
ATOM 7221 C CA . GLY C 1 128 ? -15.722 9.586 -1.052 1.00 81.67 605 GLY C CA 1
ATOM 7222 C C . GLY C 1 128 ? -15.479 8.095 -0.987 1.00 79.35 605 GLY C C 1
ATOM 7223 O O . GLY C 1 128 ? -16.153 7.378 -0.254 1.00 79.60 605 GLY C O 1
ATOM 7224 N N . PHE C 1 129 ? -14.510 7.629 -1.759 1.00 77.44 606 PHE C N 1
ATOM 7225 C CA . PHE C 1 129 ? -14.257 6.205 -1.889 1.00 75.71 606 PHE C CA 1
ATOM 7226 C C . PHE C 1 129 ? -13.369 5.668 -0.792 1.00 73.42 606 PHE C C 1
ATOM 7227 O O . PHE C 1 129 ? -12.153 5.860 -0.823 1.00 71.95 606 PHE C O 1
ATOM 7235 N N . THR C 1 130 ? -13.963 4.982 0.176 1.00 73.52 607 THR C N 1
ATOM 7236 C CA . THR C 1 130 ? -13.173 4.293 1.187 1.00 71.47 607 THR C CA 1
ATOM 7237 C C . THR C 1 130 ? -12.804 2.960 0.567 1.00 70.26 607 THR C C 1
ATOM 7238 O O . THR C 1 130 ? -13.666 2.105 0.347 1.00 71.18 607 THR C O 1
ATOM 7242 N N . PHE C 1 131 ? -11.524 2.796 0.273 1.00 68.40 608 PHE C N 1
ATOM 7243 C CA . PHE C 1 131 ? -11.023 1.625 -0.428 1.00 67.71 608 PHE C CA 1
ATOM 7244 C C . PHE C 1 131 ? -9.919 1.028 0.415 1.00 65.89 608 PHE C C 1
ATOM 7245 O O . PHE C 1 131 ? -8.765 1.463 0.360 1.00 64.81 608 PHE C O 1
ATOM 7253 N N . SER C 1 132 ? -10.279 0.023 1.201 1.00 65.98 609 SER C N 1
ATOM 7254 C CA . SER C 1 132 ? -9.390 -0.519 2.229 1.00 64.78 609 SER C CA 1
ATOM 7255 C C . SER C 1 132 ? -8.323 -1.505 1.718 1.00 63.88 609 SER C C 1
ATOM 7256 O O . SER C 1 132 ? -8.272 -2.673 2.135 1.00 63.91 609 SER C O 1
ATOM 7259 N N . PHE C 1 133 ? -7.472 -1.005 0.818 1.00 63.35 610 PHE C N 1
ATOM 7260 C CA . PHE C 1 133 ? -6.351 -1.760 0.273 1.00 62.76 610 PHE C CA 1
ATOM 7261 C C . PHE C 1 133 ? -5.198 -0.795 -0.008 1.00 62.07 610 PHE C C 1
ATOM 7262 O O . PHE C 1 133 ? -5.402 0.440 -0.037 1.00 62.11 610 PHE C O 1
ATOM 7270 N N . PRO C 1 134 ? -3.981 -1.340 -0.217 1.00 61.70 611 PRO C N 1
ATOM 7271 C CA . PRO C 1 134 ? -2.800 -0.494 -0.424 1.00 61.29 611 PRO C CA 1
ATOM 7272 C C . PRO C 1 134 ? -2.798 0.225 -1.762 1.00 62.27 611 PRO C C 1
ATOM 7273 O O . PRO C 1 134 ? -2.870 -0.416 -2.813 1.00 63.16 611 PRO C O 1
ATOM 7277 N N . CYS C 1 135 ? -2.708 1.551 -1.717 1.00 62.47 612 CYS C N 1
ATOM 7278 C CA . CYS C 1 135 ? -2.665 2.366 -2.933 1.00 63.62 612 CYS C CA 1
ATOM 7279 C C . CYS C 1 135 ? -1.517 3.333 -2.927 1.00 63.69 612 CYS C C 1
ATOM 7280 O O . CYS C 1 135 ? -1.158 3.888 -1.895 1.00 63.02 612 CYS C O 1
ATOM 7283 N N . ARG C 1 136 ? -0.942 3.532 -4.097 1.00 64.93 613 ARG C N 1
ATOM 7284 C CA . ARG C 1 136 ? 0.048 4.544 -4.283 1.00 65.70 613 ARG C CA 1
ATOM 7285 C C . ARG C 1 136 ? -0.705 5.799 -4.687 1.00 66.90 613 ARG C C 1
ATOM 7286 O O . ARG C 1 136 ? -1.255 5.876 -5.778 1.00 68.16 613 ARG C O 1
ATOM 7294 N N . GLN C 1 137 ? -0.740 6.778 -3.807 1.00 66.84 614 GLN C N 1
ATOM 7295 C CA . GLN C 1 137 ? -1.435 8.016 -4.099 1.00 68.36 614 GLN C CA 1
ATOM 7296 C C . GLN C 1 137 ? -0.463 9.171 -4.214 1.00 69.82 614 GLN C C 1
ATOM 7297 O O . GLN C 1 137 ? 0.445 9.313 -3.388 1.00 69.32 614 GLN C O 1
ATOM 7303 N N . LEU C 1 138 ? -0.647 9.995 -5.245 1.00 71.93 615 LEU C N 1
ATOM 7304 C CA . LEU C 1 138 ? 0.095 11.256 -5.360 1.00 73.83 615 LEU C CA 1
ATOM 7305 C C . LEU C 1 138 ? -0.884 12.433 -5.190 1.00 75.25 615 LEU C C 1
ATOM 7306 O O . LEU C 1 138 ? -0.546 13.587 -5.457 1.00 77.56 615 LEU C O 1
ATOM 7311 N N . GLY C 1 139 ? -2.096 12.117 -4.735 1.00 74.26 616 GLY C N 1
ATOM 7312 C CA . GLY C 1 139 ? -3.129 13.107 -4.490 1.00 75.68 616 GLY C CA 1
ATOM 7313 C C . GLY C 1 139 ? -4.340 12.423 -3.886 1.00 74.43 616 GLY C C 1
ATOM 7314 O O . GLY C 1 139 ? -4.434 11.192 -3.896 1.00 72.53 616 GLY C O 1
ATOM 7315 N N . LEU C 1 140 ? -5.265 13.215 -3.354 1.00 75.75 617 LEU C N 1
ATOM 7316 C CA . LEU C 1 140 ? -6.502 12.674 -2.780 1.00 75.20 617 LEU C CA 1
ATOM 7317 C C . LEU C 1 140 ? -7.380 12.034 -3.840 1.00 75.68 617 LEU C C 1
ATOM 7318 O O . LEU C 1 140 ? -8.050 11.040 -3.573 1.00 74.57 617 LEU C O 1
ATOM 7323 N N . ASP C 1 141 ? -7.362 12.620 -5.044 1.00 77.61 618 ASP C N 1
ATOM 7324 C CA . ASP C 1 141 ? -8.220 12.202 -6.162 1.00 78.66 618 ASP C CA 1
ATOM 7325 C C . ASP C 1 141 ? -7.703 11.012 -6.997 1.00 77.33 618 ASP C C 1
ATOM 7326 O O . ASP C 1 141 ? -8.253 10.728 -8.061 1.00 78.59 618 ASP C O 1
ATOM 7331 N N . GLN C 1 142 ? -6.666 10.323 -6.526 1.00 75.15 619 GLN C N 1
ATOM 7332 C CA . GLN C 1 142 ? -6.078 9.222 -7.283 1.00 74.28 619 GLN C CA 1
ATOM 7333 C C . GLN C 1 142 ? -5.487 8.172 -6.368 1.00 71.84 619 GLN C C 1
ATOM 7334 O O . GLN C 1 142 ? -5.046 8.490 -5.266 1.00 71.04 619 GLN C O 1
ATOM 7340 N N . GLY C 1 143 ? -5.470 6.919 -6.830 1.00 71.04 620 GLY C N 1
ATOM 7341 C CA . GLY C 1 143 ? -4.914 5.822 -6.042 1.00 68.96 620 GLY C CA 1
ATOM 7342 C C . GLY C 1 143 ? -4.720 4.562 -6.836 1.00 68.78 620 GLY C C 1
ATOM 7343 O O . GLY C 1 143 ? -5.689 3.905 -7.202 1.00 69.21 620 GLY C O 1
ATOM 7344 N N . ILE C 1 144 ? -3.461 4.224 -7.095 1.00 68.54 621 ILE C N 1
ATOM 7345 C CA . ILE C 1 144 ? -3.120 3.033 -7.858 1.00 69.01 621 ILE C CA 1
ATOM 7346 C C . ILE C 1 144 ? -3.002 1.844 -6.933 1.00 67.46 621 ILE C C 1
ATOM 7347 O O . ILE C 1 144 ? -2.065 1.776 -6.146 1.00 66.43 621 ILE C O 1
ATOM 7352 N N . LEU C 1 145 ? -3.958 0.905 -7.037 1.00 67.58 622 LEU C N 1
ATOM 7353 C CA . LEU C 1 145 ? -3.950 -0.320 -6.229 1.00 66.54 622 LEU C CA 1
ATOM 7354 C C . LEU C 1 145 ? -2.618 -1.018 -6.397 1.00 66.50 622 LEU C C 1
ATOM 7355 O O . LEU C 1 145 ? -2.239 -1.361 -7.492 1.00 67.80 622 LEU C O 1
ATOM 7360 N N . LEU C 1 146 ? -1.906 -1.217 -5.307 1.00 65.33 623 LEU C N 1
ATOM 7361 C CA . LEU C 1 146 ? -0.632 -1.916 -5.362 1.00 65.69 623 LEU C CA 1
ATOM 7362 C C . LEU C 1 146 ? -0.863 -3.407 -5.274 1.00 66.14 623 LEU C C 1
ATOM 7363 O O . LEU C 1 146 ? -0.325 -4.167 -6.080 1.00 67.77 623 LEU C O 1
ATOM 7368 N N . ASN C 1 147 ? -1.665 -3.825 -4.295 1.00 65.23 624 ASN C N 1
ATOM 7369 C CA . ASN C 1 147 ? -1.983 -5.241 -4.088 1.00 65.88 624 ASN C CA 1
ATOM 7370 C C . ASN C 1 147 ? -3.350 -5.429 -3.515 1.00 65.63 624 ASN C C 1
ATOM 7371 O O . ASN C 1 147 ? -3.824 -4.593 -2.782 1.00 64.65 624 ASN C O 1
ATOM 7376 N N . TRP C 1 148 ? -3.994 -6.537 -3.847 1.00 66.94 625 TRP C N 1
ATOM 7377 C CA . TRP C 1 148 ? -5.176 -6.941 -3.117 1.00 67.02 625 TRP C CA 1
ATOM 7378 C C . TRP C 1 148 ? -4.661 -7.598 -1.859 1.00 66.56 625 TRP C C 1
ATOM 7379 O O . TRP C 1 148 ? -3.531 -8.111 -1.831 1.00 66.84 625 TRP C O 1
ATOM 7390 N N . THR C 1 149 ? -5.477 -7.596 -0.822 1.00 66.25 626 THR C N 1
ATOM 7391 C CA . THR C 1 149 ? -5.136 -8.243 0.435 1.00 65.92 626 THR C CA 1
ATOM 7392 C C . THR C 1 149 ? -6.394 -8.901 0.963 1.00 67.09 626 THR C C 1
ATOM 7393 O O . THR C 1 149 ? -7.423 -8.875 0.299 1.00 68.24 626 THR C O 1
ATOM 7397 N N . LYS C 1 150 ? -6.317 -9.500 2.145 1.00 67.26 627 LYS C N 1
ATOM 7398 C CA . LYS C 1 150 ? -7.484 -10.130 2.765 1.00 68.73 627 LYS C CA 1
ATOM 7399 C C . LYS C 1 150 ? -8.085 -11.198 1.824 1.00 70.87 627 LYS C C 1
ATOM 7400 O O . LYS C 1 150 ? -7.381 -12.130 1.436 1.00 71.71 627 LYS C O 1
ATOM 7406 N N . GLY C 1 151 ? -9.361 -11.059 1.450 1.00 72.09 628 GLY C N 1
ATOM 7407 C CA . GLY C 1 151 ? -10.040 -12.074 0.631 1.00 74.56 628 GLY C CA 1
ATOM 7408 C C . GLY C 1 151 ? -10.242 -11.722 -0.829 1.00 74.88 628 GLY C C 1
ATOM 7409 O O . GLY C 1 151 ? -10.970 -12.419 -1.532 1.00 77.06 628 GLY C O 1
ATOM 7410 N N . PHE C 1 152 ? -9.601 -10.651 -1.292 1.00 73.01 629 PHE C N 1
ATOM 7411 C CA . PHE C 1 152 ? -9.754 -10.195 -2.681 1.00 73.38 629 PHE C CA 1
ATOM 7412 C C . PHE C 1 152 ? -8.615 -10.666 -3.579 1.00 73.55 629 PHE C C 1
ATOM 7413 O O . PHE C 1 152 ? -7.464 -10.719 -3.159 1.00 72.52 629 PHE C O 1
ATOM 7421 N N . LYS C 1 153 ? -8.964 -11.010 -4.817 1.00 75.24 630 LYS C N 1
ATOM 7422 C CA . LYS C 1 153 ? -7.991 -11.390 -5.848 1.00 75.95 630 LYS C CA 1
ATOM 7423 C C . LYS C 1 153 ? -8.500 -11.009 -7.255 1.00 77.25 630 LYS C C 1
ATOM 7424 O O . LYS C 1 153 ? -8.131 -11.646 -8.245 1.00 79.08 630 LYS C O 1
ATOM 7426 N N . ALA C 1 154 ? -9.337 -9.960 -7.333 1.00 76.63 631 ALA C N 1
ATOM 7427 C CA . ALA C 1 154 ? -9.952 -9.529 -8.605 1.00 78.04 631 ALA C CA 1
ATOM 7428 C C . ALA C 1 154 ? -8.891 -9.259 -9.670 1.00 78.25 631 ALA C C 1
ATOM 7429 O O . ALA C 1 154 ? -7.919 -8.555 -9.424 1.00 76.62 631 ALA C O 1
ATOM 7431 N N . SER C 1 155 ? -9.091 -9.820 -10.855 1.00 80.69 632 SER C N 1
ATOM 7432 C CA . SER C 1 155 ? -8.093 -9.733 -11.928 1.00 81.50 632 SER C CA 1
ATOM 7433 C C . SER C 1 155 ? -8.085 -8.378 -12.647 1.00 81.14 632 SER C C 1
ATOM 7434 O O . SER C 1 155 ? -9.081 -7.636 -12.626 1.00 80.97 632 SER C O 1
ATOM 7437 N N . ASP C 1 156 ? -6.944 -8.078 -13.283 1.00 81.33 633 ASP C N 1
ATOM 7438 C CA . ASP C 1 156 ? -6.757 -6.854 -14.085 1.00 81.51 633 ASP C CA 1
ATOM 7439 C C . ASP C 1 156 ? -7.028 -5.547 -13.319 1.00 79.32 633 ASP C C 1
ATOM 7440 O O . ASP C 1 156 ? -7.446 -4.551 -13.906 1.00 79.84 633 ASP C O 1
ATOM 7445 N N . CYS C 1 157 ? -6.776 -5.565 -12.013 1.00 77.13 634 CYS C N 1
ATOM 7446 C CA . CYS C 1 157 ? -7.007 -4.401 -11.151 1.00 75.21 634 CYS C CA 1
ATOM 7447 C C . CYS C 1 157 ? -5.733 -3.834 -10.559 1.00 73.49 634 CYS C C 1
ATOM 7448 O O . CYS C 1 157 ? -5.595 -2.629 -10.429 1.00 72.56 634 CYS C O 1
ATOM 7451 N N . GLU C 1 158 ? -4.809 -4.713 -10.183 1.00 73.20 635 GLU C N 1
ATOM 7452 C CA . GLU C 1 158 ? -3.560 -4.287 -9.565 1.00 71.88 635 GLU C CA 1
ATOM 7453 C C . GLU C 1 158 ? -2.761 -3.471 -10.557 1.00 72.80 635 GLU C C 1
ATOM 7454 O O . GLU C 1 158 ? -2.652 -3.832 -11.717 1.00 74.82 635 GLU C O 1
ATOM 7460 N N . GLY C 1 159 ? -2.214 -2.359 -10.092 1.00 71.71 636 GLY C N 1
ATOM 7461 C CA . GLY C 1 159 ? -1.476 -1.439 -10.944 1.00 72.88 636 GLY C CA 1
ATOM 7462 C C . GLY C 1 159 ? -2.385 -0.442 -11.648 1.00 73.83 636 GLY C C 1
ATOM 7463 O O . GLY C 1 159 ? -1.913 0.402 -12.411 1.00 75.24 636 GLY C O 1
ATOM 7464 N N . GLN C 1 160 ? -3.691 -0.536 -11.394 1.00 73.45 637 GLN C N 1
ATOM 7465 C CA . GLN C 1 160 ? -4.661 0.365 -11.989 1.00 74.56 637 GLN C CA 1
ATOM 7466 C C . GLN C 1 160 ? -5.041 1.419 -10.992 1.00 73.31 637 GLN C C 1
ATOM 7467 O O . GLN C 1 160 ? -5.088 1.147 -9.796 1.00 71.75 637 GLN C O 1
ATOM 7473 N N . ASP C 1 161 ? -5.313 2.628 -11.479 1.00 74.41 638 ASP C N 1
ATOM 7474 C CA . ASP C 1 161 ? -5.887 3.671 -10.647 1.00 73.76 638 ASP C CA 1
ATOM 7475 C C . ASP C 1 161 ? -7.336 3.279 -10.411 1.00 73.92 638 ASP C C 1
ATOM 7476 O O . ASP C 1 161 ? -8.097 3.129 -11.356 1.00 75.58 638 ASP C O 1
ATOM 7481 N N . VAL C 1 162 ? -7.714 3.115 -9.146 1.00 72.46 639 VAL C N 1
ATOM 7482 C CA . VAL C 1 162 ? -9.075 2.671 -8.810 1.00 72.97 639 VAL C CA 1
ATOM 7483 C C . VAL C 1 162 ? -10.142 3.689 -9.236 1.00 74.80 639 VAL C C 1
ATOM 7484 O O . VAL C 1 162 ? -11.287 3.321 -9.494 1.00 76.16 639 VAL C O 1
ATOM 7488 N N . VAL C 1 163 ? -9.767 4.960 -9.307 1.00 75.23 640 VAL C N 1
ATOM 7489 C CA . VAL C 1 163 ? -10.681 5.984 -9.799 1.00 77.45 640 VAL C CA 1
ATOM 7490 C C . VAL C 1 163 ? -10.992 5.699 -11.266 1.00 79.46 640 VAL C C 1
ATOM 7491 O O . VAL C 1 163 ? -12.129 5.851 -11.702 1.00 81.52 640 VAL C O 1
ATOM 7495 N N . SER C 1 164 ? -9.981 5.278 -12.025 1.00 79.31 641 SER C N 1
ATOM 7496 C CA . SER C 1 164 ? -10.192 4.893 -13.429 1.00 81.38 641 SER C CA 1
ATOM 7497 C C . SER C 1 164 ? -11.050 3.645 -13.504 1.00 81.49 641 SER C C 1
ATOM 7498 O O . SER C 1 164 ? -12.018 3.602 -14.259 1.00 83.67 641 SER C O 1
ATOM 7501 N N . LEU C 1 165 ? -10.689 2.632 -12.713 1.00 79.44 642 LEU C N 1
ATOM 7502 C CA . LEU C 1 165 ? -11.441 1.383 -12.673 1.00 79.65 642 LEU C CA 1
ATOM 7503 C C . LEU C 1 165 ? -12.928 1.655 -12.482 1.00 81.05 642 LEU C C 1
ATOM 7504 O O . LEU C 1 165 ? -13.769 0.948 -13.039 1.00 82.73 642 LEU C O 1
ATOM 7509 N N . LEU C 1 166 ? -13.244 2.684 -11.703 1.00 80.70 643 LEU C N 1
ATOM 7510 C CA . LEU C 1 166 ? -14.628 3.080 -11.481 1.00 82.52 643 LEU C CA 1
ATOM 7511 C C . LEU C 1 166 ? -15.219 3.774 -12.730 1.00 85.39 643 LEU C C 1
ATOM 7512 O O . LEU C 1 166 ? -16.339 3.456 -13.143 1.00 87.55 643 LEU C O 1
ATOM 7517 N N . ARG C 1 167 ? -14.472 4.712 -13.326 1.00 85.75 644 ARG C N 1
ATOM 7518 C CA . ARG C 1 167 ? -14.920 5.388 -14.584 1.00 88.81 644 ARG C CA 1
ATOM 7519 C C . ARG C 1 167 ? -15.318 4.387 -15.650 1.00 90.16 644 ARG C C 1
ATOM 7520 O O . ARG C 1 167 ? -16.428 4.422 -16.173 1.00 92.58 644 ARG C O 1
ATOM 7528 N N . GLU C 1 168 ? -14.381 3.498 -15.961 1.00 88.88 645 GLU C N 1
ATOM 7529 C CA . GLU C 1 168 ? -14.574 2.455 -16.960 1.00 90.31 645 GLU C CA 1
ATOM 7530 C C . GLU C 1 168 ? -15.844 1.652 -16.702 1.00 91.26 645 GLU C C 1
ATOM 7531 O O . GLU C 1 168 ? -16.543 1.296 -17.632 1.00 93.78 645 GLU C O 1
ATOM 7537 N N . ALA C 1 169 ? -16.135 1.377 -15.434 1.00 89.56 646 ALA C N 1
ATOM 7538 C CA . ALA C 1 169 ? -17.360 0.665 -15.060 1.00 90.75 646 ALA C CA 1
ATOM 7539 C C . ALA C 1 169 ? -18.590 1.562 -15.231 1.00 93.34 646 ALA C C 1
ATOM 7540 O O . ALA C 1 169 ? -19.613 1.116 -15.751 1.00 95.81 646 ALA C O 1
ATOM 7542 N N . ILE C 1 170 ? -18.482 2.823 -14.787 1.00 93.01 647 ILE C N 1
ATOM 7543 C CA . ILE C 1 170 ? -19.583 3.808 -14.921 1.00 95.76 647 ILE C CA 1
ATOM 7544 C C . ILE C 1 170 ? -19.985 3.977 -16.372 1.00 98.76 647 ILE C C 1
ATOM 7545 O O . ILE C 1 170 ? -21.169 3.959 -16.700 1.00 101.64 647 ILE C O 1
ATOM 7550 N N . THR C 1 171 ? -18.996 4.143 -17.240 1.00 98.36 648 THR C N 1
ATOM 7551 C CA . THR C 1 171 ? -19.255 4.269 -18.668 1.00 101.36 648 THR C CA 1
ATOM 7552 C C . THR C 1 171 ? -19.890 2.969 -19.221 1.00 102.70 648 THR C C 1
ATOM 7553 O O . THR C 1 171 ? -20.832 3.031 -19.984 1.00 105.90 648 THR C O 1
ATOM 7557 N N . ARG C 1 172 ? -19.370 1.806 -18.811 1.00 100.59 649 ARG C N 1
ATOM 7558 C CA . ARG C 1 172 ? -19.937 0.502 -19.221 1.00 101.97 649 ARG C CA 1
ATOM 7559 C C . ARG C 1 172 ? -21.387 0.349 -18.776 1.00 103.96 649 ARG C C 1
ATOM 7560 O O . ARG C 1 172 ? -22.274 0.167 -19.602 1.00 107.15 649 ARG C O 1
ATOM 7568 N N . ARG C 1 173 ? -21.623 0.422 -17.464 1.00 102.35 650 ARG C N 1
ATOM 7569 C CA . ARG C 1 173 ? -22.987 0.325 -16.918 1.00 104.46 650 ARG C CA 1
ATOM 7570 C C . ARG C 1 173 ? -23.830 1.565 -17.289 1.00 107.27 650 ARG C C 1
ATOM 7571 O O . ARG C 1 173 ? -25.027 1.612 -17.007 1.00 109.80 650 ARG C O 1
ATOM 7573 N N . GLN C 1 174 ? -23.182 2.556 -17.918 1.00 107.13 651 GLN C N 1
ATOM 7574 C CA . GLN C 1 174 ? -23.831 3.789 -18.397 1.00 110.05 651 GLN C CA 1
ATOM 7575 C C . GLN C 1 174 ? -24.523 4.547 -17.271 1.00 110.51 651 GLN C C 1
ATOM 7576 O O . GLN C 1 174 ? -25.685 4.936 -17.387 1.00 113.91 651 GLN C O 1
ATOM 7578 N N . ALA C 1 175 ? -23.783 4.752 -16.183 1.00 107.35 652 ALA C N 1
ATOM 7579 C CA . ALA C 1 175 ? -24.287 5.450 -15.007 1.00 107.52 652 ALA C CA 1
ATOM 7580 C C . ALA C 1 175 ? -24.039 6.945 -15.144 1.00 108.48 652 ALA C C 1
ATOM 7581 O O . ALA C 1 175 ? -23.573 7.412 -16.185 1.00 109.21 652 ALA C O 1
ATOM 7583 N N . VAL C 1 176 ? -24.351 7.691 -14.087 1.00 108.77 653 VAL C N 1
ATOM 7584 C CA . VAL C 1 176 ? -24.132 9.132 -14.067 1.00 109.91 653 VAL C CA 1
ATOM 7585 C C . VAL C 1 176 ? -22.625 9.402 -13.939 1.00 106.42 653 VAL C C 1
ATOM 7586 O O . VAL C 1 176 ? -21.929 8.769 -13.129 1.00 102.91 653 VAL C O 1
ATOM 7590 N N . GLU C 1 177 ? -22.139 10.343 -14.745 1.00 107.66 654 GLU C N 1
ATOM 7591 C CA . GLU C 1 177 ? -20.711 10.682 -14.816 1.00 105.16 654 GLU C CA 1
ATOM 7592 C C . GLU C 1 177 ? -20.086 10.913 -13.433 1.00 102.31 654 GLU C C 1
ATOM 7593 O O . GLU C 1 177 ? -20.663 11.588 -12.581 1.00 103.41 654 GLU C O 1
ATOM 7599 N N . LEU C 1 178 ? -18.906 10.340 -13.223 1.00 98.87 655 LEU C N 1
ATOM 7600 C CA . LEU C 1 178 ? -18.199 10.506 -11.960 1.00 96.25 655 LEU C CA 1
ATOM 7601 C C . LEU C 1 178 ? -17.750 11.964 -11.827 1.00 97.50 655 LEU C C 1
ATOM 7602 O O . LEU C 1 178 ? -17.218 12.549 -12.776 1.00 98.69 655 LEU C O 1
ATOM 7604 N N . ASN C 1 179 ? -17.984 12.541 -10.651 1.00 97.56 656 ASN C N 1
ATOM 7605 C CA . ASN C 1 179 ? -17.572 13.910 -10.347 1.00 98.83 656 ASN C CA 1
ATOM 7606 C C . ASN C 1 179 ? -16.200 13.843 -9.636 1.00 95.42 656 ASN C C 1
ATOM 7607 O O . ASN C 1 179 ? -15.364 13.022 -10.006 1.00 92.98 656 ASN C O 1
ATOM 7612 N N . VAL C 1 180 ? -15.964 14.690 -8.634 1.00 95.48 657 VAL C N 1
ATOM 7613 C CA . VAL C 1 180 ? -14.730 14.632 -7.880 1.00 92.55 657 VAL C CA 1
ATOM 7614 C C . VAL C 1 180 ? -14.755 13.391 -7.006 1.00 89.50 657 VAL C C 1
ATOM 7615 O O . VAL C 1 180 ? -15.594 13.275 -6.124 1.00 90.00 657 VAL C O 1
ATOM 7617 N N . VAL C 1 181 ? -13.836 12.460 -7.268 1.00 86.78 658 VAL C N 1
ATOM 7618 C CA . VAL C 1 181 ? -13.702 11.235 -6.465 1.00 83.94 658 VAL C CA 1
ATOM 7619 C C . VAL C 1 181 ? -12.454 11.345 -5.584 1.00 81.58 658 VAL C C 1
ATOM 7620 O O . VAL C 1 181 ? -11.441 11.892 -6.015 1.00 81.50 658 VAL C O 1
ATOM 7624 N N . ALA C 1 182 ? -12.543 10.825 -4.352 1.00 79.97 659 ALA C N 1
ATOM 7625 C CA . ALA C 1 182 ? -11.428 10.852 -3.393 1.00 77.79 659 ALA C CA 1
ATOM 7626 C C . ALA C 1 182 ? -11.169 9.452 -2.863 1.00 75.21 659 ALA C C 1
ATOM 7627 O O . ALA C 1 182 ? -12.083 8.790 -2.403 1.00 75.39 659 ALA C O 1
ATOM 7629 N N . ILE C 1 183 ? -9.920 9.008 -2.932 1.00 73.21 660 ILE C N 1
ATOM 7630 C CA . ILE C 1 183 ? -9.539 7.686 -2.445 1.00 71.08 660 ILE C CA 1
ATOM 7631 C C . ILE C 1 183 ? -8.946 7.771 -1.054 1.00 69.80 660 ILE C C 1
ATOM 7632 O O . ILE C 1 183 ? -7.983 8.516 -0.826 1.00 69.59 660 ILE C O 1
ATOM 7637 N N . VAL C 1 184 ? -9.525 7.001 -0.126 1.00 69.24 661 VAL C N 1
ATOM 7638 C CA . VAL C 1 184 ? -9.062 6.951 1.261 1.00 68.09 661 VAL C CA 1
ATOM 7639 C C . VAL C 1 184 ? -9.052 5.516 1.770 1.00 66.73 661 VAL C C 1
ATOM 7640 O O . VAL C 1 184 ? -9.965 4.743 1.487 1.00 67.46 661 VAL C O 1
ATOM 7644 N N . ASN C 1 185 ? -8.006 5.168 2.512 1.00 65.12 662 ASN C N 1
ATOM 7645 C CA . ASN C 1 185 ? -7.909 3.869 3.148 1.00 64.07 662 ASN C CA 1
ATOM 7646 C C . ASN C 1 185 ? -8.837 3.906 4.343 1.00 64.93 662 ASN C C 1
ATOM 7647 O O . ASN C 1 185 ? -9.052 4.966 4.917 1.00 66.00 662 ASN C O 1
ATOM 7652 N N . ASP C 1 186 ? -9.391 2.758 4.723 1.00 65.02 663 ASP C N 1
ATOM 7653 C CA . ASP C 1 186 ? -10.316 2.707 5.868 1.00 66.17 663 ASP C CA 1
ATOM 7654 C C . ASP C 1 186 ? -9.684 3.239 7.151 1.00 65.75 663 ASP C C 1
ATOM 7655 O O . ASP C 1 186 ? -10.373 3.861 7.959 1.00 67.34 663 ASP C O 1
ATOM 7660 N N . THR C 1 187 ? -8.381 3.004 7.340 1.00 64.01 664 THR C N 1
ATOM 7661 C CA . THR C 1 187 ? -7.670 3.551 8.507 1.00 63.63 664 THR C CA 1
ATOM 7662 C C . THR C 1 187 ? -7.795 5.073 8.511 1.00 64.59 664 THR C C 1
ATOM 7663 O O . THR C 1 187 ? -8.185 5.674 9.503 1.00 65.72 664 THR C O 1
ATOM 7667 N N . VAL C 1 188 ? -7.467 5.682 7.382 1.00 64.47 665 VAL C N 1
ATOM 7668 C CA . VAL C 1 188 ? -7.567 7.132 7.235 1.00 65.91 665 VAL C CA 1
ATOM 7669 C C . VAL C 1 188 ? -9.014 7.597 7.403 1.00 68.16 665 VAL C C 1
ATOM 7670 O O . VAL C 1 188 ? -9.275 8.606 8.059 1.00 69.71 665 VAL C O 1
ATOM 7674 N N . GLY C 1 189 ? -9.946 6.855 6.807 1.00 68.60 666 GLY C N 1
ATOM 7675 C CA . GLY C 1 189 ? -11.369 7.158 6.924 1.00 70.91 666 GLY C CA 1
ATOM 7676 C C . GLY C 1 189 ? -11.821 7.170 8.366 1.00 72.01 666 GLY C C 1
ATOM 7677 O O . GLY C 1 189 ? -12.510 8.090 8.791 1.00 74.37 666 GLY C O 1
ATOM 7678 N N . THR C 1 190 ? -11.425 6.148 9.126 1.00 70.70 667 THR C N 1
ATOM 7679 C CA . THR C 1 190 ? -11.804 6.053 10.548 1.00 71.94 667 THR C CA 1
ATOM 7680 C C . THR C 1 190 ? -11.180 7.191 11.355 1.00 72.36 667 THR C C 1
ATOM 7681 O O . THR C 1 190 ? -11.876 7.868 12.126 1.00 74.62 667 THR C O 1
ATOM 7685 N N . MET C 1 191 ? -9.867 7.397 11.172 1.00 70.42 668 MET C N 1
ATOM 7686 C CA . MET C 1 191 ? -9.161 8.488 11.841 1.00 70.87 668 MET C CA 1
ATOM 7687 C C . MET C 1 191 ? -9.933 9.802 11.677 1.00 73.51 668 MET C C 1
ATOM 7688 O O . MET C 1 191 ? -10.175 10.512 12.648 1.00 75.50 668 MET C O 1
ATOM 7693 N N . MET C 1 192 ? -10.320 10.109 10.445 1.00 73.84 669 MET C N 1
ATOM 7694 C CA . MET C 1 192 ? -11.020 11.355 10.147 1.00 76.58 669 MET C CA 1
ATOM 7695 C C . MET C 1 192 ? -12.437 11.403 10.731 1.00 79.39 669 MET C C 1
ATOM 7696 O O . MET C 1 192 ? -12.930 12.482 11.060 1.00 82.23 669 MET C O 1
ATOM 7701 N N . SER C 1 193 ? -13.088 10.246 10.856 1.00 78.97 670 SER C N 1
ATOM 7702 C CA . SER C 1 193 ? -14.442 10.183 11.431 1.00 81.94 670 SER C CA 1
ATOM 7703 C C . SER C 1 193 ? -14.407 10.522 12.912 1.00 83.47 670 SER C C 1
ATOM 7704 O O . SER C 1 193 ? -15.181 11.358 13.394 1.00 86.84 670 SER C O 1
ATOM 7707 N N . CYS C 1 194 ? -13.503 9.864 13.630 1.00 81.37 671 CYS C N 1
ATOM 7708 C CA . CYS C 1 194 ? -13.305 10.115 15.059 1.00 82.57 671 CYS C CA 1
ATOM 7709 C C . CYS C 1 194 ? -12.663 11.494 15.272 1.00 83.47 671 CYS C C 1
ATOM 7710 O O . CYS C 1 194 ? -12.834 12.107 16.319 1.00 85.95 671 CYS C O 1
ATOM 7713 N N . GLY C 1 195 ? -11.925 11.968 14.268 1.00 81.90 672 GLY C N 1
ATOM 7714 C CA . GLY C 1 195 ? -11.330 13.300 14.301 1.00 83.06 672 GLY C CA 1
ATOM 7715 C C . GLY C 1 195 ? -12.360 14.431 14.226 1.00 86.95 672 GLY C C 1
ATOM 7716 O O . GLY C 1 195 ? -12.072 15.553 14.635 1.00 89.00 672 GLY C O 1
ATOM 7717 N N . TYR C 1 196 ? -13.556 14.132 13.700 1.00 88.29 673 TYR C N 1
ATOM 7718 C CA . TYR C 1 196 ? -14.629 15.128 13.554 1.00 92.34 673 TYR C CA 1
ATOM 7719 C C . TYR C 1 196 ? -14.935 15.841 14.858 1.00 95.71 673 TYR C C 1
ATOM 7720 O O . TYR C 1 196 ? -15.122 17.061 14.867 1.00 98.83 673 TYR C O 1
ATOM 7729 N N . GLU C 1 197 ? -14.986 15.087 15.958 1.00 95.44 674 GLU C N 1
ATOM 7730 C CA . GLU C 1 197 ? -15.270 15.670 17.276 1.00 98.83 674 GLU C CA 1
ATOM 7731 C C . GLU C 1 197 ? -14.172 15.395 18.324 1.00 97.06 674 GLU C C 1
ATOM 7732 O O . GLU C 1 197 ? -14.461 15.361 19.518 1.00 99.44 674 GLU C O 1
ATOM 7734 N N . ASP C 1 198 ? -12.925 15.205 17.872 1.00 93.36 675 ASP C N 1
ATOM 7735 C CA . ASP C 1 198 ? -11.775 15.012 18.776 1.00 91.62 675 ASP C CA 1
ATOM 7736 C C . ASP C 1 198 ? -10.486 15.456 18.067 1.00 89.20 675 ASP C C 1
ATOM 7737 O O . ASP C 1 198 ? -9.899 14.688 17.305 1.00 85.70 675 ASP C O 1
ATOM 7742 N N . PRO C 1 199 ? -10.049 16.701 18.321 1.00 91.32 676 PRO C N 1
ATOM 7743 C CA . PRO C 1 199 ? -8.845 17.289 17.714 1.00 89.95 676 PRO C CA 1
ATOM 7744 C C . PRO C 1 199 ? -7.552 16.513 17.947 1.00 86.59 676 PRO C C 1
ATOM 7745 O O . PRO C 1 199 ? -6.663 16.558 17.101 1.00 84.71 676 PRO C O 1
ATOM 7749 N N . ARG C 1 200 ? -7.448 15.810 19.078 1.00 86.24 677 ARG C N 1
ATOM 7750 C CA . ARG C 1 200 ? -6.244 15.007 19.390 1.00 83.36 677 ARG C CA 1
ATOM 7751 C C . ARG C 1 200 ? -6.222 13.639 18.664 1.00 79.98 677 ARG C C 1
ATOM 7752 O O . ARG C 1 200 ? -5.309 12.844 18.873 1.00 77.71 677 ARG C O 1
ATOM 7756 N N . CYS C 1 201 ? -7.218 13.369 17.819 1.00 79.97 678 CYS C N 1
ATOM 7757 C CA . CYS C 1 201 ? -7.261 12.112 17.070 1.00 77.21 678 CYS C CA 1
ATOM 7758 C C . CYS C 1 201 ? -6.356 12.213 15.856 1.00 75.03 678 CYS C C 1
ATOM 7759 O O . CYS C 1 201 ? -6.676 12.896 14.886 1.00 75.67 678 CYS C O 1
ATOM 7762 N N . GLU C 1 202 ? -5.216 11.535 15.926 1.00 72.78 679 GLU C N 1
ATOM 7763 C CA . GLU C 1 202 ? -4.222 11.563 14.853 1.00 71.04 679 GLU C CA 1
ATOM 7764 C C . GLU C 1 202 ? -3.779 10.175 14.430 1.00 68.36 679 GLU C C 1
ATOM 7765 O O . GLU C 1 202 ? -2.761 10.022 13.764 1.00 67.01 679 GLU C O 1
ATOM 7771 N N . ILE C 1 203 ? -4.538 9.163 14.810 1.00 67.99 680 ILE C N 1
ATOM 7772 C CA . ILE C 1 203 ? -4.212 7.801 14.434 1.00 66.06 680 ILE C CA 1
ATOM 7773 C C . ILE C 1 203 ? -5.481 7.028 14.115 1.00 66.29 680 ILE C C 1
ATOM 7774 O O . ILE C 1 203 ? -6.452 7.082 14.857 1.00 67.84 680 ILE C O 1
ATOM 7779 N N . GLY C 1 204 ? -5.459 6.319 12.999 1.00 65.06 681 GLY C N 1
ATOM 7780 C CA . GLY C 1 204 ? -6.538 5.443 12.630 1.00 65.28 681 GLY C CA 1
ATOM 7781 C C . GLY C 1 204 ? -6.056 4.031 12.835 1.00 63.93 681 GLY C C 1
ATOM 7782 O O . GLY C 1 204 ? -4.975 3.673 12.365 1.00 62.49 681 GLY C O 1
ATOM 7783 N N . LEU C 1 205 ? -6.836 3.232 13.548 1.00 64.70 682 LEU C N 1
ATOM 7784 C CA . LEU C 1 205 ? -6.509 1.830 13.739 1.00 64.06 682 LEU C CA 1
ATOM 7785 C C . LEU C 1 205 ? -7.656 0.969 13.252 1.00 65.05 682 LEU C C 1
ATOM 7786 O O . LEU C 1 205 ? -8.813 1.235 13.558 1.00 66.88 682 LEU C O 1
ATOM 7791 N N . ILE C 1 206 ? -7.333 -0.067 12.487 1.00 64.19 683 ILE C N 1
ATOM 7792 C CA . ILE C 1 206 ? -8.323 -1.041 12.079 1.00 65.11 683 ILE C CA 1
ATOM 7793 C C . ILE C 1 206 ? -7.896 -2.413 12.548 1.00 65.12 683 ILE C C 1
ATOM 7794 O O . ILE C 1 206 ? -6.735 -2.824 12.331 1.00 63.72 683 ILE C O 1
ATOM 7799 N N . VAL C 1 207 ? -8.824 -3.115 13.202 1.00 66.82 684 VAL C N 1
ATOM 7800 C CA . VAL C 1 207 ? -8.630 -4.516 13.548 1.00 67.33 684 VAL C CA 1
ATOM 7801 C C . VAL C 1 207 ? -9.959 -5.239 13.354 1.00 69.39 684 VAL C C 1
ATOM 7802 O O . VAL C 1 207 ? -10.729 -5.432 14.292 1.00 71.22 684 VAL C O 1
ATOM 7806 N N . GLY C 1 208 ? -10.214 -5.611 12.110 1.00 69.14 685 GLY C N 1
ATOM 7807 C CA . GLY C 1 208 ? -11.400 -6.375 11.729 1.00 71.25 685 GLY C CA 1
ATOM 7808 C C . GLY C 1 208 ? -10.941 -7.519 10.848 1.00 70.92 685 GLY C C 1
ATOM 7809 O O . GLY C 1 208 ? -10.123 -8.331 11.277 1.00 70.53 685 GLY C O 1
ATOM 7810 N N . THR C 1 209 ? -11.452 -7.586 9.612 1.00 71.20 686 THR C N 1
ATOM 7811 C CA . THR C 1 209 ? -11.036 -8.639 8.674 1.00 71.26 686 THR C CA 1
ATOM 7812 C C . THR C 1 209 ? -9.531 -8.627 8.563 1.00 69.17 686 THR C C 1
ATOM 7813 O O . THR C 1 209 ? -8.875 -9.656 8.689 1.00 69.44 686 THR C O 1
ATOM 7817 N N . GLY C 1 210 ? -8.996 -7.440 8.319 1.00 67.41 687 GLY C N 1
ATOM 7818 C CA . GLY C 1 210 ? -7.564 -7.216 8.276 1.00 65.58 687 GLY C CA 1
ATOM 7819 C C . GLY C 1 210 ? -7.197 -6.201 9.325 1.00 64.69 687 GLY C C 1
ATOM 7820 O O . GLY C 1 210 ? -8.072 -5.668 10.011 1.00 65.62 687 GLY C O 1
ATOM 7821 N N . THR C 1 211 ? -5.907 -5.924 9.464 1.00 63.37 688 THR C N 1
ATOM 7822 C CA . THR C 1 211 ? -5.454 -4.922 10.419 1.00 62.47 688 THR C CA 1
ATOM 7823 C C . THR C 1 211 ? -4.478 -3.989 9.782 1.00 61.04 688 THR C C 1
ATOM 7824 O O . THR C 1 211 ? -3.705 -4.381 8.925 1.00 60.76 688 THR C O 1
ATOM 7828 N N . ASN C 1 212 ? -4.513 -2.739 10.216 1.00 60.78 689 ASN C N 1
ATOM 7829 C CA . ASN C 1 212 ? -3.676 -1.686 9.643 1.00 59.69 689 ASN C CA 1
ATOM 7830 C C . ASN C 1 212 ? -3.767 -0.442 10.512 1.00 59.81 689 ASN C C 1
ATOM 7831 O O . ASN C 1 212 ? -4.677 -0.312 11.330 1.00 60.71 689 ASN C O 1
ATOM 7836 N N . ALA C 1 213 ? -2.824 0.472 10.338 1.00 59.33 690 ALA C N 1
ATOM 7837 C CA . ALA C 1 213 ? -2.839 1.723 11.090 1.00 59.77 690 ALA C CA 1
ATOM 7838 C C . ALA C 1 213 ? -2.306 2.873 10.262 1.00 59.56 690 ALA C C 1
ATOM 7839 O O . ALA C 1 213 ? -1.483 2.676 9.377 1.00 59.08 690 ALA C O 1
ATOM 7841 N N . CYS C 1 214 ? -2.791 4.075 10.549 1.00 60.44 691 CYS C N 1
ATOM 7842 C CA . CYS C 1 214 ? -2.281 5.288 9.915 1.00 60.77 691 CYS C CA 1
ATOM 7843 C C . CYS C 1 214 ? -2.127 6.334 10.986 1.00 61.62 691 CYS C C 1
ATOM 7844 O O . CYS C 1 214 ? -2.736 6.231 12.044 1.00 62.19 691 CYS C O 1
ATOM 7847 N N . TYR C 1 215 ? -1.309 7.343 10.711 1.00 62.05 692 TYR C N 1
ATOM 7848 C CA . TYR C 1 215 ? -1.022 8.383 11.694 1.00 63.15 692 TYR C CA 1
ATOM 7849 C C . TYR C 1 215 ? -0.413 9.617 11.047 1.00 64.05 692 TYR C C 1
ATOM 7850 O O . TYR C 1 215 ? 0.170 9.530 9.976 1.00 63.55 692 TYR C O 1
ATOM 7859 N N . MET C 1 216 ? -0.541 10.759 11.712 1.00 65.73 693 MET C N 1
ATOM 7860 C CA . MET C 1 216 ? -0.027 12.019 11.175 1.00 67.29 693 MET C CA 1
ATOM 7861 C C . MET C 1 216 ? 1.474 12.125 11.373 1.00 67.07 693 MET C C 1
ATOM 7862 O O . MET C 1 216 ? 1.941 12.387 12.477 1.00 67.78 693 MET C O 1
ATOM 7867 N N . GLU C 1 217 ? 2.225 11.912 10.299 1.00 66.42 694 GLU C N 1
ATOM 7868 C CA . GLU C 1 217 ? 3.676 12.025 10.331 1.00 66.72 694 GLU C CA 1
ATOM 7869 C C . GLU C 1 217 ? 4.041 13.436 9.947 1.00 68.96 694 GLU C C 1
ATOM 7870 O O . GLU C 1 217 ? 3.296 14.092 9.262 1.00 70.01 694 GLU C O 1
ATOM 7876 N N . GLU C 1 218 ? 5.193 13.900 10.398 1.00 70.14 695 GLU C N 1
ATOM 7877 C CA . GLU C 1 218 ? 5.663 15.241 10.058 1.00 72.83 695 GLU C CA 1
ATOM 7878 C C . GLU C 1 218 ? 6.120 15.227 8.610 1.00 73.08 695 GLU C C 1
ATOM 7879 O O . GLU C 1 218 ? 6.812 14.305 8.185 1.00 71.94 695 GLU C O 1
ATOM 7885 N N . LEU C 1 219 ? 5.743 16.245 7.851 1.00 74.95 696 LEU C N 1
ATOM 7886 C CA . LEU C 1 219 ? 6.023 16.256 6.421 1.00 75.50 696 LEU C CA 1
ATOM 7887 C C . LEU C 1 219 ? 7.518 16.163 6.120 1.00 76.39 696 LEU C C 1
ATOM 7888 O O . LEU C 1 219 ? 7.909 15.510 5.155 1.00 75.92 696 LEU C O 1
ATOM 7893 N N . ARG C 1 220 ? 8.348 16.811 6.953 1.00 78.01 697 ARG C N 1
ATOM 7894 C CA . ARG C 1 220 ? 9.818 16.792 6.775 1.00 79.23 697 ARG C CA 1
ATOM 7895 C C . ARG C 1 220 ? 10.397 15.371 6.764 1.00 77.01 697 ARG C C 1
ATOM 7896 O O . ARG C 1 220 ? 11.438 15.126 6.150 1.00 77.86 697 ARG C O 1
ATOM 7904 N N . ASN C 1 221 ? 9.715 14.445 7.449 1.00 74.44 698 ASN C N 1
ATOM 7905 C CA . ASN C 1 221 ? 10.172 13.060 7.568 1.00 72.57 698 ASN C CA 1
ATOM 7906 C C . ASN C 1 221 ? 9.743 12.147 6.422 1.00 71.12 698 ASN C C 1
ATOM 7907 O O . ASN C 1 221 ? 10.299 11.052 6.273 1.00 70.22 698 ASN C O 1
ATOM 7912 N N . VAL C 1 222 ? 8.764 12.586 5.621 1.00 71.19 699 VAL C N 1
ATOM 7913 C CA . VAL C 1 222 ? 8.292 11.802 4.459 1.00 70.20 699 VAL C CA 1
ATOM 7914 C C . VAL C 1 222 ? 9.121 12.167 3.217 1.00 72.22 699 VAL C C 1
ATOM 7915 O O . VAL C 1 222 ? 8.758 13.062 2.452 1.00 73.69 699 VAL C O 1
ATOM 7919 N N . ALA C 1 223 ? 10.236 11.455 3.034 1.00 72.58 700 ALA C N 1
ATOM 7920 C CA . ALA C 1 223 ? 11.190 11.740 1.950 1.00 74.96 700 ALA C CA 1
ATOM 7921 C C . ALA C 1 223 ? 10.603 11.593 0.536 1.00 75.29 700 ALA C C 1
ATOM 7922 O O . ALA C 1 223 ? 11.028 12.289 -0.389 1.00 77.90 700 ALA C O 1
ATOM 7924 N N . GLY C 1 224 ? 9.636 10.693 0.373 1.00 73.16 701 GLY C N 1
ATOM 7925 C CA . GLY C 1 224 ? 9.010 10.447 -0.941 1.00 73.42 701 GLY C CA 1
ATOM 7926 C C . GLY C 1 224 ? 8.260 11.642 -1.508 1.00 74.78 701 GLY C C 1
ATOM 7927 O O . GLY C 1 224 ? 8.210 11.833 -2.717 1.00 76.44 701 GLY C O 1
ATOM 7928 N N . VAL C 1 225 ? 7.686 12.444 -0.617 1.00 74.49 702 VAL C N 1
ATOM 7929 C CA . VAL C 1 225 ? 6.882 13.606 -0.978 1.00 75.87 702 VAL C CA 1
ATOM 7930 C C . VAL C 1 225 ? 7.711 14.895 -0.844 1.00 78.73 702 VAL C C 1
ATOM 7931 O O . VAL C 1 225 ? 8.665 14.930 -0.081 1.00 79.01 702 VAL C O 1
ATOM 7935 N N . PRO C 1 226 ? 7.349 15.960 -1.600 1.00 81.18 703 PRO C N 1
ATOM 7936 C CA . PRO C 1 226 ? 8.078 17.207 -1.464 1.00 84.20 703 PRO C CA 1
ATOM 7937 C C . PRO C 1 226 ? 7.502 18.054 -0.331 1.00 84.42 703 PRO C C 1
ATOM 7938 O O . PRO C 1 226 ? 6.378 17.818 0.101 1.00 82.69 703 PRO C O 1
ATOM 7942 N N . GLY C 1 227 ? 8.276 19.029 0.142 1.00 86.92 704 GLY C N 1
ATOM 7943 C CA . GLY C 1 227 ? 7.830 19.943 1.205 1.00 87.82 704 GLY C CA 1
ATOM 7944 C C . GLY C 1 227 ? 8.381 19.605 2.578 1.00 86.47 704 GLY C C 1
ATOM 7945 O O . GLY C 1 227 ? 8.748 18.465 2.846 1.00 84.05 704 GLY C O 1
ATOM 7946 N N . ASP C 1 228 ? 8.435 20.613 3.446 1.00 88.46 705 ASP C N 1
ATOM 7947 C CA . ASP C 1 228 ? 8.953 20.455 4.817 1.00 87.85 705 ASP C CA 1
ATOM 7948 C C . ASP C 1 228 ? 7.938 20.922 5.881 1.00 87.75 705 ASP C C 1
ATOM 7949 O O . ASP C 1 228 ? 7.728 20.233 6.888 1.00 85.56 705 ASP C O 1
ATOM 7952 N N . SER C 1 229 ? 7.317 22.088 5.653 1.00 90.49 706 SER C N 1
ATOM 7953 C CA . SER C 1 229 ? 6.317 22.640 6.576 1.00 91.03 706 SER C CA 1
ATOM 7954 C C . SER C 1 229 ? 5.037 21.778 6.616 1.00 88.13 706 SER C C 1
ATOM 7955 O O . SER C 1 229 ? 4.470 21.443 5.570 1.00 87.51 706 SER C O 1
ATOM 7957 N N . GLY C 1 230 ? 4.598 21.420 7.824 1.00 86.69 707 GLY C N 1
ATOM 7958 C CA . GLY C 1 230 ? 3.340 20.688 8.019 1.00 84.44 707 GLY C CA 1
ATOM 7959 C C . GLY C 1 230 ? 3.481 19.201 8.249 1.00 80.71 707 GLY C C 1
ATOM 7960 O O . GLY C 1 230 ? 4.572 18.697 8.528 1.00 79.70 707 GLY C O 1
ATOM 7961 N N . ARG C 1 231 ? 2.357 18.500 8.124 1.00 78.99 708 ARG C N 1
ATOM 7962 C CA . ARG C 1 231 ? 2.295 17.049 8.337 1.00 75.84 708 ARG C CA 1
ATOM 7963 C C . ARG C 1 231 ? 1.347 16.371 7.357 1.00 74.49 708 ARG C C 1
ATOM 7964 O O . ARG C 1 231 ? 0.588 17.032 6.654 1.00 76.11 708 ARG C O 1
ATOM 7972 N N . MET C 1 232 ? 1.409 15.049 7.314 1.00 71.83 709 MET C N 1
ATOM 7973 C CA . MET C 1 232 ? 0.574 14.272 6.424 1.00 70.68 709 MET C CA 1
ATOM 7974 C C . MET C 1 232 ? 0.303 12.915 6.994 1.00 68.41 709 MET C C 1
ATOM 7975 O O . MET C 1 232 ? 1.191 12.282 7.568 1.00 67.35 709 MET C O 1
ATOM 7980 N N . CYS C 1 233 ? -0.928 12.453 6.828 1.00 68.02 710 CYS C N 1
ATOM 7981 C CA . CYS C 1 233 ? -1.296 11.141 7.298 1.00 66.24 710 CYS C CA 1
ATOM 7982 C C . CYS C 1 233 ? -0.578 10.092 6.469 1.00 64.49 710 CYS C C 1
ATOM 7983 O O . CYS C 1 233 ? -0.477 10.225 5.244 1.00 64.79 710 CYS C O 1
ATOM 7986 N N . ILE C 1 234 ? -0.081 9.053 7.136 1.00 62.93 711 ILE C N 1
ATOM 7987 C CA . ILE C 1 234 ? 0.598 7.957 6.455 1.00 61.79 711 ILE C CA 1
ATOM 7988 C C . ILE C 1 234 ? -0.072 6.625 6.713 1.00 60.56 711 ILE C C 1
ATOM 7989 O O . ILE C 1 234 ? -0.275 6.248 7.834 1.00 60.19 711 ILE C O 1
ATOM 7994 N N . ASN C 1 235 ? -0.424 5.928 5.641 1.00 60.32 712 ASN C N 1
ATOM 7995 C CA . ASN C 1 235 ? -0.947 4.589 5.744 1.00 59.60 712 ASN C CA 1
ATOM 7996 C C . ASN C 1 235 ? 0.243 3.641 5.831 1.00 58.87 712 ASN C C 1
ATOM 7997 O O . ASN C 1 235 ? 0.930 3.392 4.852 1.00 59.00 712 ASN C O 1
ATOM 8002 N N . MET C 1 236 ? 0.473 3.116 7.011 1.00 58.41 713 MET C N 1
ATOM 8003 C CA . MET C 1 236 ? 1.609 2.250 7.249 1.00 58.16 713 MET C CA 1
ATOM 8004 C C . MET C 1 236 ? 1.525 0.964 6.465 1.00 57.99 713 MET C C 1
ATOM 8005 O O . MET C 1 236 ? 2.553 0.441 6.045 1.00 58.09 713 MET C O 1
ATOM 8010 N N . GLU C 1 237 ? 0.292 0.464 6.277 1.00 57.98 714 GLU C N 1
ATOM 8011 C CA . GLU C 1 237 ? 0.051 -0.851 5.724 1.00 58.20 714 GLU C CA 1
ATOM 8012 C C . GLU C 1 237 ? 0.849 -1.857 6.537 1.00 58.33 714 GLU C C 1
ATOM 8013 O O . GLU C 1 237 ? 1.690 -2.591 6.005 1.00 58.91 714 GLU C O 1
ATOM 8019 N N . TRP C 1 238 ? 0.593 -1.889 7.839 1.00 58.30 715 TRP C N 1
ATOM 8020 C CA . TRP C 1 238 ? 1.380 -2.750 8.708 1.00 58.59 715 TRP C CA 1
ATOM 8021 C C . TRP C 1 238 ? 0.966 -4.184 8.656 1.00 59.34 715 TRP C C 1
ATOM 8022 O O . TRP C 1 238 ? 1.616 -5.017 9.271 1.00 60.21 715 TRP C O 1
ATOM 8033 N N . GLY C 1 239 ? -0.114 -4.501 7.940 1.00 59.55 716 GLY C N 1
ATOM 8034 C CA . GLY C 1 239 ? -0.499 -5.896 7.777 1.00 60.40 716 GLY C CA 1
ATOM 8035 C C . GLY C 1 239 ? 0.677 -6.680 7.191 1.00 60.95 716 GLY C C 1
ATOM 8036 O O . GLY C 1 239 ? 0.957 -7.818 7.597 1.00 61.80 716 GLY C O 1
ATOM 8037 N N . ALA C 1 240 ? 1.378 -6.042 6.243 1.00 60.62 717 ALA C N 1
ATOM 8038 C CA . ALA C 1 240 ? 2.519 -6.650 5.544 1.00 61.44 717 ALA C CA 1
ATOM 8039 C C . ALA C 1 240 ? 3.832 -6.521 6.314 1.00 61.42 717 ALA C C 1
ATOM 8040 O O . ALA C 1 240 ? 4.889 -6.813 5.774 1.00 62.21 717 ALA C O 1
ATOM 8042 N N . PHE C 1 241 ? 3.757 -6.092 7.568 1.00 60.67 718 PHE C N 1
ATOM 8043 C CA . PHE C 1 241 ? 4.922 -6.019 8.423 1.00 61.08 718 PHE C CA 1
ATOM 8044 C C . PHE C 1 241 ? 5.520 -7.429 8.543 1.00 62.63 718 PHE C C 1
ATOM 8045 O O . PHE C 1 241 ? 4.804 -8.392 8.712 1.00 63.45 718 PHE C O 1
ATOM 8053 N N . GLY C 1 242 ? 6.831 -7.540 8.424 1.00 63.60 719 GLY C N 1
ATOM 8054 C CA . GLY C 1 242 ? 7.502 -8.834 8.526 1.00 65.51 719 GLY C CA 1
ATOM 8055 C C . GLY C 1 242 ? 7.472 -9.692 7.273 1.00 66.84 719 GLY C C 1
ATOM 8056 O O . GLY C 1 242 ? 7.994 -10.808 7.279 1.00 68.70 719 GLY C O 1
ATOM 8057 N N . ASP C 1 243 ? 6.875 -9.181 6.191 1.00 66.10 720 ASP C N 1
ATOM 8058 C CA . ASP C 1 243 ? 6.840 -9.917 4.913 1.00 67.60 720 ASP C CA 1
ATOM 8059 C C . ASP C 1 243 ? 8.250 -10.147 4.378 1.00 69.46 720 ASP C C 1
ATOM 8060 O O . ASP C 1 243 ? 8.479 -11.050 3.579 1.00 71.48 720 ASP C O 1
ATOM 8065 N N . ASP C 1 244 ? 9.189 -9.315 4.824 1.00 69.20 721 ASP C N 1
ATOM 8066 C CA . ASP C 1 244 ? 10.606 -9.489 4.503 1.00 71.28 721 ASP C CA 1
ATOM 8067 C C . ASP C 1 244 ? 11.249 -10.647 5.304 1.00 73.28 721 ASP C C 1
ATOM 8068 O O . ASP C 1 244 ? 12.436 -10.931 5.135 1.00 75.49 721 ASP C O 1
ATOM 8073 N N . GLY C 1 245 ? 10.457 -11.306 6.168 1.00 72.82 722 GLY C N 1
ATOM 8074 C CA . GLY C 1 245 ? 10.942 -12.408 7.010 1.00 74.80 722 GLY C CA 1
ATOM 8075 C C . GLY C 1 245 ? 11.572 -11.928 8.316 1.00 74.46 722 GLY C C 1
ATOM 8076 O O . GLY C 1 245 ? 12.237 -12.697 9.015 1.00 76.58 722 GLY C O 1
ATOM 8077 N N . SER C 1 246 ? 11.361 -10.659 8.651 1.00 72.13 723 SER C N 1
ATOM 8078 C CA . SER C 1 246 ? 11.931 -10.082 9.860 1.00 71.76 723 SER C CA 1
ATOM 8079 C C . SER C 1 246 ? 11.191 -10.528 11.133 1.00 71.27 723 SER C C 1
ATOM 8080 O O . SER C 1 246 ? 11.684 -10.315 12.231 1.00 71.60 723 SER C O 1
ATOM 8083 N N . LEU C 1 247 ? 10.016 -11.146 10.983 1.00 70.87 724 LEU C N 1
ATOM 8084 C CA . LEU C 1 247 ? 9.278 -11.677 12.134 1.00 70.93 724 LEU C CA 1
ATOM 8085 C C . LEU C 1 247 ? 9.305 -13.212 12.166 1.00 73.48 724 LEU C C 1
ATOM 8086 O O . LEU C 1 247 ? 8.359 -13.851 12.611 1.00 73.67 724 LEU C O 1
ATOM 8091 N N . ALA C 1 248 ? 10.408 -13.794 11.694 1.00 75.71 725 ALA C N 1
ATOM 8092 C CA . ALA C 1 248 ? 10.625 -15.246 11.789 1.00 78.70 725 ALA C CA 1
ATOM 8093 C C . ALA C 1 248 ? 10.704 -15.637 13.269 1.00 79.72 725 ALA C C 1
ATOM 8094 O O . ALA C 1 248 ? 10.291 -16.739 13.668 1.00 81.61 725 ALA C O 1
ATOM 8096 N N . MET C 1 249 ? 11.244 -14.717 14.073 1.00 78.65 726 MET C N 1
ATOM 8097 C CA . MET C 1 249 ? 11.310 -14.874 15.509 1.00 79.37 726 MET C CA 1
ATOM 8098 C C . MET C 1 249 ? 9.939 -15.301 16.074 1.00 78.96 726 MET C C 1
ATOM 8099 O O . MET C 1 249 ? 9.872 -16.186 16.917 1.00 81.15 726 MET C O 1
ATOM 8101 N N . LEU C 1 250 ? 8.861 -14.673 15.584 1.00 76.52 727 LEU C N 1
ATOM 8102 C CA . LEU C 1 250 ? 7.497 -14.902 16.114 1.00 76.17 727 LEU C CA 1
ATOM 8103 C C . LEU C 1 250 ? 6.712 -16.060 15.507 1.00 77.75 727 LEU C C 1
ATOM 8104 O O . LEU C 1 250 ? 6.039 -16.791 16.229 1.00 79.23 727 LEU C O 1
ATOM 8109 N N . SER C 1 251 ? 6.781 -16.208 14.185 1.00 77.62 728 SER C N 1
ATOM 8110 C CA . SER C 1 251 ? 5.968 -17.195 13.472 1.00 79.08 728 SER C CA 1
ATOM 8111 C C . SER C 1 251 ? 6.033 -18.549 14.098 1.00 82.37 728 SER C C 1
ATOM 8112 O O . SER C 1 251 ? 7.108 -19.116 14.258 1.00 84.50 728 SER C O 1
ATOM 8115 N N . THR C 1 252 ? 4.867 -19.063 14.460 1.00 83.16 729 THR C N 1
ATOM 8116 C CA . THR C 1 252 ? 4.744 -20.410 14.955 1.00 86.69 729 THR C CA 1
ATOM 8117 C C . THR C 1 252 ? 4.543 -21.287 13.748 1.00 88.47 729 THR C C 1
ATOM 8118 O O . THR C 1 252 ? 4.369 -20.787 12.640 1.00 86.67 729 THR C O 1
ATOM 8122 N N . ARG C 1 253 ? 4.567 -22.598 13.955 1.00 92.29 730 ARG C N 1
ATOM 8123 C CA . ARG C 1 253 ? 4.263 -23.557 12.872 1.00 94.66 730 ARG C CA 1
ATOM 8124 C C . ARG C 1 253 ? 2.828 -23.375 12.374 1.00 93.50 730 ARG C C 1
ATOM 8125 O O . ARG C 1 253 ? 2.526 -23.632 11.215 1.00 94.02 730 ARG C O 1
ATOM 8129 N N . PHE C 1 254 ? 1.959 -22.921 13.272 1.00 92.31 731 PHE C N 1
ATOM 8130 C CA . PHE C 1 254 ? 0.541 -22.715 12.973 1.00 91.55 731 PHE C CA 1
ATOM 8131 C C . PHE C 1 254 ? 0.343 -21.483 12.106 1.00 87.81 731 PHE C C 1
ATOM 8132 O O . PHE C 1 254 ? -0.503 -21.480 11.217 1.00 87.56 731 PHE C O 1
ATOM 8140 N N . ASP C 1 255 ? 1.130 -20.437 12.377 1.00 85.15 732 ASP C N 1
ATOM 8141 C CA . ASP C 1 255 ? 1.147 -19.233 11.538 1.00 81.96 732 ASP C CA 1
ATOM 8142 C C . ASP C 1 255 ? 1.571 -19.606 10.117 1.00 82.65 732 ASP C C 1
ATOM 8143 O O . ASP C 1 255 ? 0.979 -19.138 9.136 1.00 81.28 732 ASP C O 1
ATOM 8148 N N . ALA C 1 256 ? 2.602 -20.456 10.026 1.00 85.02 733 ALA C N 1
ATOM 8149 C CA . ALA C 1 256 ? 3.116 -20.953 8.749 1.00 86.37 733 ALA C CA 1
ATOM 8150 C C . ALA C 1 256 ? 2.036 -21.713 7.990 1.00 88.16 733 ALA C C 1
ATOM 8151 O O . ALA C 1 256 ? 1.777 -21.434 6.818 1.00 87.55 733 ALA C O 1
ATOM 8153 N N . SER C 1 257 ? 1.406 -22.673 8.667 1.00 90.70 734 SER C N 1
ATOM 8154 C CA . SER C 1 257 ? 0.329 -23.472 8.067 1.00 92.86 734 SER C CA 1
ATOM 8155 C C . SER C 1 257 ? -0.776 -22.578 7.489 1.00 90.27 734 SER C C 1
ATOM 8156 O O . SER C 1 257 ? -1.217 -22.788 6.366 1.00 91.05 734 SER C O 1
ATOM 8158 N N . VAL C 1 258 ? -1.204 -21.582 8.264 1.00 87.58 735 VAL C N 1
ATOM 8159 C CA . VAL C 1 258 ? -2.230 -20.616 7.814 1.00 85.30 735 VAL C CA 1
ATOM 8160 C C . VAL C 1 258 ? -1.797 -19.835 6.574 1.00 83.34 735 VAL C C 1
ATOM 8161 O O . VAL C 1 258 ? -2.540 -19.743 5.596 1.00 83.62 735 VAL C O 1
ATOM 8165 N N . ASP C 1 259 ? -0.595 -19.274 6.630 1.00 81.77 736 ASP C N 1
ATOM 8166 C CA . ASP C 1 259 ? -0.068 -18.454 5.552 1.00 79.95 736 ASP C CA 1
ATOM 8167 C C . ASP C 1 259 ? -0.019 -19.229 4.246 1.00 82.12 736 ASP C C 1
ATOM 8168 O O . ASP C 1 259 ? -0.558 -18.788 3.238 1.00 81.31 736 ASP C O 1
ATOM 8173 N N . GLN C 1 260 ? 0.627 -20.391 4.281 1.00 85.22 737 GLN C N 1
ATOM 8174 C CA . GLN C 1 260 ? 0.759 -21.260 3.100 1.00 88.07 737 GLN C CA 1
ATOM 8175 C C . GLN C 1 260 ? -0.609 -21.664 2.536 1.00 89.21 737 GLN C C 1
ATOM 8176 O O . GLN C 1 260 ? -0.765 -21.818 1.322 1.00 90.29 737 GLN C O 1
ATOM 8178 N N . ALA C 1 261 ? -1.594 -21.826 3.423 1.00 89.23 738 ALA C N 1
ATOM 8179 C CA . ALA C 1 261 ? -2.953 -22.206 3.027 1.00 90.55 738 ALA C CA 1
ATOM 8180 C C . ALA C 1 261 ? -3.819 -21.023 2.544 1.00 87.73 738 ALA C C 1
ATOM 8181 O O . ALA C 1 261 ? -4.988 -21.217 2.217 1.00 88.82 738 ALA C O 1
ATOM 8183 N N . SER C 1 262 ? -3.254 -19.816 2.492 1.00 84.48 739 SER C N 1
ATOM 8184 C CA . SER C 1 262 ? -4.024 -18.622 2.123 1.00 82.01 739 SER C CA 1
ATOM 8185 C C . SER C 1 262 ? -3.929 -18.261 0.646 1.00 81.87 739 SER C C 1
ATOM 8186 O O . SER C 1 262 ? -3.083 -18.782 -0.089 1.00 83.28 739 SER C O 1
ATOM 8189 N N . ILE C 1 263 ? -4.833 -17.365 0.234 1.00 80.43 740 ILE C N 1
ATOM 8190 C CA . ILE C 1 263 ? -4.833 -16.738 -1.094 1.00 79.92 740 ILE C CA 1
ATOM 8191 C C . ILE C 1 263 ? -3.483 -16.098 -1.429 1.00 78.45 740 ILE C C 1
ATOM 8192 O O . ILE C 1 263 ? -2.987 -16.210 -2.559 1.00 79.52 740 ILE C O 1
ATOM 8197 N N . ASN C 1 264 ? -2.898 -15.431 -0.434 1.00 76.26 741 ASN C N 1
ATOM 8198 C CA . ASN C 1 264 ? -1.679 -14.666 -0.615 1.00 74.76 741 ASN C CA 1
ATOM 8199 C C . ASN C 1 264 ? -0.559 -15.153 0.294 1.00 75.10 741 ASN C C 1
ATOM 8200 O O . ASN C 1 264 ? -0.220 -14.490 1.272 1.00 73.09 741 ASN C O 1
ATOM 8205 N N . PRO C 1 265 ? 0.027 -16.329 -0.031 1.00 77.80 742 PRO C N 1
ATOM 8206 C CA . PRO C 1 265 ? 1.107 -16.865 0.784 1.00 78.70 742 PRO C CA 1
ATOM 8207 C C . PRO C 1 265 ? 2.299 -15.937 0.813 1.00 77.18 742 PRO C C 1
ATOM 8208 O O . PRO C 1 265 ? 2.656 -15.373 -0.215 1.00 77.08 742 PRO C O 1
ATOM 8212 N N . GLY C 1 266 ? 2.904 -15.777 1.988 1.00 76.40 743 GLY C N 1
ATOM 8213 C CA . GLY C 1 266 ? 4.067 -14.896 2.164 1.00 75.14 743 GLY C CA 1
ATOM 8214 C C . GLY C 1 266 ? 3.701 -13.445 2.387 1.00 72.13 743 GLY C C 1
ATOM 8215 O O . GLY C 1 266 ? 4.514 -12.677 2.909 1.00 71.12 743 GLY C O 1
ATOM 8216 N N . LYS C 1 267 ? 2.475 -13.075 2.007 1.00 71.15 744 LYS C N 1
ATOM 8217 C CA . LYS C 1 267 ? 1.986 -11.706 2.102 1.00 68.77 744 LYS C CA 1
ATOM 8218 C C . LYS C 1 267 ? 1.196 -11.453 3.399 1.00 67.53 744 LYS C C 1
ATOM 8219 O O . LYS C 1 267 ? 0.625 -12.367 3.976 1.00 68.67 744 LYS C O 1
ATOM 8225 N N . GLN C 1 268 ? 1.180 -10.197 3.843 1.00 65.67 745 GLN C N 1
ATOM 8226 C CA . GLN C 1 268 ? 0.398 -9.779 5.025 1.00 64.67 745 GLN C CA 1
ATOM 8227 C C . GLN C 1 268 ? 0.643 -10.693 6.243 1.00 65.60 745 GLN C C 1
ATOM 8228 O O . GLN C 1 268 ? -0.299 -11.096 6.920 1.00 66.07 745 GLN C O 1
ATOM 8234 N N . ARG C 1 269 ? 1.909 -11.000 6.517 1.00 66.10 746 ARG C N 1
ATOM 8235 C CA . ARG C 1 269 ? 2.251 -11.935 7.599 1.00 67.37 746 ARG C CA 1
ATOM 8236 C C . ARG C 1 269 ? 1.826 -11.432 8.974 1.00 66.52 746 ARG C C 1
ATOM 8237 O O . ARG C 1 269 ? 1.238 -12.180 9.762 1.00 67.76 746 ARG C O 1
ATOM 8245 N N . PHE C 1 270 ? 2.121 -10.169 9.260 1.00 64.80 747 PHE C N 1
ATOM 8246 C CA . PHE C 1 270 ? 1.780 -9.574 10.564 1.00 64.04 747 PHE C CA 1
ATOM 8247 C C . PHE C 1 270 ? 0.266 -9.569 10.770 1.00 64.00 747 PHE C C 1
ATOM 8248 O O . PHE C 1 270 ? -0.216 -9.801 11.870 1.00 64.65 747 PHE C O 1
ATOM 8256 N N . GLU C 1 271 ? -0.460 -9.307 9.694 1.00 63.55 748 GLU C N 1
ATOM 8257 C CA . GLU C 1 271 ? -1.910 -9.309 9.697 1.00 64.08 748 GLU C CA 1
ATOM 8258 C C . GLU C 1 271 ? -2.467 -10.685 10.037 1.00 66.18 748 GLU C C 1
ATOM 8259 O O . GLU C 1 271 ? -3.484 -10.802 10.722 1.00 67.05 748 GLU C O 1
ATOM 8265 N N . LYS C 1 272 ? -1.790 -11.725 9.556 1.00 67.25 749 LYS C N 1
ATOM 8266 C CA . LYS C 1 272 ? -2.243 -13.101 9.741 1.00 69.51 749 LYS C CA 1
ATOM 8267 C C . LYS C 1 272 ? -2.077 -13.616 11.177 1.00 70.68 749 LYS C C 1
ATOM 8268 O O . LYS C 1 272 ? -2.537 -14.721 11.501 1.00 73.11 749 LYS C O 1
ATOM 8274 N N . MET C 1 273 ? -1.432 -12.822 12.030 1.00 69.23 750 MET C N 1
ATOM 8275 C CA . MET C 1 273 ? -1.264 -13.169 13.439 1.00 70.40 750 MET C CA 1
ATOM 8276 C C . MET C 1 273 ? -2.191 -12.351 14.338 1.00 69.95 750 MET C C 1
ATOM 8277 O O . MET C 1 273 ? -2.159 -12.510 15.561 1.00 71.01 750 MET C O 1
ATOM 8282 N N . ILE C 1 274 ? -3.024 -11.491 13.735 1.00 68.79 751 ILE C N 1
ATOM 8283 C CA . ILE C 1 274 ? -3.822 -10.517 14.493 1.00 68.36 751 ILE C CA 1
ATOM 8284 C C . ILE C 1 274 ? -5.297 -10.425 14.129 1.00 69.20 751 ILE C C 1
ATOM 8285 O O . ILE C 1 274 ? -6.136 -10.445 15.009 1.00 70.65 751 ILE C O 1
ATOM 8290 N N . SER C 1 275 ? -5.603 -10.326 12.836 1.00 68.62 752 SER C N 1
ATOM 8291 C CA . SER C 1 275 ? -6.967 -9.974 12.372 1.00 69.37 752 SER C CA 1
ATOM 8292 C C . SER C 1 275 ? -7.998 -11.126 12.296 1.00 72.04 752 SER C C 1
ATOM 8293 O O . SER C 1 275 ? -7.647 -12.304 12.227 1.00 73.38 752 SER C O 1
ATOM 8296 N N . GLY C 1 276 ? -9.278 -10.734 12.293 1.00 73.18 753 GLY C N 1
ATOM 8297 C CA . GLY C 1 276 ? -10.426 -11.664 12.359 1.00 76.06 753 GLY C CA 1
ATOM 8298 C C . GLY C 1 276 ? -10.500 -12.729 11.292 1.00 77.17 753 GLY C C 1
ATOM 8299 O O . GLY C 1 276 ? -10.991 -13.844 11.547 1.00 80.04 753 GLY C O 1
ATOM 8300 N N . MET C 1 277 ? -10.022 -12.396 10.097 1.00 75.40 754 MET C N 1
ATOM 8301 C CA . MET C 1 277 ? -10.013 -13.335 8.975 1.00 76.43 754 MET C CA 1
ATOM 8302 C C . MET C 1 277 ? -9.132 -14.558 9.253 1.00 77.48 754 MET C C 1
ATOM 8303 O O . MET C 1 277 ? -9.424 -15.657 8.788 1.00 79.84 754 MET C O 1
ATOM 8308 N N . TYR C 1 278 ? -8.067 -14.355 10.020 1.00 76.11 755 TYR C N 1
ATOM 8309 C CA . TYR C 1 278 ? -7.037 -15.369 10.191 1.00 76.98 755 TYR C CA 1
ATOM 8310 C C . TYR C 1 278 ? -6.927 -16.035 11.575 1.00 78.62 755 TYR C C 1
ATOM 8311 O O . TYR C 1 278 ? -6.521 -17.185 11.653 1.00 80.63 755 TYR C O 1
ATOM 8320 N N . LEU C 1 279 ? -7.279 -15.329 12.652 1.00 78.10 756 LEU C N 1
ATOM 8321 C CA . LEU C 1 279 ? -7.127 -15.894 14.016 1.00 79.84 756 LEU C CA 1
ATOM 8322 C C . LEU C 1 279 ? -7.842 -17.229 14.168 1.00 83.47 756 LEU C C 1
ATOM 8323 O O . LEU C 1 279 ? -7.259 -18.201 14.636 1.00 85.30 756 LEU C O 1
ATOM 8328 N N . GLY C 1 280 ? -9.107 -17.268 13.764 1.00 84.82 757 GLY C N 1
ATOM 8329 C CA . GLY C 1 280 ? -9.892 -18.481 13.831 1.00 88.63 757 GLY C CA 1
ATOM 8330 C C . GLY C 1 280 ? -9.199 -19.688 13.227 1.00 90.18 757 GLY C C 1
ATOM 8331 O O . GLY C 1 280 ? -9.386 -20.812 13.687 1.00 93.50 757 GLY C O 1
ATOM 8332 N N . GLU C 1 281 ? -8.395 -19.456 12.191 1.00 88.04 758 GLU C N 1
ATOM 8333 C CA . GLU C 1 281 ? -7.638 -20.538 11.553 1.00 89.64 758 GLU C CA 1
ATOM 8334 C C . GLU C 1 281 ? -6.433 -20.941 12.399 1.00 89.93 758 GLU C C 1
ATOM 8335 O O . GLU C 1 281 ? -6.122 -22.137 12.511 1.00 92.95 758 GLU C O 1
ATOM 8341 N N . ILE C 1 282 ? -5.762 -19.948 13.000 1.00 87.08 759 ILE C N 1
ATOM 8342 C CA . ILE C 1 282 ? -4.595 -20.216 13.861 1.00 87.27 759 ILE C CA 1
ATOM 8343 C C . ILE C 1 282 ? -5.011 -21.218 14.934 1.00 90.79 759 ILE C C 1
ATOM 8344 O O . ILE C 1 282 ? -4.284 -22.159 15.236 1.00 92.98 759 ILE C O 1
ATOM 8349 N N . VAL C 1 283 ? -6.196 -20.995 15.493 1.00 91.61 760 VAL C N 1
ATOM 8350 C CA . VAL C 1 283 ? -6.773 -21.886 16.479 1.00 95.39 760 VAL C CA 1
ATOM 8351 C C . VAL C 1 283 ? -6.987 -23.279 15.897 1.00 99.02 760 VAL C C 1
ATOM 8352 O O . VAL C 1 283 ? -6.567 -24.277 16.469 1.00 101.91 760 VAL C O 1
ATOM 8356 N N . ARG C 1 284 ? -7.641 -23.328 14.749 1.00 98.97 761 ARG C N 1
ATOM 8357 C CA . ARG C 1 284 ? -7.986 -24.590 14.130 1.00 102.77 761 ARG C CA 1
ATOM 8358 C C . ARG C 1 284 ? -6.771 -25.502 13.955 1.00 104.29 761 ARG C C 1
ATOM 8359 O O . ARG C 1 284 ? -6.841 -26.696 14.270 1.00 108.58 761 ARG C O 1
ATOM 8367 N N . HIS C 1 285 ? -5.666 -24.947 13.459 1.00 101.21 762 HIS C N 1
ATOM 8368 C CA . HIS C 1 285 ? -4.444 -25.737 13.251 1.00 102.69 762 HIS C CA 1
ATOM 8369 C C . HIS C 1 285 ? -3.891 -26.244 14.567 1.00 104.69 762 HIS C C 1
ATOM 8370 O O . HIS C 1 285 ? -3.420 -27.383 14.656 1.00 108.12 762 HIS C O 1
ATOM 8377 N N . ILE C 1 286 ? -3.949 -25.392 15.588 1.00 102.66 763 ILE C N 1
ATOM 8378 C CA . ILE C 1 286 ? -3.506 -25.764 16.923 1.00 104.57 763 ILE C CA 1
ATOM 8379 C C . ILE C 1 286 ? -4.311 -26.971 17.377 1.00 109.46 763 ILE C C 1
ATOM 8380 O O . ILE C 1 286 ? -3.750 -27.977 17.805 1.00 112.86 763 ILE C O 1
ATOM 8385 N N . LEU C 1 287 ? -5.628 -26.866 17.264 1.00 110.08 764 LEU C N 1
ATOM 8386 C CA . LEU C 1 287 ? -6.519 -27.957 17.638 1.00 115.06 764 LEU C CA 1
ATOM 8387 C C . LEU C 1 287 ? -6.180 -29.230 16.869 1.00 118.60 764 LEU C C 1
ATOM 8388 O O . LEU C 1 287 ? -6.156 -30.317 17.445 1.00 123.07 764 LEU C O 1
ATOM 8393 N N . LEU C 1 288 ? -5.919 -29.086 15.569 1.00 116.82 765 LEU C N 1
ATOM 8394 C CA . LEU C 1 288 ? -5.511 -30.223 14.726 1.00 120.15 765 LEU C CA 1
ATOM 8395 C C . LEU C 1 288 ? -4.213 -30.854 15.239 1.00 122.00 765 LEU C C 1
ATOM 8396 O O . LEU C 1 288 ? -4.113 -32.072 15.364 1.00 126.77 765 LEU C O 1
ATOM 8401 N N . HIS C 1 289 ? -3.221 -30.017 15.531 1.00 118.44 766 HIS C N 1
ATOM 8402 C CA . HIS C 1 289 ? -1.951 -30.507 16.049 1.00 120.04 766 HIS C CA 1
ATOM 8403 C C . HIS C 1 289 ? -2.161 -31.242 17.366 1.00 123.96 766 HIS C C 1
ATOM 8404 O O . HIS C 1 289 ? -1.614 -32.322 17.574 1.00 128.14 766 HIS C O 1
ATOM 8411 N N . LEU C 1 290 ? -2.961 -30.640 18.247 1.00 122.78 767 LEU C N 1
ATOM 8412 C CA . LEU C 1 290 ? -3.263 -31.217 19.561 1.00 126.46 767 LEU C CA 1
ATOM 8413 C C . LEU C 1 290 ? -3.923 -32.572 19.455 1.00 132.21 767 LEU C C 1
ATOM 8414 O O . LEU C 1 290 ? -3.567 -33.492 20.180 1.00 136.61 767 LEU C O 1
ATOM 8419 N N . THR C 1 291 ? -4.886 -32.694 18.552 1.00 132.52 768 THR C N 1
ATOM 8420 C CA . THR C 1 291 ? -5.592 -33.958 18.360 1.00 138.24 768 THR C CA 1
ATOM 8421 C C . THR C 1 291 ? -4.631 -35.059 17.931 1.00 141.75 768 THR C C 1
ATOM 8422 O O . THR C 1 291 ? -4.692 -36.167 18.447 1.00 147.23 768 THR C O 1
ATOM 8426 N N . SER C 1 292 ? -3.740 -34.741 16.991 1.00 138.94 769 SER C N 1
ATOM 8427 C CA . SER C 1 292 ? -2.745 -35.704 16.497 1.00 142.31 769 SER C CA 1
ATOM 8428 C C . SER C 1 292 ? -1.752 -36.120 17.595 1.00 144.64 769 SER C C 1
ATOM 8429 O O . SER C 1 292 ? -1.209 -37.229 17.557 1.00 149.63 769 SER C O 1
ATOM 8432 N N . LEU C 1 293 ? -1.520 -35.231 18.567 1.00 141.40 770 LEU C N 1
ATOM 8433 C CA . LEU C 1 293 ? -0.658 -35.553 19.717 1.00 143.58 770 LEU C CA 1
ATOM 8434 C C . LEU C 1 293 ? -1.394 -36.430 20.753 1.00 148.90 770 LEU C C 1
ATOM 8435 O O . LEU C 1 293 ? -0.766 -36.978 21.665 1.00 152.24 770 LEU C O 1
ATOM 8440 N N . GLY C 1 294 ? -2.718 -36.557 20.605 1.00 149.98 771 GLY C N 1
ATOM 8441 C CA . GLY C 1 294 ? -3.538 -37.371 21.514 1.00 155.34 771 GLY C CA 1
ATOM 8442 C C . GLY C 1 294 ? -4.098 -36.584 22.695 1.00 153.58 771 GLY C C 1
ATOM 8443 O O . GLY C 1 294 ? -4.822 -37.133 23.528 1.00 157.86 771 GLY C O 1
ATOM 8444 N N . VAL C 1 295 ? -3.759 -35.295 22.757 1.00 147.62 772 VAL C N 1
ATOM 8445 C CA . VAL C 1 295 ? -4.205 -34.403 23.828 1.00 145.57 772 VAL C CA 1
ATOM 8446 C C . VAL C 1 295 ? -5.702 -34.148 23.761 1.00 145.80 772 VAL C C 1
ATOM 8447 O O . VAL C 1 295 ? -6.420 -34.338 24.744 1.00 148.83 772 VAL C O 1
ATOM 8451 N N . LEU C 1 296 ? -6.160 -33.715 22.588 1.00 142.86 773 LEU C N 1
ATOM 8452 C CA . LEU C 1 296 ? -7.543 -33.304 22.400 1.00 142.48 773 LEU C CA 1
ATOM 8453 C C . LEU C 1 296 ? -8.355 -34.357 21.667 1.00 146.99 773 LEU C C 1
ATOM 8454 O O . LEU C 1 296 ? -7.820 -35.114 20.846 1.00 148.53 773 LEU C O 1
ATOM 8459 N N . PHE C 1 297 ? -9.655 -34.389 21.996 1.00 149.48 774 PHE C N 1
ATOM 8460 C CA . PHE C 1 297 ? -10.642 -35.315 21.412 1.00 154.21 774 PHE C CA 1
ATOM 8461 C C . PHE C 1 297 ? -10.219 -36.789 21.495 1.00 160.17 774 PHE C C 1
ATOM 8462 O O . PHE C 1 297 ? -10.691 -37.531 22.356 1.00 165.36 774 PHE C O 1
ATOM 8470 N N . ILE C 1 302 ? -12.205 -36.035 14.031 1.00 151.67 779 ILE C N 1
ATOM 8471 C CA . ILE C 1 302 ? -13.071 -34.892 13.836 1.00 147.84 779 ILE C CA 1
ATOM 8472 C C . ILE C 1 302 ? -12.782 -34.271 12.479 1.00 143.71 779 ILE C C 1
ATOM 8473 O O . ILE C 1 302 ? -12.052 -33.259 12.375 1.00 138.20 779 ILE C O 1
ATOM 8475 N N . GLN C 1 303 ? -13.354 -34.881 11.437 1.00 146.50 780 GLN C N 1
ATOM 8476 C CA . GLN C 1 303 ? -13.191 -34.403 10.056 1.00 143.44 780 GLN C CA 1
ATOM 8477 C C . GLN C 1 303 ? -13.621 -32.939 9.938 1.00 137.91 780 GLN C C 1
ATOM 8478 O O . GLN C 1 303 ? -13.009 -32.160 9.209 1.00 133.48 780 GLN C O 1
ATOM 8480 N N . ARG C 1 304 ? -14.674 -32.587 10.674 1.00 138.64 781 ARG C N 1
ATOM 8481 C CA . ARG C 1 304 ? -15.178 -31.217 10.762 1.00 134.17 781 ARG C CA 1
ATOM 8482 C C . ARG C 1 304 ? -14.068 -30.193 11.078 1.00 128.51 781 ARG C C 1
ATOM 8483 O O . ARG C 1 304 ? -14.143 -29.025 10.668 1.00 124.08 781 ARG C O 1
ATOM 8491 N N . LEU C 1 305 ? -13.048 -30.636 11.806 1.00 128.90 782 LEU C N 1
ATOM 8492 C CA . LEU C 1 305 ? -11.918 -29.777 12.139 1.00 124.19 782 LEU C CA 1
ATOM 8493 C C . LEU C 1 305 ? -11.090 -29.448 10.877 1.00 121.07 782 LEU C C 1
ATOM 8494 O O . LEU C 1 305 ? -10.382 -28.439 10.845 1.00 116.53 782 LEU C O 1
ATOM 8499 N N . GLN C 1 306 ? -11.183 -30.302 9.848 1.00 123.83 783 GLN C N 1
ATOM 8500 C CA . GLN C 1 306 ? -10.515 -30.050 8.567 1.00 121.59 783 GLN C CA 1
ATOM 8501 C C . GLN C 1 306 ? -11.207 -28.930 7.765 1.00 118.15 783 GLN C C 1
ATOM 8502 O O . GLN C 1 306 ? -10.602 -28.358 6.861 1.00 115.28 783 GLN C O 1
ATOM 8504 N N . THR C 1 307 ? -12.466 -28.625 8.097 1.00 118.86 784 THR C N 1
ATOM 8505 C CA . THR C 1 307 ? -13.226 -27.573 7.402 1.00 116.16 784 THR C CA 1
ATOM 8506 C C . THR C 1 307 ? -12.654 -26.185 7.664 1.00 110.85 784 THR C C 1
ATOM 8507 O O . THR C 1 307 ? -12.486 -25.785 8.818 1.00 109.71 784 THR C O 1
ATOM 8511 N N . ARG C 1 308 ? -12.360 -25.453 6.589 1.00 107.91 785 ARG C N 1
ATOM 8512 C CA . ARG C 1 308 ? -11.802 -24.108 6.711 1.00 103.16 785 ARG C CA 1
ATOM 8513 C C . ARG C 1 308 ? -12.841 -23.104 7.214 1.00 101.78 785 ARG C C 1
ATOM 8514 O O . ARG C 1 308 ? -14.036 -23.222 6.925 1.00 103.96 785 ARG C O 1
ATOM 8518 N N . ASP C 1 309 ? -12.357 -22.128 7.975 1.00 98.49 786 ASP C N 1
ATOM 8519 C CA . ASP C 1 309 ? -13.145 -20.968 8.420 1.00 96.82 786 ASP C CA 1
ATOM 8520 C C . ASP C 1 309 ? -14.420 -21.269 9.234 1.00 100.02 786 ASP C C 1
ATOM 8521 O O . ASP C 1 309 ? -15.456 -20.624 9.052 1.00 100.12 786 ASP C O 1
ATOM 8526 N N . ILE C 1 310 ? -14.320 -22.243 10.136 1.00 102.89 787 ILE C N 1
ATOM 8527 C CA . ILE C 1 310 ? -15.414 -22.557 11.083 1.00 106.29 787 ILE C CA 1
ATOM 8528 C C . ILE C 1 310 ? -15.378 -21.630 12.316 1.00 104.64 787 ILE C C 1
ATOM 8529 O O . ILE C 1 310 ? -16.425 -21.320 12.884 1.00 106.45 787 ILE C O 1
ATOM 8534 N N . PHE C 1 311 ? -14.176 -21.189 12.719 1.00 101.54 788 PHE C N 1
ATOM 8535 C CA . PHE C 1 311 ? -14.033 -20.260 13.852 1.00 99.79 788 PHE C CA 1
ATOM 8536 C C . PHE C 1 311 ? -13.969 -18.815 13.367 1.00 95.85 788 PHE C C 1
ATOM 8537 O O . PHE C 1 311 ? -12.902 -18.295 13.075 1.00 92.52 788 PHE C O 1
ATOM 8545 N N . LYS C 1 312 ? -15.136 -18.181 13.286 1.00 96.65 789 LYS C N 1
ATOM 8546 C CA . LYS C 1 312 ? -15.245 -16.790 12.860 1.00 93.60 789 LYS C CA 1
ATOM 8547 C C . LYS C 1 312 ? -15.174 -15.828 14.051 1.00 92.52 789 LYS C C 1
ATOM 8548 O O . LYS C 1 312 ? -15.319 -16.233 15.205 1.00 94.63 789 LYS C O 1
ATOM 8554 N N . THR C 1 313 ? -14.945 -14.551 13.750 1.00 89.42 790 THR C N 1
ATOM 8555 C CA . THR C 1 313 ? -14.858 -13.500 14.771 1.00 88.31 790 THR C CA 1
ATOM 8556 C C . THR C 1 313 ? -16.061 -13.516 15.722 1.00 91.90 790 THR C C 1
ATOM 8557 O O . THR C 1 313 ? -15.890 -13.502 16.941 1.00 92.89 790 THR C O 1
ATOM 8561 N N . LYS C 1 314 ? -17.272 -13.542 15.157 1.00 94.10 791 LYS C N 1
ATOM 8562 C CA . LYS C 1 314 ? -18.495 -13.597 15.969 1.00 98.07 791 LYS C CA 1
ATOM 8563 C C . LYS C 1 314 ? -18.394 -14.734 16.985 1.00 100.99 791 LYS C C 1
ATOM 8564 O O . LYS C 1 314 ? -18.793 -14.584 18.142 1.00 103.28 791 LYS C O 1
ATOM 8566 N N . PHE C 1 315 ? -17.855 -15.868 16.541 1.00 101.19 792 PHE C N 1
ATOM 8567 C CA . PHE C 1 315 ? -17.637 -17.007 17.424 1.00 103.93 792 PHE C CA 1
ATOM 8568 C C . PHE C 1 315 ? -16.506 -16.767 18.428 1.00 101.96 792 PHE C C 1
ATOM 8569 O O . PHE C 1 315 ? -16.703 -16.925 19.621 1.00 104.35 792 PHE C O 1
ATOM 8577 N N . LEU C 1 316 ? -15.324 -16.397 17.940 1.00 97.95 793 LEU C N 1
ATOM 8578 C CA . LEU C 1 316 ? -14.164 -16.157 18.835 1.00 96.25 793 LEU C CA 1
ATOM 8579 C C . LEU C 1 316 ? -14.482 -15.161 19.956 1.00 96.56 793 LEU C C 1
ATOM 8580 O O . LEU C 1 316 ? -13.968 -15.287 21.072 1.00 97.34 793 LEU C O 1
ATOM 8585 N N . SER C 1 317 ? -15.324 -14.176 19.652 1.00 96.24 794 SER C N 1
ATOM 8586 C CA . SER C 1 317 ? -15.750 -13.199 20.646 1.00 97.01 794 SER C CA 1
ATOM 8587 C C . SER C 1 317 ? -16.770 -13.811 21.631 1.00 101.82 794 SER C C 1
ATOM 8588 O O . SER C 1 317 ? -16.771 -13.486 22.816 1.00 103.15 794 SER C O 1
ATOM 8591 N N . GLU C 1 318 ? -17.630 -14.696 21.141 1.00 104.66 795 GLU C N 1
ATOM 8592 C CA . GLU C 1 318 ? -18.614 -15.357 22.016 1.00 109.82 795 GLU C CA 1
ATOM 8593 C C . GLU C 1 318 ? -17.974 -16.403 22.936 1.00 111.63 795 GLU C C 1
ATOM 8594 O O . GLU C 1 318 ? -18.269 -16.433 24.121 1.00 114.49 795 GLU C O 1
ATOM 8600 N N . ILE C 1 319 ? -17.099 -17.248 22.383 1.00 110.23 796 ILE C N 1
ATOM 8601 C CA . ILE C 1 319 ? -16.451 -18.330 23.157 1.00 112.18 796 ILE C CA 1
ATOM 8602 C C . ILE C 1 319 ? -15.741 -17.820 24.393 1.00 111.56 796 ILE C C 1
ATOM 8603 O O . ILE C 1 319 ? -15.777 -18.455 25.426 1.00 114.90 796 ILE C O 1
ATOM 8605 N N . GLU C 1 320 ? -15.092 -16.663 24.279 1.00 107.56 797 GLU C N 1
ATOM 8606 C CA . GLU C 1 320 ? -14.316 -16.090 25.404 1.00 106.70 797 GLU C CA 1
ATOM 8607 C C . GLU C 1 320 ? -15.125 -15.242 26.406 1.00 108.86 797 GLU C C 1
ATOM 8608 O O . GLU C 1 320 ? -14.585 -14.840 27.438 1.00 109.00 797 GLU C O 1
ATOM 8614 N N . SER C 1 321 ? -16.397 -14.970 26.117 1.00 110.89 798 SER C N 1
ATOM 8615 C CA . SER C 1 321 ? -17.237 -14.200 27.052 1.00 113.59 798 SER C CA 1
ATOM 8616 C C . SER C 1 321 ? -17.169 -14.819 28.462 1.00 117.45 798 SER C C 1
ATOM 8617 O O . SER C 1 321 ? -17.372 -16.022 28.623 1.00 120.59 798 SER C O 1
ATOM 8620 N N . ASP C 1 322 ? -16.878 -13.990 29.468 1.00 117.51 799 ASP C N 1
ATOM 8621 C CA . ASP C 1 322 ? -16.787 -14.461 30.867 1.00 121.34 799 ASP C CA 1
ATOM 8622 C C . ASP C 1 322 ? -18.149 -14.762 31.494 1.00 127.13 799 ASP C C 1
ATOM 8623 O O . ASP C 1 322 ? -18.227 -15.515 32.463 1.00 131.11 799 ASP C O 1
ATOM 8625 N N . SER C 1 323 ? -19.215 -14.171 30.956 1.00 127.97 800 SER C N 1
ATOM 8626 C CA . SER C 1 323 ? -20.574 -14.481 31.431 1.00 133.87 800 SER C CA 1
ATOM 8627 C C . SER C 1 323 ? -20.866 -15.986 31.270 1.00 136.97 800 SER C C 1
ATOM 8628 O O . SER C 1 323 ? -21.675 -16.549 32.005 1.00 142.49 800 SER C O 1
ATOM 8630 N N . LEU C 1 324 ? -20.186 -16.616 30.302 1.00 133.58 801 LEU C N 1
ATOM 8631 C CA . LEU C 1 324 ? -20.328 -18.036 30.028 1.00 136.16 801 LEU C CA 1
ATOM 8632 C C . LEU C 1 324 ? -19.747 -18.951 31.149 1.00 139.07 801 LEU C C 1
ATOM 8633 O O . LEU C 1 324 ? -18.645 -18.700 31.674 1.00 136.31 801 LEU C O 1
ATOM 8635 N N . ALA C 1 325 ? -20.522 -19.998 31.501 1.00 144.73 802 ALA C N 1
ATOM 8636 C CA . ALA C 1 325 ? -20.074 -21.081 32.403 1.00 148.15 802 ALA C CA 1
ATOM 8637 C C . ALA C 1 325 ? -19.660 -22.245 31.491 1.00 147.60 802 ALA C C 1
ATOM 8638 O O . ALA C 1 325 ? -20.024 -22.255 30.313 1.00 145.93 802 ALA C O 1
ATOM 8640 N N . LEU C 1 326 ? -18.910 -23.219 32.011 1.00 149.27 803 LEU C N 1
ATOM 8641 C CA . LEU C 1 326 ? -18.367 -24.307 31.143 1.00 148.72 803 LEU C CA 1
ATOM 8642 C C . LEU C 1 326 ? -19.435 -25.003 30.252 1.00 151.73 803 LEU C C 1
ATOM 8643 O O . LEU C 1 326 ? -19.161 -25.317 29.083 1.00 149.22 803 LEU C O 1
ATOM 8648 N N . ARG C 1 327 ? -20.632 -25.235 30.805 1.00 157.25 804 ARG C N 1
ATOM 8649 C CA . ARG C 1 327 ? -21.744 -25.829 30.038 1.00 160.61 804 ARG C CA 1
ATOM 8650 C C . ARG C 1 327 ? -22.044 -25.001 28.763 1.00 155.92 804 ARG C C 1
ATOM 8651 O O . ARG C 1 327 ? -22.279 -25.564 27.689 1.00 155.89 804 ARG C O 1
ATOM 8653 N N . GLN C 1 328 ? -22.025 -23.670 28.901 1.00 152.21 805 GLN C N 1
ATOM 8654 C CA . GLN C 1 328 ? -22.249 -22.752 27.764 1.00 147.70 805 GLN C CA 1
ATOM 8655 C C . GLN C 1 328 ? -21.115 -22.816 26.739 1.00 142.04 805 GLN C C 1
ATOM 8656 O O . GLN C 1 328 ? -21.368 -22.754 25.536 1.00 140.14 805 GLN C O 1
ATOM 8662 N N . VAL C 1 329 ? -19.873 -22.939 27.221 1.00 139.63 806 VAL C N 1
ATOM 8663 C CA . VAL C 1 329 ? -18.697 -23.033 26.338 1.00 134.73 806 VAL C CA 1
ATOM 8664 C C . VAL C 1 329 ? -18.754 -24.315 25.488 1.00 136.94 806 VAL C C 1
ATOM 8665 O O . VAL C 1 329 ? -18.464 -24.281 24.285 1.00 133.88 806 VAL C O 1
ATOM 8669 N N . ARG C 1 330 ? -19.129 -25.434 26.114 1.00 142.59 807 ARG C N 1
ATOM 8670 C CA . ARG C 1 330 ? -19.339 -26.696 25.383 1.00 145.68 807 ARG C CA 1
ATOM 8671 C C . ARG C 1 330 ? -20.473 -26.521 24.373 1.00 146.33 807 ARG C C 1
ATOM 8672 O O . ARG C 1 330 ? -20.379 -26.990 23.239 1.00 145.54 807 ARG C O 1
ATOM 8680 N N . ALA C 1 331 ? -21.543 -25.840 24.805 1.00 148.10 808 ALA C N 1
ATOM 8681 C CA . ALA C 1 331 ? -22.702 -25.546 23.954 1.00 149.06 808 ALA C CA 1
ATOM 8682 C C . ALA C 1 331 ? -22.273 -24.924 22.634 1.00 143.37 808 ALA C C 1
ATOM 8683 O O . ALA C 1 331 ? -22.602 -25.429 21.564 1.00 143.94 808 ALA C O 1
ATOM 8685 N N . ILE C 1 332 ? -21.528 -23.826 22.734 1.00 138.14 809 ILE C N 1
ATOM 8686 C CA . ILE C 1 332 ? -21.013 -23.096 21.567 1.00 132.60 809 ILE C CA 1
ATOM 8687 C C . ILE C 1 332 ? -20.240 -24.005 20.616 1.00 131.46 809 ILE C C 1
ATOM 8688 O O . ILE C 1 332 ? -20.470 -23.982 19.405 1.00 130.13 809 ILE C O 1
ATOM 8693 N N . LEU C 1 333 ? -19.325 -24.800 21.174 1.00 132.26 810 LEU C N 1
ATOM 8694 C CA . LEU C 1 333 ? -18.496 -25.713 20.381 1.00 131.75 810 LEU C CA 1
ATOM 8695 C C . LEU C 1 333 ? -19.320 -26.849 19.742 1.00 136.68 810 LEU C C 1
ATOM 8696 O O . LEU C 1 333 ? -19.088 -27.205 18.582 1.00 135.62 810 LEU C O 1
ATOM 8698 N N . GLU C 1 334 ? -20.274 -27.405 20.503 1.00 142.43 811 GLU C N 1
ATOM 8699 C CA . GLU C 1 334 ? -21.170 -28.464 20.004 1.00 147.82 811 GLU C CA 1
ATOM 8700 C C . GLU C 1 334 ? -22.193 -27.886 19.024 1.00 147.48 811 GLU C C 1
ATOM 8701 O O . GLU C 1 334 ? -22.727 -28.604 18.180 1.00 150.49 811 GLU C O 1
ATOM 8703 N N . ASP C 1 335 ? -22.458 -26.583 19.150 1.00 144.29 812 ASP C N 1
ATOM 8704 C CA . ASP C 1 335 ? -23.365 -25.864 18.249 1.00 143.58 812 ASP C CA 1
ATOM 8705 C C . ASP C 1 335 ? -22.680 -25.571 16.897 1.00 138.59 812 ASP C C 1
ATOM 8706 O O . ASP C 1 335 ? -23.337 -25.216 15.919 1.00 138.14 812 ASP C O 1
ATOM 8711 N N . LEU C 1 336 ? -21.356 -25.713 16.864 1.00 135.11 813 LEU C N 1
ATOM 8712 C CA . LEU C 1 336 ? -20.577 -25.548 15.646 1.00 130.90 813 LEU C CA 1
ATOM 8713 C C . LEU C 1 336 ? -20.251 -26.927 15.056 1.00 133.67 813 LEU C C 1
ATOM 8714 O O . LEU C 1 336 ? -19.356 -27.054 14.222 1.00 130.91 813 LEU C O 1
ATOM 8716 N N . GLY C 1 337 ? -20.983 -27.956 15.494 1.00 139.44 814 GLY C N 1
ATOM 8717 C CA . GLY C 1 337 ? -20.771 -29.317 15.012 1.00 143.06 814 GLY C CA 1
ATOM 8718 C C . GLY C 1 337 ? -19.523 -29.966 15.577 1.00 142.79 814 GLY C C 1
ATOM 8719 O O . GLY C 1 337 ? -19.005 -30.931 15.005 1.00 144.45 814 GLY C O 1
ATOM 8720 N N . LEU C 1 338 ? -19.042 -29.444 16.706 1.00 141.01 815 LEU C N 1
ATOM 8721 C CA . LEU C 1 338 ? -17.836 -29.955 17.352 1.00 140.72 815 LEU C CA 1
ATOM 8722 C C . LEU C 1 338 ? -18.138 -30.331 18.802 1.00 144.66 815 LEU C C 1
ATOM 8723 O O . LEU C 1 338 ? -17.703 -29.639 19.719 1.00 142.60 815 LEU C O 1
ATOM 8725 N N . PRO C 1 339 ? -18.894 -31.426 19.016 1.00 150.82 816 PRO C N 1
ATOM 8726 C CA . PRO C 1 339 ? -19.171 -31.856 20.389 1.00 155.20 816 PRO C CA 1
ATOM 8727 C C . PRO C 1 339 ? -17.899 -32.311 21.117 1.00 154.82 816 PRO C C 1
ATOM 8728 O O . PRO C 1 339 ? -17.101 -33.068 20.555 1.00 155.05 816 PRO C O 1
ATOM 8732 N N . LEU C 1 340 ? -17.724 -31.848 22.355 1.00 154.48 817 LEU C N 1
ATOM 8733 C CA . LEU C 1 340 ? -16.532 -32.166 23.160 1.00 154.16 817 LEU C CA 1
ATOM 8734 C C . LEU C 1 340 ? -16.902 -32.445 24.614 1.00 158.58 817 LEU C C 1
ATOM 8735 O O . LEU C 1 340 ? -18.056 -32.280 25.011 1.00 161.50 817 LEU C O 1
ATOM 8737 N N . THR C 1 341 ? -15.914 -32.875 25.399 1.00 159.31 818 THR C N 1
ATOM 8738 C CA . THR C 1 341 ? -16.093 -33.051 26.839 1.00 163.13 818 THR C CA 1
ATOM 8739 C C . THR C 1 341 ? -15.713 -31.738 27.536 1.00 158.38 818 THR C C 1
ATOM 8740 O O . THR C 1 341 ? -15.268 -30.785 26.888 1.00 152.38 818 THR C O 1
ATOM 8744 N N . SER C 1 342 ? -15.893 -31.694 28.850 1.00 161.35 819 SER C N 1
ATOM 8745 C CA . SER C 1 342 ? -15.587 -30.493 29.631 1.00 157.74 819 SER C CA 1
ATOM 8746 C C . SER C 1 342 ? -14.096 -30.128 29.608 1.00 152.92 819 SER C C 1
ATOM 8747 O O . SER C 1 342 ? -13.753 -28.961 29.469 1.00 147.52 819 SER C O 1
ATOM 8750 N N . ASP C 1 343 ? -13.226 -31.134 29.745 1.00 155.21 820 ASP C N 1
ATOM 8751 C CA . ASP C 1 343 ? -11.761 -30.925 29.690 1.00 151.37 820 ASP C CA 1
ATOM 8752 C C . ASP C 1 343 ? -11.323 -30.459 28.300 1.00 145.95 820 ASP C C 1
ATOM 8753 O O . ASP C 1 343 ? -10.392 -29.657 28.173 1.00 141.02 820 ASP C O 1
ATOM 8758 N N . ASP C 1 344 ? -11.996 -30.972 27.266 1.00 147.19 821 ASP C N 1
ATOM 8759 C CA . ASP C 1 344 ? -11.752 -30.547 25.885 1.00 142.58 821 ASP C CA 1
ATOM 8760 C C . ASP C 1 344 ? -12.226 -29.105 25.712 1.00 137.74 821 ASP C C 1
ATOM 8761 O O . ASP C 1 344 ? -11.573 -28.304 25.038 1.00 132.47 821 ASP C O 1
ATOM 8766 N N . ALA C 1 345 ? -13.374 -28.788 26.325 1.00 139.86 822 ALA C N 1
ATOM 8767 C CA . ALA C 1 345 ? -13.941 -27.433 26.289 1.00 136.20 822 ALA C CA 1
ATOM 8768 C C . ALA C 1 345 ? -13.006 -26.411 26.953 1.00 132.07 822 ALA C C 1
ATOM 8769 O O . ALA C 1 345 ? -12.985 -25.238 26.575 1.00 127.42 822 ALA C O 1
ATOM 8771 N N . LEU C 1 346 ? -12.242 -26.866 27.945 1.00 133.92 823 LEU C N 1
ATOM 8772 C CA . LEU C 1 346 ? -11.260 -26.022 28.609 1.00 130.60 823 LEU C CA 1
ATOM 8773 C C . LEU C 1 346 ? -10.034 -25.848 27.726 1.00 126.10 823 LEU C C 1
ATOM 8774 O O . LEU C 1 346 ? -9.605 -24.719 27.470 1.00 121.36 823 LEU C O 1
ATOM 8779 N N . MET C 1 347 ? -9.474 -26.968 27.261 1.00 127.87 824 MET C N 1
ATOM 8780 C CA . MET C 1 347 ? -8.302 -26.935 26.395 1.00 124.35 824 MET C CA 1
ATOM 8781 C C . MET C 1 347 ? -8.531 -26.000 25.208 1.00 119.72 824 MET C C 1
ATOM 8782 O O . MET C 1 347 ? -7.619 -25.295 24.802 1.00 115.76 824 MET C O 1
ATOM 8784 N N . VAL C 1 348 ? -9.746 -25.983 24.662 1.00 120.68 825 VAL C N 1
ATOM 8785 C CA . VAL C 1 348 ? -10.057 -25.110 23.511 1.00 116.61 825 VAL C CA 1
ATOM 8786 C C . VAL C 1 348 ? -10.209 -23.643 23.908 1.00 113.12 825 VAL C C 1
ATOM 8787 O O . VAL C 1 348 ? -9.669 -22.764 23.234 1.00 108.69 825 VAL C O 1
ATOM 8791 N N . LEU C 1 349 ? -10.938 -23.377 24.992 1.00 115.45 826 LEU C N 1
ATOM 8792 C CA . LEU C 1 349 ? -11.111 -22.003 25.472 1.00 112.93 826 LEU C CA 1
ATOM 8793 C C . LEU C 1 349 ? -9.753 -21.378 25.759 1.00 109.68 826 LEU C C 1
ATOM 8794 O O . LEU C 1 349 ? -9.546 -20.167 25.562 1.00 105.74 826 LEU C O 1
ATOM 8799 N N . GLU C 1 350 ? -8.830 -22.211 26.228 1.00 111.54 827 GLU C N 1
ATOM 8800 C CA . GLU C 1 350 ? -7.485 -21.764 26.519 1.00 108.97 827 GLU C CA 1
ATOM 8801 C C . GLU C 1 350 ? -6.758 -21.376 25.236 1.00 104.86 827 GLU C C 1
ATOM 8802 O O . GLU C 1 350 ? -6.128 -20.322 25.172 1.00 101.24 827 GLU C O 1
ATOM 8808 N N . VAL C 1 351 ? -6.855 -22.234 24.216 1.00 105.80 828 VAL C N 1
ATOM 8809 C CA . VAL C 1 351 ? -6.216 -21.977 22.912 1.00 102.46 828 VAL C CA 1
ATOM 8810 C C . VAL C 1 351 ? -6.658 -20.633 22.352 1.00 98.65 828 VAL C C 1
ATOM 8811 O O . VAL C 1 351 ? -5.838 -19.853 21.887 1.00 95.17 828 VAL C O 1
ATOM 8815 N N . CYS C 1 352 ? -7.963 -20.374 22.407 1.00 99.74 829 CYS C N 1
ATOM 8816 C CA . CYS C 1 352 ? -8.532 -19.114 21.913 1.00 96.77 829 CYS C CA 1
ATOM 8817 C C . CYS C 1 352 ? -7.967 -17.926 22.628 1.00 94.22 829 CYS C C 1
ATOM 8818 O O . CYS C 1 352 ? -7.575 -16.953 22.002 1.00 90.78 829 CYS C O 1
ATOM 8821 N N . GLN C 1 353 ? -7.944 -18.007 23.952 1.00 96.31 830 GLN C N 1
ATOM 8822 C CA . GLN C 1 353 ? -7.396 -16.948 24.772 1.00 94.60 830 GLN C CA 1
ATOM 8823 C C . GLN C 1 353 ? -5.944 -16.699 24.392 1.00 91.56 830 GLN C C 1
ATOM 8824 O O . GLN C 1 353 ? -5.543 -15.565 24.192 1.00 88.45 830 GLN C O 1
ATOM 8830 N N . ALA C 1 354 ? -5.173 -17.777 24.287 1.00 92.81 831 ALA C N 1
ATOM 8831 C CA . ALA C 1 354 ? -3.758 -17.697 23.923 1.00 90.70 831 ALA C CA 1
ATOM 8832 C C . ALA C 1 354 ? -3.542 -16.941 22.612 1.00 87.16 831 ALA C C 1
ATOM 8833 O O . ALA C 1 354 ? -2.702 -16.046 22.531 1.00 84.62 831 ALA C O 1
ATOM 8835 N N . VAL C 1 355 ? -4.311 -17.305 21.595 1.00 87.36 832 VAL C N 1
ATOM 8836 C CA . VAL C 1 355 ? -4.190 -16.698 20.267 1.00 84.41 832 VAL C CA 1
ATOM 8837 C C . VAL C 1 355 ? -4.648 -15.239 20.260 1.00 81.92 832 VAL C C 1
ATOM 8838 O O . VAL C 1 355 ? -3.910 -14.351 19.828 1.00 79.25 832 VAL C O 1
ATOM 8842 N N . SER C 1 356 ? -5.863 -14.998 20.741 1.00 83.20 833 SER C N 1
ATOM 8843 C CA . SER C 1 356 ? -6.423 -13.647 20.771 1.00 81.43 833 SER C CA 1
ATOM 8844 C C . SER C 1 356 ? -5.583 -12.708 21.643 1.00 80.02 833 SER C C 1
ATOM 8845 O O . SER C 1 356 ? -5.521 -11.506 21.382 1.00 77.65 833 SER C O 1
ATOM 8848 N N . GLN C 1 357 ? -4.944 -13.265 22.674 1.00 81.65 834 GLN C N 1
ATOM 8849 C CA . GLN C 1 357 ? -4.068 -12.487 23.553 1.00 80.80 834 GLN C CA 1
ATOM 8850 C C . GLN C 1 357 ? -2.889 -11.958 22.762 1.00 77.89 834 GLN C C 1
ATOM 8851 O O . GLN C 1 357 ? -2.664 -10.748 22.713 1.00 75.96 834 GLN C O 1
ATOM 8857 N N . ARG C 1 358 ? -2.143 -12.870 22.134 1.00 77.86 835 ARG C N 1
ATOM 8858 C CA . ARG C 1 358 ? -1.012 -12.486 21.296 1.00 75.48 835 ARG C CA 1
ATOM 8859 C C . ARG C 1 358 ? -1.451 -11.450 20.258 1.00 72.95 835 ARG C C 1
ATOM 8860 O O . ARG C 1 358 ? -0.781 -10.475 20.030 1.00 71.01 835 ARG C O 1
ATOM 8868 N N . ALA C 1 359 ? -2.593 -11.687 19.643 1.00 73.43 836 ALA C N 1
ATOM 8869 C CA . ALA C 1 359 ? -3.150 -10.764 18.666 1.00 71.54 836 ALA C CA 1
ATOM 8870 C C . ALA C 1 359 ? -3.277 -9.356 19.237 1.00 70.34 836 ALA C C 1
ATOM 8871 O O . ALA C 1 359 ? -2.841 -8.405 18.634 1.00 68.26 836 ALA C O 1
ATOM 8873 N N . ALA C 1 360 ? -3.888 -9.248 20.410 1.00 72.04 837 ALA C N 1
ATOM 8874 C CA . ALA C 1 360 ? -4.077 -7.961 21.072 1.00 71.61 837 ALA C CA 1
ATOM 8875 C C . ALA C 1 360 ? -2.748 -7.323 21.437 1.00 70.28 837 ALA C C 1
ATOM 8876 O O . ALA C 1 360 ? -2.566 -6.114 21.283 1.00 68.66 837 ALA C O 1
ATOM 8878 N N . GLN C 1 361 ? -1.828 -8.152 21.926 1.00 71.06 838 GLN C N 1
ATOM 8879 C CA . GLN C 1 361 ? -0.522 -7.687 22.382 1.00 70.42 838 GLN C CA 1
ATOM 8880 C C . GLN C 1 361 ? 0.351 -7.186 21.236 1.00 68.27 838 GLN C C 1
ATOM 8881 O O . GLN C 1 361 ? 1.015 -6.145 21.362 1.00 67.10 838 GLN C O 1
ATOM 8887 N N . LEU C 1 362 ? 0.351 -7.921 20.124 1.00 67.85 839 LEU C N 1
ATOM 8888 C CA . LEU C 1 362 ? 1.103 -7.517 18.942 1.00 66.06 839 LEU C CA 1
ATOM 8889 C C . LEU C 1 362 ? 0.587 -6.175 18.459 1.00 64.65 839 LEU C C 1
ATOM 8890 O O . LEU C 1 362 ? 1.366 -5.216 18.293 1.00 63.75 839 LEU C O 1
ATOM 8895 N N . CYS C 1 363 ? -0.717 -6.100 18.243 1.00 64.75 840 CYS C N 1
ATOM 8896 C CA . CYS C 1 363 ? -1.363 -4.857 17.870 1.00 63.93 840 CYS C CA 1
ATOM 8897 C C . CYS C 1 363 ? -1.020 -3.732 18.853 1.00 64.02 840 CYS C C 1
ATOM 8898 O O . CYS C 1 363 ? -0.825 -2.592 18.447 1.00 63.03 840 CYS C O 1
ATOM 8901 N N . GLY C 1 364 ? -0.956 -4.068 20.145 1.00 65.47 841 GLY C N 1
ATOM 8902 C CA . GLY C 1 364 ? -0.557 -3.111 21.187 1.00 66.01 841 GLY C CA 1
ATOM 8903 C C . GLY C 1 364 ? 0.856 -2.573 20.956 1.00 64.89 841 GLY C C 1
ATOM 8904 O O . GLY C 1 364 ? 1.070 -1.358 20.918 1.00 64.35 841 GLY C O 1
ATOM 8905 N N . ALA C 1 365 ? 1.810 -3.495 20.798 1.00 64.70 842 ALA C N 1
ATOM 8906 C CA . ALA C 1 365 ? 3.198 -3.150 20.479 1.00 64.00 842 ALA C CA 1
ATOM 8907 C C . ALA C 1 365 ? 3.241 -2.229 19.277 1.00 62.64 842 ALA C C 1
ATOM 8908 O O . ALA C 1 365 ? 4.064 -1.295 19.218 1.00 62.36 842 ALA C O 1
ATOM 8910 N N . GLY C 1 366 ? 2.359 -2.495 18.316 1.00 61.94 843 GLY C N 1
ATOM 8911 C CA . GLY C 1 366 ? 2.237 -1.669 17.135 1.00 60.94 843 GLY C CA 1
ATOM 8912 C C . GLY C 1 366 ? 1.830 -0.267 17.514 1.00 61.15 843 GLY C C 1
ATOM 8913 O O . GLY C 1 366 ? 2.581 0.679 17.294 1.00 61.06 843 GLY C O 1
ATOM 8914 N N . VAL C 1 367 ? 0.646 -0.129 18.104 1.00 61.80 844 VAL C N 1
ATOM 8915 C CA . VAL C 1 367 ? 0.142 1.182 18.487 1.00 62.31 844 VAL C CA 1
ATOM 8916 C C . VAL C 1 367 ? 1.177 1.903 19.340 1.00 62.88 844 VAL C C 1
ATOM 8917 O O . VAL C 1 367 ? 1.317 3.120 19.257 1.00 63.12 844 VAL C O 1
ATOM 8921 N N . ALA C 1 368 ? 1.899 1.135 20.162 1.00 63.33 845 ALA C N 1
ATOM 8922 C CA . ALA C 1 368 ? 2.964 1.669 21.014 1.00 63.92 845 ALA C CA 1
ATOM 8923 C C . ALA C 1 368 ? 4.011 2.368 20.190 1.00 63.29 845 ALA C C 1
ATOM 8924 O O . ALA C 1 368 ? 4.404 3.482 20.507 1.00 63.89 845 ALA C O 1
ATOM 8926 N N . ALA C 1 369 ? 4.463 1.708 19.121 1.00 62.32 846 ALA C N 1
ATOM 8927 C CA . ALA C 1 369 ? 5.502 2.271 18.254 1.00 61.89 846 ALA C CA 1
ATOM 8928 C C . ALA C 1 369 ? 5.035 3.557 17.611 1.00 61.76 846 ALA C C 1
ATOM 8929 O O . ALA C 1 369 ? 5.794 4.517 17.527 1.00 62.54 846 ALA C O 1
ATOM 8931 N N . VAL C 1 370 ? 3.784 3.580 17.167 1.00 61.24 847 VAL C N 1
ATOM 8932 C CA . VAL C 1 370 ? 3.226 4.757 16.503 1.00 61.42 847 VAL C CA 1
ATOM 8933 C C . VAL C 1 370 ? 3.191 5.950 17.443 1.00 62.85 847 VAL C C 1
ATOM 8934 O O . VAL C 1 370 ? 3.765 7.000 17.153 1.00 63.29 847 VAL C O 1
ATOM 8938 N N . VAL C 1 371 ? 2.517 5.778 18.574 1.00 63.73 848 VAL C N 1
ATOM 8939 C CA . VAL C 1 371 ? 2.373 6.863 19.559 1.00 65.43 848 VAL C CA 1
ATOM 8940 C C . VAL C 1 371 ? 3.729 7.402 20.004 1.00 66.02 848 VAL C C 1
ATOM 8941 O O . VAL C 1 371 ? 3.880 8.595 20.228 1.00 67.23 848 VAL C O 1
ATOM 8945 N N . GLU C 1 372 ? 4.707 6.513 20.120 1.00 65.41 849 GLU C N 1
ATOM 8946 C CA . GLU C 1 372 ? 6.063 6.905 20.469 1.00 66.24 849 GLU C CA 1
ATOM 8947 C C . GLU C 1 372 ? 6.690 7.692 19.329 1.00 66.17 849 GLU C C 1
ATOM 8948 O O . GLU C 1 372 ? 7.293 8.746 19.556 1.00 67.56 849 GLU C O 1
ATOM 8954 N N . LYS C 1 373 ? 6.544 7.182 18.101 1.00 64.76 850 LYS C N 1
ATOM 8955 C CA . LYS C 1 373 ? 7.067 7.870 16.930 1.00 64.86 850 LYS C CA 1
ATOM 8956 C C . LYS C 1 373 ? 6.533 9.283 16.899 1.00 66.06 850 LYS C C 1
ATOM 8957 O O . LYS C 1 373 ? 7.290 10.206 16.755 1.00 67.54 850 LYS C O 1
ATOM 8963 N N . ILE C 1 374 ? 5.220 9.442 17.042 1.00 65.96 851 ILE C N 1
ATOM 8964 C CA . ILE C 1 374 ? 4.597 10.778 17.025 1.00 67.51 851 ILE C CA 1
ATOM 8965 C C . ILE C 1 374 ? 5.158 11.660 18.132 1.00 69.58 851 ILE C C 1
ATOM 8966 O O . ILE C 1 374 ? 5.467 12.836 17.908 1.00 71.17 851 ILE C O 1
ATOM 8971 N N . ARG C 1 375 ? 5.290 11.089 19.324 1.00 69.71 852 ARG C N 1
ATOM 8972 C CA . ARG C 1 375 ? 5.814 11.828 20.471 1.00 71.79 852 ARG C CA 1
ATOM 8973 C C . ARG C 1 375 ? 7.251 12.274 20.229 1.00 72.62 852 ARG C C 1
ATOM 8974 O O . ARG C 1 375 ? 7.576 13.459 20.377 1.00 74.57 852 ARG C O 1
ATOM 8982 N N . GLU C 1 376 ? 8.105 11.317 19.854 1.00 71.37 853 GLU C N 1
ATOM 8983 C CA . GLU C 1 376 ? 9.514 11.599 19.587 1.00 72.30 853 GLU C CA 1
ATOM 8984 C C . GLU C 1 376 ? 9.669 12.567 18.398 1.00 72.97 853 GLU C C 1
ATOM 8985 O O . GLU C 1 376 ? 10.531 13.431 18.427 1.00 74.91 853 GLU C O 1
ATOM 8987 N N . ASN C 1 377 ? 8.823 12.411 17.365 1.00 71.64 854 ASN C N 1
ATOM 8988 C CA . ASN C 1 377 ? 8.817 13.322 16.190 1.00 72.47 854 ASN C CA 1
ATOM 8989 C C . ASN C 1 377 ? 8.642 14.779 16.582 1.00 75.02 854 ASN C C 1
ATOM 8990 O O . ASN C 1 377 ? 9.251 15.663 15.995 1.00 76.85 854 ASN C O 1
ATOM 8995 N N . ARG C 1 378 ? 7.799 15.018 17.576 1.00 75.59 855 ARG C N 1
ATOM 8996 C CA . ARG C 1 378 ? 7.494 16.374 18.023 1.00 78.31 855 ARG C CA 1
ATOM 8997 C C . ARG C 1 378 ? 8.338 16.803 19.238 1.00 80.36 855 ARG C C 1
ATOM 8998 O O . ARG C 1 378 ? 8.046 17.818 19.880 1.00 82.78 855 ARG C O 1
ATOM 9006 N N . GLY C 1 379 ? 9.388 16.026 19.537 1.00 79.57 856 GLY C N 1
ATOM 9007 C CA . GLY C 1 379 ? 10.306 16.318 20.641 1.00 81.47 856 GLY C CA 1
ATOM 9008 C C . GLY C 1 379 ? 9.636 16.499 21.995 1.00 82.63 856 GLY C C 1
ATOM 9009 O O . GLY C 1 379 ? 10.120 17.251 22.826 1.00 85.19 856 GLY C O 1
ATOM 9010 N N . LEU C 1 380 ? 8.523 15.798 22.218 1.00 81.02 857 LEU C N 1
ATOM 9011 C CA . LEU C 1 380 ? 7.756 15.930 23.461 1.00 82.26 857 LEU C CA 1
ATOM 9012 C C . LEU C 1 380 ? 8.235 14.953 24.518 1.00 81.75 857 LEU C C 1
ATOM 9013 O O . LEU C 1 380 ? 8.816 13.908 24.195 1.00 79.71 857 LEU C O 1
ATOM 9018 N N . GLU C 1 381 ? 7.990 15.309 25.786 1.00 83.91 858 GLU C N 1
ATOM 9019 C CA . GLU C 1 381 ? 8.272 14.432 26.938 1.00 83.89 858 GLU C CA 1
ATOM 9020 C C . GLU C 1 381 ? 6.997 13.661 27.354 1.00 82.84 858 GLU C C 1
ATOM 9021 O O . GLU C 1 381 ? 7.076 12.633 28.008 1.00 82.09 858 GLU C O 1
ATOM 9027 N N . GLU C 1 382 ? 5.832 14.184 26.962 1.00 83.15 859 GLU C N 1
ATOM 9028 C CA . GLU C 1 382 ? 4.547 13.513 27.168 1.00 82.40 859 GLU C CA 1
ATOM 9029 C C . GLU C 1 382 ? 3.634 13.809 25.982 1.00 81.34 859 GLU C C 1
ATOM 9030 O O . GLU C 1 382 ? 3.708 14.883 25.393 1.00 82.37 859 GLU C O 1
ATOM 9036 N N . LEU C 1 383 ? 2.775 12.851 25.637 1.00 79.58 860 LEU C N 1
ATOM 9037 C CA . LEU C 1 383 ? 1.847 13.013 24.514 1.00 78.73 860 LEU C CA 1
ATOM 9038 C C . LEU C 1 383 ? 0.438 12.581 24.859 1.00 79.27 860 LEU C C 1
ATOM 9039 O O . LEU C 1 383 ? 0.224 11.494 25.374 1.00 78.54 860 LEU C O 1
ATOM 9044 N N . ALA C 1 384 ? -0.519 13.458 24.567 1.00 80.99 861 ALA C N 1
ATOM 9045 C CA . ALA C 1 384 ? -1.926 13.151 24.693 1.00 81.80 861 ALA C CA 1
ATOM 9046 C C . ALA C 1 384 ? -2.420 12.969 23.274 1.00 80.09 861 ALA C C 1
ATOM 9047 O O . ALA C 1 384 ? -2.417 13.921 22.493 1.00 80.86 861 ALA C O 1
ATOM 9049 N N . VAL C 1 385 ? -2.835 11.752 22.932 1.00 78.08 862 VAL C N 1
ATOM 9050 C CA . VAL C 1 385 ? -3.297 11.460 21.589 1.00 76.33 862 VAL C CA 1
ATOM 9051 C C . VAL C 1 385 ? -4.443 10.460 21.603 1.00 76.23 862 VAL C C 1
ATOM 9052 O O . VAL C 1 385 ? -4.458 9.532 22.405 1.00 76.03 862 VAL C O 1
ATOM 9056 N N . SER C 1 386 ? -5.403 10.665 20.700 1.00 76.58 863 SER C N 1
ATOM 9057 C CA . SER C 1 386 ? -6.544 9.779 20.562 1.00 76.61 863 SER C CA 1
ATOM 9058 C C . SER C 1 386 ? -6.387 8.923 19.319 1.00 73.81 863 SER C C 1
ATOM 9059 O O . SER C 1 386 ? -5.807 9.357 18.335 1.00 72.49 863 SER C O 1
ATOM 9062 N N . VAL C 1 387 ? -6.911 7.701 19.383 1.00 73.24 864 VAL C N 1
ATOM 9063 C CA . VAL C 1 387 ? -6.832 6.747 18.284 1.00 71.01 864 VAL C CA 1
ATOM 9064 C C . VAL C 1 387 ? -8.224 6.384 17.817 1.00 72.13 864 VAL C C 1
ATOM 9065 O O . VAL C 1 387 ? -8.991 5.784 18.565 1.00 73.77 864 VAL C O 1
ATOM 9069 N N . GLY C 1 388 ? -8.552 6.751 16.581 1.00 71.70 865 GLY C N 1
ATOM 9070 C CA . GLY C 1 388 ? -9.834 6.374 15.976 1.00 72.73 865 GLY C CA 1
ATOM 9071 C C . GLY C 1 388 ? -9.742 4.927 15.544 1.00 71.01 865 GLY C C 1
ATOM 9072 O O . GLY C 1 388 ? -8.982 4.596 14.640 1.00 68.93 865 GLY C O 1
ATOM 9073 N N . VAL C 1 389 ? -10.514 4.062 16.183 1.00 72.31 866 VAL C N 1
ATOM 9074 C CA . VAL C 1 389 ? -10.414 2.632 15.924 1.00 71.30 866 VAL C CA 1
ATOM 9075 C C . VAL C 1 389 ? -11.748 2.006 15.476 1.00 72.88 866 VAL C C 1
ATOM 9076 O O . VAL C 1 389 ? -12.811 2.403 15.932 1.00 75.39 866 VAL C O 1
ATOM 9080 N N . ASP C 1 390 ? -11.654 1.030 14.564 1.00 71.69 867 ASP C N 1
ATOM 9081 C CA . ASP C 1 390 ? -12.816 0.281 14.054 1.00 73.24 867 ASP C CA 1
ATOM 9082 C C . ASP C 1 390 ? -12.400 -1.168 13.702 1.00 71.99 867 ASP C C 1
ATOM 9083 O O . ASP C 1 390 ? -11.226 -1.486 13.586 1.00 69.82 867 ASP C O 1
ATOM 9088 N N . GLY C 1 391 ? -13.383 -2.029 13.543 1.00 73.78 868 GLY C N 1
ATOM 9089 C CA . GLY C 1 391 ? -13.143 -3.424 13.242 1.00 73.48 868 GLY C CA 1
ATOM 9090 C C . GLY C 1 391 ? -14.005 -4.275 14.140 1.00 76.34 868 GLY C C 1
ATOM 9091 O O . GLY C 1 391 ? -14.072 -4.044 15.354 1.00 77.49 868 GLY C O 1
ATOM 9092 N N . THR C 1 392 ? -14.672 -5.262 13.556 1.00 77.80 869 THR C N 1
ATOM 9093 C CA . THR C 1 392 ? -15.578 -6.124 14.318 1.00 81.03 869 THR C CA 1
ATOM 9094 C C . THR C 1 392 ? -14.849 -6.873 15.439 1.00 81.01 869 THR C C 1
ATOM 9095 O O . THR C 1 392 ? -15.362 -6.967 16.553 1.00 83.49 869 THR C O 1
ATOM 9099 N N . LEU C 1 393 ? -13.662 -7.397 15.145 1.00 78.58 870 LEU C N 1
ATOM 9100 C CA . LEU C 1 393 ? -12.887 -8.097 16.156 1.00 78.68 870 LEU C CA 1
ATOM 9101 C C . LEU C 1 393 ? -12.673 -7.182 17.325 1.00 78.68 870 LEU C C 1
ATOM 9102 O O . LEU C 1 393 ? -13.010 -7.526 18.443 1.00 80.96 870 LEU C O 1
ATOM 9107 N N . TYR C 1 394 ? -12.110 -6.006 17.060 1.00 76.61 871 TYR C N 1
ATOM 9108 C CA . TYR C 1 394 ? -11.852 -5.014 18.108 1.00 76.73 871 TYR C CA 1
ATOM 9109 C C . TYR C 1 394 ? -13.141 -4.663 18.827 1.00 79.89 871 TYR C C 1
ATOM 9110 O O . TYR C 1 394 ? -13.207 -4.701 20.068 1.00 81.76 871 TYR C O 1
ATOM 9119 N N . LYS C 1 395 ? -14.160 -4.324 18.042 1.00 80.83 872 LYS C N 1
ATOM 9120 C CA . LYS C 1 395 ? -15.461 -3.916 18.577 1.00 84.23 872 LYS C CA 1
ATOM 9121 C C . LYS C 1 395 ? -16.166 -4.984 19.429 1.00 87.50 872 LYS C C 1
ATOM 9122 O O . LYS C 1 395 ? -16.802 -4.650 20.430 1.00 90.36 872 LYS C O 1
ATOM 9125 N N . LEU C 1 396 ? -16.048 -6.253 19.040 1.00 87.46 873 LEU C N 1
ATOM 9126 C CA . LEU C 1 396 ? -16.792 -7.336 19.709 1.00 91.06 873 LEU C CA 1
ATOM 9127 C C . LEU C 1 396 ? -16.030 -8.157 20.747 1.00 91.43 873 LEU C C 1
ATOM 9128 O O . LEU C 1 396 ? -16.610 -8.551 21.755 1.00 94.84 873 LEU C O 1
ATOM 9133 N N . HIS C 1 397 ? -14.751 -8.420 20.510 1.00 88.37 874 HIS C N 1
ATOM 9134 C CA . HIS C 1 397 ? -13.997 -9.352 21.367 1.00 88.93 874 HIS C CA 1
ATOM 9135 C C . HIS C 1 397 ? -13.942 -8.923 22.845 1.00 90.72 874 HIS C C 1
ATOM 9136 O O . HIS C 1 397 ? -13.603 -7.777 23.142 1.00 89.50 874 HIS C O 1
ATOM 9143 N N . PRO C 1 398 ? -14.278 -9.863 23.775 1.00 94.02 875 PRO C N 1
ATOM 9144 C CA . PRO C 1 398 ? -14.330 -9.597 25.219 1.00 96.34 875 PRO C CA 1
ATOM 9145 C C . PRO C 1 398 ? -13.090 -8.889 25.799 1.00 93.94 875 PRO C C 1
ATOM 9146 O O . PRO C 1 398 ? -13.228 -7.950 26.586 1.00 94.97 875 PRO C O 1
ATOM 9150 N N . ARG C 1 399 ? -11.903 -9.336 25.412 1.00 91.20 876 ARG C N 1
ATOM 9151 C CA . ARG C 1 399 ? -10.672 -8.817 25.994 1.00 89.30 876 ARG C CA 1
ATOM 9152 C C . ARG C 1 399 ? -9.780 -7.967 25.063 1.00 85.22 876 ARG C C 1
ATOM 9153 O O . ARG C 1 399 ? -9.060 -7.110 25.540 1.00 84.11 876 ARG C O 1
ATOM 9156 N N . PHE C 1 400 ? -9.840 -8.197 23.757 1.00 83.40 877 PHE C N 1
ATOM 9157 C CA . PHE C 1 400 ? -8.911 -7.552 22.800 1.00 79.88 877 PHE C CA 1
ATOM 9158 C C . PHE C 1 400 ? -8.617 -6.056 23.061 1.00 78.63 877 PHE C C 1
ATOM 9159 O O . PHE C 1 400 ? -7.461 -5.672 23.277 1.00 76.77 877 PHE C O 1
ATOM 9167 N N . SER C 1 401 ? -9.663 -5.233 23.039 1.00 79.74 878 SER C N 1
ATOM 9168 C CA . SER C 1 401 ? -9.506 -3.791 23.197 1.00 78.91 878 SER C CA 1
ATOM 9169 C C . SER C 1 401 ? -8.786 -3.456 24.502 1.00 79.68 878 SER C C 1
ATOM 9170 O O . SER C 1 401 ? -7.870 -2.636 24.511 1.00 78.13 878 SER C O 1
ATOM 9173 N N . SER C 1 402 ? -9.205 -4.096 25.597 1.00 82.46 879 SER C N 1
ATOM 9174 C CA . SER C 1 402 ? -8.570 -3.896 26.911 1.00 83.67 879 SER C CA 1
ATOM 9175 C C . SER C 1 402 ? -7.112 -4.292 26.897 1.00 81.50 879 SER C C 1
ATOM 9176 O O . SER C 1 402 ? -6.253 -3.542 27.369 1.00 80.87 879 SER C O 1
ATOM 9179 N N . LEU C 1 403 ? -6.833 -5.477 26.357 1.00 80.74 880 LEU C N 1
ATOM 9180 C CA . LEU C 1 403 ? -5.474 -6.010 26.348 1.00 79.18 880 LEU C CA 1
ATOM 9181 C C . LEU C 1 403 ? -4.532 -5.145 25.491 1.00 76.13 880 LEU C C 1
ATOM 9182 O O . LEU C 1 403 ? -3.328 -5.113 25.729 1.00 75.22 880 LEU C O 1
ATOM 9185 N N . VAL C 1 404 ? -5.085 -4.444 24.501 1.00 74.83 881 VAL C N 1
ATOM 9186 C CA . VAL C 1 404 ? -4.295 -3.504 23.694 1.00 72.30 881 VAL C CA 1
ATOM 9187 C C . VAL C 1 404 ? -3.942 -2.294 24.541 1.00 72.83 881 VAL C C 1
ATOM 9188 O O . VAL C 1 404 ? -2.758 -1.991 24.739 1.00 71.81 881 VAL C O 1
ATOM 9192 N N . ALA C 1 405 ? -4.984 -1.614 25.043 1.00 74.63 882 ALA C N 1
ATOM 9193 C CA . ALA C 1 405 ? -4.833 -0.440 25.911 1.00 75.64 882 ALA C CA 1
ATOM 9194 C C . ALA C 1 405 ? -3.774 -0.676 26.977 1.00 76.12 882 ALA C C 1
ATOM 9195 O O . ALA C 1 405 ? -2.933 0.183 27.218 1.00 75.61 882 ALA C O 1
ATOM 9197 N N . ALA C 1 406 ? -3.829 -1.851 27.600 1.00 77.36 883 ALA C N 1
ATOM 9198 C CA . ALA C 1 406 ? -2.881 -2.234 28.648 1.00 78.32 883 ALA C CA 1
ATOM 9199 C C . ALA C 1 406 ? -1.456 -2.292 28.120 1.00 76.02 883 ALA C C 1
ATOM 9200 O O . ALA C 1 406 ? -0.509 -1.878 28.794 1.00 76.26 883 ALA C O 1
ATOM 9202 N N . THR C 1 407 ? -1.310 -2.812 26.914 1.00 74.00 884 THR C N 1
ATOM 9203 C CA . THR C 1 407 ? -0.003 -2.968 26.307 1.00 72.26 884 THR C CA 1
ATOM 9204 C C . THR C 1 407 ? 0.595 -1.605 25.910 1.00 70.93 884 THR C C 1
ATOM 9205 O O . THR C 1 407 ? 1.823 -1.407 25.946 1.00 70.18 884 THR C O 1
ATOM 9209 N N . VAL C 1 408 ? -0.280 -0.677 25.539 1.00 70.78 885 VAL C N 1
ATOM 9210 C CA . VAL C 1 408 ? 0.139 0.654 25.163 1.00 69.95 885 VAL C CA 1
ATOM 9211 C C . VAL C 1 408 ? 0.672 1.400 26.389 1.00 71.52 885 VAL C C 1
ATOM 9212 O O . VAL C 1 408 ? 1.588 2.195 26.281 1.00 71.01 885 VAL C O 1
ATOM 9216 N N . ARG C 1 409 ? 0.089 1.132 27.551 1.00 73.67 886 ARG C N 1
ATOM 9217 C CA . ARG C 1 409 ? 0.564 1.707 28.787 1.00 75.43 886 ARG C CA 1
ATOM 9218 C C . ARG C 1 409 ? 1.912 1.108 29.120 1.00 75.15 886 ARG C C 1
ATOM 9219 O O . ARG C 1 409 ? 2.875 1.833 29.357 1.00 75.23 886 ARG C O 1
ATOM 9227 N N . GLU C 1 410 ? 1.971 -0.223 29.131 1.00 75.13 887 GLU C N 1
ATOM 9228 C CA . GLU C 1 410 ? 3.209 -0.968 29.413 1.00 75.26 887 GLU C CA 1
ATOM 9229 C C . GLU C 1 410 ? 4.399 -0.513 28.558 1.00 73.55 887 GLU C C 1
ATOM 9230 O O . GLU C 1 410 ? 5.516 -0.376 29.058 1.00 74.13 887 GLU C O 1
ATOM 9236 N N . LEU C 1 411 ? 4.144 -0.277 27.273 1.00 71.64 888 LEU C N 1
ATOM 9237 C CA . LEU C 1 411 ? 5.206 0.023 26.308 1.00 70.14 888 LEU C CA 1
ATOM 9238 C C . LEU C 1 411 ? 5.377 1.516 25.937 1.00 69.68 888 LEU C C 1
ATOM 9239 O O . LEU C 1 411 ? 6.456 1.923 25.528 1.00 69.29 888 LEU C O 1
ATOM 9244 N N . ALA C 1 412 ? 4.319 2.310 26.070 1.00 70.07 889 ALA C N 1
ATOM 9245 C CA . ALA C 1 412 ? 4.378 3.751 25.788 1.00 70.10 889 ALA C CA 1
ATOM 9246 C C . ALA C 1 412 ? 3.777 4.497 26.961 1.00 72.28 889 ALA C C 1
ATOM 9247 O O . ALA C 1 412 ? 2.697 5.093 26.846 1.00 72.75 889 ALA C O 1
ATOM 9249 N N . PRO C 1 413 ? 4.477 4.474 28.107 1.00 73.90 890 PRO C N 1
ATOM 9250 C CA . PRO C 1 413 ? 3.962 5.094 29.305 1.00 76.23 890 PRO C CA 1
ATOM 9251 C C . PRO C 1 413 ? 3.942 6.610 29.228 1.00 77.19 890 PRO C C 1
ATOM 9252 O O . PRO C 1 413 ? 2.984 7.230 29.695 1.00 78.86 890 PRO C O 1
ATOM 9256 N N . ARG C 1 414 ? 4.985 7.205 28.640 1.00 76.53 891 ARG C N 1
ATOM 9257 C CA . ARG C 1 414 ? 5.071 8.660 28.534 1.00 77.71 891 ARG C CA 1
ATOM 9258 C C . ARG C 1 414 ? 3.926 9.240 27.666 1.00 77.30 891 ARG C C 1
ATOM 9259 O O . ARG C 1 414 ? 3.733 10.450 27.641 1.00 78.73 891 ARG C O 1
ATOM 9261 N N . CYS C 1 415 ? 3.179 8.365 26.965 1.00 75.53 892 CYS C N 1
ATOM 9262 C CA . CYS C 1 415 ? 2.016 8.778 26.152 1.00 75.24 892 CYS C CA 1
ATOM 9263 C C . CYS C 1 415 ? 0.714 8.431 26.837 1.00 76.46 892 CYS C C 1
ATOM 9264 O O . CYS C 1 415 ? 0.581 7.353 27.388 1.00 76.34 892 CYS C O 1
ATOM 9267 N N . VAL C 1 416 ? -0.242 9.361 26.784 1.00 78.05 893 VAL C N 1
ATOM 9268 C CA . VAL C 1 416 ? -1.589 9.149 27.302 1.00 79.73 893 VAL C CA 1
ATOM 9269 C C . VAL C 1 416 ? -2.514 8.897 26.121 1.00 78.46 893 VAL C C 1
ATOM 9270 O O . VAL C 1 416 ? -3.024 9.842 25.506 1.00 79.07 893 VAL C O 1
ATOM 9274 N N . VAL C 1 417 ? -2.734 7.618 25.807 1.00 76.88 894 VAL C N 1
ATOM 9275 C CA . VAL C 1 417 ? -3.513 7.221 24.621 1.00 75.55 894 VAL C CA 1
ATOM 9276 C C . VAL C 1 417 ? -4.973 6.887 24.915 1.00 77.33 894 VAL C C 1
ATOM 9277 O O . VAL C 1 417 ? -5.263 5.962 25.674 1.00 78.12 894 VAL C O 1
ATOM 9281 N N . THR C 1 418 ? -5.881 7.648 24.298 1.00 78.29 895 THR C N 1
ATOM 9282 C CA . THR C 1 418 ? -7.314 7.396 24.383 1.00 80.24 895 THR C CA 1
ATOM 9283 C C . THR C 1 418 ? -7.770 6.734 23.100 1.00 78.39 895 THR C C 1
ATOM 9284 O O . THR C 1 418 ? -7.409 7.173 22.027 1.00 76.73 895 THR C O 1
ATOM 9288 N N . PHE C 1 419 ? -8.573 5.679 23.212 1.00 78.99 896 PHE C N 1
ATOM 9289 C CA . PHE C 1 419 ? -9.091 4.980 22.040 1.00 77.49 896 PHE C CA 1
ATOM 9290 C C . PHE C 1 419 ? -10.526 5.351 21.809 1.00 80.00 896 PHE C C 1
ATOM 9291 O O . PHE C 1 419 ? -11.350 5.251 22.706 1.00 82.92 896 PHE C O 1
ATOM 9299 N N . LEU C 1 420 ? -10.820 5.784 20.594 1.00 79.23 897 LEU C N 1
ATOM 9300 C CA . LEU C 1 420 ? -12.161 6.159 20.204 1.00 81.62 897 LEU C CA 1
ATOM 9301 C C . LEU C 1 420 ? -12.694 5.104 19.266 1.00 80.64 897 LEU C C 1
ATOM 9302 O O . LEU C 1 420 ? -12.077 4.816 18.255 1.00 78.19 897 LEU C O 1
ATOM 9307 N N . GLN C 1 421 ? -13.834 4.519 19.597 1.00 83.06 898 GLN C N 1
ATOM 9308 C CA . GLN C 1 421 ? -14.444 3.556 18.719 1.00 82.69 898 GLN C CA 1
ATOM 9309 C C . GLN C 1 421 ? -15.365 4.304 17.765 1.00 84.09 898 GLN C C 1
ATOM 9310 O O . GLN C 1 421 ? -16.248 5.050 18.203 1.00 87.24 898 GLN C O 1
ATOM 9316 N N . SER C 1 422 ? -15.154 4.104 16.462 1.00 81.99 899 SER C N 1
ATOM 9317 C CA . SER C 1 422 ? -15.932 4.799 15.445 1.00 83.21 899 SER C CA 1
ATOM 9318 C C . SER C 1 422 ? -17.374 4.297 15.422 1.00 86.33 899 SER C C 1
ATOM 9319 O O . SER C 1 422 ? -17.635 3.116 15.138 1.00 86.05 899 SER C O 1
ATOM 9322 N N . GLU C 1 423 ? -18.304 5.199 15.724 1.00 89.65 900 GLU C N 1
ATOM 9323 C CA . GLU C 1 423 ? -19.716 4.866 15.737 1.00 93.21 900 GLU C CA 1
ATOM 9324 C C . GLU C 1 423 ? -20.332 4.888 14.327 1.00 93.42 900 GLU C C 1
ATOM 9325 O O . GLU C 1 423 ? -21.358 4.245 14.099 1.00 95.80 900 GLU C O 1
ATOM 9327 N N . ASP C 1 424 ? -19.705 5.611 13.386 1.00 91.24 901 ASP C N 1
ATOM 9328 C CA . ASP C 1 424 ? -20.306 5.841 12.049 1.00 91.84 901 ASP C CA 1
ATOM 9329 C C . ASP C 1 424 ? -19.511 5.311 10.847 1.00 88.30 901 ASP C C 1
ATOM 9330 O O . ASP C 1 424 ? -19.873 5.586 9.695 1.00 88.60 901 ASP C O 1
ATOM 9335 N N . GLY C 1 425 ? -18.441 4.564 11.095 1.00 85.25 902 GLY C N 1
ATOM 9336 C CA . GLY C 1 425 ? -17.648 3.991 10.000 1.00 82.20 902 GLY C CA 1
ATOM 9337 C C . GLY C 1 425 ? -16.814 5.014 9.249 1.00 80.61 902 GLY C C 1
ATOM 9338 O O . GLY C 1 425 ? -16.832 6.208 9.573 1.00 81.97 902 GLY C O 1
ATOM 9339 N N . SER C 1 426 ? -16.086 4.537 8.236 1.00 78.14 903 SER C N 1
ATOM 9340 C CA . SER C 1 426 ? -15.154 5.375 7.452 1.00 76.41 903 SER C CA 1
ATOM 9341 C C . SER C 1 426 ? -15.827 6.372 6.506 1.00 78.27 903 SER C C 1
ATOM 9342 O O . SER C 1 426 ? -15.222 7.387 6.137 1.00 77.86 903 SER C O 1
ATOM 9345 N N . GLY C 1 427 ? -17.066 6.085 6.109 1.00 80.50 904 GLY C N 1
ATOM 9346 C CA . GLY C 1 427 ? -17.802 6.967 5.197 1.00 82.76 904 GLY C CA 1
ATOM 9347 C C . GLY C 1 427 ? -17.832 8.415 5.671 1.00 84.46 904 GLY C C 1
ATOM 9348 O O . GLY C 1 427 ? -17.725 9.346 4.869 1.00 85.21 904 GLY C O 1
ATOM 9349 N N . LYS C 1 428 ? -17.974 8.597 6.977 1.00 85.35 905 LYS C N 1
ATOM 9350 C CA . LYS C 1 428 ? -18.008 9.918 7.572 1.00 87.34 905 LYS C CA 1
ATOM 9351 C C . LYS C 1 428 ? -16.691 10.660 7.311 1.00 85.26 905 LYS C C 1
ATOM 9352 O O . LYS C 1 428 ? -16.698 11.813 6.871 1.00 86.81 905 LYS C O 1
ATOM 9358 N N . GLY C 1 429 ? -15.567 9.992 7.581 1.00 81.99 906 GLY C N 1
ATOM 9359 C CA . GLY C 1 429 ? -14.241 10.584 7.372 1.00 80.04 906 GLY C CA 1
ATOM 9360 C C . GLY C 1 429 ? -13.937 10.797 5.904 1.00 79.37 906 GLY C C 1
ATOM 9361 O O . GLY C 1 429 ? -13.399 11.834 5.517 1.00 79.90 906 GLY C O 1
ATOM 9362 N N . ALA C 1 430 ? -14.282 9.803 5.087 1.00 78.52 907 ALA C N 1
ATOM 9363 C CA . ALA C 1 430 ? -14.100 9.881 3.637 1.00 78.15 907 ALA C CA 1
ATOM 9364 C C . ALA C 1 430 ? -14.742 11.148 3.089 1.00 81.14 907 ALA C C 1
ATOM 9365 O O . ALA C 1 430 ? -14.129 11.874 2.303 1.00 81.11 907 ALA C O 1
ATOM 9367 N N . ALA C 1 431 ? -15.980 11.406 3.514 1.00 83.94 908 ALA C N 1
ATOM 9368 C CA . ALA C 1 431 ? -16.723 12.592 3.090 1.00 87.37 908 ALA C CA 1
ATOM 9369 C C . ALA C 1 431 ? -15.976 13.870 3.440 1.00 88.14 908 ALA C C 1
ATOM 9370 O O . ALA C 1 431 ? -15.908 14.798 2.624 1.00 89.82 908 ALA C O 1
ATOM 9372 N N . LEU C 1 432 ? -15.418 13.915 4.651 1.00 87.20 909 LEU C N 1
ATOM 9373 C CA . LEU C 1 432 ? -14.653 15.078 5.114 1.00 88.00 909 LEU C CA 1
ATOM 9374 C C . LEU C 1 432 ? -13.405 15.313 4.282 1.00 86.06 909 LEU C C 1
ATOM 9375 O O . LEU C 1 432 ? -13.041 16.458 4.014 1.00 87.80 909 LEU C O 1
ATOM 9380 N N . VAL C 1 433 ? -12.753 14.228 3.879 1.00 82.80 910 VAL C N 1
ATOM 9381 C CA . VAL C 1 433 ? -11.567 14.315 3.037 1.00 81.11 910 VAL C CA 1
ATOM 9382 C C . VAL C 1 433 ? -11.958 14.830 1.654 1.00 82.93 910 VAL C C 1
ATOM 9383 O O . VAL C 1 433 ? -11.326 15.737 1.126 1.00 83.89 910 VAL C O 1
ATOM 9387 N N . THR C 1 434 ? -13.012 14.243 1.082 1.00 83.70 911 THR C N 1
ATOM 9388 C CA . THR C 1 434 ? -13.543 14.672 -0.224 1.00 85.77 911 THR C CA 1
ATOM 9389 C C . THR C 1 434 ? -13.859 16.178 -0.226 1.00 89.33 911 THR C C 1
ATOM 9390 O O . THR C 1 434 ? -13.644 16.855 -1.229 1.00 90.82 911 THR C O 1
ATOM 9394 N N . ALA C 1 435 ? -14.364 16.687 0.900 1.00 90.90 912 ALA C N 1
ATOM 9395 C CA . ALA C 1 435 ? -14.637 18.113 1.049 1.00 94.70 912 ALA C CA 1
ATOM 9396 C C . ALA C 1 435 ? -13.399 18.944 0.694 1.00 94.63 912 ALA C C 1
ATOM 9397 O O . ALA C 1 435 ? -13.503 19.982 0.022 1.00 97.63 912 ALA C O 1
ATOM 9399 N N . VAL C 1 436 ? -12.236 18.481 1.152 1.00 91.48 913 VAL C N 1
ATOM 9400 C CA . VAL C 1 436 ? -10.960 19.133 0.853 1.00 91.27 913 VAL C CA 1
ATOM 9401 C C . VAL C 1 436 ? -10.616 18.954 -0.618 1.00 90.89 913 VAL C C 1
ATOM 9402 O O . VAL C 1 436 ? -10.163 19.883 -1.269 1.00 92.95 913 VAL C O 1
ATOM 9406 N N . ALA C 1 437 ? -10.835 17.745 -1.130 1.00 88.59 914 ALA C N 1
ATOM 9407 C CA . ALA C 1 437 ? -10.562 17.421 -2.541 1.00 88.28 914 ALA C CA 1
ATOM 9408 C C . ALA C 1 437 ? -11.339 18.332 -3.492 1.00 91.97 914 ALA C C 1
ATOM 9409 O O . ALA C 1 437 ? -10.851 18.675 -4.575 1.00 92.89 914 ALA C O 1
ATOM 9411 N N . CYS C 1 438 ? -12.549 18.716 -3.079 1.00 94.35 915 CYS C N 1
ATOM 9412 C CA . CYS C 1 438 ? -13.378 19.646 -3.850 1.00 98.44 915 CYS C CA 1
ATOM 9413 C C . CYS C 1 438 ? -12.788 21.045 -3.780 1.00 101.16 915 CYS C C 1
ATOM 9414 O O . CYS C 1 438 ? -12.655 21.720 -4.801 1.00 103.51 915 CYS C O 1
ATOM 9417 N N . ARG C 1 439 ? -12.438 21.478 -2.566 1.00 101.12 916 ARG C N 1
ATOM 9418 C CA . ARG C 1 439 ? -11.766 22.763 -2.370 1.00 103.74 916 ARG C CA 1
ATOM 9419 C C . ARG C 1 439 ? -10.479 22.796 -3.209 1.00 102.66 916 ARG C C 1
ATOM 9420 O O . ARG C 1 439 ? -10.180 23.794 -3.875 1.00 105.83 916 ARG C O 1
ATOM 9422 N N . LEU C 1 440 ? -9.736 21.687 -3.175 1.00 98.61 917 LEU C N 1
ATOM 9423 C CA . LEU C 1 440 ? -8.478 21.545 -3.934 1.00 97.45 917 LEU C CA 1
ATOM 9424 C C . LEU C 1 440 ? -8.658 21.662 -5.463 1.00 99.28 917 LEU C C 1
ATOM 9425 O O . LEU C 1 440 ? -7.721 22.034 -6.171 1.00 100.25 917 LEU C O 1
ATOM 9430 N N . ALA C 1 441 ? -9.852 21.344 -5.960 1.00 100.09 918 ALA C N 1
ATOM 9431 C CA . ALA C 1 441 ? -10.150 21.466 -7.391 1.00 102.10 918 ALA C CA 1
ATOM 9432 C C . ALA C 1 441 ? -10.594 22.902 -7.751 1.00 107.09 918 ALA C C 1
ATOM 9433 O O . ALA C 1 441 ? -10.208 23.436 -8.797 1.00 109.45 918 ALA C O 1
ATOM 9435 N N . GLN C 1 442 ? -11.402 23.517 -6.880 1.00 109.04 919 GLN C N 1
ATOM 9436 C CA . GLN C 1 442 ? -11.918 24.876 -7.117 1.00 114.14 919 GLN C CA 1
ATOM 9437 C C . GLN C 1 442 ? -10.815 25.928 -6.967 1.00 115.99 919 GLN C C 1
ATOM 9438 O O . GLN C 1 442 ? -10.214 26.356 -7.956 1.00 117.67 919 GLN C O 1
ATOM 9440 N N . SER D 1 2 ? 44.994 6.498 -41.343 1.00 153.00 479 SER D N 1
ATOM 9441 C CA . SER D 1 2 ? 46.236 6.871 -40.613 1.00 150.17 479 SER D CA 1
ATOM 9442 C C . SER D 1 2 ? 46.361 8.389 -40.523 1.00 143.90 479 SER D C 1
ATOM 9443 O O . SER D 1 2 ? 46.501 8.943 -39.438 1.00 140.48 479 SER D O 1
ATOM 9445 N N . ARG D 1 3 ? 46.304 9.046 -41.679 1.00 142.81 480 ARG D N 1
ATOM 9446 C CA . ARG D 1 3 ? 46.399 10.520 -41.782 1.00 137.32 480 ARG D CA 1
ATOM 9447 C C . ARG D 1 3 ? 45.021 11.210 -41.678 1.00 135.00 480 ARG D C 1
ATOM 9448 O O . ARG D 1 3 ? 44.947 12.436 -41.527 1.00 130.40 480 ARG D O 1
ATOM 9450 N N . ARG D 1 4 ? 43.940 10.422 -41.770 1.00 138.53 481 ARG D N 1
ATOM 9451 C CA . ARG D 1 4 ? 42.572 10.939 -41.608 1.00 137.11 481 ARG D CA 1
ATOM 9452 C C . ARG D 1 4 ? 42.384 11.452 -40.179 1.00 133.77 481 ARG D C 1
ATOM 9453 O O . ARG D 1 4 ? 41.910 12.587 -39.969 1.00 129.87 481 ARG D O 1
ATOM 9455 N N . LEU D 1 5 ? 42.759 10.613 -39.200 1.00 135.60 482 LEU D N 1
ATOM 9456 C CA . LEU D 1 5 ? 42.697 10.983 -37.777 1.00 132.90 482 LEU D CA 1
ATOM 9457 C C . LEU D 1 5 ? 43.517 12.255 -37.505 1.00 127.52 482 LEU D C 1
ATOM 9458 O O . LEU D 1 5 ? 43.036 13.185 -36.839 1.00 124.01 482 LEU D O 1
ATOM 9460 N N . LEU D 1 6 ? 44.748 12.291 -38.030 1.00 127.24 483 LEU D N 1
ATOM 9461 C CA . LEU D 1 6 ? 45.634 13.460 -37.867 1.00 122.67 483 LEU D CA 1
ATOM 9462 C C . LEU D 1 6 ? 44.948 14.764 -38.289 1.00 118.99 483 LEU D C 1
ATOM 9463 O O . LEU D 1 6 ? 45.030 15.768 -37.579 1.00 115.11 483 LEU D O 1
ATOM 9468 N N . GLU D 1 7 ? 44.279 14.744 -39.443 1.00 120.52 484 GLU D N 1
ATOM 9469 C CA . GLU D 1 7 ? 43.590 15.935 -39.941 1.00 117.61 484 GLU D CA 1
ATOM 9470 C C . GLU D 1 7 ? 42.350 16.231 -39.098 1.00 116.43 484 GLU D C 1
ATOM 9471 O O . GLU D 1 7 ? 42.086 17.393 -38.764 1.00 112.69 484 GLU D O 1
ATOM 9473 N N . GLU D 1 8 ? 41.594 15.181 -38.757 1.00 119.91 485 GLU D N 1
ATOM 9474 C CA . GLU D 1 8 ? 40.432 15.319 -37.872 1.00 119.61 485 GLU D CA 1
ATOM 9475 C C . GLU D 1 8 ? 40.842 16.028 -36.581 1.00 115.95 485 GLU D C 1
ATOM 9476 O O . GLU D 1 8 ? 40.174 16.961 -36.135 1.00 113.36 485 GLU D O 1
ATOM 9478 N N . THR D 1 9 ? 41.952 15.579 -35.995 1.00 116.06 486 THR D N 1
ATOM 9479 C CA . THR D 1 9 ? 42.487 16.165 -34.756 1.00 112.96 486 THR D CA 1
ATOM 9480 C C . THR D 1 9 ? 42.903 17.638 -34.924 1.00 108.29 486 THR D C 1
ATOM 9481 O O . THR D 1 9 ? 42.575 18.474 -34.083 1.00 105.63 486 THR D O 1
ATOM 9485 N N . LEU D 1 10 ? 43.616 17.944 -36.007 1.00 107.65 487 LEU D N 1
ATOM 9486 C CA . LEU D 1 10 ? 44.104 19.315 -36.251 1.00 103.73 487 LEU D CA 1
ATOM 9487 C C . LEU D 1 10 ? 43.045 20.282 -36.822 1.00 101.97 487 LEU D C 1
ATOM 9488 O O . LEU D 1 10 ? 43.294 21.486 -36.906 1.00 98.56 487 LEU D O 1
ATOM 9493 N N . ALA D 1 11 ? 41.879 19.748 -37.204 1.00 104.40 488 ALA D N 1
ATOM 9494 C CA . ALA D 1 11 ? 40.786 20.541 -37.811 1.00 103.51 488 ALA D CA 1
ATOM 9495 C C . ALA D 1 11 ? 40.441 21.849 -37.061 1.00 99.81 488 ALA D C 1
ATOM 9496 O O . ALA D 1 11 ? 40.331 22.895 -37.686 1.00 97.68 488 ALA D O 1
ATOM 9498 N N . PRO D 1 12 ? 40.273 21.784 -35.716 1.00 99.30 489 PRO D N 1
ATOM 9499 C CA . PRO D 1 12 ? 39.951 22.994 -34.927 1.00 96.16 489 PRO D CA 1
ATOM 9500 C C . PRO D 1 12 ? 41.032 24.085 -34.927 1.00 92.79 489 PRO D C 1
ATOM 9501 O O . PRO D 1 12 ? 40.734 25.232 -34.625 1.00 90.51 489 PRO D O 1
ATOM 9505 N N . PHE D 1 13 ? 42.266 23.726 -35.255 1.00 93.04 490 PHE D N 1
ATOM 9506 C CA . PHE D 1 13 ? 43.363 24.697 -35.314 1.00 90.44 490 PHE D CA 1
ATOM 9507 C C . PHE D 1 13 ? 43.428 25.428 -36.651 1.00 89.88 490 PHE D C 1
ATOM 9508 O O . PHE D 1 13 ? 44.254 26.339 -36.835 1.00 88.07 490 PHE D O 1
ATOM 9516 N N . ARG D 1 14 ? 42.559 25.030 -37.578 1.00 91.76 491 ARG D N 1
ATOM 9517 C CA . ARG D 1 14 ? 42.513 25.623 -38.902 1.00 91.74 491 ARG D CA 1
ATOM 9518 C C . ARG D 1 14 ? 41.248 26.474 -39.018 1.00 90.74 491 ARG D C 1
ATOM 9519 O O . ARG D 1 14 ? 40.183 25.999 -39.416 1.00 92.72 491 ARG D O 1
ATOM 9527 N N . LEU D 1 15 ? 41.387 27.742 -38.655 1.00 87.95 492 LEU D N 1
ATOM 9528 C CA . LEU D 1 15 ? 40.259 28.650 -38.609 1.00 87.02 492 LEU D CA 1
ATOM 9529 C C . LEU D 1 15 ? 40.012 29.313 -39.949 1.00 87.27 492 LEU D C 1
ATOM 9530 O O . LEU D 1 15 ? 40.923 29.907 -40.531 1.00 86.42 492 LEU D O 1
ATOM 9535 N N . ASN D 1 16 ? 38.776 29.213 -40.440 1.00 88.76 493 ASN D N 1
ATOM 9536 C CA . ASN D 1 16 ? 38.405 29.846 -41.705 1.00 89.36 493 ASN D CA 1
ATOM 9537 C C . ASN D 1 16 ? 38.169 31.341 -41.503 1.00 86.96 493 ASN D C 1
ATOM 9538 O O . ASN D 1 16 ? 38.171 31.838 -40.371 1.00 84.88 493 ASN D O 1
ATOM 9543 N N . HIS D 1 17 ? 37.964 32.046 -42.604 1.00 87.46 494 HIS D N 1
ATOM 9544 C CA . HIS D 1 17 ? 37.763 33.491 -42.579 1.00 85.84 494 HIS D CA 1
ATOM 9545 C C . HIS D 1 17 ? 36.617 33.956 -41.655 1.00 85.22 494 HIS D C 1
ATOM 9546 O O . HIS D 1 17 ? 36.777 34.901 -40.880 1.00 83.18 494 HIS D O 1
ATOM 9553 N N . ASP D 1 18 ? 35.474 33.296 -41.751 1.00 87.29 495 ASP D N 1
ATOM 9554 C CA . ASP D 1 18 ? 34.303 33.666 -40.941 1.00 87.39 495 ASP D CA 1
ATOM 9555 C C . ASP D 1 18 ? 34.557 33.523 -39.453 1.00 85.85 495 ASP D C 1
ATOM 9556 O O . ASP D 1 18 ? 34.164 34.386 -38.666 1.00 84.74 495 ASP D O 1
ATOM 9561 N N . GLN D 1 19 ? 35.209 32.431 -39.074 1.00 86.16 496 GLN D N 1
ATOM 9562 C CA . GLN D 1 19 ? 35.585 32.198 -37.681 1.00 84.95 496 GLN D CA 1
ATOM 9563 C C . GLN D 1 19 ? 36.489 33.315 -37.164 1.00 82.09 496 GLN D C 1
ATOM 9564 O O . GLN D 1 19 ? 36.223 33.898 -36.107 1.00 80.98 496 GLN D O 1
ATOM 9570 N N . LEU D 1 20 ? 37.555 33.603 -37.914 1.00 81.25 497 LEU D N 1
ATOM 9571 C CA . LEU D 1 20 ? 38.515 34.656 -37.536 1.00 78.95 497 LEU D CA 1
ATOM 9572 C C . LEU D 1 20 ? 37.855 36.013 -37.429 1.00 78.07 497 LEU D C 1
ATOM 9573 O O . LEU D 1 20 ? 38.174 36.784 -36.527 1.00 76.57 497 LEU D O 1
ATOM 9578 N N . ALA D 1 21 ? 36.933 36.305 -38.349 1.00 79.33 498 ALA D N 1
ATOM 9579 C CA . ALA D 1 21 ? 36.170 37.560 -38.311 1.00 78.94 498 ALA D CA 1
ATOM 9580 C C . ALA D 1 21 ? 35.366 37.661 -37.007 1.00 78.80 498 ALA D C 1
ATOM 9581 O O . ALA D 1 21 ? 35.307 38.725 -36.390 1.00 77.80 498 ALA D O 1
ATOM 9583 N N . ALA D 1 22 ? 34.753 36.543 -36.597 1.00 80.13 499 ALA D N 1
ATOM 9584 C CA . ALA D 1 22 ? 33.975 36.489 -35.350 1.00 80.48 499 ALA D CA 1
ATOM 9585 C C . ALA D 1 22 ? 34.849 36.806 -34.125 1.00 78.59 499 ALA D C 1
ATOM 9586 O O . ALA D 1 22 ? 34.400 37.490 -33.197 1.00 78.26 499 ALA D O 1
ATOM 9588 N N . VAL D 1 23 ? 36.092 36.307 -34.131 1.00 77.59 500 VAL D N 1
ATOM 9589 C CA . VAL D 1 23 ? 37.047 36.583 -33.051 1.00 75.91 500 VAL D CA 1
ATOM 9590 C C . VAL D 1 23 ? 37.324 38.078 -32.981 1.00 74.47 500 VAL D C 1
ATOM 9591 O O . VAL D 1 23 ? 37.272 38.678 -31.910 1.00 73.92 500 VAL D O 1
ATOM 9595 N N . GLN D 1 24 ? 37.620 38.668 -34.132 1.00 74.30 501 GLN D N 1
ATOM 9596 C CA . GLN D 1 24 ? 37.785 40.108 -34.236 1.00 73.54 501 GLN D CA 1
ATOM 9597 C C . GLN D 1 24 ? 36.536 40.814 -33.718 1.00 74.18 501 GLN D C 1
ATOM 9598 O O . GLN D 1 24 ? 36.628 41.738 -32.924 1.00 73.46 501 GLN D O 1
ATOM 9604 N N . ALA D 1 25 ? 35.373 40.360 -34.182 1.00 75.84 502 ALA D N 1
ATOM 9605 C CA . ALA D 1 25 ? 34.074 40.932 -33.782 1.00 77.09 502 ALA D CA 1
ATOM 9606 C C . ALA D 1 25 ? 33.875 40.921 -32.272 1.00 77.03 502 ALA D C 1
ATOM 9607 O O . ALA D 1 25 ? 33.439 41.910 -31.680 1.00 77.19 502 ALA D O 1
ATOM 9609 N N . GLN D 1 26 ? 34.197 39.794 -31.656 1.00 77.13 503 GLN D N 1
ATOM 9610 C CA . GLN D 1 26 ? 34.001 39.626 -30.224 1.00 77.48 503 GLN D CA 1
ATOM 9611 C C . GLN D 1 26 ? 35.067 40.349 -29.385 1.00 75.57 503 GLN D C 1
ATOM 9612 O O . GLN D 1 26 ? 34.798 40.720 -28.238 1.00 75.89 503 GLN D O 1
ATOM 9615 N N . MET D 1 27 ? 36.263 40.564 -29.935 1.00 73.90 504 MET D N 1
ATOM 9616 C CA . MET D 1 27 ? 37.250 41.376 -29.212 1.00 72.57 504 MET D CA 1
ATOM 9617 C C . MET D 1 27 ? 36.822 42.839 -29.274 1.00 72.60 504 MET D C 1
ATOM 9618 O O . MET D 1 27 ? 36.916 43.589 -28.301 1.00 72.34 504 MET D O 1
ATOM 9623 N N . ARG D 1 28 ? 36.349 43.225 -30.432 1.00 73.10 505 ARG D N 1
ATOM 9624 C CA . ARG D 1 28 ? 35.870 44.555 -30.657 1.00 73.64 505 ARG D CA 1
ATOM 9625 C C . ARG D 1 28 ? 34.743 44.902 -29.655 1.00 74.87 505 ARG D C 1
ATOM 9626 O O . ARG D 1 28 ? 34.656 46.025 -29.165 1.00 74.99 505 ARG D O 1
ATOM 9634 N N . LYS D 1 29 ? 33.895 43.915 -29.371 1.00 75.99 506 LYS D N 1
ATOM 9635 C CA . LYS D 1 29 ? 32.803 44.052 -28.405 1.00 77.64 506 LYS D CA 1
ATOM 9636 C C . LYS D 1 29 ? 33.366 44.152 -26.986 1.00 77.16 506 LYS D C 1
ATOM 9637 O O . LYS D 1 29 ? 32.953 45.009 -26.203 1.00 77.98 506 LYS D O 1
ATOM 9641 N N . ALA D 1 30 ? 34.312 43.261 -26.668 1.00 76.02 507 ALA D N 1
ATOM 9642 C CA . ALA D 1 30 ? 34.983 43.245 -25.362 1.00 75.56 507 ALA D CA 1
ATOM 9643 C C . ALA D 1 30 ? 35.671 44.585 -25.055 1.00 74.80 507 ALA D C 1
ATOM 9644 O O . ALA D 1 30 ? 35.672 45.044 -23.912 1.00 75.46 507 ALA D O 1
ATOM 9646 N N . MET D 1 31 ? 36.256 45.198 -26.082 1.00 73.81 508 MET D N 1
ATOM 9647 C CA . MET D 1 31 ? 36.897 46.500 -25.934 1.00 73.49 508 MET D CA 1
ATOM 9648 C C . MET D 1 31 ? 35.855 47.575 -25.601 1.00 75.16 508 MET D C 1
ATOM 9649 O O . MET D 1 31 ? 36.020 48.350 -24.644 1.00 75.73 508 MET D O 1
ATOM 9654 N N . ALA D 1 32 ? 34.785 47.618 -26.396 1.00 76.20 509 ALA D N 1
ATOM 9655 C CA . ALA D 1 32 ? 33.712 48.585 -26.186 1.00 78.04 509 ALA D CA 1
ATOM 9656 C C . ALA D 1 32 ? 33.220 48.508 -24.756 1.00 79.32 509 ALA D C 1
ATOM 9657 O O . ALA D 1 32 ? 33.240 49.499 -24.048 1.00 80.29 509 ALA D O 1
ATOM 9659 N N . LYS D 1 33 ? 32.794 47.316 -24.334 1.00 79.64 510 LYS D N 1
ATOM 9660 C CA . LYS D 1 33 ? 32.255 47.120 -22.987 1.00 81.20 510 LYS D CA 1
ATOM 9661 C C . LYS D 1 33 ? 33.231 47.546 -21.888 1.00 80.57 510 LYS D C 1
ATOM 9662 O O . LYS D 1 33 ? 32.875 48.335 -21.013 1.00 82.15 510 LYS D O 1
ATOM 9667 N N . GLY D 1 34 ? 34.453 47.032 -21.942 1.00 78.58 511 GLY D N 1
ATOM 9668 C CA . GLY D 1 34 ? 35.486 47.374 -20.956 1.00 78.10 511 GLY D CA 1
ATOM 9669 C C . GLY D 1 34 ? 35.639 48.877 -20.734 1.00 78.77 511 GLY D C 1
ATOM 9670 O O . GLY D 1 34 ? 35.709 49.339 -19.599 1.00 80.03 511 GLY D O 1
ATOM 9671 N N . LEU D 1 35 ? 35.683 49.631 -21.824 1.00 78.34 512 LEU D N 1
ATOM 9672 C CA . LEU D 1 35 ? 35.820 51.100 -21.766 1.00 79.38 512 LEU D CA 1
ATOM 9673 C C . LEU D 1 35 ? 34.615 51.818 -21.117 1.00 81.91 512 LEU D C 1
ATOM 9674 O O . LEU D 1 35 ? 34.790 52.821 -20.412 1.00 83.10 512 LEU D O 1
ATOM 9679 N N . ARG D 1 36 ? 33.408 51.300 -21.364 1.00 82.89 513 ARG D N 1
ATOM 9680 C CA . ARG D 1 36 ? 32.184 51.885 -20.805 1.00 85.79 513 ARG D CA 1
ATOM 9681 C C . ARG D 1 36 ? 31.995 51.449 -19.344 1.00 87.13 513 ARG D C 1
ATOM 9682 O O . ARG D 1 36 ? 31.069 51.935 -18.651 1.00 89.86 513 ARG D O 1
ATOM 9690 N N . GLY D 1 37 ? 32.861 50.535 -18.880 1.00 85.49 514 GLY D N 1
ATOM 9691 C CA . GLY D 1 37 ? 32.824 50.045 -17.501 1.00 86.75 514 GLY D CA 1
ATOM 9692 C C . GLY D 1 37 ? 31.961 48.804 -17.307 1.00 87.78 514 GLY D C 1
ATOM 9693 O O . GLY D 1 37 ? 31.765 48.351 -16.172 1.00 89.44 514 GLY D O 1
ATOM 9694 N N . GLU D 1 38 ? 31.435 48.256 -18.406 1.00 87.21 515 GLU D N 1
ATOM 9695 C CA . GLU D 1 38 ? 30.647 47.027 -18.348 1.00 88.31 515 GLU D CA 1
ATOM 9696 C C . GLU D 1 38 ? 31.584 45.818 -18.202 1.00 86.46 515 GLU D C 1
ATOM 9697 O O . GLU D 1 38 ? 32.820 45.952 -18.285 1.00 84.12 515 GLU D O 1
ATOM 9703 N N . ALA D 1 39 ? 30.992 44.645 -17.987 1.00 87.68 516 ALA D N 1
ATOM 9704 C CA . ALA D 1 39 ? 31.755 43.425 -17.777 1.00 86.56 516 ALA D CA 1
ATOM 9705 C C . ALA D 1 39 ? 32.421 42.959 -19.064 1.00 84.03 516 ALA D C 1
ATOM 9706 O O . ALA D 1 39 ? 31.749 42.586 -20.020 1.00 84.37 516 ALA D O 1
ATOM 9708 N N . SER D 1 40 ? 33.751 42.995 -19.067 1.00 81.84 517 SER D N 1
ATOM 9709 C CA . SER D 1 40 ? 34.558 42.541 -20.188 1.00 79.60 517 SER D CA 1
ATOM 9710 C C . SER D 1 40 ? 35.630 41.618 -19.659 1.00 78.69 517 SER D C 1
ATOM 9711 O O . SER D 1 40 ? 35.936 41.653 -18.476 1.00 79.49 517 SER D O 1
ATOM 9714 N N . SER D 1 41 ? 36.193 40.783 -20.529 1.00 77.40 518 SER D N 1
ATOM 9715 C CA . SER D 1 41 ? 37.349 39.954 -20.159 1.00 76.58 518 SER D CA 1
ATOM 9716 C C . SER D 1 41 ? 38.649 40.722 -20.466 1.00 74.67 518 SER D C 1
ATOM 9717 O O . SER D 1 41 ? 39.752 40.288 -20.088 1.00 74.18 518 SER D O 1
ATOM 9720 N N . LEU D 1 42 ? 38.510 41.856 -21.157 1.00 73.94 519 LEU D N 1
ATOM 9721 C CA . LEU D 1 42 ? 39.606 42.783 -21.350 1.00 72.67 519 LEU D CA 1
ATOM 9722 C C . LEU D 1 42 ? 39.469 43.813 -20.248 1.00 73.53 519 LEU D C 1
ATOM 9723 O O . LEU D 1 42 ? 38.408 44.437 -20.112 1.00 74.63 519 LEU D O 1
ATOM 9728 N N . ARG D 1 43 ? 40.521 43.994 -19.452 1.00 73.33 520 ARG D N 1
ATOM 9729 C CA . ARG D 1 43 ? 40.478 44.974 -18.365 1.00 74.48 520 ARG D CA 1
ATOM 9730 C C . ARG D 1 43 ? 40.486 46.399 -18.923 1.00 74.36 520 ARG D C 1
ATOM 9731 O O . ARG D 1 43 ? 39.878 47.291 -18.332 1.00 75.87 520 ARG D O 1
ATOM 9733 N N . MET D 1 44 ? 41.163 46.600 -20.063 1.00 73.04 521 MET D N 1
ATOM 9734 C CA . MET D 1 44 ? 41.236 47.921 -20.728 1.00 73.14 521 MET D CA 1
ATOM 9735 C C . MET D 1 44 ? 41.753 48.966 -19.737 1.00 74.08 521 MET D C 1
ATOM 9736 O O . MET D 1 44 ? 41.093 49.961 -19.461 1.00 75.31 521 MET D O 1
ATOM 9741 N N . LEU D 1 45 ? 42.947 48.716 -19.216 1.00 73.77 522 LEU D N 1
ATOM 9742 C CA . LEU D 1 45 ? 43.528 49.523 -18.140 1.00 74.98 522 LEU D CA 1
ATOM 9743 C C . LEU D 1 45 ? 44.152 50.820 -18.636 1.00 75.41 522 LEU D C 1
ATOM 9744 O O . LEU D 1 45 ? 44.997 50.791 -19.519 1.00 74.59 522 LEU D O 1
ATOM 9749 N N . PRO D 1 46 ? 43.729 51.968 -18.073 1.00 77.14 523 PRO D N 1
ATOM 9750 C CA . PRO D 1 46 ? 44.373 53.230 -18.425 1.00 78.21 523 PRO D CA 1
ATOM 9751 C C . PRO D 1 46 ? 45.815 53.231 -17.977 1.00 78.42 523 PRO D C 1
ATOM 9752 O O . PRO D 1 46 ? 46.104 52.779 -16.879 1.00 78.96 523 PRO D O 1
ATOM 9756 N N . THR D 1 47 ? 46.709 53.731 -18.826 1.00 78.45 524 THR D N 1
ATOM 9757 C CA . THR D 1 47 ? 48.147 53.780 -18.510 1.00 79.02 524 THR D CA 1
ATOM 9758 C C . THR D 1 47 ? 48.621 55.187 -18.150 1.00 81.37 524 THR D C 1
ATOM 9759 O O . THR D 1 47 ? 49.745 55.367 -17.688 1.00 82.42 524 THR D O 1
ATOM 9763 N N . PHE D 1 48 ? 47.758 56.173 -18.376 1.00 82.43 525 PHE D N 1
ATOM 9764 C CA . PHE D 1 48 ? 48.085 57.581 -18.171 1.00 85.07 525 PHE D CA 1
ATOM 9765 C C . PHE D 1 48 ? 49.274 58.081 -19.005 1.00 85.89 525 PHE D C 1
ATOM 9766 O O . PHE D 1 48 ? 50.004 58.985 -18.595 1.00 88.27 525 PHE D O 1
ATOM 9774 N N . VAL D 1 49 ? 49.436 57.474 -20.185 1.00 84.19 526 VAL D N 1
ATOM 9775 C CA . VAL D 1 49 ? 50.381 57.919 -21.195 1.00 85.00 526 VAL D CA 1
ATOM 9776 C C . VAL D 1 49 ? 49.500 58.573 -22.237 1.00 85.31 526 VAL D C 1
ATOM 9777 O O . VAL D 1 49 ? 48.822 57.885 -23.000 1.00 83.43 526 VAL D O 1
ATOM 9781 N N . ARG D 1 50 ? 49.505 59.905 -22.266 1.00 88.01 527 ARG D N 1
ATOM 9782 C CA . ARG D 1 50 ? 48.557 60.673 -23.098 1.00 88.91 527 ARG D CA 1
ATOM 9783 C C . ARG D 1 50 ? 49.085 61.126 -24.455 1.00 89.93 527 ARG D C 1
ATOM 9784 O O . ARG D 1 50 ? 48.379 61.827 -25.200 1.00 91.12 527 ARG D O 1
ATOM 9792 N N . ALA D 1 51 ? 50.309 60.738 -24.781 1.00 89.89 528 ALA D N 1
ATOM 9793 C CA . ALA D 1 51 ? 50.894 61.091 -26.065 1.00 91.12 528 ALA D CA 1
ATOM 9794 C C . ALA D 1 51 ? 52.110 60.230 -26.371 1.00 90.40 528 ALA D C 1
ATOM 9795 O O . ALA D 1 51 ? 52.870 59.863 -25.473 1.00 90.46 528 ALA D O 1
ATOM 9797 N N . THR D 1 52 ? 52.284 59.906 -27.648 1.00 90.04 529 THR D N 1
ATOM 9798 C CA . THR D 1 52 ? 53.481 59.231 -28.106 1.00 90.02 529 THR D CA 1
ATOM 9799 C C . THR D 1 52 ? 54.613 60.280 -28.003 1.00 93.63 529 THR D C 1
ATOM 9800 O O . THR D 1 52 ? 54.330 61.486 -27.874 1.00 95.92 529 THR D O 1
ATOM 9804 N N . PRO D 1 53 ? 55.887 59.841 -28.051 1.00 94.45 530 PRO D N 1
ATOM 9805 C CA . PRO D 1 53 ? 57.005 60.778 -27.852 1.00 98.25 530 PRO D CA 1
ATOM 9806 C C . PRO D 1 53 ? 56.831 62.143 -28.541 1.00 101.50 530 PRO D C 1
ATOM 9807 O O . PRO D 1 53 ? 56.912 62.237 -29.759 1.00 102.42 530 PRO D O 1
ATOM 9811 N N . ASP D 1 54 ? 56.592 63.179 -27.729 1.00 103.54 531 ASP D N 1
ATOM 9812 C CA . ASP D 1 54 ? 56.359 64.540 -28.213 1.00 106.93 531 ASP D CA 1
ATOM 9813 C C . ASP D 1 54 ? 57.675 65.266 -28.370 1.00 111.21 531 ASP D C 1
ATOM 9814 O O . ASP D 1 54 ? 58.170 65.889 -27.422 1.00 113.55 531 ASP D O 1
ATOM 9816 N N . GLY D 1 55 ? 58.240 65.179 -29.571 1.00 112.52 532 GLY D N 1
ATOM 9817 C CA . GLY D 1 55 ? 59.491 65.856 -29.898 1.00 117.15 532 GLY D CA 1
ATOM 9818 C C . GLY D 1 55 ? 60.628 65.519 -28.949 1.00 118.02 532 GLY D C 1
ATOM 9819 O O . GLY D 1 55 ? 60.892 64.346 -28.678 1.00 115.12 532 GLY D O 1
ATOM 9820 N N . SER D 1 56 ? 61.291 66.560 -28.440 1.00 122.33 533 SER D N 1
ATOM 9821 C CA . SER D 1 56 ? 62.449 66.400 -27.563 1.00 124.11 533 SER D CA 1
ATOM 9822 C C . SER D 1 56 ? 62.041 66.227 -26.093 1.00 122.08 533 SER D C 1
ATOM 9823 O O . SER D 1 56 ? 61.194 66.965 -25.569 1.00 122.20 533 SER D O 1
ATOM 9826 N N . GLU D 1 57 ? 62.663 65.237 -25.450 1.00 120.38 534 GLU D N 1
ATOM 9827 C CA . GLU D 1 57 ? 62.411 64.885 -24.057 1.00 118.56 534 GLU D CA 1
ATOM 9828 C C . GLU D 1 57 ? 63.722 64.366 -23.483 1.00 120.02 534 GLU D C 1
ATOM 9829 O O . GLU D 1 57 ? 64.025 63.183 -23.601 1.00 117.42 534 GLU D O 1
ATOM 9835 N N . ARG D 1 58 ? 64.501 65.247 -22.866 1.00 124.47 535 ARG D N 1
ATOM 9836 C CA . ARG D 1 58 ? 65.837 64.877 -22.370 1.00 126.74 535 ARG D CA 1
ATOM 9837 C C . ARG D 1 58 ? 65.816 64.243 -20.966 1.00 124.89 535 ARG D C 1
ATOM 9838 O O . ARG D 1 58 ? 64.775 64.205 -20.303 1.00 122.28 535 ARG D O 1
ATOM 9840 N N . GLY D 1 59 ? 66.981 63.743 -20.537 1.00 126.56 536 GLY D N 1
ATOM 9841 C CA . GLY D 1 59 ? 67.163 63.157 -19.192 1.00 125.62 536 GLY D CA 1
ATOM 9842 C C . GLY D 1 59 ? 67.982 61.866 -19.176 1.00 124.35 536 GLY D C 1
ATOM 9843 O O . GLY D 1 59 ? 68.062 61.158 -20.186 1.00 122.53 536 GLY D O 1
ATOM 9844 N N . ASP D 1 60 ? 68.592 61.572 -18.022 1.00 125.56 537 ASP D N 1
ATOM 9845 C CA . ASP D 1 60 ? 69.333 60.320 -17.804 1.00 124.53 537 ASP D CA 1
ATOM 9846 C C . ASP D 1 60 ? 68.513 59.492 -16.818 1.00 120.65 537 ASP D C 1
ATOM 9847 O O . ASP D 1 60 ? 68.276 59.932 -15.694 1.00 121.64 537 ASP D O 1
ATOM 9849 N N . PHE D 1 61 ? 68.083 58.296 -17.241 1.00 116.60 538 PHE D N 1
ATOM 9850 C CA . PHE D 1 61 ? 67.151 57.469 -16.453 1.00 112.74 538 PHE D CA 1
ATOM 9851 C C . PHE D 1 61 ? 67.644 56.053 -16.227 1.00 111.22 538 PHE D C 1
ATOM 9852 O O . PHE D 1 61 ? 68.236 55.449 -17.116 1.00 111.22 538 PHE D O 1
ATOM 9860 N N . LEU D 1 62 ? 67.393 55.520 -15.032 1.00 110.25 539 LEU D N 1
ATOM 9861 C CA . LEU D 1 62 ? 67.633 54.108 -14.768 1.00 108.49 539 LEU D CA 1
ATOM 9862 C C . LEU D 1 62 ? 66.349 53.427 -15.231 1.00 104.06 539 LEU D C 1
ATOM 9863 O O . LEU D 1 62 ? 65.299 54.075 -15.301 1.00 102.72 539 LEU D O 1
ATOM 9866 N N . ALA D 1 63 ? 66.415 52.140 -15.552 1.00 102.05 540 ALA D N 1
ATOM 9867 C CA . ALA D 1 63 ? 65.241 51.443 -16.070 1.00 98.11 540 ALA D CA 1
ATOM 9868 C C . ALA D 1 63 ? 65.223 49.967 -15.727 1.00 96.43 540 ALA D C 1
ATOM 9869 O O . ALA D 1 63 ? 66.204 49.251 -15.950 1.00 97.60 540 ALA D O 1
ATOM 9871 N N . LEU D 1 64 ? 64.095 49.519 -15.181 1.00 93.94 541 LEU D N 1
ATOM 9872 C CA . LEU D 1 64 ? 63.879 48.114 -14.882 1.00 92.27 541 LEU D CA 1
ATOM 9873 C C . LEU D 1 64 ? 63.042 47.524 -15.973 1.00 89.43 541 LEU D C 1
ATOM 9874 O O . LEU D 1 64 ? 62.224 48.214 -16.572 1.00 88.23 541 LEU D O 1
ATOM 9879 N N . ASP D 1 65 ? 63.247 46.242 -16.235 1.00 88.71 542 ASP D N 1
ATOM 9880 C CA . ASP D 1 65 ? 62.476 45.527 -17.243 1.00 86.34 542 ASP D CA 1
ATOM 9881 C C . ASP D 1 65 ? 62.192 44.127 -16.719 1.00 85.37 542 ASP D C 1
ATOM 9882 O O . ASP D 1 65 ? 63.011 43.221 -16.864 1.00 86.41 542 ASP D O 1
ATOM 9887 N N . LEU D 1 66 ? 61.021 43.965 -16.110 1.00 83.69 543 LEU D N 1
ATOM 9888 C CA . LEU D 1 66 ? 60.660 42.721 -15.446 1.00 83.25 543 LEU D CA 1
ATOM 9889 C C . LEU D 1 66 ? 59.393 42.106 -16.010 1.00 80.98 543 LEU D C 1
ATOM 9890 O O . LEU D 1 66 ? 58.422 42.814 -16.299 1.00 79.67 543 LEU D O 1
ATOM 9895 N N . GLY D 1 67 ? 59.419 40.777 -16.157 1.00 80.80 544 GLY D N 1
ATOM 9896 C CA . GLY D 1 67 ? 58.256 39.991 -16.597 1.00 79.08 544 GLY D CA 1
ATOM 9897 C C . GLY D 1 67 ? 58.458 39.234 -17.902 1.00 78.58 544 GLY D C 1
ATOM 9898 O O . GLY D 1 67 ? 57.665 38.353 -18.243 1.00 77.58 544 GLY D O 1
ATOM 9899 N N . GLY D 1 68 ? 59.516 39.577 -18.632 1.00 79.58 545 GLY D N 1
ATOM 9900 C CA . GLY D 1 68 ? 59.863 38.878 -19.864 1.00 79.69 545 GLY D CA 1
ATOM 9901 C C . GLY D 1 68 ? 60.802 37.725 -19.588 1.00 81.46 545 GLY D C 1
ATOM 9902 O O . GLY D 1 68 ? 61.100 37.412 -18.427 1.00 82.40 545 GLY D O 1
ATOM 9903 N N . THR D 1 69 ? 61.269 37.088 -20.660 1.00 82.16 546 THR D N 1
ATOM 9904 C CA . THR D 1 69 ? 62.255 35.994 -20.557 1.00 84.28 546 THR D CA 1
ATOM 9905 C C . THR D 1 69 ? 63.515 36.476 -19.839 1.00 86.47 546 THR D C 1
ATOM 9906 O O . THR D 1 69 ? 64.184 35.694 -19.169 1.00 88.39 546 THR D O 1
ATOM 9910 N N . ASN D 1 70 ? 63.825 37.774 -19.995 1.00 86.56 547 ASN D N 1
ATOM 9911 C CA . ASN D 1 70 ? 64.977 38.410 -19.337 1.00 88.81 547 ASN D CA 1
ATOM 9912 C C . ASN D 1 70 ? 64.569 39.510 -18.378 1.00 88.29 547 ASN D C 1
ATOM 9913 O O . ASN D 1 70 ? 63.717 40.361 -18.712 1.00 86.83 547 ASN D O 1
ATOM 9918 N N . PHE D 1 71 ? 65.165 39.493 -17.185 1.00 89.89 548 PHE D N 1
ATOM 9919 C CA . PHE D 1 71 ? 65.069 40.616 -16.269 1.00 90.13 548 PHE D CA 1
ATOM 9920 C C . PHE D 1 71 ? 66.311 41.443 -16.519 1.00 92.71 548 PHE D C 1
ATOM 9921 O O . PHE D 1 71 ? 67.416 40.894 -16.579 1.00 95.03 548 PHE D O 1
ATOM 9929 N N . ARG D 1 72 ? 66.147 42.754 -16.658 1.00 92.62 549 ARG D N 1
ATOM 9930 C CA . ARG D 1 72 ? 67.270 43.607 -17.022 1.00 95.30 549 ARG D CA 1
ATOM 9931 C C . ARG D 1 72 ? 67.244 44.952 -16.333 1.00 96.28 549 ARG D C 1
ATOM 9932 O O . ARG D 1 72 ? 66.177 45.564 -16.179 1.00 94.43 549 ARG D O 1
ATOM 9934 N N . VAL D 1 73 ? 68.430 45.402 -15.909 1.00 99.52 550 VAL D N 1
ATOM 9935 C CA . VAL D 1 73 ? 68.617 46.747 -15.389 1.00 101.23 550 VAL D CA 1
ATOM 9936 C C . VAL D 1 73 ? 69.253 47.524 -16.525 1.00 102.92 550 VAL D C 1
ATOM 9937 O O . VAL D 1 73 ? 70.066 46.979 -17.279 1.00 104.15 550 VAL D O 1
ATOM 9941 N N . LEU D 1 74 ? 68.881 48.795 -16.645 1.00 103.25 551 LEU D N 1
ATOM 9942 C CA . LEU D 1 74 ? 69.258 49.605 -17.793 1.00 104.68 551 LEU D CA 1
ATOM 9943 C C . LEU D 1 74 ? 69.547 51.050 -17.433 1.00 107.40 551 LEU D C 1
ATOM 9944 O O . LEU D 1 74 ? 68.853 51.637 -16.616 1.00 106.74 551 LEU D O 1
ATOM 9949 N N . LEU D 1 75 ? 70.576 51.614 -18.048 1.00 110.83 552 LEU D N 1
ATOM 9950 C CA . LEU D 1 75 ? 70.816 53.043 -17.979 1.00 113.76 552 LEU D CA 1
ATOM 9951 C C . LEU D 1 75 ? 70.432 53.580 -19.337 1.00 113.26 552 LEU D C 1
ATOM 9952 O O . LEU D 1 75 ? 70.902 53.075 -20.352 1.00 113.71 552 LEU D O 1
ATOM 9957 N N . VAL D 1 76 ? 69.574 54.598 -19.359 1.00 112.62 553 VAL D N 1
ATOM 9958 C CA . VAL D 1 76 ? 69.092 55.187 -20.610 1.00 112.16 553 VAL D CA 1
ATOM 9959 C C . VAL D 1 76 ? 69.366 56.694 -20.615 1.00 115.88 553 VAL D C 1
ATOM 9960 O O . VAL D 1 76 ? 68.764 57.440 -19.842 1.00 115.84 553 VAL D O 1
ATOM 9964 N N . ARG D 1 77 ? 70.276 57.129 -21.487 1.00 119.44 554 ARG D N 1
ATOM 9965 C CA . ARG D 1 77 ? 70.617 58.552 -21.615 1.00 123.64 554 ARG D CA 1
ATOM 9966 C C . ARG D 1 77 ? 69.941 59.169 -22.838 1.00 123.13 554 ARG D C 1
ATOM 9967 O O . ARG D 1 77 ? 70.328 58.887 -23.974 1.00 123.88 554 ARG D O 1
ATOM 9975 N N . VAL D 1 78 ? 68.938 60.016 -22.596 1.00 122.15 555 VAL D N 1
ATOM 9976 C CA . VAL D 1 78 ? 68.186 60.659 -23.675 1.00 121.71 555 VAL D CA 1
ATOM 9977 C C . VAL D 1 78 ? 68.593 62.120 -23.838 1.00 126.67 555 VAL D C 1
ATOM 9978 O O . VAL D 1 78 ? 68.441 62.921 -22.922 1.00 128.27 555 VAL D O 1
ATOM 9982 N N . THR D 1 79 ? 69.108 62.447 -25.019 1.00 129.40 556 THR D N 1
ATOM 9983 C CA . THR D 1 79 ? 69.541 63.803 -25.359 1.00 134.66 556 THR D CA 1
ATOM 9984 C C . THR D 1 79 ? 69.032 64.073 -26.782 1.00 134.51 556 THR D C 1
ATOM 9985 O O . THR D 1 79 ? 67.836 63.893 -27.048 1.00 130.48 556 THR D O 1
ATOM 9989 N N . THR D 1 80 ? 69.920 64.510 -27.690 1.00 139.09 557 THR D N 1
ATOM 9990 C CA . THR D 1 80 ? 69.585 64.587 -29.110 1.00 139.17 557 THR D CA 1
ATOM 9991 C C . THR D 1 80 ? 69.311 63.146 -29.565 1.00 134.48 557 THR D C 1
ATOM 9992 O O . THR D 1 80 ? 68.332 62.876 -30.261 1.00 131.32 557 THR D O 1
ATOM 9994 N N . GLY D 1 81 ? 70.190 62.232 -29.147 1.00 134.44 558 GLY D N 1
ATOM 9995 C CA . GLY D 1 81 ? 70.030 60.800 -29.401 1.00 130.29 558 GLY D CA 1
ATOM 9996 C C . GLY D 1 81 ? 69.759 60.036 -28.113 1.00 126.65 558 GLY D C 1
ATOM 9997 O O . GLY D 1 81 ? 69.605 60.634 -27.041 1.00 127.06 558 GLY D O 1
ATOM 9998 N N . VAL D 1 82 ? 69.704 58.708 -28.226 1.00 123.38 559 VAL D N 1
ATOM 9999 C CA . VAL D 1 82 ? 69.442 57.817 -27.092 1.00 119.91 559 VAL D CA 1
ATOM 10000 C C . VAL D 1 82 ? 70.582 56.807 -26.936 1.00 121.17 559 VAL D C 1
ATOM 10001 O O . VAL D 1 82 ? 70.968 56.156 -27.901 1.00 121.65 559 VAL D O 1
ATOM 10005 N N . GLN D 1 83 ? 71.110 56.679 -25.717 1.00 121.99 560 GLN D N 1
ATOM 10006 C CA . GLN D 1 83 ? 72.218 55.750 -25.443 1.00 123.52 560 GLN D CA 1
ATOM 10007 C C . GLN D 1 83 ? 71.861 54.809 -24.292 1.00 120.13 560 GLN D C 1
ATOM 10008 O O . GLN D 1 83 ? 71.539 55.260 -23.188 1.00 119.67 560 GLN D O 1
ATOM 10014 N N . ILE D 1 84 ? 71.927 53.503 -24.558 1.00 118.06 561 ILE D N 1
ATOM 10015 C CA . ILE D 1 84 ? 71.528 52.490 -23.586 1.00 114.88 561 ILE D CA 1
ATOM 10016 C C . ILE D 1 84 ? 72.633 51.511 -23.227 1.00 116.78 561 ILE D C 1
ATOM 10017 O O . ILE D 1 84 ? 73.273 50.930 -24.103 1.00 118.23 561 ILE D O 1
ATOM 10022 N N . THR D 1 85 ? 72.843 51.339 -21.925 1.00 117.00 562 THR D N 1
ATOM 10023 C CA . THR D 1 85 ? 73.687 50.281 -21.406 1.00 118.16 562 THR D CA 1
ATOM 10024 C C . THR D 1 85 ? 72.754 49.382 -20.619 1.00 113.99 562 THR D C 1
ATOM 10025 O O . THR D 1 85 ? 71.710 49.842 -20.133 1.00 111.36 562 THR D O 1
ATOM 10029 N N . SER D 1 86 ? 73.105 48.106 -20.490 1.00 113.62 563 SER D N 1
ATOM 10030 C CA . SER D 1 86 ? 72.243 47.166 -19.768 1.00 110.05 563 SER D CA 1
ATOM 10031 C C . SER D 1 86 ? 72.980 45.924 -19.289 1.00 111.25 563 SER D C 1
ATOM 10032 O O . SER D 1 86 ? 74.140 45.687 -19.646 1.00 114.64 563 SER D O 1
ATOM 10035 N N . GLU D 1 87 ? 72.285 45.141 -18.473 1.00 108.72 564 GLU D N 1
ATOM 10036 C CA . GLU D 1 87 ? 72.797 43.874 -17.977 1.00 109.55 564 GLU D CA 1
ATOM 10037 C C . GLU D 1 87 ? 71.613 43.000 -17.561 1.00 105.80 564 GLU D C 1
ATOM 10038 O O . GLU D 1 87 ? 70.691 43.469 -16.880 1.00 103.76 564 GLU D O 1
ATOM 10040 N N . ILE D 1 88 ? 71.635 41.739 -17.985 1.00 105.18 565 ILE D N 1
ATOM 10041 C CA . ILE D 1 88 ? 70.589 40.786 -17.634 1.00 102.13 565 ILE D CA 1
ATOM 10042 C C . ILE D 1 88 ? 70.934 40.107 -16.315 1.00 103.48 565 ILE D C 1
ATOM 10043 O O . ILE D 1 88 ? 72.116 39.886 -16.013 1.00 106.81 565 ILE D O 1
ATOM 10048 N N . TYR D 1 89 ? 69.902 39.782 -15.531 1.00 101.16 566 TYR D N 1
ATOM 10049 C CA . TYR D 1 89 ? 70.070 39.035 -14.276 1.00 102.28 566 TYR D CA 1
ATOM 10050 C C . TYR D 1 89 ? 69.063 37.878 -14.222 1.00 99.94 566 TYR D C 1
ATOM 10051 O O . TYR D 1 89 ? 67.993 37.942 -14.827 1.00 97.01 566 TYR D O 1
ATOM 10060 N N . SER D 1 90 ? 69.422 36.827 -13.493 1.00 101.59 567 SER D N 1
ATOM 10061 C CA . SER D 1 90 ? 68.596 35.625 -13.403 1.00 100.21 567 SER D CA 1
ATOM 10062 C C . SER D 1 90 ? 67.518 35.742 -12.322 1.00 98.72 567 SER D C 1
ATOM 10063 O O . SER D 1 90 ? 67.770 36.259 -11.239 1.00 100.17 567 SER D O 1
ATOM 10065 N N . ILE D 1 91 ? 66.318 35.261 -12.638 1.00 96.22 568 ILE D N 1
ATOM 10066 C CA . ILE D 1 91 ? 65.217 35.156 -11.667 1.00 95.13 568 ILE D CA 1
ATOM 10067 C C . ILE D 1 91 ? 64.627 33.741 -11.782 1.00 94.90 568 ILE D C 1
ATOM 10068 O O . ILE D 1 91 ? 63.732 33.504 -12.600 1.00 92.86 568 ILE D O 1
ATOM 10073 N N . PRO D 1 92 ? 65.135 32.792 -10.973 1.00 97.39 569 PRO D N 1
ATOM 10074 C CA . PRO D 1 92 ? 64.607 31.416 -11.018 1.00 97.79 569 PRO D CA 1
ATOM 10075 C C . PRO D 1 92 ? 63.125 31.317 -10.633 1.00 96.03 569 PRO D C 1
ATOM 10076 O O . PRO D 1 92 ? 62.616 32.188 -9.918 1.00 95.32 569 PRO D O 1
ATOM 10080 N N . GLU D 1 93 ? 62.448 30.259 -11.112 1.00 95.71 570 GLU D N 1
ATOM 10081 C CA . GLU D 1 93 ? 61.027 29.992 -10.769 1.00 94.59 570 GLU D CA 1
ATOM 10082 C C . GLU D 1 93 ? 60.825 30.088 -9.255 1.00 96.15 570 GLU D C 1
ATOM 10083 O O . GLU D 1 93 ? 59.774 30.543 -8.779 1.00 95.13 570 GLU D O 1
ATOM 10085 N N . THR D 1 94 ? 61.847 29.655 -8.511 1.00 98.92 571 THR D N 1
ATOM 10086 C CA . THR D 1 94 ? 61.888 29.784 -7.056 1.00 100.90 571 THR D CA 1
ATOM 10087 C C . THR D 1 94 ? 61.593 31.224 -6.623 1.00 99.50 571 THR D C 1
ATOM 10088 O O . THR D 1 94 ? 60.701 31.464 -5.815 1.00 99.62 571 THR D O 1
ATOM 10092 N N . VAL D 1 95 ? 62.353 32.168 -7.175 1.00 98.57 572 VAL D N 1
ATOM 10093 C CA . VAL D 1 95 ? 62.210 33.581 -6.828 1.00 97.58 572 VAL D CA 1
ATOM 10094 C C . VAL D 1 95 ? 60.948 34.166 -7.435 1.00 94.61 572 VAL D C 1
ATOM 10095 O O . VAL D 1 95 ? 60.268 34.962 -6.799 1.00 94.20 572 VAL D O 1
ATOM 10099 N N . ALA D 1 96 ? 60.650 33.762 -8.670 1.00 92.84 573 ALA D N 1
ATOM 10100 C CA . ALA D 1 96 ? 59.477 34.243 -9.400 1.00 90.17 573 ALA D CA 1
ATOM 10101 C C . ALA D 1 96 ? 58.150 33.840 -8.733 1.00 90.18 573 ALA D C 1
ATOM 10102 O O . ALA D 1 96 ? 57.155 34.595 -8.790 1.00 88.62 573 ALA D O 1
ATOM 10104 N N . GLN D 1 97 ? 58.138 32.661 -8.108 1.00 92.12 574 GLN D N 1
ATOM 10105 C CA . GLN D 1 97 ? 56.939 32.139 -7.441 1.00 92.75 574 GLN D CA 1
ATOM 10106 C C . GLN D 1 97 ? 57.111 32.081 -5.918 1.00 95.41 574 GLN D C 1
ATOM 10107 O O . GLN D 1 97 ? 56.270 31.514 -5.213 1.00 96.70 574 GLN D O 1
ATOM 10113 N N . GLY D 1 98 ? 58.196 32.672 -5.417 1.00 96.48 575 GLY D N 1
ATOM 10114 C CA . GLY D 1 98 ? 58.508 32.642 -3.992 1.00 99.35 575 GLY D CA 1
ATOM 10115 C C . GLY D 1 98 ? 57.792 33.721 -3.215 1.00 99.28 575 GLY D C 1
ATOM 10116 O O . GLY D 1 98 ? 56.579 33.886 -3.344 1.00 98.20 575 GLY D O 1
ATOM 10117 N N . SER D 1 99 ? 58.550 34.458 -2.402 1.00 100.84 576 SER D N 1
ATOM 10118 C CA . SER D 1 99 ? 57.997 35.530 -1.584 1.00 101.27 576 SER D CA 1
ATOM 10119 C C . SER D 1 99 ? 58.257 36.866 -2.237 1.00 99.40 576 SER D C 1
ATOM 10120 O O . SER D 1 99 ? 59.342 37.080 -2.811 1.00 99.14 576 SER D O 1
ATOM 10123 N N . GLY D 1 100 ? 57.267 37.766 -2.147 1.00 98.37 577 GLY D N 1
ATOM 10124 C CA . GLY D 1 100 ? 57.400 39.131 -2.649 1.00 96.95 577 GLY D CA 1
ATOM 10125 C C . GLY D 1 100 ? 58.622 39.824 -2.065 1.00 99.03 577 GLY D C 1
ATOM 10126 O O . GLY D 1 100 ? 59.347 40.517 -2.781 1.00 98.20 577 GLY D O 1
ATOM 10127 N N . GLN D 1 101 ? 58.853 39.630 -0.762 1.00 101.99 578 GLN D N 1
ATOM 10128 C CA . GLN D 1 101 ? 60.027 40.194 -0.097 1.00 104.49 578 GLN D CA 1
ATOM 10129 C C . GLN D 1 101 ? 61.305 39.774 -0.829 1.00 104.44 578 GLN D C 1
ATOM 10130 O O . GLN D 1 101 ? 62.095 40.624 -1.214 1.00 104.65 578 GLN D O 1
ATOM 10132 N N . GLN D 1 102 ? 61.491 38.463 -1.027 1.00 104.51 579 GLN D N 1
ATOM 10133 C CA . GLN D 1 102 ? 62.691 37.935 -1.720 1.00 104.84 579 GLN D CA 1
ATOM 10134 C C . GLN D 1 102 ? 62.800 38.438 -3.151 1.00 102.11 579 GLN D C 1
ATOM 10135 O O . GLN D 1 102 ? 63.892 38.774 -3.613 1.00 102.82 579 GLN D O 1
ATOM 10137 N N . LEU D 1 103 ? 61.667 38.487 -3.848 1.00 99.31 580 LEU D N 1
ATOM 10138 C CA . LEU D 1 103 ? 61.634 38.946 -5.238 1.00 96.76 580 LEU D CA 1
ATOM 10139 C C . LEU D 1 103 ? 62.220 40.348 -5.378 1.00 97.15 580 LEU D C 1
ATOM 10140 O O . LEU D 1 103 ? 63.169 40.550 -6.124 1.00 97.36 580 LEU D O 1
ATOM 10145 N N . PHE D 1 104 ? 61.656 41.309 -4.653 1.00 97.60 581 PHE D N 1
ATOM 10146 C CA . PHE D 1 104 ? 62.115 42.704 -4.751 1.00 98.31 581 PHE D CA 1
ATOM 10147 C C . PHE D 1 104 ? 63.440 42.947 -4.053 1.00 101.53 581 PHE D C 1
ATOM 10148 O O . PHE D 1 104 ? 64.166 43.869 -4.420 1.00 102.47 581 PHE D O 1
ATOM 10156 N N . ASP D 1 105 ? 63.759 42.129 -3.051 1.00 103.60 582 ASP D N 1
ATOM 10157 C CA . ASP D 1 105 ? 65.096 42.162 -2.450 1.00 106.91 582 ASP D CA 1
ATOM 10158 C C . ASP D 1 105 ? 66.111 41.893 -3.558 1.00 106.67 582 ASP D C 1
ATOM 10159 O O . ASP D 1 105 ? 67.080 42.638 -3.727 1.00 108.42 582 ASP D O 1
ATOM 10164 N N . HIS D 1 106 ? 65.861 40.821 -4.312 1.00 104.73 583 HIS D N 1
ATOM 10165 C CA . HIS D 1 106 ? 66.703 40.427 -5.434 1.00 104.45 583 HIS D CA 1
ATOM 10166 C C . HIS D 1 106 ? 66.793 41.540 -6.471 1.00 103.19 583 HIS D C 1
ATOM 10167 O O . HIS D 1 106 ? 67.881 41.867 -6.944 1.00 104.78 583 HIS D O 1
ATOM 10174 N N . ILE D 1 107 ? 65.643 42.119 -6.813 1.00 100.62 584 ILE D N 1
ATOM 10175 C CA . ILE D 1 107 ? 65.574 43.215 -7.788 1.00 99.47 584 ILE D CA 1
ATOM 10176 C C . ILE D 1 107 ? 66.461 44.378 -7.371 1.00 102.29 584 ILE D C 1
ATOM 10177 O O . ILE D 1 107 ? 67.230 44.896 -8.176 1.00 103.04 584 ILE D O 1
ATOM 10182 N N . VAL D 1 108 ? 66.351 44.777 -6.107 1.00 104.12 585 VAL D N 1
ATOM 10183 C CA . VAL D 1 108 ? 67.170 45.860 -5.568 1.00 107.34 585 VAL D CA 1
ATOM 10184 C C . VAL D 1 108 ? 68.663 45.491 -5.631 1.00 110.29 585 VAL D C 1
ATOM 10185 O O . VAL D 1 108 ? 69.480 46.286 -6.098 1.00 112.13 585 VAL D O 1
ATOM 10189 N N . ASP D 1 109 ? 69.009 44.286 -5.167 1.00 111.03 586 ASP D N 1
ATOM 10190 C CA . ASP D 1 109 ? 70.408 43.806 -5.211 1.00 113.99 586 ASP D CA 1
ATOM 10191 C C . ASP D 1 109 ? 71.024 44.024 -6.598 1.00 113.67 586 ASP D C 1
ATOM 10192 O O . ASP D 1 109 ? 72.168 44.474 -6.723 1.00 116.82 586 ASP D O 1
ATOM 10197 N N . CYS D 1 110 ? 70.255 43.703 -7.631 1.00 110.20 587 CYS D N 1
ATOM 10198 C CA . CYS D 1 110 ? 70.703 43.870 -9.005 1.00 109.82 587 CYS D CA 1
ATOM 10199 C C . CYS D 1 110 ? 70.951 45.327 -9.344 1.00 110.97 587 CYS D C 1
ATOM 10200 O O . CYS D 1 110 ? 71.947 45.656 -9.994 1.00 113.24 587 CYS D O 1
ATOM 10203 N N . ILE D 1 111 ? 70.047 46.200 -8.898 1.00 109.76 588 ILE D N 1
ATOM 10204 C CA . ILE D 1 111 ? 70.177 47.640 -9.150 1.00 111.04 588 ILE D CA 1
ATOM 10205 C C . ILE D 1 111 ? 71.481 48.154 -8.521 1.00 115.68 588 ILE D C 1
ATOM 10206 O O . ILE D 1 111 ? 72.285 48.809 -9.183 1.00 117.83 588 ILE D O 1
ATOM 10211 N N . VAL D 1 112 ? 71.680 47.838 -7.244 1.00 117.42 589 VAL D N 1
ATOM 10212 C CA . VAL D 1 112 ? 72.905 48.189 -6.546 1.00 122.00 589 VAL D CA 1
ATOM 10213 C C . VAL D 1 112 ? 74.105 47.671 -7.330 1.00 124.01 589 VAL D C 1
ATOM 10214 O O . VAL D 1 112 ? 75.060 48.414 -7.576 1.00 127.51 589 VAL D O 1
ATOM 10216 N N . ASP D 1 113 ? 74.048 46.395 -7.725 1.00 122.18 590 ASP D N 1
ATOM 10217 C CA . ASP D 1 113 ? 75.122 45.770 -8.520 1.00 124.01 590 ASP D CA 1
ATOM 10218 C C . ASP D 1 113 ? 75.385 46.577 -9.787 1.00 124.25 590 ASP D C 1
ATOM 10219 O O . ASP D 1 113 ? 76.519 47.001 -10.044 1.00 128.05 590 ASP D O 1
ATOM 10224 N N . PHE D 1 114 ? 74.327 46.787 -10.566 1.00 120.43 591 PHE D N 1
ATOM 10225 C CA . PHE D 1 114 ? 74.407 47.546 -11.815 1.00 120.42 591 PHE D CA 1
ATOM 10226 C C . PHE D 1 114 ? 74.971 48.940 -11.564 1.00 123.95 591 PHE D C 1
ATOM 10227 O O . PHE D 1 114 ? 75.964 49.331 -12.177 1.00 127.22 591 PHE D O 1
ATOM 10235 N N . GLN D 1 115 ? 74.332 49.678 -10.656 1.00 123.62 592 GLN D N 1
ATOM 10236 C CA . GLN D 1 115 ? 74.779 51.027 -10.286 1.00 127.20 592 GLN D CA 1
ATOM 10237 C C . GLN D 1 115 ? 76.270 51.054 -9.941 1.00 132.38 592 GLN D C 1
ATOM 10238 O O . GLN D 1 115 ? 77.004 51.930 -10.404 1.00 135.77 592 GLN D O 1
ATOM 10244 N N . GLN D 1 116 ? 76.704 50.089 -9.126 1.00 133.21 593 GLN D N 1
ATOM 10245 C CA . GLN D 1 116 ? 78.114 49.979 -8.722 1.00 138.31 593 GLN D CA 1
ATOM 10246 C C . GLN D 1 116 ? 79.034 49.727 -9.925 1.00 140.14 593 GLN D C 1
ATOM 10247 O O . GLN D 1 116 ? 80.152 50.237 -9.975 1.00 144.91 593 GLN D O 1
ATOM 10249 N N . LYS D 1 117 ? 78.551 48.937 -10.885 1.00 136.58 594 LYS D N 1
ATOM 10250 C CA . LYS D 1 117 ? 79.315 48.624 -12.098 1.00 138.11 594 LYS D CA 1
ATOM 10251 C C . LYS D 1 117 ? 79.352 49.792 -13.092 1.00 139.22 594 LYS D C 1
ATOM 10252 O O . LYS D 1 117 ? 80.261 49.877 -13.912 1.00 142.44 594 LYS D O 1
ATOM 10254 N N . GLN D 1 118 ? 78.364 50.686 -13.009 1.00 136.97 595 GLN D N 1
ATOM 10255 C CA . GLN D 1 118 ? 78.248 51.833 -13.933 1.00 137.83 595 GLN D CA 1
ATOM 10256 C C . GLN D 1 118 ? 78.807 53.141 -13.376 1.00 142.36 595 GLN D C 1
ATOM 10257 O O . GLN D 1 118 ? 78.938 54.115 -14.112 1.00 144.27 595 GLN D O 1
ATOM 10263 N N . GLY D 1 119 ? 79.128 53.167 -12.083 1.00 144.35 596 GLY D N 1
ATOM 10264 C CA . GLY D 1 119 ? 79.588 54.394 -11.431 1.00 148.79 596 GLY D CA 1
ATOM 10265 C C . GLY D 1 119 ? 78.437 55.311 -11.026 1.00 146.60 596 GLY D C 1
ATOM 10266 O O . GLY D 1 119 ? 78.672 56.425 -10.542 1.00 150.15 596 GLY D O 1
ATOM 10267 N N . LEU D 1 120 ? 77.193 54.844 -11.225 1.00 141.05 597 LEU D N 1
ATOM 10268 C CA . LEU D 1 120 ? 76.000 55.600 -10.834 1.00 138.77 597 LEU D CA 1
ATOM 10269 C C . LEU D 1 120 ? 76.076 55.875 -9.334 1.00 140.98 597 LEU D C 1
ATOM 10270 O O . LEU D 1 120 ? 75.958 57.024 -8.900 1.00 143.53 597 LEU D O 1
ATOM 10272 N N . SER D 1 121 ? 76.276 54.799 -8.559 1.00 140.32 598 SER D N 1
ATOM 10273 C CA . SER D 1 121 ? 76.526 54.864 -7.091 1.00 142.87 598 SER D CA 1
ATOM 10274 C C . SER D 1 121 ? 75.518 55.724 -6.274 1.00 142.25 598 SER D C 1
ATOM 10275 O O . SER D 1 121 ? 74.353 55.309 -6.071 1.00 137.99 598 SER D O 1
ATOM 10277 N N . GLY D 1 122 ? 75.968 56.906 -5.817 1.00 146.73 599 GLY D N 1
ATOM 10278 C CA . GLY D 1 122 ? 75.153 57.799 -4.974 1.00 147.15 599 GLY D CA 1
ATOM 10279 C C . GLY D 1 122 ? 73.992 58.485 -5.685 1.00 144.14 599 GLY D C 1
ATOM 10280 O O . GLY D 1 122 ? 72.914 58.655 -5.100 1.00 142.08 599 GLY D O 1
ATOM 10281 N N . GLN D 1 123 ? 74.208 58.885 -6.942 1.00 144.18 600 GLN D N 1
ATOM 10282 C CA . GLN D 1 123 ? 73.158 59.535 -7.748 1.00 141.50 600 GLN D CA 1
ATOM 10283 C C . GLN D 1 123 ? 71.905 58.649 -7.845 1.00 135.54 600 GLN D C 1
ATOM 10284 O O . GLN D 1 123 ? 71.955 57.563 -8.430 1.00 132.64 600 GLN D O 1
ATOM 10286 N N . SER D 1 124 ? 70.795 59.115 -7.262 1.00 134.15 601 SER D N 1
ATOM 10287 C CA . SER D 1 124 ? 69.520 58.384 -7.318 1.00 128.96 601 SER D CA 1
ATOM 10288 C C . SER D 1 124 ? 68.702 58.918 -8.503 1.00 126.55 601 SER D C 1
ATOM 10289 O O . SER D 1 124 ? 68.103 59.997 -8.427 1.00 127.61 601 SER D O 1
ATOM 10292 N N . LEU D 1 125 ? 68.682 58.157 -9.594 1.00 123.53 602 LEU D N 1
ATOM 10293 C CA . LEU D 1 125 ? 68.040 58.602 -10.836 1.00 121.60 602 LEU D CA 1
ATOM 10294 C C . LEU D 1 125 ? 66.556 58.240 -10.919 1.00 117.19 602 LEU D C 1
ATOM 10295 O O . LEU D 1 125 ? 66.081 57.366 -10.186 1.00 115.08 602 LEU D O 1
ATOM 10300 N N . PRO D 1 126 ? 65.812 58.918 -11.819 1.00 116.09 603 PRO D N 1
ATOM 10301 C CA . PRO D 1 126 ? 64.434 58.534 -12.031 1.00 112.02 603 PRO D CA 1
ATOM 10302 C C . PRO D 1 126 ? 64.393 57.167 -12.678 1.00 108.47 603 PRO D C 1
ATOM 10303 O O . PRO D 1 126 ? 65.056 56.951 -13.694 1.00 108.63 603 PRO D O 1
ATOM 10307 N N . LEU D 1 127 ? 63.634 56.252 -12.094 1.00 105.69 604 LEU D N 1
ATOM 10308 C CA . LEU D 1 127 ? 63.546 54.904 -12.616 1.00 102.57 604 LEU D CA 1
ATOM 10309 C C . LEU D 1 127 ? 62.355 54.772 -13.563 1.00 99.27 604 LEU D C 1
ATOM 10310 O O . LEU D 1 127 ? 61.280 55.303 -13.296 1.00 98.52 604 LEU D O 1
ATOM 10315 N N . GLY D 1 128 ? 62.569 54.069 -14.674 1.00 97.59 605 GLY D N 1
ATOM 10316 C CA . GLY D 1 128 ? 61.508 53.752 -15.629 1.00 94.42 605 GLY D CA 1
ATOM 10317 C C . GLY D 1 128 ? 61.227 52.270 -15.503 1.00 91.84 605 GLY D C 1
ATOM 10318 O O . GLY D 1 128 ? 61.899 51.446 -16.131 1.00 91.51 605 GLY D O 1
ATOM 10319 N N . PHE D 1 129 ? 60.234 51.927 -14.689 1.00 90.33 606 PHE D N 1
ATOM 10320 C CA . PHE D 1 129 ? 59.941 50.536 -14.394 1.00 88.41 606 PHE D CA 1
ATOM 10321 C C . PHE D 1 129 ? 59.043 49.892 -15.435 1.00 85.58 606 PHE D C 1
ATOM 10322 O O . PHE D 1 129 ? 57.838 50.135 -15.455 1.00 84.39 606 PHE D O 1
ATOM 10330 N N . THR D 1 130 ? 59.624 49.064 -16.298 1.00 84.95 607 THR D N 1
ATOM 10331 C CA . THR D 1 130 ? 58.826 48.279 -17.226 1.00 82.43 607 THR D CA 1
ATOM 10332 C C . THR D 1 130 ? 58.423 47.042 -16.445 1.00 81.29 607 THR D C 1
ATOM 10333 O O . THR D 1 130 ? 59.258 46.201 -16.112 1.00 81.89 607 THR D O 1
ATOM 10337 N N . PHE D 1 131 ? 57.140 46.951 -16.145 1.00 79.84 608 PHE D N 1
ATOM 10338 C CA . PHE D 1 131 ? 56.601 45.890 -15.320 1.00 79.36 608 PHE D CA 1
ATOM 10339 C C . PHE D 1 131 ? 55.482 45.237 -16.105 1.00 77.27 608 PHE D C 1
ATOM 10340 O O . PHE D 1 131 ? 54.349 45.721 -16.119 1.00 76.63 608 PHE D O 1
ATOM 10348 N N . SER D 1 132 ? 55.806 44.129 -16.759 1.00 76.68 609 SER D N 1
ATOM 10349 C CA . SER D 1 132 ? 54.896 43.489 -17.725 1.00 75.11 609 SER D CA 1
ATOM 10350 C C . SER D 1 132 ? 53.792 42.607 -17.114 1.00 74.50 609 SER D C 1
ATOM 10351 O O . SER D 1 132 ? 53.694 41.405 -17.397 1.00 74.13 609 SER D O 1
ATOM 10354 N N . PHE D 1 133 ? 52.963 43.230 -16.284 1.00 74.72 610 PHE D N 1
ATOM 10355 C CA . PHE D 1 133 ? 51.827 42.575 -15.654 1.00 74.57 610 PHE D CA 1
ATOM 10356 C C . PHE D 1 133 ? 50.708 43.593 -15.488 1.00 74.42 610 PHE D C 1
ATOM 10357 O O . PHE D 1 133 ? 50.954 44.798 -15.587 1.00 74.69 610 PHE D O 1
ATOM 10365 N N . PRO D 1 134 ? 49.473 43.116 -15.229 1.00 74.34 611 PRO D N 1
ATOM 10366 C CA . PRO D 1 134 ? 48.315 44.010 -15.133 1.00 74.43 611 PRO D CA 1
ATOM 10367 C C . PRO D 1 134 ? 48.332 44.877 -13.898 1.00 76.04 611 PRO D C 1
ATOM 10368 O O . PRO D 1 134 ? 48.409 44.359 -12.792 1.00 77.35 611 PRO D O 1
ATOM 10372 N N . CYS D 1 135 ? 48.256 46.189 -14.087 1.00 76.36 612 CYS D N 1
ATOM 10373 C CA . CYS D 1 135 ? 48.238 47.125 -12.968 1.00 78.14 612 CYS D CA 1
ATOM 10374 C C . CYS D 1 135 ? 47.127 48.108 -13.101 1.00 78.49 612 CYS D C 1
ATOM 10375 O O . CYS D 1 135 ? 46.783 48.522 -14.201 1.00 77.49 612 CYS D O 1
ATOM 10378 N N . ARG D 1 136 ? 46.563 48.483 -11.964 1.00 80.33 613 ARG D N 1
ATOM 10379 C CA . ARG D 1 136 ? 45.605 49.545 -11.907 1.00 81.37 613 ARG D CA 1
ATOM 10380 C C . ARG D 1 136 ? 46.395 50.813 -11.644 1.00 82.73 613 ARG D C 1
ATOM 10381 O O . ARG D 1 136 ? 46.943 50.990 -10.561 1.00 84.40 613 ARG D O 1
ATOM 10389 N N . GLN D 1 137 ? 46.461 51.691 -12.636 1.00 82.33 614 GLN D N 1
ATOM 10390 C CA . GLN D 1 137 ? 47.189 52.937 -12.491 1.00 83.97 614 GLN D CA 1
ATOM 10391 C C . GLN D 1 137 ? 46.244 54.110 -12.496 1.00 85.60 614 GLN D C 1
ATOM 10392 O O . GLN D 1 137 ? 45.331 54.168 -13.312 1.00 84.92 614 GLN D O 1
ATOM 10398 N N . LEU D 1 138 ? 46.455 55.044 -11.578 1.00 88.15 615 LEU D N 1
ATOM 10399 C CA . LEU D 1 138 ? 45.744 56.324 -11.608 1.00 90.21 615 LEU D CA 1
ATOM 10400 C C . LEU D 1 138 ? 46.758 57.458 -11.901 1.00 91.60 615 LEU D C 1
ATOM 10401 O O . LEU D 1 138 ? 46.451 58.648 -11.752 1.00 94.06 615 LEU D O 1
ATOM 10406 N N . GLY D 1 139 ? 47.958 57.062 -12.328 1.00 90.36 616 GLY D N 1
ATOM 10407 C CA . GLY D 1 139 ? 49.015 57.990 -12.690 1.00 91.69 616 GLY D CA 1
ATOM 10408 C C . GLY D 1 139 ? 50.207 57.200 -13.198 1.00 90.09 616 GLY D C 1
ATOM 10409 O O . GLY D 1 139 ? 50.271 55.973 -13.019 1.00 88.17 616 GLY D O 1
ATOM 10410 N N . LEU D 1 140 ? 51.148 57.890 -13.836 1.00 91.11 617 LEU D N 1
ATOM 10411 C CA . LEU D 1 140 ? 52.369 57.246 -14.337 1.00 90.18 617 LEU D CA 1
ATOM 10412 C C . LEU D 1 140 ? 53.206 56.699 -13.185 1.00 91.04 617 LEU D C 1
ATOM 10413 O O . LEU D 1 140 ? 53.818 55.636 -13.303 1.00 89.57 617 LEU D O 1
ATOM 10418 N N . ASP D 1 141 ? 53.210 57.441 -12.071 1.00 93.65 618 ASP D N 1
ATOM 10419 C CA . ASP D 1 141 ? 54.059 57.140 -10.899 1.00 95.24 618 ASP D CA 1
ATOM 10420 C C . ASP D 1 141 ? 53.519 56.069 -9.931 1.00 94.17 618 ASP D C 1
ATOM 10421 O O . ASP D 1 141 ? 54.073 55.879 -8.847 1.00 95.79 618 ASP D O 1
ATOM 10426 N N . GLN D 1 142 ? 52.456 55.376 -10.322 1.00 91.81 619 GLN D N 1
ATOM 10427 C CA . GLN D 1 142 ? 51.823 54.384 -9.451 1.00 91.20 619 GLN D CA 1
ATOM 10428 C C . GLN D 1 142 ? 51.189 53.251 -10.245 1.00 88.21 619 GLN D C 1
ATOM 10429 O O . GLN D 1 142 ? 50.736 53.452 -11.377 1.00 86.96 619 GLN D O 1
ATOM 10435 N N . GLY D 1 143 ? 51.151 52.065 -9.647 1.00 87.49 620 GLY D N 1
ATOM 10436 C CA . GLY D 1 143 ? 50.578 50.897 -10.307 1.00 84.98 620 GLY D CA 1
ATOM 10437 C C . GLY D 1 143 ? 50.355 49.746 -9.358 1.00 85.13 620 GLY D C 1
ATOM 10438 O O . GLY D 1 143 ? 51.314 49.115 -8.898 1.00 85.52 620 GLY D O 1
ATOM 10439 N N . ILE D 1 144 ? 49.084 49.472 -9.066 1.00 85.10 621 ILE D N 1
ATOM 10440 C CA . ILE D 1 144 ? 48.710 48.389 -8.161 1.00 85.76 621 ILE D CA 1
ATOM 10441 C C . ILE D 1 144 ? 48.574 47.095 -8.932 1.00 83.68 621 ILE D C 1
ATOM 10442 O O . ILE D 1 144 ? 47.650 46.950 -9.720 1.00 82.46 621 ILE D O 1
ATOM 10447 N N . LEU D 1 145 ? 49.500 46.157 -8.705 1.00 83.57 622 LEU D N 1
ATOM 10448 C CA . LEU D 1 145 ? 49.457 44.849 -9.366 1.00 81.98 622 LEU D CA 1
ATOM 10449 C C . LEU D 1 145 ? 48.107 44.209 -9.118 1.00 82.23 622 LEU D C 1
ATOM 10450 O O . LEU D 1 145 ? 47.724 44.005 -7.981 1.00 84.05 622 LEU D O 1
ATOM 10455 N N . LEU D 1 146 ? 47.385 43.904 -10.186 1.00 80.68 623 LEU D N 1
ATOM 10456 C CA . LEU D 1 146 ? 46.092 43.249 -10.063 1.00 81.16 623 LEU D CA 1
ATOM 10457 C C . LEU D 1 146 ? 46.303 41.751 -9.959 1.00 81.31 623 LEU D C 1
ATOM 10458 O O . LEU D 1 146 ? 45.781 41.120 -9.062 1.00 83.26 623 LEU D O 1
ATOM 10463 N N . ASN D 1 147 ? 47.079 41.194 -10.884 1.00 79.75 624 ASN D N 1
ATOM 10464 C CA . ASN D 1 147 ? 47.352 39.762 -10.915 1.00 80.01 624 ASN D CA 1
ATOM 10465 C C . ASN D 1 147 ? 48.701 39.471 -11.468 1.00 79.13 624 ASN D C 1
ATOM 10466 O O . ASN D 1 147 ? 49.187 40.194 -12.314 1.00 77.85 624 ASN D O 1
ATOM 10471 N N . TRP D 1 148 ? 49.317 38.397 -10.995 1.00 80.26 625 TRP D N 1
ATOM 10472 C CA . TRP D 1 148 ? 50.492 37.867 -11.664 1.00 79.64 625 TRP D CA 1
ATOM 10473 C C . TRP D 1 148 ? 49.956 37.076 -12.845 1.00 78.63 625 TRP D C 1
ATOM 10474 O O . TRP D 1 148 ? 48.807 36.604 -12.825 1.00 79.07 625 TRP D O 1
ATOM 10485 N N . THR D 1 149 ? 50.784 36.934 -13.869 1.00 77.67 626 THR D N 1
ATOM 10486 C CA . THR D 1 149 ? 50.442 36.156 -15.051 1.00 76.77 626 THR D CA 1
ATOM 10487 C C . THR D 1 149 ? 51.692 35.411 -15.487 1.00 77.12 626 THR D C 1
ATOM 10488 O O . THR D 1 149 ? 52.729 35.502 -14.831 1.00 78.10 626 THR D O 1
ATOM 10492 N N . LYS D 1 150 ? 51.594 34.668 -16.582 1.00 76.70 627 LYS D N 1
ATOM 10493 C CA . LYS D 1 150 ? 52.730 33.938 -17.111 1.00 77.31 627 LYS D CA 1
ATOM 10494 C C . LYS D 1 150 ? 53.298 32.973 -16.033 1.00 79.35 627 LYS D C 1
ATOM 10495 O O . LYS D 1 150 ? 52.558 32.127 -15.528 1.00 80.33 627 LYS D O 1
ATOM 10501 N N . GLY D 1 151 ? 54.584 33.112 -15.679 1.00 80.24 628 GLY D N 1
ATOM 10502 C CA . GLY D 1 151 ? 55.232 32.193 -14.741 1.00 82.47 628 GLY D CA 1
ATOM 10503 C C . GLY D 1 151 ? 55.443 32.719 -13.332 1.00 83.47 628 GLY D C 1
ATOM 10504 O O . GLY D 1 151 ? 56.163 32.101 -12.546 1.00 85.48 628 GLY D O 1
ATOM 10505 N N . PHE D 1 152 ? 54.824 33.852 -13.004 1.00 82.36 629 PHE D N 1
ATOM 10506 C CA . PHE D 1 152 ? 54.985 34.467 -11.680 1.00 83.45 629 PHE D CA 1
ATOM 10507 C C . PHE D 1 152 ? 53.834 34.135 -10.742 1.00 84.33 629 PHE D C 1
ATOM 10508 O O . PHE D 1 152 ? 52.676 34.064 -11.161 1.00 83.46 629 PHE D O 1
ATOM 10516 N N . LYS D 1 153 ? 54.178 33.927 -9.470 1.00 86.38 630 LYS D N 1
ATOM 10517 C CA . LYS D 1 153 ? 53.201 33.690 -8.402 1.00 87.81 630 LYS D CA 1
ATOM 10518 C C . LYS D 1 153 ? 53.740 34.211 -7.040 1.00 89.74 630 LYS D C 1
ATOM 10519 O O . LYS D 1 153 ? 53.380 33.680 -5.984 1.00 91.98 630 LYS D O 1
ATOM 10521 N N . ALA D 1 154 ? 54.594 35.253 -7.080 1.00 89.17 631 ALA D N 1
ATOM 10522 C CA . ALA D 1 154 ? 55.215 35.814 -5.866 1.00 91.08 631 ALA D CA 1
ATOM 10523 C C . ALA D 1 154 ? 54.146 36.250 -4.856 1.00 92.23 631 ALA D C 1
ATOM 10524 O O . ALA D 1 154 ? 53.182 36.947 -5.209 1.00 90.90 631 ALA D O 1
ATOM 10526 N N . SER D 1 155 ? 54.321 35.840 -3.603 1.00 95.00 632 SER D N 1
ATOM 10527 C CA . SER D 1 155 ? 53.316 36.080 -2.561 1.00 96.63 632 SER D CA 1
ATOM 10528 C C . SER D 1 155 ? 53.346 37.500 -2.000 1.00 97.06 632 SER D C 1
ATOM 10529 O O . SER D 1 155 ? 54.363 38.197 -2.090 1.00 96.87 632 SER D O 1
ATOM 10532 N N . ASP D 1 156 ? 52.211 37.911 -1.419 1.00 97.97 633 ASP D N 1
ATOM 10533 C CA . ASP D 1 156 ? 52.056 39.225 -0.766 1.00 98.90 633 ASP D CA 1
ATOM 10534 C C . ASP D 1 156 ? 52.359 40.421 -1.688 1.00 96.57 633 ASP D C 1
ATOM 10535 O O . ASP D 1 156 ? 52.811 41.473 -1.222 1.00 97.56 633 ASP D O 1
ATOM 10537 N N . CYS D 1 157 ? 52.105 40.250 -2.986 1.00 93.75 634 CYS D N 1
ATOM 10538 C CA . CYS D 1 157 ? 52.371 41.294 -3.981 1.00 91.63 634 CYS D CA 1
ATOM 10539 C C . CYS D 1 157 ? 51.117 41.814 -4.634 1.00 90.04 634 CYS D C 1
ATOM 10540 O O . CYS D 1 157 ? 51.007 43.002 -4.897 1.00 89.42 634 CYS D O 1
ATOM 10543 N N . GLU D 1 158 ? 50.173 40.919 -4.916 1.00 89.53 635 GLU D N 1
ATOM 10544 C CA . GLU D 1 158 ? 48.942 41.305 -5.589 1.00 88.29 635 GLU D CA 1
ATOM 10545 C C . GLU D 1 158 ? 48.164 42.273 -4.709 1.00 89.97 635 GLU D C 1
ATOM 10546 O O . GLU D 1 158 ? 48.051 42.068 -3.513 1.00 92.51 635 GLU D O 1
ATOM 10552 N N . GLY D 1 159 ? 47.645 43.336 -5.314 1.00 88.92 636 GLY D N 1
ATOM 10553 C CA . GLY D 1 159 ? 46.927 44.374 -4.580 1.00 90.73 636 GLY D CA 1
ATOM 10554 C C . GLY D 1 159 ? 47.856 45.420 -3.983 1.00 92.02 636 GLY D C 1
ATOM 10555 O O . GLY D 1 159 ? 47.400 46.348 -3.315 1.00 93.92 636 GLY D O 1
ATOM 10556 N N . GLN D 1 160 ? 49.162 45.268 -4.225 1.00 91.33 637 GLN D N 1
ATOM 10557 C CA . GLN D 1 160 ? 50.162 46.204 -3.740 1.00 92.73 637 GLN D CA 1
ATOM 10558 C C . GLN D 1 160 ? 50.591 47.109 -4.850 1.00 91.07 637 GLN D C 1
ATOM 10559 O O . GLN D 1 160 ? 50.669 46.683 -6.009 1.00 88.81 637 GLN D O 1
ATOM 10565 N N . ASP D 1 161 ? 50.876 48.363 -4.507 1.00 92.60 638 ASP D N 1
ATOM 10566 C CA . ASP D 1 161 ? 51.484 49.281 -5.454 1.00 91.72 638 ASP D CA 1
ATOM 10567 C C . ASP D 1 161 ? 52.922 48.811 -5.630 1.00 91.48 638 ASP D C 1
ATOM 10568 O O . ASP D 1 161 ? 53.668 48.748 -4.664 1.00 93.49 638 ASP D O 1
ATOM 10573 N N . VAL D 1 162 ? 53.302 48.480 -6.863 1.00 89.25 639 VAL D N 1
ATOM 10574 C CA . VAL D 1 162 ? 54.646 47.960 -7.131 1.00 89.27 639 VAL D CA 1
ATOM 10575 C C . VAL D 1 162 ? 55.739 48.997 -6.827 1.00 91.42 639 VAL D C 1
ATOM 10576 O O . VAL D 1 162 ? 56.866 48.627 -6.513 1.00 92.67 639 VAL D O 1
ATOM 10580 N N . VAL D 1 163 ? 55.405 50.287 -6.924 1.00 92.21 640 VAL D N 1
ATOM 10581 C CA . VAL D 1 163 ? 56.345 51.348 -6.556 1.00 94.76 640 VAL D CA 1
ATOM 10582 C C . VAL D 1 163 ? 56.656 51.230 -5.058 1.00 97.52 640 VAL D C 1
ATOM 10583 O O . VAL D 1 163 ? 57.807 51.387 -4.643 1.00 99.66 640 VAL D O 1
ATOM 10587 N N . SER D 1 164 ? 55.628 50.944 -4.254 1.00 97.83 641 SER D N 1
ATOM 10588 C CA . SER D 1 164 ? 55.819 50.720 -2.813 1.00 100.55 641 SER D CA 1
ATOM 10589 C C . SER D 1 164 ? 56.644 49.462 -2.584 1.00 100.32 641 SER D C 1
ATOM 10590 O O . SER D 1 164 ? 57.614 49.486 -1.841 1.00 102.79 641 SER D O 1
ATOM 10593 N N . LEU D 1 165 ? 56.251 48.367 -3.235 1.00 97.67 642 LEU D N 1
ATOM 10594 C CA . LEU D 1 165 ? 56.969 47.098 -3.121 1.00 97.47 642 LEU D CA 1
ATOM 10595 C C . LEU D 1 165 ? 58.465 47.298 -3.342 1.00 98.62 642 LEU D C 1
ATOM 10596 O O . LEU D 1 165 ? 59.286 46.621 -2.716 1.00 100.20 642 LEU D O 1
ATOM 10601 N N . LEU D 1 166 ? 58.811 48.230 -4.231 1.00 98.10 643 LEU D N 1
ATOM 10602 C CA . LEU D 1 166 ? 60.202 48.564 -4.498 1.00 99.63 643 LEU D CA 1
ATOM 10603 C C . LEU D 1 166 ? 60.809 49.386 -3.345 1.00 103.31 643 LEU D C 1
ATOM 10604 O O . LEU D 1 166 ? 61.917 49.095 -2.903 1.00 105.42 643 LEU D O 1
ATOM 10609 N N . ARG D 1 167 ? 60.084 50.404 -2.866 1.00 104.37 644 ARG D N 1
ATOM 10610 C CA . ARG D 1 167 ? 60.550 51.233 -1.722 1.00 108.19 644 ARG D CA 1
ATOM 10611 C C . ARG D 1 167 ? 60.896 50.367 -0.521 1.00 109.98 644 ARG D C 1
ATOM 10612 O O . ARG D 1 167 ? 61.995 50.450 0.020 1.00 112.70 644 ARG D O 1
ATOM 10614 N N . GLU D 1 168 ? 59.938 49.538 -0.117 1.00 108.74 645 GLU D N 1
ATOM 10615 C CA . GLU D 1 168 ? 60.103 48.612 1.010 1.00 110.51 645 GLU D CA 1
ATOM 10616 C C . GLU D 1 168 ? 61.360 47.742 0.859 1.00 110.95 645 GLU D C 1
ATOM 10617 O O . GLU D 1 168 ? 62.056 47.483 1.840 1.00 113.90 645 GLU D O 1
ATOM 10623 N N . ALA D 1 169 ? 61.645 47.302 -0.367 1.00 108.29 646 ALA D N 1
ATOM 10624 C CA . ALA D 1 169 ? 62.857 46.520 -0.646 1.00 108.81 646 ALA D CA 1
ATOM 10625 C C . ALA D 1 169 ? 64.117 47.402 -0.573 1.00 111.62 646 ALA D C 1
ATOM 10626 O O . ALA D 1 169 ? 65.128 46.997 0.001 1.00 114.13 646 ALA D O 1
ATOM 10628 N N . ILE D 1 170 ? 64.045 48.603 -1.160 1.00 111.46 647 ILE D N 1
ATOM 10629 C CA . ILE D 1 170 ? 65.174 49.568 -1.134 1.00 114.46 647 ILE D CA 1
ATOM 10630 C C . ILE D 1 170 ? 65.577 49.896 0.284 1.00 118.37 647 ILE D C 1
ATOM 10631 O O . ILE D 1 170 ? 66.752 49.885 0.614 1.00 121.26 647 ILE D O 1
ATOM 10636 N N . THR D 1 171 ? 64.591 50.192 1.119 1.00 118.76 648 THR D N 1
ATOM 10637 C CA . THR D 1 171 ? 64.842 50.486 2.518 1.00 122.66 648 THR D CA 1
ATOM 10638 C C . THR D 1 171 ? 65.432 49.250 3.226 1.00 123.87 648 THR D C 1
ATOM 10639 O O . THR D 1 171 ? 66.378 49.383 3.997 1.00 127.52 648 THR D O 1
ATOM 10643 N N . ARG D 1 172 ? 64.877 48.057 2.951 1.00 121.10 649 ARG D N 1
ATOM 10644 C CA . ARG D 1 172 ? 65.405 46.785 3.526 1.00 122.23 649 ARG D CA 1
ATOM 10645 C C . ARG D 1 172 ? 66.857 46.523 3.120 1.00 123.65 649 ARG D C 1
ATOM 10646 O O . ARG D 1 172 ? 67.734 46.396 3.978 1.00 127.18 649 ARG D O 1
ATOM 10654 N N . ARG D 1 173 ? 67.102 46.441 1.809 1.00 121.14 650 ARG D N 1
ATOM 10655 C CA . ARG D 1 173 ? 68.459 46.244 1.287 1.00 122.57 650 ARG D CA 1
ATOM 10656 C C . ARG D 1 173 ? 69.333 47.497 1.505 1.00 125.99 650 ARG D C 1
ATOM 10657 O O . ARG D 1 173 ? 70.528 47.477 1.224 1.00 128.12 650 ARG D O 1
ATOM 10659 N N . GLN D 1 174 ? 68.714 48.578 2.006 1.00 126.81 651 GLN D N 1
ATOM 10660 C CA . GLN D 1 174 ? 69.398 49.845 2.330 1.00 130.43 651 GLN D CA 1
ATOM 10661 C C . GLN D 1 174 ? 70.115 50.440 1.121 1.00 130.28 651 GLN D C 1
ATOM 10662 O O . GLN D 1 174 ? 71.289 50.802 1.187 1.00 133.74 651 GLN D O 1
ATOM 10668 N N . ALA D 1 175 ? 69.378 50.537 0.019 1.00 126.55 652 ALA D N 1
ATOM 10669 C CA . ALA D 1 175 ? 69.902 51.077 -1.228 1.00 126.15 652 ALA D CA 1
ATOM 10670 C C . ALA D 1 175 ? 69.705 52.590 -1.272 1.00 127.82 652 ALA D C 1
ATOM 10671 O O . ALA D 1 175 ? 69.265 53.200 -0.291 1.00 129.56 652 ALA D O 1
ATOM 10673 N N . VAL D 1 176 ? 70.035 53.191 -2.413 1.00 127.58 653 VAL D N 1
ATOM 10674 C CA . VAL D 1 176 ? 69.862 54.626 -2.602 1.00 129.28 653 VAL D CA 1
ATOM 10675 C C . VAL D 1 176 ? 68.367 54.930 -2.764 1.00 125.99 653 VAL D C 1
ATOM 10676 O O . VAL D 1 176 ? 67.655 54.227 -3.495 1.00 121.84 653 VAL D O 1
ATOM 10680 N N . GLU D 1 177 ? 67.905 55.978 -2.074 1.00 128.12 654 GLU D N 1
ATOM 10681 C CA . GLU D 1 177 ? 66.481 56.362 -2.054 1.00 125.81 654 GLU D CA 1
ATOM 10682 C C . GLU D 1 177 ? 65.879 56.432 -3.450 1.00 122.23 654 GLU D C 1
ATOM 10683 O O . GLU D 1 177 ? 66.483 56.986 -4.362 1.00 123.01 654 GLU D O 1
ATOM 10685 N N . LEU D 1 178 ? 64.684 55.862 -3.609 1.00 118.55 655 LEU D N 1
ATOM 10686 C CA . LEU D 1 178 ? 63.991 55.895 -4.895 1.00 115.20 655 LEU D CA 1
ATOM 10687 C C . LEU D 1 178 ? 63.575 57.336 -5.211 1.00 116.73 655 LEU D C 1
ATOM 10688 O O . LEU D 1 178 ? 63.045 58.047 -4.345 1.00 118.68 655 LEU D O 1
ATOM 10690 N N . ASN D 1 179 ? 63.830 57.761 -6.445 1.00 116.19 656 ASN D N 1
ATOM 10691 C CA . ASN D 1 179 ? 63.455 59.094 -6.909 1.00 117.62 656 ASN D CA 1
ATOM 10692 C C . ASN D 1 179 ? 62.083 58.976 -7.619 1.00 113.83 656 ASN D C 1
ATOM 10693 O O . ASN D 1 179 ? 61.220 58.211 -7.164 1.00 111.43 656 ASN D O 1
ATOM 10698 N N . VAL D 1 180 ? 61.871 59.714 -8.712 1.00 113.50 657 VAL D N 1
ATOM 10699 C CA . VAL D 1 180 ? 60.639 59.601 -9.470 1.00 110.15 657 VAL D CA 1
ATOM 10700 C C . VAL D 1 180 ? 60.629 58.261 -10.195 1.00 106.35 657 VAL D C 1
ATOM 10701 O O . VAL D 1 180 ? 61.466 58.015 -11.061 1.00 106.23 657 VAL D O 1
ATOM 10703 N N . VAL D 1 181 ? 59.686 57.394 -9.825 1.00 103.64 658 VAL D N 1
ATOM 10704 C CA . VAL D 1 181 ? 59.519 56.093 -10.475 1.00 100.18 658 VAL D CA 1
ATOM 10705 C C . VAL D 1 181 ? 58.281 56.143 -11.382 1.00 97.50 658 VAL D C 1
ATOM 10706 O O . VAL D 1 181 ? 57.287 56.796 -11.048 1.00 97.82 658 VAL D O 1
ATOM 10710 N N . ALA D 1 182 ? 58.359 55.459 -12.529 1.00 95.14 659 ALA D N 1
ATOM 10711 C CA . ALA D 1 182 ? 57.256 55.400 -13.489 1.00 92.54 659 ALA D CA 1
ATOM 10712 C C . ALA D 1 182 ? 56.963 53.947 -13.853 1.00 89.48 659 ALA D C 1
ATOM 10713 O O . ALA D 1 182 ? 57.866 53.209 -14.231 1.00 89.15 659 ALA D O 1
ATOM 10715 N N . ILE D 1 183 ? 55.699 53.545 -13.733 1.00 87.60 660 ILE D N 1
ATOM 10716 C CA . ILE D 1 183 ? 55.281 52.186 -14.056 1.00 85.08 660 ILE D CA 1
ATOM 10717 C C . ILE D 1 183 ? 54.701 52.122 -15.451 1.00 83.18 660 ILE D C 1
ATOM 10718 O O . ILE D 1 183 ? 53.776 52.863 -15.780 1.00 83.11 660 ILE D O 1
ATOM 10723 N N . VAL D 1 184 ? 55.249 51.225 -16.268 1.00 82.01 661 VAL D N 1
ATOM 10724 C CA . VAL D 1 184 ? 54.780 51.018 -17.638 1.00 80.31 661 VAL D CA 1
ATOM 10725 C C . VAL D 1 184 ? 54.718 49.533 -17.955 1.00 78.45 661 VAL D C 1
ATOM 10726 O O . VAL D 1 184 ? 55.587 48.767 -17.549 1.00 78.99 661 VAL D O 1
ATOM 10730 N N . ASN D 1 185 ? 53.677 49.134 -18.674 1.00 76.70 662 ASN D N 1
ATOM 10731 C CA . ASN D 1 185 ? 53.551 47.768 -19.156 1.00 75.22 662 ASN D CA 1
ATOM 10732 C C . ASN D 1 185 ? 54.487 47.630 -20.344 1.00 75.37 662 ASN D C 1
ATOM 10733 O O . ASN D 1 185 ? 54.738 48.611 -21.049 1.00 76.33 662 ASN D O 1
ATOM 10738 N N . ASP D 1 186 ? 55.009 46.433 -20.577 1.00 74.90 663 ASP D N 1
ATOM 10739 C CA . ASP D 1 186 ? 55.930 46.224 -21.711 1.00 75.38 663 ASP D CA 1
ATOM 10740 C C . ASP D 1 186 ? 55.316 46.623 -23.062 1.00 74.66 663 ASP D C 1
ATOM 10741 O O . ASP D 1 186 ? 56.021 47.133 -23.932 1.00 75.86 663 ASP D O 1
ATOM 10746 N N . THR D 1 187 ? 54.014 46.394 -23.235 1.00 73.11 664 THR D N 1
ATOM 10747 C CA . THR D 1 187 ? 53.340 46.806 -24.458 1.00 72.49 664 THR D CA 1
ATOM 10748 C C . THR D 1 187 ? 53.522 48.303 -24.630 1.00 73.66 664 THR D C 1
ATOM 10749 O O . THR D 1 187 ? 53.960 48.756 -25.674 1.00 74.48 664 THR D O 1
ATOM 10753 N N . VAL D 1 188 ? 53.191 49.062 -23.590 1.00 74.15 665 VAL D N 1
ATOM 10754 C CA . VAL D 1 188 ? 53.330 50.525 -23.615 1.00 75.80 665 VAL D CA 1
ATOM 10755 C C . VAL D 1 188 ? 54.784 50.939 -23.829 1.00 77.75 665 VAL D C 1
ATOM 10756 O O . VAL D 1 188 ? 55.072 51.862 -24.596 1.00 79.10 665 VAL D O 1
ATOM 10760 N N . GLY D 1 189 ? 55.695 50.248 -23.146 1.00 78.21 666 GLY D N 1
ATOM 10761 C CA . GLY D 1 189 ? 57.131 50.495 -23.290 1.00 80.19 666 GLY D CA 1
ATOM 10762 C C . GLY D 1 189 ? 57.592 50.313 -24.723 1.00 80.54 666 GLY D C 1
ATOM 10763 O O . GLY D 1 189 ? 58.317 51.142 -25.252 1.00 82.66 666 GLY D O 1
ATOM 10764 N N . THR D 1 190 ? 57.163 49.223 -25.353 1.00 78.85 667 THR D N 1
ATOM 10765 C CA . THR D 1 190 ? 57.538 48.942 -26.741 1.00 79.37 667 THR D CA 1
ATOM 10766 C C . THR D 1 190 ? 56.946 49.987 -27.679 1.00 79.80 667 THR D C 1
ATOM 10767 O O . THR D 1 190 ? 57.660 50.537 -28.516 1.00 81.76 667 THR D O 1
ATOM 10771 N N . MET D 1 191 ? 55.642 50.256 -27.536 1.00 78.26 668 MET D N 1
ATOM 10772 C CA . MET D 1 191 ? 54.969 51.276 -28.342 1.00 78.74 668 MET D CA 1
ATOM 10773 C C . MET D 1 191 ? 55.760 52.580 -28.337 1.00 81.39 668 MET D C 1
ATOM 10774 O O . MET D 1 191 ? 56.002 53.166 -29.385 1.00 82.96 668 MET D O 1
ATOM 10779 N N . MET D 1 192 ? 56.156 53.024 -27.148 1.00 82.19 669 MET D N 1
ATOM 10780 C CA . MET D 1 192 ? 56.888 54.283 -26.997 1.00 85.08 669 MET D CA 1
ATOM 10781 C C . MET D 1 192 ? 58.308 54.231 -27.581 1.00 87.38 669 MET D C 1
ATOM 10782 O O . MET D 1 192 ? 58.816 55.250 -28.049 1.00 90.03 669 MET D O 1
ATOM 10787 N N . SER D 1 193 ? 58.937 53.051 -27.552 1.00 86.65 670 SER D N 1
ATOM 10788 C CA . SER D 1 193 ? 60.291 52.876 -28.108 1.00 89.05 670 SER D CA 1
ATOM 10789 C C . SER D 1 193 ? 60.265 53.034 -29.623 1.00 89.98 670 SER D C 1
ATOM 10790 O O . SER D 1 193 ? 61.052 53.794 -30.200 1.00 93.07 670 SER D O 1
ATOM 10793 N N . CYS D 1 194 ? 59.353 52.309 -30.260 1.00 87.65 671 CYS D N 1
ATOM 10794 C CA . CYS D 1 194 ? 59.170 52.389 -31.703 1.00 88.40 671 CYS D CA 1
ATOM 10795 C C . CYS D 1 194 ? 58.565 53.750 -32.090 1.00 89.59 671 CYS D C 1
ATOM 10796 O O . CYS D 1 194 ? 58.755 54.227 -33.212 1.00 91.62 671 CYS D O 1
ATOM 10799 N N . GLY D 1 195 ? 57.840 54.365 -31.149 1.00 88.65 672 GLY D N 1
ATOM 10800 C CA . GLY D 1 195 ? 57.279 55.698 -31.343 1.00 90.02 672 GLY D CA 1
ATOM 10801 C C . GLY D 1 195 ? 58.336 56.795 -31.404 1.00 93.85 672 GLY D C 1
ATOM 10802 O O . GLY D 1 195 ? 58.084 57.863 -31.962 1.00 95.90 672 GLY D O 1
ATOM 10803 N N . TYR D 1 196 ? 59.520 56.531 -30.830 1.00 95.18 673 TYR D N 1
ATOM 10804 C CA . TYR D 1 196 ? 60.628 57.516 -30.798 1.00 99.25 673 TYR D CA 1
ATOM 10805 C C . TYR D 1 196 ? 60.957 58.067 -32.178 1.00 102.10 673 TYR D C 1
ATOM 10806 O O . TYR D 1 196 ? 61.167 59.277 -32.332 1.00 105.27 673 TYR D O 1
ATOM 10815 N N . GLU D 1 197 ? 60.996 57.180 -33.177 1.00 101.27 674 GLU D N 1
ATOM 10816 C CA . GLU D 1 197 ? 61.301 57.578 -34.554 1.00 104.08 674 GLU D CA 1
ATOM 10817 C C . GLU D 1 197 ? 60.193 57.201 -35.570 1.00 102.04 674 GLU D C 1
ATOM 10818 O O . GLU D 1 197 ? 60.481 57.000 -36.748 1.00 103.81 674 GLU D O 1
ATOM 10820 N N . ASP D 1 198 ? 58.938 57.109 -35.107 1.00 98.79 675 ASP D N 1
ATOM 10821 C CA . ASP D 1 198 ? 57.781 56.839 -35.991 1.00 96.91 675 ASP D CA 1
ATOM 10822 C C . ASP D 1 198 ? 56.501 57.396 -35.354 1.00 95.04 675 ASP D C 1
ATOM 10823 O O . ASP D 1 198 ? 55.881 56.735 -34.520 1.00 91.87 675 ASP D O 1
ATOM 10828 N N . PRO D 1 199 ? 56.107 58.621 -35.753 1.00 97.24 676 PRO D N 1
ATOM 10829 C CA . PRO D 1 199 ? 54.921 59.309 -35.224 1.00 96.31 676 PRO D CA 1
ATOM 10830 C C . PRO D 1 199 ? 53.608 58.531 -35.362 1.00 92.97 676 PRO D C 1
ATOM 10831 O O . PRO D 1 199 ? 52.726 58.682 -34.527 1.00 91.49 676 PRO D O 1
ATOM 10835 N N . ARG D 1 200 ? 53.486 57.709 -36.404 1.00 92.27 677 ARG D N 1
ATOM 10836 C CA . ARG D 1 200 ? 52.260 56.914 -36.629 1.00 89.50 677 ARG D C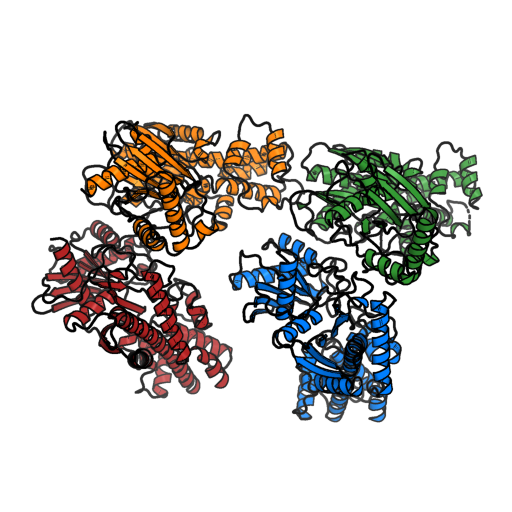A 1
ATOM 10837 C C . ARG D 1 200 ? 52.184 55.658 -35.743 1.00 86.35 677 ARG D C 1
ATOM 10838 O O . ARG D 1 200 ? 51.240 54.879 -35.857 1.00 84.15 677 ARG D O 1
ATOM 10846 N N . CYS D 1 201 ? 53.174 55.461 -34.866 1.00 86.44 678 CYS D N 1
ATOM 10847 C CA . CYS D 1 201 ? 53.181 54.301 -33.976 1.00 83.88 678 CYS D CA 1
ATOM 10848 C C . CYS D 1 201 ? 52.283 54.564 -32.786 1.00 82.32 678 CYS D C 1
ATOM 10849 O O . CYS D 1 201 ? 52.636 55.327 -31.888 1.00 83.23 678 CYS D O 1
ATOM 10852 N N . GLU D 1 202 ? 51.115 53.925 -32.792 1.00 80.26 679 GLU D N 1
ATOM 10853 C CA . GLU D 1 202 ? 50.115 54.107 -31.743 1.00 79.04 679 GLU D CA 1
ATOM 10854 C C . GLU D 1 202 ? 49.611 52.791 -31.173 1.00 76.58 679 GLU D C 1
ATOM 10855 O O . GLU D 1 202 ? 48.551 52.747 -30.551 1.00 75.62 679 GLU D O 1
ATOM 10861 N N . ILE D 1 203 ? 50.363 51.719 -31.387 1.00 75.92 680 ILE D N 1
ATOM 10862 C CA . ILE D 1 203 ? 50.002 50.420 -30.854 1.00 74.03 680 ILE D CA 1
ATOM 10863 C C . ILE D 1 203 ? 51.247 49.663 -30.443 1.00 74.08 680 ILE D C 1
ATOM 10864 O O . ILE D 1 203 ? 52.222 49.595 -31.193 1.00 75.17 680 ILE D O 1
ATOM 10869 N N . GLY D 1 204 ? 51.209 49.101 -29.245 1.00 73.19 681 GLY D N 1
ATOM 10870 C CA . GLY D 1 204 ? 52.262 48.241 -28.766 1.00 73.15 681 GLY D CA 1
ATOM 10871 C C . GLY D 1 204 ? 51.732 46.831 -28.803 1.00 71.72 681 GLY D C 1
ATOM 10872 O O . GLY D 1 204 ? 50.637 46.566 -28.297 1.00 70.61 681 GLY D O 1
ATOM 10873 N N . LEU D 1 205 ? 52.492 45.924 -29.416 1.00 72.04 682 LEU D N 1
ATOM 10874 C CA . LEU D 1 205 ? 52.127 44.511 -29.446 1.00 71.18 682 LEU D CA 1
ATOM 10875 C C . LEU D 1 205 ? 53.239 43.698 -28.862 1.00 71.81 682 LEU D C 1
ATOM 10876 O O . LEU D 1 205 ? 54.395 43.901 -29.202 1.00 73.21 682 LEU D O 1
ATOM 10881 N N . ILE D 1 206 ? 52.891 42.771 -27.973 1.00 71.19 683 ILE D N 1
ATOM 10882 C CA . ILE D 1 206 ? 53.862 41.817 -27.441 1.00 71.80 683 ILE D CA 1
ATOM 10883 C C . ILE D 1 206 ? 53.408 40.406 -27.749 1.00 71.51 683 ILE D C 1
ATOM 10884 O O . ILE D 1 206 ? 52.243 40.052 -27.504 1.00 70.54 683 ILE D O 1
ATOM 10889 N N . VAL D 1 207 ? 54.320 39.608 -28.304 1.00 72.51 684 VAL D N 1
ATOM 10890 C CA . VAL D 1 207 ? 54.083 38.184 -28.483 1.00 72.70 684 VAL D CA 1
ATOM 10891 C C . VAL D 1 207 ? 55.385 37.446 -28.198 1.00 74.18 684 VAL D C 1
ATOM 10892 O O . VAL D 1 207 ? 56.142 37.098 -29.114 1.00 75.32 684 VAL D O 1
ATOM 10896 N N . GLY D 1 208 ? 55.634 37.230 -26.910 1.00 74.19 685 GLY D N 1
ATOM 10897 C CA . GLY D 1 208 ? 56.796 36.485 -26.427 1.00 75.72 685 GLY D CA 1
ATOM 10898 C C . GLY D 1 208 ? 56.304 35.466 -25.427 1.00 75.64 685 GLY D C 1
ATOM 10899 O O . GLY D 1 208 ? 55.465 34.625 -25.766 1.00 75.22 685 GLY D O 1
ATOM 10900 N N . THR D 1 209 ? 56.810 35.534 -24.189 1.00 76.17 686 THR D N 1
ATOM 10901 C CA . THR D 1 209 ? 56.368 34.606 -23.136 1.00 76.48 686 THR D CA 1
ATOM 10902 C C . THR D 1 209 ? 54.858 34.685 -23.061 1.00 75.08 686 THR D C 1
ATOM 10903 O O . THR D 1 209 ? 54.168 33.669 -23.116 1.00 75.31 686 THR D O 1
ATOM 10907 N N . GLY D 1 210 ? 54.357 35.912 -22.938 1.00 73.89 687 GLY D N 1
ATOM 10908 C CA . GLY D 1 210 ? 52.933 36.174 -22.930 1.00 72.73 687 GLY D CA 1
ATOM 10909 C C . GLY D 1 210 ? 52.595 37.066 -24.094 1.00 71.76 687 GLY D C 1
ATOM 10910 O O . GLY D 1 210 ? 53.482 37.504 -24.815 1.00 72.17 687 GLY D O 1
ATOM 10911 N N . THR D 1 211 ? 51.313 37.338 -24.284 1.00 70.89 688 THR D N 1
ATOM 10912 C CA . THR D 1 211 ? 50.886 38.234 -25.346 1.00 70.10 688 THR D CA 1
ATOM 10913 C C . THR D 1 211 ? 49.920 39.282 -24.830 1.00 69.41 688 THR D C 1
ATOM 10914 O O . THR D 1 211 ? 49.121 39.022 -23.925 1.00 69.59 688 THR D O 1
ATOM 10918 N N . ASN D 1 212 ? 49.993 40.469 -25.418 1.00 69.10 689 ASN D N 1
ATOM 10919 C CA . ASN D 1 212 ? 49.188 41.603 -24.978 1.00 68.64 689 ASN D CA 1
ATOM 10920 C C . ASN D 1 212 ? 49.296 42.719 -25.996 1.00 68.58 689 ASN D C 1
ATOM 10921 O O . ASN D 1 212 ? 50.185 42.710 -26.842 1.00 69.04 689 ASN D O 1
ATOM 10926 N N . ALA D 1 213 ? 48.395 43.677 -25.925 1.00 68.44 690 ALA D N 1
ATOM 10927 C CA . ALA D 1 213 ? 48.453 44.826 -26.810 1.00 68.80 690 ALA D CA 1
ATOM 10928 C C . ALA D 1 213 ? 47.941 46.081 -26.130 1.00 69.09 690 ALA D C 1
ATOM 10929 O O . ALA D 1 213 ? 47.094 46.015 -25.238 1.00 68.95 690 ALA D O 1
ATOM 10931 N N . CYS D 1 214 ? 48.469 47.222 -26.557 1.00 69.82 691 CYS D N 1
ATOM 10932 C CA . CYS D 1 214 ? 47.992 48.514 -26.087 1.00 70.60 691 CYS D CA 1
ATOM 10933 C C . CYS D 1 214 ? 47.855 49.434 -27.275 1.00 71.15 691 CYS D C 1
ATOM 10934 O O . CYS D 1 214 ? 48.445 49.195 -28.317 1.00 71.30 691 CYS D O 1
ATOM 10937 N N . TYR D 1 215 ? 47.074 50.488 -27.123 1.00 71.85 692 TYR D N 1
ATOM 10938 C CA . TYR D 1 215 ? 46.826 51.411 -28.233 1.00 72.76 692 TYR D CA 1
ATOM 10939 C C . TYR D 1 215 ? 46.260 52.724 -27.746 1.00 73.95 692 TYR D C 1
ATOM 10940 O O . TYR D 1 215 ? 45.672 52.782 -26.682 1.00 73.90 692 TYR D O 1
ATOM 10949 N N . MET D 1 216 ? 46.426 53.776 -28.539 1.00 75.43 693 MET D N 1
ATOM 10950 C CA . MET D 1 216 ? 45.941 55.115 -28.157 1.00 77.22 693 MET D CA 1
ATOM 10951 C C . MET D 1 216 ? 44.443 55.231 -28.367 1.00 77.08 693 MET D C 1
ATOM 10952 O O . MET D 1 216 ? 43.984 55.380 -29.491 1.00 77.57 693 MET D O 1
ATOM 10957 N N . GLU D 1 217 ? 43.685 55.159 -27.280 1.00 76.87 694 GLU D N 1
ATOM 10958 C CA . GLU D 1 217 ? 42.231 55.309 -27.332 1.00 77.37 694 GLU D CA 1
ATOM 10959 C C . GLU D 1 217 ? 41.895 56.765 -27.112 1.00 79.67 694 GLU D C 1
ATOM 10960 O O . GLU D 1 217 ? 42.645 57.475 -26.466 1.00 80.79 694 GLU D O 1
ATOM 10966 N N . GLU D 1 218 ? 40.762 57.208 -27.653 1.00 80.77 695 GLU D N 1
ATOM 10967 C CA . GLU D 1 218 ? 40.320 58.596 -27.481 1.00 83.38 695 GLU D CA 1
ATOM 10968 C C . GLU D 1 218 ? 39.855 58.768 -26.040 1.00 84.10 695 GLU D C 1
ATOM 10969 O O . GLU D 1 218 ? 39.127 57.929 -25.509 1.00 83.22 695 GLU D O 1
ATOM 10975 N N . LEU D 1 219 ? 40.270 59.856 -25.407 1.00 86.11 696 LEU D N 1
ATOM 10976 C CA . LEU D 1 219 ? 39.989 60.055 -23.990 1.00 87.11 696 LEU D CA 1
ATOM 10977 C C . LEU D 1 219 ? 38.491 60.046 -23.689 1.00 88.11 696 LEU D C 1
ATOM 10978 O O . LEU D 1 219 ? 38.080 59.536 -22.650 1.00 88.08 696 LEU D O 1
ATOM 10983 N N . ARG D 1 220 ? 37.684 60.601 -24.602 1.00 89.35 697 ARG D N 1
ATOM 10984 C CA . ARG D 1 220 ? 36.210 60.637 -24.435 1.00 90.62 697 ARG D CA 1
ATOM 10985 C C . ARG D 1 220 ? 35.597 59.237 -24.256 1.00 88.61 697 ARG D C 1
ATOM 10986 O O . ARG D 1 220 ? 34.554 59.087 -23.620 1.00 89.63 697 ARG D O 1
ATOM 10994 N N . ASN D 1 221 ? 36.256 58.224 -24.827 1.00 86.00 698 ASN D N 1
ATOM 10995 C CA . ASN D 1 221 ? 35.762 56.843 -24.782 1.00 84.34 698 ASN D CA 1
ATOM 10996 C C . ASN D 1 221 ? 36.161 56.062 -23.523 1.00 83.36 698 ASN D C 1
ATOM 10997 O O . ASN D 1 221 ? 35.567 55.016 -23.232 1.00 82.68 698 ASN D O 1
ATOM 11002 N N . VAL D 1 222 ? 37.154 56.565 -22.781 1.00 83.54 699 VAL D N 1
ATOM 11003 C CA . VAL D 1 222 ? 37.598 55.909 -21.535 1.00 82.97 699 VAL D CA 1
ATOM 11004 C C . VAL D 1 222 ? 36.778 56.439 -20.353 1.00 85.45 699 VAL D C 1
ATOM 11005 O O . VAL D 1 222 ? 37.168 57.413 -19.695 1.00 87.10 699 VAL D O 1
ATOM 11009 N N . ALA D 1 223 ? 35.638 55.787 -20.092 1.00 86.02 700 ALA D N 1
ATOM 11010 C CA . ALA D 1 223 ? 34.683 56.230 -19.049 1.00 88.69 700 ALA D CA 1
ATOM 11011 C C . ALA D 1 223 ? 35.257 56.235 -17.629 1.00 89.44 700 ALA D C 1
ATOM 11012 O O . ALA D 1 223 ? 34.848 57.045 -16.804 1.00 92.22 700 ALA D O 1
ATOM 11014 N N . GLY D 1 224 ? 36.198 55.336 -17.352 1.00 87.45 701 GLY D N 1
ATOM 11015 C CA . GLY D 1 224 ? 36.816 55.240 -16.020 1.00 88.19 701 GLY D CA 1
ATOM 11016 C C . GLY D 1 224 ? 37.609 56.474 -15.593 1.00 89.64 701 GLY D C 1
ATOM 11017 O O . GLY D 1 224 ? 37.669 56.805 -14.407 1.00 91.72 701 GLY D O 1
ATOM 11018 N N . VAL D 1 225 ? 38.204 57.150 -16.569 1.00 88.95 702 VAL D N 1
ATOM 11019 C CA . VAL D 1 225 ? 39.045 58.326 -16.341 1.00 90.37 702 VAL D CA 1
ATOM 11020 C C . VAL D 1 225 ? 38.252 59.614 -16.637 1.00 92.98 702 VAL D C 1
ATOM 11021 O O . VAL D 1 225 ? 37.299 59.582 -17.413 1.00 92.93 702 VAL D O 1
ATOM 11025 N N . PRO D 1 226 ? 38.639 60.752 -16.011 1.00 95.59 703 PRO D N 1
ATOM 11026 C CA . PRO D 1 226 ? 37.935 61.999 -16.300 1.00 98.39 703 PRO D CA 1
ATOM 11027 C C . PRO D 1 226 ? 38.537 62.690 -17.523 1.00 98.08 703 PRO D C 1
ATOM 11028 O O . PRO D 1 226 ? 39.656 62.370 -17.917 1.00 96.28 703 PRO D O 1
ATOM 11032 N N . GLY D 1 227 ? 37.794 63.624 -18.112 1.00 100.19 704 GLY D N 1
ATOM 11033 C CA . GLY D 1 227 ? 38.273 64.388 -19.274 1.00 100.57 704 GLY D CA 1
ATOM 11034 C C . GLY D 1 227 ? 37.725 63.897 -20.599 1.00 98.75 704 GLY D C 1
ATOM 11035 O O . GLY D 1 227 ? 37.334 62.737 -20.732 1.00 96.41 704 GLY D O 1
ATOM 11036 N N . ASP D 1 228 ? 37.701 64.794 -21.582 1.00 100.30 705 ASP D N 1
ATOM 11037 C CA . ASP D 1 228 ? 37.186 64.487 -22.930 1.00 99.20 705 ASP D CA 1
ATOM 11038 C C . ASP D 1 228 ? 38.228 64.788 -24.018 1.00 98.70 705 ASP D C 1
ATOM 11039 O O . ASP D 1 228 ? 38.443 63.965 -24.920 1.00 96.28 705 ASP D O 1
ATOM 11044 N N . SER D 1 229 ? 38.871 65.961 -23.928 1.00 101.37 706 SER D N 1
ATOM 11045 C CA . SER D 1 229 ? 39.889 66.376 -24.905 1.00 101.60 706 SER D CA 1
ATOM 11046 C C . SER D 1 229 ? 41.139 65.493 -24.834 1.00 98.90 706 SER D C 1
ATOM 11047 O O . SER D 1 229 ? 41.692 65.277 -23.755 1.00 98.71 706 SER D O 1
ATOM 11049 N N . GLY D 1 230 ? 41.568 64.979 -25.989 1.00 97.15 707 GLY D N 1
ATOM 11050 C CA . GLY D 1 230 ? 42.803 64.189 -26.083 1.00 94.97 707 GLY D CA 1
ATOM 11051 C C . GLY D 1 230 ? 42.620 62.687 -26.114 1.00 91.34 707 GLY D C 1
ATOM 11052 O O . GLY D 1 230 ? 41.516 62.182 -26.318 1.00 90.35 707 GLY D O 1
ATOM 11053 N N . ARG D 1 231 ? 43.727 61.977 -25.910 1.00 89.74 708 ARG D N 1
ATOM 11054 C CA . ARG D 1 231 ? 43.753 60.505 -25.958 1.00 86.61 708 ARG D CA 1
ATOM 11055 C C . ARG D 1 231 ? 44.680 59.930 -24.913 1.00 85.62 708 ARG D C 1
ATOM 11056 O O . ARG D 1 231 ? 45.464 60.647 -24.305 1.00 87.39 708 ARG D O 1
ATOM 11064 N N . MET D 1 232 ? 44.576 58.625 -24.707 1.00 83.12 709 MET D N 1
ATOM 11065 C CA . MET D 1 232 ? 45.384 57.932 -23.719 1.00 82.24 709 MET D CA 1
ATOM 11066 C C . MET D 1 232 ? 45.619 56.505 -24.126 1.00 79.74 709 MET D C 1
ATOM 11067 O O . MET D 1 232 ? 44.721 55.844 -24.633 1.00 78.57 709 MET D O 1
ATOM 11072 N N . CYS D 1 233 ? 46.833 56.026 -23.892 1.00 79.30 710 CYS D N 1
ATOM 11073 C CA . CYS D 1 233 ? 47.170 54.658 -24.194 1.00 77.28 710 CYS D CA 1
ATOM 11074 C C . CYS D 1 233 ? 46.443 53.745 -23.246 1.00 75.96 710 CYS D C 1
ATOM 11075 O O . CYS D 1 233 ? 46.371 54.020 -22.054 1.00 76.68 710 CYS D O 1
ATOM 11078 N N . ILE D 1 234 ? 45.905 52.655 -23.782 1.00 74.27 711 ILE D N 1
ATOM 11079 C CA . ILE D 1 234 ? 45.190 51.674 -22.982 1.00 73.47 711 ILE D CA 1
ATOM 11080 C C . ILE D 1 234 ? 45.828 50.302 -23.080 1.00 72.06 711 ILE D C 1
ATOM 11081 O O . ILE D 1 234 ? 46.025 49.781 -24.163 1.00 71.18 711 ILE D O 1
ATOM 11086 N N . ASN D 1 235 ? 46.155 49.729 -21.926 1.00 72.13 712 ASN D N 1
ATOM 11087 C CA . ASN D 1 235 ? 46.640 48.369 -21.866 1.00 71.21 712 ASN D CA 1
ATOM 11088 C C . ASN D 1 235 ? 45.425 47.442 -21.839 1.00 70.65 712 ASN D C 1
ATOM 11089 O O . ASN D 1 235 ? 44.732 47.323 -20.821 1.00 71.17 712 ASN D O 1
ATOM 11094 N N . MET D 1 236 ? 45.179 46.789 -22.962 1.00 69.81 713 MET D N 1
ATOM 11095 C CA . MET D 1 236 ? 44.021 45.934 -23.110 1.00 69.67 713 MET D CA 1
ATOM 11096 C C . MET D 1 236 ? 44.068 44.749 -22.178 1.00 69.67 713 MET D C 1
ATOM 11097 O O . MET D 1 236 ? 43.018 44.311 -21.680 1.00 70.10 713 MET D O 1
ATOM 11102 N N . GLU D 1 237 ? 45.288 44.239 -21.940 1.00 69.39 714 GLU D N 1
ATOM 11103 C CA . GLU D 1 237 ? 45.495 42.988 -21.219 1.00 69.67 714 GLU D CA 1
ATOM 11104 C C . GLU D 1 237 ? 44.659 41.917 -21.910 1.00 69.66 714 GLU D C 1
ATOM 11105 O O . GLU D 1 237 ? 43.799 41.260 -21.290 1.00 70.59 714 GLU D O 1
ATOM 11111 N N . TRP D 1 238 ? 44.902 41.737 -23.206 1.00 69.10 715 TRP D N 1
ATOM 11112 C CA . TRP D 1 238 ? 44.092 40.795 -23.971 1.00 69.26 715 TRP D CA 1
ATOM 11113 C C . TRP D 1 238 ? 44.474 39.346 -23.751 1.00 69.78 715 TRP D C 1
ATOM 11114 O O . TRP D 1 238 ? 43.807 38.464 -24.267 1.00 70.50 715 TRP D O 1
ATOM 11125 N N . GLY D 1 239 ? 45.545 39.089 -22.997 1.00 69.82 716 GLY D N 1
ATOM 11126 C CA . GLY D 1 239 ? 45.892 37.723 -22.663 1.00 70.48 716 GLY D CA 1
ATOM 11127 C C . GLY D 1 239 ? 44.701 37.043 -21.976 1.00 71.54 716 GLY D C 1
ATOM 11128 O O . GLY D 1 239 ? 44.414 35.862 -22.220 1.00 72.26 716 GLY D O 1
ATOM 11129 N N . ALA D 1 240 ? 44.003 37.814 -21.123 1.00 71.78 717 ALA D N 1
ATOM 11130 C CA . ALA D 1 240 ? 42.843 37.325 -20.354 1.00 73.10 717 ALA D CA 1
ATOM 11131 C C . ALA D 1 240 ? 41.544 37.391 -21.132 1.00 73.31 717 ALA D C 1
ATOM 11132 O O . ALA D 1 240 ? 40.480 37.206 -20.559 1.00 74.53 717 ALA D O 1
ATOM 11134 N N . PHE D 1 241 ? 41.635 37.659 -22.434 1.00 72.28 718 PHE D N 1
ATOM 11135 C CA . PHE D 1 241 ? 40.478 37.661 -23.311 1.00 72.75 718 PHE D CA 1
ATOM 11136 C C . PHE D 1 241 ? 39.848 36.262 -23.275 1.00 74.34 718 PHE D C 1
ATOM 11137 O O . PHE D 1 241 ? 40.547 35.258 -23.340 1.00 74.63 718 PHE D O 1
ATOM 11145 N N . GLY D 1 242 ? 38.528 36.208 -23.142 1.00 75.74 719 GLY D N 1
ATOM 11146 C CA . GLY D 1 242 ? 37.821 34.934 -23.094 1.00 77.79 719 GLY D CA 1
ATOM 11147 C C . GLY D 1 242 ? 37.841 34.224 -21.747 1.00 79.40 719 GLY D C 1
ATOM 11148 O O . GLY D 1 242 ? 37.314 33.107 -21.626 1.00 81.41 719 GLY D O 1
ATOM 11149 N N . ASP D 1 243 ? 38.433 34.857 -20.727 1.00 78.79 720 ASP D N 1
ATOM 11150 C CA . ASP D 1 243 ? 38.445 34.281 -19.372 1.00 80.55 720 ASP D CA 1
ATOM 11151 C C . ASP D 1 243 ? 37.029 34.157 -18.826 1.00 83.02 720 ASP D C 1
ATOM 11152 O O . ASP D 1 243 ? 36.773 33.354 -17.923 1.00 85.30 720 ASP D O 1
ATOM 11157 N N . ASP D 1 244 ? 36.113 34.961 -19.378 1.00 82.94 721 ASP D N 1
ATOM 11158 C CA . ASP D 1 244 ? 34.680 34.861 -19.058 1.00 85.58 721 ASP D CA 1
ATOM 11159 C C . ASP D 1 244 ? 34.007 33.633 -19.736 1.00 87.47 721 ASP D C 1
ATOM 11160 O O . ASP D 1 244 ? 32.808 33.411 -19.564 1.00 90.13 721 ASP D O 1
ATOM 11165 N N . GLY D 1 245 ? 34.787 32.852 -20.494 1.00 86.52 722 GLY D N 1
ATOM 11166 C CA . GLY D 1 245 ? 34.276 31.670 -21.192 1.00 88.48 722 GLY D CA 1
ATOM 11167 C C . GLY D 1 245 ? 33.660 32.005 -22.547 1.00 88.09 722 GLY D C 1
ATOM 11168 O O . GLY D 1 245 ? 32.962 31.171 -23.155 1.00 90.30 722 GLY D O 1
ATOM 11169 N N . SER D 1 246 ? 33.913 33.221 -23.029 1.00 85.62 723 SER D N 1
ATOM 11170 C CA . SER D 1 246 ? 33.363 33.669 -24.309 1.00 85.19 723 SER D CA 1
ATOM 11171 C C . SER D 1 246 ? 34.092 33.057 -25.518 1.00 84.18 723 SER D C 1
ATOM 11172 O O . SER D 1 246 ? 33.603 33.158 -26.647 1.00 84.42 723 SER D O 1
ATOM 11175 N N . LEU D 1 247 ? 35.253 32.428 -25.282 1.00 83.37 724 LEU D N 1
ATOM 11176 C CA . LEU D 1 247 ? 35.998 31.740 -26.356 1.00 82.87 724 LEU D CA 1
ATOM 11177 C C . LEU D 1 247 ? 35.911 30.207 -26.228 1.00 85.38 724 LEU D C 1
ATOM 11178 O O . LEU D 1 247 ? 36.841 29.490 -26.617 1.00 85.03 724 LEU D O 1
ATOM 11180 N N . ALA D 1 248 ? 34.785 29.716 -25.682 1.00 88.13 725 ALA D N 1
ATOM 11181 C CA . ALA D 1 248 ? 34.519 28.272 -25.594 1.00 91.12 725 ALA D CA 1
ATOM 11182 C C . ALA D 1 248 ? 34.435 27.703 -27.012 1.00 91.82 725 ALA D C 1
ATOM 11183 O O . ALA D 1 248 ? 34.812 26.556 -27.269 1.00 93.35 725 ALA D O 1
ATOM 11185 N N . MET D 1 249 ? 33.934 28.532 -27.924 1.00 90.89 726 MET D N 1
ATOM 11186 C CA . MET D 1 249 ? 33.870 28.206 -29.336 1.00 91.39 726 MET D CA 1
ATOM 11187 C C . MET D 1 249 ? 35.227 27.697 -29.849 1.00 90.24 726 MET D C 1
ATOM 11188 O O . MET D 1 249 ? 35.275 26.731 -30.607 1.00 92.17 726 MET D O 1
ATOM 11190 N N . LEU D 1 250 ? 36.319 28.342 -29.417 1.00 87.45 727 LEU D N 1
ATOM 11191 C CA . LEU D 1 250 ? 37.676 28.009 -29.902 1.00 86.37 727 LEU D CA 1
ATOM 11192 C C . LEU D 1 250 ? 38.428 26.902 -29.144 1.00 87.62 727 LEU D C 1
ATOM 11193 O O . LEU D 1 250 ? 39.083 26.050 -29.766 1.00 88.57 727 LEU D O 1
ATOM 11198 N N . SER D 1 251 ? 38.351 26.929 -27.814 1.00 87.74 728 SER D N 1
ATOM 11199 C CA . SER D 1 251 ? 39.134 26.016 -26.984 1.00 88.86 728 SER D CA 1
ATOM 11200 C C . SER D 1 251 ? 39.034 24.599 -27.459 1.00 91.87 728 SER D C 1
ATOM 11201 O O . SER D 1 251 ? 37.941 24.051 -27.579 1.00 94.40 728 SER D O 1
ATOM 11204 N N . THR D 1 252 ? 40.190 24.012 -27.741 1.00 91.93 729 THR D N 1
ATOM 11205 C CA . THR D 1 252 ? 40.279 22.612 -28.068 1.00 95.06 729 THR D CA 1
ATOM 11206 C C . THR D 1 252 ? 40.451 21.873 -26.750 1.00 96.88 729 THR D C 1
ATOM 11207 O O . THR D 1 252 ? 40.633 22.499 -25.693 1.00 95.31 729 THR D O 1
ATOM 11211 N N . ARG D 1 253 ? 40.389 20.547 -26.803 1.00 100.40 730 ARG D N 1
ATOM 11212 C CA . ARG D 1 253 ? 40.657 19.722 -25.617 1.00 102.67 730 ARG D CA 1
ATOM 11213 C C . ARG D 1 253 ? 42.090 19.935 -25.128 1.00 100.84 730 ARG D C 1
ATOM 11214 O O . ARG D 1 253 ? 42.377 19.815 -23.934 1.00 101.37 730 ARG D O 1
ATOM 11218 N N . PHE D 1 254 ? 42.976 20.253 -26.071 1.00 99.01 731 PHE D N 1
ATOM 11219 C CA . PHE D 1 254 ? 44.394 20.453 -25.791 1.00 97.58 731 PHE D CA 1
ATOM 11220 C C . PHE D 1 254 ? 44.627 21.770 -25.077 1.00 94.22 731 PHE D C 1
ATOM 11221 O O . PHE D 1 254 ? 45.475 21.860 -24.184 1.00 93.75 731 PHE D O 1
ATOM 11229 N N . ASP D 1 255 ? 43.873 22.791 -25.476 1.00 92.15 732 ASP D N 1
ATOM 11230 C CA . ASP D 1 255 ? 43.889 24.084 -24.788 1.00 89.45 732 ASP D CA 1
ATOM 11231 C C . ASP D 1 255 ? 43.445 23.889 -23.334 1.00 90.70 732 ASP D C 1
ATOM 11232 O O . ASP D 1 255 ? 44.052 24.442 -22.402 1.00 89.44 732 ASP D O 1
ATOM 11237 N N . ALA D 1 256 ? 42.384 23.095 -23.157 1.00 93.41 733 ALA D N 1
ATOM 11238 C CA . ALA D 1 256 ? 41.859 22.767 -21.836 1.00 95.29 733 ALA D CA 1
ATOM 11239 C C . ALA D 1 256 ? 42.930 22.083 -20.983 1.00 96.54 733 ALA D C 1
ATOM 11240 O O . ALA D 1 256 ? 43.210 22.516 -19.864 1.00 96.06 733 ALA D O 1
ATOM 11242 N N . SER D 1 257 ? 43.523 21.017 -21.528 1.00 98.38 734 SER D N 1
ATOM 11243 C CA . SER D 1 257 ? 44.569 20.266 -20.836 1.00 99.95 734 SER D CA 1
ATOM 11244 C C . SER D 1 257 ? 45.702 21.195 -20.361 1.00 97.18 734 SER D C 1
ATOM 11245 O O . SER D 1 257 ? 46.151 21.098 -19.213 1.00 98.05 734 SER D O 1
ATOM 11247 N N . VAL D 1 258 ? 46.152 22.090 -21.244 1.00 94.21 735 VAL D N 1
ATOM 11248 C CA . VAL D 1 258 ? 47.206 23.071 -20.905 1.00 91.78 735 VAL D CA 1
ATOM 11249 C C . VAL D 1 258 ? 46.793 23.999 -19.762 1.00 90.68 735 VAL D C 1
ATOM 11250 O O . VAL D 1 258 ? 47.539 24.182 -18.786 1.00 90.90 735 VAL D O 1
ATOM 11254 N N . ASP D 1 259 ? 45.607 24.585 -19.897 1.00 89.84 736 ASP D N 1
ATOM 11255 C CA . ASP D 1 259 ? 45.100 25.551 -18.927 1.00 88.76 736 ASP D CA 1
ATOM 11256 C C . ASP D 1 259 ? 45.022 24.944 -17.534 1.00 91.21 736 ASP D C 1
ATOM 11257 O O . ASP D 1 259 ? 45.560 25.500 -16.578 1.00 90.56 736 ASP D O 1
ATOM 11262 N N . GLN D 1 260 ? 44.353 23.796 -17.438 1.00 94.27 737 GLN D N 1
ATOM 11263 C CA . GLN D 1 260 ? 44.187 23.083 -16.168 1.00 97.37 737 GLN D CA 1
ATOM 11264 C C . GLN D 1 260 ? 45.538 22.726 -15.550 1.00 97.89 737 GLN D C 1
ATOM 11265 O O . GLN D 1 260 ? 45.683 22.737 -14.330 1.00 99.23 737 GLN D O 1
ATOM 11271 N N . ALA D 1 261 ? 46.524 22.416 -16.402 1.00 97.12 738 ALA D N 1
ATOM 11272 C CA . ALA D 1 261 ? 47.873 22.046 -15.950 1.00 97.78 738 ALA D CA 1
ATOM 11273 C C . ALA D 1 261 ? 48.770 23.254 -15.608 1.00 95.01 738 ALA D C 1
ATOM 11274 O O . ALA D 1 261 ? 49.932 23.068 -15.255 1.00 95.55 738 ALA D O 1
ATOM 11276 N N . SER D 1 262 ? 48.234 24.474 -15.704 1.00 92.41 739 SER D N 1
ATOM 11277 C CA . SER D 1 262 ? 49.029 25.689 -15.474 1.00 90.06 739 SER D CA 1
ATOM 11278 C C . SER D 1 262 ? 48.929 26.244 -14.053 1.00 90.55 739 SER D C 1
ATOM 11279 O O . SER D 1 262 ? 48.045 25.877 -13.283 1.00 92.31 739 SER D O 1
ATOM 11282 N N . ILE D 1 263 ? 49.873 27.135 -13.736 1.00 89.21 740 ILE D N 1
ATOM 11283 C CA . ILE D 1 263 ? 49.889 27.916 -12.490 1.00 89.39 740 ILE D CA 1
ATOM 11284 C C . ILE D 1 263 ? 48.558 28.614 -12.249 1.00 88.78 740 ILE D C 1
ATOM 11285 O O . ILE D 1 263 ? 48.049 28.642 -11.123 1.00 90.51 740 ILE D O 1
ATOM 11290 N N . ASN D 1 264 ? 48.003 29.179 -13.320 1.00 86.61 741 ASN D N 1
ATOM 11291 C CA . ASN D 1 264 ? 46.801 30.000 -13.246 1.00 85.84 741 ASN D CA 1
ATOM 11292 C C . ASN D 1 264 ? 45.664 29.437 -14.102 1.00 86.15 741 ASN D C 1
ATOM 11293 O O . ASN D 1 264 ? 45.354 29.978 -15.159 1.00 84.13 741 ASN D O 1
ATOM 11298 N N . PRO D 1 265 ? 45.037 28.338 -13.641 1.00 88.94 742 PRO D N 1
ATOM 11299 C CA . PRO D 1 265 ? 43.951 27.736 -14.397 1.00 89.87 742 PRO D CA 1
ATOM 11300 C C . PRO D 1 265 ? 42.788 28.698 -14.549 1.00 89.02 742 PRO D C 1
ATOM 11301 O O . PRO D 1 265 ? 42.443 29.410 -13.599 1.00 89.48 742 PRO D O 1
ATOM 11305 N N . GLY D 1 266 ? 42.194 28.723 -15.740 1.00 88.12 743 GLY D N 1
ATOM 11306 C CA . GLY D 1 266 ? 41.068 29.607 -16.035 1.00 87.36 743 GLY D CA 1
ATOM 11307 C C . GLY D 1 266 ? 41.484 31.012 -16.429 1.00 84.33 743 GLY D C 1
ATOM 11308 O O . GLY D 1 266 ? 40.710 31.740 -17.039 1.00 83.49 743 GLY D O 1
ATOM 11309 N N . LYS D 1 267 ? 42.712 31.386 -16.089 1.00 83.13 744 LYS D N 1
ATOM 11310 C CA . LYS D 1 267 ? 43.218 32.728 -16.336 1.00 80.74 744 LYS D CA 1
ATOM 11311 C C . LYS D 1 267 ? 44.041 32.797 -17.629 1.00 78.82 744 LYS D C 1
ATOM 11312 O O . LYS D 1 267 ? 44.614 31.802 -18.064 1.00 79.41 744 LYS D O 1
ATOM 11315 N N . GLN D 1 268 ? 44.083 33.981 -18.233 1.00 76.95 745 GLN D N 1
ATOM 11316 C CA . GLN D 1 268 ? 44.871 34.226 -19.448 1.00 75.39 745 GLN D CA 1
ATOM 11317 C C . GLN D 1 268 ? 44.610 33.159 -20.536 1.00 75.91 745 GLN D C 1
ATOM 11318 O O . GLN D 1 268 ? 45.544 32.616 -21.128 1.00 75.79 745 GLN D O 1
ATOM 11324 N N . ARG D 1 269 ? 43.342 32.871 -20.793 1.00 76.74 746 ARG D N 1
ATOM 1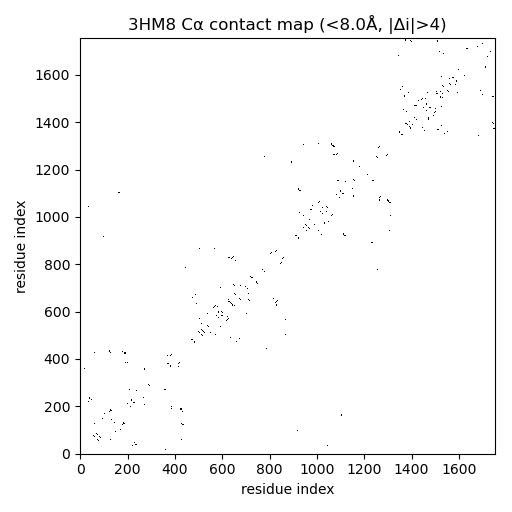1325 C CA . ARG D 1 269 ? 42.977 31.821 -21.757 1.00 77.70 746 ARG D CA 1
ATOM 11326 C C . ARG D 1 269 ? 43.419 32.132 -23.180 1.00 76.35 746 ARG D C 1
ATOM 11327 O O . ARG D 1 269 ? 43.979 31.270 -23.863 1.00 77.02 746 ARG D O 1
ATOM 11335 N N . PHE D 1 270 ? 43.168 33.363 -23.621 1.00 74.81 747 PHE D N 1
ATOM 11336 C CA . PHE D 1 270 ? 43.534 33.794 -24.982 1.00 73.64 747 PHE D CA 1
ATOM 11337 C C . PHE D 1 270 ? 45.038 33.750 -25.178 1.00 72.94 747 PHE D C 1
ATOM 11338 O O . PHE D 1 270 ? 45.523 33.388 -26.247 1.00 73.03 747 PHE D O 1
ATOM 11346 N N . GLU D 1 271 ? 45.761 34.121 -24.131 1.00 72.58 748 GLU D N 1
ATOM 11347 C CA . GLU D 1 271 ? 47.216 34.074 -24.120 1.00 72.57 748 GLU D CA 1
ATOM 11348 C C . GLU D 1 271 ? 47.741 32.639 -24.289 1.00 74.08 748 GLU D C 1
ATOM 11349 O O . GLU D 1 271 ? 48.766 32.407 -24.939 1.00 74.30 748 GLU D O 1
ATOM 11355 N N . LYS D 1 272 ? 47.030 31.687 -23.697 1.00 75.40 749 LYS D N 1
ATOM 11356 C CA . LYS D 1 272 ? 47.442 30.286 -23.713 1.00 77.16 749 LYS D CA 1
ATOM 11357 C C . LYS D 1 272 ? 47.272 29.609 -25.084 1.00 77.85 749 LYS D C 1
ATOM 11358 O O . LYS D 1 272 ? 47.712 28.461 -25.276 1.00 79.66 749 LYS D O 1
ATOM 11364 N N . MET D 1 273 ? 46.648 30.318 -26.029 1.00 76.60 750 MET D N 1
ATOM 11365 C CA . MET D 1 273 ? 46.476 29.817 -27.395 1.00 77.36 750 MET D CA 1
ATOM 11366 C C . MET D 1 273 ? 47.432 30.489 -28.385 1.00 76.32 750 MET D C 1
ATOM 11367 O O . MET D 1 273 ? 47.401 30.188 -29.578 1.00 76.94 750 MET D O 1
ATOM 11372 N N . ILE D 1 274 ? 48.287 31.385 -27.885 1.00 75.14 751 ILE D N 1
ATOM 11373 C CA . ILE D 1 274 ? 49.118 32.232 -28.749 1.00 74.35 751 ILE D CA 1
ATOM 11374 C C . ILE D 1 274 ? 50.606 32.322 -28.379 1.00 74.66 751 ILE D C 1
ATOM 11375 O O . ILE D 1 274 ? 51.458 32.159 -29.244 1.00 75.47 751 ILE D O 1
ATOM 11380 N N . SER D 1 275 ? 50.905 32.580 -27.100 1.00 74.33 752 SER D N 1
ATOM 11381 C CA . SER D 1 275 ? 52.277 32.949 -26.668 1.00 74.65 752 SER D CA 1
ATOM 11382 C C . SER D 1 275 ? 53.277 31.794 -26.454 1.00 76.60 752 SER D C 1
ATOM 11383 O O . SER D 1 275 ? 52.900 30.638 -26.251 1.00 77.85 752 SER D O 1
ATOM 11386 N N . GLY D 1 276 ? 54.559 32.150 -26.488 1.00 77.23 753 GLY D N 1
ATOM 11387 C CA . GLY D 1 276 ? 55.677 31.185 -26.432 1.00 79.31 753 GLY D CA 1
ATOM 11388 C C . GLY D 1 276 ? 55.718 30.254 -25.242 1.00 80.45 753 GLY D C 1
ATOM 11389 O O . GLY D 1 276 ? 56.174 29.107 -25.357 1.00 82.58 753 GLY D O 1
ATOM 11390 N N . MET D 1 277 ? 55.250 30.742 -24.098 1.00 79.47 754 MET D N 1
ATOM 11391 C CA . MET D 1 277 ? 55.212 29.948 -22.874 1.00 80.63 754 MET D CA 1
ATOM 11392 C C . MET D 1 277 ? 54.303 28.720 -23.013 1.00 81.68 754 MET D C 1
ATOM 11393 O O . MET D 1 277 ? 54.575 27.669 -22.426 1.00 83.70 754 MET D O 1
ATOM 11398 N N . TYR D 1 278 ? 53.234 28.862 -23.800 1.00 80.63 755 TYR D N 1
ATOM 11399 C CA . TYR D 1 278 ? 52.169 27.858 -23.855 1.00 81.65 755 TYR D CA 1
ATOM 11400 C C . TYR D 1 278 ? 52.050 27.031 -25.150 1.00 82.71 755 TYR D C 1
ATOM 11401 O O . TYR D 1 278 ? 51.617 25.883 -25.092 1.00 84.60 755 TYR D O 1
ATOM 11410 N N . LEU D 1 279 ? 52.425 27.597 -26.302 1.00 81.84 756 LEU D N 1
ATOM 11411 C CA . LEU D 1 279 ? 52.264 26.881 -27.593 1.00 83.06 756 LEU D CA 1
ATOM 11412 C C . LEU D 1 279 ? 52.938 25.516 -27.582 1.00 85.86 756 LEU D C 1
ATOM 11413 O O . LEU D 1 279 ? 52.329 24.507 -27.941 1.00 87.60 756 LEU D O 1
ATOM 11418 N N . GLY D 1 280 ? 54.196 25.492 -27.163 1.00 86.62 757 GLY D N 1
ATOM 11419 C CA . GLY D 1 280 ? 54.949 24.259 -27.077 1.00 89.57 757 GLY D CA 1
ATOM 11420 C C . GLY D 1 280 ? 54.224 23.156 -26.335 1.00 91.32 757 GLY D C 1
ATOM 11421 O O . GLY D 1 280 ? 54.391 21.979 -26.652 1.00 94.07 757 GLY D O 1
ATOM 11422 N N . GLU D 1 281 ? 53.420 23.533 -25.340 1.00 90.04 758 GLU D N 1
ATOM 11423 C CA . GLU D 1 281 ? 52.631 22.557 -24.580 1.00 91.96 758 GLU D CA 1
ATOM 11424 C C . GLU D 1 281 ? 51.409 22.093 -25.379 1.00 92.56 758 GLU D C 1
ATOM 11425 O O . GLU D 1 281 ? 51.053 20.900 -25.339 1.00 95.36 758 GLU D O 1
ATOM 11431 N N . ILE D 1 282 ? 50.775 23.024 -26.105 1.00 90.16 759 ILE D N 1
ATOM 11432 C CA . ILE D 1 282 ? 49.611 22.684 -26.936 1.00 90.71 759 ILE D CA 1
ATOM 11433 C C . ILE D 1 282 ? 50.008 21.561 -27.883 1.00 93.41 759 ILE D C 1
ATOM 11434 O O . ILE D 1 282 ? 49.260 20.605 -28.079 1.00 95.76 759 ILE D O 1
ATOM 11439 N N . VAL D 1 283 ? 51.200 21.688 -28.456 1.00 93.39 760 VAL D N 1
ATOM 11440 C CA . VAL D 1 283 ? 51.755 20.666 -29.323 1.00 96.26 760 VAL D CA 1
ATOM 11441 C C . VAL D 1 283 ? 51.911 19.351 -28.581 1.00 99.47 760 VAL D C 1
ATOM 11442 O O . VAL D 1 283 ? 51.449 18.317 -29.045 1.00 102.17 760 VAL D O 1
ATOM 11446 N N . ARG D 1 284 ? 52.564 19.409 -27.422 1.00 99.39 761 ARG D N 1
ATOM 11447 C CA . ARG D 1 284 ? 52.875 18.210 -26.637 1.00 102.71 761 ARG D CA 1
ATOM 11448 C C . ARG D 1 284 ? 51.642 17.350 -26.345 1.00 104.79 761 ARG D C 1
ATOM 11449 O O . ARG D 1 284 ? 51.691 16.120 -26.482 1.00 108.47 761 ARG D O 1
ATOM 11457 N N . HIS D 1 285 ? 50.544 17.996 -25.946 1.00 102.79 762 HIS D N 1
ATOM 11458 C CA . HIS D 1 285 ? 49.290 17.278 -25.661 1.00 104.81 762 HIS D CA 1
ATOM 11459 C C . HIS D 1 285 ? 48.724 16.640 -26.917 1.00 106.61 762 HIS D C 1
ATOM 11460 O O . HIS D 1 285 ? 48.209 15.522 -26.873 1.00 109.97 762 HIS D O 1
ATOM 11467 N N . ILE D 1 286 ? 48.821 17.359 -28.034 1.00 104.50 763 ILE D N 1
ATOM 11468 C CA . ILE D 1 286 ? 48.382 16.837 -29.322 1.00 106.29 763 ILE D CA 1
ATOM 11469 C C . ILE D 1 286 ? 49.150 15.556 -29.635 1.00 110.18 763 ILE D C 1
ATOM 11470 O O . ILE D 1 286 ? 48.556 14.526 -29.964 1.00 113.55 763 ILE D O 1
ATOM 11475 N N . LEU D 1 287 ? 50.470 15.631 -29.516 1.00 109.97 764 LEU D N 1
ATOM 11476 C CA . LEU D 1 287 ? 51.332 14.481 -29.749 1.00 113.84 764 LEU D CA 1
ATOM 11477 C C . LEU D 1 287 ? 50.954 13.316 -28.836 1.00 117.39 764 LEU D C 1
ATOM 11478 O O . LEU D 1 287 ? 50.897 12.168 -29.282 1.00 121.35 764 LEU D O 1
ATOM 11483 N N . LEU D 1 288 ? 50.698 13.623 -27.559 1.00 116.20 765 LEU D N 1
ATOM 11484 C CA . LEU D 1 288 ? 50.261 12.611 -26.583 1.00 119.60 765 LEU D CA 1
ATOM 11485 C C . LEU D 1 288 ? 48.952 11.961 -27.025 1.00 122.02 765 LEU D C 1
ATOM 11486 O O . LEU D 1 288 ? 48.826 10.743 -27.005 1.00 126.41 765 LEU D O 1
ATOM 11491 N N . HIS D 1 289 ? 47.982 12.783 -27.423 1.00 119.38 766 HIS D N 1
ATOM 11492 C CA . HIS D 1 289 ? 46.697 12.271 -27.897 1.00 121.61 766 HIS D CA 1
ATOM 11493 C C . HIS D 1 289 ? 46.889 11.384 -29.124 1.00 124.81 766 HIS D C 1
ATOM 11494 O O . HIS D 1 289 ? 46.311 10.296 -29.211 1.00 129.03 766 HIS D O 1
ATOM 11501 N N . LEU D 1 290 ? 47.706 11.862 -30.063 1.00 122.99 767 LEU D N 1
ATOM 11502 C CA . LEU D 1 290 ? 47.992 11.138 -31.298 1.00 125.94 767 LEU D CA 1
ATOM 11503 C C . LEU D 1 290 ? 48.616 9.777 -31.036 1.00 130.77 767 LEU D C 1
ATOM 11504 O O . LEU D 1 290 ? 48.235 8.793 -31.665 1.00 134.90 767 LEU D O 1
ATOM 11506 N N . THR D 1 291 ? 49.570 9.727 -30.105 1.00 130.55 768 THR D N 1
ATOM 11507 C CA . THR D 1 291 ? 50.243 8.470 -29.749 1.00 135.32 768 THR D CA 1
ATOM 11508 C C . THR D 1 291 ? 49.253 7.441 -29.191 1.00 139.34 768 THR D C 1
ATOM 11509 O O . THR D 1 291 ? 49.291 6.267 -29.564 1.00 144.20 768 THR D O 1
ATOM 11513 N N . SER D 1 292 ? 48.366 7.896 -28.302 1.00 137.56 769 SER D N 1
ATOM 11514 C CA . SER D 1 292 ? 47.343 7.028 -27.702 1.00 141.45 769 SER D CA 1
ATOM 11515 C C . SER D 1 292 ? 46.344 6.517 -28.752 1.00 144.13 769 SER D C 1
ATOM 11516 O O . SER D 1 292 ? 45.773 5.441 -28.588 1.00 149.10 769 SER D O 1
ATOM 11519 N N . LEU D 1 293 ? 46.141 7.295 -29.825 1.00 141.14 770 LEU D N 1
ATOM 11520 C CA . LEU D 1 293 ? 45.278 6.880 -30.934 1.00 143.58 770 LEU D CA 1
ATOM 11521 C C . LEU D 1 293 ? 45.992 5.859 -31.849 1.00 147.85 770 LEU D C 1
ATOM 11522 O O . LEU D 1 293 ? 45.352 5.225 -32.691 1.00 151.35 770 LEU D O 1
ATOM 11524 N N . GLY D 1 294 ? 47.313 5.706 -31.677 1.00 147.85 771 GLY D N 1
ATOM 11525 C CA . GLY D 1 294 ? 48.111 4.767 -32.474 1.00 152.03 771 GLY D CA 1
ATOM 11526 C C . GLY D 1 294 ? 48.700 5.391 -33.729 1.00 149.86 771 GLY D C 1
ATOM 11527 O O . GLY D 1 294 ? 49.414 4.728 -34.480 1.00 153.15 771 GLY D O 1
ATOM 11528 N N . VAL D 1 295 ? 48.397 6.671 -33.953 1.00 144.69 772 VAL D N 1
ATOM 11529 C CA . VAL D 1 295 ? 48.869 7.406 -35.125 1.00 142.42 772 VAL D CA 1
ATOM 11530 C C . VAL D 1 295 ? 50.372 7.644 -35.081 1.00 141.45 772 VAL D C 1
ATOM 11531 O O . VAL D 1 295 ? 51.094 7.321 -36.028 1.00 143.58 772 VAL D O 1
ATOM 11533 N N . LEU D 1 296 ? 50.832 8.207 -33.967 1.00 138.53 773 LEU D N 1
ATOM 11534 C CA . LEU D 1 296 ? 52.229 8.591 -33.805 1.00 137.24 773 LEU D CA 1
ATOM 11535 C C . LEU D 1 296 ? 52.988 7.586 -32.944 1.00 140.92 773 LEU D C 1
ATOM 11536 O O . LEU D 1 296 ? 52.417 6.967 -32.040 1.00 142.69 773 LEU D O 1
ATOM 11538 N N . PHE D 1 297 ? 54.281 7.430 -33.253 1.00 142.41 774 PHE D N 1
ATOM 11539 C CA . PHE D 1 297 ? 55.190 6.528 -32.534 1.00 146.10 774 PHE D CA 1
ATOM 11540 C C . PHE D 1 297 ? 54.639 5.111 -32.406 1.00 151.54 774 PHE D C 1
ATOM 11541 O O . PHE D 1 297 ? 55.383 4.176 -32.143 1.00 155.76 774 PHE D O 1
ATOM 11549 N N . ILE D 1 302 ? 56.762 6.788 -25.059 1.00 143.53 779 ILE D N 1
ATOM 11550 C CA . ILE D 1 302 ? 57.662 7.919 -24.983 1.00 139.62 779 ILE D CA 1
ATOM 11551 C C . ILE D 1 302 ? 57.365 8.716 -23.717 1.00 136.43 779 ILE D C 1
ATOM 11552 O O . ILE D 1 302 ? 56.659 9.740 -23.753 1.00 132.06 779 ILE D O 1
ATOM 11554 N N . GLN D 1 303 ? 57.907 8.235 -22.593 1.00 138.80 780 GLN D N 1
ATOM 11555 C CA . GLN D 1 303 ? 57.734 8.892 -21.281 1.00 136.53 780 GLN D CA 1
ATOM 11556 C C . GLN D 1 303 ? 58.203 10.342 -21.342 1.00 131.48 780 GLN D C 1
ATOM 11557 O O . GLN D 1 303 ? 57.612 11.220 -20.729 1.00 128.12 780 GLN D O 1
ATOM 11559 N N . ARG D 1 304 ? 59.273 10.571 -22.099 1.00 131.34 781 ARG D N 1
ATOM 11560 C CA . ARG D 1 304 ? 59.812 11.906 -22.346 1.00 127.14 781 ARG D CA 1
ATOM 11561 C C . ARG D 1 304 ? 58.736 12.914 -22.800 1.00 122.67 781 ARG D C 1
ATOM 11562 O O . ARG D 1 304 ? 58.836 14.121 -22.529 1.00 118.84 781 ARG D O 1
ATOM 11570 N N . LEU D 1 305 ? 57.716 12.411 -23.490 1.00 123.38 782 LEU D N 1
ATOM 11571 C CA . LEU D 1 305 ? 56.615 13.246 -23.951 1.00 119.77 782 LEU D CA 1
ATOM 11572 C C . LEU D 1 305 ? 55.774 13.752 -22.760 1.00 117.79 782 LEU D C 1
ATOM 11573 O O . LEU D 1 305 ? 55.089 14.756 -22.873 1.00 114.20 782 LEU D O 1
ATOM 11578 N N . GLN D 1 306 ? 55.835 13.041 -21.628 1.00 120.48 783 GLN D N 1
ATOM 11579 C CA . GLN D 1 306 ? 55.150 13.463 -20.399 1.00 119.24 783 GLN D CA 1
ATOM 11580 C C . GLN D 1 306 ? 55.858 14.663 -19.747 1.00 116.05 783 GLN D C 1
ATOM 11581 O O . GLN D 1 306 ? 55.252 15.374 -18.954 1.00 114.07 783 GLN D O 1
ATOM 11587 N N . THR D 1 307 ? 57.136 14.877 -20.079 1.00 115.99 784 THR D N 1
ATOM 11588 C CA . THR D 1 307 ? 57.917 15.983 -19.501 1.00 113.51 784 THR D CA 1
ATOM 11589 C C . THR D 1 307 ? 57.385 17.331 -19.945 1.00 109.11 784 THR D C 1
ATOM 11590 O O . THR D 1 307 ? 57.241 17.576 -21.138 1.00 107.91 784 THR D O 1
ATOM 11594 N N . ARG D 1 308 ? 57.100 18.206 -18.979 1.00 107.08 785 ARG D N 1
ATOM 11595 C CA . ARG D 1 308 ? 56.566 19.543 -19.278 1.00 103.16 785 ARG D CA 1
ATOM 11596 C C . ARG D 1 308 ? 57.627 20.475 -19.873 1.00 101.30 785 ARG D C 1
ATOM 11597 O O . ARG D 1 308 ? 58.810 20.403 -19.526 1.00 102.77 785 ARG D O 1
ATOM 11599 N N . ASP D 1 309 ? 57.181 21.338 -20.776 1.00 98.46 786 ASP D N 1
ATOM 11600 C CA . ASP D 1 309 ? 58.001 22.414 -21.353 1.00 96.63 786 ASP D CA 1
ATOM 11601 C C . ASP D 1 309 ? 59.273 21.982 -22.101 1.00 98.66 786 ASP D C 1
ATOM 11602 O O . ASP D 1 309 ? 60.322 22.627 -21.982 1.00 98.53 786 ASP D O 1
ATOM 11607 N N . ILE D 1 310 ? 59.167 20.898 -22.873 1.00 100.82 787 ILE D N 1
ATOM 11608 C CA . ILE D 1 310 ? 60.272 20.448 -23.748 1.00 103.03 787 ILE D CA 1
ATOM 11609 C C . ILE D 1 310 ? 60.276 21.226 -25.078 1.00 101.32 787 ILE D C 1
ATOM 11610 O O . ILE D 1 310 ? 61.340 21.454 -25.661 1.00 102.37 787 ILE D O 1
ATOM 11615 N N . PHE D 1 311 ? 59.092 21.636 -25.549 1.00 99.05 788 PHE D N 1
ATOM 11616 C CA . PHE D 1 311 ? 58.984 22.418 -26.794 1.00 97.40 788 PHE D CA 1
ATOM 11617 C C . PHE D 1 311 ? 58.952 23.922 -26.497 1.00 94.23 788 PHE D C 1
ATOM 11618 O O . PHE D 1 311 ? 57.890 24.509 -26.297 1.00 91.79 788 PHE D O 1
ATOM 11626 N N . LYS D 1 312 ? 60.137 24.529 -26.474 1.00 94.59 789 LYS D N 1
ATOM 11627 C CA . LYS D 1 312 ? 60.280 25.958 -26.218 1.00 92.14 789 LYS D CA 1
ATOM 11628 C C . LYS D 1 312 ? 60.253 26.758 -27.520 1.00 91.07 789 LYS D C 1
ATOM 11629 O O . LYS D 1 312 ? 60.403 26.203 -28.607 1.00 92.58 789 LYS D O 1
ATOM 11631 N N . THR D 1 313 ? 60.053 28.070 -27.392 1.00 88.70 790 THR D N 1
ATOM 11632 C CA . THR D 1 313 ? 60.002 28.990 -28.540 1.00 87.64 790 THR D CA 1
ATOM 11633 C C . THR D 1 313 ? 61.212 28.837 -29.466 1.00 90.18 790 THR D C 1
ATOM 11634 O O . THR D 1 313 ? 61.047 28.725 -30.684 1.00 90.82 790 THR D O 1
ATOM 11638 N N . LYS D 1 314 ? 62.420 28.839 -28.883 1.00 91.88 791 LYS D N 1
ATOM 11639 C CA . LYS D 1 314 ? 63.653 28.652 -29.661 1.00 94.82 791 LYS D CA 1
ATOM 11640 C C . LYS D 1 314 ? 63.525 27.407 -30.532 1.00 96.91 791 LYS D C 1
ATOM 11641 O O . LYS D 1 314 ? 63.915 27.415 -31.699 1.00 98.53 791 LYS D O 1
ATOM 11643 N N . PHE D 1 315 ? 62.961 26.343 -29.957 1.00 97.18 792 PHE D N 1
ATOM 11644 C CA . PHE D 1 315 ? 62.721 25.102 -30.694 1.00 99.33 792 PHE D CA 1
ATOM 11645 C C . PHE D 1 315 ? 61.609 25.237 -31.742 1.00 97.86 792 PHE D C 1
ATOM 11646 O O . PHE D 1 315 ? 61.821 24.919 -32.907 1.00 99.73 792 PHE D O 1
ATOM 11654 N N . LEU D 1 316 ? 60.427 25.696 -31.324 1.00 94.88 793 LEU D N 1
ATOM 11655 C CA . LEU D 1 316 ? 59.285 25.853 -32.256 1.00 93.69 793 LEU D CA 1
ATOM 11656 C C . LEU D 1 316 ? 59.641 26.688 -33.492 1.00 93.79 793 LEU D C 1
ATOM 11657 O O . LEU D 1 316 ? 59.152 26.420 -34.593 1.00 94.51 793 LEU D O 1
ATOM 11662 N N . SER D 1 317 ? 60.495 27.692 -33.300 1.00 93.38 794 SER D N 1
ATOM 11663 C CA . SER D 1 317 ? 60.964 28.527 -34.398 1.00 93.93 794 SER D CA 1
ATOM 11664 C C . SER D 1 317 ? 61.989 27.771 -35.284 1.00 97.61 794 SER D C 1
ATOM 11665 O O . SER D 1 317 ? 62.015 27.951 -36.503 1.00 98.65 794 SER D O 1
ATOM 11668 N N . GLU D 1 318 ? 62.822 26.931 -34.670 1.00 99.70 795 GLU D N 1
ATOM 11669 C CA . GLU D 1 318 ? 63.800 26.136 -35.438 1.00 103.70 795 GLU D CA 1
ATOM 11670 C C . GLU D 1 318 ? 63.149 24.998 -36.227 1.00 105.22 795 GLU D C 1
ATOM 11671 O O . GLU D 1 318 ? 63.462 24.809 -37.395 1.00 107.53 795 GLU D O 1
ATOM 11677 N N . ILE D 1 319 ? 62.243 24.252 -35.584 1.00 104.24 796 ILE D N 1
ATOM 11678 C CA . ILE D 1 319 ? 61.574 23.098 -36.223 1.00 106.00 796 ILE D CA 1
ATOM 11679 C C . ILE D 1 319 ? 60.898 23.465 -37.540 1.00 105.75 796 ILE D C 1
ATOM 11680 O O . ILE D 1 319 ? 60.954 22.699 -38.502 1.00 108.63 796 ILE D O 1
ATOM 11682 N N . GLU D 1 320 ? 60.268 24.641 -37.581 1.00 102.61 797 GLU D N 1
ATOM 11683 C CA . GLU D 1 320 ? 59.525 25.093 -38.787 1.00 102.21 797 GLU D CA 1
ATOM 11684 C C . GLU D 1 320 ? 60.371 25.788 -39.881 1.00 103.81 797 GLU D C 1
ATOM 11685 O O . GLU D 1 320 ? 59.857 26.074 -40.963 1.00 104.10 797 GLU D O 1
ATOM 11691 N N . SER D 1 321 ? 61.648 26.060 -39.607 1.00 105.20 798 SER D N 1
ATOM 11692 C CA . SER D 1 321 ? 62.521 26.684 -40.613 1.00 107.32 798 SER D CA 1
ATOM 11693 C C . SER D 1 321 ? 62.463 25.897 -41.926 1.00 110.62 798 SER D C 1
ATOM 11694 O O . SER D 1 321 ? 62.635 24.677 -41.930 1.00 113.13 798 SER D O 1
ATOM 11697 N N . ASP D 1 322 ? 62.214 26.599 -43.028 1.00 110.91 799 ASP D N 1
ATOM 11698 C CA . ASP D 1 322 ? 62.137 25.959 -44.353 1.00 114.29 799 ASP D CA 1
ATOM 11699 C C . ASP D 1 322 ? 63.502 25.533 -44.915 1.00 118.90 799 ASP D C 1
ATOM 11700 O O . ASP D 1 322 ? 63.563 24.682 -45.800 1.00 122.30 799 ASP D O 1
ATOM 11705 N N . SER D 1 323 ? 64.591 26.123 -44.413 1.00 119.37 800 SER D N 1
ATOM 11706 C CA . SER D 1 323 ? 65.943 25.733 -44.856 1.00 124.05 800 SER D CA 1
ATOM 11707 C C . SER D 1 323 ? 66.354 24.367 -44.260 1.00 126.14 800 SER D C 1
ATOM 11708 O O . SER D 1 323 ? 67.522 23.961 -44.358 1.00 129.92 800 SER D O 1
ATOM 11711 N N . LEU D 1 324 ? 65.384 23.673 -43.644 1.00 123.85 801 LEU D N 1
ATOM 11712 C CA . LEU D 1 324 ? 65.600 22.358 -43.055 1.00 125.78 801 LEU D CA 1
ATOM 11713 C C . LEU D 1 324 ? 65.098 21.230 -43.949 1.00 128.55 801 LEU D C 1
ATOM 11714 O O . LEU D 1 324 ? 64.046 21.352 -44.606 1.00 127.02 801 LEU D O 1
ATOM 11719 N N . ALA D 1 325 ? 65.863 20.134 -43.962 1.00 132.62 802 ALA D N 1
ATOM 11720 C CA . ALA D 1 325 ? 65.468 18.905 -44.632 1.00 135.85 802 ALA D CA 1
ATOM 11721 C C . ALA D 1 325 ? 64.905 17.975 -43.562 1.00 134.82 802 ALA D C 1
ATOM 11722 O O . ALA D 1 325 ? 65.127 18.193 -42.365 1.00 132.55 802 ALA D O 1
ATOM 11724 N N . LEU D 1 326 ? 64.180 16.943 -43.985 1.00 136.73 803 LEU D N 1
ATOM 11725 C CA . LEU D 1 326 ? 63.538 16.016 -43.037 1.00 136.21 803 LEU D CA 1
ATOM 11726 C C . LEU D 1 326 ? 64.553 15.309 -42.116 1.00 138.56 803 LEU D C 1
ATOM 11727 O O . LEU D 1 326 ? 64.228 14.978 -40.977 1.00 136.97 803 LEU D O 1
ATOM 11732 N N . ARG D 1 327 ? 65.771 15.086 -42.619 1.00 142.59 804 ARG D N 1
ATOM 11733 C CA . ARG D 1 327 ? 66.860 14.510 -41.820 1.00 145.19 804 ARG D CA 1
ATOM 11734 C C . ARG D 1 327 ? 67.214 15.441 -40.654 1.00 141.31 804 ARG D C 1
ATOM 11735 O O . ARG D 1 327 ? 67.439 14.986 -39.531 1.00 141.26 804 ARG D O 1
ATOM 11737 N N . GLN D 1 328 ? 67.258 16.745 -40.940 1.00 138.32 805 GLN D N 1
ATOM 11738 C CA . GLN D 1 328 ? 67.529 17.771 -39.920 1.00 134.63 805 GLN D CA 1
ATOM 11739 C C . GLN D 1 328 ? 66.363 17.922 -38.943 1.00 129.99 805 GLN D C 1
ATOM 11740 O O . GLN D 1 328 ? 66.577 18.187 -37.761 1.00 128.13 805 GLN D O 1
ATOM 11746 N N . VAL D 1 329 ? 65.135 17.753 -39.441 1.00 128.41 806 VAL D N 1
ATOM 11747 C CA . VAL D 1 329 ? 63.934 17.831 -38.595 1.00 124.57 806 VAL D CA 1
ATOM 11748 C C . VAL D 1 329 ? 63.882 16.682 -37.578 1.00 126.10 806 VAL D C 1
ATOM 11749 O O . VAL D 1 329 ? 63.475 16.888 -36.440 1.00 123.36 806 VAL D O 1
ATOM 11753 N N . ARG D 1 330 ? 64.296 15.481 -37.994 1.00 130.83 807 ARG D N 1
ATOM 11754 C CA . ARG D 1 330 ? 64.393 14.323 -37.070 1.00 133.15 807 ARG D CA 1
ATOM 11755 C C . ARG D 1 330 ? 65.519 14.506 -36.068 1.00 133.50 807 ARG D C 1
ATOM 11756 O O . ARG D 1 330 ? 65.427 14.036 -34.933 1.00 133.35 807 ARG D O 1
ATOM 11764 N N . ALA D 1 331 ? 66.585 15.180 -36.502 1.00 134.28 808 ALA D N 1
ATOM 11765 C CA . ALA D 1 331 ? 67.736 15.456 -35.653 1.00 135.04 808 ALA D CA 1
ATOM 11766 C C . ALA D 1 331 ? 67.303 16.217 -34.415 1.00 130.57 808 ALA D C 1
ATOM 11767 O O . ALA D 1 331 ? 67.553 15.775 -33.293 1.00 131.22 808 ALA D O 1
ATOM 11769 N N . ILE D 1 332 ? 66.641 17.357 -34.640 1.00 126.30 809 ILE D N 1
ATOM 11770 C CA . ILE D 1 332 ? 66.161 18.241 -33.563 1.00 121.88 809 ILE D CA 1
ATOM 11771 C C . ILE D 1 332 ? 65.355 17.500 -32.487 1.00 121.15 809 ILE D C 1
ATOM 11772 O O . ILE D 1 332 ? 65.551 17.739 -31.295 1.00 119.91 809 ILE D O 1
ATOM 11777 N N . LEU D 1 333 ? 64.460 16.606 -32.910 1.00 122.23 810 LEU D N 1
ATOM 11778 C CA . LEU D 1 333 ? 63.616 15.838 -31.969 1.00 122.16 810 LEU D CA 1
ATOM 11779 C C . LEU D 1 333 ? 64.389 14.709 -31.269 1.00 126.50 810 LEU D C 1
ATOM 11780 O O . LEU D 1 333 ? 64.137 14.407 -30.096 1.00 126.31 810 LEU D O 1
ATOM 11785 N N . GLU D 1 334 ? 65.321 14.086 -31.983 1.00 130.77 811 GLU D N 1
ATOM 11786 C CA . GLU D 1 334 ? 66.211 13.113 -31.375 1.00 135.09 811 GLU D CA 1
ATOM 11787 C C . GLU D 1 334 ? 67.153 13.846 -30.425 1.00 134.19 811 GLU D C 1
ATOM 11788 O O . GLU D 1 334 ? 67.646 13.265 -29.456 1.00 136.52 811 GLU D O 1
ATOM 11794 N N . ASP D 1 335 ? 67.390 15.129 -30.717 1.00 131.19 812 ASP D N 1
ATOM 11795 C CA . ASP D 1 335 ? 68.267 15.983 -29.919 1.00 130.28 812 ASP D CA 1
ATOM 11796 C C . ASP D 1 335 ? 67.534 16.500 -28.652 1.00 126.41 812 ASP D C 1
ATOM 11797 O O . ASP D 1 335 ? 68.167 17.042 -27.742 1.00 125.87 812 ASP D O 1
ATOM 11802 N N . LEU D 1 336 ? 66.205 16.337 -28.614 1.00 124.08 813 LEU D N 1
ATOM 11803 C CA . LEU D 1 336 ? 65.385 16.685 -27.433 1.00 120.86 813 LEU D CA 1
ATOM 11804 C C . LEU D 1 336 ? 65.114 15.441 -26.556 1.00 123.53 813 LEU D C 1
ATOM 11805 O O . LEU D 1 336 ? 64.599 15.565 -25.447 1.00 122.04 813 LEU D O 1
ATOM 11810 N N . GLY D 1 337 ? 65.463 14.254 -27.058 1.00 127.65 814 GLY D N 1
ATOM 11811 C CA . GLY D 1 337 ? 65.223 13.007 -26.333 1.00 130.71 814 GLY D CA 1
ATOM 11812 C C . GLY D 1 337 ? 63.932 12.311 -26.739 1.00 130.83 814 GLY D C 1
ATOM 11813 O O . GLY D 1 337 ? 63.371 11.542 -25.965 1.00 132.25 814 GLY D O 1
ATOM 11814 N N . LEU D 1 338 ? 63.466 12.576 -27.958 1.00 129.63 815 LEU D N 1
ATOM 11815 C CA . LEU D 1 338 ? 62.245 11.960 -28.480 1.00 130.05 815 LEU D CA 1
ATOM 11816 C C . LEU D 1 338 ? 62.534 11.344 -29.844 1.00 133.22 815 LEU D C 1
ATOM 11817 O O . LEU D 1 338 ? 62.164 11.920 -30.867 1.00 131.47 815 LEU D O 1
ATOM 11819 N N . PRO D 1 339 ? 63.205 10.163 -29.868 1.00 138.30 816 PRO D N 1
ATOM 11820 C CA . PRO D 1 339 ? 63.560 9.512 -31.144 1.00 141.98 816 PRO D CA 1
ATOM 11821 C C . PRO D 1 339 ? 62.343 9.038 -31.960 1.00 142.39 816 PRO D C 1
ATOM 11822 O O . PRO D 1 339 ? 61.585 8.173 -31.508 1.00 144.19 816 PRO D O 1
ATOM 11826 N N . LEU D 1 340 ? 62.181 9.612 -33.155 1.00 140.97 817 LEU D N 1
ATOM 11827 C CA . LEU D 1 340 ? 61.034 9.333 -34.012 1.00 141.03 817 LEU D CA 1
ATOM 11828 C C . LEU D 1 340 ? 61.459 8.857 -35.392 1.00 144.64 817 LEU D C 1
ATOM 11829 O O . LEU D 1 340 ? 62.622 8.996 -35.781 1.00 146.32 817 LEU D O 1
ATOM 11831 N N . THR D 1 341 ? 60.503 8.289 -36.125 1.00 146.15 818 THR D N 1
ATOM 11832 C CA . THR D 1 341 ? 60.720 7.878 -37.509 1.00 149.49 818 THR D CA 1
ATOM 11833 C C . THR D 1 341 ? 60.399 9.073 -38.420 1.00 145.70 818 THR D C 1
ATOM 11834 O O . THR D 1 341 ? 59.862 10.086 -37.959 1.00 140.76 818 THR D O 1
ATOM 11838 N N . SER D 1 342 ? 60.724 8.959 -39.705 1.00 148.26 819 SER D N 1
ATOM 11839 C CA . SER D 1 342 ? 60.497 10.066 -40.654 1.00 145.26 819 SER D CA 1
ATOM 11840 C C . SER D 1 342 ? 59.025 10.468 -40.754 1.00 141.97 819 SER D C 1
ATOM 11841 O O . SER D 1 342 ? 58.701 11.653 -40.694 1.00 137.23 819 SER D O 1
ATOM 11844 N N . ASP D 1 343 ? 58.143 9.478 -40.904 1.00 144.76 820 ASP D N 1
ATOM 11845 C CA . ASP D 1 343 ? 56.697 9.729 -40.939 1.00 142.40 820 ASP D CA 1
ATOM 11846 C C . ASP D 1 343 ? 56.257 10.453 -39.672 1.00 137.62 820 ASP D C 1
ATOM 11847 O O . ASP D 1 343 ? 55.396 11.322 -39.731 1.00 133.92 820 ASP D O 1
ATOM 11852 N N . ASP D 1 344 ? 56.857 10.089 -38.529 1.00 138.09 821 ASP D N 1
ATOM 11853 C CA . ASP D 1 344 ? 56.594 10.781 -37.248 1.00 133.89 821 ASP D CA 1
ATOM 11854 C C . ASP D 1 344 ? 57.113 12.214 -37.310 1.00 129.44 821 ASP D C 1
ATOM 11855 O O . ASP D 1 344 ? 56.430 13.148 -36.880 1.00 125.22 821 ASP D O 1
ATOM 11860 N N . ALA D 1 345 ? 58.323 12.380 -37.849 1.00 130.70 822 ALA D N 1
ATOM 11861 C CA . ALA D 1 345 ? 58.925 13.707 -38.017 1.00 127.24 822 ALA D CA 1
ATOM 11862 C C . ALA D 1 345 ? 58.047 14.655 -38.884 1.00 124.22 822 ALA D C 1
ATOM 11863 O O . ALA D 1 345 ? 57.966 15.852 -38.609 1.00 120.02 822 ALA D O 1
ATOM 11865 N N . LEU D 1 346 ? 57.404 14.108 -39.922 1.00 126.56 823 LEU D N 1
ATOM 11866 C CA . LEU D 1 346 ? 56.508 14.901 -40.786 1.00 124.37 823 LEU D CA 1
ATOM 11867 C C . LEU D 1 346 ? 55.289 15.360 -40.023 1.00 120.76 823 LEU D C 1
ATOM 11868 O O . LEU D 1 346 ? 54.893 16.522 -40.110 1.00 116.99 823 LEU D O 1
ATOM 11873 N N . MET D 1 347 ? 54.694 14.437 -39.275 1.00 122.20 824 MET D N 1
ATOM 11874 C CA . MET D 1 347 ? 53.487 14.725 -38.518 1.00 119.66 824 MET D CA 1
ATOM 11875 C C . MET D 1 347 ? 53.721 15.791 -37.449 1.00 115.35 824 MET D C 1
ATOM 11876 O O . MET D 1 347 ? 52.931 16.746 -37.342 1.00 111.98 824 MET D O 1
ATOM 11881 N N . VAL D 1 348 ? 54.797 15.643 -36.670 1.00 115.68 825 VAL D N 1
ATOM 11882 C CA . VAL D 1 348 ? 55.132 16.639 -35.641 1.00 111.98 825 VAL D CA 1
ATOM 11883 C C . VAL D 1 348 ? 55.256 18.028 -36.270 1.00 108.96 825 VAL D C 1
ATOM 11884 O O . VAL D 1 348 ? 54.703 19.002 -35.745 1.00 105.43 825 VAL D O 1
ATOM 11888 N N . LEU D 1 349 ? 55.968 18.119 -37.395 1.00 110.64 826 LEU D N 1
ATOM 11889 C CA . LEU D 1 349 ? 56.128 19.406 -38.083 1.00 108.35 826 LEU D CA 1
ATOM 11890 C C . LEU D 1 349 ? 54.768 19.967 -38.496 1.00 106.31 826 LEU D C 1
ATOM 11891 O O . LEU D 1 349 ? 54.544 21.182 -38.426 1.00 102.96 826 LEU D O 1
ATOM 11896 N N . GLU D 1 350 ? 53.862 19.083 -38.927 1.00 108.55 827 GLU D N 1
ATOM 11897 C CA . GLU D 1 350 ? 52.528 19.511 -39.304 1.00 107.05 827 GLU D CA 1
ATOM 11898 C C . GLU D 1 350 ? 51.798 20.068 -38.081 1.00 103.83 827 GLU D C 1
ATOM 11899 O O . GLU D 1 350 ? 51.182 21.139 -38.150 1.00 100.91 827 GLU D O 1
ATOM 11905 N N . VAL D 1 351 ? 51.880 19.338 -36.964 1.00 104.67 828 VAL D N 1
ATOM 11906 C CA . VAL D 1 351 ? 51.246 19.764 -35.703 1.00 102.16 828 VAL D CA 1
ATOM 11907 C C . VAL D 1 351 ? 51.714 21.169 -35.305 1.00 98.55 828 VAL D C 1
ATOM 11908 O O . VAL D 1 351 ? 50.897 22.027 -34.947 1.00 95.92 828 VAL D O 1
ATOM 11912 N N . CYS D 1 352 ? 53.027 21.391 -35.378 1.00 98.81 829 CYS D N 1
ATOM 11913 C CA . CYS D 1 352 ? 53.626 22.691 -35.037 1.00 95.96 829 CYS D CA 1
ATOM 11914 C C . CYS D 1 352 ? 53.088 23.800 -35.896 1.00 93.96 829 CYS D C 1
ATOM 11915 O O . CYS D 1 352 ? 52.696 24.852 -35.390 1.00 91.18 829 CYS D O 1
ATOM 11918 N N . GLN D 1 353 ? 53.077 23.564 -37.205 1.00 95.70 830 GLN D N 1
ATOM 11919 C CA . GLN D 1 353 ? 52.560 24.535 -38.150 1.00 94.37 830 GLN D CA 1
ATOM 11920 C C . GLN D 1 353 ? 51.121 24.861 -37.817 1.00 92.44 830 GLN D C 1
ATOM 11921 O O . GLN D 1 353 ? 50.748 26.022 -37.758 1.00 89.90 830 GLN D O 1
ATOM 11927 N N . ALA D 1 354 ? 50.324 23.819 -37.591 1.00 93.96 831 ALA D N 1
ATOM 11928 C CA . ALA D 1 354 ? 48.910 23.973 -37.250 1.00 92.88 831 ALA D CA 1
ATOM 11929 C C . ALA D 1 354 ? 48.706 24.889 -36.044 1.00 89.89 831 ALA D C 1
ATOM 11930 O O . ALA D 1 354 ? 47.885 25.817 -36.085 1.00 87.97 831 ALA D O 1
ATOM 11932 N N . VAL D 1 355 ? 49.460 24.624 -34.979 1.00 89.76 832 VAL D N 1
ATOM 11933 C CA . VAL D 1 355 ? 49.349 25.388 -33.731 1.00 87.37 832 VAL D CA 1
ATOM 11934 C C . VAL D 1 355 ? 49.846 26.832 -33.888 1.00 84.93 832 VAL D C 1
ATOM 11935 O O . VAL D 1 355 ? 49.125 27.788 -33.560 1.00 82.89 832 VAL D O 1
ATOM 11939 N N . SER D 1 356 ? 51.073 26.982 -34.389 1.00 85.42 833 SER D N 1
ATOM 11940 C CA . SER D 1 356 ? 51.665 28.303 -34.577 1.00 83.64 833 SER D CA 1
ATOM 11941 C C . SER D 1 356 ? 50.847 29.155 -35.562 1.00 82.71 833 SER D C 1
ATOM 11942 O O . SER D 1 356 ? 50.815 30.383 -35.449 1.00 80.69 833 SER D O 1
ATOM 11945 N N . GLN D 1 357 ? 50.196 28.492 -36.524 1.00 84.31 834 GLN D N 1
ATOM 11946 C CA . GLN D 1 357 ? 49.344 29.177 -37.491 1.00 83.88 834 GLN D CA 1
ATOM 11947 C C . GLN D 1 357 ? 48.179 29.824 -36.780 1.00 81.88 834 GLN D C 1
ATOM 11948 O O . GLN D 1 357 ? 47.979 31.036 -36.882 1.00 80.28 834 GLN D O 1
ATOM 11954 N N . ARG D 1 358 ? 47.412 29.015 -36.055 1.00 82.22 835 ARG D N 1
ATOM 11955 C CA . ARG D 1 358 ? 46.289 29.525 -35.290 1.00 80.71 835 ARG D CA 1
ATOM 11956 C C . ARG D 1 358 ? 46.750 30.665 -34.394 1.00 78.41 835 ARG D C 1
ATOM 11957 O O . ARG D 1 358 ? 46.092 31.691 -34.295 1.00 77.06 835 ARG D O 1
ATOM 11965 N N . ALA D 1 359 ? 47.889 30.470 -33.747 1.00 78.41 836 ALA D N 1
ATOM 11966 C CA . ALA D 1 359 ? 48.473 31.480 -32.880 1.00 76.68 836 ALA D CA 1
ATOM 11967 C C . ALA D 1 359 ? 48.639 32.802 -33.617 1.00 75.51 836 ALA D C 1
ATOM 11968 O O . ALA D 1 359 ? 48.207 33.840 -33.135 1.00 74.01 836 ALA D O 1
ATOM 11970 N N . ALA D 1 360 ? 49.263 32.753 -34.786 1.00 76.57 837 ALA D N 1
ATOM 11971 C CA . ALA D 1 360 ? 49.481 33.954 -35.599 1.00 76.12 837 ALA D CA 1
ATOM 11972 C C . ALA D 1 360 ? 48.150 34.586 -36.047 1.00 75.42 837 ALA D C 1
ATOM 11973 O O . ALA D 1 360 ? 47.980 35.817 -36.020 1.00 74.01 837 ALA D O 1
ATOM 11975 N N . GLN D 1 361 ? 47.218 33.728 -36.447 1.00 76.44 838 GLN D N 1
ATOM 11976 C CA . GLN D 1 361 ? 45.927 34.165 -36.951 1.00 76.30 838 GLN D CA 1
ATOM 11977 C C . GLN D 1 361 ? 45.078 34.815 -35.869 1.00 74.83 838 GLN D C 1
ATOM 11978 O O . GLN D 1 361 ? 44.450 35.857 -36.108 1.00 74.04 838 GLN D O 1
ATOM 11984 N N . LEU D 1 362 ? 45.053 34.211 -34.684 1.00 74.57 839 LEU D N 1
ATOM 11985 C CA . LEU D 1 362 ? 44.300 34.782 -33.570 1.00 73.51 839 LEU D CA 1
ATOM 11986 C C . LEU D 1 362 ? 44.840 36.175 -33.263 1.00 72.08 839 LEU D C 1
ATOM 11987 O O . LEU D 1 362 ? 44.084 37.158 -33.251 1.00 71.53 839 LEU D O 1
ATOM 11992 N N . CYS D 1 363 ? 46.148 36.249 -33.035 1.00 71.75 840 CYS D N 1
ATOM 11993 C CA . CYS D 1 363 ? 46.835 37.512 -32.814 1.00 70.88 840 CYS D CA 1
ATOM 11994 C C . CYS D 1 363 ? 46.503 38.520 -33.927 1.00 70.97 840 CYS D C 1
ATOM 11995 O O . CYS D 1 363 ? 46.296 39.712 -33.666 1.00 70.27 840 CYS D O 1
ATOM 11998 N N . GLY D 1 364 ? 46.450 38.033 -35.164 1.00 72.10 841 GLY D N 1
ATOM 11999 C CA . GLY D 1 364 ? 46.079 38.867 -36.310 1.00 72.54 841 GLY D CA 1
ATOM 12000 C C . GLY D 1 364 ? 44.692 39.470 -36.138 1.00 72.07 841 GLY D C 1
ATOM 12001 O O . GLY D 1 364 ? 44.517 40.696 -36.238 1.00 71.66 841 GLY D O 1
ATOM 12002 N N . ALA D 1 365 ? 43.709 38.597 -35.875 1.00 72.28 842 ALA D N 1
ATOM 12003 C CA . ALA D 1 365 ? 42.319 39.018 -35.612 1.00 72.13 842 ALA D CA 1
ATOM 12004 C C . ALA D 1 365 ? 42.304 40.073 -34.544 1.00 71.07 842 ALA D C 1
ATOM 12005 O O . ALA D 1 365 ? 41.526 41.035 -34.620 1.00 71.10 842 ALA D O 1
ATOM 12007 N N . GLY D 1 366 ? 43.170 39.894 -33.542 1.00 70.28 843 GLY D N 1
ATOM 12008 C CA . GLY D 1 366 ? 43.310 40.851 -32.466 1.00 69.55 843 GLY D CA 1
ATOM 12009 C C . GLY D 1 366 ? 43.741 42.196 -33.002 1.00 69.59 843 GLY D C 1
ATOM 12010 O O . GLY D 1 366 ? 43.002 43.195 -32.890 1.00 69.70 843 GLY D O 1
ATOM 12011 N N . VAL D 1 367 ? 44.932 42.227 -33.605 1.00 69.76 844 VAL D N 1
ATOM 12012 C CA . VAL D 1 367 ? 45.485 43.468 -34.147 1.00 70.06 844 VAL D CA 1
ATOM 12013 C C . VAL D 1 367 ? 44.468 44.108 -35.075 1.00 70.69 844 VAL D C 1
ATOM 12014 O O . VAL D 1 367 ? 44.348 45.332 -35.127 1.00 70.92 844 VAL D O 1
ATOM 12018 N N . ALA D 1 368 ? 43.734 43.260 -35.802 1.00 71.15 845 ALA D N 1
ATOM 12019 C CA . ALA D 1 368 ? 42.677 43.708 -36.710 1.00 71.94 845 ALA D CA 1
ATOM 12020 C C . ALA D 1 368 ? 41.659 44.528 -35.981 1.00 71.70 845 ALA D C 1
ATOM 12021 O O . ALA D 1 368 ? 41.304 45.609 -36.421 1.00 72.28 845 ALA D O 1
ATOM 12023 N N . ALA D 1 369 ? 41.189 44.009 -34.855 1.00 71.10 846 ALA D N 1
ATOM 12024 C CA . ALA D 1 369 ? 40.171 44.692 -34.073 1.00 71.21 846 ALA D CA 1
ATOM 12025 C C . ALA D 1 369 ? 40.663 46.045 -33.584 1.00 71.07 846 ALA D C 1
ATOM 12026 O O . ALA D 1 369 ? 39.924 47.030 -33.618 1.00 71.92 846 ALA D O 1
ATOM 12028 N N . VAL D 1 370 ? 41.911 46.092 -33.135 1.00 70.42 847 VAL D N 1
ATOM 12029 C CA . VAL D 1 370 ? 42.494 47.324 -32.611 1.00 70.55 847 VAL D CA 1
ATOM 12030 C C . VAL D 1 370 ? 42.566 48.391 -33.688 1.00 71.68 847 VAL D C 1
ATOM 12031 O O . VAL D 1 370 ? 42.013 49.478 -33.528 1.00 72.35 847 VAL D O 1
ATOM 12035 N N . VAL D 1 371 ? 43.242 48.072 -34.788 1.00 72.04 848 VAL D N 1
ATOM 12036 C CA . VAL D 1 371 ? 43.410 49.025 -35.886 1.00 73.42 848 VAL D CA 1
ATOM 12037 C C . VAL D 1 371 ? 42.071 49.539 -36.401 1.00 74.20 848 VAL D C 1
ATOM 12038 O O . VAL D 1 371 ? 41.948 50.702 -36.765 1.00 75.36 848 VAL D O 1
ATOM 12042 N N . GLU D 1 372 ? 41.074 48.663 -36.420 1.00 73.86 849 GLU D N 1
ATOM 12043 C CA . GLU D 1 372 ? 39.727 49.046 -36.816 1.00 74.94 849 GLU D CA 1
ATOM 12044 C C . GLU D 1 372 ? 39.108 49.976 -35.777 1.00 75.14 849 GLU D C 1
ATOM 12045 O O . GLU D 1 372 ? 38.521 51.000 -36.125 1.00 76.54 849 GLU D O 1
ATOM 12051 N N . LYS D 1 373 ? 39.244 49.622 -34.505 1.00 74.03 850 LYS D N 1
ATOM 12052 C CA . LYS D 1 373 ? 38.746 50.465 -33.427 1.00 74.48 850 LYS D CA 1
ATOM 12053 C C . LYS D 1 373 ? 39.312 51.862 -33.560 1.00 75.44 850 LYS D C 1
ATOM 12054 O O . LYS D 1 373 ? 38.578 52.819 -33.522 1.00 76.89 850 LYS D O 1
ATOM 12060 N N . ILE D 1 374 ? 40.627 51.968 -33.722 1.00 75.08 851 ILE D N 1
ATOM 12061 C CA . ILE D 1 374 ? 41.285 53.277 -33.857 1.00 76.40 851 ILE D CA 1
ATOM 12062 C C . ILE D 1 374 ? 40.753 54.029 -35.062 1.00 78.21 851 ILE D C 1
ATOM 12063 O O . ILE D 1 374 ? 40.479 55.233 -34.979 1.00 79.79 851 ILE D O 1
ATOM 12068 N N . ARG D 1 375 ? 40.606 53.320 -36.183 1.00 78.09 852 ARG D N 1
ATOM 12069 C CA . ARG D 1 375 ? 40.105 53.926 -37.413 1.00 79.92 852 ARG D CA 1
ATOM 12070 C C . ARG D 1 375 ? 38.677 54.443 -37.231 1.00 80.99 852 ARG D C 1
ATOM 12071 O O . ARG D 1 375 ? 38.377 55.616 -37.520 1.00 82.78 852 ARG D O 1
ATOM 12079 N N . GLU D 1 376 ? 37.804 53.563 -36.750 1.00 80.06 853 GLU D N 1
ATOM 12080 C CA . GLU D 1 376 ? 36.411 53.910 -36.529 1.00 81.26 853 GLU D CA 1
ATOM 12081 C C . GLU D 1 376 ? 36.279 55.016 -35.458 1.00 82.06 853 GLU D C 1
ATOM 12082 O O . GLU D 1 376 ? 35.436 55.899 -35.585 1.00 84.05 853 GLU D O 1
ATOM 12084 N N . ASN D 1 377 ? 37.117 54.963 -34.417 1.00 80.83 854 ASN D N 1
ATOM 12085 C CA . ASN D 1 377 ? 37.133 56.001 -33.372 1.00 81.76 854 ASN D CA 1
ATOM 12086 C C . ASN D 1 377 ? 37.334 57.384 -33.945 1.00 83.97 854 ASN D C 1
ATOM 12087 O O . ASN D 1 377 ? 36.714 58.345 -33.495 1.00 85.91 854 ASN D O 1
ATOM 12092 N N . ARG D 1 378 ? 38.203 57.484 -34.943 1.00 84.14 855 ARG D N 1
ATOM 12093 C CA . ARG D 1 378 ? 38.542 58.773 -35.544 1.00 86.55 855 ARG D CA 1
ATOM 12094 C C . ARG D 1 378 ? 37.727 59.071 -36.802 1.00 88.27 855 ARG D C 1
ATOM 12095 O O . ARG D 1 378 ? 38.054 59.991 -37.547 1.00 90.38 855 ARG D O 1
ATOM 12103 N N . GLY D 1 379 ? 36.658 58.293 -37.021 1.00 87.66 856 GLY D N 1
ATOM 12104 C CA . GLY D 1 379 ? 35.748 58.475 -38.165 1.00 89.42 856 GLY D CA 1
ATOM 12105 C C . GLY D 1 379 ? 36.414 58.468 -39.532 1.00 90.16 856 GLY D C 1
ATOM 12106 O O . GLY D 1 379 ? 35.936 59.116 -40.462 1.00 92.36 856 GLY D O 1
ATOM 12107 N N . LEU D 1 380 ? 37.515 57.726 -39.653 1.00 88.53 857 LEU D N 1
ATOM 12108 C CA . LEU D 1 380 ? 38.288 57.689 -40.891 1.00 89.41 857 LEU D CA 1
ATOM 12109 C C . LEU D 1 380 ? 37.787 56.608 -41.838 1.00 88.94 857 LEU D C 1
ATOM 12110 O O . LEU D 1 380 ? 37.190 55.619 -41.404 1.00 87.22 857 LEU D O 1
ATOM 12115 N N . GLU D 1 381 ? 38.035 56.815 -43.138 1.00 90.77 858 GLU D N 1
ATOM 12116 C CA . GLU D 1 381 ? 37.727 55.820 -44.176 1.00 90.77 858 GLU D CA 1
ATOM 12117 C C . GLU D 1 381 ? 38.989 54.957 -44.483 1.00 89.59 858 GLU D C 1
ATOM 12118 O O . GLU D 1 381 ? 38.880 53.843 -45.006 1.00 88.88 858 GLU D O 1
ATOM 12120 N N . GLU D 1 382 ? 40.172 55.493 -44.148 1.00 89.63 859 GLU D N 1
ATOM 12121 C CA . GLU D 1 382 ? 41.445 54.776 -44.274 1.00 88.66 859 GLU D CA 1
ATOM 12122 C C . GLU D 1 382 ? 42.363 55.175 -43.126 1.00 87.64 859 GLU D C 1
ATOM 12123 O O . GLU D 1 382 ? 42.321 56.309 -42.667 1.00 88.67 859 GLU D O 1
ATOM 12125 N N . LEU D 1 383 ? 43.190 54.241 -42.663 1.00 85.88 860 LEU D N 1
ATOM 12126 C CA . LEU D 1 383 ? 44.116 54.518 -41.561 1.00 85.07 860 LEU D CA 1
ATOM 12127 C C . LEU D 1 383 ? 45.514 54.002 -41.848 1.00 85.31 860 LEU D C 1
ATOM 12128 O O . LEU D 1 383 ? 45.697 52.841 -42.229 1.00 84.41 860 LEU D O 1
ATOM 12133 N N . ALA D 1 384 ? 46.496 54.885 -41.658 1.00 86.86 861 ALA D N 1
ATOM 12134 C CA . ALA D 1 384 ? 47.900 54.530 -41.734 1.00 87.30 861 ALA D CA 1
ATOM 12135 C C . ALA D 1 384 ? 48.384 54.512 -40.297 1.00 85.85 861 ALA D C 1
ATOM 12136 O O . ALA D 1 384 ? 48.392 55.556 -39.631 1.00 86.75 861 ALA D O 1
ATOM 12138 N N . VAL D 1 385 ? 48.771 53.333 -39.808 1.00 83.90 862 VAL D N 1
ATOM 12139 C CA . VAL D 1 385 ? 49.220 53.191 -38.424 1.00 82.41 862 VAL D CA 1
ATOM 12140 C C . VAL D 1 385 ? 50.324 52.161 -38.297 1.00 81.94 862 VAL D C 1
ATOM 12141 O O . VAL D 1 385 ? 50.302 51.124 -38.960 1.00 81.44 862 VAL D O 1
ATOM 12145 N N . SER D 1 386 ? 51.289 52.458 -37.431 1.00 82.36 863 SER D N 1
ATOM 12146 C CA . SER D 1 386 ? 52.405 51.567 -37.180 1.00 82.15 863 SER D CA 1
ATOM 12147 C C . SER D 1 386 ? 52.214 50.866 -35.839 1.00 79.77 863 SER D C 1
ATOM 12148 O O . SER D 1 386 ? 51.627 51.431 -34.905 1.00 78.85 863 SER D O 1
ATOM 12151 N N . VAL D 1 387 ? 52.710 49.633 -35.758 1.00 78.93 864 VAL D N 1
ATOM 12152 C CA . VAL D 1 387 ? 52.604 48.822 -34.557 1.00 76.99 864 VAL D CA 1
ATOM 12153 C C . VAL D 1 387 ? 53.989 48.486 -34.033 1.00 77.86 864 VAL D C 1
ATOM 12154 O O . VAL D 1 387 ? 54.747 47.774 -34.690 1.00 78.95 864 VAL D O 1
ATOM 12158 N N . GLY D 1 388 ? 54.324 48.997 -32.851 1.00 77.81 865 GLY D N 1
ATOM 12159 C CA . GLY D 1 388 ? 55.593 48.663 -32.204 1.00 78.66 865 GLY D CA 1
ATOM 12160 C C . GLY D 1 388 ? 55.454 47.276 -31.604 1.00 76.97 865 GLY D C 1
ATOM 12161 O O . GLY D 1 388 ? 54.666 47.074 -30.680 1.00 75.36 865 GLY D O 1
ATOM 12162 N N . VAL D 1 389 ? 56.214 46.316 -32.126 1.00 77.68 866 VAL D N 1
ATOM 12163 C CA . VAL D 1 389 ? 56.070 44.926 -31.700 1.00 76.50 866 VAL D CA 1
ATOM 12164 C C . VAL D 1 389 ? 57.384 44.320 -31.181 1.00 77.71 866 VAL D C 1
ATOM 12165 O O . VAL D 1 389 ? 58.456 44.617 -31.693 1.00 79.79 866 VAL D O 1
ATOM 12169 N N . ASP D 1 390 ? 57.265 43.474 -30.149 1.00 76.71 867 ASP D N 1
ATOM 12170 C CA . ASP D 1 390 ? 58.405 42.771 -29.550 1.00 77.88 867 ASP D CA 1
ATOM 12171 C C . ASP D 1 390 ? 57.947 41.394 -29.044 1.00 76.65 867 ASP D C 1
ATOM 12172 O O . ASP D 1 390 ? 56.744 41.126 -28.918 1.00 74.89 867 ASP D O 1
ATOM 12177 N N . GLY D 1 391 ? 58.911 40.529 -28.767 1.00 77.87 868 GLY D N 1
ATOM 12178 C CA . GLY D 1 391 ? 58.636 39.183 -28.301 1.00 77.46 868 GLY D CA 1
ATOM 12179 C C . GLY D 1 391 ? 59.469 38.202 -29.088 1.00 79.37 868 GLY D C 1
ATOM 12180 O O . GLY D 1 391 ? 59.524 38.286 -30.322 1.00 80.05 868 GLY D O 1
ATOM 12181 N N . THR D 1 392 ? 60.118 37.269 -28.383 1.00 80.50 869 THR D N 1
ATOM 12182 C CA . THR D 1 392 ? 61.004 36.292 -29.026 1.00 82.75 869 THR D CA 1
ATOM 12183 C C . THR D 1 392 ? 60.262 35.431 -30.049 1.00 82.43 869 THR D C 1
ATOM 12184 O O . THR D 1 392 ? 60.776 35.189 -31.135 1.00 84.16 869 THR D O 1
ATOM 12188 N N . LEU D 1 393 ? 59.057 34.977 -29.703 1.00 80.55 870 LEU D N 1
ATOM 12189 C CA . LEU D 1 393 ? 58.256 34.183 -30.629 1.00 80.48 870 LEU D CA 1
ATOM 12190 C C . LEU D 1 393 ? 58.063 34.961 -31.914 1.00 80.42 870 LEU D C 1
ATOM 12191 O O . LEU D 1 393 ? 58.387 34.475 -32.989 1.00 82.06 870 LEU D O 1
ATOM 12196 N N . TYR D 1 394 ? 57.534 36.175 -31.792 1.00 78.94 871 TYR D N 1
ATOM 12197 C CA . TYR D 1 394 ? 57.309 37.038 -32.948 1.00 79.06 871 TYR D CA 1
ATOM 12198 C C . TYR D 1 394 ? 58.597 37.268 -33.696 1.00 81.40 871 TYR D C 1
ATOM 12199 O O . TYR D 1 394 ? 58.657 37.081 -34.906 1.00 82.78 871 TYR D O 1
ATOM 12208 N N . LYS D 1 395 ? 59.625 37.674 -32.957 1.00 82.32 872 LYS D N 1
ATOM 12209 C CA . LYS D 1 395 ? 60.946 37.983 -33.527 1.00 85.04 872 LYS D CA 1
ATOM 12210 C C . LYS D 1 395 ? 61.622 36.802 -34.235 1.00 87.33 872 LYS D C 1
ATOM 12211 O O . LYS D 1 395 ? 62.264 36.995 -35.255 1.00 89.60 872 LYS D O 1
ATOM 12214 N N . LEU D 1 396 ? 61.472 35.592 -33.697 1.00 87.13 873 LEU D N 1
ATOM 12215 C CA . LEU D 1 396 ? 62.195 34.416 -34.226 1.00 89.80 873 LEU D CA 1
ATOM 12216 C C . LEU D 1 396 ? 61.413 33.497 -35.157 1.00 89.96 873 LEU D C 1
ATOM 12217 O O . LEU D 1 396 ? 61.983 32.965 -36.107 1.00 92.55 873 LEU D O 1
ATOM 12222 N N . HIS D 1 397 ? 60.127 33.298 -34.892 1.00 87.56 874 HIS D N 1
ATOM 12223 C CA . HIS D 1 397 ? 59.355 32.284 -35.632 1.00 88.00 874 HIS D CA 1
ATOM 12224 C C . HIS D 1 397 ? 59.320 32.528 -37.163 1.00 89.50 874 HIS D C 1
ATOM 12225 O O . HIS D 1 397 ? 59.009 33.637 -37.607 1.00 88.76 874 HIS D O 1
ATOM 12232 N N . PRO D 1 398 ? 59.633 31.478 -37.965 1.00 91.98 875 PRO D N 1
ATOM 12233 C CA . PRO D 1 398 ? 59.689 31.567 -39.431 1.00 93.91 875 PRO D CA 1
ATOM 12234 C C . PRO D 1 398 ? 58.470 32.225 -40.097 1.00 92.27 875 PRO D C 1
ATOM 12235 O O . PRO D 1 398 ? 58.638 33.051 -40.993 1.00 93.32 875 PRO D O 1
ATOM 12239 N N . ARG D 1 399 ? 57.267 31.861 -39.666 1.00 90.16 876 ARG D N 1
ATOM 12240 C CA . ARG D 1 399 ? 56.045 32.338 -40.324 1.00 88.93 876 ARG D CA 1
ATOM 12241 C C . ARG D 1 399 ? 55.170 33.333 -39.520 1.00 85.80 876 ARG D C 1
ATOM 12242 O O . ARG D 1 399 ? 54.481 34.156 -40.112 1.00 85.03 876 ARG D O 1
ATOM 12245 N N . PHE D 1 400 ? 55.216 33.258 -38.192 1.00 84.31 877 PHE D N 1
ATOM 12246 C CA . PHE D 1 400 ? 54.305 34.044 -37.314 1.00 81.61 877 PHE D CA 1
ATOM 12247 C C . PHE D 1 400 ? 54.060 35.501 -37.752 1.00 80.72 877 PHE D C 1
ATOM 12248 O O . PHE D 1 400 ? 52.913 35.893 -38.006 1.00 79.46 877 PHE D O 1
ATOM 12256 N N . SER D 1 401 ? 55.134 36.290 -37.831 1.00 81.49 878 SER D N 1
ATOM 12257 C CA . SER D 1 401 ? 55.019 37.710 -38.163 1.00 80.99 878 SER D CA 1
ATOM 12258 C C . SER D 1 401 ? 54.311 37.910 -39.502 1.00 81.78 878 SER D C 1
ATOM 12259 O O . SER D 1 401 ? 53.414 38.755 -39.614 1.00 80.73 878 SER D O 1
ATOM 12262 N N . SER D 1 402 ? 54.716 37.128 -40.509 1.00 83.95 879 SER D N 1
ATOM 12263 C CA . SER D 1 402 ? 54.092 37.181 -41.840 1.00 85.13 879 SER D CA 1
ATOM 12264 C C . SER D 1 402 ? 52.623 36.825 -41.793 1.00 83.65 879 SER D C 1
ATOM 12265 O O . SER D 1 402 ? 51.784 37.544 -42.345 1.00 83.43 879 SER D O 1
ATOM 12268 N N . LEU D 1 403 ? 52.308 35.714 -41.134 1.00 83.01 880 LEU D N 1
ATOM 12269 C CA . LEU D 1 403 ? 50.933 35.227 -41.083 1.00 82.01 880 LEU D CA 1
ATOM 12270 C C . LEU D 1 403 ? 50.006 36.220 -40.348 1.00 79.72 880 LEU D C 1
ATOM 12271 O O . LEU D 1 403 ? 48.806 36.261 -40.620 1.00 79.32 880 LEU D O 1
ATOM 12274 N N . VAL D 1 404 ? 50.571 37.013 -39.426 1.00 78.48 881 VAL D N 1
ATOM 12275 C CA . VAL D 1 404 ? 49.808 38.066 -38.738 1.00 76.64 881 VAL D CA 1
ATOM 12276 C C . VAL D 1 404 ? 49.494 39.179 -39.722 1.00 77.20 881 VAL D C 1
ATOM 12277 O O . VAL D 1 404 ? 48.326 39.498 -39.957 1.00 76.59 881 VAL D O 1
ATOM 12281 N N . ALA D 1 405 ? 50.557 39.762 -40.293 1.00 78.52 882 ALA D N 1
ATOM 12282 C CA . ALA D 1 405 ? 50.446 40.825 -41.300 1.00 79.56 882 ALA D CA 1
ATOM 12283 C C . ALA D 1 405 ? 49.391 40.494 -42.360 1.00 80.27 882 ALA D C 1
ATOM 12284 O O . ALA D 1 405 ? 48.586 41.357 -42.740 1.00 80.20 882 ALA D O 1
ATOM 12286 N N . ALA D 1 406 ? 49.405 39.242 -42.823 1.00 81.19 883 ALA D N 1
ATOM 12287 C CA . ALA D 1 406 ? 48.445 38.753 -43.821 1.00 82.25 883 ALA D CA 1
ATOM 12288 C C . ALA D 1 406 ? 47.016 38.788 -43.300 1.00 80.73 883 ALA D C 1
ATOM 12289 O O . ALA D 1 406 ? 46.082 39.138 -44.026 1.00 81.28 883 ALA D O 1
ATOM 12291 N N . THR D 1 407 ? 46.849 38.423 -42.042 1.00 79.00 884 THR D N 1
ATOM 12292 C CA . THR D 1 407 ? 45.535 38.385 -41.432 1.00 77.90 884 THR D CA 1
ATOM 12293 C C . THR D 1 407 ? 44.986 39.800 -41.215 1.00 76.99 884 THR D C 1
ATOM 12294 O O . THR D 1 407 ? 43.777 40.030 -41.312 1.00 76.82 884 THR D O 1
ATOM 12298 N N . VAL D 1 408 ? 45.883 40.740 -40.928 1.00 76.60 885 VAL D N 1
ATOM 12299 C CA . VAL D 1 408 ? 45.498 42.121 -40.708 1.00 76.09 885 VAL D CA 1
ATOM 12300 C C . VAL D 1 408 ? 44.985 42.736 -42.014 1.00 77.61 885 VAL D C 1
ATOM 12301 O O . VAL D 1 408 ? 44.079 43.570 -42.002 1.00 77.37 885 VAL D O 1
ATOM 12305 N N . ARG D 1 409 ? 45.569 42.317 -43.135 1.00 79.26 886 ARG D N 1
ATOM 12306 C CA . ARG D 1 409 ? 45.108 42.756 -44.446 1.00 81.03 886 ARG D CA 1
ATOM 12307 C C . ARG D 1 409 ? 43.746 42.156 -44.725 1.00 81.19 886 ARG D C 1
ATOM 12308 O O . ARG D 1 409 ? 42.808 42.867 -45.056 1.00 81.57 886 ARG D O 1
ATOM 12316 N N . GLU D 1 410 ? 43.651 40.836 -44.578 1.00 81.23 887 GLU D N 1
ATOM 12317 C CA . GLU D 1 410 ? 42.396 40.099 -44.782 1.00 81.80 887 GLU D CA 1
ATOM 12318 C C . GLU D 1 410 ? 41.222 40.690 -43.983 1.00 80.67 887 GLU D C 1
ATOM 12319 O O . GLU D 1 410 ? 40.112 40.808 -44.503 1.00 81.60 887 GLU D O 1
ATOM 12325 N N . LEU D 1 411 ? 41.483 41.065 -42.725 1.00 78.85 888 LEU D N 1
ATOM 12326 C CA . LEU D 1 411 ? 40.424 41.508 -41.797 1.00 77.90 888 LEU D CA 1
ATOM 12327 C C . LEU D 1 411 ? 40.283 43.039 -41.603 1.00 77.51 888 LEU D C 1
ATOM 12328 O O . LEU D 1 411 ? 39.205 43.515 -41.252 1.00 77.51 888 LEU D O 1
ATOM 12333 N N . ALA D 1 412 ? 41.360 43.788 -41.823 1.00 77.46 889 ALA D N 1
ATOM 12334 C CA . ALA D 1 412 ? 41.328 45.255 -41.720 1.00 77.48 889 ALA D CA 1
ATOM 12335 C C . ALA D 1 412 ? 41.956 45.837 -42.973 1.00 79.21 889 ALA D C 1
ATOM 12336 O O . ALA D 1 412 ? 43.046 46.418 -42.922 1.00 79.37 889 ALA D O 1
ATOM 12338 N N . PRO D 1 413 ? 41.267 45.687 -44.114 1.00 80.79 890 PRO D N 1
ATOM 12339 C CA . PRO D 1 413 ? 41.799 46.149 -45.371 1.00 82.74 890 PRO D CA 1
ATOM 12340 C C . PRO D 1 413 ? 41.845 47.656 -45.465 1.00 83.60 890 PRO D C 1
ATOM 12341 O O . PRO D 1 413 ? 42.806 48.195 -45.989 1.00 84.78 890 PRO D O 1
ATOM 12345 N N . ARG D 1 414 ? 40.818 48.340 -44.954 1.00 83.32 891 ARG D N 1
ATOM 12346 C CA . ARG D 1 414 ? 40.776 49.809 -45.015 1.00 84.41 891 ARG D CA 1
ATOM 12347 C C . ARG D 1 414 ? 41.936 50.465 -44.219 1.00 83.81 891 ARG D C 1
ATOM 12348 O O . ARG D 1 414 ? 42.156 51.673 -44.340 1.00 85.09 891 ARG D O 1
ATOM 12350 N N . CYS D 1 415 ? 42.667 49.662 -43.418 1.00 82.00 892 CYS D N 1
ATOM 12351 C CA . CYS D 1 415 ? 43.834 50.141 -42.666 1.00 81.52 892 CYS D CA 1
ATOM 12352 C C . CYS D 1 415 ? 45.122 49.681 -43.300 1.00 82.33 892 CYS D C 1
ATOM 12353 O O . CYS D 1 415 ? 45.229 48.532 -43.727 1.00 82.14 892 CYS D O 1
ATOM 12356 N N . VAL D 1 416 ? 46.105 50.582 -43.349 1.00 83.63 893 VAL D N 1
ATOM 12357 C CA . VAL D 1 416 ? 47.456 50.264 -43.833 1.00 84.83 893 VAL D CA 1
ATOM 12358 C C . VAL D 1 416 ? 48.375 50.133 -42.615 1.00 83.54 893 VAL D C 1
ATOM 12359 O O . VAL D 1 416 ? 48.903 51.131 -42.109 1.00 84.15 893 VAL D O 1
ATOM 12363 N N . VAL D 1 417 ? 48.561 48.899 -42.151 1.00 81.99 894 VAL D N 1
ATOM 12364 C CA . VAL D 1 417 ? 49.322 48.630 -40.922 1.00 80.68 894 VAL D CA 1
ATOM 12365 C C . VAL D 1 417 ? 50.765 48.229 -41.174 1.00 81.93 894 VAL D C 1
ATOM 12366 O O . VAL D 1 417 ? 51.029 47.219 -41.829 1.00 82.40 894 VAL D O 1
ATOM 12370 N N . THR D 1 418 ? 51.693 49.029 -40.641 1.00 82.82 895 THR D N 1
ATOM 12371 C CA . THR D 1 418 ? 53.123 48.726 -40.687 1.00 84.27 895 THR D CA 1
ATOM 12372 C C . THR D 1 418 ? 53.554 48.206 -39.338 1.00 82.56 895 THR D C 1
ATOM 12373 O O . THR D 1 418 ? 53.194 48.776 -38.324 1.00 81.32 895 THR D O 1
ATOM 12377 N N . PHE D 1 419 ? 54.331 47.125 -39.328 1.00 82.76 896 PHE D N 1
ATOM 12378 C CA . PHE D 1 419 ? 54.836 46.554 -38.078 1.00 81.46 896 PHE D CA 1
ATOM 12379 C C . PHE D 1 419 ? 56.287 46.909 -37.871 1.00 83.57 896 PHE D C 1
ATOM 12380 O O . PHE D 1 419 ? 57.117 46.667 -38.735 1.00 85.91 896 PHE D O 1
ATOM 12388 N N . LEU D 1 420 ? 56.587 47.481 -36.716 1.00 83.15 897 LEU D N 1
ATOM 12389 C CA . LEU D 1 420 ? 57.935 47.868 -36.365 1.00 85.27 897 LEU D CA 1
ATOM 12390 C C . LEU D 1 420 ? 58.437 46.922 -35.305 1.00 84.28 897 LEU D C 1
ATOM 12391 O O . LEU D 1 420 ? 57.813 46.768 -34.267 1.00 82.34 897 LEU D O 1
ATOM 12396 N N . GLN D 1 421 ? 59.558 46.279 -35.556 1.00 86.09 898 GLN D N 1
ATOM 12397 C CA . GLN D 1 421 ? 60.136 45.409 -34.558 1.00 85.67 898 GLN D CA 1
ATOM 12398 C C . GLN D 1 421 ? 61.071 46.235 -33.687 1.00 87.22 898 GLN D C 1
ATOM 12399 O O . GLN D 1 421 ? 61.983 46.898 -34.197 1.00 90.09 898 GLN D O 1
ATOM 12405 N N . SER D 1 422 ? 60.847 46.196 -32.376 1.00 85.64 899 SER D N 1
ATOM 12406 C CA . SER D 1 422 ? 61.638 46.991 -31.448 1.00 87.17 899 SER D CA 1
ATOM 12407 C C . SER D 1 422 ? 63.063 46.463 -31.355 1.00 89.68 899 SER D C 1
ATOM 12408 O O . SER D 1 422 ? 63.290 45.324 -30.924 1.00 89.15 899 SER D O 1
ATOM 12411 N N . GLU D 1 423 ? 64.018 47.297 -31.761 1.00 92.79 900 GLU D N 1
ATOM 12412 C CA . GLU D 1 423 ? 65.428 46.925 -31.724 1.00 95.80 900 GLU D CA 1
ATOM 12413 C C . GLU D 1 423 ? 66.044 47.094 -30.322 1.00 96.40 900 GLU D C 1
ATOM 12414 O O . GLU D 1 423 ? 67.047 46.448 -30.011 1.00 98.29 900 GLU D O 1
ATOM 12416 N N . ASP D 1 424 ? 65.436 47.946 -29.478 1.00 95.10 901 ASP D N 1
ATOM 12417 C CA . ASP D 1 424 ? 66.038 48.322 -28.174 1.00 96.14 901 ASP D CA 1
ATOM 12418 C C . ASP D 1 424 ? 65.225 47.961 -26.926 1.00 93.25 901 ASP D C 1
ATOM 12419 O O . ASP D 1 424 ? 65.594 48.361 -25.817 1.00 94.06 901 ASP D O 1
ATOM 12424 N N . GLY D 1 425 ? 64.133 47.219 -27.089 1.00 90.20 902 GLY D N 1
ATOM 12425 C CA . GLY D 1 425 ? 63.316 46.811 -25.941 1.00 87.78 902 GLY D CA 1
ATOM 12426 C C . GLY D 1 425 ? 62.499 47.943 -25.321 1.00 86.99 902 GLY D C 1
ATOM 12427 O O . GLY D 1 425 ? 62.542 49.090 -25.782 1.00 88.39 902 GLY D O 1
ATOM 12428 N N . SER D 1 426 ? 61.760 47.607 -24.263 1.00 85.09 903 SER D N 1
ATOM 12429 C CA . SER D 1 426 ? 60.853 48.553 -23.585 1.00 84.16 903 SER D CA 1
ATOM 12430 C C . SER D 1 426 ? 61.553 49.633 -22.743 1.00 86.49 903 SER D C 1
ATOM 12431 O O . SER D 1 426 ? 60.980 50.692 -22.490 1.00 86.66 903 SER D O 1
ATOM 12434 N N . GLY D 1 427 ? 62.777 49.364 -22.307 1.00 88.53 904 GLY D N 1
ATOM 12435 C CA . GLY D 1 427 ? 63.532 50.328 -21.506 1.00 91.25 904 GLY D CA 1
ATOM 12436 C C . GLY D 1 427 ? 63.610 51.710 -22.147 1.00 93.09 904 GLY D C 1
ATOM 12437 O O . GLY D 1 427 ? 63.537 52.732 -21.455 1.00 94.46 904 GLY D O 1
ATOM 12438 N N . LYS D 1 428 ? 63.759 51.732 -23.474 1.00 93.36 905 LYS D N 1
ATOM 12439 C CA . LYS D 1 428 ? 63.820 52.977 -24.236 1.00 95.35 905 LYS D CA 1
ATOM 12440 C C . LYS D 1 428 ? 62.520 53.783 -24.079 1.00 93.82 905 LYS D C 1
ATOM 12441 O O . LYS D 1 428 ? 62.552 54.980 -23.783 1.00 95.77 905 LYS D O 1
ATOM 12443 N N . GLY D 1 429 ? 61.383 53.115 -24.272 1.00 90.53 906 GLY D N 1
ATOM 12444 C CA . GLY D 1 429 ? 60.078 53.753 -24.135 1.00 89.04 906 GLY D CA 1
ATOM 12445 C C . GLY D 1 429 ? 59.775 54.136 -22.699 1.00 89.12 906 GLY D C 1
ATOM 12446 O O . GLY D 1 429 ? 59.263 55.217 -22.434 1.00 90.11 906 GLY D O 1
ATOM 12447 N N . ALA D 1 430 ? 60.090 53.240 -21.773 1.00 88.38 907 ALA D N 1
ATOM 12448 C CA . ALA D 1 430 ? 59.908 53.501 -20.353 1.00 88.80 907 ALA D CA 1
ATOM 12449 C C . ALA D 1 430 ? 60.579 54.812 -19.958 1.00 92.17 907 ALA D C 1
ATOM 12450 O O . ALA D 1 430 ? 59.979 55.646 -19.283 1.00 92.74 907 ALA D O 1
ATOM 12452 N N . ALA D 1 431 ? 61.829 54.981 -20.391 1.00 94.63 908 ALA D N 1
ATOM 12453 C CA . ALA D 1 431 ? 62.602 56.187 -20.104 1.00 98.39 908 ALA D CA 1
ATOM 12454 C C . ALA D 1 431 ? 61.892 57.433 -20.605 1.00 99.32 908 ALA D C 1
ATOM 12455 O O . ALA D 1 431 ? 61.840 58.445 -19.902 1.00 101.53 908 ALA D O 1
ATOM 12457 N N . LEU D 1 432 ? 61.344 57.352 -21.823 1.00 97.88 909 LEU D N 1
ATOM 12458 C CA . LEU D 1 432 ? 60.608 58.473 -22.428 1.00 98.71 909 LEU D CA 1
ATOM 12459 C C . LEU D 1 432 ? 59.358 58.833 -21.632 1.00 97.32 909 LEU D C 1
ATOM 12460 O O . LEU D 1 432 ? 59.016 60.010 -21.501 1.00 99.35 909 LEU D O 1
ATOM 12465 N N . VAL D 1 433 ? 58.680 57.817 -21.107 1.00 94.19 910 VAL D N 1
ATOM 12466 C CA . VAL D 1 433 ? 57.494 58.035 -20.296 1.00 93.03 910 VAL D CA 1
ATOM 12467 C C . VAL D 1 433 ? 57.896 58.698 -18.990 1.00 95.57 910 VAL D C 1
ATOM 12468 O O . VAL D 1 433 ? 57.275 59.671 -18.573 1.00 96.94 910 VAL D O 1
ATOM 12472 N N . THR D 1 434 ? 58.942 58.163 -18.351 1.00 96.46 911 THR D N 1
ATOM 12473 C CA . THR D 1 434 ? 59.482 58.730 -17.103 1.00 99.18 911 THR D CA 1
ATOM 12474 C C . THR D 1 434 ? 59.832 60.214 -17.273 1.00 102.93 911 THR D C 1
ATOM 12475 O O . THR D 1 434 ? 59.627 61.005 -16.354 1.00 105.04 911 THR D O 1
ATOM 12479 N N . ALA D 1 435 ? 60.354 60.579 -18.451 1.00 104.03 912 ALA D N 1
ATOM 12480 C CA . ALA D 1 435 ? 60.665 61.984 -18.772 1.00 107.91 912 ALA D CA 1
ATOM 12481 C C . ALA D 1 435 ? 59.444 62.890 -18.533 1.00 108.17 912 ALA D C 1
ATOM 12482 O O . ALA D 1 435 ? 59.573 63.996 -17.992 1.00 111.60 912 ALA D O 1
ATOM 12484 N N . VAL D 1 436 ? 58.269 62.405 -18.938 1.00 104.80 913 VAL D N 1
ATOM 12485 C CA . VAL D 1 436 ? 57.005 63.121 -18.725 1.00 104.80 913 VAL D CA 1
ATOM 12486 C C . VAL D 1 436 ? 56.639 63.122 -17.242 1.00 105.13 913 VAL D C 1
ATOM 12487 O O . VAL D 1 436 ? 56.186 64.133 -16.715 1.00 107.53 913 VAL D O 1
ATOM 12491 N N . ALA D 1 437 ? 56.834 61.973 -16.583 1.00 102.96 914 ALA D N 1
ATOM 12492 C CA . ALA D 1 437 ? 56.550 61.822 -15.152 1.00 103.31 914 ALA D CA 1
ATOM 12493 C C . ALA D 1 437 ? 57.348 62.821 -14.312 1.00 107.58 914 ALA D C 1
ATOM 12494 O O . ALA D 1 437 ? 56.864 63.297 -13.281 1.00 109.11 914 ALA D O 1
ATOM 12496 N N . CYS D 1 438 ? 58.571 63.127 -14.758 1.00 109.79 915 CYS D N 1
ATOM 12497 C CA . CYS D 1 438 ? 59.427 64.121 -14.094 1.00 114.41 915 CYS D CA 1
ATOM 12498 C C . CYS D 1 438 ? 58.883 65.517 -14.329 1.00 117.23 915 CYS D C 1
ATOM 12499 O O . CYS D 1 438 ? 58.769 66.308 -13.393 1.00 120.19 915 CYS D O 1
ATOM 12502 N N . ARG D 1 439 ? 58.550 65.816 -15.588 1.00 116.60 916 ARG D N 1
ATOM 12503 C CA . ARG D 1 439 ? 57.913 67.088 -15.944 1.00 119.17 916 ARG D CA 1
ATOM 12504 C C . ARG D 1 439 ? 56.613 67.259 -15.139 1.00 118.48 916 ARG D C 1
ATOM 12505 O O . ARG D 1 439 ? 56.333 68.348 -14.618 1.00 121.99 916 ARG D O 1
ATOM 12507 N N . LEU D 1 440 ? 55.837 66.166 -15.038 1.00 114.31 917 LEU D N 1
ATOM 12508 C CA . LEU D 1 440 ? 54.567 66.139 -14.280 1.00 113.39 917 LEU D CA 1
ATOM 12509 C C . LEU D 1 440 ? 54.747 66.433 -12.769 1.00 116.02 917 LEU D C 1
ATOM 12510 O O . LEU D 1 440 ? 53.816 66.908 -12.117 1.00 117.28 917 LEU D O 1
ATOM 12512 N N . ALA D 1 441 ? 55.935 66.147 -12.227 1.00 117.17 918 ALA D N 1
ATOM 12513 C CA . ALA D 1 441 ? 56.239 66.431 -10.815 1.00 120.01 918 ALA D CA 1
ATOM 12514 C C . ALA D 1 441 ? 56.714 67.887 -10.622 1.00 125.33 918 ALA D C 1
ATOM 12515 O O . ALA D 1 441 ? 56.332 68.550 -9.646 1.00 128.26 918 ALA D O 1
ATOM 12517 N N . GLN D 1 442 ? 57.542 68.373 -11.554 1.00 126.91 919 GLN D N 1
ATOM 12518 C CA . GLN D 1 442 ? 58.088 69.739 -11.483 1.00 132.26 919 GLN D CA 1
ATOM 12519 C C . GLN D 1 442 ? 57.012 70.792 -11.766 1.00 133.94 919 GLN D C 1
ATOM 12520 O O . GLN D 1 442 ? 56.419 71.354 -10.842 1.00 136.10 919 GLN D O 1
#

Radius of gyration: 42.5 Å; Cα contacts (8 Å, |Δi|>4): 3774; chains: 4; bounding box: 113×111×81 Å

B-factor: mean 86.37, std 20.89, range [52.93, 174.74]

Solvent-accessible surface area: 64751 Å² total; per-residue (Å²): 106,79,82,70,1,63,108,19,0,55,67,1,97,17,80,91,99,86,4,34,58,6,21,61,62,0,53,129,12,0,34,50,14,8,113,18,66,65,31,16,2,48,6,2,9,7,34,6,129,56,28,24,74,69,106,28,72,27,60,4,10,0,0,31,1,3,42,96,74,8,12,0,14,21,0,108,3,83,108,36,44,120,56,61,59,60,103,34,79,36,70,66,104,22,7,79,26,40,6,36,108,0,2,44,57,0,2,78,6,13,46,52,3,23,77,138,68,60,27,58,57,59,43,56,20,14,0,0,0,1,7,3,10,8,28,11,39,12,20,84,17,0,0,0,34,73,17,9,15,15,23,45,3,50,83,1,93,14,30,1,0,9,12,13,1,42,12,0,16,75,76,47,119,34,52,142,25,78,32,7,0,2,3,9,24,0,0,0,0,0,2,3,16,5,57,150,27,99,132,0,10,1,0,0,17,0,4,31,6,3,13,1,0,0,2,0,12,8,133,52,6,26,11,13,77,47,109,97,49,74,0,0,0,5,0,13,0,1,20,0,1,36,98,30,38,8,77,101,23,57,12,163,10,9,40,35,5,21,133,54,17,85,21,73,18,123,11,85,0,5,5,4,0,0,8,67,12,0,3,7,0,1,11,31,0,0,40,38,0,15,92,76,40,24,0,27,98,33,69,132,29,153,101,1,119,56,126,59,14,7,132,22,57,16,4,10,98,7,24,33,148,92,48,56,58,74,87,5,75,50,36,3,80,126,46,40,4,88,7,84,46,102,17,0,92,30,5,30,44,0,2,84,1,1,6,74,2,0,1,26,0,0,0,0,0,3,0,0,0,0,29,15,0,43,117,26,53,68,75,166,115,11,54,4,7,0,0,0,39,9,57,0,13,67,102,9,61,50,2,38,72,33,0,22,46,8,3,157,78,18,0,99,40,9,83,29,68,43,45,89,15,100,70,24,8,1,27,0,0,0,2,1,0,14,74,10,37,73,85,84,127,115,73,81,36,0,65,72,19,0,55,65,0,94,19,81,88,100,85,3,35,58,7,23,62,60,0,52,126,12,0,33,48,16,9,124,21,76,79,36,16,2,47,7,2,11,6,36,6,128,56,28,24,74,69,103,28,76,30,60,9,16,0,0,27,1,3,42,95,61,7,65,0,8,28,1,155,3,93,109,38,44,64,62,89,46,55,80,34,78,35,71,65,110,27,7,78,27,39,6,25,47,0,2,45,56,0,2,78,6,15,48,54,12,23,78,140,63,60,42,59,58,73,44,39,23,15,0,0,0,1,7,3,9,7,53,13,66,13,21,84,40,0,5,0,34,80,18,11,15,16,22,45,3,52,55,0,93,8,30,11,0,33,23,11,1,33,11,0,19,95,74,48,85,36,52,74,50,81,32,7,0,3,3,9,24,0,1,0,0,0,2,4,17,5,73,91,27,101,134,0,10,2,0,0,16,0,5,32,7,3,13,1,0,0,2,0,12,8,134,52,6,62,47,16,110,44,108,98,50,74,0,0,0,5,0,13,0,1,21,1,0,40,98,31,44,9,77,100,21,56,12,158,9,9,56,40,7,25,76,54,19,84,22,84,24,35,10,85,0,5,5,4,0,0,8,67,12,0,2,10,0,1,10,31,0,1,37,37,0,36,92,95,59,30,1,23,91,79,31,59,24,60,84,1,88,56,135,59,17,7,136,20,57,22,6,11,96,6,36,32,114,110,53,65,46,76,39,6,48,58,44,9,44,126,54,20,2,23,3,41,28,102,19,3,96,30,3,49,52,0,6,50,1,1,11,75,2,0,1,24,0,0,0,0,0,3,0,0,0,0,29,15,0,42,116,27,55,71,75,94,68,14,58,4,7,0,0,0,38,10,58,0,14,65,100,13,59,80,2,37,72,34,0,21,46,3,4,159,88,18,0,99,40,9,102,29,69,42,46,87,16,100,72,23,7,1,26,0,0,0,3,2,0,14,72,9,37,73,85,84,126,119,74,34,10,62,124,19,0,55,64,1,96,17,78,90,101,85,2,34,56,7,23,61,57,0,69,129,10,0,30,56,14,8,98,17,36,63,31,16,2,47,7,2,11,6,34,6,127,56,28,24,73,69,105,28,76,28,69,5,10,0,0,26,1,3,40,96,59,7,65,0,7,46,0,29,3,92,108,37,42,131,56,60,45,50,82,34,78,34,70,66,104,24,6,78,24,37,6,44,107,0,2,44,57,0,1,78,6,14,45,55,4,23,77,130,67,62,31,58,57,58,42,49,21,15,0,0,0,1,7,3,10,7,24,11,40,12,10,84,17,0,1,0,35,70,18,10,15,17,22,45,3,51,92,1,93,17,34,3,0,10,12,11,1,46,14,0,16,80,79,47,86,36,53,144,25,78,33,7,0,2,3,10,23,0,0,0,0,0,2,7,16,5,73,92,28,116,81,0,19,1,0,0,18,0,4,30,7,2,13,1,0,0,2,0,12,8,43,18,6,21,8,10,72,51,80,98,48,76,0,0,0,5,0,13,0,0,21,1,0,32,98,30,42,9,77,101,21,54,12,97,11,9,56,38,7,25,78,65,25,84,20,77,17,116,11,88,0,6,3,5,0,0,8,68,12,0,3,17,0,1,12,30,0,2,59,60,0,40,94,99,63,57,6,105,95,92,114,6,69,55,95,78,29,17,136,21,56,30,4,10,102,6,21,43,102,99,25,62,61,79,93,13,94,55,39,19,48,129,27,47,22,100,18,78,42,112,21,2,91,12,20,35,46,0,2,75,1,1,6,75,1,0,0,24,0,0,0,0,0,2,0,0,0,0,28,13,0,42,40,6,41,5,62,93,109,12,54,3,7,0,0,0,38,9,57,0,14,67,100,8,55,74,1,37,71,34,0,22,46,4,3,156,85,18,0,100,38,8,83,29,69,42,45,90,16,102,70,24,8,1,27,0,0,0,2,1,0,14,63,9,38,74,128,83,131,125,72,81,51,19,50,71,30,0,57,65,1,100,18,80,86,102,85,3,33,57,13,22,60,45,0,70,89,10,0,34,59,16,8,108,16,51,57,30,17,2,48,7,2,11,7,35,8,127,56,28,24,74,69,107,28,71,30,39,5,12,0,0,31,1,3,41,96,73,7,13,0,14,21,0,129,3,90,108,37,54,128,57,61,61,35,110,45,77,35,71,66,111,28,7,78,28,47,6,52,49,0,2,46,56,0,1,80,7,14,46,79,7,23,80,86,66,62,28,59,56,63,44,54,18,15,0,0,0,1,7,3,10,8,32,11,55,12,20,83,47,0,11,0,35,78,17,9,14,16,22,44,3,57,67,0,94,17,40,26,0,32,30,12,1,42,24,0,17,95,89,47,160,34,53,73,50,79,32,8,0,2,3,10,24,0,0,0,0,0,2,16,16,5,92,93,28,99,132,0,10,2,0,0,18,0,4,32,6,3,13,1,0,0,2,0,12,8,133,51,6,41,26,16,109,44,110,96,49,76,0,0,0,5,0,13,0,0,21,7,1,40,97,31,59,15,77,102,26,55,11,97,12,10,36,32,7,22,130,80,23,85,18,78,22,59,11,86,1,5,4,4,0,0,7,68,13,0,2,20,0,1,17,30,0,5,43,76,13,39,96,70,64,35,9,100,87,85,100,3,128,56,63,100,17,9,54,20,56,15,4,10,99,5,19,35,140,95,50,58,63,79,89,9,73,48,33,7,83,130,44,40,8,103,8,82,45,100,12,0,96,36,6,37,62,2,1,77,1,1,6,74,1,0,0,24,0,0,0,0,0,2,0,0,0,0,28,16,0,41,54,28,55,72,75,93,69,14,59,4,7,0,0,0,40,9,58,0,14,67,100,8,54,74,1,37,73,34,0,22,46,4,4,158,86,18,0,99,41,8,103,29,69,42,46,89,14,102,94,23,8,1,11,0,0,0,4,2,0,12,75,10,38,73,84,84,130

Foldseek 3Di:
DVVVLCVLLVLLDDDPVRLLVLLVVVLVLQLQCLQVHDHLFVFAFQAAFAAQDPAFFDWEWEWADDAPWTKIWIWGGDVHIDIDMDTDDQDLCLQQDALLSVLLVVVVVVCVVCVVVVVAQPAGEYLYAYAAQFHDPHQQWTAGQDRDQSGNHPPRHRDTVNVSNQVSCVVNVHHHHDRYGYHHQQLLLLNLLSVPPVQRFKGWEAASWTWMKGWAQPCSRNVDDDHPGTTITTRLCLSGCLVVPVVVRDDVLLQVQQVPDPHRSGSSLRLLAHQNRLQSSLLVSQVVCLCVCNAPNVDDDVLSVDPPLCGLVNLQVLQPPPDDLVRNQVVCVVSVRHGDSSNSVSSSVSSCSSNLSNLSSVLSVVLSVQVNVCVSVVHQAEEHEYRYEYSNCVRHPCNVVSSLVNSCSRNVSYHYHYDYRPPGSRSSSVSSSSVSVVVVD/DVVVLCVLLVLLDDDPVRLLVLLVVVLVLQLQCLQVHDHLFVFAFQAAFAAQDPAFFDWEWEWADDAPWTKIWIWGGDVHIDIDMDTDDQDLCLQQEALLSVLLVVVVVVCVVCVVVVVAQPAGEYLYAYAAQFHDPHQQWTAGQDDDQSGNHPPRHRDTVNVSNQVSCVVNVHHHHDRYGYHHQQLLLLNLLSVPPVQRFKGWEAASWTWMKGWAQPCSRNVDDDHPGTTITTRLCLSGCLVVPVVVRDDVLLQVQQVPDPHRSGSSLRLLAHQNRLQSSLLVSQVVCVVVCNADHPDPQVLSVDPPPCGLVNLQVLQPPPDDLVNNQVVCVVSVHHGDSVRSVSSNVSSCSSNLSNLSSVLSVVLSVQVSVCVSVVHQAEEHEYRYEYSNCVRHPCSVVSSLVNSCSRNVSYHYHYDYRPPGSRSSSVSSSSVSVVVVD/DVVLCVLLVLLDDDLVRLLVLLVVVLVLQLQCLQVHDHLFVFAFQAAFAAQDPAFFDWEWEWADDAPWTKIWIWGGDVHIDIDMDTDDQDLCLQQDALLSVLLVVLVVVCVVCVVVVVAQPAGEYLYAYAAQFHDPHFQWTAGQDRDQSGNHPPRHRDIVNVSNQVSCVVNVHHHHDRYGYHHQQLLLLNLLSVPPVQRFKGWEAASWTWMKGWAQPCSRNVDDDHPGTTITTRLCLSGCLVVPVVVRDDVLLQVQQVPDPHRSGSSLRLLAHQNRLQSSLLVSQVVCVVVVNADPVPSVDPPLCGLVLLQVLQDPVDDLVVLQVSCVVSVHHGDSVNSVSSSVSSCSSNLSNLSSVLSVVLSVQVSVCVSVVHQAEEHEYRYEHSNCVRHPCSVVSSLVNSCSRNVSYDYHYDYRPPGSRSSSVSSSSVSVVVVD/DCVVLCVLLVLLDDDPVRLLVLLVLVLVLQLQCLQVHDHLFVFAFQAAFAAQDPAFFDWEWEWADDAPWTKIWIWGGDVHIDIDMDTDDQDLCLQQDALLSVLLVVLVVVCVVCVVVVVAQPAGEYLYAYAAQFHDPHQQWTAGQDDDQSGNHPPRHRDTVNVSNQVSCVVNVHHHHDRYGYHHQQLLLLNLLSVPPVQRFKGWEAASWTWMKGWAQPCSRNVDDDHPGTTITTRLCLSGCLVVPVVVRDDVLLQVQQVPDPHRSGSSLRLLAHQNRLQSSLLVSQVVCVVVVNFDAVLSVDPPLCGLVNLQVLQDPVDDLVRLQVSCVVSVHRGDSSNSVSSNVSSCSSNLSNLSSVLSVVLSVQVNVCVSVVHQAEEHEYRYEYSNCVRHPCSVVSSLVNSCSRNVSYDYHYDYRPPGSRSSSVSSSSVSVVVVD

Secondary structure (DSSP, 8-state):
-HHHHHHHHGGGS--HHHHHHHHHHHHHHHHHHHHTS--SS--EE----SS--S---EEEEEEEESSSSEEEEEEEESSSEEEEEEEE---HHHHTSBHHHHHHHHHHHHHHHHHHHT-TT--PPEEEEE-S-EE-SSTT--EE----TT---BT-TTSBHHHHHHHHHHHTT-SPP-SEEEE-HHHHHHHHHHTT-TTEEEEEEESSSEEEEEEEEGGG-TTS---SSEEEEE--GGGTTTTTTTTTT--HHHHHHHHTSSSTTSSTTGGGTSHHHHHHHHHHHHHHHHHHTSSGGG---GGGGSTT-S-HHHHHHHT-TT--HHHHHHHHHTTT----HHHHHHHHHHHHHHHHHHHHHHHHHHHHHHHHHHHHTT-SSEEEEEEEE-HHHHH-TTHHHHHHHHHHHH-TTEEEEEEE-SS-HHHHHHHHHHHHHHHH-/-HHHHHHHHGGGS--HHHHHHHHHHHHHHHHHHHHTS--SS--EE----SS--S---EEEEEEEESSSSEEEEEEEESSSEEEEEEEE---HHHHSSBHHHHHHHHHHHHHHHHHHHT-TT--PPEEEEE-S-EEEEETTEEEE----TT---BT-TTSBHHHHHHHHHHHHT-SPP-SEEEE-HHHHHHHHHHTT-TTEEEEEEESSSEEEEEEEEGGG-TTS---SSEEEEE--GGGTTTTTTTTTT--HHHHHHHHTSSSTTSSTTGGGTSHHHHHHHHHHHHHHHHHHTSSS-SS--GGGGSTT-S-HHHHHHHT-TTS-HHHHHHHHHHTT----HHHHHHHHHHHHHHHHHHHHHHHHHHHHHHHHHHHHTT-SSEEEEEEEE-HHHHH-TTHHHHHHHHHHHH-TTEEEEEEE-SS-HHHHHHHHHHHHHHHH-/-HHHHHHHGGGS--HHHHHHHHHHHHHHHHHHHHTS--SS--EE----SS--S---EEEEEEEESSSSEEEEEEEESSSEEEEEEEE---HHHHTSBHHHHHHHHHHHHHHHHHHHT-TT--PPEEEEE-S-EE-SSTT--EE----TT---BT-TTSBHHHHHHHHHHHHT-SPP-SEEEE-HHHHHHHHHHTT-TTEEEEEEESSSEEEEEEEEGGG-TTS---SSEEEEE--GGGTTTTTTTTTT--HHHHHHHHTSSSTTSSTTGGGTSHHHHHHHHHHHHHHHHHHTS---GGGGSTT-S-HHHHHHHT-TT--HHHHHHHHHTTT----HHHHHHHHHHHHHHHHHHHHHHHHHHHHHHHHHHHHTT-SSEEEEEEEE-HHHHH-TTHHHHHHHHHHHH-TTEEEEEEE-SS-HHHHHHHHHHHHHHHH-/-HHHHHHHHGGGS--HHHHHHHHHHHHHHHHHHHHTS--SS--EE----SS--S---EEEEEEEESSSSEEEEEEEESSSEEEEEEEE---HHHHSSBHHHHHHHHHHHHHHHHHHHT-TT--PPEEEEE-S-EEEEETTEEEE----TT---BT-TTSBHHHHHHHHHHHHT-SPP-SEEEE-HHHHHHHHHHTT-TTEEEEEEESSSEEEEEEEEGGG-TTS---SSEEEEE--GGGTTTTTTTTTT--HHHHHHHHTSSSTTSSTTGGGTSHHHHHHHHHHHHHHHHHHTS---GGGGSTT-S-HHHHHHHT-TT--HHHHHHHHHTTT----HHHHHHHHHHHHHHHHHHHHHHHHHHHHHHHHHHHHTT-SSEEEEEEEE-HHHHH-TTHHHHHHHHHHHH-TTEEEEEEE-SS-HHHHHHHHHHHHHHHH-

GO terms:
  GO:0004396 hexokinase activity (F, IDA)
  GO:0004340 glucokinase activity (F, EXP)
  GO:1904813 ficolin-1-rich granule lumen (C, TAS)
  GO:0034774 secretory granule lumen (C, TAS)
  GO:0005576 extracellular region (C, TAS)
  GO:0005829 cytosol (C, TAS)
  GO:0004340 glucokinase activity (F, TAS)
  GO:0061621 canonical glycolysis (P, TAS)
  GO:0005515 protein binding (F, IPI)

InterPro domains:
  IPR001312 Hexokinase [PS51748] (27-471)
  IPR001312 Hexokinase [PS51748] (477-912)
  IPR001312 Hexokinase [PTHR19443] (475-919)
  IPR019807 Hexokinase, binding site [PS00378] (604-629)
  IPR022672 Hexokinase, N-terminal [PF00349] (33-230)
  IPR022672 Hexokinase, N-terminal [PF00349] (483-673)
  IPR022673 Hexokinase, C-terminal [PF03727] (239-472)
  IPR022673 Hexokinase, C-terminal [PF03727] (679-913)
  IPR043129 ATPase, nucleotide binding domain [SSF53067] (27-230)
  IPR043129 ATPase, nucleotide binding domain [SSF53067] (237-476)
  IPR043129 ATPase, nucleotide binding domain [SSF53067] (467-675)
  IPR043129 ATPase, nucleotide binding domain [SSF53067] (677-917)

CATH classification: 3.40.367.20 (+1 more: 3.30.420.40)

Sequence (1755 aa):
SRRLLEETLAPFRLNHDQLAAVQAQMRKAMAKGLRGEASSLRMLPTFVRATPDGSERGDFLALDLGGTNFRVLLVRVTTGVQITSEIYSIPETVAQGSGQQLFDHIVDCIVDFQQKQGLSGQSLPLGFTFSFPCRQLGLDQGILLNWTKGFKASDCEGQDVVSLLREAITRRQAVELNVVAIVNDTVGTMMSCGYEDPRCEIGLIVGTGTNACYMEELRNVAGVPGDSGRMCINMEWGAFGDDGSLAMLSTRFDASVDQASINPGKQRFEKMISGMYLGEIVRHILLHLTSLGVLFRGQQIQRLQTRDIFKTKFLSEIESDSLALRQVRAILEDLGLPLTSDDALMVLEVCQAVSQRAAQLCGAGVAAVVEKIRENRGLEELAVSVGVDGTLYKLHPRFSSLVAATVRELAPRCVVTFLQSEDGSGKGAALVTAVACRLAQSRRLLEETLAPFRLNHDQLAAVQAQMRKAMAKGLRGEASSLRMLPTFVRATPDGSERGDFLALDLGGTNFRVLLVRVTTGVQITSEIYSIPETVAQGSGQQLFDHIVDCIVDFQQKQGLSGQSLPLGFTFSFPCRQLGLDQGILLNWTKGFKASDCEGQDVVSLLREAITRRQAVELNVVAIVNDTVGTMMSCGYEDPRCEIGLIVGTGTNACYMEELRNVAGVPGDSGRMCINMEWGAFGDDGSLAMLSTRFDASVDQASINPGKQRFEKMISGMYLGEIVRHILLHLTSLGVLFRGQQIQRLQTRDIFKTKFLSEIESDSLALRQVRAILEDLGLPLTSDDALMVLEVCQAVSQRAAQLCGAGVAAVVEKIRENRGLEELAVSVGVDGTLYKLHPRFSSLVAATVRELAPRCVVTFLQSEDGSGKGAALVTAVACRLAQRRLLEETLAPFRLNHDQLAAVQAQMRKAMAKGLRGEASSLRMLPTFVRATPDGSERGDFLALDLGGTNFRVLLVRVTTGVQITSEIYSIPETVAQGSGQQLFDHIVDCIVDFQQKQGLSGQSLPLGFTFSFPCRQLGLDQGILLNWTKGFKASDCEGQDVVSLLREAITRRQAVELNVVAIVNDTVGTMMSCGYEDPRCEIGLIVGTGTNACYMEELRNVAGVPGDSGRMCINMEWGAFGDDGSLAMLSTRFDASVDQASINPGKQRFEKMISGMYLGEIVRHILLHLTSLGVLFIQRLQTRDIFKTKFLSEIESDSLALRQVRAILEDLGLPLTSDDALMVLEVCQAVSQRAAQLCGAGVAAVVEKIRENRGLEELAVSVGVDGTLYKLHPRFSSLVAATVRELAPRCVVTFLQSEDGSGKGAALVTAVACRLAQSRRLLEETLAPFRLNHDQLAAVQAQMRKAMAKGLRGEASSLRMLPTFVRATPDGSERGDFLALDLGGTNFRVLLVRVTTGVQITSEIYSIPETVAQGSGQQLFDHIVDCIVDFQQKQGLSGQSLPLGFTFSFPCRQLGLDQGILLNWTKGFKASDCEGQDVVSLLREAITRRQAVELNVVAIVNDTVGTMMSCGYEDPRCEIGLIVGTGTNACYMEELRNVAGVPGDSGRMCINMEWGAFGDDGSLAMLSTRFDASVDQASINPGKQRFEKMISGMYLGEIVRHILLHLTSLGVLFIQRLQTRDIFKTKFLSEIESDSLALRQVRAILEDLGLPLTSDDALMVLEVCQAVSQRAAQLCGAGVAAVVEKIRENRGLEELAVSVGVDGTLYKLHPRFSSLVAATVRELAPRCVVTFLQSEDGSGKGAALVTAVACRLAQ

Organism: Homo sapiens (NCBI:txid9606)

Nearest PDB structures (foldseek):
  3hm8-assembly2_B  TM=1.002E+00  e=1.373E-83  Homo sapiens
  1cza-assembly1_N  TM=9.892E-01  e=3.012E-59  Homo sapiens
  4fpa-assembly1_A  TM=9.879E-01  e=1.465E-58  Homo sapiens
  7t79-assembly1_A  TM=9.690E-01  e=1.437E-50  Homo sapiens
  3vf6-assembly1_A  TM=9.740E-01  e=2.753E-49  Homo sapiens